Protein AF-0000000076786532 (afdb_homodimer)

Foldseek 3Di:
DPPDPDPDDADLPPGADWWDKWDDPVVPDIKGAFHEAEEADPVGAAAEDEFPAEDFRETGARPAPPDDPPPDPDAWIETIEFTEYEHRYAAYEQDAPYEYAREWYEIYQRAHAWHAFYHYEYEHDDQDAFPPGDQRYDHNYYYARFTYHYHDNYYTHHGYDYAYDWAAWQFAARRGHGQDFQWGAQDTGHDNPRGHGADPVQQAQQKGFDDGPRGHNDSDTDIDGNDPQADPDNRDHPLQVVQVVQPHVVSSVVVVLVVLLVVLVVLLVVLVVVVVVPVPDDVPPPPPCPCPPPPPPPPPPVPCCVVVLVVQLLFWQDKFKWDDQCDLVTWTAGDLDAWPLCPLFFDSVVSNVVRVVLRVLRHDDPVLNVVLVVCCVVPNVVSVVSSQVVLVVSQVSSQCCLQPVDQPNGGPDPQCSVVSPQWGKDADPSSRMIIIIGGDRPPRPPSCSSPQLQVVPFDWFFWDADQALVGFTAGDDDPSNLVNVCVQPPSSLVVVLRVVLRLLRNQAHQQPNLVSCVVSQVCCVVPNAVVVVVSQKHKFKKWWDQDPVRDIIITIIIGGNVPVPVVPDDPPPPPPDDDPCPDDDDDDDDDPDDPPDDPPDPPPPPPQPPDRTRIRMGTDDNVCSVVRDGDHDPPVVVVVVRGDDDDPDPLSVLLSVLSSLLSVLQVLLVVLLVLQVSVDVVLSCQLCVVPHNLSVVLNVLSSCLSSDDDPCSLVSLVVSLVSLVSNLVSLVSNVVVVVVSLVVVVVVVVVVCVPPPDSNSPPPPVCSNVSSVVSNVSSVVSSVSSVVSSVCSVDVDPQCPDPDPVSNPVD/DPDDDDPDDADLPPGDDWWDKWDDPVPRDIWGTFHEAEEADPVGAAAEDEFPAEDFRETGARPAPDDDPPPDDDAWIATIEFTEYEHRYAAYEQDAPYEYAREWYEIYQRAHAWHAFYHYEYEHDDQDAFPPGDQRYDHNYYYARFTYHYHDNYYTHHGYDYAYDWAAWQFAARRGHGQDFQWGAQDTGHDNPRGHGADPVLQAQQKDFDDGPRGHNDSHTDIDGNDPQADPDNRDHPLQVVQVVLPHVVSSVVVVLVVLLVVLVVLLVVLVVVVVVPVPDDVVPPVVCPCPPVVVVPPPVVVCCVVVLVVFLLFWFDKFKWDDQCDLVTWTAGDLDAWPLCPLFFDSVVSNVVRVVLRVLRHDDPVLNVVLVVCCVVPVVVSVVSSQVVLVVSQVSSQCCLQPVDQPNGTPDPQCSVVSPQWGKDADPSSRMIIIIGGDRPPRPPSCSSPQLQVVPFDWFFWDADQALVGFTAGDDDPSNLVSVCVQPPSVLVVVLRVVLRLLRRQAHQQPNLVSCVVSQVCCVVPNAVVVVVSQKHKFKKWWDQDPVRDIIITIIIGGNVPVPVVPDDPPPPDDDDDPCPDDDDDDDDDDDDPPPDPPPPPPPPPQPPDRTRIRMGTDDNVCSVVRDGDHDPPVVVVVVRGDDDDPDPLSVLLSVLSSLLSVLQVLLVVLLVLQVSVDVVLNCQLCVVPHNLSVVLNVLSSCLSSDDDPCSLVSLVVSLVSLVSNLSSLVSNVVVVVVSLVVVVVVVVVVCVPPPDRNSRPPPVCSNVSSVVSNVSSVVSSVSSVVSSVCSVDVDPQCPDPDPVSNPVD

InterPro domains:
  IPR058316 Domain of unknown function DUF8003 [PF26010] (162-236)

pLDDT: mean 77.91, std 20.63, range [17.95, 96.88]

Organism: Aegilops tauschii subsp. strangulata (NCBI:txid200361)

Structure (mmCIF, N/CA/C/O backbone):
data_AF-0000000076786532-model_v1
#
loop_
_entity.id
_entity.type
_entity.pdbx_description
1 polymer 'Tyrosine-protein kinase ephrin type A/B receptor-like domain-containing protein'
#
loop_
_atom_site.group_PDB
_atom_site.id
_atom_site.type_symbol
_atom_site.label_atom_id
_atom_site.label_alt_id
_atom_site.label_comp_id
_atom_site.label_asym_id
_atom_site.label_entity_id
_atom_site.label_seq_id
_atom_site.pdbx_PDB_ins_code
_atom_site.Cartn_x
_atom_site.Cartn_y
_atom_site.Cartn_z
_atom_site.occupancy
_atom_site.B_iso_or_equiv
_atom_site.auth_seq_id
_atom_site.auth_comp_id
_atom_site.auth_asym_id
_atom_site.auth_atom_id
_atom_site.pdbx_PDB_model_num
ATOM 1 N N . MET A 1 1 ? 32.344 -83.562 -43.406 1 18.67 1 MET A N 1
ATOM 2 C CA . MET A 1 1 ? 30.906 -83.312 -43.25 1 18.67 1 MET A CA 1
ATOM 3 C C . MET A 1 1 ? 30.578 -82.938 -41.844 1 18.67 1 MET A C 1
ATOM 5 O O . MET A 1 1 ? 30.984 -83.562 -40.875 1 18.67 1 MET A O 1
ATOM 9 N N . THR A 1 2 ? 30.688 -81.625 -41.5 1 19.92 2 THR A N 1
ATOM 10 C CA . THR A 1 2 ? 30.375 -81.062 -40.219 1 19.92 2 THR A CA 1
ATOM 11 C C . THR A 1 2 ? 28.875 -81 -39.969 1 19.92 2 THR A C 1
ATOM 13 O O . THR A 1 2 ? 28.094 -80.625 -40.844 1 19.92 2 THR A O 1
ATOM 16 N N . SER A 1 3 ? 28.438 -82.188 -39.562 1 22.25 3 SER A N 1
ATOM 17 C CA . SER A 1 3 ? 27.016 -82.25 -39.25 1 22.25 3 SER A CA 1
ATOM 18 C C . SER A 1 3 ? 26.688 -81.25 -38.125 1 22.25 3 SER A C 1
ATOM 20 O O . SER A 1 3 ? 27.438 -81.125 -37.156 1 22.25 3 SER A O 1
ATOM 22 N N . GLU A 1 4 ? 26.219 -80.062 -38.531 1 28.5 4 GLU A N 1
ATOM 23 C CA . GLU A 1 4 ? 25.797 -79.125 -37.562 1 28.5 4 GLU A CA 1
ATOM 24 C C . GLU A 1 4 ? 24.859 -79.75 -36.531 1 28.5 4 GLU A C 1
ATOM 26 O O . GLU A 1 4 ? 24.188 -80.75 -36.812 1 28.5 4 GLU A O 1
ATOM 31 N N . GLY A 1 5 ? 25.281 -79.75 -35.281 1 31.31 5 GLY A N 1
ATOM 32 C CA . GLY A 1 5 ? 24.531 -80.312 -34.156 1 31.31 5 GLY A CA 1
ATOM 33 C C . GLY A 1 5 ? 23.047 -80 -34.25 1 31.31 5 GLY A C 1
ATOM 34 O O . GLY A 1 5 ? 22.609 -79.188 -35.062 1 31.31 5 GLY A O 1
ATOM 35 N N . GLY A 1 6 ? 22.25 -81 -33.969 1 33.59 6 GLY A N 1
ATOM 36 C CA . GLY A 1 6 ? 20.797 -80.938 -33.969 1 33.59 6 GLY A CA 1
ATOM 37 C C . GLY A 1 6 ? 20.266 -79.688 -33.25 1 33.59 6 GLY A C 1
ATOM 38 O O . GLY A 1 6 ? 21 -79.062 -32.469 1 33.59 6 GLY A O 1
ATOM 39 N N . GLN A 1 7 ? 19.359 -79 -33.75 1 36.72 7 GLN A N 1
ATOM 40 C CA . GLN A 1 7 ? 18.719 -77.812 -33.188 1 36.72 7 GLN A CA 1
ATOM 41 C C . GLN A 1 7 ? 18.203 -78.062 -31.766 1 36.72 7 GLN A C 1
ATOM 43 O O . GLN A 1 7 ? 18 -79.25 -31.391 1 36.72 7 GLN A O 1
ATOM 48 N N . ARG A 1 8 ? 18.391 -77.188 -30.875 1 47.19 8 ARG A N 1
ATOM 49 C CA . ARG A 1 8 ? 17.781 -77.125 -29.547 1 47.19 8 ARG A CA 1
ATOM 50 C C . ARG A 1 8 ? 16.391 -77.75 -29.594 1 47.19 8 ARG A C 1
ATOM 52 O O . ARG A 1 8 ? 15.594 -77.438 -30.484 1 47.19 8 ARG A O 1
ATOM 59 N N . TYR A 1 9 ? 16.266 -79.125 -29.078 1 52.53 9 TYR A N 1
ATOM 60 C CA . TYR A 1 9 ? 14.93 -79.688 -29.062 1 52.53 9 TYR A CA 1
ATOM 61 C C . TYR A 1 9 ? 14.312 -79.625 -27.672 1 52.53 9 TYR A C 1
ATOM 63 O O . TYR A 1 9 ? 15.016 -79.312 -26.688 1 52.53 9 TYR A O 1
ATOM 71 N N . GLY A 1 10 ? 13.141 -79.625 -27.438 1 55.53 10 GLY A N 1
ATOM 72 C CA . GLY A 1 10 ? 12.328 -79.625 -26.234 1 55.53 10 GLY A CA 1
ATOM 73 C C . GLY A 1 10 ? 11.719 -78.25 -25.906 1 55.53 10 GLY A C 1
ATOM 74 O O . GLY A 1 10 ? 12.211 -77.25 -26.359 1 55.53 10 GLY A O 1
ATOM 75 N N . SER A 1 11 ? 10.492 -78.312 -25.484 1 65.62 11 SER A N 1
ATOM 76 C CA . SER A 1 11 ? 9.766 -77.062 -25.078 1 65.62 11 SER A CA 1
ATOM 77 C C . SER A 1 11 ? 10.18 -76.625 -23.688 1 65.62 11 SER A C 1
ATOM 79 O O . SER A 1 11 ? 10.391 -77.438 -22.797 1 65.62 11 SER A O 1
ATOM 81 N N . ALA A 1 12 ? 10.523 -75.375 -23.531 1 70 12 ALA A N 1
ATOM 82 C CA . ALA A 1 12 ? 10.844 -74.875 -22.219 1 70 12 ALA A CA 1
ATOM 83 C C . ALA A 1 12 ? 9.648 -74.938 -21.266 1 70 12 ALA A C 1
ATOM 85 O O . ALA A 1 12 ? 9.812 -74.938 -20.047 1 70 12 ALA A O 1
ATOM 86 N N . TYR A 1 13 ? 8.5 -74.938 -21.953 1 74.31 13 TYR A N 1
ATOM 87 C CA . TYR A 1 13 ? 7.285 -75.062 -21.156 1 74.31 13 TYR A CA 1
ATOM 88 C C . TYR A 1 13 ? 6.836 -76.562 -21.094 1 74.31 13 TYR A C 1
ATOM 90 O O . TYR A 1 13 ? 6.617 -77.188 -22.125 1 74.31 13 TYR A O 1
ATOM 98 N N . LEU A 1 14 ? 6.742 -77.062 -19.922 1 79.62 14 LEU A N 1
ATOM 99 C CA . LEU A 1 14 ? 6.41 -78.438 -19.609 1 79.62 14 LEU A CA 1
ATOM 100 C C . LEU A 1 14 ? 7.336 -79.438 -20.359 1 79.62 14 LEU A C 1
ATOM 102 O O . LEU A 1 14 ? 6.883 -80.188 -21.172 1 79.62 14 LEU A O 1
ATOM 106 N N . PRO A 1 15 ? 8.625 -79.188 -20.047 1 78.81 15 PRO A N 1
ATOM 107 C CA . PRO A 1 15 ? 9.609 -80.062 -20.719 1 78.81 15 PRO A CA 1
ATOM 108 C C . PRO A 1 15 ? 9.523 -81.5 -20.266 1 78.81 15 PRO A C 1
ATOM 110 O O . PRO A 1 15 ? 9.312 -81.812 -19.094 1 78.81 15 PRO A O 1
ATOM 113 N N . CYS A 1 16 ? 9.484 -82.438 -21.281 1 76 16 CYS A N 1
ATOM 114 C CA . CYS A 1 16 ? 9.406 -83.875 -20.953 1 76 16 CYS A CA 1
ATOM 115 C C . CYS A 1 16 ? 10.352 -84.688 -21.828 1 76 16 CYS A C 1
ATOM 117 O O . CYS A 1 16 ? 10.07 -85.812 -22.141 1 76 16 CYS A O 1
ATOM 119 N N . GLU A 1 17 ? 11.445 -84.125 -22.109 1 78.06 17 GLU A N 1
ATOM 120 C CA . GLU A 1 17 ? 12.359 -84.812 -23 1 78.06 17 GLU A CA 1
ATOM 121 C C . GLU A 1 17 ? 13.602 -85.312 -22.266 1 78.06 17 GLU A C 1
ATOM 123 O O . GLU A 1 17 ? 14.016 -84.688 -21.281 1 78.06 17 GLU A O 1
ATOM 128 N N . LEU A 1 18 ? 14.172 -86.438 -22.672 1 77.31 18 LEU A N 1
ATOM 129 C CA . LEU A 1 18 ? 15.422 -86.938 -22.156 1 77.31 18 LEU A CA 1
ATOM 130 C C . LEU A 1 18 ? 16.625 -86.25 -22.734 1 77.31 18 LEU A C 1
ATOM 132 O O . LEU A 1 18 ? 16.516 -85.562 -23.781 1 77.31 18 LEU A O 1
ATOM 136 N N . GLY A 1 19 ? 17.656 -86.125 -21.938 1 79.12 19 GLY A N 1
ATOM 137 C CA . GLY A 1 19 ? 18.891 -85.625 -22.484 1 79.12 19 GLY A CA 1
ATOM 138 C C . GLY A 1 19 ? 19.484 -86.5 -23.578 1 79.12 19 GLY A C 1
ATOM 139 O O . GLY A 1 19 ? 19.297 -87.75 -23.562 1 79.12 19 GLY A O 1
ATOM 140 N N . SER A 1 20 ? 20.094 -85.938 -24.5 1 76.38 20 SER A N 1
ATOM 141 C CA . SER A 1 20 ? 20.719 -86.688 -25.609 1 76.38 20 SER A CA 1
ATOM 142 C C . SER A 1 20 ? 22.062 -87.25 -25.188 1 76.38 20 SER A C 1
ATOM 144 O O . SER A 1 20 ? 22.844 -86.562 -24.5 1 76.38 20 SER A O 1
ATOM 146 N N . GLY A 1 21 ? 22.141 -88.562 -25.359 1 71.88 21 GLY A N 1
ATOM 147 C CA . GLY A 1 21 ? 23.422 -89.188 -25.172 1 71.88 21 GLY A CA 1
ATOM 148 C C . GLY A 1 21 ? 24.312 -89.125 -26.391 1 71.88 21 GLY A C 1
ATOM 149 O O . GLY A 1 21 ? 23.859 -88.75 -27.469 1 71.88 21 GLY A O 1
ATOM 150 N N . THR A 1 22 ? 25.688 -89.25 -26.062 1 67.69 22 THR A N 1
ATOM 151 C CA . THR A 1 22 ? 26.641 -89.312 -27.172 1 67.69 22 THR A CA 1
ATOM 152 C C . THR A 1 22 ? 27.391 -90.625 -27.172 1 67.69 22 THR A C 1
ATOM 154 O O . THR A 1 22 ? 27.516 -91.312 -26.141 1 67.69 22 THR A O 1
ATOM 157 N N . GLY A 1 23 ? 27.438 -91.375 -28.297 1 62.19 23 GLY A N 1
ATOM 158 C CA . GLY A 1 23 ? 28.203 -92.562 -28.406 1 62.19 23 GLY A CA 1
ATOM 159 C C . GLY A 1 23 ? 28.875 -92.75 -29.766 1 62.19 23 GLY A C 1
ATOM 160 O O . GLY A 1 23 ? 28.5 -92.062 -30.734 1 62.19 23 GLY A O 1
ATOM 161 N N . SER A 1 24 ? 30.078 -93.375 -29.766 1 56.91 24 SER A N 1
ATOM 162 C CA . SER A 1 24 ? 30.75 -93.75 -30.984 1 56.91 24 SER A CA 1
ATOM 163 C C . SER A 1 24 ? 30.688 -95.312 -31.156 1 56.91 24 SER A C 1
ATOM 165 O O . SER A 1 24 ? 31.016 -96.062 -30.219 1 56.91 24 SER A O 1
ATOM 167 N N . PRO A 1 25 ? 30.016 -95.812 -32.219 1 53.16 25 PRO A N 1
ATOM 168 C CA . PRO A 1 25 ? 30.016 -97.25 -32.406 1 53.16 25 PRO A CA 1
ATOM 169 C C . PRO A 1 25 ? 31.422 -97.875 -32.406 1 53.16 25 PRO A C 1
ATOM 171 O O . PRO A 1 25 ? 31.609 -99 -32.062 1 53.16 25 PRO A O 1
ATOM 174 N N . GLU A 1 26 ? 32.438 -97.25 -32.938 1 54.81 26 GLU A N 1
ATOM 175 C CA . GLU A 1 26 ? 33.812 -97.75 -33.094 1 54.81 26 GLU A CA 1
ATOM 176 C C . GLU A 1 26 ? 34.5 -97.875 -31.734 1 54.81 26 GLU A C 1
ATOM 178 O O . GLU A 1 26 ? 35.312 -98.812 -31.547 1 54.81 26 GLU A O 1
ATOM 183 N N . SER A 1 27 ? 34.25 -97.062 -30.734 1 56 27 SER A N 1
ATOM 184 C CA . SER A 1 27 ? 35.031 -97.062 -29.5 1 56 27 SER A CA 1
ATOM 185 C C . SER A 1 27 ? 34.219 -97.688 -28.344 1 56 27 SER A C 1
ATOM 187 O O . SER A 1 27 ? 34.781 -98 -27.297 1 56 27 SER A O 1
ATOM 189 N N . GLY A 1 28 ? 33.031 -98.125 -28.594 1 56.97 28 GLY A N 1
ATOM 190 C CA . GLY A 1 28 ? 32.156 -98.75 -27.578 1 56.97 28 GLY A CA 1
ATOM 191 C C . GLY A 1 28 ? 31.859 -97.812 -26.422 1 56.97 28 GLY A C 1
ATOM 192 O O . GLY A 1 28 ? 31.234 -98.25 -25.438 1 56.97 28 GLY A O 1
ATOM 193 N N . ASP A 1 29 ? 32.469 -96.625 -26.391 1 61.44 29 ASP A N 1
ATOM 194 C CA . ASP A 1 29 ? 32.219 -95.75 -25.266 1 61.44 29 ASP A CA 1
ATOM 195 C C . ASP A 1 29 ? 30.984 -94.875 -25.5 1 61.44 29 ASP A C 1
ATOM 197 O O . ASP A 1 29 ? 30.75 -94.438 -26.625 1 61.44 29 ASP A O 1
ATOM 201 N N . ASP A 1 30 ? 30.016 -94.938 -24.656 1 67.81 30 ASP A N 1
ATOM 202 C CA . ASP A 1 30 ? 28.797 -94.125 -24.734 1 67.81 30 ASP A CA 1
ATOM 203 C C . ASP A 1 30 ? 28.625 -93.25 -23.484 1 67.81 30 ASP A C 1
ATOM 205 O O . ASP A 1 30 ? 29.109 -93.625 -22.406 1 67.81 30 ASP A O 1
ATOM 209 N N . SER A 1 31 ? 28.375 -92 -23.656 1 75.69 31 SER A N 1
ATOM 210 C CA . SER A 1 31 ? 27.938 -91.125 -22.562 1 75.69 31 SER A CA 1
ATOM 211 C C . SER A 1 31 ? 26.422 -90.938 -22.578 1 75.69 31 SER A C 1
ATOM 213 O O . SER A 1 31 ? 25.859 -90.562 -23.609 1 75.69 31 SER A O 1
ATOM 215 N N . ALA A 1 32 ? 25.766 -91.25 -21.453 1 75.19 32 ALA A N 1
ATOM 216 C CA . ALA A 1 32 ? 24.312 -91.188 -21.375 1 75.19 32 ALA A CA 1
ATOM 217 C C . ALA A 1 32 ? 23.812 -89.812 -21.094 1 75.19 32 ALA A C 1
ATOM 219 O O . ALA A 1 32 ? 24.484 -89 -20.406 1 75.19 32 ALA A O 1
ATOM 220 N N . GLY A 1 33 ? 22.766 -89.375 -21.797 1 79.69 33 GLY A N 1
ATOM 221 C CA . GLY A 1 33 ? 22.094 -88.125 -21.453 1 79.69 33 GLY A CA 1
ATOM 222 C C . GLY A 1 33 ? 21.344 -88.188 -20.141 1 79.69 33 GLY A C 1
ATOM 223 O O . GLY A 1 33 ? 21.094 -89.312 -19.609 1 79.69 33 GLY A O 1
ATOM 224 N N . GLY A 1 34 ? 21.109 -87 -19.562 1 79.5 34 GLY A N 1
ATOM 225 C CA . GLY A 1 34 ? 20.359 -87 -18.312 1 79.5 34 GLY A CA 1
ATOM 226 C C . GLY A 1 34 ? 18.953 -87.5 -18.453 1 79.5 34 GLY A C 1
ATOM 227 O O . GLY A 1 34 ? 18.359 -87.438 -19.531 1 79.5 34 GLY A O 1
ATOM 228 N N . GLY A 1 35 ? 18.406 -88.062 -17.406 1 76.12 35 GLY A N 1
ATOM 229 C CA . GLY A 1 35 ? 17.047 -88.625 -17.406 1 76.12 35 GLY A CA 1
ATOM 230 C C . GLY A 1 35 ? 15.984 -87.562 -17.141 1 76.12 35 GLY A C 1
ATOM 231 O O . GLY A 1 35 ? 16.234 -86.375 -17.234 1 76.12 35 GLY A O 1
ATOM 232 N N . LEU A 1 36 ? 14.758 -88.062 -17.141 1 80.38 36 LEU A N 1
ATOM 233 C CA . LEU A 1 36 ? 13.594 -87.25 -16.859 1 80.38 36 LEU A CA 1
ATOM 234 C C . LEU A 1 36 ? 13.078 -87.438 -15.453 1 80.38 36 LEU A C 1
ATOM 236 O O . LEU A 1 36 ? 12.852 -88.625 -15.047 1 80.38 36 LEU A O 1
ATOM 240 N N . ILE A 1 37 ? 13.172 -86.375 -14.617 1 84.56 37 ILE A N 1
ATOM 241 C CA . ILE A 1 37 ? 12.586 -86.438 -13.281 1 84.56 37 ILE A CA 1
ATOM 242 C C . ILE A 1 37 ? 11.312 -85.625 -13.242 1 84.56 37 ILE A C 1
ATOM 244 O O . ILE A 1 37 ? 11.336 -84.375 -13.516 1 84.56 37 ILE A O 1
ATOM 248 N N . VAL A 1 38 ? 10.109 -86.25 -13.133 1 84.38 38 VAL A N 1
ATOM 249 C CA . VAL A 1 38 ? 8.836 -85.562 -12.984 1 84.38 38 VAL A CA 1
ATOM 250 C C . VAL A 1 38 ? 8.266 -85.812 -11.594 1 84.38 38 VAL A C 1
ATOM 252 O O . VAL A 1 38 ? 8.086 -86.938 -11.195 1 84.38 38 VAL A O 1
ATOM 255 N N . ILE A 1 39 ? 8.188 -84.812 -10.836 1 81.94 39 ILE A N 1
ATOM 256 C CA . ILE A 1 39 ? 7.59 -84.938 -9.516 1 81.94 39 ILE A CA 1
ATOM 257 C C . ILE A 1 39 ? 6.258 -84.188 -9.469 1 81.94 39 ILE A C 1
ATOM 259 O O . ILE A 1 39 ? 6.191 -83 -9.828 1 81.94 39 ILE A O 1
ATOM 263 N N . GLY A 1 40 ? 5.172 -84.875 -9.125 1 81.12 40 GLY A N 1
ATOM 264 C CA . GLY A 1 40 ? 3.852 -84.25 -9.047 1 81.12 40 GLY A CA 1
ATOM 265 C C . GLY A 1 40 ? 3.09 -84.312 -10.352 1 81.12 40 GLY A C 1
ATOM 266 O O . GLY A 1 40 ? 3.553 -84.875 -11.328 1 81.12 40 GLY A O 1
ATOM 267 N N . SER A 1 41 ? 1.854 -83.812 -10.383 1 78.81 41 SER A N 1
ATOM 268 C CA . SER A 1 41 ? 1.035 -83.75 -11.586 1 78.81 41 SER A CA 1
ATOM 269 C C . SER A 1 41 ? 0.232 -82.438 -11.625 1 78.81 41 SER A C 1
ATOM 271 O O . SER A 1 41 ? 0.125 -81.75 -10.625 1 78.81 41 SER A O 1
ATOM 273 N N . MET A 1 42 ? -0.231 -82.125 -12.844 1 81.62 42 MET A N 1
ATOM 274 C CA . MET A 1 42 ? -1.005 -80.875 -13.055 1 81.62 42 MET A CA 1
ATOM 275 C C . MET A 1 42 ? -2.277 -80.875 -12.219 1 81.62 42 MET A C 1
ATOM 277 O O . MET A 1 42 ? -2.674 -79.875 -11.672 1 81.62 42 MET A O 1
ATOM 281 N N . LYS A 1 43 ? -2.9 -82.062 -12.062 1 78.56 43 LYS A N 1
ATOM 282 C CA . LYS A 1 43 ? -4.145 -82.188 -11.312 1 78.56 43 LYS A CA 1
ATOM 283 C C . LYS A 1 43 ? -3.875 -82.25 -9.812 1 78.56 43 LYS A C 1
ATOM 285 O O . LYS A 1 43 ? -4.652 -81.688 -9.016 1 78.56 43 LYS A O 1
ATOM 290 N N . TRP A 1 44 ? -2.789 -82.938 -9.484 1 82.31 44 TRP A N 1
ATOM 291 C CA . TRP A 1 44 ? -2.439 -83.062 -8.078 1 82.31 44 TRP A CA 1
ATOM 292 C C . TRP A 1 44 ? -1.013 -82.625 -7.816 1 82.31 44 TRP A C 1
ATOM 294 O O . TRP A 1 44 ? -0.098 -83.438 -7.68 1 82.31 44 TRP A O 1
ATOM 304 N N . PRO A 1 45 ? -0.878 -81.312 -7.793 1 86.62 45 PRO A N 1
ATOM 305 C CA . PRO A 1 45 ? 0.465 -80.75 -7.523 1 86.62 45 PRO A CA 1
ATOM 306 C C . PRO A 1 45 ? 0.938 -81.062 -6.102 1 86.62 45 PRO A C 1
ATOM 308 O O . PRO A 1 45 ? 0.124 -81.125 -5.176 1 86.62 45 PRO A O 1
ATOM 311 N N . LEU A 1 46 ? 2.266 -81.312 -5.918 1 86.06 46 LEU A N 1
ATOM 312 C CA . LEU A 1 46 ? 2.846 -81.562 -4.602 1 86.06 46 LEU A CA 1
ATOM 313 C C . LEU A 1 46 ? 2.775 -80.312 -3.738 1 86.06 46 LEU A C 1
ATOM 315 O O . LEU A 1 46 ? 3.031 -79.188 -4.223 1 86.06 46 LEU A O 1
ATOM 319 N N . ALA A 1 47 ? 2.316 -80.5 -2.506 1 84.94 47 ALA A N 1
ATOM 320 C CA . ALA A 1 47 ? 2.154 -79.312 -1.604 1 84.94 47 ALA A CA 1
ATOM 321 C C . ALA A 1 47 ? 3.498 -78.688 -1.304 1 84.94 47 ALA A C 1
ATOM 323 O O . ALA A 1 47 ? 3.611 -77.438 -1.316 1 84.94 47 ALA A O 1
ATOM 324 N N . ARG A 1 48 ? 4.48 -79.375 -0.988 1 87.5 48 ARG A N 1
ATOM 325 C CA . ARG A 1 48 ? 5.809 -78.875 -0.695 1 87.5 48 ARG A CA 1
ATOM 326 C C . ARG A 1 48 ? 6.887 -79.938 -0.958 1 87.5 48 ARG A C 1
ATOM 328 O O . ARG A 1 48 ? 6.719 -81.062 -0.624 1 87.5 48 ARG A O 1
ATOM 335 N N . LEU A 1 49 ? 7.949 -79.438 -1.746 1 88.31 49 LEU A N 1
ATOM 336 C CA . LEU A 1 49 ? 9.117 -80.312 -1.977 1 88.31 49 LEU A CA 1
ATOM 337 C C . LEU A 1 49 ? 10.32 -79.812 -1.195 1 88.31 49 LEU A C 1
ATOM 339 O O . LEU A 1 49 ? 10.727 -78.625 -1.352 1 88.31 49 LEU A O 1
ATOM 343 N N . LEU A 1 50 ? 10.812 -80.625 -0.195 1 88.06 50 LEU A N 1
ATOM 344 C CA . LEU A 1 50 ? 12.008 -80.312 0.57 1 88.06 50 LEU A CA 1
ATOM 345 C C . LEU A 1 50 ? 13.211 -81.062 0.065 1 88.06 50 LEU A C 1
ATOM 347 O O . LEU A 1 50 ? 13.211 -82.312 0.082 1 88.06 50 LEU A O 1
ATOM 351 N N . ILE A 1 51 ? 14.219 -80.375 -0.398 1 86.44 51 ILE A N 1
ATOM 352 C CA . ILE A 1 51 ? 15.406 -81 -0.928 1 86.44 51 ILE A CA 1
ATOM 353 C C . ILE A 1 51 ? 16.562 -80.875 0.071 1 86.44 51 ILE A C 1
ATOM 355 O O . ILE A 1 51 ? 17.078 -79.75 0.286 1 86.44 51 ILE A O 1
ATOM 359 N N . TYR A 1 52 ? 16.969 -82 0.896 1 82.56 52 TYR A N 1
ATOM 360 C CA . TYR A 1 52 ? 18.109 -82.062 1.811 1 82.56 52 TYR A CA 1
ATOM 361 C C . TYR A 1 52 ? 19.266 -82.812 1.187 1 82.56 52 TYR A C 1
ATOM 363 O O . TYR A 1 52 ? 20.172 -83.25 1.891 1 82.56 52 TYR A O 1
ATOM 371 N N . GLY A 1 53 ? 19.312 -82.812 0.037 1 82.44 53 GLY A N 1
ATOM 372 C CA . GLY A 1 53 ? 20.344 -83.5 -0.736 1 82.44 53 GLY A CA 1
ATOM 373 C C . GLY A 1 53 ? 20.406 -83.062 -2.176 1 82.44 53 GLY A C 1
ATOM 374 O O . GLY A 1 53 ? 20.359 -81.875 -2.443 1 82.44 53 GLY A O 1
ATOM 375 N N . SER A 1 54 ? 20.672 -84.125 -3.01 1 84.56 54 SER A N 1
ATOM 376 C CA . SER A 1 54 ? 20.859 -83.688 -4.402 1 84.56 54 SER A CA 1
ATOM 377 C C . SER A 1 54 ? 19.797 -84.312 -5.301 1 84.56 54 SER A C 1
ATOM 379 O O . SER A 1 54 ? 19.422 -85.5 -5.117 1 84.56 54 SER A O 1
ATOM 381 N N . VAL A 1 55 ? 19.047 -83.5 -6.051 1 85.62 55 VAL A N 1
ATOM 382 C CA . VAL A 1 55 ? 18.234 -83.938 -7.176 1 85.62 55 VAL A CA 1
ATOM 383 C C . VAL A 1 55 ? 18.938 -83.625 -8.492 1 85.62 55 VAL A C 1
ATOM 385 O O . VAL A 1 55 ? 19.125 -82.438 -8.812 1 85.62 55 VAL A O 1
ATOM 388 N N . SER A 1 56 ? 19.391 -84.688 -9.211 1 88.06 56 SER A N 1
ATOM 389 C CA . SER A 1 56 ? 20.203 -84.375 -10.383 1 88.06 56 SER A CA 1
ATOM 390 C C . SER A 1 56 ? 19.766 -85.188 -11.586 1 88.06 56 SER A C 1
ATOM 392 O O . SER A 1 56 ? 19.438 -86.375 -11.453 1 88.06 56 SER A O 1
ATOM 394 N N . SER A 1 57 ? 19.531 -84.562 -12.625 1 86.81 57 SER A N 1
ATOM 395 C CA . SER A 1 57 ? 19.359 -85.188 -13.945 1 86.81 57 SER A CA 1
ATOM 396 C C . SER A 1 57 ? 20.469 -84.75 -14.898 1 86.81 57 SER A C 1
ATOM 398 O O . SER A 1 57 ? 20.188 -84.25 -16.016 1 86.81 57 SER A O 1
ATOM 400 N N . ASP A 1 58 ? 21.672 -84.875 -14.531 1 87.31 58 ASP A N 1
ATOM 401 C CA . ASP A 1 58 ? 22.828 -84.375 -15.281 1 87.31 58 ASP A CA 1
ATOM 402 C C . ASP A 1 58 ? 23.219 -85.375 -16.375 1 87.31 58 ASP A C 1
ATOM 404 O O . ASP A 1 58 ? 22.938 -86.562 -16.25 1 87.31 58 ASP A O 1
ATOM 408 N N . GLY A 1 59 ? 23.75 -84.812 -17.312 1 85.25 59 GLY A N 1
ATOM 409 C CA . GLY A 1 59 ? 24.344 -85.688 -18.312 1 85.25 59 GLY A CA 1
ATOM 410 C C . GLY A 1 59 ? 25.656 -86.312 -17.859 1 85.25 59 GLY A C 1
ATOM 411 O O . GLY A 1 59 ? 26.391 -85.75 -17.062 1 85.25 59 GLY A O 1
ATOM 412 N N . GLU A 1 60 ? 25.938 -87.562 -18.453 1 79.75 60 GLU A N 1
ATOM 413 C CA . GLU A 1 60 ? 27.141 -88.25 -18.078 1 79.75 60 GLU A CA 1
ATOM 414 C C . GLU A 1 60 ? 28.391 -87.625 -18.672 1 79.75 60 GLU A C 1
ATOM 416 O O . GLU A 1 60 ? 28.375 -87.188 -19.828 1 79.75 60 GLU A O 1
ATOM 421 N N . SER A 1 61 ? 29.359 -87.5 -17.797 1 81.38 61 SER A N 1
ATOM 422 C CA . SER A 1 61 ? 30.656 -87 -18.266 1 81.38 61 SER A CA 1
ATOM 423 C C . SER A 1 61 ? 31.484 -88.125 -18.875 1 81.38 61 SER A C 1
ATOM 425 O O . SER A 1 61 ? 31.391 -89.25 -18.438 1 81.38 61 SER A O 1
ATOM 427 N N . ASN A 1 62 ? 32.094 -87.812 -19.859 1 75.25 62 ASN A N 1
ATOM 428 C CA . ASN A 1 62 ? 32.938 -88.875 -20.453 1 75.25 62 ASN A CA 1
ATOM 429 C C . ASN A 1 62 ? 34.219 -89 -19.641 1 75.25 62 ASN A C 1
ATOM 431 O O . ASN A 1 62 ? 34.906 -88.062 -19.328 1 75.25 62 ASN A O 1
ATOM 435 N N . ARG A 1 63 ? 34.281 -90.312 -18.828 1 62.38 63 ARG A N 1
ATOM 436 C CA . ARG A 1 63 ? 35.469 -90.688 -18.062 1 62.38 63 ARG A CA 1
ATOM 437 C C . ARG A 1 63 ? 36.656 -90.938 -18.969 1 62.38 63 ARG A C 1
ATOM 439 O O . ARG A 1 63 ? 36.469 -91.438 -20.109 1 62.38 63 ARG A O 1
ATOM 446 N N . ASP A 1 64 ? 37.656 -90.5 -18.562 1 54.5 64 ASP A N 1
ATOM 447 C CA . ASP A 1 64 ? 38.969 -90.625 -19.234 1 54.5 64 ASP A CA 1
ATOM 448 C C . ASP A 1 64 ? 39.188 -92.125 -19.625 1 54.5 64 ASP A C 1
ATOM 450 O O . ASP A 1 64 ? 39.375 -92.938 -18.75 1 54.5 64 ASP A O 1
ATOM 454 N N . THR A 1 65 ? 38.344 -92.75 -20.234 1 47.81 65 THR A N 1
ATOM 455 C CA . THR A 1 65 ? 38.969 -94.062 -20.5 1 47.81 65 THR A CA 1
ATOM 456 C C . THR A 1 65 ? 40.406 -93.875 -21.016 1 47.81 65 THR A C 1
ATOM 458 O O . THR A 1 65 ? 40.656 -93 -21.875 1 47.81 65 THR A O 1
ATOM 461 N N . ILE A 1 66 ? 41.344 -94.25 -20.125 1 44.84 66 ILE A N 1
ATOM 462 C CA . ILE A 1 66 ? 42.75 -94.438 -20.438 1 44.84 66 ILE A CA 1
ATOM 463 C C . ILE A 1 66 ? 42.906 -95 -21.844 1 44.84 66 ILE A C 1
ATOM 465 O O . ILE A 1 66 ? 42.062 -95.688 -22.344 1 44.84 66 ILE A O 1
ATOM 469 N N . GLY A 1 67 ? 44.031 -94.688 -22.531 1 42.25 67 GLY A N 1
ATOM 470 C CA . GLY A 1 67 ? 44.594 -95.062 -23.812 1 42.25 67 GLY A CA 1
ATOM 471 C C . GLY A 1 67 ? 44.375 -96.562 -24.125 1 42.25 67 GLY A C 1
ATOM 472 O O . GLY A 1 67 ? 44.594 -97.375 -23.266 1 42.25 67 GLY A O 1
ATOM 473 N N . ASN A 1 68 ? 43.406 -96.938 -24.75 1 41.47 68 ASN A N 1
ATOM 474 C CA . ASN A 1 68 ? 43.781 -98.312 -25.203 1 41.47 68 ASN A CA 1
ATOM 475 C C . ASN A 1 68 ? 45.188 -98.375 -25.734 1 41.47 68 ASN A C 1
ATOM 477 O O . ASN A 1 68 ? 45.75 -97.312 -26.109 1 41.47 68 ASN A O 1
ATOM 481 N N . SER A 1 69 ? 45.906 -99.5 -25.5 1 40.06 69 SER A N 1
ATOM 482 C CA . SER A 1 69 ? 47.281 -99.75 -25.906 1 40.06 69 SER A CA 1
ATOM 483 C C . SER A 1 69 ? 47.594 -99.188 -27.281 1 40.06 69 SER A C 1
ATOM 485 O O . SER A 1 69 ? 48.75 -99 -27.641 1 40.06 69 SER A O 1
ATOM 487 N N . SER A 1 70 ? 46.75 -99.5 -28.328 1 42.28 70 SER A N 1
ATOM 488 C CA . SER A 1 70 ? 47.25 -99.375 -29.688 1 42.28 70 SER A CA 1
ATOM 489 C C . SER A 1 70 ? 47.188 -97.938 -30.203 1 42.28 70 SER A C 1
ATOM 491 O O . SER A 1 70 ? 47.469 -97.688 -31.375 1 42.28 70 SER A O 1
ATOM 493 N N . GLY A 1 71 ? 47.594 -96.812 -29.5 1 41.75 71 GLY A N 1
ATOM 494 C CA . GLY A 1 71 ? 47.969 -95.438 -29.859 1 41.75 71 GLY A CA 1
ATOM 495 C C . GLY A 1 71 ? 46.844 -94.688 -30.594 1 41.75 71 GLY A C 1
ATOM 496 O O . GLY A 1 71 ? 47.062 -93.625 -31.109 1 41.75 71 GLY A O 1
ATOM 497 N N . SER A 1 72 ? 46.094 -95.312 -31.422 1 41.66 72 SER A N 1
ATOM 498 C CA . SER A 1 72 ? 45.25 -94.5 -32.281 1 41.66 72 SER A CA 1
ATOM 499 C C . SER A 1 72 ? 44.281 -93.625 -31.438 1 41.66 72 SER A C 1
ATOM 501 O O . SER A 1 72 ? 43.688 -94.125 -30.484 1 41.66 72 SER A O 1
ATOM 503 N N . PHE A 1 73 ? 44.5 -92.375 -31.484 1 42.41 73 PHE A N 1
ATOM 504 C CA . PHE A 1 73 ? 43.781 -91.312 -30.812 1 42.41 73 PHE A CA 1
ATOM 505 C C . PHE A 1 73 ? 42.281 -91.375 -31.125 1 42.41 73 PHE A C 1
ATOM 507 O O . PHE A 1 73 ? 41.906 -91.375 -32.281 1 42.41 73 PHE A O 1
ATOM 514 N N . LYS A 1 74 ? 41.531 -92.188 -30.578 1 46.84 74 LYS A N 1
ATOM 515 C CA . LYS A 1 74 ? 40.062 -92.188 -30.703 1 46.84 74 LYS A CA 1
ATOM 516 C C . LYS A 1 74 ? 39.438 -90.875 -30.312 1 46.84 74 LYS A C 1
ATOM 518 O O . LYS A 1 74 ? 39.875 -90.25 -29.359 1 46.84 74 LYS A O 1
ATOM 523 N N . GLY A 1 75 ? 38.906 -90.062 -31.281 1 51.84 75 GLY A N 1
ATOM 524 C CA . GLY A 1 75 ? 38.188 -88.812 -31.109 1 51.84 75 GLY A CA 1
ATOM 525 C C . GLY A 1 75 ? 37.312 -88.75 -29.859 1 51.84 75 GLY A C 1
ATOM 526 O O . GLY A 1 75 ? 36.844 -89.812 -29.422 1 51.84 75 GLY A O 1
ATOM 527 N N . GLY A 1 76 ? 37.5 -87.812 -29 1 60.06 76 GLY A N 1
ATOM 528 C CA . GLY A 1 76 ? 36.875 -87.75 -27.703 1 60.06 76 GLY A CA 1
ATOM 529 C C . GLY A 1 76 ? 35.344 -87.625 -27.797 1 60.06 76 GLY A C 1
ATOM 530 O O . GLY A 1 76 ? 34.844 -87 -28.719 1 60.06 76 GLY A O 1
ATOM 531 N N . ILE A 1 77 ? 34.5 -88.562 -27.297 1 64.81 77 ILE A N 1
ATOM 532 C CA . ILE A 1 77 ? 33.031 -88.562 -27.234 1 64.81 77 ILE A CA 1
ATOM 533 C C . ILE A 1 77 ? 32.531 -87.375 -26.406 1 64.81 77 ILE A C 1
ATOM 535 O O . ILE A 1 77 ? 33.188 -86.938 -25.453 1 64.81 77 ILE A O 1
ATOM 539 N N . GLY A 1 78 ? 31.516 -86.625 -26.938 1 74.94 78 GLY A N 1
ATOM 540 C CA . GLY A 1 78 ? 30.922 -85.5 -26.219 1 74.94 78 GLY A CA 1
ATOM 541 C C . GLY A 1 78 ? 30.234 -85.938 -24.922 1 74.94 78 GLY A C 1
ATOM 542 O O . GLY A 1 78 ? 29.906 -87.062 -24.75 1 74.94 78 GLY A O 1
ATOM 543 N N . GLY A 1 79 ? 30.141 -85 -23.984 1 79.75 79 GLY A N 1
ATOM 544 C CA . GLY A 1 79 ? 29.391 -85.25 -22.766 1 79.75 79 GLY A CA 1
ATOM 545 C C . GLY A 1 79 ? 27.891 -85.375 -23 1 79.75 79 GLY A C 1
ATOM 546 O O . GLY A 1 79 ? 27.375 -84.875 -24.016 1 79.75 79 GLY A O 1
ATOM 547 N N . GLY A 1 80 ? 27.188 -86.125 -22.266 1 80.06 80 GLY A N 1
ATOM 548 C CA . GLY A 1 80 ? 25.734 -86.25 -22.344 1 80.06 80 GLY A CA 1
ATOM 549 C C . GLY A 1 80 ? 25.047 -84.938 -21.953 1 80.06 80 GLY A C 1
ATOM 550 O O . GLY A 1 80 ? 25.547 -84.188 -21.125 1 80.06 80 GLY A O 1
ATOM 551 N N . SER A 1 81 ? 24 -84.562 -22.688 1 82.88 81 SER A N 1
ATOM 552 C CA . SER A 1 81 ? 23.219 -83.375 -22.359 1 82.88 81 SER A CA 1
ATOM 553 C C . SER A 1 81 ? 22.422 -83.625 -21.078 1 82.88 81 SER A C 1
ATOM 555 O O . SER A 1 81 ? 22.062 -84.75 -20.734 1 82.88 81 SER A O 1
ATOM 557 N N . GLY A 1 82 ? 22.266 -82.562 -20.312 1 86 82 GLY A N 1
ATOM 558 C CA . GLY A 1 82 ? 21.406 -82.688 -19.156 1 86 82 GLY A CA 1
ATOM 559 C C . GLY A 1 82 ? 19.969 -83 -19.5 1 86 82 GLY A C 1
ATOM 560 O O . GLY A 1 82 ? 19.5 -82.688 -20.594 1 86 82 GLY A O 1
ATOM 561 N N . GLY A 1 83 ? 19.328 -83.688 -18.641 1 82.81 83 GLY A N 1
ATOM 562 C CA . GLY A 1 83 ? 17.938 -84.062 -18.844 1 82.81 83 GLY A CA 1
ATOM 563 C C . GLY A 1 83 ? 16.953 -83 -18.391 1 82.81 83 GLY A C 1
ATOM 564 O O . GLY A 1 83 ? 17.219 -81.812 -18.531 1 82.81 83 GLY A O 1
ATOM 565 N N . THR A 1 84 ? 15.719 -83.5 -18.062 1 86.44 84 THR A N 1
ATOM 566 C CA . THR A 1 84 ? 14.648 -82.562 -17.688 1 86.44 84 THR A CA 1
ATOM 567 C C . THR A 1 84 ? 14.172 -82.875 -16.266 1 86.44 84 THR A C 1
ATOM 569 O O . THR A 1 84 ? 14.031 -84 -15.875 1 86.44 84 THR A O 1
ATOM 572 N N . ILE A 1 85 ? 14.141 -81.75 -15.492 1 88.12 85 ILE A N 1
ATOM 573 C CA . ILE A 1 85 ? 13.477 -81.812 -14.195 1 88.12 85 ILE A CA 1
ATOM 574 C C . ILE A 1 85 ? 12.188 -81 -14.242 1 88.12 85 ILE A C 1
ATOM 576 O O . ILE A 1 85 ? 12.219 -79.812 -14.5 1 88.12 85 ILE A O 1
ATOM 580 N N . LEU A 1 86 ? 11.039 -81.625 -14.203 1 89.5 86 LEU A N 1
ATOM 581 C CA . LEU A 1 86 ? 9.734 -81 -14.211 1 89.5 86 LEU A CA 1
ATOM 582 C C . LEU A 1 86 ? 9.016 -81.188 -12.875 1 89.5 86 LEU A C 1
ATOM 584 O O . LEU A 1 86 ? 8.742 -82.312 -12.484 1 89.5 86 LEU A O 1
ATOM 588 N N . PHE A 1 87 ? 8.805 -80.062 -12.18 1 90.25 87 PHE A N 1
ATOM 589 C CA . PHE A 1 87 ? 8.148 -80.125 -10.875 1 90.25 87 PHE A CA 1
ATOM 590 C C . PHE A 1 87 ? 6.746 -79.562 -10.953 1 90.25 87 PHE A C 1
ATOM 592 O O . PHE A 1 87 ? 6.555 -78.438 -11.523 1 90.25 87 PHE A O 1
ATOM 599 N N . PHE A 1 88 ? 5.719 -80.25 -10.516 1 90.31 88 PHE A N 1
ATOM 600 C CA . PHE A 1 88 ? 4.402 -79.75 -10.203 1 90.31 88 PHE A CA 1
ATOM 601 C C . PHE A 1 88 ? 4.234 -79.562 -8.703 1 90.31 88 PHE A C 1
ATOM 603 O O . PHE A 1 88 ? 3.996 -80.5 -7.977 1 90.31 88 PHE A O 1
ATOM 610 N N . LEU A 1 89 ? 4.504 -78.312 -8.289 1 90.88 89 LEU A N 1
ATOM 611 C CA . LEU A 1 89 ? 4.57 -78.125 -6.84 1 90.88 89 LEU A CA 1
ATOM 612 C C . LEU A 1 89 ? 3.922 -76.812 -6.422 1 90.88 89 LEU A C 1
ATOM 614 O O . LEU A 1 89 ? 3.703 -75.938 -7.258 1 90.88 89 LEU A O 1
ATOM 618 N N . GLN A 1 90 ? 3.637 -76.688 -5.113 1 89.25 90 GLN A N 1
ATOM 619 C CA . GLN A 1 90 ? 3.119 -75.5 -4.492 1 89.25 90 GLN A CA 1
ATOM 620 C C . GLN A 1 90 ? 4.191 -74.812 -3.65 1 89.25 90 GLN A C 1
ATOM 622 O O . GLN A 1 90 ? 4.102 -73.625 -3.381 1 89.25 90 GLN A O 1
ATOM 627 N N . GLY A 1 91 ? 5.172 -75.438 -3.25 1 90.81 91 GLY A N 1
ATOM 628 C CA . GLY A 1 91 ? 6.262 -74.938 -2.451 1 90.81 91 GLY A CA 1
ATOM 629 C C . GLY A 1 91 ? 7.562 -75.688 -2.631 1 90.81 91 GLY A C 1
ATOM 630 O O . GLY A 1 91 ? 7.547 -76.938 -2.869 1 90.81 91 GLY A O 1
ATOM 631 N N . LEU A 1 92 ? 8.68 -74.938 -2.551 1 92.38 92 LEU A N 1
ATOM 632 C CA . LEU A 1 92 ? 9.984 -75.562 -2.74 1 92.38 92 LEU A CA 1
ATOM 633 C C . LEU A 1 92 ? 10.992 -75 -1.72 1 92.38 92 LEU A C 1
ATOM 635 O O . LEU A 1 92 ? 11.023 -73.812 -1.436 1 92.38 92 LEU A O 1
ATOM 639 N N . LEU A 1 93 ? 11.609 -75.875 -1.088 1 91.12 93 LEU A N 1
ATOM 640 C CA . LEU A 1 93 ? 12.734 -75.562 -0.23 1 91.12 93 LEU A CA 1
ATOM 641 C C . LEU A 1 93 ? 13.992 -76.312 -0.631 1 91.12 93 LEU A C 1
ATOM 643 O O . LEU A 1 93 ? 13.984 -77.562 -0.665 1 91.12 93 LEU A O 1
ATOM 647 N N . VAL A 1 94 ? 14.961 -75.5 -1.091 1 91.12 94 VAL A N 1
ATOM 648 C CA . VAL A 1 94 ? 16.281 -76.062 -1.326 1 91.12 94 VAL A CA 1
ATOM 649 C C . VAL A 1 94 ? 17.219 -75.688 -0.191 1 91.12 94 VAL A C 1
ATOM 651 O O . VAL A 1 94 ? 17.625 -74.5 -0.075 1 91.12 94 VAL A O 1
ATOM 654 N N . GLU A 1 95 ? 17.422 -76.625 0.662 1 84.81 95 GLU A N 1
ATOM 655 C CA . GLU A 1 95 ? 18.203 -76.375 1.861 1 84.81 95 GLU A CA 1
ATOM 656 C C . GLU A 1 95 ? 19.656 -76.062 1.512 1 84.81 95 GLU A C 1
ATOM 658 O O . GLU A 1 95 ? 20.094 -76.25 0.379 1 84.81 95 GLU A O 1
ATOM 663 N N . LYS A 1 96 ? 20.312 -75.625 2.52 1 87.5 96 LYS A N 1
ATOM 664 C CA . LYS A 1 96 ? 21.734 -75.25 2.354 1 87.5 96 LYS A CA 1
ATOM 665 C C . LYS A 1 96 ? 22.547 -76.5 1.968 1 87.5 96 LYS A C 1
ATOM 667 O O . LYS A 1 96 ? 22.297 -77.625 2.486 1 87.5 96 LYS A O 1
ATOM 672 N N . ASN A 1 97 ? 23.438 -76.5 1.131 1 80.81 97 ASN A N 1
ATOM 673 C CA . ASN A 1 97 ? 24.328 -77.562 0.656 1 80.81 97 ASN A CA 1
ATOM 674 C C . ASN A 1 97 ? 23.594 -78.562 -0.216 1 80.81 97 ASN A C 1
ATOM 676 O O . ASN A 1 97 ? 24.016 -79.688 -0.346 1 80.81 97 ASN A O 1
ATOM 680 N N . SER A 1 98 ? 22.344 -78.188 -0.468 1 83.81 98 SER A N 1
ATOM 681 C CA . SER A 1 98 ? 21.578 -79.062 -1.395 1 83.81 98 SER A CA 1
ATOM 682 C C . SER A 1 98 ? 21.688 -78.5 -2.82 1 83.81 98 SER A C 1
ATOM 684 O O . SER A 1 98 ? 22.062 -77.375 -3.037 1 83.81 98 SER A O 1
ATOM 686 N N . SER A 1 99 ? 21.562 -79.5 -3.803 1 89.06 99 SER A N 1
ATOM 687 C CA . SER A 1 99 ? 21.734 -79.062 -5.188 1 89.06 99 SER A CA 1
ATOM 688 C C . SER A 1 99 ? 20.656 -79.625 -6.09 1 89.06 99 SER A C 1
ATOM 690 O O . SER A 1 99 ? 20.203 -80.75 -5.875 1 89.06 99 SER A O 1
ATOM 692 N N . LEU A 1 100 ? 20.094 -78.875 -6.828 1 89.44 100 LEU A N 1
ATOM 693 C CA . LEU A 1 100 ? 19.234 -79.188 -7.949 1 89.44 100 LEU A CA 1
ATOM 694 C C . LEU A 1 100 ? 19.922 -78.938 -9.273 1 89.44 100 LEU A C 1
ATOM 696 O O . LEU A 1 100 ? 20.234 -77.75 -9.586 1 89.44 100 LEU A O 1
ATOM 700 N N . SER A 1 101 ? 20.281 -80.062 -10.055 1 90 101 SER A N 1
ATOM 701 C CA . SER A 1 101 ? 21.109 -79.812 -11.227 1 90 101 SER A CA 1
ATOM 702 C C . SER A 1 101 ? 20.656 -80.625 -12.414 1 90 101 SER A C 1
ATOM 704 O O . SER A 1 101 ? 20.266 -81.812 -12.266 1 90 101 SER A O 1
ATOM 706 N N . ALA A 1 102 ? 20.484 -80 -13.484 1 89.81 102 ALA A N 1
ATOM 707 C CA . ALA A 1 102 ? 20.297 -80.625 -14.797 1 89.81 102 ALA A CA 1
ATOM 708 C C . ALA A 1 102 ? 21.375 -80.188 -15.773 1 89.81 102 ALA A C 1
ATOM 710 O O . ALA A 1 102 ? 21.078 -79.75 -16.906 1 89.81 102 ALA A O 1
ATOM 711 N N . SER A 1 103 ? 22.594 -80.312 -15.43 1 89.5 103 SER A N 1
ATOM 712 C CA . SER A 1 103 ? 23.719 -79.812 -16.203 1 89.5 103 SER A CA 1
ATOM 713 C C . SER A 1 103 ? 24.203 -80.875 -17.219 1 89.5 103 SER A C 1
ATOM 715 O O . SER A 1 103 ? 23.922 -82.062 -17.078 1 89.5 103 SER A O 1
ATOM 717 N N . GLY A 1 104 ? 24.875 -80.312 -18.141 1 86.5 104 GLY A N 1
ATOM 718 C CA . GLY A 1 104 ? 25.484 -81.188 -19.125 1 86.5 104 GLY A CA 1
ATOM 719 C C . GLY A 1 104 ? 26.797 -81.812 -18.656 1 86.5 104 GLY A C 1
ATOM 720 O O . GLY A 1 104 ? 27.484 -81.25 -17.812 1 86.5 104 GLY A O 1
ATOM 721 N N . GLY A 1 105 ? 27.125 -82.938 -19.219 1 83 105 GLY A N 1
ATOM 722 C CA . GLY A 1 105 ? 28.359 -83.625 -18.875 1 83 105 GLY A CA 1
ATOM 723 C C . GLY A 1 105 ? 29.562 -83.062 -19.594 1 83 105 GLY A C 1
ATOM 724 O O . GLY A 1 105 ? 29.438 -82.375 -20.609 1 83 105 GLY A O 1
ATOM 725 N N . LYS A 1 106 ? 30.75 -83.375 -19.031 1 83.94 106 LYS A N 1
ATOM 726 C CA . LYS A 1 106 ? 32 -82.938 -19.609 1 83.94 106 LYS A CA 1
ATOM 727 C C . LYS A 1 106 ? 32.406 -83.812 -20.797 1 83.94 106 LYS A C 1
ATOM 729 O O . LYS A 1 106 ? 32.188 -85.062 -20.781 1 83.94 106 LYS A O 1
ATOM 734 N N . GLY A 1 107 ? 32.938 -83.062 -21.656 1 80.44 107 GLY A N 1
ATOM 735 C CA . GLY A 1 107 ? 33.406 -83.812 -22.828 1 80.44 107 GLY A CA 1
ATOM 736 C C . GLY A 1 107 ? 34.688 -84.562 -22.594 1 80.44 107 GLY A C 1
ATOM 737 O O . GLY A 1 107 ? 35.406 -84.312 -21.625 1 80.44 107 GLY A O 1
ATOM 738 N N . GLY A 1 108 ? 35 -85.5 -23.422 1 75.25 108 GLY A N 1
ATOM 739 C CA . GLY A 1 108 ? 36.188 -86.312 -23.328 1 75.25 108 GLY A CA 1
ATOM 740 C C . GLY A 1 108 ? 37.469 -85.562 -23.594 1 75.25 108 GLY A C 1
ATOM 741 O O . GLY A 1 108 ? 37.438 -84.438 -24.109 1 75.25 108 GLY A O 1
ATOM 742 N N . ILE A 1 109 ? 38.625 -86.125 -23.156 1 69.25 109 ILE A N 1
ATOM 743 C CA . ILE A 1 109 ? 39.938 -85.5 -23.109 1 69.25 109 ILE A CA 1
ATOM 744 C C . ILE A 1 109 ? 40.375 -85.125 -24.531 1 69.25 109 ILE A C 1
ATOM 746 O O . ILE A 1 109 ? 41.094 -84.125 -24.75 1 69.25 109 ILE A O 1
ATOM 750 N N . HIS A 1 110 ? 40.062 -85.875 -25.469 1 69.56 110 HIS A N 1
ATOM 751 C CA . HIS A 1 110 ? 40.594 -85.625 -26.812 1 69.56 110 HIS A CA 1
ATOM 752 C C . HIS A 1 110 ? 39.562 -84.938 -27.703 1 69.56 110 HIS A C 1
ATOM 754 O O . HIS A 1 110 ? 39.125 -85.5 -28.703 1 69.56 110 HIS A O 1
ATOM 760 N N . GLY A 1 111 ? 39.062 -83.688 -27.344 1 66.88 111 GLY A N 1
ATOM 761 C CA . GLY A 1 111 ? 38.312 -82.812 -28.203 1 66.88 111 GLY A CA 1
ATOM 762 C C . GLY A 1 111 ? 36.812 -83 -28.062 1 66.88 111 GLY A C 1
ATOM 763 O O . GLY A 1 111 ? 36.031 -82.625 -28.938 1 66.88 111 GLY A O 1
ATOM 764 N N . GLY A 1 112 ? 36.344 -83.875 -27.172 1 69.19 112 GLY A N 1
ATOM 765 C CA . GLY A 1 112 ? 34.906 -84 -27.047 1 69.19 112 GLY A CA 1
ATOM 766 C C . GLY A 1 112 ? 34.219 -82.75 -26.516 1 69.19 112 GLY A C 1
ATOM 767 O O . GLY A 1 112 ? 34.781 -82.062 -25.625 1 69.19 112 GLY A O 1
ATOM 768 N N . GLY A 1 113 ? 33.062 -82.188 -27.109 1 76.19 113 GLY A N 1
ATOM 769 C CA . GLY A 1 113 ? 32.312 -81.062 -26.656 1 76.19 113 GLY A CA 1
ATOM 770 C C . GLY A 1 113 ? 31.516 -81.312 -25.375 1 76.19 113 GLY A C 1
ATOM 771 O O . GLY A 1 113 ? 31.172 -82.438 -25.078 1 76.19 113 GLY A O 1
ATOM 772 N N . GLY A 1 114 ? 31.312 -80.375 -24.547 1 80.06 114 GLY A N 1
ATOM 773 C CA . GLY A 1 114 ? 30.438 -80.5 -23.391 1 80.06 114 GLY A CA 1
ATOM 774 C C . GLY A 1 114 ? 28.984 -80.688 -23.75 1 80.06 114 GLY A C 1
ATOM 775 O O . GLY A 1 114 ? 28.516 -80.25 -24.797 1 80.06 114 GLY A O 1
ATOM 776 N N . GLY A 1 115 ? 28.266 -81.562 -23.047 1 79.5 115 GLY A N 1
ATOM 777 C CA . GLY A 1 115 ? 26.828 -81.688 -23.25 1 79.5 115 GLY A CA 1
ATOM 778 C C . GLY A 1 115 ? 26.047 -80.438 -22.922 1 79.5 115 GLY A C 1
ATOM 779 O O . GLY A 1 115 ? 26.453 -79.625 -22.078 1 79.5 115 GLY A O 1
ATOM 780 N N . GLY A 1 116 ? 25.016 -80.188 -23.641 1 82.06 116 GLY A N 1
ATOM 781 C CA . GLY A 1 116 ? 24.141 -79 -23.359 1 82.06 116 GLY A CA 1
ATOM 782 C C . GLY A 1 116 ? 23.438 -79.125 -22.016 1 82.06 116 GLY A C 1
ATOM 783 O O . GLY A 1 116 ? 23.156 -80.25 -21.562 1 82.06 116 GLY A O 1
ATOM 784 N N . GLY A 1 117 ? 23.25 -78.062 -21.422 1 85.62 117 GLY A N 1
ATOM 785 C CA . GLY A 1 117 ? 22.453 -78.062 -20.203 1 85.62 117 GLY A CA 1
ATOM 786 C C . GLY A 1 117 ? 21.016 -78.5 -20.422 1 85.62 117 GLY A C 1
ATOM 787 O O . GLY A 1 117 ? 20.469 -78.312 -21.516 1 85.62 117 GLY A O 1
ATOM 788 N N . GLY A 1 118 ? 20.453 -79.125 -19.438 1 84.12 118 GLY A N 1
ATOM 789 C CA . GLY A 1 118 ? 19.062 -79.562 -19.5 1 84.12 118 GLY A CA 1
ATOM 790 C C . GLY A 1 118 ? 18.094 -78.438 -19.094 1 84.12 118 GLY A C 1
ATOM 791 O O . GLY A 1 118 ? 18.422 -77.25 -19.141 1 84.12 118 GLY A O 1
ATOM 792 N N . ARG A 1 119 ? 16.828 -78.875 -18.859 1 87.81 119 ARG A N 1
ATOM 793 C CA . ARG A 1 119 ? 15.781 -77.938 -18.531 1 87.81 119 ARG A CA 1
ATOM 794 C C . ARG A 1 119 ? 15.172 -78.188 -17.172 1 87.81 119 ARG A C 1
ATOM 796 O O . ARG A 1 119 ? 14.914 -79.375 -16.844 1 87.81 119 ARG A O 1
ATOM 803 N N . ILE A 1 120 ? 15.141 -77.188 -16.391 1 89.06 120 ILE A N 1
ATOM 804 C CA . ILE A 1 120 ? 14.438 -77.312 -15.117 1 89.06 120 ILE A CA 1
ATOM 805 C C . ILE A 1 120 ? 13.203 -76.375 -15.164 1 89.06 120 ILE A C 1
ATOM 807 O O . ILE A 1 120 ? 13.297 -75.188 -15.508 1 89.06 120 ILE A O 1
ATOM 811 N N . HIS A 1 121 ? 12.016 -76.938 -15.023 1 89.81 121 HIS A N 1
ATOM 812 C CA . HIS A 1 121 ? 10.781 -76.188 -15.047 1 89.81 121 HIS A CA 1
ATOM 813 C C . HIS A 1 121 ? 9.977 -76.375 -13.773 1 89.81 121 HIS A C 1
ATOM 815 O O . HIS A 1 121 ? 9.734 -77.5 -13.352 1 89.81 121 HIS A O 1
ATOM 821 N N . PHE A 1 122 ? 9.656 -75.25 -13.164 1 91.5 122 PHE A N 1
ATOM 822 C CA . PHE A 1 122 ? 8.797 -75.25 -11.984 1 91.5 122 PHE A CA 1
ATOM 823 C C . PHE A 1 122 ? 7.371 -74.875 -12.359 1 91.5 122 PHE A C 1
ATOM 825 O O . PHE A 1 122 ? 7.09 -73.75 -12.641 1 91.5 122 PHE A O 1
ATOM 832 N N . HIS A 1 123 ? 6.473 -75.812 -12.406 1 90.25 123 HIS A N 1
ATOM 833 C CA . HIS A 1 123 ? 5.066 -75.5 -12.656 1 90.25 123 HIS A CA 1
ATOM 834 C C . HIS A 1 123 ? 4.309 -75.25 -11.359 1 90.25 123 HIS A C 1
ATOM 836 O O . HIS A 1 123 ? 3.727 -76.188 -10.789 1 90.25 123 HIS A O 1
ATOM 842 N N . TRP A 1 124 ? 4.309 -74 -11.031 1 92.06 124 TRP A N 1
ATOM 843 C CA . TRP A 1 124 ? 3.746 -73.625 -9.758 1 92.06 124 TRP A CA 1
ATOM 844 C C . TRP A 1 124 ? 2.223 -73.688 -9.781 1 92.06 124 TRP A C 1
ATOM 846 O O . TRP A 1 124 ? 1.595 -73.375 -10.797 1 92.06 124 TRP A O 1
ATOM 856 N N . SER A 1 125 ? 1.646 -74.188 -8.719 1 87.06 125 SER A N 1
ATOM 857 C CA . SER A 1 125 ? 0.196 -74.25 -8.555 1 87.06 125 SER A CA 1
ATOM 858 C C . SER A 1 125 ? -0.229 -73.5 -7.281 1 87.06 125 SER A C 1
ATOM 860 O O . SER A 1 125 ? 0.512 -73.5 -6.297 1 87.06 125 SER A O 1
ATOM 862 N N . ASN A 1 126 ? -1.36 -72.812 -7.242 1 85.75 126 ASN A N 1
ATOM 863 C CA . ASN A 1 126 ? -1.986 -72.188 -6.105 1 85.75 126 ASN A CA 1
ATOM 864 C C . ASN A 1 126 ? -1.073 -71.125 -5.512 1 85.75 126 ASN A C 1
ATOM 866 O O . ASN A 1 126 ? -0.785 -71.125 -4.312 1 85.75 126 ASN A O 1
ATOM 870 N N . ILE A 1 127 ? -0.559 -70.25 -6.375 1 88.5 127 ILE A N 1
ATOM 871 C CA . ILE A 1 127 ? 0.251 -69.125 -5.895 1 88.5 127 ILE A CA 1
ATOM 872 C C . ILE A 1 127 ? -0.648 -68.062 -5.238 1 88.5 127 ILE A C 1
ATOM 874 O O . ILE A 1 127 ? -1.537 -67.562 -5.887 1 88.5 127 ILE A O 1
ATOM 878 N N . ALA A 1 128 ? -0.427 -67.938 -3.967 1 86.19 128 ALA A N 1
ATOM 879 C CA . ALA A 1 128 ? -1.208 -66.875 -3.254 1 86.19 128 ALA A CA 1
ATOM 880 C C . ALA A 1 128 ? -0.802 -65.5 -3.678 1 86.19 128 ALA A C 1
ATOM 882 O O . ALA A 1 128 ? 0.381 -65.25 -3.893 1 86.19 128 ALA A O 1
ATOM 883 N N . THR A 1 129 ? -1.775 -64.625 -3.996 1 86.81 129 THR A N 1
ATOM 884 C CA . THR A 1 129 ? -1.522 -63.25 -4.402 1 86.81 129 THR A CA 1
ATOM 885 C C . THR A 1 129 ? -2.062 -62.281 -3.363 1 86.81 129 THR A C 1
ATOM 887 O O . THR A 1 129 ? -2.832 -62.688 -2.482 1 86.81 129 THR A O 1
ATOM 890 N N . GLY A 1 130 ? -1.541 -61 -3.436 1 84.38 130 GLY A N 1
ATOM 891 C CA . GLY A 1 130 ? -2.023 -59.969 -2.537 1 84.38 130 GLY A CA 1
ATOM 892 C C . GLY A 1 130 ? -1.487 -60.125 -1.125 1 84.38 130 GLY A C 1
ATOM 893 O O . GLY A 1 130 ? -0.32 -60.469 -0.93 1 84.38 130 GLY A O 1
ATOM 894 N N . ASP A 1 131 ? -2.465 -59.969 -0.075 1 84.81 131 ASP A N 1
ATOM 895 C CA . ASP A 1 131 ? -2.104 -59.969 1.34 1 84.81 131 ASP A CA 1
ATOM 896 C C . ASP A 1 131 ? -1.771 -61.375 1.828 1 84.81 131 ASP A C 1
ATOM 898 O O . ASP A 1 131 ? -1.099 -61.562 2.848 1 84.81 131 ASP A O 1
ATOM 902 N N . GLU A 1 132 ? -2.111 -62.406 1.047 1 86.94 132 GLU A N 1
ATOM 903 C CA . GLU A 1 132 ? -1.879 -63.781 1.452 1 86.94 132 GLU A CA 1
ATOM 904 C C . GLU A 1 132 ? -0.596 -64.312 0.834 1 86.94 132 GLU A C 1
ATOM 906 O O . GLU A 1 132 ? -0.281 -65.5 0.99 1 86.94 132 GLU A O 1
ATOM 911 N N . PHE A 1 133 ? 0.085 -63.438 0.21 1 90.56 133 PHE A N 1
ATOM 912 C CA . PHE A 1 133 ? 1.299 -63.875 -0.467 1 90.56 133 PHE A CA 1
ATOM 913 C C . PHE A 1 133 ? 2.285 -64.5 0.527 1 90.56 133 PHE A C 1
ATOM 915 O O . PHE A 1 133 ? 2.512 -63.938 1.602 1 90.56 133 PHE A O 1
ATOM 922 N N . VAL A 1 134 ? 2.721 -65.625 0.262 1 86.62 134 VAL A N 1
ATOM 923 C CA . VAL A 1 134 ? 3.816 -66.312 0.97 1 86.62 134 VAL A CA 1
ATOM 924 C C . VAL A 1 134 ? 4.879 -66.75 -0.029 1 86.62 134 VAL A C 1
ATOM 926 O O . VAL A 1 134 ? 4.559 -67.188 -1.13 1 86.62 134 VAL A O 1
ATOM 929 N N . GLN A 1 135 ? 6.066 -66.5 0.341 1 88.88 135 GLN A N 1
ATOM 930 C CA . GLN A 1 135 ? 7.152 -66.938 -0.537 1 88.88 135 GLN A CA 1
ATOM 931 C C . GLN A 1 135 ? 7.062 -68.438 -0.841 1 88.88 135 GLN A C 1
ATOM 933 O O . GLN A 1 135 ? 7.008 -69.25 0.075 1 88.88 135 GLN A O 1
ATOM 938 N N . ILE A 1 136 ? 6.973 -68.75 -2.086 1 90.25 136 ILE A N 1
ATOM 939 C CA . ILE A 1 136 ? 6.707 -70.125 -2.494 1 90.25 136 ILE A CA 1
ATOM 940 C C . ILE A 1 136 ? 8.016 -70.875 -2.604 1 90.25 136 ILE A C 1
ATOM 942 O O . ILE A 1 136 ? 8.031 -72.125 -2.521 1 90.25 136 ILE A O 1
ATOM 946 N N . ALA A 1 137 ? 9.117 -70.188 -2.854 1 90.62 137 ALA A N 1
ATOM 947 C CA . ALA A 1 137 ? 10.383 -70.938 -3.014 1 90.62 137 ALA A CA 1
ATOM 948 C C . ALA A 1 137 ? 11.492 -70.25 -2.188 1 90.62 137 ALA A C 1
ATOM 950 O O . ALA A 1 137 ? 11.602 -69 -2.148 1 90.62 137 ALA A O 1
ATOM 951 N N . SER A 1 138 ? 12.141 -71 -1.385 1 89.12 138 SER A N 1
ATOM 952 C CA . SER A 1 138 ? 13.344 -70.625 -0.675 1 89.12 138 SER A CA 1
ATOM 953 C C . SER A 1 138 ? 14.562 -71.375 -1.16 1 89.12 138 SER A C 1
ATOM 955 O O . SER A 1 138 ? 14.695 -72.562 -0.889 1 89.12 138 SER A O 1
ATOM 957 N N . ILE A 1 139 ? 15.406 -70.625 -1.963 1 89.25 139 ILE A N 1
ATOM 958 C CA . ILE A 1 139 ? 16.562 -71.25 -2.582 1 89.25 139 ILE A CA 1
ATOM 959 C C . ILE A 1 139 ? 17.828 -70.938 -1.818 1 89.25 139 ILE A C 1
ATOM 961 O O . ILE A 1 139 ? 18.438 -69.875 -2.082 1 89.25 139 ILE A O 1
ATOM 965 N N . ASN A 1 140 ? 18.219 -71.75 -0.913 1 88.25 140 ASN A N 1
ATOM 966 C CA . ASN A 1 140 ? 19.469 -71.562 -0.175 1 88.25 140 ASN A CA 1
ATOM 967 C C . ASN A 1 140 ? 20.594 -72.375 -0.75 1 88.25 140 ASN A C 1
ATOM 969 O O . ASN A 1 140 ? 21.75 -72.188 -0.387 1 88.25 140 ASN A O 1
ATOM 973 N N . GLY A 1 141 ? 20.25 -73.312 -1.643 1 84.19 141 GLY A N 1
ATOM 974 C CA . GLY A 1 141 ? 21.234 -74.188 -2.312 1 84.19 141 GLY A CA 1
ATOM 975 C C . GLY A 1 141 ? 21.5 -73.75 -3.742 1 84.19 141 GLY A C 1
ATOM 976 O O . GLY A 1 141 ? 21.359 -72.562 -4.09 1 84.19 141 GLY A O 1
ATOM 977 N N . THR A 1 142 ? 22.062 -74.75 -4.562 1 89.31 142 THR A N 1
ATOM 978 C CA . THR A 1 142 ? 22.453 -74.438 -5.93 1 89.31 142 THR A CA 1
ATOM 979 C C . THR A 1 142 ? 21.469 -75 -6.926 1 89.31 142 THR A C 1
ATOM 981 O O . THR A 1 142 ? 21.047 -76.188 -6.777 1 89.31 142 THR A O 1
ATOM 984 N N . VAL A 1 143 ? 20.906 -74.188 -7.715 1 89.12 143 VAL A N 1
ATOM 985 C CA . VAL A 1 143 ? 20.109 -74.625 -8.859 1 89.12 143 VAL A CA 1
ATOM 986 C C . VAL A 1 143 ? 20.859 -74.312 -10.156 1 89.12 143 VAL A C 1
ATOM 988 O O . VAL A 1 143 ? 21.125 -73.188 -10.469 1 89.12 143 VAL A O 1
ATOM 991 N N . ALA A 1 144 ? 21.219 -75.375 -10.945 1 89.31 144 ALA A N 1
ATOM 992 C CA . ALA A 1 144 ? 22.078 -75.125 -12.102 1 89.31 144 ALA A CA 1
ATOM 993 C C . ALA A 1 144 ? 21.609 -75.938 -13.305 1 89.31 144 ALA A C 1
ATOM 995 O O . ALA A 1 144 ? 21.125 -77.062 -13.148 1 89.31 144 ALA A O 1
ATOM 996 N N . SER A 1 145 ? 21.562 -75.375 -14.375 1 88.19 145 SER A N 1
ATOM 997 C CA . SER A 1 145 ? 21.344 -76.062 -15.664 1 88.19 145 SER A CA 1
ATOM 998 C C . SER A 1 145 ? 22.422 -75.688 -16.672 1 88.19 145 SER A C 1
ATOM 1000 O O . SER A 1 145 ? 22.141 -75.438 -17.844 1 88.19 145 SER A O 1
ATOM 1002 N N . SER A 1 146 ? 23.641 -75.75 -16.312 1 89 146 SER A N 1
ATOM 1003 C CA . SER A 1 146 ? 24.766 -75.25 -17.125 1 89 146 SER A CA 1
ATOM 1004 C C . SER A 1 146 ? 25.203 -76.312 -18.125 1 89 146 SER A C 1
ATOM 1006 O O . SER A 1 146 ? 24.969 -77.5 -17.922 1 89 146 SER A O 1
ATOM 1008 N N . GLY A 1 147 ? 25.75 -75.812 -19.094 1 85.12 147 GLY A N 1
ATOM 1009 C CA . GLY A 1 147 ? 26.359 -76.688 -20.047 1 85.12 147 GLY A CA 1
ATOM 1010 C C . GLY A 1 147 ? 27.672 -77.312 -19.562 1 85.12 147 GLY A C 1
ATOM 1011 O O . GLY A 1 147 ? 28.344 -76.688 -18.719 1 85.12 147 GLY A O 1
ATOM 1012 N N . GLY A 1 148 ? 28.031 -78.438 -20.078 1 82.12 148 GLY A N 1
ATOM 1013 C CA . GLY A 1 148 ? 29.281 -79.125 -19.719 1 82.12 148 GLY A CA 1
ATOM 1014 C C . GLY A 1 148 ? 30.5 -78.5 -20.359 1 82.12 148 GLY A C 1
ATOM 1015 O O . GLY A 1 148 ? 30.406 -77.812 -21.391 1 82.12 148 GLY A O 1
ATOM 1016 N N . SER A 1 149 ? 31.625 -78.625 -19.672 1 82.38 149 SER A N 1
ATOM 1017 C CA . SER A 1 149 ? 32.875 -78.125 -20.203 1 82.38 149 SER A CA 1
ATOM 1018 C C . SER A 1 149 ? 33.469 -79 -21.25 1 82.38 149 SER A C 1
ATOM 1020 O O . SER A 1 149 ? 33.312 -80.25 -21.188 1 82.38 149 SER A O 1
ATOM 1022 N N . GLY A 1 150 ? 33.844 -78.375 -22.281 1 77 150 GLY A N 1
ATOM 1023 C CA . GLY A 1 150 ? 34.562 -79.125 -23.266 1 77 150 GLY A CA 1
ATOM 1024 C C . GLY A 1 150 ? 36.062 -79.25 -22.938 1 77 150 GLY A C 1
ATOM 1025 O O . GLY A 1 150 ? 36.594 -78.438 -22.156 1 77 150 GLY A O 1
ATOM 1026 N N . ASN A 1 151 ? 36.688 -80.438 -23.297 1 68.38 151 ASN A N 1
ATOM 1027 C CA . ASN A 1 151 ? 38.125 -80.562 -23.094 1 68.38 151 ASN A CA 1
ATOM 1028 C C . ASN A 1 151 ? 38.875 -80.25 -24.375 1 68.38 151 ASN A C 1
ATOM 1030 O O . ASN A 1 151 ? 38.438 -80.562 -25.484 1 68.38 151 ASN A O 1
ATOM 1034 N N . ASP A 1 152 ? 40.062 -79.625 -24.172 1 70.38 152 ASP A N 1
ATOM 1035 C CA . ASP A 1 152 ? 41 -79.188 -25.203 1 70.38 152 ASP A CA 1
ATOM 1036 C C . ASP A 1 152 ? 40.312 -78.25 -26.203 1 70.38 152 ASP A C 1
ATOM 1038 O O . ASP A 1 152 ? 39.875 -77.125 -25.844 1 70.38 152 ASP A O 1
ATOM 1042 N N . ASP A 1 153 ? 40.031 -78.75 -27.438 1 68.44 153 ASP A N 1
ATOM 1043 C CA . ASP A 1 153 ? 39.438 -77.938 -28.484 1 68.44 153 ASP A CA 1
ATOM 1044 C C . ASP A 1 153 ? 37.938 -78.062 -28.516 1 68.44 153 ASP A C 1
ATOM 1046 O O . ASP A 1 153 ? 37.281 -77.625 -29.438 1 68.44 153 ASP A O 1
ATOM 1050 N N . GLY A 1 154 ? 37.438 -78.812 -27.484 1 67.81 154 GLY A N 1
ATOM 1051 C CA . GLY A 1 154 ? 36 -79 -27.484 1 67.81 154 GLY A CA 1
ATOM 1052 C C . GLY A 1 154 ? 35.25 -77.812 -26.969 1 67.81 154 GLY A C 1
ATOM 1053 O O . GLY A 1 154 ? 35.719 -77.125 -26.062 1 67.81 154 GLY A O 1
ATOM 1054 N N . HIS A 1 155 ? 34.125 -77.375 -27.578 1 76.44 155 HIS A N 1
ATOM 1055 C CA . HIS A 1 155 ? 33.312 -76.25 -27.234 1 76.44 155 HIS A CA 1
ATOM 1056 C C . HIS A 1 155 ? 32.438 -76.5 -26 1 76.44 155 HIS A C 1
ATOM 1058 O O . HIS A 1 155 ? 32.094 -77.625 -25.75 1 76.44 155 HIS A O 1
ATOM 1064 N N . PHE A 1 156 ? 32.188 -75.625 -25.172 1 79.69 156 PHE A N 1
ATOM 1065 C CA . PHE A 1 156 ? 31.281 -75.688 -24.031 1 79.69 156 PHE A CA 1
ATOM 1066 C C . PHE A 1 156 ? 29.844 -75.875 -24.484 1 79.69 156 PHE A C 1
ATOM 1068 O O . PHE A 1 156 ? 29.438 -75.375 -25.531 1 79.69 156 PHE A O 1
ATOM 1075 N N . GLY A 1 157 ? 29.188 -76.875 -23.828 1 78.75 157 GLY A N 1
ATOM 1076 C CA . GLY A 1 157 ? 27.766 -77 -24.109 1 78.75 157 GLY A CA 1
ATOM 1077 C C . GLY A 1 157 ? 26.984 -75.75 -23.766 1 78.75 157 GLY A C 1
ATOM 1078 O O . GLY A 1 157 ? 27.359 -75 -22.875 1 78.75 157 GLY A O 1
ATOM 1079 N N . GLU A 1 158 ? 25.984 -75.438 -24.453 1 79.88 158 GLU A N 1
ATOM 1080 C CA . GLU A 1 158 ? 25.141 -74.312 -24.172 1 79.88 158 GLU A CA 1
ATOM 1081 C C . GLU A 1 158 ? 24.328 -74.5 -22.891 1 79.88 158 GLU A C 1
ATOM 1083 O O . GLU A 1 158 ? 23.953 -75.625 -22.562 1 79.88 158 GLU A O 1
ATOM 1088 N N . ASP A 1 159 ? 24.109 -73.438 -22.156 1 85.19 159 ASP A N 1
ATOM 1089 C CA . ASP A 1 159 ? 23.328 -73.562 -20.906 1 85.19 159 ASP A CA 1
ATOM 1090 C C . ASP A 1 159 ? 21.875 -73.875 -21.203 1 85.19 159 ASP A C 1
ATOM 1092 O O . ASP A 1 159 ? 21.344 -73.562 -22.266 1 85.19 159 ASP A O 1
ATOM 1096 N N . GLY A 1 160 ? 21.344 -74.688 -20.312 1 82.25 160 GLY A N 1
ATOM 1097 C CA . GLY A 1 160 ? 19.906 -74.938 -20.375 1 82.25 160 GLY A CA 1
ATOM 1098 C C . GLY A 1 160 ? 19.062 -73.812 -19.859 1 82.25 160 GLY A C 1
ATOM 1099 O O . GLY A 1 160 ? 19.484 -72.625 -19.875 1 82.25 160 GLY A O 1
ATOM 1100 N N . THR A 1 161 ? 17.75 -74.125 -19.562 1 85 161 THR A N 1
ATOM 1101 C CA . THR A 1 161 ? 16.844 -73.062 -19.109 1 85 161 THR A CA 1
ATOM 1102 C C . THR A 1 161 ? 16.219 -73.5 -17.766 1 85 161 THR A C 1
ATOM 1104 O O . THR A 1 161 ? 15.961 -74.625 -17.5 1 85 161 THR A O 1
ATOM 1107 N N . ILE A 1 162 ? 16.188 -72.562 -16.938 1 87.56 162 ILE A N 1
ATOM 1108 C CA . ILE A 1 162 ? 15.414 -72.625 -15.711 1 87.56 162 ILE A CA 1
ATOM 1109 C C . ILE A 1 162 ? 14.172 -71.75 -15.828 1 87.56 162 ILE A C 1
ATOM 1111 O O . ILE A 1 162 ? 14.281 -70.562 -15.891 1 87.56 162 ILE A O 1
ATOM 1115 N N . THR A 1 163 ? 12.961 -72.312 -16.016 1 87.38 163 THR A N 1
ATOM 1116 C CA . THR A 1 163 ? 11.742 -71.562 -16.234 1 87.38 163 THR A CA 1
ATOM 1117 C C . THR A 1 163 ? 10.672 -71.938 -15.227 1 87.38 163 THR A C 1
ATOM 1119 O O . THR A 1 163 ? 10.75 -73 -14.578 1 87.38 163 THR A O 1
ATOM 1122 N N . GLY A 1 164 ? 9.805 -71.125 -14.977 1 86.88 164 GLY A N 1
ATOM 1123 C CA . GLY A 1 164 ? 8.625 -71.312 -14.148 1 86.88 164 GLY A CA 1
ATOM 1124 C C . GLY A 1 164 ? 7.34 -70.938 -14.844 1 86.88 164 GLY A C 1
ATOM 1125 O O . GLY A 1 164 ? 7.363 -70.25 -15.891 1 86.88 164 GLY A O 1
ATOM 1126 N N . LYS A 1 165 ? 6.234 -71.5 -14.25 1 86.25 165 LYS A N 1
ATOM 1127 C CA . LYS A 1 165 ? 4.938 -71.062 -14.75 1 86.25 165 LYS A CA 1
ATOM 1128 C C . LYS A 1 165 ? 4.801 -69.5 -14.641 1 86.25 165 LYS A C 1
ATOM 1130 O O . LYS A 1 165 ? 5.473 -68.875 -13.82 1 86.25 165 LYS A O 1
ATOM 1135 N N . GLU A 1 166 ? 3.926 -68.938 -15.516 1 88.75 166 GLU A N 1
ATOM 1136 C CA . GLU A 1 166 ? 3.684 -67.5 -15.477 1 88.75 166 GLU A CA 1
ATOM 1137 C C . GLU A 1 166 ? 3.178 -67.062 -14.102 1 88.75 166 GLU A C 1
ATOM 1139 O O . GLU A 1 166 ? 2.234 -67.625 -13.57 1 88.75 166 GLU A O 1
ATOM 1144 N N . CYS A 1 167 ? 3.93 -66.125 -13.633 1 91.81 167 CYS A N 1
ATOM 1145 C CA . CYS A 1 167 ? 3.578 -65.625 -12.305 1 91.81 167 CYS A CA 1
ATOM 1146 C C . CYS A 1 167 ? 2.344 -64.75 -12.375 1 91.81 167 CYS A C 1
ATOM 1148 O O . CYS A 1 167 ? 2.127 -64 -13.367 1 91.81 167 CYS A O 1
ATOM 1150 N N . PRO A 1 168 ? 1.441 -64.812 -11.336 1 91.5 168 PRO A N 1
ATOM 1151 C CA . PRO A 1 168 ? 0.304 -63.906 -11.266 1 91.5 168 PRO A CA 1
ATOM 1152 C C . PRO A 1 168 ? 0.731 -62.438 -11.117 1 91.5 168 PRO A C 1
ATOM 1154 O O . PRO A 1 168 ? 1.926 -62.125 -11.156 1 91.5 168 PRO A O 1
ATOM 1157 N N . VAL A 1 169 ? -0.347 -61.5 -10.984 1 92.38 169 VAL A N 1
ATOM 1158 C CA . VAL A 1 169 ? -0.133 -60.062 -10.891 1 92.38 169 VAL A CA 1
ATOM 1159 C C . VAL A 1 169 ? 0.624 -59.719 -9.602 1 92.38 169 VAL A C 1
ATOM 1161 O O . VAL A 1 169 ? 0.392 -60.344 -8.562 1 92.38 169 VAL A O 1
ATOM 1164 N N . GLY A 1 170 ? 1.643 -58.875 -9.711 1 93 170 GLY A N 1
ATOM 1165 C CA . GLY A 1 170 ? 2.396 -58.406 -8.562 1 93 170 GLY A CA 1
ATOM 1166 C C . GLY A 1 170 ? 3.668 -59.219 -8.32 1 93 170 GLY A C 1
ATOM 1167 O O . GLY A 1 170 ? 4.531 -58.781 -7.547 1 93 170 GLY A O 1
ATOM 1168 N N . LEU A 1 171 ? 3.77 -60.406 -8.969 1 93.12 171 LEU A N 1
ATOM 1169 C CA . LEU A 1 171 ? 4.906 -61.281 -8.758 1 93.12 171 LEU A CA 1
ATOM 1170 C C . LEU A 1 171 ? 5.672 -61.5 -10.055 1 93.12 171 LEU A C 1
ATOM 1172 O O . LEU A 1 171 ? 5.117 -61.344 -11.148 1 93.12 171 LEU A O 1
ATOM 1176 N N . TYR A 1 172 ? 6.961 -61.719 -9.875 1 92.31 172 TYR A N 1
ATOM 1177 C CA . TYR A 1 172 ? 7.773 -61.938 -11.07 1 92.31 172 TYR A CA 1
ATOM 1178 C C . TYR A 1 172 ? 8.898 -62.938 -10.797 1 92.31 172 TYR A C 1
ATOM 1180 O O . TYR A 1 172 ? 9.102 -63.344 -9.648 1 92.31 172 TYR A O 1
ATOM 1188 N N . GLY A 1 173 ? 9.508 -63.375 -11.914 1 89.25 173 GLY A N 1
ATOM 1189 C CA . GLY A 1 173 ? 10.641 -64.25 -11.805 1 89.25 173 GLY A CA 1
ATOM 1190 C C . GLY A 1 173 ? 10.25 -65.75 -11.898 1 89.25 173 GLY A C 1
ATOM 1191 O O . GLY A 1 173 ? 9.062 -66.062 -11.969 1 89.25 173 GLY A O 1
ATOM 1192 N N . THR A 1 174 ? 11.281 -66.625 -11.859 1 89.38 174 THR A N 1
ATOM 1193 C CA . THR A 1 174 ? 11.078 -68.062 -11.922 1 89.38 174 THR A CA 1
ATOM 1194 C C . THR A 1 174 ? 10.398 -68.562 -10.648 1 89.38 174 THR A C 1
ATOM 1196 O O . THR A 1 174 ? 9.609 -69.5 -10.695 1 89.38 174 THR A O 1
ATOM 1199 N N . PHE A 1 175 ? 10.75 -67.812 -9.562 1 91.19 175 PHE A N 1
ATOM 1200 C CA . PHE A 1 175 ? 10.234 -68.25 -8.266 1 91.19 175 PHE A CA 1
ATOM 1201 C C . PHE A 1 175 ? 9.125 -67.312 -7.781 1 91.19 175 PHE A C 1
ATOM 1203 O O . PHE A 1 175 ? 8.75 -67.375 -6.605 1 91.19 175 PHE A O 1
ATOM 1210 N N . CYS A 1 176 ? 8.578 -66.5 -8.703 1 91.94 176 CYS A N 1
ATOM 1211 C CA . CYS A 1 176 ? 7.445 -65.625 -8.445 1 91.94 176 CYS A CA 1
ATOM 1212 C C . CYS A 1 176 ? 7.641 -64.812 -7.141 1 91.94 176 CYS A C 1
ATOM 1214 O O . CYS A 1 176 ? 6.82 -64.938 -6.227 1 91.94 176 CYS A O 1
ATOM 1216 N N . THR A 1 177 ? 8.711 -64.062 -7.113 1 91.38 177 THR A N 1
ATOM 1217 C CA . THR A 1 177 ? 8.961 -63.156 -5.988 1 91.38 177 THR A CA 1
ATOM 1218 C C . THR A 1 177 ? 8.234 -61.844 -6.184 1 91.38 177 THR A C 1
ATOM 1220 O O . THR A 1 177 ? 7.734 -61.531 -7.27 1 91.38 177 THR A O 1
ATOM 1223 N N . GLU A 1 178 ? 8.172 -61.125 -5.07 1 92 178 GLU A N 1
ATOM 1224 C CA . GLU A 1 178 ? 7.477 -59.844 -5.113 1 92 178 GLU A CA 1
ATOM 1225 C C . GLU A 1 178 ? 8.242 -58.844 -5.957 1 92 178 GLU A C 1
ATOM 1227 O O . GLU A 1 178 ? 9.477 -58.781 -5.914 1 92 178 GLU A O 1
ATOM 1232 N N . CYS A 1 179 ? 7.484 -58 -6.781 1 92.69 179 CYS A N 1
ATOM 1233 C CA . CYS A 1 179 ? 8.094 -56.875 -7.504 1 92.69 179 CYS A CA 1
ATOM 1234 C C . CYS A 1 179 ? 8.711 -55.875 -6.539 1 92.69 179 CYS A C 1
ATOM 1236 O O . CYS A 1 179 ? 8.195 -55.688 -5.434 1 92.69 179 CYS A O 1
ATOM 1238 N N . PRO A 1 180 ? 9.891 -55.344 -6.945 1 90 180 PRO A N 1
ATOM 1239 C CA . PRO A 1 180 ? 10.531 -54.344 -6.062 1 90 180 PRO A CA 1
ATOM 1240 C C . PRO A 1 180 ? 9.617 -53.188 -5.699 1 90 180 PRO A C 1
ATOM 1242 O O . PRO A 1 180 ? 8.641 -52.906 -6.406 1 90 180 PRO A O 1
ATOM 1245 N N . VAL A 1 181 ? 10.039 -52.562 -4.547 1 90.38 181 VAL A N 1
ATOM 1246 C CA . VAL A 1 181 ? 9.273 -51.406 -4.051 1 90.38 181 VAL A CA 1
ATOM 1247 C C . VAL A 1 181 ? 9.289 -50.281 -5.082 1 90.38 181 VAL A C 1
ATOM 1249 O O . VAL A 1 181 ? 10.336 -49.969 -5.652 1 90.38 181 VAL A O 1
ATOM 1252 N N . GLY A 1 182 ? 8.109 -49.625 -5.383 1 89.56 182 GLY A N 1
ATOM 1253 C CA . GLY A 1 182 ? 8 -48.531 -6.348 1 89.56 182 GLY A CA 1
ATOM 1254 C C . GLY A 1 182 ? 7.613 -49 -7.734 1 89.56 182 GLY A C 1
ATOM 1255 O O . GLY A 1 182 ? 7.59 -48.219 -8.688 1 89.56 182 GLY A O 1
ATOM 1256 N N . THR A 1 183 ? 7.387 -50.281 -7.914 1 91.19 183 THR A N 1
ATOM 1257 C CA . THR A 1 183 ? 6.973 -50.844 -9.195 1 91.19 183 THR A CA 1
ATOM 1258 C C . THR A 1 183 ? 5.625 -51.562 -9.062 1 91.19 183 THR A C 1
ATOM 1260 O O . THR A 1 183 ? 5.18 -51.844 -7.949 1 91.19 183 THR A O 1
ATOM 1263 N N . TYR A 1 184 ? 4.934 -51.594 -10.164 1 91.31 184 TYR A N 1
ATOM 1264 C CA . TYR A 1 184 ? 3.67 -52.344 -10.195 1 91.31 184 TYR A CA 1
ATOM 1265 C C . TYR A 1 184 ? 3.625 -53.281 -11.383 1 91.31 184 TYR A C 1
ATOM 1267 O O . TYR A 1 184 ? 4.352 -53.125 -12.359 1 91.31 184 TYR A O 1
ATOM 1275 N N . LYS A 1 185 ? 2.891 -54.406 -11.219 1 92.94 185 LYS A N 1
ATOM 1276 C CA . LYS A 1 185 ? 2.678 -55.375 -12.266 1 92.94 185 LYS A CA 1
ATOM 1277 C C . LYS A 1 185 ? 1.212 -55.812 -12.328 1 92.94 185 LYS A C 1
ATOM 1279 O O . LYS A 1 185 ? 0.696 -56.438 -11.398 1 92.94 185 LYS A O 1
ATOM 1284 N N . ASN A 1 186 ? 0.516 -55.5 -13.5 1 89.75 186 ASN A N 1
ATOM 1285 C CA . ASN A 1 186 ? -0.907 -55.781 -13.648 1 89.75 186 ASN A CA 1
ATOM 1286 C C . ASN A 1 186 ? -1.154 -56.906 -14.641 1 89.75 186 ASN A C 1
ATOM 1288 O O . ASN A 1 186 ? -2.301 -57.188 -14.992 1 89.75 186 ASN A O 1
ATOM 1292 N N . VAL A 1 187 ? -0.088 -57.5 -15.203 1 85.06 187 VAL A N 1
ATOM 1293 C CA . VAL A 1 187 ? -0.235 -58.594 -16.172 1 85.06 187 VAL A CA 1
ATOM 1294 C C . VAL A 1 187 ? 0.425 -59.844 -15.633 1 85.06 187 VAL A C 1
ATOM 1296 O O . VAL A 1 187 ? 1.3 -59.781 -14.766 1 85.06 187 VAL A O 1
ATOM 1299 N N . ALA A 1 188 ? -0.125 -61 -16.094 1 86.25 188 ALA A N 1
ATOM 1300 C CA . ALA A 1 188 ? 0.488 -62.25 -15.727 1 86.25 188 ALA A CA 1
ATOM 1301 C C . ALA A 1 188 ? 1.751 -62.531 -16.547 1 86.25 188 ALA A C 1
ATOM 1303 O O . ALA A 1 188 ? 1.818 -62.156 -17.719 1 86.25 188 ALA A O 1
ATOM 1304 N N . GLY A 1 189 ? 2.785 -62.812 -15.984 1 85.56 189 GLY A N 1
ATOM 1305 C CA . GLY A 1 189 ? 4.055 -63.094 -16.641 1 85.56 189 GLY A CA 1
ATOM 1306 C C . GLY A 1 189 ? 5.219 -63.188 -15.672 1 85.56 189 GLY A C 1
ATOM 1307 O O . GLY A 1 189 ? 5.125 -62.719 -14.539 1 85.56 189 GLY A O 1
ATOM 1308 N N . SER A 1 190 ? 6.27 -63.812 -16.125 1 86.5 190 SER A N 1
ATOM 1309 C CA . SER A 1 190 ? 7.398 -64 -15.219 1 86.5 190 SER A CA 1
ATOM 1310 C C . SER A 1 190 ? 8.562 -63.094 -15.57 1 86.5 190 SER A C 1
ATOM 1312 O O . SER A 1 190 ? 9.516 -62.969 -14.797 1 86.5 190 SER A O 1
ATOM 1314 N N . ASN A 1 191 ? 8.438 -62.375 -16.594 1 83.5 191 ASN A N 1
ATOM 1315 C CA . ASN A 1 191 ? 9.516 -61.5 -17.016 1 83.5 191 ASN A CA 1
ATOM 1316 C C . ASN A 1 191 ? 9.672 -60.312 -16.078 1 83.5 191 ASN A C 1
ATOM 1318 O O . ASN A 1 191 ? 8.68 -59.719 -15.625 1 83.5 191 ASN A O 1
ATOM 1322 N N . SER A 1 192 ? 10.953 -60 -15.742 1 86.38 192 SER A N 1
ATOM 1323 C CA . SER A 1 192 ? 11.25 -58.906 -14.82 1 86.38 192 SER A CA 1
ATOM 1324 C C . SER A 1 192 ? 10.867 -57.562 -15.414 1 86.38 192 SER A C 1
ATOM 1326 O O . SER A 1 192 ? 10.609 -56.625 -14.68 1 86.38 192 SER A O 1
ATOM 1328 N N . SER A 1 193 ? 10.961 -57.469 -16.703 1 87.19 193 SER A N 1
ATOM 1329 C CA . SER A 1 193 ? 10.641 -56.219 -17.375 1 87.19 193 SER A CA 1
ATOM 1330 C C . SER A 1 193 ? 9.164 -55.875 -17.234 1 87.19 193 SER A C 1
ATOM 1332 O O . SER A 1 193 ? 8.758 -54.719 -17.5 1 87.19 193 SER A O 1
ATOM 1334 N N . LEU A 1 194 ? 8.391 -56.812 -16.734 1 87.25 194 LEU A N 1
ATOM 1335 C CA . LEU A 1 194 ? 6.961 -56.594 -16.578 1 87.25 194 LEU A CA 1
ATOM 1336 C C . LEU A 1 194 ? 6.68 -55.781 -15.32 1 87.25 194 LEU A C 1
ATOM 1338 O O . LEU A 1 194 ? 5.586 -55.219 -15.164 1 87.25 194 LEU A O 1
ATOM 1342 N N . CYS A 1 195 ? 7.668 -55.75 -14.383 1 91.62 195 CYS A N 1
ATOM 1343 C CA . CYS A 1 195 ? 7.559 -54.812 -13.25 1 91.62 195 CYS A CA 1
ATOM 1344 C C . CYS A 1 195 ? 7.844 -53.406 -13.664 1 91.62 195 CYS A C 1
ATOM 1346 O O . CYS A 1 195 ? 9 -52.969 -13.648 1 91.62 195 CYS A O 1
ATOM 1348 N N . THR A 1 196 ? 6.855 -52.688 -13.953 1 89.56 196 THR A N 1
ATOM 1349 C CA . THR A 1 196 ? 6.969 -51.344 -14.469 1 89.56 196 THR A CA 1
ATOM 1350 C C . THR A 1 196 ? 7 -50.312 -13.328 1 89.56 196 THR A C 1
ATOM 1352 O O . THR A 1 196 ? 6.25 -50.469 -12.359 1 89.56 196 THR A O 1
ATOM 1355 N N . PRO A 1 197 ? 7.969 -49.406 -13.406 1 88.38 197 PRO A N 1
ATOM 1356 C CA . PRO A 1 197 ? 8.039 -48.375 -12.359 1 88.38 197 PRO A CA 1
ATOM 1357 C C . PRO A 1 197 ? 6.789 -47.5 -12.297 1 88.38 197 PRO A C 1
ATOM 1359 O O . PRO A 1 197 ? 6.215 -47.188 -13.336 1 88.38 197 PRO A O 1
ATOM 1362 N N . CYS A 1 198 ? 6.359 -47.344 -11.07 1 87.19 198 CYS A N 1
ATOM 1363 C CA . CYS A 1 198 ? 5.207 -46.469 -10.844 1 87.19 198 CYS A CA 1
ATOM 1364 C C . CYS A 1 198 ? 5.523 -45.031 -11.25 1 87.19 198 CYS A C 1
ATOM 1366 O O . CYS A 1 198 ? 6.691 -44.656 -11.297 1 87.19 198 CYS A O 1
ATOM 1368 N N . SER A 1 199 ? 4.516 -44.281 -11.656 1 82 199 SER A N 1
ATOM 1369 C CA . SER A 1 199 ? 4.699 -42.875 -12.078 1 82 199 SER A CA 1
ATOM 1370 C C . SER A 1 199 ? 5.176 -42.031 -10.922 1 82 199 SER A C 1
ATOM 1372 O O . SER A 1 199 ? 4.582 -42.031 -9.844 1 82 199 SER A O 1
ATOM 1374 N N . LEU A 1 200 ? 6.273 -41.375 -11.148 1 78 200 LEU A N 1
ATOM 1375 C CA . LEU A 1 200 ? 6.84 -40.469 -10.164 1 78 200 LEU A CA 1
ATOM 1376 C C . LEU A 1 200 ? 6.031 -39.156 -10.086 1 78 200 LEU A C 1
ATOM 1378 O O . LEU A 1 200 ? 6.125 -38.406 -9.109 1 78 200 LEU A O 1
ATOM 1382 N N . ASN A 1 201 ? 5.223 -38.875 -11.109 1 73.88 201 ASN A N 1
ATOM 1383 C CA . ASN A 1 201 ? 4.461 -37.625 -11.133 1 73.88 201 ASN A CA 1
ATOM 1384 C C . ASN A 1 201 ? 3.367 -37.625 -10.062 1 73.88 201 ASN A C 1
ATOM 1386 O O . ASN A 1 201 ? 2.992 -36.562 -9.562 1 73.88 201 ASN A O 1
ATOM 1390 N N . ALA A 1 202 ? 2.949 -38.906 -9.711 1 75 202 ALA A N 1
ATOM 1391 C CA . ALA A 1 202 ? 1.887 -39 -8.711 1 75 202 ALA A CA 1
ATOM 1392 C C . ALA A 1 202 ? 2.463 -39 -7.301 1 75 202 ALA A C 1
ATOM 1394 O O . ALA A 1 202 ? 1.729 -38.875 -6.32 1 75 202 ALA A O 1
ATOM 1395 N N . LEU A 1 203 ? 3.754 -39.188 -7.137 1 82.56 203 LEU A N 1
ATOM 1396 C CA . LEU A 1 203 ? 4.391 -39.25 -5.828 1 82.56 203 LEU A CA 1
ATOM 1397 C C . LEU A 1 203 ? 4.73 -37.844 -5.328 1 82.56 203 LEU A C 1
ATOM 1399 O O . LEU A 1 203 ? 5.492 -37.125 -5.973 1 82.56 203 LEU A O 1
ATOM 1403 N N . PRO A 1 204 ? 4.141 -37.469 -4.172 1 83.25 204 PRO A N 1
ATOM 1404 C CA . PRO A 1 204 ? 4.488 -36.156 -3.609 1 83.25 204 PRO A CA 1
ATOM 1405 C C . PRO A 1 204 ? 5.961 -36.062 -3.225 1 83.25 204 PRO A C 1
ATOM 1407 O O . PRO A 1 204 ? 6.633 -37.094 -3.051 1 83.25 204 PRO A O 1
ATOM 1410 N N . ASN A 1 205 ? 6.574 -34.875 -3.145 1 76.94 205 ASN A N 1
ATOM 1411 C CA . ASN A 1 205 ? 7.992 -34.625 -2.912 1 76.94 205 ASN A CA 1
ATOM 1412 C C . ASN A 1 205 ? 8.453 -35.219 -1.578 1 76.94 205 ASN A C 1
ATOM 1414 O O . ASN A 1 205 ? 9.602 -35.656 -1.451 1 76.94 205 ASN A O 1
ATOM 1418 N N . ARG A 1 206 ? 7.648 -35.281 -0.564 1 81 206 ARG A N 1
ATOM 1419 C CA . ARG A 1 206 ? 8.047 -35.781 0.754 1 81 206 ARG A CA 1
ATOM 1420 C C . ARG A 1 206 ? 7.375 -37.094 1.084 1 81 206 ARG A C 1
ATOM 1422 O O . ARG A 1 206 ? 6.895 -37.312 2.201 1 81 206 ARG A O 1
ATOM 1429 N N . ALA A 1 207 ? 7.375 -37.906 0.031 1 86.62 207 ALA A N 1
ATOM 1430 C CA . ALA A 1 207 ? 6.758 -39.219 0.208 1 86.62 207 ALA A CA 1
ATOM 1431 C C . ALA A 1 207 ? 7.633 -40.312 -0.383 1 86.62 207 ALA A C 1
ATOM 1433 O O . ALA A 1 207 ? 8.461 -40.062 -1.257 1 86.62 207 ALA A O 1
ATOM 1434 N N . ASP A 1 208 ? 7.613 -41.438 0.268 1 86.25 208 ASP A N 1
ATOM 1435 C CA . ASP A 1 208 ? 8.305 -42.625 -0.236 1 86.25 208 ASP A CA 1
ATOM 1436 C C . ASP A 1 208 ? 7.336 -43.781 -0.443 1 86.25 208 ASP A C 1
ATOM 1438 O O . ASP A 1 208 ? 6.344 -43.906 0.28 1 86.25 208 ASP A O 1
ATOM 1442 N N . PHE A 1 209 ? 7.641 -44.5 -1.558 1 89.62 209 PHE A N 1
ATOM 1443 C CA . PHE A 1 209 ? 6.816 -45.656 -1.798 1 89.62 209 PHE A CA 1
ATOM 1444 C C . PHE A 1 209 ? 6.949 -46.656 -0.652 1 89.62 209 PHE A C 1
ATOM 1446 O O . PHE A 1 209 ? 8.016 -46.781 -0.041 1 89.62 209 PHE A O 1
ATOM 1453 N N . ILE A 1 210 ? 5.848 -47.344 -0.267 1 88.81 210 ILE A N 1
ATOM 1454 C CA . ILE A 1 210 ? 5.852 -48.281 0.852 1 88.81 210 ILE A CA 1
ATOM 1455 C C . ILE A 1 210 ? 5.812 -49.719 0.325 1 88.81 210 ILE A C 1
ATOM 1457 O O . ILE A 1 210 ? 5.383 -49.969 -0.806 1 88.81 210 ILE A O 1
ATOM 1461 N N . TYR A 1 211 ? 6.375 -50.625 1.13 1 90.19 211 TYR A N 1
ATOM 1462 C CA . TYR A 1 211 ? 6.363 -52.031 0.824 1 90.19 211 TYR A CA 1
ATOM 1463 C C . TYR A 1 211 ? 4.965 -52.625 0.979 1 90.19 211 TYR A C 1
ATOM 1465 O O . TYR A 1 211 ? 4.281 -52.344 1.97 1 90.19 211 TYR A O 1
ATOM 1473 N N . VAL A 1 212 ? 4.473 -53.219 -0.052 1 90.31 212 VAL A N 1
ATOM 1474 C CA . VAL A 1 212 ? 3.197 -53.938 -0.018 1 90.31 212 VAL A CA 1
ATOM 1475 C C . VAL A 1 212 ? 3.426 -55.438 -0.218 1 90.31 212 VAL A C 1
ATOM 1477 O O . VAL A 1 212 ? 4.098 -55.844 -1.167 1 90.31 212 VAL A O 1
ATOM 1480 N N . ARG A 1 213 ? 2.785 -56.156 0.714 1 90.38 213 ARG A N 1
ATOM 1481 C CA . ARG A 1 213 ? 2.906 -57.625 0.615 1 90.38 213 ARG A CA 1
ATOM 1482 C C . ARG A 1 213 ? 2.23 -58.125 -0.648 1 90.38 213 ARG A C 1
ATOM 1484 O O . ARG A 1 213 ? 1.09 -57.781 -0.943 1 90.38 213 ARG A O 1
ATOM 1491 N N . GLY A 1 214 ? 2.844 -58.969 -1.507 1 90.5 214 GLY A N 1
ATOM 1492 C CA . GLY A 1 214 ? 2.318 -59.562 -2.73 1 90.5 214 GLY A CA 1
ATOM 1493 C C . GLY A 1 214 ? 2.564 -58.688 -3.955 1 90.5 214 GLY A C 1
ATOM 1494 O O . GLY A 1 214 ? 2.162 -59.062 -5.062 1 90.5 214 GLY A O 1
ATOM 1495 N N . GLY A 1 215 ? 3.258 -57.625 -3.727 1 90.25 215 GLY A N 1
ATOM 1496 C CA . GLY A 1 215 ? 3.523 -56.719 -4.832 1 90.25 215 GLY A CA 1
ATOM 1497 C C . GLY A 1 215 ? 2.334 -55.844 -5.18 1 90.25 215 GLY A C 1
ATOM 1498 O O . GLY A 1 215 ? 1.197 -56.156 -4.824 1 90.25 215 GLY A O 1
ATOM 1499 N N . VAL A 1 216 ? 2.578 -54.688 -5.82 1 91.38 216 VAL A N 1
ATOM 1500 C CA . VAL A 1 216 ? 1.542 -53.75 -6.207 1 91.38 216 VAL A CA 1
ATOM 1501 C C . VAL A 1 216 ? 0.948 -54.125 -7.555 1 91.38 216 VAL A C 1
ATOM 1503 O O . VAL A 1 216 ? 1.682 -54.438 -8.492 1 91.38 216 VAL A O 1
ATOM 1506 N N . THR A 1 217 ? -0.455 -54.156 -7.656 1 90.56 217 THR A N 1
ATOM 1507 C CA . THR A 1 217 ? -1.127 -54.625 -8.859 1 90.56 217 THR A CA 1
ATOM 1508 C C . THR A 1 217 ? -1.714 -53.438 -9.648 1 90.56 217 THR A C 1
ATOM 1510 O O . THR A 1 217 ? -2.1 -53.594 -10.805 1 90.56 217 THR A O 1
ATOM 1513 N N . GLN A 1 218 ? -1.852 -52.406 -8.969 1 88.06 218 GLN A N 1
ATOM 1514 C CA . GLN A 1 218 ? -2.414 -51.219 -9.617 1 88.06 218 GLN A CA 1
ATOM 1515 C C . GLN A 1 218 ? -1.32 -50.219 -10 1 88.06 218 GLN A C 1
ATOM 1517 O O . GLN A 1 218 ? -0.243 -50.219 -9.406 1 88.06 218 GLN A O 1
ATOM 1522 N N . PRO A 1 219 ? -1.551 -49.5 -11.086 1 86.69 219 PRO A N 1
ATOM 1523 C CA . PRO A 1 219 ? -0.544 -48.531 -11.531 1 86.69 219 PRO A CA 1
ATOM 1524 C C . PRO A 1 219 ? -0.267 -47.469 -10.492 1 86.69 219 PRO A C 1
ATOM 1526 O O . PRO A 1 219 ? 0.772 -46.781 -10.547 1 86.69 219 PRO A O 1
ATOM 1529 N N . SER A 1 220 ? -1.077 -47.219 -9.516 1 87.44 220 SER A N 1
ATOM 1530 C CA . SER A 1 220 ? -0.833 -46.25 -8.461 1 87.44 220 SER A CA 1
ATOM 1531 C C . SER A 1 220 ? -0.249 -46.906 -7.219 1 87.44 220 SER A C 1
ATOM 1533 O O . SER A 1 220 ? -0.97 -47.562 -6.461 1 87.44 220 SER A O 1
ATOM 1535 N N . CYS A 1 221 ? 1.092 -46.812 -7.07 1 88.88 221 CYS A N 1
ATOM 1536 C CA . CYS A 1 221 ? 1.783 -47.375 -5.926 1 88.88 221 CYS A CA 1
ATOM 1537 C C . CYS A 1 221 ? 1.452 -46.625 -4.645 1 88.88 221 CYS A C 1
ATOM 1539 O O . CYS A 1 221 ? 1.381 -45.375 -4.648 1 88.88 221 CYS A O 1
ATOM 1541 N N . PRO A 1 222 ? 1.121 -47.312 -3.545 1 90.19 222 PRO A N 1
ATOM 1542 C CA . PRO A 1 222 ? 0.875 -46.625 -2.268 1 90.19 222 PRO A CA 1
ATOM 1543 C C . PRO A 1 222 ? 2.129 -45.969 -1.695 1 90.19 222 PRO A C 1
ATOM 1545 O O . PRO A 1 222 ? 3.244 -46.438 -1.948 1 90.19 222 PRO A O 1
ATOM 1548 N N . TYR A 1 223 ? 2.047 -44.844 -1.062 1 89.38 223 TYR A N 1
ATOM 1549 C CA . TYR A 1 223 ? 3.166 -44.062 -0.51 1 89.38 223 TYR A CA 1
ATOM 1550 C C . TYR A 1 223 ? 2.848 -43.594 0.895 1 89.38 223 TYR A C 1
ATOM 1552 O O . TYR A 1 223 ? 1.695 -43.625 1.331 1 89.38 223 TYR A O 1
ATOM 1560 N N . LYS A 1 224 ? 3.885 -43.344 1.761 1 88.81 224 LYS A N 1
ATOM 1561 C CA . LYS A 1 224 ? 3.799 -42.75 3.08 1 88.81 224 LYS A CA 1
ATOM 1562 C C . LYS A 1 224 ? 4.762 -41.562 3.197 1 88.81 224 LYS A C 1
ATOM 1564 O O . LYS A 1 224 ? 5.773 -41.5 2.494 1 88.81 224 LYS A O 1
ATOM 1569 N N . CYS A 1 225 ? 4.375 -40.625 4 1 87.81 225 CYS A N 1
ATOM 1570 C CA . CYS A 1 225 ? 5.23 -39.438 4.188 1 87.81 225 CYS A CA 1
ATOM 1571 C C . CYS A 1 225 ? 6.516 -39.812 4.918 1 87.81 225 CYS A C 1
ATOM 1573 O O . CYS A 1 225 ? 6.531 -40.781 5.703 1 87.81 225 CYS A O 1
ATOM 1575 N N . ILE A 1 226 ? 7.57 -39.156 4.637 1 82.56 226 ILE A N 1
ATOM 1576 C CA . ILE A 1 226 ? 8.891 -39.438 5.184 1 82.56 226 ILE A CA 1
ATOM 1577 C C . ILE A 1 226 ? 8.875 -39.25 6.699 1 82.56 226 ILE A C 1
ATOM 1579 O O . ILE A 1 226 ? 9.523 -40 7.43 1 82.56 226 ILE A O 1
ATOM 1583 N N . SER A 1 227 ? 8.195 -38.281 7.156 1 82.44 227 SER A N 1
ATOM 1584 C CA . SER A 1 227 ? 8.117 -38.031 8.594 1 82.44 227 SER A CA 1
ATOM 1585 C C . SER A 1 227 ? 6.672 -37.812 9.039 1 82.44 227 SER A C 1
ATOM 1587 O O . SER A 1 227 ? 5.801 -37.5 8.219 1 82.44 227 SER A O 1
ATOM 1589 N N . ALA A 1 228 ? 6.449 -38.062 10.281 1 82.06 228 ALA A N 1
ATOM 1590 C CA . ALA A 1 228 ? 5.109 -37.938 10.844 1 82.06 228 ALA A CA 1
ATOM 1591 C C . ALA A 1 228 ? 4.695 -36.469 10.938 1 82.06 228 ALA A C 1
ATOM 1593 O O . ALA A 1 228 ? 3.525 -36.156 11.18 1 82.06 228 ALA A O 1
ATOM 1594 N N . LYS A 1 229 ? 5.629 -35.594 10.672 1 79.81 229 LYS A N 1
ATOM 1595 C CA . LYS A 1 229 ? 5.34 -34.188 10.758 1 79.81 229 LYS A CA 1
ATOM 1596 C C . LYS A 1 229 ? 4.496 -33.719 9.57 1 79.81 229 LYS A C 1
ATOM 1598 O O . LYS A 1 229 ? 3.82 -32.688 9.648 1 79.81 229 LYS A O 1
ATOM 1603 N N . TYR A 1 230 ? 4.562 -34.5 8.484 1 84.75 230 TYR A N 1
ATOM 1604 C CA . TYR A 1 230 ? 3.836 -34.156 7.27 1 84.75 230 TYR A CA 1
ATOM 1605 C C . TYR A 1 230 ? 2.488 -34.844 7.211 1 84.75 230 TYR A C 1
ATOM 1607 O O . TYR A 1 230 ? 2.334 -35.969 7.75 1 84.75 230 TYR A O 1
ATOM 1615 N N . LYS A 1 231 ? 1.534 -34.219 6.695 1 85.5 231 LYS A N 1
ATOM 1616 C CA . LYS A 1 231 ? 0.185 -34.781 6.637 1 85.5 231 LYS A CA 1
ATOM 1617 C C . LYS A 1 231 ? -0.123 -35.312 5.25 1 85.5 231 LYS A C 1
ATOM 1619 O O . LYS A 1 231 ? 0.232 -34.719 4.238 1 85.5 231 LYS A O 1
ATOM 1624 N N . MET A 1 232 ? -0.8 -36.531 5.219 1 87.38 232 MET A N 1
ATOM 1625 C CA . MET A 1 232 ? -1.265 -37.156 3.98 1 87.38 232 MET A CA 1
ATOM 1626 C C . MET A 1 232 ? -2.488 -36.438 3.434 1 87.38 232 MET A C 1
ATOM 1628 O O . MET A 1 232 ? -3.248 -35.812 4.191 1 87.38 232 MET A O 1
ATOM 1632 N N . PRO A 1 233 ? -2.611 -36.312 1.997 1 85.06 233 PRO A N 1
ATOM 1633 C CA . PRO A 1 233 ? -1.967 -37.094 0.935 1 85.06 233 PRO A CA 1
ATOM 1634 C C . PRO A 1 233 ? -0.809 -36.344 0.278 1 85.06 233 PRO A C 1
ATOM 1636 O O . PRO A 1 233 ? 0.001 -36.938 -0.429 1 85.06 233 PRO A O 1
ATOM 1639 N N . ASN A 1 234 ? -0.682 -35.062 0.513 1 87.69 234 ASN A N 1
ATOM 1640 C CA . ASN A 1 234 ? 0.333 -34.281 -0.205 1 87.69 234 ASN A CA 1
ATOM 1641 C C . ASN A 1 234 ? 1.607 -34.125 0.621 1 87.69 234 ASN A C 1
ATOM 1643 O O . ASN A 1 234 ? 2.621 -33.656 0.119 1 87.69 234 ASN A O 1
ATOM 1647 N N . CYS A 1 235 ? 1.555 -34.781 1.82 1 88.19 235 CYS A N 1
ATOM 1648 C CA . CYS A 1 235 ? 2.697 -34.719 2.725 1 88.19 235 CYS A CA 1
ATOM 1649 C C . CYS A 1 235 ? 3.164 -33.281 2.9 1 88.19 235 CYS A C 1
ATOM 1651 O O . CYS A 1 235 ? 4.355 -32.969 2.791 1 88.19 235 CYS A O 1
ATOM 1653 N N . TYR A 1 236 ? 2.188 -32.344 3.072 1 86 236 TYR A N 1
ATOM 1654 C CA . TYR A 1 236 ? 2.463 -30.938 3.316 1 86 236 TYR A CA 1
ATOM 1655 C C . TYR A 1 236 ? 2.686 -30.672 4.801 1 86 236 TYR A C 1
ATOM 1657 O O . TYR A 1 236 ? 2.254 -31.453 5.648 1 86 236 TYR A O 1
ATOM 1665 N N . THR A 1 237 ? 3.449 -29.609 5.09 1 86.12 237 THR A N 1
ATOM 1666 C CA . THR A 1 237 ? 3.463 -29.078 6.449 1 86.12 237 THR A CA 1
ATOM 1667 C C . THR A 1 237 ? 2.135 -28.406 6.785 1 86.12 237 THR A C 1
ATOM 1669 O O . THR A 1 237 ? 1.37 -28.047 5.887 1 86.12 237 THR A O 1
ATOM 1672 N N . PRO A 1 238 ? 1.806 -28.391 8.031 1 86.5 238 PRO A N 1
ATOM 1673 C CA . PRO A 1 238 ? 0.547 -27.719 8.375 1 86.5 238 PRO A CA 1
ATOM 1674 C C . PRO A 1 238 ? 0.455 -26.312 7.809 1 86.5 238 PRO A C 1
ATOM 1676 O O . PRO A 1 238 ? -0.631 -25.859 7.434 1 86.5 238 PRO A O 1
ATOM 1679 N N . LEU A 1 239 ? 1.49 -25.562 7.711 1 86.38 239 LEU A N 1
ATOM 1680 C CA . LEU A 1 239 ? 1.475 -24.219 7.113 1 86.38 239 LEU A CA 1
ATOM 1681 C C . LEU A 1 239 ? 1.195 -24.297 5.617 1 86.38 239 LEU A C 1
ATOM 1683 O O . LEU A 1 239 ? 0.417 -23.516 5.086 1 86.38 239 LEU A O 1
ATOM 1687 N N . GLU A 1 240 ? 1.774 -25.281 5.008 1 87.31 240 GLU A N 1
ATOM 1688 C CA . GLU A 1 240 ? 1.532 -25.484 3.582 1 87.31 240 GLU A CA 1
ATOM 1689 C C . GLU A 1 240 ? 0.093 -25.906 3.318 1 87.31 240 GLU A C 1
ATOM 1691 O O . GLU A 1 240 ? -0.509 -25.5 2.322 1 87.31 240 GLU A O 1
ATOM 1696 N N . GLU A 1 241 ? -0.38 -26.703 4.219 1 88.56 241 GLU A N 1
ATOM 1697 C CA . GLU A 1 241 ? -1.77 -27.125 4.074 1 88.56 241 GLU A CA 1
ATOM 1698 C C . GLU A 1 241 ? -2.721 -25.938 4.137 1 88.56 241 GLU A C 1
ATOM 1700 O O . GLU A 1 241 ? -3.68 -25.859 3.367 1 88.56 241 GLU A O 1
ATOM 1705 N N . VAL A 1 242 ? -2.451 -25.062 5.031 1 88.75 242 VAL A N 1
ATOM 1706 C CA . VAL A 1 242 ? -3.285 -23.875 5.152 1 88.75 242 VAL A CA 1
ATOM 1707 C C . VAL A 1 242 ? -3.127 -23 3.906 1 88.75 242 VAL A C 1
ATOM 1709 O O . VAL A 1 242 ? -4.109 -22.469 3.387 1 88.75 242 VAL A O 1
ATOM 1712 N N . ILE A 1 243 ? -1.937 -22.875 3.326 1 88.25 243 ILE A N 1
ATOM 1713 C CA . ILE A 1 243 ? -1.657 -22.047 2.158 1 88.25 243 ILE A CA 1
ATOM 1714 C C . ILE A 1 243 ? -2.381 -22.625 0.939 1 88.25 243 ILE A C 1
ATOM 1716 O O . ILE A 1 243 ? -3.027 -21.875 0.193 1 88.25 243 ILE A O 1
ATOM 1720 N N . TYR A 1 244 ? -2.377 -23.891 0.848 1 88.25 244 TYR A N 1
ATOM 1721 C CA . TYR A 1 244 ? -2.955 -24.5 -0.352 1 88.25 244 TYR A CA 1
ATOM 1722 C C . TYR A 1 244 ? -4.457 -24.703 -0.19 1 88.25 244 TYR A C 1
ATOM 1724 O O . TYR A 1 244 ? -5.176 -24.859 -1.178 1 88.25 244 TYR A O 1
ATOM 1732 N N . THR A 1 245 ? -4.934 -24.734 1.052 1 87.19 245 THR A N 1
ATOM 1733 C CA . THR A 1 245 ? -6.379 -24.75 1.252 1 87.19 245 THR A CA 1
ATOM 1734 C C . THR A 1 245 ? -7.004 -23.453 0.721 1 87.19 245 THR A C 1
ATOM 1736 O O . THR A 1 245 ? -8.148 -23.469 0.252 1 87.19 245 THR A O 1
ATOM 1739 N N . PHE A 1 246 ? -6.176 -22.375 0.7 1 87.12 246 PHE A N 1
ATOM 1740 C CA . PHE A 1 246 ? -6.672 -21.094 0.193 1 87.12 246 PHE A CA 1
ATOM 1741 C C . PHE A 1 246 ? -6.352 -20.938 -1.289 1 87.12 246 PHE A C 1
ATOM 1743 O O . PHE A 1 246 ? -6.562 -19.875 -1.867 1 87.12 246 PHE A O 1
ATOM 1750 N N . GLY A 1 247 ? -5.953 -21.906 -1.951 1 81.81 247 GLY A N 1
ATOM 1751 C CA . GLY A 1 247 ? -5.777 -21.875 -3.395 1 81.81 247 GLY A CA 1
ATOM 1752 C C . GLY A 1 247 ? -4.332 -21.688 -3.812 1 81.81 247 GLY A C 1
ATOM 1753 O O . GLY A 1 247 ? -4.051 -21.422 -4.984 1 81.81 247 GLY A O 1
ATOM 1754 N N . GLY A 1 248 ? -3.389 -21.641 -2.963 1 83.75 248 GLY A N 1
ATOM 1755 C CA . GLY A 1 248 ? -1.991 -21.469 -3.328 1 83.75 248 GLY A CA 1
ATOM 1756 C C . GLY A 1 248 ? -1.319 -20.328 -2.594 1 83.75 248 GLY A C 1
ATOM 1757 O O . GLY A 1 248 ? -1.968 -19.609 -1.836 1 83.75 248 GLY A O 1
ATOM 1758 N N . PRO A 1 249 ? -0.032 -20.156 -2.752 1 83.38 249 PRO A N 1
ATOM 1759 C CA . PRO A 1 249 ? 0.717 -19.141 -2.023 1 83.38 249 PRO A CA 1
ATOM 1760 C C . PRO A 1 249 ? 0.322 -17.719 -2.428 1 83.38 249 PRO A C 1
ATOM 1762 O O . PRO A 1 249 ? 0.264 -16.828 -1.58 1 83.38 249 PRO A O 1
ATOM 1765 N N . TRP A 1 250 ? -0.101 -17.484 -3.637 1 80.94 250 TRP A N 1
ATOM 1766 C CA . TRP A 1 250 ? -0.438 -16.141 -4.105 1 80.94 250 TRP A CA 1
ATOM 1767 C C . TRP A 1 250 ? -1.822 -15.727 -3.621 1 80.94 250 TRP A C 1
ATOM 1769 O O . TRP A 1 250 ? -2.012 -14.602 -3.162 1 80.94 250 TRP A O 1
ATOM 1779 N N . SER A 1 251 ? -2.779 -16.703 -3.744 1 82.94 251 SER A N 1
ATOM 1780 C CA . SER A 1 251 ? -4.109 -16.391 -3.232 1 82.94 251 SER A CA 1
ATOM 1781 C C . SER A 1 251 ? -4.086 -16.172 -1.724 1 82.94 251 SER A C 1
ATOM 1783 O O . SER A 1 251 ? -4.793 -15.305 -1.206 1 82.94 251 SER A O 1
ATOM 1785 N N . PHE A 1 252 ? -3.27 -16.906 -1.067 1 90.75 252 PHE A N 1
ATOM 1786 C CA . PHE A 1 252 ? -3.125 -16.75 0.376 1 90.75 252 PHE A CA 1
ATOM 1787 C C . PHE A 1 252 ? -2.539 -15.391 0.727 1 90.75 252 PHE A C 1
ATOM 1789 O O . PHE A 1 252 ? -2.977 -14.75 1.682 1 90.75 252 PHE A O 1
ATOM 1796 N N . ALA A 1 253 ? -1.561 -14.953 -0.065 1 87.38 253 ALA A N 1
ATOM 1797 C CA . ALA A 1 253 ? -0.92 -13.664 0.169 1 87.38 253 ALA A CA 1
ATOM 1798 C C . ALA A 1 253 ? -1.906 -12.516 -0.036 1 87.38 253 ALA A C 1
ATOM 1800 O O . ALA A 1 253 ? -1.904 -11.547 0.724 1 87.38 253 ALA A O 1
ATOM 1801 N N . VAL A 1 254 ? -2.779 -12.562 -1.004 1 83.12 254 VAL A N 1
ATOM 1802 C CA . VAL A 1 254 ? -3.766 -11.523 -1.277 1 83.12 254 VAL A CA 1
ATOM 1803 C C . VAL A 1 254 ? -4.797 -11.484 -0.153 1 83.12 254 VAL A C 1
ATOM 1805 O O . VAL A 1 254 ? -5.164 -10.406 0.322 1 83.12 254 VAL A O 1
ATOM 1808 N N . PHE A 1 255 ? -5.176 -12.672 0.277 1 88.5 255 PHE A N 1
ATOM 1809 C CA . PHE A 1 255 ? -6.121 -12.734 1.387 1 88.5 255 PHE A CA 1
ATOM 1810 C C . PHE A 1 255 ? -5.508 -12.148 2.654 1 88.5 255 PHE A C 1
ATOM 1812 O O . PHE A 1 255 ? -6.172 -11.406 3.381 1 88.5 255 PHE A O 1
ATOM 1819 N N . LEU A 1 256 ? -4.297 -12.523 2.84 1 90.81 256 LEU A N 1
ATOM 1820 C CA . LEU A 1 256 ? -3.611 -12.023 4.023 1 90.81 256 LEU A CA 1
ATOM 1821 C C . LEU A 1 256 ? -3.453 -10.508 3.959 1 90.81 256 LEU A C 1
ATOM 1823 O O . LEU A 1 256 ? -3.596 -9.82 4.973 1 90.81 256 LEU A O 1
ATOM 1827 N N . PHE A 1 257 ? -3.264 -9.906 2.777 1 90.81 257 PHE A N 1
ATOM 1828 C CA . PHE A 1 257 ? -3.104 -8.469 2.596 1 90.81 257 PHE A CA 1
ATOM 1829 C C . PHE A 1 257 ? -4.395 -7.73 2.93 1 90.81 257 PHE A C 1
ATOM 1831 O O . PHE A 1 257 ? -4.375 -6.723 3.639 1 90.81 257 PHE A O 1
ATOM 1838 N N . PHE A 1 258 ? -5.484 -8.273 2.541 1 86.56 258 PHE A N 1
ATOM 1839 C CA . PHE A 1 258 ? -6.773 -7.656 2.828 1 86.56 258 PHE A CA 1
ATOM 1840 C C . PHE A 1 258 ? -7.094 -7.738 4.316 1 86.56 258 PHE A C 1
ATOM 1842 O O . PHE A 1 258 ? -7.648 -6.797 4.891 1 86.56 258 PHE A O 1
ATOM 1849 N N . ALA A 1 259 ? -6.707 -8.875 4.891 1 91.94 259 ALA A N 1
ATOM 1850 C CA . ALA A 1 259 ? -6.93 -9.031 6.324 1 91.94 259 ALA A CA 1
ATOM 1851 C C . ALA A 1 259 ? -6.086 -8.039 7.121 1 91.94 259 ALA A C 1
ATOM 1853 O O . ALA A 1 259 ? -6.555 -7.473 8.109 1 91.94 259 ALA A O 1
ATOM 1854 N N . ILE A 1 260 ? -4.898 -7.781 6.645 1 93.56 260 ILE A N 1
ATOM 1855 C CA . ILE A 1 260 ? -3.998 -6.84 7.305 1 93.56 260 ILE A CA 1
ATOM 1856 C C . ILE A 1 260 ? -4.559 -5.426 7.191 1 93.56 260 ILE A C 1
ATOM 1858 O O . ILE A 1 260 ? -4.586 -4.68 8.172 1 93.56 260 ILE A O 1
ATOM 1862 N N . ILE A 1 261 ? -5.074 -5 6.023 1 89.56 261 ILE A N 1
ATOM 1863 C CA . ILE A 1 261 ? -5.621 -3.666 5.812 1 89.56 261 ILE A CA 1
ATOM 1864 C C . ILE A 1 261 ? -6.871 -3.479 6.676 1 89.56 261 ILE A C 1
ATOM 1866 O O . ILE A 1 261 ? -7.043 -2.432 7.305 1 89.56 261 ILE A O 1
ATOM 1870 N N . LEU A 1 262 ? -7.688 -4.527 6.812 1 90.5 262 LEU A N 1
ATOM 1871 C CA . LEU A 1 262 ? -8.906 -4.445 7.609 1 90.5 262 LEU A CA 1
ATOM 1872 C C . LEU A 1 262 ? -8.578 -4.289 9.094 1 90.5 262 LEU A C 1
ATOM 1874 O O . LEU A 1 262 ? -9.164 -3.447 9.773 1 90.5 262 LEU A O 1
ATOM 1878 N N . LEU A 1 263 ? -7.621 -5.051 9.516 1 92.81 263 LEU A N 1
ATOM 1879 C CA . LEU A 1 263 ? -7.215 -4.961 10.914 1 92.81 263 LEU A CA 1
ATOM 1880 C C . LEU A 1 263 ? -6.57 -3.611 11.211 1 92.81 263 LEU A C 1
ATOM 1882 O O . LEU A 1 263 ? -6.789 -3.035 12.281 1 92.81 263 LEU A O 1
ATOM 1886 N N . ALA A 1 264 ? -5.793 -3.119 10.25 1 93.06 264 ALA A N 1
ATOM 1887 C CA . ALA A 1 264 ? -5.16 -1.812 10.414 1 93.06 264 ALA A CA 1
ATOM 1888 C C . ALA A 1 264 ? -6.203 -0.699 10.445 1 93.06 264 ALA A C 1
ATOM 1890 O O . ALA A 1 264 ? -6.07 0.264 11.211 1 93.06 264 ALA A O 1
ATOM 1891 N N . LEU A 1 265 ? -7.266 -0.793 9.672 1 90.12 265 LEU A N 1
ATOM 1892 C CA . LEU A 1 265 ? -8.336 0.2 9.656 1 90.12 265 LEU A CA 1
ATOM 1893 C C . LEU A 1 265 ? -9.086 0.204 10.984 1 90.12 265 LEU A C 1
ATOM 1895 O O . LEU A 1 265 ? -9.422 1.268 11.516 1 90.12 265 LEU A O 1
ATOM 1899 N N . ILE A 1 266 ? -9.25 -0.952 11.602 1 91.56 266 ILE A N 1
ATOM 1900 C CA . ILE A 1 266 ? -9.93 -1.062 12.891 1 91.56 266 ILE A CA 1
ATOM 1901 C C . ILE A 1 266 ? -9.047 -0.463 13.984 1 91.56 266 ILE A C 1
ATOM 1903 O O . ILE A 1 266 ? -9.523 0.311 14.82 1 91.56 266 ILE A O 1
ATOM 1907 N N . LEU A 1 267 ? -7.809 -0.764 13.891 1 91.38 267 LEU A N 1
ATOM 1908 C CA . LEU A 1 267 ? -6.883 -0.241 14.891 1 91.38 267 LEU A CA 1
ATOM 1909 C C . LEU A 1 267 ? -6.773 1.276 14.789 1 91.38 267 LEU A C 1
ATOM 1911 O O . LEU A 1 267 ? -6.711 1.969 15.805 1 91.38 267 LEU A O 1
ATOM 1915 N N . SER A 1 268 ? -6.766 1.783 13.562 1 89.5 268 SER A N 1
ATOM 1916 C CA . SER A 1 268 ? -6.699 3.229 13.375 1 89.5 268 SER A CA 1
ATOM 1917 C C . SER A 1 268 ? -7.98 3.908 13.844 1 89.5 268 SER A C 1
ATOM 1919 O O . SER A 1 268 ? -7.938 5 14.414 1 89.5 268 SER A O 1
ATOM 1921 N N . ALA A 1 269 ? -9.07 3.268 13.656 1 86.19 269 ALA A N 1
ATOM 1922 C CA . ALA A 1 269 ? -10.344 3.826 14.102 1 86.19 269 ALA A CA 1
ATOM 1923 C C . ALA A 1 269 ? -10.414 3.881 15.625 1 86.19 269 ALA A C 1
ATOM 1925 O O . ALA A 1 269 ? -10.891 4.863 16.203 1 86.19 269 ALA A O 1
ATOM 1926 N N . VAL A 1 270 ? -9.875 2.91 16.281 1 88.44 270 VAL A N 1
ATOM 1927 C CA . VAL A 1 270 ? -9.836 2.875 17.734 1 88.44 270 VAL A CA 1
ATOM 1928 C C . VAL A 1 270 ? -8.891 3.955 18.266 1 88.44 270 VAL A C 1
ATOM 1930 O O . VAL A 1 270 ? -9.195 4.625 19.25 1 88.44 270 VAL A O 1
ATOM 1933 N N . ARG A 1 271 ? -7.867 4.207 17.609 1 87.44 271 ARG A N 1
ATOM 1934 C CA . ARG A 1 271 ? -6.898 5.219 18 1 87.44 271 ARG A CA 1
ATOM 1935 C C . ARG A 1 271 ? -7.5 6.617 17.906 1 87.44 271 ARG A C 1
ATOM 1937 O O . ARG A 1 271 ? -7.332 7.438 18.812 1 87.44 271 ARG A O 1
ATOM 1944 N N . VAL A 1 272 ? -8.141 6.887 16.75 1 80.38 272 VAL A N 1
ATOM 1945 C CA . VAL A 1 272 ? -8.742 8.203 16.547 1 80.38 272 VAL A CA 1
ATOM 1946 C C . VAL A 1 272 ? -9.867 8.422 17.562 1 80.38 272 VAL A C 1
ATOM 1948 O O . VAL A 1 272 ? -10.016 9.523 18.094 1 80.38 272 VAL A O 1
ATOM 1951 N N . LYS A 1 273 ? -10.578 7.422 17.906 1 77.56 273 LYS A N 1
ATOM 1952 C CA . LYS A 1 273 ? -11.688 7.547 18.859 1 77.56 273 LYS A CA 1
ATOM 1953 C C . LYS A 1 273 ? -11.18 7.785 20.266 1 77.56 273 LYS A C 1
ATOM 1955 O O . LYS A 1 273 ? -11.75 8.586 21.016 1 77.56 273 LYS A O 1
ATOM 1960 N N . ILE A 1 274 ? -10.102 7.145 20.562 1 76.38 274 ILE A N 1
ATOM 1961 C CA . ILE A 1 274 ? -9.516 7.316 21.891 1 76.38 274 ILE A CA 1
ATOM 1962 C C . ILE A 1 274 ? -8.844 8.68 21.984 1 76.38 274 ILE A C 1
ATOM 1964 O O . ILE A 1 274 ? -8.891 9.336 23.031 1 76.38 274 ILE A O 1
ATOM 1968 N N . GLY A 1 275 ? -8.258 9.141 20.906 1 65.88 275 GLY A N 1
ATOM 1969 C CA . GLY A 1 275 ? -7.578 10.43 20.891 1 65.88 275 GLY A CA 1
ATOM 1970 C C . GLY A 1 275 ? -8.531 11.602 20.953 1 65.88 275 GLY A C 1
ATOM 1971 O O . GLY A 1 275 ? -8.203 12.641 21.531 1 65.88 275 GLY A O 1
ATOM 1972 N N . GLU A 1 276 ? -9.633 11.609 20.203 1 60.94 276 GLU A N 1
ATOM 1973 C CA . GLU A 1 276 ? -10.633 12.68 20.219 1 60.94 276 GLU A CA 1
ATOM 1974 C C . GLU A 1 276 ? -11.172 12.891 21.641 1 60.94 276 GLU A C 1
ATOM 1976 O O . GLU A 1 276 ? -11.508 14.023 22.016 1 60.94 276 GLU A O 1
ATOM 1981 N N . SER A 1 277 ? -11.164 11.938 22.422 1 52.09 277 SER A N 1
ATOM 1982 C CA . SER A 1 277 ? -11.75 12.102 23.75 1 52.09 277 SER A CA 1
ATOM 1983 C C . SER A 1 277 ? -10.844 12.914 24.656 1 52.09 277 SER A C 1
ATOM 1985 O O . SER A 1 277 ? -11.32 13.656 25.531 1 52.09 277 SER A O 1
ATOM 1987 N N . GLU A 1 278 ? -9.578 12.812 24.516 1 48.81 278 GLU A N 1
ATOM 1988 C CA . GLU A 1 278 ? -8.711 13.383 25.531 1 48.81 278 GLU A CA 1
ATOM 1989 C C . GLU A 1 278 ? -8.164 14.734 25.094 1 48.81 278 GLU A C 1
ATOM 1991 O O . GLU A 1 278 ? -7.426 15.383 25.844 1 48.81 278 GLU A O 1
ATOM 1996 N N . VAL A 1 279 ? -8.266 15.078 23.969 1 44.59 279 VAL A N 1
ATOM 1997 C CA . VAL A 1 279 ? -7.719 16.391 23.656 1 44.59 279 VAL A CA 1
ATOM 1998 C C . VAL A 1 279 ? -8.352 17.453 24.547 1 44.59 279 VAL A C 1
ATOM 2000 O O . VAL A 1 279 ? -8.195 18.641 24.328 1 44.59 279 VAL A O 1
ATOM 2003 N N . THR A 1 280 ? -9.172 17.141 25.531 1 36.5 280 THR A N 1
ATOM 2004 C CA . THR A 1 280 ? -9.727 18.188 26.391 1 36.5 280 THR A CA 1
ATOM 2005 C C . THR A 1 280 ? -8.656 19.203 26.781 1 36.5 280 THR A C 1
ATOM 2007 O O . THR A 1 280 ? -8.883 20.406 26.703 1 36.5 280 THR A O 1
ATOM 2010 N N . TYR A 1 281 ? -7.863 18.859 27.938 1 31.2 281 TYR A N 1
ATOM 2011 C CA . TYR A 1 281 ? -7.555 19.797 29.016 1 31.2 281 TYR A CA 1
ATOM 2012 C C . TYR A 1 281 ? -6.523 20.812 28.562 1 31.2 281 TYR A C 1
ATOM 2014 O O . TYR A 1 281 ? -6.469 21.938 29.094 1 31.2 281 TYR A O 1
ATOM 2022 N N . ARG A 1 282 ? -5.5 20.359 27.891 1 36.41 282 ARG A N 1
ATOM 2023 C CA . ARG A 1 282 ? -4.426 21.344 27.953 1 36.41 282 ARG A CA 1
ATOM 2024 C C . ARG A 1 282 ? -4.684 22.516 27 1 36.41 282 ARG A C 1
ATOM 2026 O O . ARG A 1 282 ? -3.844 23.406 26.859 1 36.41 282 ARG A O 1
ATOM 2033 N N . ALA A 1 283 ? -5.617 22.344 26.078 1 34.72 283 ALA A N 1
ATOM 2034 C CA . ALA A 1 283 ? -5.727 23.531 25.219 1 34.72 283 ALA A CA 1
ATOM 2035 C C . ALA A 1 283 ? -6.332 24.703 25.984 1 34.72 283 ALA A C 1
ATOM 2037 O O . ALA A 1 283 ? -6.574 25.766 25.406 1 34.72 283 ALA A O 1
ATOM 2038 N N . THR A 1 284 ? -7.051 24.391 27.047 1 28.98 284 THR A N 1
ATOM 2039 C CA . THR A 1 284 ? -7.789 25.547 27.516 1 28.98 284 THR A CA 1
ATOM 2040 C C . THR A 1 284 ? -6.902 26.797 27.531 1 28.98 284 THR A C 1
ATOM 2042 O O . THR A 1 284 ? -7.359 27.891 27.219 1 28.98 284 THR A O 1
ATOM 2045 N N . SER A 1 285 ? -5.805 26.672 28.406 1 27.08 285 SER A N 1
ATOM 2046 C CA . SER A 1 285 ? -5.406 28 28.875 1 27.08 285 SER A CA 1
ATOM 2047 C C . SER A 1 285 ? -4.848 28.844 27.734 1 27.08 285 SER A C 1
ATOM 2049 O O . SER A 1 285 ? -4.586 30.031 27.906 1 27.08 285 SER A O 1
ATOM 2051 N N . ALA A 1 286 ? -4.234 28.203 26.703 1 29.31 286 ALA A N 1
ATOM 2052 C CA . ALA A 1 286 ? -3.582 29.078 25.734 1 29.31 286 ALA A CA 1
ATOM 2053 C C . ALA A 1 286 ? -4.594 29.641 24.734 1 29.31 286 ALA A C 1
ATOM 2055 O O . ALA A 1 286 ? -4.703 29.156 23.609 1 29.31 286 ALA A O 1
ATOM 2056 N N . ILE A 1 287 ? -5.926 29.625 25.062 1 28.34 287 ILE A N 1
ATOM 2057 C CA . ILE A 1 287 ? -6.766 30.5 24.25 1 28.34 287 ILE A CA 1
ATOM 2058 C C . ILE A 1 287 ? -6.086 31.844 24.078 1 28.34 287 ILE A C 1
ATOM 2060 O O . ILE A 1 287 ? -6.199 32.719 24.938 1 28.34 287 ILE A O 1
ATOM 2064 N N . HIS A 1 288 ? -4.82 31.922 24.203 1 25.78 288 HIS A N 1
ATOM 2065 C CA . HIS A 1 288 ? -4.449 33.25 23.719 1 25.78 288 HIS A CA 1
ATOM 2066 C C . HIS A 1 288 ? -5.266 33.625 22.5 1 25.78 288 HIS A C 1
ATOM 2068 O O . HIS A 1 288 ? -5.645 32.781 21.703 1 25.78 288 HIS A O 1
ATOM 2074 N N . ASN A 1 289 ? -6.098 34.719 22.703 1 24.12 289 ASN A N 1
ATOM 2075 C CA . ASN A 1 289 ? -6.719 35.562 21.672 1 24.12 289 ASN A CA 1
ATOM 2076 C C . ASN A 1 289 ? -5.953 35.469 20.359 1 24.12 289 ASN A C 1
ATOM 2078 O O . ASN A 1 289 ? -5.055 36.281 20.109 1 24.12 289 ASN A O 1
ATOM 2082 N N . ASP A 1 290 ? -5.312 34.406 20.219 1 25.38 290 ASP A N 1
ATOM 2083 C CA . ASP A 1 290 ? -4.77 34.438 18.859 1 25.38 290 ASP A CA 1
ATOM 2084 C C . ASP A 1 290 ? -5.867 34.688 17.828 1 25.38 290 ASP A C 1
ATOM 2086 O O . ASP A 1 290 ? -6.707 33.812 17.594 1 25.38 290 ASP A O 1
ATOM 2090 N N . ALA A 1 291 ? -6.512 35.781 18.031 1 25.39 291 ALA A N 1
ATOM 2091 C CA . ALA A 1 291 ? -7.191 36.469 16.922 1 25.39 291 ALA A CA 1
ATOM 2092 C C . ALA A 1 291 ? -6.539 36.125 15.594 1 25.39 291 ALA A C 1
ATOM 2094 O O . ALA A 1 291 ? -5.422 36.562 15.312 1 25.39 291 ALA A O 1
ATOM 2095 N N . TYR A 1 292 ? -6.359 34.969 15.336 1 26.05 292 TYR A N 1
ATOM 2096 C CA . TYR A 1 292 ? -6.273 34.75 13.898 1 26.05 292 TYR A CA 1
ATOM 2097 C C . TYR A 1 292 ? -7.031 35.812 13.125 1 26.05 292 TYR A C 1
ATOM 2099 O O . TYR A 1 292 ? -8.258 35.75 12.992 1 26.05 292 TYR A O 1
ATOM 2107 N N . ALA A 1 293 ? -6.77 37 13.609 1 26.34 293 ALA A N 1
ATOM 2108 C CA . ALA A 1 293 ? -7.09 38.188 12.805 1 26.34 293 ALA A CA 1
ATOM 2109 C C . ALA A 1 293 ? -6.957 37.875 11.32 1 26.34 293 ALA A C 1
ATOM 2111 O O . ALA A 1 293 ? -5.992 37.25 10.891 1 26.34 293 ALA A O 1
ATOM 2112 N N . SER A 1 294 ? -7.965 37.562 10.633 1 25.14 294 SER A N 1
ATOM 2113 C CA . SER A 1 294 ? -8.047 38.188 9.32 1 25.14 294 SER A CA 1
ATOM 2114 C C . SER A 1 294 ? -7.066 39.344 9.219 1 25.14 294 SER A C 1
ATOM 2116 O O . SER A 1 294 ? -7.188 40.344 9.945 1 25.14 294 SER A O 1
ATOM 2118 N N . SER A 1 295 ? -5.797 38.969 9.367 1 24.34 295 SER A N 1
ATOM 2119 C CA . SER A 1 295 ? -4.871 40.062 9.141 1 24.34 295 SER A CA 1
ATOM 2120 C C . SER A 1 295 ? -5.52 41.156 8.312 1 24.34 295 SER A C 1
ATOM 2122 O O . SER A 1 295 ? -6.043 40.906 7.227 1 24.34 295 SER A O 1
ATOM 2124 N N . PRO A 1 296 ? -6.133 42.031 9 1 24.11 296 PRO A N 1
ATOM 2125 C CA . PRO A 1 296 ? -6.328 43.219 8.172 1 24.11 296 PRO A CA 1
ATOM 2126 C C . PRO A 1 296 ? -5.121 43.531 7.289 1 24.11 296 PRO A C 1
ATOM 2128 O O . PRO A 1 296 ? -4 43.656 7.793 1 24.11 296 PRO A O 1
ATOM 2131 N N . PHE A 1 297 ? -4.816 42.719 6.266 1 24.31 297 PHE A N 1
ATOM 2132 C CA . PHE A 1 297 ? -3.986 43.375 5.277 1 24.31 297 PHE A CA 1
ATOM 2133 C C . PHE A 1 297 ? -3.951 44.875 5.535 1 24.31 297 PHE A C 1
ATOM 2135 O O . PHE A 1 297 ? -5 45.531 5.605 1 24.31 297 PHE A O 1
ATOM 2142 N N . LEU A 1 298 ? -3.113 45.219 6.551 1 22.41 298 LEU A N 1
ATOM 2143 C CA . LEU A 1 298 ? -2.824 46.625 6.531 1 22.41 298 LEU A CA 1
ATOM 2144 C C . LEU A 1 298 ? -2.848 47.188 5.105 1 22.41 298 LEU A C 1
ATOM 2146 O O . LEU A 1 298 ? -2.033 46.781 4.273 1 22.41 298 LEU A O 1
ATOM 2150 N N . LEU A 1 299 ? -3.959 47.188 4.484 1 23.89 299 LEU A N 1
ATOM 2151 C CA . LEU A 1 299 ? -4.141 48.188 3.443 1 23.89 299 LEU A CA 1
ATOM 2152 C C . LEU A 1 299 ? -3.119 49.312 3.588 1 23.89 299 LEU A C 1
ATOM 2154 O O . LEU A 1 299 ? -2.855 49.781 4.695 1 23.89 299 LEU A O 1
ATOM 2158 N N . SER A 1 300 ? -1.804 49.031 2.971 1 25.05 300 SER A N 1
ATOM 2159 C CA . SER A 1 300 ? -1.145 50.312 2.787 1 25.05 300 SER A CA 1
ATOM 2160 C C . SER A 1 300 ? -2.096 51.469 3.086 1 25.05 300 SER A C 1
ATOM 2162 O O . SER A 1 300 ? -3.309 51.344 2.904 1 25.05 300 SER A O 1
ATOM 2164 N N . LEU A 1 301 ? -1.882 52.25 4.215 1 24.39 301 LEU A N 1
ATOM 2165 C CA . LEU A 1 301 ? -2.537 53.562 4.391 1 24.39 301 LEU A CA 1
ATOM 2166 C C . LEU A 1 301 ? -3.037 54.094 3.057 1 24.39 301 LEU A C 1
ATOM 2168 O O . LEU A 1 301 ? -3.846 55.031 3.023 1 24.39 301 LEU A O 1
ATOM 2172 N N . ALA A 1 302 ? -2.145 53.781 2.076 1 26.75 302 ALA A N 1
ATOM 2173 C CA . ALA A 1 302 ? -2.59 54.406 0.84 1 26.75 302 ALA A CA 1
ATOM 2174 C C . ALA A 1 302 ? -3.893 53.781 0.342 1 26.75 302 ALA A C 1
ATOM 2176 O O . ALA A 1 302 ? -4.777 54.5 -0.148 1 26.75 302 ALA A O 1
ATOM 2177 N N . GLU A 1 303 ? -3.916 52.375 -0.107 1 28.48 303 GLU A N 1
ATOM 2178 C CA . GLU A 1 303 ? -5.266 52.156 -0.625 1 28.48 303 GLU A CA 1
ATOM 2179 C C . GLU A 1 303 ? -6.215 51.719 0.482 1 28.48 303 GLU A C 1
ATOM 2181 O O . GLU A 1 303 ? -6.32 50.531 0.775 1 28.48 303 GLU A O 1
ATOM 2186 N N . VAL A 1 304 ? -6.211 51.875 1.842 1 29.69 304 VAL A N 1
ATOM 2187 C CA . VAL A 1 304 ? -7.273 52.094 2.812 1 29.69 304 VAL A CA 1
ATOM 2188 C C . VAL A 1 304 ? -8.578 52.406 2.086 1 29.69 304 VAL A C 1
ATOM 2190 O O . VAL A 1 304 ? -8.836 53.562 1.733 1 29.69 304 VAL A O 1
ATOM 2193 N N . PRO A 1 305 ? -8.922 51.562 1.178 1 34.38 305 PRO A N 1
ATOM 2194 C CA . PRO A 1 305 ? -10.312 51.875 0.823 1 34.38 305 PRO A CA 1
ATOM 2195 C C . PRO A 1 305 ? -11.258 51.812 2.021 1 34.38 305 PRO A C 1
ATOM 2197 O O . PRO A 1 305 ? -12.453 51.562 1.854 1 34.38 305 PRO A O 1
ATOM 2200 N N . GLY A 1 306 ? -10.914 51.531 3.182 1 35.66 306 GLY A N 1
ATOM 2201 C CA . GLY A 1 306 ? -11.641 51.531 4.445 1 35.66 306 GLY A CA 1
ATOM 2202 C C . GLY A 1 306 ? -12.719 52.594 4.527 1 35.66 306 GLY A C 1
ATOM 2203 O O . GLY A 1 306 ? -13.82 52.312 5.027 1 35.66 306 GLY A O 1
ATOM 2204 N N . ALA A 1 307 ? -12.234 53.656 4.324 1 40.88 307 ALA A N 1
ATOM 2205 C CA . ALA A 1 307 ? -13.164 54.781 4.359 1 40.88 307 ALA A CA 1
ATOM 2206 C C . ALA A 1 307 ? -14.32 54.562 3.387 1 40.88 307 ALA A C 1
ATOM 2208 O O . ALA A 1 307 ? -15.469 54.875 3.705 1 40.88 307 ALA A O 1
ATOM 2209 N N . SER A 1 308 ? -13.844 53.938 2.324 1 45.78 308 SER A N 1
ATOM 2210 C CA . SER A 1 308 ? -14.859 53.781 1.291 1 45.78 308 SER A CA 1
ATOM 2211 C C . SER A 1 308 ? -15.75 52.562 1.581 1 45.78 308 SER A C 1
ATOM 2213 O O . SER A 1 308 ? -16.953 52.625 1.339 1 45.78 308 SER A O 1
ATOM 2215 N N . ARG A 1 309 ? -15.086 51.5 2.174 1 57.66 309 ARG A N 1
ATOM 2216 C CA . ARG A 1 309 ? -15.906 50.312 2.482 1 57.66 309 ARG A CA 1
ATOM 2217 C C . ARG A 1 309 ? -16.781 50.594 3.709 1 57.66 309 ARG A C 1
ATOM 2219 O O . ARG A 1 309 ? -17.922 50.125 3.762 1 57.66 309 ARG A O 1
ATOM 2226 N N . ALA A 1 310 ? -16.125 51.219 4.668 1 57.84 310 ALA A N 1
ATOM 2227 C CA . ALA A 1 310 ? -16.969 51.656 5.777 1 57.84 310 ALA A CA 1
ATOM 2228 C C . ALA A 1 310 ? -18.047 52.594 5.297 1 57.84 310 ALA A C 1
ATOM 2230 O O . ALA A 1 310 ? -19.188 52.531 5.77 1 57.84 310 ALA A O 1
ATOM 2231 N N . GLU A 1 311 ? -17.625 53.344 4.297 1 64.5 311 GLU A N 1
ATOM 2232 C CA . GLU A 1 311 ? -18.625 54.25 3.719 1 64.5 311 GLU A CA 1
ATOM 2233 C C . GLU A 1 311 ? -19.688 53.469 2.947 1 64.5 311 GLU A C 1
ATOM 2235 O O . GLU A 1 311 ? -20.875 53.812 3.002 1 64.5 311 GLU A O 1
ATOM 2240 N N . GLU A 1 312 ? -19.156 52.375 2.35 1 75.44 312 GLU A N 1
ATOM 2241 C CA . GLU A 1 312 ? -20.141 51.562 1.612 1 75.44 312 GLU A CA 1
ATOM 2242 C C . GLU A 1 312 ? -21.109 50.875 2.561 1 75.44 312 GLU A C 1
ATOM 2244 O O . GLU A 1 312 ? -22.281 50.719 2.25 1 75.44 312 GLU A O 1
ATOM 2249 N N . THR A 1 313 ? -20.5 50.5 3.674 1 78.5 313 THR A N 1
ATOM 2250 C CA . THR A 1 313 ? -21.359 49.812 4.633 1 78.5 313 THR A CA 1
ATOM 2251 C C . THR A 1 313 ? -22.406 50.781 5.211 1 78.5 313 THR A C 1
ATOM 2253 O O . THR A 1 313 ? -23.531 50.375 5.512 1 78.5 313 THR A O 1
ATOM 2256 N N . GLN A 1 314 ? -21.969 52 5.293 1 76.38 314 GLN A N 1
ATOM 2257 C CA . GLN A 1 314 ? -22.891 52.969 5.883 1 76.38 314 GLN A CA 1
ATOM 2258 C C . GLN A 1 314 ? -23.953 53.406 4.875 1 76.38 314 GLN A C 1
ATOM 2260 O O . GLN A 1 314 ? -25.062 53.75 5.258 1 76.38 314 GLN A O 1
ATOM 2265 N N . SER A 1 315 ? -23.609 53.281 3.615 1 80.75 315 SER A N 1
ATOM 2266 C CA . SER A 1 315 ? -24.547 53.719 2.594 1 80.75 315 SER A CA 1
ATOM 2267 C C . SER A 1 315 ? -25.391 52.562 2.078 1 80.75 315 SER A C 1
ATOM 2269 O O . SER A 1 315 ? -26.297 52.75 1.274 1 80.75 315 SER A O 1
ATOM 2271 N N . HIS A 1 316 ? -25.172 51.438 2.523 1 87.94 316 HIS A N 1
ATOM 2272 C CA . HIS A 1 316 ? -25.906 50.25 2.033 1 87.94 316 HIS A CA 1
ATOM 2273 C C . HIS A 1 316 ? -27.328 50.219 2.582 1 87.94 316 HIS A C 1
ATOM 2275 O O . HIS A 1 316 ? -27.531 50.469 3.773 1 87.94 316 HIS A O 1
ATOM 2281 N N . VAL A 1 317 ? -28.234 49.969 1.708 1 84.31 317 VAL A N 1
ATOM 2282 C CA . VAL A 1 317 ? -29.641 49.969 2.119 1 84.31 317 VAL A CA 1
ATOM 2283 C C . VAL A 1 317 ? -30.188 48.531 2.146 1 84.31 317 VAL A C 1
ATOM 2285 O O . VAL A 1 317 ? -30.703 48.094 3.168 1 84.31 317 VAL A O 1
ATOM 2288 N N . HIS A 1 318 ? -30.047 47.875 0.99 1 86.88 318 HIS A N 1
ATOM 2289 C CA . HIS A 1 318 ? -30.672 46.562 0.882 1 86.88 318 HIS A CA 1
ATOM 2290 C C . HIS A 1 318 ? -30 45.719 -0.203 1 86.88 318 HIS A C 1
ATOM 2292 O O . HIS A 1 318 ? -29.547 46.25 -1.212 1 86.88 318 HIS A O 1
ATOM 2298 N N . ARG A 1 319 ? -30 44.406 0.023 1 89.75 319 ARG A N 1
ATOM 2299 C CA . ARG A 1 319 ? -29.547 43.406 -0.951 1 89.75 319 ARG A CA 1
ATOM 2300 C C . ARG A 1 319 ? -30.719 42.594 -1.515 1 89.75 319 ARG A C 1
ATOM 2302 O O . ARG A 1 319 ? -31.453 41.969 -0.766 1 89.75 319 ARG A O 1
ATOM 2309 N N . MET A 1 320 ? -30.875 42.719 -2.777 1 90.44 320 MET A N 1
ATOM 2310 C CA . MET A 1 320 ? -31.906 41.938 -3.459 1 90.44 320 MET A CA 1
ATOM 2311 C C . MET A 1 320 ? -31.297 40.75 -4.188 1 90.44 320 MET A C 1
ATOM 2313 O O . MET A 1 320 ? -30.391 40.906 -4.996 1 90.44 320 MET A O 1
ATOM 2317 N N . TYR A 1 321 ? -31.828 39.562 -3.912 1 91.56 321 TYR A N 1
ATOM 2318 C CA . TYR A 1 321 ? -31.297 38.312 -4.508 1 91.56 321 TYR A CA 1
ATOM 2319 C C . TYR A 1 321 ? -32.094 37.938 -5.75 1 91.56 321 TYR A C 1
ATOM 2321 O O . TYR A 1 321 ? -33.312 38.125 -5.805 1 91.56 321 TYR A O 1
ATOM 2329 N N . PHE A 1 322 ? -31.359 37.438 -6.723 1 92.31 322 PHE A N 1
ATOM 2330 C CA . PHE A 1 322 ? -32 36.875 -7.898 1 92.31 322 PHE A CA 1
ATOM 2331 C C . PHE A 1 322 ? -32.656 35.531 -7.574 1 92.31 322 PHE A C 1
ATOM 2333 O O . PHE A 1 322 ? -32.156 34.781 -6.738 1 92.31 322 PHE A O 1
ATOM 2340 N N . MET A 1 323 ? -33.656 35.219 -8.203 1 89.56 323 MET A N 1
ATOM 2341 C CA . MET A 1 323 ? -34.312 33.938 -8.062 1 89.56 323 MET A CA 1
ATOM 2342 C C . MET A 1 323 ? -33.906 32.969 -9.172 1 89.56 323 MET A C 1
ATOM 2344 O O . MET A 1 323 ? -33.375 33.406 -10.203 1 89.56 323 MET A O 1
ATOM 2348 N N . GLY A 1 324 ? -33.906 31.719 -8.844 1 87.94 324 GLY A N 1
ATOM 2349 C CA . GLY A 1 324 ? -33.594 30.703 -9.844 1 87.94 324 GLY A CA 1
ATOM 2350 C C . GLY A 1 324 ? -32.188 30.125 -9.68 1 87.94 324 GLY A C 1
ATOM 2351 O O . GLY A 1 324 ? -31.297 30.781 -9.148 1 87.94 324 GLY A O 1
ATOM 2352 N N . PRO A 1 325 ? -31.969 28.906 -10.195 1 86.38 325 PRO A N 1
ATOM 2353 C CA . PRO A 1 325 ? -30.672 28.219 -10.055 1 86.38 325 PRO A CA 1
ATOM 2354 C C . PRO A 1 325 ? -29.688 28.578 -11.164 1 86.38 325 PRO A C 1
ATOM 2356 O O . PRO A 1 325 ? -28.594 28.016 -11.234 1 86.38 325 PRO A O 1
ATOM 2359 N N . ASN A 1 326 ? -29.891 29.594 -11.992 1 89.75 326 ASN A N 1
ATOM 2360 C CA . ASN A 1 326 ? -29.016 30.016 -13.07 1 89.75 326 ASN A CA 1
ATOM 2361 C C . ASN A 1 326 ? -28.688 28.859 -14.023 1 89.75 326 ASN A C 1
ATOM 2363 O O . ASN A 1 326 ? -27.531 28.594 -14.312 1 89.75 326 ASN A O 1
ATOM 2367 N N . THR A 1 327 ? -29.641 28.047 -14.344 1 89.69 327 THR A N 1
ATOM 2368 C CA . THR A 1 327 ? -29.516 27.016 -15.359 1 89.69 327 THR A CA 1
ATOM 2369 C C . THR A 1 327 ? -30.094 27.469 -16.688 1 89.69 327 THR A C 1
ATOM 2371 O O . THR A 1 327 ? -30.719 28.531 -16.766 1 89.69 327 THR A O 1
ATOM 2374 N N . PHE A 1 328 ? -29.844 26.688 -17.734 1 91.94 328 PHE A N 1
ATOM 2375 C CA . PHE A 1 328 ? -30.297 27.078 -19.078 1 91.94 328 PHE A CA 1
ATOM 2376 C C . PHE A 1 328 ? -31.812 26.984 -19.188 1 91.94 328 PHE A C 1
ATOM 2378 O O . PHE A 1 328 ? -32.438 27.719 -19.953 1 91.94 328 PHE A O 1
ATOM 2385 N N . ARG A 1 329 ? -32.375 26.156 -18.297 1 86.62 329 ARG A N 1
ATOM 2386 C CA . ARG A 1 329 ? -33.812 26.031 -18.266 1 86.62 329 ARG A CA 1
ATOM 2387 C C . ARG A 1 329 ? -34.438 27.125 -17.422 1 86.62 329 ARG A C 1
ATOM 2389 O O . ARG A 1 329 ? -35.5 27.641 -17.781 1 86.62 329 ARG A O 1
ATOM 2396 N N . GLU A 1 330 ? -33.781 27.484 -16.359 1 90.31 330 GLU A N 1
ATOM 2397 C CA . GLU A 1 330 ? -34.281 28.5 -15.438 1 90.31 330 GLU A CA 1
ATOM 2398 C C . GLU A 1 330 ? -33.188 29.516 -15.086 1 90.31 330 GLU A C 1
ATOM 2400 O O . GLU A 1 330 ? -32.562 29.406 -14.039 1 90.31 330 GLU A O 1
ATOM 2405 N N . PRO A 1 331 ? -33.094 30.547 -15.891 1 92 331 PRO A N 1
ATOM 2406 C CA . PRO A 1 331 ? -32.062 31.578 -15.602 1 92 331 PRO A CA 1
ATOM 2407 C C . PRO A 1 331 ? -32.438 32.469 -14.414 1 92 331 PRO A C 1
ATOM 2409 O O . PRO A 1 331 ? -33.531 32.312 -13.844 1 92 331 PRO A O 1
ATOM 2412 N N . TRP A 1 332 ? -31.531 33.312 -14.078 1 93.38 332 TRP A N 1
ATOM 2413 C CA . TRP A 1 332 ? -31.766 34.281 -13.016 1 93.38 332 TRP A CA 1
ATOM 2414 C C . TRP A 1 332 ? -32.906 35.25 -13.398 1 93.38 332 TRP A C 1
ATOM 2416 O O . TRP A 1 332 ? -33 35.656 -14.562 1 93.38 332 TRP A O 1
ATOM 2426 N N . HIS A 1 333 ? -33.75 35.594 -12.406 1 92.12 333 HIS A N 1
ATOM 2427 C CA . HIS A 1 333 ? -34.781 36.594 -12.633 1 92.12 333 HIS A CA 1
ATOM 2428 C C . HIS A 1 333 ? -35.156 37.312 -11.336 1 92.12 333 HIS A C 1
ATOM 2430 O O . HIS A 1 333 ? -35.062 36.719 -10.25 1 92.12 333 HIS A O 1
ATOM 2436 N N . LEU A 1 334 ? -35.375 38.562 -11.453 1 91.81 334 LEU A N 1
ATOM 2437 C CA . LEU A 1 334 ? -35.812 39.375 -10.32 1 91.81 334 LEU A CA 1
ATOM 2438 C C . LEU A 1 334 ? -37.312 39.562 -10.32 1 91.81 334 LEU A C 1
ATOM 2440 O O . LEU A 1 334 ? -37.938 39.656 -11.383 1 91.81 334 LEU A O 1
ATOM 2444 N N . PRO A 1 335 ? -37.844 39.5 -9.141 1 86.38 335 PRO A N 1
ATOM 2445 C CA . PRO A 1 335 ? -39.281 39.781 -9.07 1 86.38 335 PRO A CA 1
ATOM 2446 C C . PRO A 1 335 ? -39.625 41.219 -9.344 1 86.38 335 PRO A C 1
ATOM 2448 O O . PRO A 1 335 ? -38.781 42.125 -9.117 1 86.38 335 PRO A O 1
ATOM 2451 N N . TYR A 1 336 ? -40.875 41.562 -9.75 1 85.31 336 TYR A N 1
ATOM 2452 C CA . TYR A 1 336 ? -41.312 42.906 -10.133 1 85.31 336 TYR A CA 1
ATOM 2453 C C . TYR A 1 336 ? -41.688 43.75 -8.906 1 85.31 336 TYR A C 1
ATOM 2455 O O . TYR A 1 336 ? -41.531 44.969 -8.922 1 85.31 336 TYR A O 1
ATOM 2463 N N . SER A 1 337 ? -42 43.094 -7.836 1 80.62 337 SER A N 1
ATOM 2464 C CA . SER A 1 337 ? -42.406 43.875 -6.668 1 80.62 337 SER A CA 1
ATOM 2465 C C . SER A 1 337 ? -41.219 44.281 -5.828 1 80.62 337 SER A C 1
ATOM 2467 O O . SER A 1 337 ? -40.469 43.406 -5.336 1 80.62 337 SER A O 1
ATOM 2469 N N . PRO A 1 338 ? -40.938 45.688 -5.809 1 83.69 338 PRO A N 1
ATOM 2470 C CA . PRO A 1 338 ? -39.812 46.094 -4.969 1 83.69 338 PRO A CA 1
ATOM 2471 C C . PRO A 1 338 ? -40.031 45.781 -3.492 1 83.69 338 PRO A C 1
ATOM 2473 O O . PRO A 1 338 ? -41.156 45.844 -3 1 83.69 338 PRO A O 1
ATOM 2476 N N . PRO A 1 339 ? -39.031 45.406 -2.887 1 82.75 339 PRO A N 1
ATOM 2477 C CA . PRO A 1 339 ? -39.156 45.156 -1.443 1 82.75 339 PRO A CA 1
ATOM 2478 C C . PRO A 1 339 ? -39.469 46.438 -0.669 1 82.75 339 PRO A C 1
ATOM 2480 O O . PRO A 1 339 ? -39.25 47.562 -1.184 1 82.75 339 PRO A O 1
ATOM 2483 N N . GLU A 1 340 ? -39.969 46.344 0.523 1 78.5 340 GLU A N 1
ATOM 2484 C CA . GLU A 1 340 ? -40.406 47.469 1.343 1 78.5 340 GLU A CA 1
ATOM 2485 C C . GLU A 1 340 ? -39.25 48.375 1.717 1 78.5 340 GLU A C 1
ATOM 2487 O O . GLU A 1 340 ? -39.406 49.594 1.858 1 78.5 340 GLU A O 1
ATOM 2492 N N . SER A 1 341 ? -38.125 47.844 1.673 1 79.56 341 SER A N 1
ATOM 2493 C CA . SER A 1 341 ? -36.969 48.594 2.121 1 79.56 341 SER A CA 1
ATOM 2494 C C . SER A 1 341 ? -36.5 49.562 1.044 1 79.56 341 SER A C 1
ATOM 2496 O O . SER A 1 341 ? -35.844 50.562 1.347 1 79.56 341 SER A O 1
ATOM 2498 N N . ILE A 1 342 ? -36.875 49.281 -0.189 1 84.38 342 ILE A N 1
ATOM 2499 C CA . ILE A 1 342 ? -36.312 50.125 -1.253 1 84.38 342 ILE A CA 1
ATOM 2500 C C . ILE A 1 342 ? -37.438 50.938 -1.901 1 84.38 342 ILE A C 1
ATOM 2502 O O . ILE A 1 342 ? -37.188 51.75 -2.785 1 84.38 342 ILE A O 1
ATOM 2506 N N . ILE A 1 343 ? -38.594 50.781 -1.464 1 82.19 343 ILE A N 1
ATOM 2507 C CA . ILE A 1 343 ? -39.719 51.469 -2.09 1 82.19 343 ILE A CA 1
ATOM 2508 C C . ILE A 1 343 ? -39.531 53 -1.968 1 82.19 343 ILE A C 1
ATOM 2510 O O . ILE A 1 343 ? -39.969 53.75 -2.852 1 82.19 343 ILE A O 1
ATOM 2514 N N . GLY A 1 344 ? -38.875 53.469 -0.909 1 80.62 344 GLY A N 1
ATOM 2515 C CA . GLY A 1 344 ? -38.688 54.906 -0.681 1 80.62 344 GLY A CA 1
ATOM 2516 C C . GLY A 1 344 ? -37.562 55.5 -1.521 1 80.62 344 GLY A C 1
ATOM 2517 O O . GLY A 1 344 ? -37.5 56.719 -1.701 1 80.62 344 GLY A O 1
ATOM 2518 N N . ILE A 1 345 ? -36.781 54.625 -2.143 1 86.12 345 ILE A N 1
ATOM 2519 C CA . ILE A 1 345 ? -35.625 55.125 -2.838 1 86.12 345 ILE A CA 1
ATOM 2520 C C . ILE A 1 345 ? -35.75 54.906 -4.34 1 86.12 345 ILE A C 1
ATOM 2522 O O . ILE A 1 345 ? -34.938 55.375 -5.129 1 86.12 345 ILE A O 1
ATOM 2526 N N . VAL A 1 346 ? -36.844 54.25 -4.773 1 89.5 346 VAL A N 1
ATOM 2527 C CA . VAL A 1 346 ? -36.938 53.938 -6.191 1 89.5 346 VAL A CA 1
ATOM 2528 C C . VAL A 1 346 ? -38.281 54.438 -6.734 1 89.5 346 VAL A C 1
ATOM 2530 O O . VAL A 1 346 ? -39.25 54.594 -5.977 1 89.5 346 VAL A O 1
ATOM 2533 N N . TYR A 1 347 ? -38.25 54.75 -8.102 1 90.44 347 TYR A N 1
ATOM 2534 C CA . TYR A 1 347 ? -39.469 54.969 -8.844 1 90.44 347 TYR A CA 1
ATOM 2535 C C . TYR A 1 347 ? -40.062 53.656 -9.305 1 90.44 347 TYR A C 1
ATOM 2537 O O . TYR A 1 347 ? -39.406 52.875 -10.008 1 90.44 347 TYR A O 1
ATOM 2545 N N . GLU A 1 348 ? -41.312 53.312 -8.969 1 90.06 348 GLU A N 1
ATOM 2546 C CA . GLU A 1 348 ? -41.938 52 -9.219 1 90.06 348 GLU A CA 1
ATOM 2547 C C . GLU A 1 348 ? -41.969 51.688 -10.719 1 90.06 348 GLU A C 1
ATOM 2549 O O . GLU A 1 348 ? -41.625 50.562 -11.125 1 90.06 348 GLU A O 1
ATOM 2554 N N . ASP A 1 349 ? -42.312 52.594 -11.531 1 89.62 349 ASP A N 1
ATOM 2555 C CA . ASP A 1 349 ? -42.438 52.344 -12.961 1 89.62 349 ASP A CA 1
ATOM 2556 C C . ASP A 1 349 ? -41.062 52.125 -13.586 1 89.62 349 ASP A C 1
ATOM 2558 O O . ASP A 1 349 ? -40.875 51.188 -14.383 1 89.62 349 ASP A O 1
ATOM 2562 N N . ALA A 1 350 ? -40.125 52.969 -13.234 1 92.38 350 ALA A N 1
ATOM 2563 C CA . ALA A 1 350 ? -38.781 52.844 -13.766 1 92.38 350 ALA A CA 1
ATOM 2564 C C . ALA A 1 350 ? -38.125 51.562 -13.234 1 92.38 350 ALA A C 1
ATOM 2566 O O . ALA A 1 350 ? -37.312 50.938 -13.93 1 92.38 350 ALA A O 1
ATOM 2567 N N . PHE A 1 351 ? -38.531 51.25 -12.055 1 93.19 351 PHE A N 1
ATOM 2568 C CA . PHE A 1 351 ? -38.031 50 -11.461 1 93.19 351 PHE A CA 1
ATOM 2569 C C . PHE A 1 351 ? -38.5 48.781 -12.242 1 93.19 351 PHE A C 1
ATOM 2571 O O . PHE A 1 351 ? -37.719 47.875 -12.508 1 93.19 351 PHE A O 1
ATOM 2578 N N . ASN A 1 352 ? -39.719 48.688 -12.633 1 93.25 352 ASN A N 1
ATOM 2579 C CA . ASN A 1 352 ? -40.25 47.594 -13.414 1 93.25 352 ASN A CA 1
ATOM 2580 C C . ASN A 1 352 ? -39.594 47.5 -14.789 1 93.25 352 ASN A C 1
ATOM 2582 O O . ASN A 1 352 ? -39.375 46.406 -15.312 1 93.25 352 ASN A O 1
ATOM 2586 N N . ARG A 1 353 ? -39.344 48.562 -15.375 1 93.06 353 ARG A N 1
ATOM 2587 C CA . ARG A 1 353 ? -38.625 48.562 -16.641 1 93.06 353 ARG A CA 1
ATOM 2588 C C . ARG A 1 353 ? -37.188 48.062 -16.484 1 93.06 353 ARG A C 1
ATOM 2590 O O . ARG A 1 353 ? -36.688 47.344 -17.344 1 93.06 353 ARG A O 1
ATOM 2597 N N . PHE A 1 354 ? -36.625 48.531 -15.383 1 93.88 354 PHE A N 1
ATOM 2598 C CA . PHE A 1 354 ? -35.312 48.062 -15.07 1 93.88 354 PHE A CA 1
ATOM 2599 C C . PHE A 1 354 ? -35.312 46.531 -14.898 1 93.88 354 PHE A C 1
ATOM 2601 O O . PHE A 1 354 ? -34.406 45.844 -15.414 1 93.88 354 PHE A O 1
ATOM 2608 N N . ILE A 1 355 ? -36.281 45.938 -14.258 1 94.44 355 ILE A N 1
ATOM 2609 C CA . ILE A 1 355 ? -36.375 44.5 -14.016 1 94.44 355 ILE A CA 1
ATOM 2610 C C . ILE A 1 355 ? -36.594 43.75 -15.336 1 94.44 355 ILE A C 1
ATOM 2612 O O . ILE A 1 355 ? -36.031 42.688 -15.547 1 94.44 355 ILE A O 1
ATOM 2616 N N . ASP A 1 356 ? -37.344 44.312 -16.203 1 93.94 356 ASP A N 1
ATOM 2617 C CA . ASP A 1 356 ? -37.562 43.719 -17.5 1 93.94 356 ASP A CA 1
ATOM 2618 C C . ASP A 1 356 ? -36.25 43.625 -18.297 1 93.94 356 ASP A C 1
ATOM 2620 O O . ASP A 1 356 ? -35.938 42.625 -18.906 1 93.94 356 ASP A O 1
ATOM 2624 N N . GLU A 1 357 ? -35.531 44.656 -18.25 1 94.75 357 GLU A N 1
ATOM 2625 C CA . GLU A 1 357 ? -34.281 44.719 -19 1 94.75 357 GLU A CA 1
ATOM 2626 C C . GLU A 1 357 ? -33.219 43.781 -18.391 1 94.75 357 GLU A C 1
ATOM 2628 O O . GLU A 1 357 ? -32.531 43.062 -19.109 1 94.75 357 GLU A O 1
ATOM 2633 N N . ILE A 1 358 ? -33.094 43.844 -17.125 1 94.5 358 ILE A N 1
ATOM 2634 C CA . ILE A 1 358 ? -32.094 43 -16.453 1 94.5 358 ILE A CA 1
ATOM 2635 C C . ILE A 1 358 ? -32.438 41.531 -16.625 1 94.5 358 ILE A C 1
ATOM 2637 O O . ILE A 1 358 ? -31.562 40.688 -16.75 1 94.5 358 ILE A O 1
ATOM 2641 N N . ASN A 1 359 ? -33.719 41.156 -16.531 1 94.75 359 ASN A N 1
ATOM 2642 C CA . ASN A 1 359 ? -34.125 39.781 -16.75 1 94.75 359 ASN A CA 1
ATOM 2643 C C . ASN A 1 359 ? -33.844 39.312 -18.172 1 94.75 359 ASN A C 1
ATOM 2645 O O . ASN A 1 359 ? -33.562 38.156 -18.422 1 94.75 359 ASN A O 1
ATOM 2649 N N . LEU A 1 360 ? -33.938 40.25 -19.109 1 93.94 360 LEU A N 1
ATOM 2650 C CA . LEU A 1 360 ? -33.625 39.906 -20.5 1 93.94 360 LEU A CA 1
ATOM 2651 C C . LEU A 1 360 ? -32.125 39.688 -20.656 1 93.94 360 LEU A C 1
ATOM 2653 O O . LEU A 1 360 ? -31.688 38.844 -21.422 1 93.94 360 LEU A O 1
ATOM 2657 N N . VAL A 1 361 ? -31.328 40.469 -19.969 1 94.56 361 VAL A N 1
ATOM 2658 C CA . VAL A 1 361 ? -29.875 40.312 -20.016 1 94.56 361 VAL A CA 1
ATOM 2659 C C . VAL A 1 361 ? -29.469 39 -19.328 1 94.56 361 VAL A C 1
ATOM 2661 O O . VAL A 1 361 ? -28.5 38.344 -19.734 1 94.56 361 VAL A O 1
ATOM 2664 N N . ALA A 1 362 ? -30.188 38.594 -18.297 1 95.12 362 ALA A N 1
ATOM 2665 C CA . ALA A 1 362 ? -29.859 37.375 -17.531 1 95.12 362 ALA A CA 1
ATOM 2666 C C . ALA A 1 362 ? -30.328 36.125 -18.25 1 95.12 362 ALA A C 1
ATOM 2668 O O . ALA A 1 362 ? -29.891 35.031 -17.922 1 95.12 362 ALA A O 1
ATOM 2669 N N . ALA A 1 363 ? -31.109 36.219 -19.234 1 94.19 363 ALA A N 1
ATOM 2670 C CA . ALA A 1 363 ? -31.625 35.031 -19.953 1 94.19 363 ALA A CA 1
ATOM 2671 C C . ALA A 1 363 ? -30.562 34.438 -20.875 1 94.19 363 ALA A C 1
ATOM 2673 O O . ALA A 1 363 ? -29.641 35.156 -21.297 1 94.19 363 ALA A O 1
ATOM 2674 N N . PHE A 1 364 ? -30.672 33.125 -21.109 1 94.94 364 PHE A N 1
ATOM 2675 C CA . PHE A 1 364 ? -29.734 32.406 -21.984 1 94.94 364 PHE A CA 1
ATOM 2676 C C . PHE A 1 364 ? -30.328 32.219 -23.375 1 94.94 364 PHE A C 1
ATOM 2678 O O . PHE A 1 364 ? -31.547 32.281 -23.547 1 94.94 364 PHE A O 1
ATOM 2685 N N . GLU A 1 365 ? -29.406 31.953 -24.328 1 93.75 365 GLU A N 1
ATOM 2686 C CA . GLU A 1 365 ? -29.828 31.625 -25.688 1 93.75 365 GLU A CA 1
ATOM 2687 C C . GLU A 1 365 ? -30.078 30.125 -25.828 1 93.75 365 GLU A C 1
ATOM 2689 O O . GLU A 1 365 ? -29.562 29.328 -25.047 1 93.75 365 GLU A O 1
ATOM 2694 N N . TRP A 1 366 ? -30.828 29.75 -26.781 1 92.19 366 TRP A N 1
ATOM 2695 C CA . TRP A 1 366 ? -31.234 28.359 -26.953 1 92.19 366 TRP A CA 1
ATOM 2696 C C . TRP A 1 366 ? -30.047 27.484 -27.328 1 92.19 366 TRP A C 1
ATOM 2698 O O . TRP A 1 366 ? -29.953 26.328 -26.906 1 92.19 366 TRP A O 1
ATOM 2708 N N . TRP A 1 367 ? -29.078 27.984 -28.062 1 93.75 367 TRP A N 1
ATOM 2709 C CA . TRP A 1 367 ? -27.953 27.172 -28.5 1 93.75 367 TRP A CA 1
ATOM 2710 C C . TRP A 1 367 ? -27.016 26.859 -27.344 1 93.75 367 TRP A C 1
ATOM 2712 O O . TRP A 1 367 ? -26.328 25.828 -27.344 1 93.75 367 TRP A O 1
ATOM 2722 N N . GLU A 1 368 ? -26.953 27.672 -26.375 1 96.06 368 GLU A N 1
ATOM 2723 C CA . GLU A 1 368 ? -26.141 27.406 -25.203 1 96.06 368 GLU A CA 1
ATOM 2724 C C . GLU A 1 368 ? -26.656 26.188 -24.422 1 96.06 368 GLU A C 1
ATOM 2726 O O . GLU A 1 368 ? -25.875 25.359 -23.953 1 96.06 368 GLU A O 1
ATOM 2731 N N . GLY A 1 369 ? -27.891 26.062 -24.344 1 95.31 369 GLY A N 1
ATOM 2732 C CA . GLY A 1 369 ? -28.5 24.922 -23.656 1 95.31 369 GLY A CA 1
ATOM 2733 C C . GLY A 1 369 ? -28.391 23.625 -24.453 1 95.31 369 GLY A C 1
ATOM 2734 O O . GLY A 1 369 ? -28.188 22.562 -23.859 1 95.31 369 GLY A O 1
ATOM 2735 N N . SER A 1 370 ? -28.453 23.734 -25.75 1 95.38 370 SER A N 1
ATOM 2736 C CA . SER A 1 370 ? -28.312 22.531 -26.578 1 95.38 370 SER A CA 1
ATOM 2737 C C . SER A 1 370 ? -26.891 21.984 -26.516 1 95.38 370 SER A C 1
ATOM 2739 O O . SER A 1 370 ? -26.703 20.766 -26.453 1 95.38 370 SER A O 1
ATOM 2741 N N . VAL A 1 371 ? -25.953 22.812 -26.594 1 95.88 371 VAL A N 1
ATOM 2742 C CA . VAL A 1 371 ? -24.562 22.375 -26.484 1 95.88 371 VAL A CA 1
ATOM 2743 C C . VAL A 1 371 ? -24.344 21.688 -25.141 1 95.88 371 VAL A C 1
ATOM 2745 O O . VAL A 1 371 ? -23.672 20.656 -25.047 1 95.88 371 VAL A O 1
ATOM 2748 N N . HIS A 1 372 ? -24.891 22.203 -24.125 1 95.44 372 HIS A N 1
ATOM 2749 C CA . HIS A 1 372 ? -24.766 21.609 -22.797 1 95.44 372 HIS A CA 1
ATOM 2750 C C . HIS A 1 372 ? -25.391 20.219 -22.75 1 95.44 372 HIS A C 1
ATOM 2752 O O . HIS A 1 372 ? -24.828 19.297 -22.172 1 95.44 372 HIS A O 1
ATOM 2758 N N . SER A 1 373 ? -26.531 20.047 -23.391 1 94.75 373 SER A N 1
ATOM 2759 C CA . SER A 1 373 ? -27.203 18.75 -23.375 1 94.75 373 SER A CA 1
ATOM 2760 C C . SER A 1 373 ? -26.406 17.703 -24.141 1 94.75 373 SER A C 1
ATOM 2762 O O . SER A 1 373 ? -26.328 16.547 -23.734 1 94.75 373 SER A O 1
ATOM 2764 N N . ILE A 1 374 ? -25.812 18.156 -25.188 1 94.06 374 ILE A N 1
ATOM 2765 C CA . ILE A 1 374 ? -25 17.234 -25.969 1 94.06 374 ILE A CA 1
ATOM 2766 C C . ILE A 1 374 ? -23.75 16.844 -25.172 1 94.06 374 ILE A C 1
ATOM 2768 O O . ILE A 1 374 ? -23.406 15.664 -25.094 1 94.06 374 ILE A O 1
ATOM 2772 N N . LEU A 1 375 ? -23.172 17.766 -24.547 1 93.5 375 LEU A N 1
ATOM 2773 C CA . LEU A 1 375 ? -21.969 17.516 -23.781 1 93.5 375 LEU A CA 1
ATOM 2774 C C . LEU A 1 375 ? -22.281 16.703 -22.531 1 93.5 375 LEU A C 1
ATOM 2776 O O . LEU A 1 375 ? -21.438 15.93 -22.062 1 93.5 375 LEU A O 1
ATOM 2780 N N . ALA A 1 376 ? -23.422 16.828 -22.031 1 91.88 376 ALA A N 1
ATOM 2781 C CA . ALA A 1 376 ? -23.812 16.109 -20.812 1 91.88 376 ALA A CA 1
ATOM 2782 C C . ALA A 1 376 ? -23.891 14.609 -21.062 1 91.88 376 ALA A C 1
ATOM 2784 O O . ALA A 1 376 ? -23.625 13.805 -20.172 1 91.88 376 ALA A O 1
ATOM 2785 N N . VAL A 1 377 ? -24.188 14.289 -22.328 1 88.56 377 VAL A N 1
ATOM 2786 C CA . VAL A 1 377 ? -24.312 12.875 -22.672 1 88.56 377 VAL A CA 1
ATOM 2787 C C . VAL A 1 377 ? -22.953 12.328 -23.094 1 88.56 377 VAL A C 1
ATOM 2789 O O . VAL A 1 377 ? -22.594 11.203 -22.766 1 88.56 377 VAL A O 1
ATOM 2792 N N . LEU A 1 378 ? -22.156 13.188 -23.734 1 89.19 378 LEU A N 1
ATOM 2793 C CA . LEU A 1 378 ? -20.859 12.742 -24.266 1 89.19 378 LEU A CA 1
ATOM 2794 C C . LEU A 1 378 ? -19.781 12.797 -23.188 1 89.19 378 LEU A C 1
ATOM 2796 O O . LEU A 1 378 ? -19 11.859 -23.031 1 89.19 378 LEU A O 1
ATOM 2800 N N . ALA A 1 379 ? -19.688 13.875 -22.547 1 91.31 379 ALA A N 1
ATOM 2801 C CA . ALA A 1 379 ? -18.672 14.117 -21.531 1 91.31 379 ALA A CA 1
ATOM 2802 C C . ALA A 1 379 ? -19.188 15.062 -20.453 1 91.31 379 ALA A C 1
ATOM 2804 O O . ALA A 1 379 ? -19.047 16.281 -20.578 1 91.31 379 ALA A O 1
ATOM 2805 N N . TYR A 1 380 ? -19.531 14.508 -19.406 1 89.81 380 TYR A N 1
ATOM 2806 C CA . TYR A 1 380 ? -20.188 15.289 -18.375 1 89.81 380 TYR A CA 1
ATOM 2807 C C . TYR A 1 380 ? -19.25 16.328 -17.781 1 89.81 380 TYR A C 1
ATOM 2809 O O . TYR A 1 380 ? -19.656 17.469 -17.547 1 89.81 380 TYR A O 1
ATOM 2817 N N . PRO A 1 381 ? -17.938 16.047 -17.578 1 92.81 381 PRO A N 1
ATOM 2818 C CA . PRO A 1 381 ? -17.062 17.078 -17.016 1 92.81 381 PRO A CA 1
ATOM 2819 C C . PRO A 1 381 ? -16.906 18.281 -17.953 1 92.81 381 PRO A C 1
ATOM 2821 O O . PRO A 1 381 ? -16.766 19.422 -17.484 1 92.81 381 PRO A O 1
ATOM 2824 N N . CYS A 1 382 ? -16.984 18.047 -19.234 1 93.75 382 CYS A N 1
ATOM 2825 C CA . CYS A 1 382 ? -16.922 19.156 -20.172 1 93.75 382 CYS A CA 1
ATOM 2826 C C . CYS A 1 382 ? -18.234 19.969 -20.156 1 93.75 382 CYS A C 1
ATOM 2828 O O . CYS A 1 382 ? -18.219 21.172 -20.391 1 93.75 382 CYS A O 1
ATOM 2830 N N . ALA A 1 383 ? -19.328 19.297 -19.938 1 94.12 383 ALA A N 1
ATOM 2831 C CA . ALA A 1 383 ? -20.609 19.984 -19.812 1 94.12 383 ALA A CA 1
ATOM 2832 C C . ALA A 1 383 ? -20.609 20.922 -18.609 1 94.12 383 ALA A C 1
ATOM 2834 O O . ALA A 1 383 ? -21.125 22.031 -18.672 1 94.12 383 ALA A O 1
ATOM 2835 N N . TRP A 1 384 ? -20 20.453 -17.516 1 92.5 384 TRP A N 1
ATOM 2836 C CA . TRP A 1 384 ? -19.922 21.297 -16.312 1 92.5 384 TRP A CA 1
ATOM 2837 C C . TRP A 1 384 ? -19.047 22.5 -16.547 1 92.5 384 TRP A C 1
ATOM 2839 O O . TRP A 1 384 ? -19.375 23.625 -16.156 1 92.5 384 TRP A O 1
ATOM 2849 N N . SER A 1 385 ? -17.922 22.281 -17.25 1 93.25 385 SER A N 1
ATOM 2850 C CA . SER A 1 385 ? -17.031 23.391 -17.531 1 93.25 385 SER A CA 1
ATOM 2851 C C . SER A 1 385 ? -17.672 24.391 -18.5 1 93.25 385 SER A C 1
ATOM 2853 O O . SER A 1 385 ? -17.5 25.594 -18.359 1 93.25 385 SER A O 1
ATOM 2855 N N . TRP A 1 386 ? -18.484 23.875 -19.406 1 95.12 386 TRP A N 1
ATOM 2856 C CA . TRP A 1 386 ? -19.219 24.719 -20.344 1 95.12 386 TRP A CA 1
ATOM 2857 C C . TRP A 1 386 ? -20.281 25.547 -19.609 1 95.12 386 TRP A C 1
ATOM 2859 O O . TRP A 1 386 ? -20.391 26.75 -19.844 1 95.12 386 TRP A O 1
ATOM 2869 N N . LYS A 1 387 ? -20.938 24.938 -18.75 1 93.75 387 LYS A N 1
ATOM 2870 C CA . LYS A 1 387 ? -21.969 25.641 -17.969 1 93.75 387 LYS A CA 1
ATOM 2871 C C . LYS A 1 387 ? -21.344 26.75 -17.109 1 93.75 387 LYS A C 1
ATOM 2873 O O . LYS A 1 387 ? -21.859 27.859 -17.062 1 93.75 387 LYS A O 1
ATOM 2878 N N . GLN A 1 388 ? -20.203 26.453 -16.469 1 93.5 388 GLN A N 1
ATOM 2879 C CA . GLN A 1 388 ? -19.531 27.438 -15.609 1 93.5 388 GLN A CA 1
ATOM 2880 C C . GLN A 1 388 ? -18.969 28.594 -16.438 1 93.5 388 GLN A C 1
ATOM 2882 O O . GLN A 1 388 ? -19 29.734 -16 1 93.5 388 GLN A O 1
ATOM 2887 N N . TRP A 1 389 ? -18.547 28.281 -17.594 1 94.69 389 TRP A N 1
ATOM 2888 C CA . TRP A 1 389 ? -18.016 29.312 -18.484 1 94.69 389 TRP A CA 1
ATOM 2889 C C . TRP A 1 389 ? -19.109 30.266 -18.938 1 94.69 389 TRP A C 1
ATOM 2891 O O . TRP A 1 389 ? -18.922 31.484 -18.938 1 94.69 389 TRP A O 1
ATOM 2901 N N . ARG A 1 390 ? -20.188 29.734 -19.25 1 95.19 390 ARG A N 1
ATOM 2902 C CA . ARG A 1 390 ? -21.297 30.562 -19.703 1 95.19 390 ARG A CA 1
ATOM 2903 C C . ARG A 1 390 ? -21.875 31.375 -18.547 1 95.19 390 ARG A C 1
ATOM 2905 O O . ARG A 1 390 ? -22.297 32.531 -18.734 1 95.19 390 ARG A O 1
ATOM 2912 N N . ARG A 1 391 ? -21.906 30.828 -17.344 1 95 391 ARG A N 1
ATOM 2913 C CA . ARG A 1 391 ? -22.359 31.562 -16.172 1 95 391 ARG A CA 1
ATOM 2914 C C . ARG A 1 391 ? -21.438 32.75 -15.867 1 95 391 ARG A C 1
ATOM 2916 O O . ARG A 1 391 ? -21.922 33.812 -15.508 1 95 391 ARG A O 1
ATOM 2923 N N . ARG A 1 392 ? -20.203 32.469 -16.062 1 94.62 392 ARG A N 1
ATOM 2924 C CA . ARG A 1 392 ? -19.234 33.562 -15.82 1 94.62 392 ARG A CA 1
ATOM 2925 C C . ARG A 1 392 ? -19.422 34.688 -16.828 1 94.62 392 ARG A C 1
ATOM 2927 O O . ARG A 1 392 ? -19.344 35.844 -16.469 1 94.62 392 ARG A O 1
ATOM 2934 N N . LYS A 1 393 ? -19.672 34.281 -18 1 94.31 393 LYS A N 1
ATOM 2935 C CA . LYS A 1 393 ? -19.922 35.312 -19.031 1 94.31 393 LYS A CA 1
ATOM 2936 C C . LYS A 1 393 ? -21.203 36.094 -18.734 1 94.31 393 LYS A C 1
ATOM 2938 O O . LYS A 1 393 ? -21.266 37.312 -18.969 1 94.31 393 LYS A O 1
ATOM 2943 N N . LYS A 1 394 ? -22.094 35.438 -18.203 1 93.88 394 LYS A N 1
ATOM 2944 C CA . LYS A 1 394 ? -23.375 36.062 -17.906 1 93.88 394 LYS A CA 1
ATOM 2945 C C . LYS A 1 394 ? -23.25 37.062 -16.766 1 93.88 394 LYS A C 1
ATOM 2947 O O . LYS A 1 394 ? -23.828 38.156 -16.812 1 93.88 394 LYS A O 1
ATOM 2952 N N . ILE A 1 395 ? -22.516 36.719 -15.688 1 94.88 395 ILE A N 1
ATOM 2953 C CA . ILE A 1 395 ? -22.359 37.625 -14.562 1 94.88 395 ILE A CA 1
ATOM 2954 C C . ILE A 1 395 ? -21.547 38.844 -15 1 94.88 395 ILE A C 1
ATOM 2956 O O . ILE A 1 395 ? -21.828 39.969 -14.562 1 94.88 395 ILE A O 1
ATOM 2960 N N . HIS A 1 396 ? -20.625 38.625 -15.836 1 94.88 396 HIS A N 1
ATOM 2961 C CA . HIS A 1 396 ? -19.875 39.75 -16.344 1 94.88 396 HIS A CA 1
ATOM 2962 C C . HIS A 1 396 ? -20.75 40.656 -17.188 1 94.88 396 HIS A C 1
ATOM 2964 O O . HIS A 1 396 ? -20.625 41.906 -17.109 1 94.88 396 HIS A O 1
ATOM 2970 N N . ARG A 1 397 ? -21.594 40.156 -17.969 1 94.88 397 ARG A N 1
ATOM 2971 C CA . ARG A 1 397 ? -22.516 40.938 -18.766 1 94.88 397 ARG A CA 1
ATOM 2972 C C . ARG A 1 397 ? -23.484 41.719 -17.891 1 94.88 397 ARG A C 1
ATOM 2974 O O . ARG A 1 397 ? -23.812 42.875 -18.188 1 94.88 397 ARG A O 1
ATOM 2981 N N . LEU A 1 398 ? -23.922 41.156 -16.828 1 95.25 398 LEU A N 1
ATOM 2982 C CA . LEU A 1 398 ? -24.844 41.812 -15.898 1 95.25 398 LEU A CA 1
ATOM 2983 C C . LEU A 1 398 ? -24.141 42.969 -15.195 1 95.25 398 LEU A C 1
ATOM 2985 O O . LEU A 1 398 ? -24.734 44.031 -15.031 1 95.25 398 LEU A O 1
ATOM 2989 N N . GLN A 1 399 ? -22.938 42.719 -14.758 1 95.12 399 GLN A N 1
ATOM 2990 C CA . GLN A 1 399 ? -22.172 43.75 -14.094 1 95.12 399 GLN A CA 1
ATOM 2991 C C . GLN A 1 399 ? -21.891 44.906 -15.047 1 95.12 399 GLN A C 1
ATOM 2993 O O . GLN A 1 399 ? -22 46.062 -14.664 1 95.12 399 GLN A O 1
ATOM 2998 N N . GLU A 1 400 ? -21.562 44.594 -16.281 1 93.56 400 GLU A N 1
ATOM 2999 C CA . GLU A 1 400 ? -21.297 45.625 -17.281 1 93.56 400 GLU A CA 1
ATOM 3000 C C . GLU A 1 400 ? -22.562 46.406 -17.609 1 93.56 400 GLU A C 1
ATOM 3002 O O . GLU A 1 400 ? -22.516 47.625 -17.781 1 93.56 400 GLU A O 1
ATOM 3007 N N . TYR A 1 401 ? -23.656 45.781 -17.656 1 94.25 401 TYR A N 1
ATOM 3008 C CA . TYR A 1 401 ? -24.922 46.438 -17.953 1 94.25 401 TYR A CA 1
ATOM 3009 C C . TYR A 1 401 ? -25.281 47.438 -16.859 1 94.25 401 TYR A C 1
ATOM 3011 O O . TYR A 1 401 ? -25.656 48.594 -17.172 1 94.25 401 TYR A O 1
ATOM 3019 N N . VAL A 1 402 ? -25.109 47.094 -15.57 1 93.62 402 VAL A N 1
ATOM 3020 C CA . VAL A 1 402 ? -25.5 47.969 -14.461 1 93.62 402 VAL A CA 1
ATOM 3021 C C . VAL A 1 402 ? -24.453 49.062 -14.281 1 93.62 402 VAL A C 1
ATOM 3023 O O . VAL A 1 402 ? -24.797 50.188 -13.922 1 93.62 402 VAL A O 1
ATOM 3026 N N . LYS A 1 403 ? -23.234 48.719 -14.586 1 90 403 LYS A N 1
ATOM 3027 C CA . LYS A 1 403 ? -22.156 49.688 -14.352 1 90 403 LYS A CA 1
ATOM 3028 C C . LYS A 1 403 ? -22.109 50.75 -15.461 1 90 403 LYS A C 1
ATOM 3030 O O . LYS A 1 403 ? -21.875 51.906 -15.188 1 90 403 LYS A O 1
ATOM 3035 N N . SER A 1 404 ? -22.344 50.312 -16.719 1 87.88 404 SER A N 1
ATOM 3036 C CA . SER A 1 404 ? -22.047 51.25 -17.781 1 87.88 404 SER A CA 1
ATOM 3037 C C . SER A 1 404 ? -23.234 51.438 -18.703 1 87.88 404 SER A C 1
ATOM 3039 O O . SER A 1 404 ? -23.391 52.5 -19.312 1 87.88 404 SER A O 1
ATOM 3041 N N . GLU A 1 405 ? -24.125 50.531 -18.875 1 90 405 GLU A N 1
ATOM 3042 C CA . GLU A 1 405 ? -25.188 50.656 -19.875 1 90 405 GLU A CA 1
ATOM 3043 C C . GLU A 1 405 ? -26.469 51.219 -19.266 1 90 405 GLU A C 1
ATOM 3045 O O . GLU A 1 405 ? -27.156 52 -19.906 1 90 405 GLU A O 1
ATOM 3050 N N . TYR A 1 406 ? -26.719 50.906 -18.016 1 91.19 406 TYR A N 1
ATOM 3051 C CA . TYR A 1 406 ? -27.953 51.344 -17.375 1 91.19 406 TYR A CA 1
ATOM 3052 C C . TYR A 1 406 ? -27.766 52.719 -16.75 1 91.19 406 TYR A C 1
ATOM 3054 O O . TYR A 1 406 ? -26.781 52.969 -16.062 1 91.19 406 TYR A O 1
ATOM 3062 N N . ASP A 1 407 ? -28.703 53.656 -16.938 1 87.38 407 ASP A N 1
ATOM 3063 C CA . ASP A 1 407 ? -28.625 55.031 -16.469 1 87.38 407 ASP A CA 1
ATOM 3064 C C . ASP A 1 407 ? -29.125 55.156 -15.039 1 87.38 407 ASP A C 1
ATOM 3066 O O . ASP A 1 407 ? -29.234 56.25 -14.5 1 87.38 407 ASP A O 1
ATOM 3070 N N . HIS A 1 408 ? -29.453 54.156 -14.328 1 90.44 408 HIS A N 1
ATOM 3071 C CA . HIS A 1 408 ? -29.922 54.188 -12.953 1 90.44 408 HIS A CA 1
ATOM 3072 C C . HIS A 1 408 ? -31.141 55.094 -12.789 1 90.44 408 HIS A C 1
ATOM 3074 O O . HIS A 1 408 ? -31.25 55.781 -11.789 1 90.44 408 HIS A O 1
ATOM 3080 N N . SER A 1 409 ? -31.953 55.156 -13.758 1 88 409 SER A N 1
ATOM 3081 C CA . SER A 1 409 ? -33.125 56.031 -13.742 1 88 409 SER A CA 1
ATOM 3082 C C . SER A 1 409 ? -34.156 55.594 -12.703 1 88 409 SER A C 1
ATOM 3084 O O . SER A 1 409 ? -35.031 56.344 -12.312 1 88 409 SER A O 1
ATOM 3086 N N . CYS A 1 410 ? -33.938 54.406 -12.164 1 91.06 410 CYS A N 1
ATOM 3087 C CA . CYS A 1 410 ? -34.906 53.906 -11.188 1 91.06 410 CYS A CA 1
ATOM 3088 C C . CYS A 1 410 ? -34.656 54.531 -9.82 1 91.06 410 CYS A C 1
ATOM 3090 O O . CYS A 1 410 ? -35.562 54.531 -8.969 1 91.06 410 CYS A O 1
ATOM 3092 N N . LEU A 1 411 ? -33.594 55.094 -9.562 1 90.12 411 LEU A N 1
ATOM 3093 C CA . LEU A 1 411 ? -33.281 55.688 -8.273 1 90.12 411 LEU A CA 1
ATOM 3094 C C . LEU A 1 411 ? -33.781 57.125 -8.188 1 90.12 411 LEU A C 1
ATOM 3096 O O . LEU A 1 411 ? -33.688 57.875 -9.164 1 90.12 411 LEU A O 1
ATOM 3100 N N . ARG A 1 412 ? -34.25 57.438 -7.066 1 86.31 412 ARG A N 1
ATOM 3101 C CA . ARG A 1 412 ? -34.812 58.781 -6.855 1 86.31 412 ARG A CA 1
ATOM 3102 C C . ARG A 1 412 ? -33.719 59.812 -6.652 1 86.31 412 ARG A C 1
ATOM 3104 O O . ARG A 1 412 ? -33.875 60.969 -7 1 86.31 412 ARG A O 1
ATOM 3111 N N . SER A 1 413 ? -32.688 59.406 -6.109 1 86.12 413 SER A N 1
ATOM 3112 C CA . SER A 1 413 ? -31.578 60.344 -5.832 1 86.12 413 SER A CA 1
ATOM 3113 C C . SER A 1 413 ? -30.859 60.719 -7.117 1 86.12 413 SER A C 1
ATOM 3115 O O . SER A 1 413 ? -30.422 59.875 -7.891 1 86.12 413 SER A O 1
ATOM 3117 N N . CYS A 1 414 ? -30.719 62.031 -7.328 1 84.5 414 CYS A N 1
ATOM 3118 C CA . CYS A 1 414 ? -30.047 62.562 -8.516 1 84.5 414 CYS A CA 1
ATOM 3119 C C . CYS A 1 414 ? -28.547 62.312 -8.43 1 84.5 414 CYS A C 1
ATOM 3121 O O . CYS A 1 414 ? -27.891 62.062 -9.438 1 84.5 414 CYS A O 1
ATOM 3123 N N . ARG A 1 415 ? -28.094 62.375 -7.258 1 84.06 415 ARG A N 1
ATOM 3124 C CA . ARG A 1 415 ? -26.656 62.156 -7.055 1 84.06 415 ARG A CA 1
ATOM 3125 C C . ARG A 1 415 ? -26.266 60.719 -7.344 1 84.06 415 ARG A C 1
ATOM 3127 O O . ARG A 1 415 ? -25.234 60.469 -7.965 1 84.06 415 ARG A O 1
ATOM 3134 N N . SER A 1 416 ? -27.109 59.844 -6.945 1 83.44 416 SER A N 1
ATOM 3135 C CA . SER A 1 416 ? -26.828 58.438 -7.191 1 83.44 416 SER A CA 1
ATOM 3136 C C . SER A 1 416 ? -26.875 58.094 -8.68 1 83.44 416 SER A C 1
ATOM 3138 O O . SER A 1 416 ? -26.125 57.25 -9.164 1 83.44 416 SER A O 1
ATOM 3140 N N . ARG A 1 417 ? -27.703 58.719 -9.406 1 85.94 417 ARG A N 1
ATOM 3141 C CA . ARG A 1 417 ? -27.812 58.531 -10.844 1 85.94 417 ARG A CA 1
ATOM 3142 C C . ARG A 1 417 ? -26.594 59.062 -11.57 1 85.94 417 ARG A C 1
ATOM 3144 O O . ARG A 1 417 ? -26.078 58.438 -12.508 1 85.94 417 ARG A O 1
ATOM 3151 N N . ALA A 1 418 ? -26.125 60.156 -11.008 1 83.56 418 ALA A N 1
ATOM 3152 C CA . ALA A 1 418 ? -25.016 60.844 -11.672 1 83.56 418 ALA A CA 1
ATOM 3153 C C . ALA A 1 418 ? -23.703 60.125 -11.438 1 83.56 418 ALA A C 1
ATOM 3155 O O . ALA A 1 418 ? -22.844 60.062 -12.32 1 83.56 418 ALA A O 1
ATOM 3156 N N . LEU A 1 419 ? -23.562 59.562 -10.273 1 81.5 419 LEU A N 1
ATOM 3157 C CA . LEU A 1 419 ? -22.297 58.938 -9.914 1 81.5 419 LEU A CA 1
ATOM 3158 C C . LEU A 1 419 ? -22.297 57.438 -10.312 1 81.5 419 LEU A C 1
ATOM 3160 O O . LEU A 1 419 ? -21.25 56.781 -10.273 1 81.5 419 LEU A O 1
ATOM 3164 N N . TYR A 1 420 ? -23.344 56.875 -10.766 1 81.44 420 TYR A N 1
ATOM 3165 C CA . TYR A 1 420 ? -23.469 55.5 -11.148 1 81.44 420 TYR A CA 1
ATOM 3166 C C . TYR A 1 420 ? -23 54.562 -10.023 1 81.44 420 TYR A C 1
ATOM 3168 O O . TYR A 1 420 ? -22.297 53.594 -10.273 1 81.44 420 TYR A O 1
ATOM 3176 N N . LYS A 1 421 ? -23.188 54.938 -8.789 1 80.44 421 LYS A N 1
ATOM 3177 C CA . LYS A 1 421 ? -22.734 54.156 -7.645 1 80.44 421 LYS A CA 1
ATOM 3178 C C . LYS A 1 421 ? -23.922 53.688 -6.797 1 80.44 421 LYS A C 1
ATOM 3180 O O . LYS A 1 421 ? -23.719 53.125 -5.715 1 80.44 421 LYS A O 1
ATOM 3185 N N . GLY A 1 422 ? -25.062 53.781 -7.293 1 86.44 422 GLY A N 1
ATOM 3186 C CA . GLY A 1 422 ? -26.219 53.438 -6.48 1 86.44 422 GLY A CA 1
ATOM 3187 C C . GLY A 1 422 ? -26.562 51.969 -6.531 1 86.44 422 GLY A C 1
ATOM 3188 O O . GLY A 1 422 ? -27.203 51.438 -5.629 1 86.44 422 GLY A O 1
ATOM 3189 N N . LEU A 1 423 ? -26.141 51.312 -7.672 1 91.62 423 LEU A N 1
ATOM 3190 C CA . LEU A 1 423 ? -26.438 49.906 -7.832 1 91.62 423 LEU A CA 1
ATOM 3191 C C . LEU A 1 423 ? -25.156 49.125 -8.133 1 91.62 423 LEU A C 1
ATOM 3193 O O . LEU A 1 423 ? -24.344 49.531 -8.938 1 91.62 423 LEU A O 1
ATOM 3197 N N . LYS A 1 424 ? -24.969 48 -7.445 1 91.56 424 LYS A N 1
ATOM 3198 C CA . LYS A 1 424 ? -23.859 47.094 -7.699 1 91.56 424 LYS A CA 1
ATOM 3199 C C . LYS A 1 424 ? -24.328 45.656 -7.742 1 91.56 424 LYS A C 1
ATOM 3201 O O . LYS A 1 424 ? -25.125 45.219 -6.895 1 91.56 424 LYS A O 1
ATOM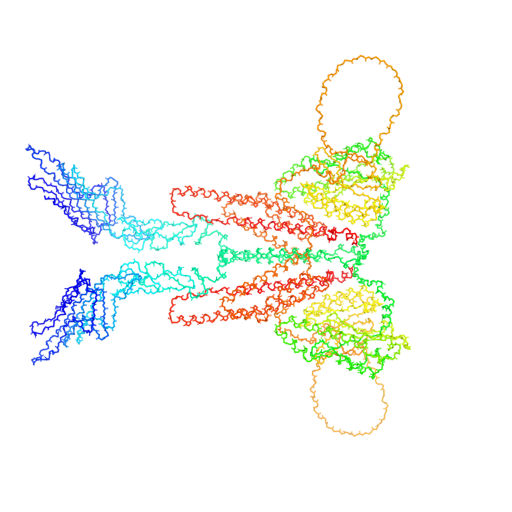 3206 N N . VAL A 1 425 ? -23.859 45 -8.711 1 94.38 425 VAL A N 1
ATOM 3207 C CA . VAL A 1 425 ? -24.219 43.594 -8.875 1 94.38 425 VAL A CA 1
ATOM 3208 C C . VAL A 1 425 ? -23.078 42.719 -8.383 1 94.38 425 VAL A C 1
ATOM 3210 O O . VAL A 1 425 ? -21.906 43 -8.664 1 94.38 425 VAL A O 1
ATOM 3213 N N . GLY A 1 426 ? -23.344 41.688 -7.539 1 92.19 426 GLY A N 1
ATOM 3214 C CA . GLY A 1 426 ? -22.406 40.688 -7.051 1 92.19 426 GLY A CA 1
ATOM 3215 C C . GLY A 1 426 ? -22.922 39.281 -7.164 1 92.19 426 GLY A C 1
ATOM 3216 O O . GLY A 1 426 ? -24.078 39.062 -7.531 1 92.19 426 GLY A O 1
ATOM 3217 N N . SER A 1 427 ? -22 38.344 -7.07 1 92.94 427 SER A N 1
ATOM 3218 C CA . SER A 1 427 ? -22.375 36.938 -7.105 1 92.94 427 SER A CA 1
ATOM 3219 C C . SER A 1 427 ? -21.516 36.125 -6.148 1 92.94 427 SER A C 1
ATOM 3221 O O . SER A 1 427 ? -20.484 36.594 -5.656 1 92.94 427 SER A O 1
ATOM 3223 N N . THR A 1 428 ? -22.078 34.906 -5.793 1 91.06 428 THR A N 1
ATOM 3224 C CA . THR A 1 428 ? -21.281 33.938 -5.051 1 91.06 428 THR A CA 1
ATOM 3225 C C . THR A 1 428 ? -20.219 33.312 -5.949 1 91.06 428 THR A C 1
ATOM 3227 O O . THR A 1 428 ? -20.359 33.312 -7.176 1 91.06 428 THR A O 1
ATOM 3230 N N . PRO A 1 429 ? -19.125 32.844 -5.34 1 86.81 429 PRO A N 1
ATOM 3231 C CA . PRO A 1 429 ? -18.031 32.25 -6.141 1 86.81 429 PRO A CA 1
ATOM 3232 C C . PRO A 1 429 ? -18.484 31.062 -6.984 1 86.81 429 PRO A C 1
ATOM 3234 O O . PRO A 1 429 ? -17.922 30.797 -8.039 1 86.81 429 PRO A O 1
ATOM 3237 N N . ASP A 1 430 ? -19.516 30.422 -6.66 1 88.88 430 ASP A N 1
ATOM 3238 C CA . ASP A 1 430 ? -20.016 29.281 -7.426 1 88.88 430 ASP A CA 1
ATOM 3239 C C . ASP A 1 430 ? -20.953 29.75 -8.539 1 88.88 430 ASP A C 1
ATOM 3241 O O . ASP A 1 430 ? -21.391 28.938 -9.367 1 88.88 430 ASP A O 1
ATOM 3245 N N . LEU A 1 431 ? -21.359 30.969 -8.586 1 91.56 431 LEU A N 1
ATOM 3246 C CA . LEU A 1 431 ? -22.141 31.609 -9.633 1 91.56 431 LEU A CA 1
ATOM 3247 C C . LEU A 1 431 ? -23.562 31.062 -9.656 1 91.56 431 LEU A C 1
ATOM 3249 O O . LEU A 1 431 ? -24.203 31.016 -10.711 1 91.56 431 LEU A O 1
ATOM 3253 N N . MET A 1 432 ? -24 30.594 -8.492 1 91.69 432 MET A N 1
ATOM 3254 C CA . MET A 1 432 ? -25.359 30.062 -8.422 1 91.69 432 MET A CA 1
ATOM 3255 C C . MET A 1 432 ? -26.344 31.141 -7.938 1 91.69 432 MET A C 1
ATOM 3257 O O . MET A 1 432 ? -27.516 31.109 -8.273 1 91.69 432 MET A O 1
ATOM 3261 N N . VAL A 1 433 ? -25.781 32 -7.137 1 92.81 433 VAL A N 1
ATOM 3262 C CA . VAL A 1 433 ? -26.625 33.062 -6.59 1 92.81 433 VAL A CA 1
ATOM 3263 C C . VAL A 1 433 ? -26.031 34.438 -6.93 1 92.81 433 VAL A C 1
ATOM 3265 O O . VAL A 1 433 ? -24.812 34.625 -6.801 1 92.81 433 VAL A O 1
ATOM 3268 N N . ALA A 1 434 ? -26.875 35.25 -7.504 1 94.06 434 ALA A N 1
ATOM 3269 C CA . ALA A 1 434 ? -26.516 36.625 -7.773 1 94.06 434 ALA A CA 1
ATOM 3270 C C . ALA A 1 434 ? -27.375 37.594 -6.965 1 94.06 434 ALA A C 1
ATOM 3272 O O . ALA A 1 434 ? -28.453 37.219 -6.488 1 94.06 434 ALA A O 1
ATOM 3273 N N . TYR A 1 435 ? -26.875 38.781 -6.688 1 93.25 435 TYR A N 1
ATOM 3274 C CA . TYR A 1 435 ? -27.594 39.781 -5.926 1 93.25 435 TYR A CA 1
ATOM 3275 C C . TYR A 1 435 ? -27.266 41.188 -6.418 1 93.25 435 TYR A C 1
ATOM 3277 O O . TYR A 1 435 ? -26.25 41.406 -7.09 1 93.25 435 TYR A O 1
ATOM 3285 N N . ILE A 1 436 ? -28.188 42.094 -6.117 1 93.31 436 ILE A N 1
ATOM 3286 C CA . ILE A 1 436 ? -28 43.531 -6.387 1 93.31 436 ILE A CA 1
ATOM 3287 C C . ILE A 1 436 ? -28.062 44.312 -5.082 1 93.31 436 ILE A C 1
ATOM 3289 O O . ILE A 1 436 ? -28.984 44.125 -4.277 1 93.31 436 ILE A O 1
ATOM 3293 N N . ASP A 1 437 ? -27.062 45.062 -4.906 1 91.5 437 ASP A N 1
ATOM 3294 C CA . ASP A 1 437 ? -27.016 45.906 -3.725 1 91.5 437 ASP A CA 1
ATOM 3295 C C . ASP A 1 437 ? -27.422 47.344 -4.062 1 91.5 437 ASP A C 1
ATOM 3297 O O . ASP A 1 437 ? -27.047 47.875 -5.113 1 91.5 437 ASP A O 1
ATOM 3301 N N . PHE A 1 438 ? -28.203 47.906 -3.154 1 89.94 438 PHE A N 1
ATOM 3302 C CA . PHE A 1 438 ? -28.656 49.281 -3.289 1 89.94 438 PHE A CA 1
ATOM 3303 C C . PHE A 1 438 ? -27.938 50.219 -2.303 1 89.94 438 PHE A C 1
ATOM 3305 O O . PHE A 1 438 ? -27.859 49.906 -1.111 1 89.94 438 PHE A O 1
ATOM 3312 N N . PHE A 1 439 ? -27.391 51.25 -2.795 1 86.44 439 PHE A N 1
ATOM 3313 C CA . PHE A 1 439 ? -26.656 52.188 -1.972 1 86.44 439 PHE A CA 1
ATOM 3314 C C . PHE A 1 439 ? -27.297 53.562 -2.027 1 86.44 439 PHE A C 1
ATOM 3316 O O . PHE A 1 439 ? -27.906 53.938 -3.041 1 86.44 439 PHE A O 1
ATOM 3323 N N . LEU A 1 440 ? -27.109 54.281 -0.896 1 84.94 440 LEU A N 1
ATOM 3324 C CA . LEU A 1 440 ? -27.609 55.656 -0.837 1 84.94 440 LEU A CA 1
ATOM 3325 C C . LEU A 1 440 ? -26.594 56.625 -1.4 1 84.94 440 LEU A C 1
ATOM 3327 O O . LEU A 1 440 ? -25.375 56.406 -1.266 1 84.94 440 LEU A O 1
ATOM 3331 N N . GLY A 1 441 ? -27.188 57.594 -2.121 1 76.75 441 GLY A N 1
ATOM 3332 C CA . GLY A 1 441 ? -26.328 58.594 -2.697 1 76.75 441 GLY A CA 1
ATOM 3333 C C . GLY A 1 441 ? -26.031 59.75 -1.75 1 76.75 441 GLY A C 1
ATOM 3334 O O . GLY A 1 441 ? -25.109 60.531 -1.976 1 76.75 441 GLY A O 1
ATOM 3335 N N . GLY A 1 442 ? -26.578 59.938 -0.599 1 71.5 442 GLY A N 1
ATOM 3336 C CA . GLY A 1 442 ? -26.312 61 0.361 1 71.5 442 GLY A CA 1
ATOM 3337 C C . GLY A 1 442 ? -27.359 62.094 0.33 1 71.5 442 GLY A C 1
ATOM 3338 O O . GLY A 1 442 ? -27.453 62.906 1.261 1 71.5 442 GLY A O 1
ATOM 3339 N N . ASP A 1 443 ? -28.062 62.375 -0.831 1 68.88 443 ASP A N 1
ATOM 3340 C CA . ASP A 1 443 ? -28.984 63.5 -0.951 1 68.88 443 ASP A CA 1
ATOM 3341 C C . ASP A 1 443 ? -30.406 63.094 -0.547 1 68.88 443 ASP A C 1
ATOM 3343 O O . ASP A 1 443 ? -31.328 63.906 -0.612 1 68.88 443 ASP A O 1
ATOM 3347 N N . GLU A 1 444 ? -30.609 61.906 -0.111 1 67.25 444 GLU A N 1
ATOM 3348 C CA . GLU A 1 444 ? -31.953 61.469 0.208 1 67.25 444 GLU A CA 1
ATOM 3349 C C . GLU A 1 444 ? -32.406 62.031 1.55 1 67.25 444 GLU A C 1
ATOM 3351 O O . GLU A 1 444 ? -31.609 62.219 2.457 1 67.25 444 GLU A O 1
ATOM 3356 N N . LYS A 1 445 ? -33.594 62.719 1.546 1 57.34 445 LYS A N 1
ATOM 3357 C CA . LYS A 1 445 ? -34.156 63.312 2.756 1 57.34 445 LYS A CA 1
ATOM 3358 C C . LYS A 1 445 ? -34.219 62.312 3.891 1 57.34 445 LYS A C 1
ATOM 3360 O O . LYS A 1 445 ? -34.062 62.656 5.059 1 57.34 445 LYS A O 1
ATOM 3365 N N . ARG A 1 446 ? -34.812 61.094 3.686 1 54.56 446 ARG A N 1
ATOM 3366 C CA . ARG A 1 446 ? -35.031 60.094 4.734 1 54.56 446 ARG A CA 1
ATOM 3367 C C . ARG A 1 446 ? -33.812 59.219 4.914 1 54.56 446 ARG A C 1
ATOM 3369 O O . ARG A 1 446 ? -33.656 58.219 4.223 1 54.56 446 ARG A O 1
ATOM 3376 N N . LEU A 1 447 ? -32.844 59.812 5.441 1 53.47 447 LEU A N 1
ATOM 3377 C CA . LEU A 1 447 ? -31.578 59.188 5.789 1 53.47 447 LEU A CA 1
ATOM 3378 C C . LEU A 1 447 ? -31.781 58.062 6.77 1 53.47 447 LEU A C 1
ATOM 3380 O O . LEU A 1 447 ? -30.844 57.312 7.059 1 53.47 447 LEU A O 1
ATOM 3384 N N . ASP A 1 448 ? -32.906 58.062 7.383 1 53.03 448 ASP A N 1
ATOM 3385 C CA . ASP A 1 448 ? -33.125 57.062 8.422 1 53.03 448 ASP A CA 1
ATOM 3386 C C . ASP A 1 448 ? -33.094 55.656 7.859 1 53.03 448 ASP A C 1
ATOM 3388 O O . ASP A 1 448 ? -33.156 54.656 8.609 1 53.03 448 ASP A O 1
ATOM 3392 N N . VAL A 1 449 ? -33.25 55.562 6.629 1 49.41 449 VAL A N 1
ATOM 3393 C CA . VAL A 1 449 ? -33.375 54.281 5.949 1 49.41 449 VAL A CA 1
ATOM 3394 C C . VAL A 1 449 ? -32.094 53.5 6.062 1 49.41 449 VAL A C 1
ATOM 3396 O O . VAL A 1 449 ? -32.094 52.25 6.156 1 49.41 449 VAL A O 1
ATOM 3399 N N . ALA A 1 450 ? -31.031 54.25 5.727 1 53.69 450 ALA A N 1
ATOM 3400 C CA . ALA A 1 450 ? -29.734 53.594 5.902 1 53.69 450 ALA A CA 1
ATOM 3401 C C . ALA A 1 450 ? -29.469 53.312 7.375 1 53.69 450 ALA A C 1
ATOM 3403 O O . ALA A 1 450 ? -28.531 53.875 7.961 1 53.69 450 ALA A O 1
ATOM 3404 N N . ALA A 1 451 ? -30.625 53.375 8.219 1 53.19 451 ALA A N 1
ATOM 3405 C CA . ALA A 1 451 ? -30.641 53.25 9.672 1 53.19 451 ALA A CA 1
ATOM 3406 C C . ALA A 1 451 ? -29.844 52.031 10.109 1 53.19 451 ALA A C 1
ATOM 3408 O O . ALA A 1 451 ? -29.531 51.156 9.297 1 53.19 451 ALA A O 1
ATOM 3409 N N . THR A 1 452 ? -29.734 51.906 11.516 1 60.22 452 THR A N 1
ATOM 3410 C CA . THR A 1 452 ? -29.125 51 12.461 1 60.22 452 THR A CA 1
ATOM 3411 C C . THR A 1 452 ? -29.5 49.531 12.133 1 60.22 452 THR A C 1
ATOM 3413 O O . THR A 1 452 ? -30.625 49.281 11.711 1 60.22 452 THR A O 1
ATOM 3416 N N . ILE A 1 453 ? -28.547 48.688 11.703 1 67.88 453 ILE A N 1
ATOM 3417 C CA . ILE A 1 453 ? -28.672 47.281 11.445 1 67.88 453 ILE A CA 1
ATOM 3418 C C . ILE A 1 453 ? -29.859 46.719 12.234 1 67.88 453 ILE A C 1
ATOM 3420 O O . ILE A 1 453 ? -30.484 45.75 11.812 1 67.88 453 ILE A O 1
ATOM 3424 N N . GLN A 1 454 ? -30.328 47.5 13.195 1 70.69 454 GLN A N 1
ATOM 3425 C CA . GLN A 1 454 ? -31.391 46.969 14.039 1 70.69 454 GLN A CA 1
ATOM 3426 C C . GLN A 1 454 ? -32.75 47 13.32 1 70.69 454 GLN A C 1
ATOM 3428 O O . GLN A 1 454 ? -33.594 46.156 13.531 1 70.69 454 GLN A O 1
ATOM 3433 N N . LYS A 1 455 ? -32.875 47.969 12.438 1 70.31 455 LYS A N 1
ATOM 3434 C CA . LYS A 1 455 ? -34.156 48.125 11.758 1 70.31 455 LYS A CA 1
ATOM 3435 C C . LYS A 1 455 ? -34.25 47.219 10.523 1 70.31 455 LYS A C 1
ATOM 3437 O O . LYS A 1 455 ? -35.312 47.062 9.945 1 70.31 455 LYS A O 1
ATOM 3442 N N . ARG A 1 456 ? -33.219 46.625 10.273 1 78.38 456 ARG A N 1
ATOM 3443 C CA . ARG A 1 456 ? -33.188 45.781 9.078 1 78.38 456 ARG A CA 1
ATOM 3444 C C . ARG A 1 456 ? -33.5 44.344 9.414 1 78.38 456 ARG A C 1
ATOM 3446 O O . ARG A 1 456 ? -33.688 43.531 8.516 1 78.38 456 ARG A O 1
ATOM 3453 N N . PHE A 1 457 ? -33.656 44.094 10.664 1 79.94 457 PHE A N 1
ATOM 3454 C CA . PHE A 1 457 ? -34 42.75 11.062 1 79.94 457 PHE A CA 1
ATOM 3455 C C . PHE A 1 457 ? -35.5 42.531 10.977 1 79.94 457 PHE A C 1
ATOM 3457 O O . PHE A 1 457 ? -36.281 43.438 11.258 1 79.94 457 PHE A O 1
ATOM 3464 N N . PRO A 1 458 ? -35.812 41.375 10.383 1 84.44 458 PRO A N 1
ATOM 3465 C CA . PRO A 1 458 ? -35.094 40.125 10.07 1 84.44 458 PRO A CA 1
ATOM 3466 C C . PRO A 1 458 ? -34.406 40.188 8.703 1 84.44 458 PRO A C 1
ATOM 3468 O O . PRO A 1 458 ? -34.969 40.719 7.742 1 84.44 458 PRO A O 1
ATOM 3471 N N . MET A 1 459 ? -33.219 39.75 8.664 1 84.25 459 MET A N 1
ATOM 3472 C CA . MET A 1 459 ? -32.406 39.719 7.434 1 84.25 459 MET A CA 1
ATOM 3473 C C . MET A 1 459 ? -32.281 38.312 6.914 1 84.25 459 MET A C 1
ATOM 3475 O O . MET A 1 459 ? -32.094 37.375 7.695 1 84.25 459 MET A O 1
ATOM 3479 N N . CYS A 1 460 ? -32.531 38.094 5.598 1 88.06 460 CYS A N 1
ATOM 3480 C CA . CYS A 1 460 ? -32.406 36.812 4.957 1 88.06 460 CYS A CA 1
ATOM 3481 C C . CYS A 1 460 ? -31.125 36.719 4.16 1 88.06 460 CYS A C 1
ATOM 3483 O O . CYS A 1 460 ? -30.859 37.562 3.301 1 88.06 460 CYS A O 1
ATOM 3485 N N . LEU A 1 461 ? -30.328 35.781 4.535 1 91 461 LEU A N 1
ATOM 3486 C CA . LEU A 1 461 ? -29.094 35.5 3.811 1 91 461 LEU A CA 1
ATOM 3487 C C . LEU A 1 461 ? -29.188 34.156 3.074 1 91 461 LEU A C 1
ATOM 3489 O O . LEU A 1 461 ? -29.391 33.125 3.695 1 91 461 LEU A O 1
ATOM 3493 N N . ILE A 1 462 ? -28.984 34.219 1.838 1 92.5 462 ILE A N 1
ATOM 3494 C CA . ILE A 1 462 ? -29.172 33.031 1 1 92.5 462 ILE A CA 1
ATOM 3495 C C . ILE A 1 462 ? -27.844 32.312 0.826 1 92.5 462 ILE A C 1
ATOM 3497 O O . ILE A 1 462 ? -26.797 32.969 0.663 1 92.5 462 ILE A O 1
ATOM 3501 N N . PHE A 1 463 ? -27.969 30.969 0.917 1 93.88 463 PHE A N 1
ATOM 3502 C CA . PHE A 1 463 ? -26.797 30.141 0.69 1 93.88 463 PHE A CA 1
ATOM 3503 C C . PHE A 1 463 ? -26.438 30.094 -0.792 1 93.88 463 PHE A C 1
ATOM 3505 O O . PHE A 1 463 ? -27.328 30.156 -1.646 1 93.88 463 PHE A O 1
ATOM 3512 N N . GLY A 1 464 ? -25.172 30.047 -0.984 1 90.31 464 GLY A N 1
ATOM 3513 C CA . GLY A 1 464 ? -24.734 29.688 -2.32 1 90.31 464 GLY A CA 1
ATOM 3514 C C . GLY A 1 464 ? -24.688 28.188 -2.537 1 90.31 464 GLY A C 1
ATOM 3515 O O . GLY A 1 464 ? -24.75 27.406 -1.581 1 90.31 464 GLY A O 1
ATOM 3516 N N . GLY A 1 465 ? -24.766 27.75 -3.756 1 89.38 465 GLY A N 1
ATOM 3517 C CA . GLY A 1 465 ? -24.641 26.344 -4.094 1 89.38 465 GLY A CA 1
ATOM 3518 C C . GLY A 1 465 ? -25.969 25.641 -4.207 1 89.38 465 GLY A C 1
ATOM 3519 O O . GLY A 1 465 ? -27.016 26.219 -3.895 1 89.38 465 GLY A O 1
ATOM 3520 N N . GLU A 1 466 ? -25.906 24.391 -4.715 1 86.31 466 GLU A N 1
ATOM 3521 C CA . GLU A 1 466 ? -27.094 23.578 -4.891 1 86.31 466 GLU A CA 1
ATOM 3522 C C . GLU A 1 466 ? -26.984 22.25 -4.133 1 86.31 466 GLU A C 1
ATOM 3524 O O . GLU A 1 466 ? -27.812 21.359 -4.301 1 86.31 466 GLU A O 1
ATOM 3529 N N . GLY A 1 467 ? -25.969 22.109 -3.301 1 87.94 467 GLY A N 1
ATOM 3530 C CA . GLY A 1 467 ? -25.781 20.875 -2.545 1 87.94 467 GLY A CA 1
ATOM 3531 C C . GLY A 1 467 ? -25.25 19.734 -3.387 1 87.94 467 GLY A C 1
ATOM 3532 O O . GLY A 1 467 ? -25.422 18.562 -3.033 1 87.94 467 GLY A O 1
ATOM 3533 N N . SER A 1 468 ? -24.828 20 -4.551 1 87.75 468 SER A N 1
ATOM 3534 C CA . SER A 1 468 ? -24.188 19 -5.395 1 87.75 468 SER A CA 1
ATOM 3535 C C . SER A 1 468 ? -22.719 18.812 -5.031 1 87.75 468 SER A C 1
ATOM 3537 O O . SER A 1 468 ? -22.203 19.5 -4.156 1 87.75 468 SER A O 1
ATOM 3539 N N . TYR A 1 469 ? -22.031 17.828 -5.617 1 90.06 469 TYR A N 1
ATOM 3540 C CA . TYR A 1 469 ? -20.625 17.547 -5.332 1 90.06 469 TYR A CA 1
ATOM 3541 C C . TYR A 1 469 ? -19.734 18.703 -5.738 1 90.06 469 TYR A C 1
ATOM 3543 O O . TYR A 1 469 ? -18.797 19.062 -5.016 1 90.06 469 TYR A O 1
ATOM 3551 N N . MET A 1 470 ? -20.109 19.375 -6.859 1 90.31 470 MET A N 1
ATOM 3552 C CA . MET A 1 470 ? -19.25 20.422 -7.398 1 90.31 470 MET A CA 1
ATOM 3553 C C . MET A 1 470 ? -19.516 21.766 -6.703 1 90.31 470 MET A C 1
ATOM 3555 O O . MET A 1 470 ? -18.625 22.609 -6.609 1 90.31 470 MET A O 1
ATOM 3559 N N . SER A 1 471 ? -20.688 21.906 -6.199 1 91.44 471 SER A N 1
ATOM 3560 C CA . SER A 1 471 ? -21.062 23.156 -5.547 1 91.44 471 SER A CA 1
ATOM 3561 C C . SER A 1 471 ? -21.844 22.891 -4.262 1 91.44 471 SER A C 1
ATOM 3563 O O . SER A 1 471 ? -23.062 22.984 -4.242 1 91.44 471 SER A O 1
ATOM 3565 N N . PRO A 1 472 ? -21.109 22.625 -3.217 1 91.75 472 PRO A N 1
ATOM 3566 C CA . PRO A 1 472 ? -21.797 22.438 -1.933 1 91.75 472 PRO A CA 1
ATOM 3567 C C . PRO A 1 472 ? -22.406 23.719 -1.393 1 91.75 472 PRO A C 1
ATOM 3569 O O . PRO A 1 472 ? -22.031 24.812 -1.828 1 91.75 472 PRO A O 1
ATOM 3572 N N . TYR A 1 473 ? -23.328 23.547 -0.454 1 93.88 473 TYR A N 1
ATOM 3573 C CA . TYR A 1 473 ? -23.953 24.719 0.172 1 93.88 473 TYR A CA 1
ATOM 3574 C C . TYR A 1 473 ? -22.938 25.484 1.023 1 93.88 473 TYR A C 1
ATOM 3576 O O . TYR A 1 473 ? -22.109 24.875 1.697 1 93.88 473 TYR A O 1
ATOM 3584 N N . HIS A 1 474 ? -22.984 26.797 0.858 1 92.75 474 HIS A N 1
ATOM 3585 C CA . HIS A 1 474 ? -22.094 27.625 1.675 1 92.75 474 HIS A CA 1
ATOM 3586 C C . HIS A 1 474 ? -22.656 29.031 1.841 1 92.75 474 HIS A C 1
ATOM 3588 O O . HIS A 1 474 ? -23.359 29.531 0.961 1 92.75 474 HIS A O 1
ATOM 3594 N N . LEU A 1 475 ? -22.391 29.562 2.998 1 93 475 LEU A N 1
ATOM 3595 C CA . LEU A 1 475 ? -22.719 30.953 3.252 1 93 475 LEU A CA 1
ATOM 3596 C C . LEU A 1 475 ? -21.547 31.859 2.914 1 93 475 LEU A C 1
ATOM 3598 O O . LEU A 1 475 ? -20.469 31.766 3.525 1 93 475 LEU A O 1
ATOM 3602 N N . HIS A 1 476 ? -21.75 32.562 1.838 1 86 476 HIS A N 1
ATOM 3603 C CA . HIS A 1 476 ? -20.688 33.469 1.415 1 86 476 HIS A CA 1
ATOM 3604 C C . HIS A 1 476 ? -20.641 34.719 2.289 1 86 476 HIS A C 1
ATOM 3606 O O . HIS A 1 476 ? -21.656 35.438 2.424 1 86 476 HIS A O 1
ATOM 3612 N N . SER A 1 477 ? -19.562 34.812 3.002 1 79.81 477 SER A N 1
ATOM 3613 C CA . SER A 1 477 ? -19.438 36 3.82 1 79.81 477 SER A CA 1
ATOM 3614 C C . SER A 1 477 ? -18.578 37.062 3.127 1 79.81 477 SER A C 1
ATOM 3616 O O . SER A 1 477 ? -17.344 37 3.189 1 79.81 477 SER A O 1
ATOM 3618 N N . ASP A 1 478 ? -19.312 37.875 2.424 1 79.38 478 ASP A N 1
ATOM 3619 C CA . ASP A 1 478 ? -18.625 39 1.806 1 79.38 478 ASP A CA 1
ATOM 3620 C C . ASP A 1 478 ? -18.234 40.031 2.85 1 79.38 478 ASP A C 1
ATOM 3622 O O . ASP A 1 478 ? -18.688 39.969 3.994 1 79.38 478 ASP A O 1
ATOM 3626 N N . THR A 1 479 ? -17.406 40.844 2.504 1 78.38 479 THR A N 1
ATOM 3627 C CA . THR A 1 479 ? -16.906 41.875 3.42 1 78.38 479 THR A CA 1
ATOM 3628 C C . THR A 1 479 ? -18.031 42.812 3.848 1 78.38 479 THR A C 1
ATOM 3630 O O . THR A 1 479 ? -18.109 43.219 5.008 1 78.38 479 THR A O 1
ATOM 3633 N N . LEU A 1 480 ? -19.016 43.094 2.965 1 83.19 480 LEU A N 1
ATOM 3634 C CA . LEU A 1 480 ? -20.125 43.969 3.27 1 83.19 480 LEU A CA 1
ATOM 3635 C C . LEU A 1 480 ? -21.031 43.375 4.336 1 83.19 480 LEU A C 1
ATOM 3637 O O . LEU A 1 480 ? -21.359 44.031 5.324 1 83.19 480 LEU A O 1
ATOM 3641 N N . LEU A 1 481 ? -21.375 42.156 4.145 1 83.12 481 LEU A N 1
ATOM 3642 C CA . LEU A 1 481 ? -22.266 41.5 5.082 1 83.12 481 LEU A CA 1
ATOM 3643 C C . LEU A 1 481 ? -21.578 41.25 6.422 1 83.12 481 LEU A C 1
ATOM 3645 O O . LEU A 1 481 ? -22.203 41.375 7.477 1 83.12 481 LEU A O 1
ATOM 3649 N N . SER A 1 482 ? -20.328 40.906 6.363 1 82.56 482 SER A N 1
ATOM 3650 C CA . SER A 1 482 ? -19.594 40.656 7.602 1 82.56 482 SER A CA 1
ATOM 3651 C C . SER A 1 482 ? -19.453 41.938 8.414 1 82.56 482 SER A C 1
ATOM 3653 O O . SER A 1 482 ? -19.562 41.906 9.648 1 82.56 482 SER A O 1
ATOM 3655 N N . ASN A 1 483 ? -19.297 43.062 7.723 1 80.38 483 ASN A N 1
ATOM 3656 C CA . ASN A 1 483 ? -19.188 44.344 8.414 1 80.38 483 ASN A CA 1
ATOM 3657 C C . ASN A 1 483 ? -20.547 44.812 8.945 1 80.38 483 ASN A C 1
ATOM 3659 O O . ASN A 1 483 ? -20.625 45.406 10.023 1 80.38 483 ASN A O 1
ATOM 3663 N N . LEU A 1 484 ? -21.547 44.594 8.203 1 83.38 484 LEU A N 1
ATOM 3664 C CA . LEU A 1 484 ? -22.875 45 8.641 1 83.38 484 LEU A CA 1
ATOM 3665 C C . LEU A 1 484 ? -23.281 44.219 9.891 1 83.38 484 LEU A C 1
ATOM 3667 O O . LEU A 1 484 ? -23.75 44.812 10.859 1 83.38 484 LEU A O 1
ATOM 3671 N N . LEU A 1 485 ? -23.031 42.969 9.867 1 83.5 485 LEU A N 1
ATOM 3672 C CA . LEU A 1 485 ? -23.422 42.125 11.008 1 83.5 485 LEU A CA 1
ATOM 3673 C C . LEU A 1 485 ? -22.422 42.281 12.148 1 83.5 485 LEU A C 1
ATOM 3675 O O . LEU A 1 485 ? -22.766 42.094 13.312 1 83.5 485 LEU A O 1
ATOM 3679 N N . GLY A 1 486 ? -21.188 42.656 11.773 1 77.25 486 GLY A N 1
ATOM 3680 C CA . GLY A 1 486 ? -20.156 42.875 12.758 1 77.25 486 GLY A CA 1
ATOM 3681 C C . GLY A 1 486 ? -20.469 44.031 13.688 1 77.25 486 GLY A C 1
ATOM 3682 O O . GLY A 1 486 ? -19.938 44.125 14.797 1 77.25 486 GLY A O 1
ATOM 3683 N N . GLN A 1 487 ? -21.359 44.938 13.234 1 76.5 487 GLN A N 1
ATOM 3684 C CA . GLN A 1 487 ? -21.781 46.062 14.078 1 76.5 487 GLN A CA 1
ATOM 3685 C C . GLN A 1 487 ? -22.641 45.594 15.242 1 76.5 487 GLN A C 1
ATOM 3687 O O . GLN A 1 487 ? -22.672 46.219 16.297 1 76.5 487 GLN A O 1
ATOM 3692 N N . TYR A 1 488 ? -23.25 44.5 15.062 1 77.38 488 TYR A N 1
ATOM 3693 C CA . TYR A 1 488 ? -24.125 43.969 16.109 1 77.38 488 TYR A CA 1
ATOM 3694 C C . TYR A 1 488 ? -23.469 42.812 16.828 1 77.38 488 TYR A C 1
ATOM 3696 O O . TYR A 1 488 ? -23.531 42.719 18.062 1 77.38 488 TYR A O 1
ATOM 3704 N N . VAL A 1 489 ? -22.859 41.906 16.078 1 84.06 489 VAL A N 1
ATOM 3705 C CA . VAL A 1 489 ? -22.141 40.781 16.594 1 84.06 489 VAL A CA 1
ATOM 3706 C C . VAL A 1 489 ? -20.656 40.906 16.25 1 84.06 489 VAL A C 1
ATOM 3708 O O . VAL A 1 489 ? -20.297 41.406 15.195 1 84.06 489 VAL A O 1
ATOM 3711 N N . SER A 1 490 ? -19.797 40.781 17.219 1 82.81 490 SER A N 1
ATOM 3712 C CA . SER A 1 490 ? -18.375 40.875 16.922 1 82.81 490 SER A CA 1
ATOM 3713 C C . SER A 1 490 ? -18.031 40.125 15.641 1 82.81 490 SER A C 1
ATOM 3715 O O . SER A 1 490 ? -18.594 39.062 15.367 1 82.81 490 SER A O 1
ATOM 3717 N N . THR A 1 491 ? -17.219 40.719 14.758 1 82.44 491 THR A N 1
ATOM 3718 C CA . THR A 1 491 ? -16.844 40.156 13.469 1 82.44 491 THR A CA 1
ATOM 3719 C C . THR A 1 491 ? -16.188 38.781 13.656 1 82.44 491 THR A C 1
ATOM 3721 O O . THR A 1 491 ? -16.344 37.875 12.82 1 82.44 491 THR A O 1
ATOM 3724 N N . ALA A 1 492 ? -15.422 38.594 14.766 1 81.88 492 ALA A N 1
ATOM 3725 C CA . ALA A 1 492 ? -14.742 37.312 15.016 1 81.88 492 ALA A CA 1
ATOM 3726 C C . ALA A 1 492 ? -15.75 36.188 15.289 1 81.88 492 ALA A C 1
ATOM 3728 O O . ALA A 1 492 ? -15.594 35.094 14.797 1 81.88 492 ALA A O 1
ATOM 3729 N N . ILE A 1 493 ? -16.75 36.531 16 1 86.38 493 ILE A N 1
ATOM 3730 C CA . ILE A 1 493 ? -17.766 35.531 16.344 1 86.38 493 ILE A CA 1
ATOM 3731 C C . ILE A 1 493 ? -18.562 35.188 15.086 1 86.38 493 ILE A C 1
ATOM 3733 O O . ILE A 1 493 ? -18.859 34 14.852 1 86.38 493 ILE A O 1
ATOM 3737 N N . TRP A 1 494 ? -18.859 36.188 14.328 1 87.88 494 TRP A N 1
ATOM 3738 C CA . TRP A 1 494 ? -19.641 35.938 13.117 1 87.88 494 TRP A CA 1
ATOM 3739 C C . TRP A 1 494 ? -18.844 35.094 12.133 1 87.88 494 TRP A C 1
ATOM 3741 O O . TRP A 1 494 ? -19.375 34.125 11.562 1 87.88 494 TRP A O 1
ATOM 3751 N N . ASN A 1 495 ? -17.609 35.406 11.969 1 86.88 495 ASN A N 1
ATOM 3752 C CA . ASN A 1 495 ? -16.781 34.656 11.039 1 86.88 495 ASN A CA 1
ATOM 3753 C C . ASN A 1 495 ? -16.625 33.188 11.492 1 86.88 495 ASN A C 1
ATOM 3755 O O . ASN A 1 495 ? -16.609 32.281 10.664 1 86.88 495 ASN A O 1
ATOM 3759 N N . ARG A 1 496 ? -16.484 32.938 12.781 1 88.81 496 ARG A N 1
ATOM 3760 C CA . ARG A 1 496 ? -16.375 31.578 13.281 1 88.81 496 ARG A CA 1
ATOM 3761 C C . ARG A 1 496 ? -17.688 30.828 13.102 1 88.81 496 ARG A C 1
ATOM 3763 O O . ARG A 1 496 ? -17.672 29.625 12.797 1 88.81 496 ARG A O 1
ATOM 3770 N N . LEU A 1 497 ? -18.734 31.547 13.336 1 90.81 497 LEU A N 1
ATOM 3771 C CA . LEU A 1 497 ? -20.031 30.938 13.102 1 90.81 497 LEU A CA 1
ATOM 3772 C C . LEU A 1 497 ? -20.188 30.531 11.641 1 90.81 497 LEU A C 1
ATOM 3774 O O . LEU A 1 497 ? -20.656 29.422 11.344 1 90.81 497 LEU A O 1
ATOM 3778 N N . VAL A 1 498 ? -19.828 31.453 10.781 1 91.62 498 VAL A N 1
ATOM 3779 C CA . VAL A 1 498 ? -19.969 31.188 9.352 1 91.62 498 VAL A CA 1
ATOM 3780 C C . VAL A 1 498 ? -19.062 30.016 8.953 1 91.62 498 VAL A C 1
ATOM 3782 O O . VAL A 1 498 ? -19.469 29.156 8.172 1 91.62 498 VAL A O 1
ATOM 3785 N N . ALA A 1 499 ? -17.891 29.984 9.461 1 90.25 499 ALA A N 1
ATOM 3786 C CA . ALA A 1 499 ? -16.984 28.875 9.156 1 90.25 499 ALA A CA 1
ATOM 3787 C C . ALA A 1 499 ? -17.547 27.547 9.648 1 90.25 499 ALA A C 1
ATOM 3789 O O . ALA A 1 499 ? -17.484 26.547 8.945 1 90.25 499 ALA A O 1
ATOM 3790 N N . GLY A 1 500 ? -18.031 27.547 10.852 1 91.12 500 GLY A N 1
ATOM 3791 C CA . GLY A 1 500 ? -18.641 26.328 11.383 1 91.12 500 GLY A CA 1
ATOM 3792 C C . GLY A 1 500 ? -19.875 25.906 10.609 1 91.12 500 GLY A C 1
ATOM 3793 O O . GLY A 1 500 ? -20.062 24.703 10.359 1 91.12 500 GLY A O 1
ATOM 3794 N N . LEU A 1 501 ? -20.672 26.812 10.273 1 93.25 501 LEU A N 1
ATOM 3795 C CA . LEU A 1 501 ? -21.875 26.516 9.508 1 93.25 501 LEU A CA 1
ATOM 3796 C C . LEU A 1 501 ? -21.516 25.953 8.133 1 93.25 501 LEU A C 1
ATOM 3798 O O . LEU A 1 501 ? -22.125 24.984 7.668 1 93.25 501 LEU A O 1
ATOM 3802 N N . ASN A 1 502 ? -20.562 26.562 7.477 1 92.5 502 ASN A N 1
ATOM 3803 C CA . ASN A 1 502 ? -20.141 26.094 6.16 1 92.5 502 ASN A CA 1
ATOM 3804 C C . ASN A 1 502 ? -19.578 24.688 6.215 1 92.5 502 ASN A C 1
ATOM 3806 O O . ASN A 1 502 ? -19.75 23.906 5.27 1 92.5 502 ASN A O 1
ATOM 3810 N N . THR A 1 503 ? -18.906 24.359 7.262 1 92 503 THR A N 1
ATOM 3811 C CA . THR A 1 503 ? -18.375 23 7.414 1 92 503 THR A CA 1
ATOM 3812 C C . THR A 1 503 ? -19.5 21.984 7.512 1 92 503 THR A C 1
ATOM 3814 O O . THR A 1 503 ? -19.391 20.875 6.98 1 92 503 THR A O 1
ATOM 3817 N N . GLN A 1 504 ? -20.578 22.344 8.125 1 92.5 504 GLN A N 1
ATOM 3818 C CA . GLN A 1 504 ? -21.719 21.453 8.227 1 92.5 504 GLN A CA 1
ATOM 3819 C C . GLN A 1 504 ? -22.516 21.406 6.922 1 92.5 504 GLN A C 1
ATOM 3821 O O . GLN A 1 504 ? -23.016 20.359 6.52 1 92.5 504 GLN A O 1
ATOM 3826 N N . LEU A 1 505 ? -22.594 22.516 6.293 1 93.81 505 LEU A N 1
ATOM 3827 C CA . LEU A 1 505 ? -23.375 22.625 5.066 1 93.81 505 LEU A CA 1
ATOM 3828 C C . LEU A 1 505 ? -22.703 21.859 3.924 1 93.81 505 LEU A C 1
ATOM 3830 O O . LEU A 1 505 ? -23.375 21.438 2.977 1 93.81 505 LEU A O 1
ATOM 3834 N N . ARG A 1 506 ? -21.484 21.703 3.961 1 91.94 506 ARG A N 1
ATOM 3835 C CA . ARG A 1 506 ? -20.719 21.031 2.906 1 91.94 506 ARG A CA 1
ATOM 3836 C C . ARG A 1 506 ? -21.203 19.594 2.723 1 91.94 506 ARG A C 1
ATOM 3838 O O . ARG A 1 506 ? -21.156 19.047 1.616 1 91.94 506 ARG A O 1
ATOM 3845 N N . SER A 1 507 ? -21.672 18.953 3.756 1 90.12 507 SER A N 1
ATOM 3846 C CA . SER A 1 507 ? -22.062 17.547 3.699 1 90.12 507 SER A CA 1
ATOM 3847 C C . SER A 1 507 ? -23.547 17.406 3.34 1 90.12 507 SER A C 1
ATOM 3849 O O . SER A 1 507 ? -24.047 16.297 3.188 1 90.12 507 SER A O 1
ATOM 3851 N N . VAL A 1 508 ? -24.234 18.469 3.215 1 92.25 508 VAL A N 1
ATOM 3852 C CA . VAL A 1 508 ? -25.656 18.422 2.887 1 92.25 508 VAL A CA 1
ATOM 3853 C C . VAL A 1 508 ? -25.844 18.156 1.395 1 92.25 508 VAL A C 1
ATOM 3855 O O . VAL A 1 508 ? -25.219 18.812 0.56 1 92.25 508 VAL A O 1
ATOM 3858 N N . LYS A 1 509 ? -26.656 17.172 1.087 1 88.88 509 LYS A N 1
ATOM 3859 C CA . LYS A 1 509 ? -26.938 16.797 -0.294 1 88.88 509 LYS A CA 1
ATOM 3860 C C . LYS A 1 509 ? -28.375 17.094 -0.667 1 88.88 509 LYS A C 1
ATOM 3862 O O . LYS A 1 509 ? -29.297 16.891 0.138 1 88.88 509 LYS A O 1
ATOM 3867 N N . GLN A 1 510 ? -28.547 17.547 -1.848 1 84.81 510 GLN A N 1
ATOM 3868 C CA . GLN A 1 510 ? -29.875 17.891 -2.32 1 84.81 510 GLN A CA 1
ATOM 3869 C C . GLN A 1 510 ? -30.75 16.656 -2.457 1 84.81 510 GLN A C 1
ATOM 3871 O O . GLN A 1 510 ? -31.969 16.719 -2.207 1 84.81 510 GLN A O 1
ATOM 3876 N N . GLY A 1 511 ? -30.141 15.508 -2.85 1 81.19 511 GLY A N 1
ATOM 3877 C CA . GLY A 1 511 ? -30.922 14.289 -3.02 1 81.19 511 GLY A CA 1
ATOM 3878 C C . GLY A 1 511 ? -31.422 13.703 -1.709 1 81.19 511 GLY A C 1
ATOM 3879 O O . GLY A 1 511 ? -32.406 12.961 -1.686 1 81.19 511 GLY A O 1
ATOM 3880 N N . SER A 1 512 ? -30.75 14.016 -0.634 1 85.62 512 SER A N 1
ATOM 3881 C CA . SER A 1 512 ? -31.141 13.586 0.705 1 85.62 512 SER A CA 1
ATOM 3882 C C . SER A 1 512 ? -31.156 14.758 1.68 1 85.62 512 SER A C 1
ATOM 3884 O O . SER A 1 512 ? -30.547 14.688 2.752 1 85.62 512 SER A O 1
ATOM 3886 N N . ILE A 1 513 ? -31.922 15.781 1.343 1 88.38 513 ILE A N 1
ATOM 3887 C CA . ILE A 1 513 ? -31.875 17.031 2.102 1 88.38 513 ILE A CA 1
ATOM 3888 C C . ILE A 1 513 ? -32.562 16.828 3.449 1 88.38 513 ILE A C 1
ATOM 3890 O O . ILE A 1 513 ? -32.188 17.422 4.453 1 88.38 513 ILE A O 1
ATOM 3894 N N . ARG A 1 514 ? -33.594 15.914 3.541 1 88.12 514 ARG A N 1
ATOM 3895 C CA . ARG A 1 514 ? -34.344 15.727 4.777 1 88.12 514 ARG A CA 1
ATOM 3896 C C . ARG A 1 514 ? -33.469 15.086 5.855 1 88.12 514 ARG A C 1
ATOM 3898 O O . ARG A 1 514 ? -33.531 15.477 7.023 1 88.12 514 ARG A O 1
ATOM 3905 N N . SER A 1 515 ? -32.625 14.219 5.367 1 87.94 515 SER A N 1
ATOM 3906 C CA . SER A 1 515 ? -31.812 13.516 6.348 1 87.94 515 SER A CA 1
ATOM 3907 C C . SER A 1 515 ? -30.5 14.258 6.602 1 87.94 515 SER A C 1
ATOM 3909 O O . SER A 1 515 ? -29.938 14.18 7.699 1 87.94 515 SER A O 1
ATOM 3911 N N . THR A 1 516 ? -30.062 15.062 5.68 1 90.5 516 THR A N 1
ATOM 3912 C CA . THR A 1 516 ? -28.734 15.672 5.816 1 90.5 516 THR A CA 1
ATOM 3913 C C . THR A 1 516 ? -28.844 17.062 6.422 1 90.5 516 THR A C 1
ATOM 3915 O O . THR A 1 516 ? -27.859 17.609 6.918 1 90.5 516 THR A O 1
ATOM 3918 N N . LEU A 1 517 ? -29.953 17.688 6.43 1 92.75 517 LEU A N 1
ATOM 3919 C CA . LEU A 1 517 ? -30.125 19.016 7.012 1 92.75 517 LEU A CA 1
ATOM 3920 C C . LEU A 1 517 ? -30.406 18.906 8.508 1 92.75 517 LEU A C 1
ATOM 3922 O O . LEU A 1 517 ? -30.266 19.891 9.234 1 92.75 517 LEU A O 1
ATOM 3926 N N . GLY A 1 518 ? -30.797 17.734 8.93 1 90.81 518 GLY A N 1
ATOM 3927 C CA . GLY A 1 518 ? -31.094 17.516 10.344 1 90.81 518 GLY A CA 1
ATOM 3928 C C . GLY A 1 518 ? -29.922 17.859 11.25 1 90.81 518 GLY A C 1
ATOM 3929 O O . GLY A 1 518 ? -30.062 18.672 12.164 1 90.81 518 GLY A O 1
ATOM 3930 N N . PRO A 1 519 ? -28.781 17.328 10.914 1 91.56 519 PRO A N 1
ATOM 3931 C CA . PRO A 1 519 ? -27.609 17.625 11.75 1 91.56 519 PRO A CA 1
ATOM 3932 C C . PRO A 1 519 ? -27.234 19.094 11.742 1 91.56 519 PRO A C 1
ATOM 3934 O O . PRO A 1 519 ? -26.688 19.609 12.719 1 91.56 519 PRO A O 1
ATOM 3937 N N . VAL A 1 520 ? -27.531 19.828 10.695 1 94.12 520 VAL A N 1
ATOM 3938 C CA . VAL A 1 520 ? -27.219 21.25 10.625 1 94.12 520 VAL A CA 1
ATOM 3939 C C . VAL A 1 520 ? -28.125 22.031 11.57 1 94.12 520 VAL A C 1
ATOM 3941 O O . VAL A 1 520 ? -27.672 22.938 12.273 1 94.12 520 VAL A O 1
ATOM 3944 N N . VAL A 1 521 ? -29.375 21.641 11.617 1 93.62 521 VAL A N 1
ATOM 3945 C CA . VAL A 1 521 ? -30.328 22.297 12.5 1 93.62 521 VAL A CA 1
ATOM 3946 C C . VAL A 1 521 ? -29.938 22.047 13.961 1 93.62 521 VAL A C 1
ATOM 3948 O O . VAL A 1 521 ? -29.984 22.969 14.781 1 93.62 521 VAL A O 1
ATOM 3951 N N . SER A 1 522 ? -29.594 20.859 14.188 1 92 522 SER A N 1
ATOM 3952 C CA . SER A 1 522 ? -29.172 20.516 15.539 1 92 522 SER A CA 1
ATOM 3953 C C . SER A 1 522 ? -27.906 21.266 15.922 1 92 522 SER A C 1
ATOM 3955 O O . SER A 1 522 ? -27.75 21.672 17.078 1 92 522 SER A O 1
ATOM 3957 N N . TRP A 1 523 ? -27.031 21.484 15.008 1 93.5 523 TRP A N 1
ATOM 3958 C CA . TRP A 1 523 ? -25.781 22.203 15.266 1 93.5 523 TRP A CA 1
ATOM 3959 C C . TRP A 1 523 ? -26.062 23.672 15.547 1 93.5 523 TRP A C 1
ATOM 3961 O O . TRP A 1 523 ? -25.422 24.281 16.422 1 93.5 523 TRP A O 1
ATOM 3971 N N . ILE A 1 524 ? -26.969 24.281 14.82 1 94.06 524 ILE A N 1
ATOM 3972 C CA . ILE A 1 524 ? -27.312 25.672 15.039 1 94.06 524 ILE A CA 1
ATOM 3973 C C . ILE A 1 524 ? -27.922 25.859 16.422 1 94.06 524 ILE A C 1
ATOM 3975 O O . ILE A 1 524 ? -27.625 26.828 17.125 1 94.06 524 ILE A O 1
ATOM 3979 N N . LYS A 1 525 ? -28.656 24.906 16.844 1 91.75 525 LYS A N 1
ATOM 3980 C CA . LYS A 1 525 ? -29.328 24.984 18.141 1 91.75 525 LYS A CA 1
ATOM 3981 C C . LYS A 1 525 ? -28.328 24.766 19.281 1 91.75 525 LYS A C 1
ATOM 3983 O O . LYS A 1 525 ? -28.438 25.406 20.328 1 91.75 525 LYS A O 1
ATOM 3988 N N . SER A 1 526 ? -27.422 23.953 19.016 1 92 526 SER A N 1
ATOM 3989 C CA . SER A 1 526 ? -26.516 23.594 20.094 1 92 526 SER A CA 1
ATOM 3990 C C . SER A 1 526 ? -25.281 24.5 20.109 1 92 526 SER A C 1
ATOM 3992 O O . SER A 1 526 ? -24.828 24.938 21.172 1 92 526 SER A O 1
ATOM 3994 N N . HIS A 1 527 ? -24.672 24.906 18.922 1 91.44 527 HIS A N 1
ATOM 3995 C CA . HIS A 1 527 ? -23.422 25.625 18.844 1 91.44 527 HIS A CA 1
ATOM 3996 C C . HIS A 1 527 ? -23.641 27.094 18.453 1 91.44 527 HIS A C 1
ATOM 3998 O O . HIS A 1 527 ? -22.938 27.984 18.922 1 91.44 527 HIS A O 1
ATOM 4004 N N . GLY A 1 528 ? -24.547 27.312 17.656 1 91.69 528 GLY A N 1
ATOM 4005 C CA . GLY A 1 528 ? -24.688 28.641 17.078 1 91.69 528 GLY A CA 1
ATOM 4006 C C . GLY A 1 528 ? -25.5 29.594 17.938 1 91.69 528 GLY A C 1
ATOM 4007 O O . GLY A 1 528 ? -24.984 30.578 18.453 1 91.69 528 GLY A O 1
ATOM 4008 N N . ASN A 1 529 ? -26.703 29.25 18.297 1 92.19 529 ASN A N 1
ATOM 4009 C CA . ASN A 1 529 ? -27.688 30.172 18.875 1 92.19 529 ASN A CA 1
ATOM 4010 C C . ASN A 1 529 ? -27.344 30.516 20.312 1 92.19 529 ASN A C 1
ATOM 4012 O O . ASN A 1 529 ? -27.516 31.672 20.734 1 92.19 529 ASN A O 1
ATOM 4016 N N . PRO A 1 530 ? -26.766 29.609 21.094 1 91.38 530 PRO A N 1
ATOM 4017 C CA . PRO A 1 530 ? -26.469 30 22.469 1 91.38 530 PRO A CA 1
ATOM 4018 C C . PRO A 1 530 ? -25.453 31.141 22.547 1 91.38 530 PRO A C 1
ATOM 4020 O O . PRO A 1 530 ? -25.547 32 23.422 1 91.38 530 PRO A O 1
ATOM 4023 N N . GLN A 1 531 ? -24.5 31.219 21.703 1 89 531 GLN A N 1
ATOM 4024 C CA . GLN A 1 531 ? -23.516 32.281 21.672 1 89 531 GLN A CA 1
ATOM 4025 C C . GLN A 1 531 ? -24.094 33.562 21.078 1 89 531 GLN A C 1
ATOM 4027 O O . GLN A 1 531 ? -23.781 34.656 21.516 1 89 531 GLN A O 1
ATOM 4032 N N . LEU A 1 532 ? -24.969 33.469 20.125 1 90.19 532 LEU A N 1
ATOM 4033 C CA . LEU A 1 532 ? -25.562 34.625 19.453 1 90.19 532 LEU A CA 1
ATOM 4034 C C . LEU A 1 532 ? -26.641 35.25 20.328 1 90.19 532 LEU A C 1
ATOM 4036 O O . LEU A 1 532 ? -26.828 36.469 20.297 1 90.19 532 LEU A O 1
ATOM 4040 N N . GLU A 1 533 ? -27.328 34.438 21.078 1 89.31 533 GLU A N 1
ATOM 4041 C CA . GLU A 1 533 ? -28.391 34.938 21.953 1 89.31 533 GLU A CA 1
ATOM 4042 C C . GLU A 1 533 ? -27.812 35.844 23.062 1 89.31 533 GLU A C 1
ATOM 4044 O O . GLU A 1 533 ? -28.484 36.75 23.562 1 89.31 533 GLU A O 1
ATOM 4049 N N . ARG A 1 534 ? -26.562 35.562 23.359 1 85.5 534 ARG A N 1
ATOM 4050 C CA . ARG A 1 534 ? -25.906 36.438 24.328 1 85.5 534 ARG A CA 1
ATOM 4051 C C . ARG A 1 534 ? -25.75 37.844 23.781 1 85.5 534 ARG A C 1
ATOM 4053 O O . ARG A 1 534 ? -25.703 38.812 24.547 1 85.5 534 ARG A O 1
ATOM 4060 N N . HIS A 1 535 ? -25.781 37.969 22.5 1 84.88 535 HIS A N 1
ATOM 4061 C CA . HIS A 1 535 ? -25.672 39.281 21.875 1 84.88 535 HIS A CA 1
ATOM 4062 C C . HIS A 1 535 ? -27.031 39.781 21.359 1 84.88 535 HIS A C 1
ATOM 4064 O O . HIS A 1 535 ? -27.094 40.781 20.641 1 84.88 535 HIS A O 1
ATOM 4070 N N . GLY A 1 536 ? -28.109 39 21.609 1 82.06 536 GLY A N 1
ATOM 4071 C CA . GLY A 1 536 ? -29.469 39.406 21.281 1 82.06 536 GLY A CA 1
ATOM 4072 C C . GLY A 1 536 ? -29.875 39.031 19.859 1 82.06 536 GLY A C 1
ATOM 4073 O O . GLY A 1 536 ? -30.844 39.594 19.328 1 82.06 536 GLY A O 1
ATOM 4074 N N . VAL A 1 537 ? -29.156 38.219 19.203 1 87.69 537 VAL A N 1
ATOM 4075 C CA . VAL A 1 537 ? -29.453 37.844 17.828 1 87.69 537 VAL A CA 1
ATOM 4076 C C . VAL A 1 537 ? -29.703 36.344 17.766 1 87.69 537 VAL A C 1
ATOM 4078 O O . VAL A 1 537 ? -29.125 35.562 18.547 1 87.69 537 VAL A O 1
ATOM 4081 N N . ARG A 1 538 ? -30.578 35.938 16.891 1 89.38 538 ARG A N 1
ATOM 4082 C CA . ARG A 1 538 ? -30.875 34.531 16.656 1 89.38 538 ARG A CA 1
ATOM 4083 C C . ARG A 1 538 ? -30.828 34.219 15.164 1 89.38 538 ARG A C 1
ATOM 4085 O O . ARG A 1 538 ? -31.203 35.031 14.336 1 89.38 538 ARG A O 1
ATOM 4092 N N . VAL A 1 539 ? -30.344 33 14.938 1 91.88 539 VAL A N 1
ATOM 4093 C CA . VAL A 1 539 ? -30.234 32.562 13.547 1 91.88 539 VAL A CA 1
ATOM 4094 C C . VAL A 1 539 ? -31.047 31.266 13.359 1 91.88 539 VAL A C 1
ATOM 4096 O O . VAL A 1 539 ? -31 30.359 14.188 1 91.88 539 VAL A O 1
ATOM 4099 N N . GLU A 1 540 ? -31.859 31.188 12.344 1 91.31 540 GLU A N 1
ATOM 4100 C CA . GLU A 1 540 ? -32.625 30 11.969 1 91.31 540 GLU A CA 1
ATOM 4101 C C . GLU A 1 540 ? -32.5 29.688 10.484 1 91.31 540 GLU A C 1
ATOM 4103 O O . GLU A 1 540 ? -32.281 30.594 9.672 1 91.31 540 GLU A O 1
ATOM 4108 N N . LEU A 1 541 ? -32.562 28.391 10.195 1 93.19 541 LEU A N 1
ATOM 4109 C CA . LEU A 1 541 ? -32.531 27.969 8.805 1 93.19 541 LEU A CA 1
ATOM 4110 C C . LEU A 1 541 ? -33.875 28.203 8.125 1 93.19 541 LEU A C 1
ATOM 4112 O O . LEU A 1 541 ? -34.938 28.078 8.766 1 93.19 541 LEU A O 1
ATOM 4116 N N . GLY A 1 542 ? -33.812 28.641 6.809 1 91.06 542 GLY A N 1
ATOM 4117 C CA . GLY A 1 542 ? -35.031 28.891 6.082 1 91.06 542 GLY A CA 1
ATOM 4118 C C . GLY A 1 542 ? -34.938 28.594 4.598 1 91.06 542 GLY A C 1
ATOM 4119 O O . GLY A 1 542 ? -33.844 28.469 4.066 1 91.06 542 GLY A O 1
ATOM 4120 N N . TRP A 1 543 ? -36.031 28.25 3.973 1 90.5 543 TRP A N 1
ATOM 4121 C CA . TRP A 1 543 ? -36.125 28.156 2.52 1 90.5 543 TRP A CA 1
ATOM 4122 C C . TRP A 1 543 ? -36.812 29.391 1.947 1 90.5 543 TRP A C 1
ATOM 4124 O O . TRP A 1 543 ? -37.719 29.953 2.57 1 90.5 543 TRP A O 1
ATOM 4134 N N . PHE A 1 544 ? -36.219 29.922 0.767 1 87.94 544 PHE A N 1
ATOM 4135 C CA . PHE A 1 544 ? -36.656 31.188 0.223 1 87.94 544 PHE A CA 1
ATOM 4136 C C . PHE A 1 544 ? -36.969 31.062 -1.266 1 87.94 544 PHE A C 1
ATOM 4138 O O . PHE A 1 544 ? -36.406 30.203 -1.95 1 87.94 544 PHE A O 1
ATOM 4145 N N . GLN A 1 545 ? -37.844 31.906 -1.763 1 79.75 545 GLN A N 1
ATOM 4146 C CA . GLN A 1 545 ? -38.094 32.188 -3.174 1 79.75 545 GLN A CA 1
ATOM 4147 C C . GLN A 1 545 ? -38.344 30.906 -3.961 1 79.75 545 GLN A C 1
ATOM 4149 O O . GLN A 1 545 ? -37.594 30.609 -4.906 1 79.75 545 GLN A O 1
ATOM 4154 N N . ALA A 1 546 ? -39.312 30.234 -3.66 1 77.75 546 ALA A N 1
ATOM 4155 C CA . ALA A 1 546 ? -39.656 29.031 -4.414 1 77.75 546 ALA A CA 1
ATOM 4156 C C . ALA A 1 546 ? -40.219 29.391 -5.789 1 77.75 546 ALA A C 1
ATOM 4158 O O . ALA A 1 546 ? -41 30.344 -5.926 1 77.75 546 ALA A O 1
ATOM 4159 N N . THR A 1 547 ? -39.625 28.906 -6.809 1 79.44 547 THR A N 1
ATOM 4160 C CA . THR A 1 547 ? -40.062 29.125 -8.172 1 79.44 547 THR A CA 1
ATOM 4161 C C . THR A 1 547 ? -41.188 28.141 -8.547 1 79.44 547 THR A C 1
ATOM 4163 O O . THR A 1 547 ? -41.469 27.219 -7.77 1 79.44 547 THR A O 1
ATOM 4166 N N . ALA A 1 548 ? -41.719 28.359 -9.688 1 75.81 548 ALA A N 1
ATOM 4167 C CA . ALA A 1 548 ? -42.812 27.5 -10.18 1 75.81 548 ALA A CA 1
ATOM 4168 C C . ALA A 1 548 ? -42.312 26.094 -10.477 1 75.81 548 ALA A C 1
ATOM 4170 O O . ALA A 1 548 ? -43.094 25.141 -10.43 1 75.81 548 ALA A O 1
ATOM 4171 N N . SER A 1 549 ? -41.062 25.953 -10.75 1 77.06 549 SER A N 1
ATOM 4172 C CA . SER A 1 549 ? -40.5 24.641 -11.062 1 77.06 549 SER A CA 1
ATOM 4173 C C . SER A 1 549 ? -40.188 23.844 -9.797 1 77.06 549 SER A C 1
ATOM 4175 O O . SER A 1 549 ? -39.875 22.656 -9.867 1 77.06 549 SER A O 1
ATOM 4177 N N . GLY A 1 550 ? -40.469 24.469 -8.609 1 76.44 550 GLY A N 1
ATOM 4178 C CA . GLY A 1 550 ? -40.25 23.766 -7.355 1 76.44 550 GLY A CA 1
ATOM 4179 C C . GLY A 1 550 ? -38.875 24 -6.77 1 76.44 550 GLY A C 1
ATOM 4180 O O . GLY A 1 550 ? -38.531 23.453 -5.719 1 76.44 550 GLY A O 1
ATOM 4181 N N . TYR A 1 551 ? -38.031 24.859 -7.469 1 84.56 551 TYR A N 1
ATOM 4182 C CA . TYR A 1 551 ? -36.719 25.172 -6.934 1 84.56 551 TYR A CA 1
ATOM 4183 C C . TYR A 1 551 ? -36.812 26.203 -5.812 1 84.56 551 TYR A C 1
ATOM 4185 O O . TYR A 1 551 ? -37.594 27.156 -5.902 1 84.56 551 TYR A O 1
ATOM 4193 N N . TYR A 1 552 ? -36.188 25.859 -4.691 1 88 552 TYR A N 1
ATOM 4194 C CA . TYR A 1 552 ? -36.125 26.812 -3.586 1 88 552 TYR A CA 1
ATOM 4195 C C . TYR A 1 552 ? -34.688 27.031 -3.137 1 88 552 TYR A C 1
ATOM 4197 O O . TYR A 1 552 ? -33.812 26.172 -3.318 1 88 552 TYR A O 1
ATOM 4205 N N . GLN A 1 553 ? -34.438 28.234 -2.746 1 90.75 553 GLN A N 1
ATOM 4206 C CA . GLN A 1 553 ? -33.125 28.594 -2.221 1 90.75 553 GLN A CA 1
ATOM 4207 C C . GLN A 1 553 ? -33.094 28.469 -0.701 1 90.75 553 GLN A C 1
ATOM 4209 O O . GLN A 1 553 ? -34.094 28.766 -0.023 1 90.75 553 GLN A O 1
ATOM 4214 N N . LEU A 1 554 ? -31.984 27.891 -0.234 1 91.88 554 LEU A N 1
ATOM 4215 C CA . LEU A 1 554 ? -31.812 27.75 1.207 1 91.88 554 LEU A CA 1
ATOM 4216 C C . LEU A 1 554 ? -30.984 28.906 1.769 1 91.88 554 LEU A C 1
ATOM 4218 O O . LEU A 1 554 ? -30.203 29.531 1.048 1 91.88 554 LEU A O 1
ATOM 4222 N N . GLY A 1 555 ? -31.234 29.266 2.963 1 93.19 555 GLY A N 1
ATOM 4223 C CA . GLY A 1 555 ? -30.516 30.344 3.633 1 93.19 555 GLY A CA 1
ATOM 4224 C C . GLY A 1 555 ? -30.766 30.391 5.125 1 93.19 555 GLY A C 1
ATOM 4225 O O . GLY A 1 555 ? -31.234 29.422 5.715 1 93.19 555 GLY A O 1
ATOM 4226 N N . ILE A 1 556 ? -30.266 31.469 5.703 1 92.75 556 ILE A N 1
ATOM 4227 C CA . ILE A 1 556 ? -30.5 31.688 7.129 1 92.75 556 ILE A CA 1
ATOM 4228 C C . ILE A 1 556 ? -31.266 33 7.336 1 92.75 556 ILE A C 1
ATOM 4230 O O . ILE A 1 556 ? -31.188 33.906 6.516 1 92.75 556 ILE A O 1
ATOM 4234 N N . VAL A 1 557 ? -32.094 33 8.445 1 90.69 557 VAL A N 1
ATOM 4235 C CA . VAL A 1 557 ? -32.781 34.188 8.883 1 90.69 557 VAL A CA 1
ATOM 4236 C C . VAL A 1 557 ? -32.188 34.688 10.195 1 90.69 557 VAL A C 1
ATOM 4238 O O . VAL A 1 557 ? -32.094 33.938 11.172 1 90.69 557 VAL A O 1
ATOM 4241 N N . VAL A 1 558 ? -31.672 35.875 10.094 1 89.44 558 VAL A N 1
ATOM 4242 C CA . VAL A 1 558 ? -31.109 36.5 11.281 1 89.44 558 VAL A CA 1
ATOM 4243 C C . VAL A 1 558 ? -32.125 37.5 11.875 1 89.44 558 VAL A C 1
ATOM 4245 O O . VAL A 1 558 ? -32.625 38.375 11.172 1 89.44 558 VAL A O 1
ATOM 4248 N N . ALA A 1 559 ? -32.531 37.281 13.102 1 86.19 559 ALA A N 1
ATOM 4249 C CA . ALA A 1 559 ? -33.5 38.156 13.742 1 86.19 559 ALA A CA 1
ATOM 4250 C C . ALA A 1 559 ? -33.125 38.438 15.188 1 86.19 559 ALA A C 1
ATOM 4252 O O . ALA A 1 559 ? -32.25 37.75 15.758 1 86.19 559 ALA A O 1
ATOM 4253 N N . VAL A 1 560 ? -33.625 39.594 15.625 1 81.69 560 VAL A N 1
ATOM 4254 C CA . VAL A 1 560 ? -33.438 39.938 17.031 1 81.69 560 VAL A CA 1
ATOM 4255 C C . VAL A 1 560 ? -34.344 39.062 17.906 1 81.69 560 VAL A C 1
ATOM 4257 O O . VAL A 1 560 ? -35.438 38.719 17.5 1 81.69 560 VAL A O 1
ATOM 4260 N N . ASN A 1 561 ? -33.75 38.438 19.016 1 68.25 561 ASN A N 1
ATOM 4261 C CA . ASN A 1 561 ? -34.406 37.5 19.922 1 68.25 561 ASN A CA 1
ATOM 4262 C C . ASN A 1 561 ? -35.844 37.906 20.219 1 68.25 561 ASN A C 1
ATOM 4264 O O . ASN A 1 561 ? -36.75 37.062 20.297 1 68.25 561 ASN A O 1
ATOM 4268 N N . GLU A 1 562 ? -36.219 39.188 20.453 1 58.5 562 GLU A N 1
ATOM 4269 C CA . GLU A 1 562 ? -37.562 39.625 20.859 1 58.5 562 GLU A CA 1
ATOM 4270 C C . GLU A 1 562 ? -38.562 39.438 19.734 1 58.5 562 GLU A C 1
ATOM 4272 O O . GLU A 1 562 ? -39.719 39.156 19.984 1 58.5 562 GLU A O 1
ATOM 4277 N N . ASN A 1 563 ? -38.188 39.406 18.547 1 53.59 563 ASN A N 1
ATOM 4278 C CA . ASN A 1 563 ? -39.125 39.406 17.406 1 53.59 563 ASN A CA 1
ATOM 4279 C C . ASN A 1 563 ? -39.406 37.969 16.969 1 53.59 563 ASN A C 1
ATOM 4281 O O . ASN A 1 563 ? -40.375 37.719 16.219 1 53.59 563 ASN A O 1
ATOM 4285 N N . PHE A 1 564 ? -38.531 36.969 17.188 1 54.44 564 PHE A N 1
ATOM 4286 C CA . PHE A 1 564 ? -38.844 35.594 16.75 1 54.44 564 PHE A CA 1
ATOM 4287 C C . PHE A 1 564 ? -40 35 17.531 1 54.44 564 PHE A C 1
ATOM 4289 O O . PHE A 1 564 ? -40.781 34.219 17 1 54.44 564 PHE A O 1
ATOM 4296 N N . TYR A 1 565 ? -40.156 35.406 18.906 1 46.78 565 TYR A N 1
ATOM 4297 C CA . TYR A 1 565 ? -41.188 34.844 19.781 1 46.78 565 TYR A CA 1
ATOM 4298 C C . TYR A 1 565 ? -42.5 35.594 19.594 1 46.78 565 TYR A C 1
ATOM 4300 O O . TYR A 1 565 ? -43.562 35.094 19.922 1 46.78 565 TYR A O 1
ATOM 4308 N N . LYS A 1 566 ? -42.562 36.812 19.219 1 42.81 566 LYS A N 1
ATOM 4309 C CA . LYS A 1 566 ? -43.875 37.5 19.125 1 42.81 566 LYS A CA 1
ATOM 4310 C C . LYS A 1 566 ? -44.75 36.844 18.078 1 42.81 566 LYS A C 1
ATOM 4312 O O . LYS A 1 566 ? -46 36.938 18.156 1 42.81 566 LYS A O 1
ATOM 4317 N N . SER A 1 567 ? -44.125 36.281 17.109 1 40.22 567 SER A N 1
ATOM 4318 C CA . SER A 1 567 ? -45.031 35.844 16.047 1 40.22 567 SER A CA 1
ATOM 4319 C C . SER A 1 567 ? -45.844 34.625 16.469 1 40.22 567 SER A C 1
ATOM 4321 O O . SER A 1 567 ? -46.719 34.188 15.727 1 40.22 567 SER A O 1
ATOM 4323 N N . HIS A 1 568 ? -45.438 33.969 17.531 1 36.81 568 HIS A N 1
ATOM 4324 C CA . HIS A 1 568 ? -46.344 32.844 17.875 1 36.81 568 HIS A CA 1
ATOM 4325 C C . HIS A 1 568 ? -47.531 33.344 18.688 1 36.81 568 HIS A C 1
ATOM 4327 O O . HIS A 1 568 ? -48.406 32.531 19.062 1 36.81 568 HIS A O 1
ATOM 4333 N N . HIS A 1 569 ? -47.281 34.438 19.484 1 31.33 569 HIS A N 1
ATOM 4334 C CA . HIS A 1 569 ? -48.406 34.594 20.406 1 31.33 569 HIS A CA 1
ATOM 4335 C C . HIS A 1 569 ? -49.719 34.844 19.656 1 31.33 569 HIS A C 1
ATOM 4337 O O . HIS A 1 569 ? -50.656 34.031 19.734 1 31.33 569 HIS A O 1
ATOM 4343 N N . HIS A 1 570 ? -50.375 36 20.203 1 31.3 570 HIS A N 1
ATOM 4344 C CA . HIS A 1 570 ? -51.719 36.281 20.672 1 31.3 570 HIS A CA 1
ATOM 4345 C C . HIS A 1 570 ? -52.594 36.844 19.562 1 31.3 570 HIS A C 1
ATOM 4347 O O . HIS A 1 570 ? -52.562 38.062 19.312 1 31.3 570 HIS A O 1
ATOM 4353 N N . HIS A 1 571 ? -52.688 36.469 18.344 1 30.05 571 HIS A N 1
ATOM 4354 C CA . HIS A 1 571 ? -53.906 37.062 17.828 1 30.05 571 HIS A CA 1
ATOM 4355 C C . HIS A 1 571 ? -55.062 36.906 18.828 1 30.05 571 HIS A C 1
ATOM 4357 O O . HIS A 1 571 ? -55.656 35.812 18.922 1 30.05 571 HIS A O 1
ATOM 4363 N N . GLU A 1 572 ? -54.906 37.406 20.016 1 27.27 572 GLU A N 1
ATOM 4364 C CA . GLU A 1 572 ? -56.188 37.562 20.734 1 27.27 572 GLU A CA 1
ATOM 4365 C C . GLU A 1 572 ? -57.188 38.312 19.906 1 27.27 572 GLU A C 1
ATOM 4367 O O . GLU A 1 572 ? -56.875 39.375 19.312 1 27.27 572 GLU A O 1
ATOM 4372 N N . HIS A 1 573 ? -58.25 37.656 19.5 1 27.41 573 HIS A N 1
ATOM 4373 C CA . HIS A 1 573 ? -59.531 38.156 19 1 27.41 573 HIS A CA 1
ATOM 4374 C C . HIS A 1 573 ? -60.031 39.312 19.828 1 27.41 573 HIS A C 1
ATOM 4376 O O . HIS A 1 573 ? -60.25 39.188 21.031 1 27.41 573 HIS A O 1
ATOM 4382 N N . ALA A 1 574 ? -59.5 40.531 19.641 1 26.23 574 ALA A N 1
ATOM 4383 C CA . ALA A 1 574 ? -60.219 41.656 20.219 1 26.23 574 ALA A CA 1
ATOM 4384 C C . ALA A 1 574 ? -61.719 41.531 19.969 1 26.23 574 ALA A C 1
ATOM 4386 O O . ALA A 1 574 ? -62.156 41.188 18.859 1 26.23 574 ALA A O 1
ATOM 4387 N N . PRO A 1 575 ? -62.562 41.344 21.031 1 24.69 575 PRO A N 1
ATOM 4388 C CA . PRO A 1 575 ? -64 41.312 20.984 1 24.69 575 PRO A CA 1
ATOM 4389 C C . PRO A 1 575 ? -64.625 42.438 20.172 1 24.69 575 PRO A C 1
ATOM 4391 O O . PRO A 1 575 ? -64.125 43.594 20.266 1 24.69 575 PRO A O 1
ATOM 4394 N N . ASP A 1 576 ? -65 42.188 18.938 1 22.2 576 ASP A N 1
ATOM 4395 C CA . ASP A 1 576 ? -65.875 43.062 18.234 1 22.2 576 ASP A CA 1
ATOM 4396 C C . ASP A 1 576 ? -67 43.562 19.156 1 22.2 576 ASP A C 1
ATOM 4398 O O . ASP A 1 576 ? -67.625 42.781 19.875 1 22.2 576 ASP A O 1
ATOM 4402 N N . PHE A 1 577 ? -66.875 44.75 19.656 1 21.05 577 PHE A N 1
ATOM 4403 C CA . PHE A 1 577 ? -67.875 45.562 20.312 1 21.05 577 PHE A CA 1
ATOM 4404 C C . PHE A 1 577 ? -69.25 45.344 19.656 1 21.05 577 PHE A C 1
ATOM 4406 O O . PHE A 1 577 ? -69.312 44.875 18.516 1 21.05 577 PHE A O 1
ATOM 4413 N N . GLY A 1 578 ? -70.25 46.188 20.141 1 19.48 578 GLY A N 1
ATOM 4414 C CA . GLY A 1 578 ? -71.688 46.281 20.375 1 19.48 578 GLY A CA 1
ATOM 4415 C C . GLY A 1 578 ? -72.5 46.312 19.109 1 19.48 578 GLY A C 1
ATOM 4416 O O . GLY A 1 578 ? -72 46.594 18.016 1 19.48 578 GLY A O 1
ATOM 4417 N N . ASP A 1 579 ? -73.75 45.906 19.297 1 21.14 579 ASP A N 1
ATOM 4418 C CA . ASP A 1 579 ? -75.062 45.5 18.719 1 21.14 579 ASP A CA 1
ATOM 4419 C C . ASP A 1 579 ? -75.688 46.656 18 1 21.14 579 ASP A C 1
ATOM 4421 O O . ASP A 1 579 ? -76.625 47.312 18.547 1 21.14 579 ASP A O 1
ATOM 4425 N N . ARG A 1 580 ? -75.062 47.625 17.469 1 20.78 580 ARG A N 1
ATOM 4426 C CA . ARG A 1 580 ? -76.125 48.531 17.109 1 20.78 580 ARG A CA 1
ATOM 4427 C C . ARG A 1 580 ? -77.25 47.812 16.312 1 20.78 580 ARG A C 1
ATOM 4429 O O . ARG A 1 580 ? -76.938 47 15.453 1 20.78 580 ARG A O 1
ATOM 4436 N N . SER A 1 581 ? -78.5 47.938 16.766 1 19.48 581 SER A N 1
ATOM 4437 C CA . SER A 1 581 ? -79.812 47.438 16.625 1 19.48 581 SER A CA 1
ATOM 4438 C C . SER A 1 581 ? -80.375 47.594 15.195 1 19.48 581 SER A C 1
ATOM 4440 O O . SER A 1 581 ? -81.562 47.438 14.945 1 19.48 581 SER A O 1
ATOM 4442 N N . ARG A 1 582 ? -79.5 47.969 14.242 1 20.77 582 ARG A N 1
ATOM 4443 C CA . ARG A 1 582 ? -80.5 48.406 13.281 1 20.77 582 ARG A CA 1
ATOM 4444 C C . ARG A 1 582 ? -81.438 47.219 12.891 1 20.77 582 ARG A C 1
ATOM 4446 O O . ARG A 1 582 ? -80.938 46.156 12.539 1 20.77 582 ARG A O 1
ATOM 4453 N N . LYS A 1 583 ? -82.688 47.312 13.062 1 19.52 583 LYS A N 1
ATOM 4454 C CA . LYS A 1 583 ? -83.938 46.5 13.047 1 19.52 583 LYS A CA 1
ATOM 4455 C C . LYS A 1 583 ? -84.125 45.906 11.664 1 19.52 583 LYS A C 1
ATOM 4457 O O . LYS A 1 583 ? -85.062 45.062 11.484 1 19.52 583 LYS A O 1
ATOM 4462 N N . ASN A 1 584 ? -83.625 46.469 10.578 1 17.95 584 ASN A N 1
ATOM 4463 C CA . ASN A 1 584 ? -84.688 46.25 9.633 1 17.95 584 ASN A CA 1
ATOM 4464 C C . ASN A 1 584 ? -85 44.781 9.445 1 17.95 584 ASN A C 1
ATOM 4466 O O . ASN A 1 584 ? -84.25 43.906 9.82 1 17.95 584 ASN A O 1
ATOM 4470 N N . PHE A 1 585 ? -85.5 44.469 8.18 1 18.27 585 PHE A N 1
ATOM 4471 C CA . PHE A 1 585 ? -86.625 43.875 7.5 1 18.27 585 PHE A CA 1
ATOM 4472 C C . PHE A 1 585 ? -86.438 42.406 7.246 1 18.27 585 PHE A C 1
ATOM 4474 O O . PHE A 1 585 ? -85.25 41.906 7.254 1 18.27 585 PHE A O 1
ATOM 4481 N N . ALA A 1 586 ? -87.375 41.812 6.473 1 18.5 586 ALA A N 1
ATOM 4482 C CA . ALA A 1 586 ? -88.25 40.625 6.375 1 18.5 586 ALA A CA 1
ATOM 4483 C C . ALA A 1 586 ? -87.562 39.469 5.668 1 18.5 586 ALA A C 1
ATOM 4485 O O . ALA A 1 586 ? -87.75 38.312 6.027 1 18.5 586 ALA A O 1
ATOM 4486 N N . VAL A 1 587 ? -86.812 39.688 4.527 1 20.08 587 VAL A N 1
ATOM 4487 C CA . VAL A 1 587 ? -87.438 38.844 3.516 1 20.08 587 VAL A CA 1
ATOM 4488 C C . VAL A 1 587 ? -87.062 37.375 3.756 1 20.08 587 VAL A C 1
ATOM 4490 O O . VAL A 1 587 ? -86.062 37.094 4.352 1 20.08 587 VAL A O 1
ATOM 4493 N N . PRO A 1 588 ? -87.812 36.5 3.031 1 19.47 588 PRO A N 1
ATOM 4494 C CA . PRO A 1 588 ? -88.375 35.156 3.176 1 19.47 588 PRO A CA 1
ATOM 4495 C C . PRO A 1 588 ? -87.375 34.062 2.955 1 19.47 588 PRO A C 1
ATOM 4497 O O . PRO A 1 588 ? -87.5 32.969 3.523 1 19.47 588 PRO A O 1
ATOM 4500 N N . LEU A 1 589 ? -86.5 34.312 1.945 1 19.36 589 LEU A N 1
ATOM 4501 C CA . LEU A 1 589 ? -86.5 33.188 1.032 1 19.36 589 LEU A CA 1
ATOM 4502 C C . LEU A 1 589 ? -85.875 31.938 1.706 1 19.36 589 LEU A C 1
ATOM 4504 O O . LEU A 1 589 ? -85.125 32.031 2.668 1 19.36 589 LEU A O 1
ATOM 4508 N N . LEU A 1 590 ? -85.938 30.75 0.923 1 19.91 590 LEU A N 1
ATOM 4509 C CA . LEU A 1 590 ? -86.25 29.344 0.804 1 19.91 590 LEU A CA 1
ATOM 4510 C C . LEU A 1 590 ? -85.062 28.469 1.23 1 19.91 590 LEU A C 1
ATOM 4512 O O . LEU A 1 590 ? -85.188 27.578 2.068 1 19.91 590 LEU A O 1
ATOM 4516 N N . GLY A 1 591 ? -84.25 28.016 0.185 1 19.89 591 GLY A N 1
ATOM 4517 C CA . GLY A 1 591 ? -83.938 26.625 -0.104 1 19.89 591 GLY A CA 1
ATOM 4518 C C . GLY A 1 591 ? -82.75 26.109 0.651 1 19.89 591 GLY A C 1
ATOM 4519 O O . GLY A 1 591 ? -81.688 26.781 0.698 1 19.89 591 GLY A O 1
ATOM 4520 N N . SER A 1 592 ? -82.875 25.281 1.565 1 20.97 592 SER A N 1
ATOM 4521 C CA . SER A 1 592 ? -82 24.719 2.598 1 20.97 592 SER A CA 1
ATOM 4522 C C . SER A 1 592 ? -81 23.797 1.993 1 20.97 592 SER A C 1
ATOM 4524 O O . SER A 1 592 ? -80.375 22.953 2.691 1 20.97 592 SER A O 1
ATOM 4526 N N . LYS A 1 593 ? -80.875 23.625 0.67 1 22.5 593 LYS A N 1
ATOM 4527 C CA . LYS A 1 593 ? -80.375 22.312 0.31 1 22.5 593 LYS A CA 1
ATOM 4528 C C . LYS A 1 593 ? -79.062 22.047 1.023 1 22.5 593 LYS A C 1
ATOM 4530 O O . LYS A 1 593 ? -78.375 22.969 1.507 1 22.5 593 LYS A O 1
ATOM 4535 N N . GLN A 1 594 ? -78.312 20.828 0.589 1 22.42 594 GLN A N 1
ATOM 4536 C CA . GLN A 1 594 ? -77.5 19.688 0.965 1 22.42 594 GLN A CA 1
ATOM 4537 C C . GLN A 1 594 ? -76 20.062 0.984 1 22.42 594 GLN A C 1
ATOM 4539 O O . GLN A 1 594 ? -75.375 20.031 -0.051 1 22.42 594 GLN A O 1
ATOM 4544 N N . ALA A 1 595 ? -75.562 21.078 1.458 1 21.02 595 ALA A N 1
ATOM 4545 C CA . ALA A 1 595 ? -74.188 21.5 1.214 1 21.02 595 ALA A CA 1
ATOM 4546 C C . ALA A 1 595 ? -73.188 20.547 1.881 1 21.02 595 ALA A C 1
ATOM 4548 O O . ALA A 1 595 ? -72.812 20.734 3.039 1 21.02 595 ALA A O 1
ATOM 4549 N N . ILE A 1 596 ? -73.5 19.219 1.828 1 23.09 596 ILE A N 1
ATOM 4550 C CA . ILE A 1 596 ? -72.5 18.391 2.537 1 23.09 596 ILE A CA 1
ATOM 4551 C C . ILE A 1 596 ? -71.125 18.594 1.947 1 23.09 596 ILE A 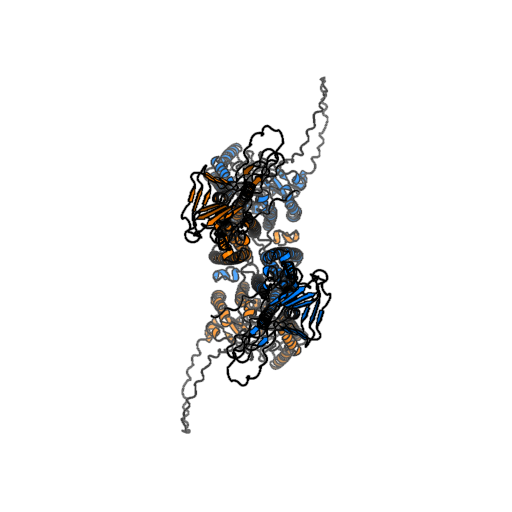C 1
ATOM 4553 O O . ILE A 1 596 ? -70.25 17.781 2.164 1 23.09 596 ILE A O 1
ATOM 4557 N N . GLN A 1 597 ? -70.875 19.484 1.127 1 21.19 597 GLN A N 1
ATOM 4558 C CA . GLN A 1 597 ? -69.688 19.281 0.296 1 21.19 597 GLN A CA 1
ATOM 4559 C C . GLN A 1 597 ? -68.438 18.969 1.149 1 21.19 597 GLN A C 1
ATOM 4561 O O . GLN A 1 597 ? -68.312 19.453 2.281 1 21.19 597 GLN A O 1
ATOM 4566 N N . ASP A 1 598 ? -67.562 18.016 0.559 1 23.17 598 ASP A N 1
ATOM 4567 C CA . ASP A 1 598 ? -66.25 17.328 0.812 1 23.17 598 ASP A CA 1
ATOM 4568 C C . ASP A 1 598 ? -65.188 18.312 1.318 1 23.17 598 ASP A C 1
ATOM 4570 O O . ASP A 1 598 ? -64.938 19.344 0.69 1 23.17 598 ASP A O 1
ATOM 4574 N N . GLN A 1 599 ? -65.062 18.406 2.559 1 22.94 599 GLN A N 1
ATOM 4575 C CA . GLN A 1 599 ? -64 19.219 3.209 1 22.94 599 GLN A CA 1
ATOM 4576 C C . GLN A 1 599 ? -62.625 18.875 2.678 1 22.94 599 GLN A C 1
ATOM 4578 O O . GLN A 1 599 ? -62.156 17.75 2.818 1 22.94 599 GLN A O 1
ATOM 4583 N N . PRO A 1 600 ? -62.312 19.359 1.422 1 25.28 600 PRO A N 1
ATOM 4584 C CA . PRO A 1 600 ? -60.969 19 0.906 1 25.28 600 PRO A CA 1
ATOM 4585 C C . PRO A 1 600 ? -59.906 19 1.991 1 25.28 600 PRO A C 1
ATOM 4587 O O . PRO A 1 600 ? -60.031 19.688 3.008 1 25.28 600 PRO A O 1
ATOM 4590 N N . CYS A 1 601 ? -59.219 17.859 2.148 1 25.28 601 CYS A N 1
ATOM 4591 C CA . CYS A 1 601 ? -58 17.609 2.889 1 25.28 601 CYS A CA 1
ATOM 4592 C C . CYS A 1 601 ? -57.094 18.844 2.871 1 25.28 601 CYS A C 1
ATOM 4594 O O . CYS A 1 601 ? -56.75 19.344 1.802 1 25.28 601 CYS A O 1
ATOM 4596 N N . THR A 1 602 ? -57.281 19.641 3.838 1 24.38 602 THR A N 1
ATOM 4597 C CA . THR A 1 602 ? -56.344 20.75 4.098 1 24.38 602 THR A CA 1
ATOM 4598 C C . THR A 1 602 ? -54.906 20.297 3.955 1 24.38 602 THR A C 1
ATOM 4600 O O . THR A 1 602 ? -54.438 19.453 4.73 1 24.38 602 THR A O 1
ATOM 4603 N N . SER A 1 603 ? -54.562 19.906 2.758 1 27.61 603 SER A N 1
ATOM 4604 C CA . SER A 1 603 ? -53.125 19.734 2.506 1 27.61 603 SER A CA 1
ATOM 4605 C C . SER A 1 603 ? -52.281 20.625 3.406 1 27.61 603 SER A C 1
ATOM 4607 O O . SER A 1 603 ? -52.594 21.812 3.586 1 27.61 603 SER A O 1
ATOM 4609 N N . TYR A 1 604 ? -51.844 20.125 4.539 1 27.23 604 TYR A N 1
ATOM 4610 C CA . TYR A 1 604 ? -50.781 20.719 5.344 1 27.23 604 TYR A CA 1
ATOM 4611 C C . TYR A 1 604 ? -49.844 21.547 4.477 1 27.23 604 TYR A C 1
ATOM 4613 O O . TYR A 1 604 ? -48.938 21 3.838 1 27.23 604 TYR A O 1
ATOM 4621 N N . GLY A 1 605 ? -50.406 22.344 3.631 1 29.73 605 GLY A N 1
ATOM 4622 C CA . GLY A 1 605 ? -49.594 23.312 2.91 1 29.73 605 GLY A CA 1
ATOM 4623 C C . GLY A 1 605 ? -48.531 23.969 3.771 1 29.73 605 GLY A C 1
ATOM 4624 O O . GLY A 1 605 ? -48.75 24.203 4.961 1 29.73 605 GLY A O 1
ATOM 4625 N N . VAL A 1 606 ? -47.312 23.609 3.596 1 37.59 606 VAL A N 1
ATOM 4626 C CA . VAL A 1 606 ? -46.156 24.406 4.051 1 37.59 606 VAL A CA 1
ATOM 4627 C C . VAL A 1 606 ? -46.562 25.859 4.238 1 37.59 606 VAL A C 1
ATOM 4629 O O . VAL A 1 606 ? -47.062 26.5 3.305 1 37.59 606 VAL A O 1
ATOM 4632 N N . SER A 1 607 ? -47.125 26.25 5.277 1 35.53 607 SER A N 1
ATOM 4633 C CA . SER A 1 607 ? -47.406 27.641 5.602 1 35.53 607 SER A CA 1
ATOM 4634 C C . SER A 1 607 ? -46.375 28.578 5.02 1 35.53 607 SER A C 1
ATOM 4636 O O . SER A 1 607 ? -45.219 28.562 5.438 1 35.53 607 SER A O 1
ATOM 4638 N N . ARG A 1 608 ? -46.375 28.859 3.742 1 42.59 608 ARG A N 1
ATOM 4639 C CA . ARG A 1 608 ? -45.719 30 3.127 1 42.59 608 ARG A CA 1
ATOM 4640 C C . ARG A 1 608 ? -45.969 31.281 3.924 1 42.59 608 ARG A C 1
ATOM 4642 O O . ARG A 1 608 ? -47.031 31.906 3.793 1 42.59 608 ARG A O 1
ATOM 4649 N N . LYS A 1 609 ? -45.531 31.344 5.207 1 46.38 609 LYS A N 1
ATOM 4650 C CA . LYS A 1 609 ? -45.656 32.625 5.902 1 46.38 609 LYS A CA 1
ATOM 4651 C C . LYS A 1 609 ? -44.719 33.656 5.305 1 46.38 609 LYS A C 1
ATOM 4653 O O . LYS A 1 609 ? -43.562 33.344 4.953 1 46.38 609 LYS A O 1
ATOM 4658 N N . ARG A 1 610 ? -45.281 34.656 4.68 1 47.59 610 ARG A N 1
ATOM 4659 C CA . ARG A 1 610 ? -44.562 35.844 4.234 1 47.59 610 ARG A CA 1
ATOM 4660 C C . ARG A 1 610 ? -43.625 36.375 5.328 1 47.59 610 ARG A C 1
ATOM 4662 O O . ARG A 1 610 ? -44.094 36.75 6.41 1 47.59 610 ARG A O 1
ATOM 4669 N N . LEU A 1 611 ? -42.438 35.781 5.453 1 46.44 611 LEU A N 1
ATOM 4670 C CA . LEU A 1 611 ? -41.5 36.469 6.332 1 46.44 611 LEU A CA 1
ATOM 4671 C C . LEU A 1 611 ? -41.5 37.969 6.094 1 46.44 611 LEU A C 1
ATOM 4673 O O . LEU A 1 611 ? -41.875 38.438 5.012 1 46.44 611 LEU A O 1
ATOM 4677 N N . THR A 1 612 ? -41.375 38.781 7.016 1 43.25 612 THR A N 1
ATOM 4678 C CA . THR A 1 612 ? -41.375 40.219 6.965 1 43.25 612 THR A CA 1
ATOM 4679 C C . THR A 1 612 ? -40.281 40.719 6 1 43.25 612 THR A C 1
ATOM 4681 O O . THR A 1 612 ? -39.188 40.156 5.945 1 43.25 612 THR A O 1
ATOM 4684 N N . GLY A 1 613 ? -40.656 41.406 4.711 1 48.91 613 GLY A N 1
ATOM 4685 C CA . GLY A 1 613 ? -39.875 42.219 3.771 1 48.91 613 GLY A CA 1
ATOM 4686 C C . GLY A 1 613 ? -39.969 41.719 2.346 1 48.91 613 GLY A C 1
ATOM 4687 O O . GLY A 1 613 ? -39.062 41.938 1.538 1 48.91 613 GLY A O 1
ATOM 4688 N N . GLY A 1 614 ? -41.062 40.969 2.002 1 52.81 614 GLY A N 1
ATOM 4689 C CA . GLY A 1 614 ? -41.375 40.594 0.628 1 52.81 614 GLY A CA 1
ATOM 4690 C C . GLY A 1 614 ? -40.812 39.25 0.22 1 52.81 614 GLY A C 1
ATOM 4691 O O . GLY A 1 614 ? -41 38.812 -0.916 1 52.81 614 GLY A O 1
ATOM 4692 N N . VAL A 1 615 ? -40 38.625 0.874 1 59.12 615 VAL A N 1
ATOM 4693 C CA . VAL A 1 615 ? -39.438 37.344 0.449 1 59.12 615 VAL A CA 1
ATOM 4694 C C . VAL A 1 615 ? -40.344 36.219 0.898 1 59.12 615 VAL A C 1
ATOM 4696 O O . VAL A 1 615 ? -40.75 36.156 2.064 1 59.12 615 VAL A O 1
ATOM 4699 N N . THR A 1 616 ? -40.906 35.5 -0.014 1 70.94 616 THR A N 1
ATOM 4700 C CA . THR A 1 616 ? -41.75 34.312 0.279 1 70.94 616 THR A CA 1
ATOM 4701 C C . THR A 1 616 ? -40.875 33.156 0.727 1 70.94 616 THR A C 1
ATOM 4703 O O . THR A 1 616 ? -39.812 32.875 0.133 1 70.94 616 THR A O 1
ATOM 4706 N N . GLY A 1 617 ? -40.875 32.844 1.946 1 80.31 617 GLY A N 1
ATOM 4707 C CA . GLY A 1 617 ? -40.156 31.688 2.441 1 80.31 617 GLY A CA 1
ATOM 4708 C C . GLY A 1 617 ? -40.656 31.188 3.779 1 80.31 617 GLY A C 1
ATOM 4709 O O . GLY A 1 617 ? -41.719 31.594 4.242 1 80.31 617 GLY A O 1
ATOM 4710 N N . GLY A 1 618 ? -40.062 30.094 4.27 1 82.56 618 GLY A N 1
ATOM 4711 C CA . GLY A 1 618 ? -40.375 29.516 5.559 1 82.56 618 GLY A CA 1
ATOM 4712 C C . GLY A 1 618 ? -39.156 29.078 6.352 1 82.56 618 GLY A C 1
ATOM 4713 O O . GLY A 1 618 ? -38.094 28.938 5.797 1 82.56 618 GLY A O 1
ATOM 4714 N N . VAL A 1 619 ? -39.344 29.094 7.641 1 87.06 619 VAL A N 1
ATOM 4715 C CA . VAL A 1 619 ? -38.281 28.672 8.539 1 87.06 619 VAL A CA 1
ATOM 4716 C C . VAL A 1 619 ? -38.25 27.141 8.617 1 87.06 619 VAL A C 1
ATOM 4718 O O . VAL A 1 619 ? -39.312 26.484 8.578 1 87.06 619 VAL A O 1
ATOM 4721 N N . ILE A 1 620 ? -37.125 26.625 8.586 1 89.19 620 ILE A N 1
ATOM 4722 C CA . ILE A 1 620 ? -36.938 25.172 8.641 1 89.19 620 ILE A CA 1
ATOM 4723 C C . ILE A 1 620 ? -36.594 24.75 10.07 1 89.19 620 ILE A C 1
ATOM 4725 O O . ILE A 1 620 ? -35.594 25.188 10.641 1 89.19 620 ILE A O 1
ATOM 4729 N N . ASN A 1 621 ? -37.469 24.078 10.664 1 84.38 621 ASN A N 1
ATOM 4730 C CA . ASN A 1 621 ? -37.312 23.469 11.977 1 84.38 621 ASN A CA 1
ATOM 4731 C C . ASN A 1 621 ? -37.375 21.953 11.906 1 84.38 621 ASN A C 1
ATOM 4733 O O . ASN A 1 621 ? -37.531 21.391 10.82 1 84.38 621 ASN A O 1
ATOM 4737 N N . GLU A 1 622 ? -37.188 21.234 12.953 1 84.19 622 GLU A N 1
ATOM 4738 C CA . GLU A 1 622 ? -37.219 19.766 12.992 1 84.19 622 GLU A CA 1
ATOM 4739 C C . GLU A 1 622 ? -38.562 19.219 12.508 1 84.19 622 GLU A C 1
ATOM 4741 O O . GLU A 1 622 ? -38.594 18.172 11.852 1 84.19 622 GLU A O 1
ATOM 4746 N N . GLU A 1 623 ? -39.594 19.953 12.68 1 81.19 623 GLU A N 1
ATOM 4747 C CA . GLU A 1 623 ? -40.938 19.5 12.273 1 81.19 623 GLU A CA 1
ATOM 4748 C C . GLU A 1 623 ? -41.188 19.797 10.797 1 81.19 623 GLU A C 1
ATOM 4750 O O . GLU A 1 623 ? -41.781 18.984 10.094 1 81.19 623 GLU A O 1
ATOM 4755 N N . THR A 1 624 ? -40.656 20.891 10.32 1 85.94 624 THR A N 1
ATOM 4756 C CA . THR A 1 624 ? -40.938 21.297 8.945 1 85.94 624 THR A CA 1
ATOM 4757 C C . THR A 1 624 ? -39.938 20.625 7.988 1 85.94 624 THR A C 1
ATOM 4759 O O . THR A 1 624 ? -40.156 20.641 6.77 1 85.94 624 THR A O 1
ATOM 4762 N N . LEU A 1 625 ? -38.969 20.062 8.508 1 87.69 625 LEU A N 1
ATOM 4763 C CA . LEU A 1 625 ? -37.938 19.391 7.699 1 87.69 625 LEU A CA 1
ATOM 4764 C C . LEU A 1 625 ? -38.531 18.234 6.918 1 87.69 625 LEU A C 1
ATOM 4766 O O . LEU A 1 625 ? -38.156 17.984 5.773 1 87.69 625 LEU A O 1
ATOM 4770 N N . LYS A 1 626 ? -39.469 17.547 7.449 1 84 626 LYS A N 1
ATOM 4771 C CA . LYS A 1 626 ? -40.094 16.375 6.816 1 84 626 LYS A CA 1
ATOM 4772 C C . LYS A 1 626 ? -41 16.781 5.656 1 84 626 LYS A C 1
ATOM 4774 O O . LYS A 1 626 ? -41.25 15.984 4.758 1 84 626 LYS A O 1
ATOM 4779 N N . SER A 1 627 ? -41.312 18.078 5.617 1 81.62 627 SER A N 1
ATOM 4780 C CA . SER A 1 627 ? -42.25 18.531 4.586 1 81.62 627 SER A CA 1
ATOM 4781 C C . SER A 1 627 ? -41.531 19.156 3.408 1 81.62 627 SER A C 1
ATOM 4783 O O . SER A 1 627 ? -42.156 19.562 2.422 1 81.62 627 SER A O 1
ATOM 4785 N N . LEU A 1 628 ? -40.25 19.156 3.461 1 84.12 628 LEU A N 1
ATOM 4786 C CA . LEU A 1 628 ? -39.5 19.766 2.371 1 84.12 628 LEU A CA 1
ATOM 4787 C C . LEU A 1 628 ? -39.5 18.844 1.146 1 84.12 628 LEU A C 1
ATOM 4789 O O . LEU A 1 628 ? -39.281 17.641 1.269 1 84.12 628 LEU A O 1
ATOM 4793 N N . ASP A 1 629 ? -39.781 19.375 0.019 1 80 629 ASP A N 1
ATOM 4794 C CA . ASP A 1 629 ? -39.75 18.609 -1.229 1 80 629 ASP A CA 1
ATOM 4795 C C . ASP A 1 629 ? -38.344 18.438 -1.746 1 80 629 ASP A C 1
ATOM 4797 O O . ASP A 1 629 ? -37.5 19.312 -1.564 1 80 629 ASP A O 1
ATOM 4801 N N . TYR A 1 630 ? -38 17.234 -2.129 1 76.69 630 TYR A N 1
ATOM 4802 C CA . TYR A 1 630 ? -36.656 17.047 -2.727 1 76.69 630 TYR A CA 1
ATOM 4803 C C . TYR A 1 630 ? -36.75 16.125 -3.932 1 76.69 630 TYR A C 1
ATOM 4805 O O . TYR A 1 630 ? -37.688 15.352 -4.078 1 76.69 630 TYR A O 1
ATOM 4813 N N . LYS A 1 631 ? -35.844 16.406 -4.895 1 73.81 631 LYS A N 1
ATOM 4814 C CA . LYS A 1 631 ? -35.719 15.539 -6.066 1 73.81 631 LYS A CA 1
ATOM 4815 C C . LYS A 1 631 ? -34.719 14.414 -5.812 1 73.81 631 LYS A C 1
ATOM 4817 O O . LYS A 1 631 ? -33.562 14.664 -5.441 1 73.81 631 LYS A O 1
ATOM 4822 N N . ARG A 1 632 ? -35.188 13.172 -5.973 1 73.06 632 ARG A N 1
ATOM 4823 C CA . ARG A 1 632 ? -34.344 12.008 -5.738 1 73.06 632 ARG A CA 1
ATOM 4824 C C . ARG A 1 632 ? -33.281 11.875 -6.824 1 73.06 632 ARG A C 1
ATOM 4826 O O . ARG A 1 632 ? -33.562 12.141 -7.996 1 73.06 632 ARG A O 1
ATOM 4833 N N . ASP A 1 633 ? -32.062 11.594 -6.438 1 68 633 ASP A N 1
ATOM 4834 C CA . ASP A 1 633 ? -30.953 11.367 -7.355 1 68 633 ASP A CA 1
ATOM 4835 C C . ASP A 1 633 ? -30.984 9.945 -7.914 1 68 633 ASP A C 1
ATOM 4837 O O . ASP A 1 633 ? -30.812 8.977 -7.172 1 68 633 ASP A O 1
ATOM 4841 N N . TYR A 1 634 ? -31.328 9.75 -9.18 1 63.97 634 TYR A N 1
ATOM 4842 C CA . TYR A 1 634 ? -31.422 8.438 -9.812 1 63.97 634 TYR A CA 1
ATOM 4843 C C . TYR A 1 634 ? -30.031 7.863 -10.086 1 63.97 634 TYR A C 1
ATOM 4845 O O . TYR A 1 634 ? -29.875 6.652 -10.242 1 63.97 634 TYR A O 1
ATOM 4853 N N . LEU A 1 635 ? -28.938 8.648 -10.328 1 70 635 LEU A N 1
ATOM 4854 C CA . LEU A 1 635 ? -27.578 8.133 -10.547 1 70 635 LEU A CA 1
ATOM 4855 C C . LEU A 1 635 ? -26.859 7.926 -9.227 1 70 635 LEU A C 1
ATOM 4857 O O . LEU A 1 635 ? -25.719 8.344 -9.062 1 70 635 LEU A O 1
ATOM 4861 N N . PHE A 1 636 ? -27.547 7.137 -8.414 1 65.31 636 PHE A N 1
ATOM 4862 C CA . PHE A 1 636 ? -27.156 6.992 -7.012 1 65.31 636 PHE A CA 1
ATOM 4863 C C . PHE A 1 636 ? -25.828 6.254 -6.887 1 65.31 636 PHE A C 1
ATOM 4865 O O . PHE A 1 636 ? -24.953 6.664 -6.121 1 65.31 636 PHE A O 1
ATOM 4872 N N . PRO A 1 637 ? -25.578 5.207 -7.773 1 71.81 637 PRO A N 1
ATOM 4873 C CA . PRO A 1 637 ? -24.328 4.52 -7.488 1 71.81 637 PRO A CA 1
ATOM 4874 C C . PRO A 1 637 ? -23.094 5.371 -7.828 1 71.81 637 PRO A C 1
ATOM 4876 O O . PRO A 1 637 ? -22.078 5.273 -7.152 1 71.81 637 PRO A O 1
ATOM 4879 N N . LEU A 1 638 ? -23.266 6.238 -8.789 1 81.56 638 LEU A N 1
ATOM 4880 C CA . LEU A 1 638 ? -22.141 7.105 -9.141 1 81.56 638 LEU A CA 1
ATOM 4881 C C . LEU A 1 638 ? -21.984 8.227 -8.117 1 81.56 638 LEU A C 1
ATOM 4883 O O . LEU A 1 638 ? -20.891 8.781 -7.965 1 81.56 638 LEU A O 1
ATOM 4887 N N . SER A 1 639 ? -23.125 8.414 -7.406 1 81.75 639 SER A N 1
ATOM 4888 C CA . SER A 1 639 ? -23.078 9.469 -6.398 1 81.75 639 SER A CA 1
ATOM 4889 C C . SER A 1 639 ? -22.328 9.008 -5.152 1 81.75 639 SER A C 1
ATOM 4891 O O . SER A 1 639 ? -21.891 9.828 -4.348 1 81.75 639 SER A O 1
ATOM 4893 N N . LEU A 1 640 ? -22.156 7.676 -5.117 1 81.25 640 LEU A N 1
ATOM 4894 C CA . LEU A 1 640 ? -21.406 7.16 -3.977 1 81.25 640 LEU A CA 1
ATOM 4895 C C . LEU A 1 640 ? -19.922 7.449 -4.133 1 81.25 640 LEU A C 1
ATOM 4897 O O . LEU A 1 640 ? -19.188 7.52 -3.141 1 81.25 640 LEU A O 1
ATOM 4901 N N . LEU A 1 641 ? -19.531 7.68 -5.395 1 88.44 641 LEU A N 1
ATOM 4902 C CA . LEU A 1 641 ? -18.125 7.977 -5.656 1 88.44 641 LEU A CA 1
ATOM 4903 C C . LEU A 1 641 ? -17.859 9.469 -5.5 1 88.44 641 LEU A C 1
ATOM 4905 O O . LEU A 1 641 ? -16.719 9.875 -5.27 1 88.44 641 LEU A O 1
ATOM 4909 N N . LEU A 1 642 ? -18.969 10.203 -5.613 1 90.12 642 LEU A N 1
ATOM 4910 C CA . LEU A 1 642 ? -18.844 11.656 -5.48 1 90.12 642 LEU A CA 1
ATOM 4911 C C . LEU A 1 642 ? -19.453 12.133 -4.164 1 90.12 642 LEU A C 1
ATOM 4913 O O . LEU A 1 642 ? -20.625 12.469 -4.102 1 90.12 642 LEU A O 1
ATOM 4917 N N . ARG A 1 643 ? -18.672 12.055 -3.023 1 86.94 643 ARG A N 1
ATOM 4918 C CA . ARG A 1 643 ? -19.156 12.445 -1.705 1 86.94 643 ARG A CA 1
ATOM 4919 C C . ARG A 1 643 ? -18.234 13.477 -1.062 1 86.94 643 ARG A C 1
ATOM 4921 O O . ARG A 1 643 ? -17.016 13.344 -1.115 1 86.94 643 ARG A O 1
ATOM 4928 N N . ASN A 1 644 ? -18.844 14.555 -0.587 1 89.5 644 ASN A N 1
ATOM 4929 C CA . ASN A 1 644 ? -18.109 15.508 0.244 1 89.5 644 ASN A CA 1
ATOM 4930 C C . ASN A 1 644 ? -18.016 15.031 1.691 1 89.5 644 ASN A C 1
ATOM 4932 O O . ASN A 1 644 ? -19 15.109 2.438 1 89.5 644 ASN A O 1
ATOM 4936 N N . CYS A 1 645 ? -16.906 14.531 2.01 1 86.12 645 CYS A N 1
ATOM 4937 C CA . CYS A 1 645 ? -16.734 13.914 3.318 1 86.12 645 CYS A CA 1
ATOM 4938 C C . CYS A 1 645 ? -16.031 14.859 4.285 1 86.12 645 CYS A C 1
ATOM 4940 O O . CYS A 1 645 ? -15.617 15.953 3.896 1 86.12 645 CYS A O 1
ATOM 4942 N N . ARG A 1 646 ? -16.078 14.438 5.527 1 85.44 646 ARG A N 1
ATOM 4943 C CA . ARG A 1 646 ? -15.352 15.133 6.582 1 85.44 646 ARG A CA 1
ATOM 4944 C C . ARG A 1 646 ? -13.852 14.906 6.449 1 85.44 646 ARG A C 1
ATOM 4946 O O . ARG A 1 646 ? -13.414 13.82 6.051 1 85.44 646 ARG A O 1
ATOM 4953 N N . PRO A 1 647 ? -13.047 15.961 6.703 1 85.19 647 PRO A N 1
ATOM 4954 C CA . PRO A 1 647 ? -11.594 15.789 6.613 1 85.19 647 PRO A CA 1
ATOM 4955 C C . PRO A 1 647 ? -11.039 14.883 7.707 1 85.19 647 PRO A C 1
ATOM 4957 O O . PRO A 1 647 ? -11.516 14.914 8.844 1 85.19 647 PRO A O 1
ATOM 4960 N N . ILE A 1 648 ? -10.219 13.984 7.477 1 76.5 648 ILE A N 1
ATOM 4961 C CA . ILE A 1 648 ? -9.578 13.086 8.438 1 76.5 648 ILE A CA 1
ATOM 4962 C C . ILE A 1 648 ? -8.266 13.695 8.906 1 76.5 648 ILE A C 1
ATOM 4964 O O . ILE A 1 648 ? -7.809 13.414 10.023 1 76.5 648 ILE A O 1
ATOM 4968 N N . GLY A 1 649 ? -7.66 14.578 8.266 1 79.75 649 GLY A N 1
ATOM 4969 C CA . GLY A 1 649 ? -6.379 15.172 8.625 1 79.75 649 GLY A CA 1
ATOM 4970 C C . GLY A 1 649 ? -5.207 14.531 7.902 1 79.75 649 GLY A C 1
ATOM 4971 O O . GLY A 1 649 ? -5.242 13.344 7.582 1 79.75 649 GLY A O 1
ATOM 4972 N N . TYR A 1 650 ? -4.18 15.242 7.609 1 82.25 650 TYR A N 1
ATOM 4973 C CA . TYR A 1 650 ? -2.992 14.75 6.926 1 82.25 650 TYR A CA 1
ATOM 4974 C C . TYR A 1 650 ? -2.191 13.82 7.828 1 82.25 650 TYR A C 1
ATOM 4976 O O . TYR A 1 650 ? -1.647 12.812 7.367 1 82.25 650 TYR A O 1
ATOM 4984 N N . ALA A 1 651 ? -2.111 14.086 9.156 1 82.94 651 ALA A N 1
ATOM 4985 C CA . ALA A 1 651 ? -1.312 13.305 10.094 1 82.94 651 ALA A CA 1
ATOM 4986 C C . ALA A 1 651 ? -1.895 11.906 10.289 1 82.94 651 ALA A C 1
ATOM 4988 O O . ALA A 1 651 ? -1.153 10.938 10.453 1 82.94 651 ALA A O 1
ATOM 4989 N N . GLU A 1 652 ? -3.195 11.805 10.094 1 84.25 652 GLU A N 1
ATOM 4990 C CA . GLU A 1 652 ? -3.846 10.516 10.297 1 84.25 652 GLU A CA 1
ATOM 4991 C C . GLU A 1 652 ? -3.57 9.57 9.133 1 84.25 652 GLU A C 1
ATOM 4993 O O . GLU A 1 652 ? -3.564 8.344 9.305 1 84.25 652 GLU A O 1
ATOM 4998 N N . THR A 1 653 ? -3.275 10.117 8.031 1 85.31 653 THR A N 1
ATOM 4999 C CA . THR A 1 653 ? -2.969 9.258 6.891 1 85.31 653 THR A CA 1
ATOM 5000 C C . THR A 1 653 ? -1.605 8.594 7.07 1 85.31 653 THR A C 1
ATOM 5002 O O . THR A 1 653 ? -1.449 7.398 6.793 1 85.31 653 THR A O 1
ATOM 5005 N N . LEU A 1 654 ? -0.671 9.344 7.477 1 87.5 654 LEU A N 1
ATOM 5006 C CA . LEU A 1 654 ? 0.646 8.766 7.723 1 87.5 654 LEU A CA 1
ATOM 5007 C C . LEU A 1 654 ? 0.59 7.738 8.852 1 87.5 654 LEU A C 1
ATOM 5009 O O . LEU A 1 654 ? 1.232 6.688 8.766 1 87.5 654 LEU A O 1
ATOM 5013 N N . GLN A 1 655 ? -0.219 8.008 9.82 1 89.5 655 GLN A N 1
ATOM 5014 C CA . GLN A 1 655 ? -0.324 7.082 10.938 1 89.5 655 GLN A CA 1
ATOM 5015 C C . GLN A 1 655 ? -1.066 5.812 10.531 1 89.5 655 GLN A C 1
ATOM 5017 O O . GLN A 1 655 ? -0.79 4.73 11.055 1 89.5 655 GLN A O 1
ATOM 5022 N N . LEU A 1 656 ? -1.986 5.961 9.633 1 89.81 656 LEU A N 1
ATOM 5023 C CA . LEU A 1 656 ? -2.641 4.777 9.094 1 89.81 656 LEU A CA 1
ATOM 5024 C C . LEU A 1 656 ? -1.648 3.906 8.328 1 89.81 656 LEU A C 1
ATOM 5026 O O . LEU A 1 656 ? -1.671 2.68 8.453 1 89.81 656 LEU A O 1
ATOM 5030 N N . LEU A 1 657 ? -0.79 4.551 7.555 1 89.31 657 LEU A N 1
ATOM 5031 C CA . LEU A 1 657 ? 0.227 3.803 6.824 1 89.31 657 LEU A CA 1
ATOM 5032 C C . LEU A 1 657 ? 1.164 3.078 7.785 1 89.31 657 LEU A C 1
ATOM 5034 O O . LEU A 1 657 ? 1.531 1.924 7.551 1 89.31 657 LEU A O 1
ATOM 5038 N N . ILE A 1 658 ? 1.54 3.719 8.883 1 92.75 658 ILE A N 1
ATOM 5039 C CA . ILE A 1 658 ? 2.406 3.094 9.875 1 92.75 658 ILE A CA 1
ATOM 5040 C C . ILE A 1 658 ? 1.673 1.93 10.539 1 92.75 658 ILE A C 1
ATOM 5042 O O . ILE A 1 658 ? 2.271 0.89 10.82 1 92.75 658 ILE A O 1
ATOM 5046 N N . CYS A 1 659 ? 0.349 2.068 10.688 1 93.81 659 CYS A N 1
ATOM 5047 C CA . CYS A 1 659 ? -0.441 0.998 11.289 1 93.81 659 CYS A CA 1
ATOM 5048 C C . CYS A 1 659 ? -0.506 -0.214 10.367 1 93.81 659 CYS A C 1
ATOM 5050 O O . CYS A 1 659 ? -0.419 -1.354 10.828 1 93.81 659 CYS A O 1
ATOM 5052 N N . ILE A 1 660 ? -0.597 0.064 9.117 1 93.31 660 ILE A N 1
ATOM 5053 C CA . ILE A 1 660 ? -0.656 -1.029 8.148 1 93.31 660 ILE A CA 1
ATOM 5054 C C . ILE A 1 660 ? 0.667 -1.792 8.148 1 93.31 660 ILE A C 1
ATOM 5056 O O . ILE A 1 660 ? 0.68 -3.023 8.188 1 93.31 660 ILE A O 1
ATOM 5060 N N . VAL A 1 661 ? 1.761 -1.119 8.172 1 94.56 661 VAL A N 1
ATOM 5061 C CA . VAL A 1 661 ? 3.066 -1.771 8.125 1 94.56 661 VAL A CA 1
ATOM 5062 C C . VAL A 1 661 ? 3.338 -2.471 9.453 1 94.56 661 VAL A C 1
ATOM 5064 O O . VAL A 1 661 ? 3.953 -3.541 9.484 1 94.56 661 VAL A O 1
ATOM 5067 N N . LEU A 1 662 ? 2.838 -1.907 10.539 1 95.88 662 LEU A N 1
ATOM 5068 C CA . LEU A 1 662 ? 3.039 -2.512 11.852 1 95.88 662 LEU A CA 1
ATOM 5069 C C . LEU A 1 662 ? 2.299 -3.84 11.961 1 95.88 662 LEU A C 1
ATOM 5071 O O . LEU A 1 662 ? 2.867 -4.84 12.406 1 95.88 662 LEU A O 1
ATOM 5075 N N . VAL A 1 663 ? 1.043 -3.893 11.539 1 95.81 663 VAL A N 1
ATOM 5076 C CA . VAL A 1 663 ? 0.266 -5.125 11.578 1 95.81 663 VAL A CA 1
ATOM 5077 C C . VAL A 1 663 ? 0.852 -6.141 10.602 1 95.81 663 VAL A C 1
ATOM 5079 O O . VAL A 1 663 ? 0.895 -7.336 10.891 1 95.81 663 VAL A O 1
ATOM 5082 N N . GLY A 1 664 ? 1.284 -5.633 9.422 1 95.31 664 GLY A N 1
ATOM 5083 C CA . GLY A 1 664 ? 1.957 -6.516 8.477 1 95.31 664 GLY A CA 1
ATOM 5084 C C . GLY A 1 664 ? 3.229 -7.125 9.039 1 95.31 664 GLY A C 1
ATOM 5085 O O . GLY A 1 664 ? 3.49 -8.312 8.844 1 95.31 664 GLY A O 1
ATOM 5086 N N . ASP A 1 665 ? 4.039 -6.316 9.703 1 96.44 665 ASP A N 1
ATOM 5087 C CA . ASP A 1 665 ? 5.258 -6.797 10.352 1 96.44 665 ASP A CA 1
ATOM 5088 C C . ASP A 1 665 ? 4.945 -7.91 11.352 1 96.44 665 ASP A C 1
ATOM 5090 O O . ASP A 1 665 ? 5.594 -8.961 11.344 1 96.44 665 ASP A O 1
ATOM 5094 N N . PHE A 1 666 ? 3.924 -7.762 12.141 1 96.75 666 PHE A N 1
ATOM 5095 C CA . PHE A 1 666 ? 3.568 -8.734 13.172 1 96.75 666 PHE A CA 1
ATOM 5096 C C . PHE A 1 666 ? 3.076 -10.031 12.539 1 96.75 666 PHE A C 1
ATOM 5098 O O . PHE A 1 666 ? 3.461 -11.125 12.969 1 96.75 666 PHE A O 1
ATOM 5105 N N . THR A 1 667 ? 2.277 -9.945 11.492 1 95.81 667 THR A N 1
ATOM 5106 C CA . THR A 1 667 ? 1.727 -11.133 10.844 1 95.81 667 THR A CA 1
ATOM 5107 C C . THR A 1 667 ? 2.828 -11.938 10.164 1 95.81 667 THR A C 1
ATOM 5109 O O . THR A 1 667 ? 2.871 -13.164 10.273 1 95.81 667 THR A O 1
ATOM 5112 N N . ILE A 1 668 ? 3.768 -11.25 9.5 1 95.19 668 ILE A N 1
ATOM 5113 C CA . ILE A 1 668 ? 4.855 -11.945 8.812 1 95.19 668 ILE A CA 1
ATOM 5114 C C . ILE A 1 668 ? 5.809 -12.547 9.836 1 95.19 668 ILE A C 1
ATOM 5116 O O . ILE A 1 668 ? 6.355 -13.633 9.625 1 95.19 668 ILE A O 1
ATOM 5120 N N . THR A 1 669 ? 6 -11.844 10.953 1 96.81 669 THR A N 1
ATOM 5121 C CA . THR A 1 669 ? 6.824 -12.391 12.023 1 96.81 669 THR A CA 1
ATOM 5122 C C . THR A 1 669 ? 6.227 -13.688 12.562 1 96.81 669 THR A C 1
ATOM 5124 O O . THR A 1 669 ? 6.941 -14.672 12.773 1 96.81 669 THR A O 1
ATOM 5127 N N . LEU A 1 670 ? 4.93 -13.75 12.742 1 95.25 670 LEU A N 1
ATOM 5128 C CA . LEU A 1 670 ? 4.27 -14.953 13.234 1 95.25 670 LEU A CA 1
ATOM 5129 C C . LEU A 1 670 ? 4.367 -16.078 12.219 1 95.25 670 LEU A C 1
ATOM 5131 O O . LEU A 1 670 ? 4.609 -17.234 12.586 1 95.25 670 LEU A O 1
ATOM 5135 N N . LEU A 1 671 ? 4.242 -15.727 10.938 1 94 671 LEU A N 1
ATOM 5136 C CA . LEU A 1 671 ? 4.352 -16.734 9.883 1 94 671 LEU A CA 1
ATOM 5137 C C . LEU A 1 671 ? 5.77 -17.297 9.812 1 94 671 LEU A C 1
ATOM 5139 O O . LEU A 1 671 ? 5.961 -18.5 9.625 1 94 671 LEU A O 1
ATOM 5143 N N . MET A 1 672 ? 6.746 -16.422 9.914 1 94.81 672 MET A N 1
ATOM 5144 C CA . MET A 1 672 ? 8.141 -16.859 9.898 1 94.81 672 MET A CA 1
ATOM 5145 C C . MET A 1 672 ? 8.438 -17.766 11.086 1 94.81 672 MET A C 1
ATOM 5147 O O . MET A 1 672 ? 9.125 -18.781 10.938 1 94.81 672 MET A O 1
ATOM 5151 N N . LEU A 1 673 ? 7.91 -17.422 12.242 1 94.5 673 LEU A N 1
ATOM 5152 C CA . LEU A 1 673 ? 8.141 -18.25 13.43 1 94.5 673 LEU A CA 1
ATOM 5153 C C . LEU A 1 673 ? 7.504 -19.625 13.266 1 94.5 673 LEU A C 1
ATOM 5155 O O . LEU A 1 673 ? 8.102 -20.625 13.648 1 94.5 673 LEU A O 1
ATOM 5159 N N . VAL A 1 674 ? 6.332 -19.734 12.672 1 92.44 674 VAL A N 1
ATOM 5160 C CA . VAL A 1 674 ? 5.676 -21.016 12.43 1 92.44 674 VAL A CA 1
ATOM 5161 C C . VAL A 1 674 ? 6.48 -21.828 11.422 1 92.44 674 VAL A C 1
ATOM 5163 O O . VAL A 1 674 ? 6.648 -23.047 11.586 1 92.44 674 VAL A O 1
ATOM 5166 N N . GLN A 1 675 ? 6.965 -21.172 10.398 1 90.62 675 GLN A N 1
ATOM 5167 C CA . GLN A 1 675 ? 7.77 -21.859 9.398 1 90.62 675 GLN A CA 1
ATOM 5168 C C . GLN A 1 675 ? 9.023 -22.469 10.023 1 90.62 675 GLN A C 1
ATOM 5170 O O . GLN A 1 675 ? 9.352 -23.625 9.758 1 90.62 675 GLN A O 1
ATOM 5175 N N . TYR A 1 676 ? 9.688 -21.734 10.891 1 91.75 676 TYR A N 1
ATOM 5176 C CA . TYR A 1 676 ? 10.938 -22.219 11.477 1 91.75 676 TYR A CA 1
ATOM 5177 C C . TYR A 1 676 ? 10.656 -23.234 12.586 1 91.75 676 TYR A C 1
ATOM 5179 O O . TYR A 1 676 ? 11.516 -24.062 12.906 1 91.75 676 TYR A O 1
ATOM 5187 N N . TYR A 1 677 ? 9.469 -23.109 13.195 1 90.94 677 TYR A N 1
ATOM 5188 C CA . TYR A 1 677 ? 9.07 -24.141 14.156 1 90.94 677 TYR A CA 1
ATOM 5189 C C . TYR A 1 677 ? 8.953 -25.5 13.484 1 90.94 677 TYR A C 1
ATOM 5191 O O . TYR A 1 677 ? 9.336 -26.516 14.055 1 90.94 677 TYR A O 1
ATOM 5199 N N . TRP A 1 678 ? 8.57 -25.547 12.234 1 84.56 678 TRP A N 1
ATOM 5200 C CA . TRP A 1 678 ? 8.359 -26.812 11.531 1 84.56 678 TRP A CA 1
ATOM 5201 C C . TRP A 1 678 ? 9.664 -27.312 10.922 1 84.56 678 TRP A C 1
ATOM 5203 O O . TRP A 1 678 ? 9.805 -28.5 10.625 1 84.56 678 TRP A O 1
ATOM 5213 N N . ILE A 1 679 ? 10.57 -26.469 10.711 1 80.56 679 ILE A N 1
ATOM 5214 C CA . ILE A 1 679 ? 11.883 -26.906 10.258 1 80.56 679 ILE A CA 1
ATOM 5215 C C . ILE A 1 679 ? 12.625 -27.594 11.414 1 80.56 679 ILE A C 1
ATOM 5217 O O . ILE A 1 679 ? 13.039 -28.75 11.297 1 80.56 679 ILE A O 1
ATOM 5221 N N . SER A 1 680 ? 12.828 -26.875 12.531 1 85.19 680 SER A N 1
ATOM 5222 C CA . SER A 1 680 ? 13.438 -27.406 13.734 1 85.19 680 SER A CA 1
ATOM 5223 C C . SER A 1 680 ? 13.102 -26.547 14.953 1 85.19 680 SER A C 1
ATOM 5225 O O . SER A 1 680 ? 13.047 -25.328 14.859 1 85.19 680 SER A O 1
ATOM 5227 N N . VAL A 1 681 ? 12.867 -27.141 16.031 1 90 681 VAL A N 1
ATOM 5228 C CA . VAL A 1 681 ? 12.586 -26.438 17.266 1 90 681 VAL A CA 1
ATOM 5229 C C . VAL A 1 681 ? 13.805 -25.609 17.688 1 90 681 VAL A C 1
ATOM 5231 O O . VAL A 1 681 ? 13.656 -24.516 18.234 1 90 681 VAL A O 1
ATOM 5234 N N . GLY A 1 682 ? 14.992 -26.188 17.344 1 89.31 682 GLY A N 1
ATOM 5235 C CA . GLY A 1 682 ? 16.203 -25.422 17.625 1 89.31 682 GLY A CA 1
ATOM 5236 C C . GLY A 1 682 ? 16.281 -24.141 16.844 1 89.31 682 GLY A C 1
ATOM 5237 O O . GLY A 1 682 ? 16.703 -23.109 17.375 1 89.31 682 GLY A O 1
ATOM 5238 N N . ALA A 1 683 ? 15.883 -24.25 15.609 1 90.81 683 ALA A N 1
ATOM 5239 C CA . ALA A 1 683 ? 15.875 -23.062 14.773 1 90.81 683 ALA A CA 1
ATOM 5240 C C . ALA A 1 683 ? 14.867 -22.031 15.289 1 90.81 683 ALA A C 1
ATOM 5242 O O . ALA A 1 683 ? 15.164 -20.844 15.344 1 90.81 683 ALA A O 1
ATOM 5243 N N . PHE A 1 684 ? 13.719 -22.5 15.773 1 94.19 684 PHE A N 1
ATOM 5244 C CA . PHE A 1 684 ? 12.672 -21.641 16.328 1 94.19 684 PHE A CA 1
ATOM 5245 C C . PHE A 1 684 ? 13.172 -20.922 17.562 1 94.19 684 PHE A C 1
ATOM 5247 O O . PHE A 1 684 ? 13.008 -19.703 17.688 1 94.19 684 PHE A O 1
ATOM 5254 N N . LEU A 1 685 ? 13.82 -21.578 18.438 1 94.5 685 LEU A N 1
ATOM 5255 C CA . LEU A 1 685 ? 14.305 -21 19.688 1 94.5 685 LEU A CA 1
ATOM 5256 C C . LEU A 1 685 ? 15.469 -20.047 19.422 1 94.5 685 LEU A C 1
ATOM 5258 O O . LEU A 1 685 ? 15.586 -19.016 20.094 1 94.5 685 LEU A O 1
ATOM 5262 N N . ALA A 1 686 ? 16.266 -20.344 18.453 1 93.94 686 ALA A N 1
ATOM 5263 C CA . ALA A 1 686 ? 17.375 -19.469 18.125 1 93.94 686 ALA A CA 1
ATOM 5264 C C . ALA A 1 686 ? 16.875 -18.141 17.562 1 93.94 686 ALA A C 1
ATOM 5266 O O . ALA A 1 686 ? 17.359 -17.078 17.953 1 93.94 686 ALA A O 1
ATOM 5267 N N . VAL A 1 687 ? 15.891 -18.203 16.734 1 94.62 687 VAL A N 1
ATOM 5268 C CA . VAL A 1 687 ? 15.352 -16.984 16.125 1 94.62 687 VAL A CA 1
ATOM 5269 C C . VAL A 1 687 ? 14.609 -16.156 17.172 1 94.62 687 VAL A C 1
ATOM 5271 O O . VAL A 1 687 ? 14.672 -14.93 17.156 1 94.62 687 VAL A O 1
ATOM 5274 N N . LEU A 1 688 ? 13.977 -16.781 18.141 1 94.44 688 LEU A N 1
ATOM 5275 C CA . LEU A 1 688 ? 13.18 -16.078 19.156 1 94.44 688 LEU A CA 1
ATOM 5276 C C . LEU A 1 688 ? 14.062 -15.523 20.266 1 94.44 688 LEU A C 1
ATOM 5278 O O . LEU A 1 688 ? 13.797 -14.445 20.797 1 94.44 688 LEU A O 1
ATOM 5282 N N . LEU A 1 689 ? 15.203 -16.156 20.516 1 94.19 689 LEU A N 1
ATOM 5283 C CA . LEU A 1 689 ? 15.922 -15.828 21.75 1 94.19 689 LEU A CA 1
ATOM 5284 C C . LEU A 1 689 ? 17.219 -15.094 21.438 1 94.19 689 LEU A C 1
ATOM 5286 O O . LEU A 1 689 ? 17.891 -14.586 22.344 1 94.19 689 LEU A O 1
ATOM 5290 N N . ILE A 1 690 ? 17.703 -14.945 20.234 1 92.12 690 ILE A N 1
ATOM 5291 C CA . ILE A 1 690 ? 18.922 -14.211 19.875 1 92.12 690 ILE A CA 1
ATOM 5292 C C . ILE A 1 690 ? 18.562 -13.016 19 1 92.12 690 ILE A C 1
ATOM 5294 O O . ILE A 1 690 ? 18.5 -13.125 17.781 1 92.12 690 ILE A O 1
ATOM 5298 N N . PRO A 1 691 ? 18.562 -11.789 19.672 1 91.56 691 PRO A N 1
ATOM 5299 C CA . PRO A 1 691 ? 18.297 -11.375 21.047 1 91.56 691 PRO A CA 1
ATOM 5300 C C . PRO A 1 691 ? 16.922 -11.812 21.547 1 91.56 691 PRO A C 1
ATOM 5302 O O . PRO A 1 691 ? 16.016 -12.07 20.734 1 91.56 691 PRO A O 1
ATOM 5305 N N . PRO A 1 692 ? 16.781 -11.812 22.906 1 92.75 692 PRO A N 1
ATOM 5306 C CA . PRO A 1 692 ? 15.547 -12.406 23.438 1 92.75 692 PRO A CA 1
ATOM 5307 C C . PRO A 1 692 ? 14.312 -11.547 23.172 1 92.75 692 PRO A C 1
ATOM 5309 O O . PRO A 1 692 ? 14.266 -10.391 23.609 1 92.75 692 PRO A O 1
ATOM 5312 N N . LEU A 1 693 ? 13.312 -12.07 22.531 1 92.38 693 LEU A N 1
ATOM 5313 C CA . LEU A 1 693 ? 11.969 -11.539 22.312 1 92.38 693 LEU A CA 1
ATOM 5314 C C . LEU A 1 693 ? 12.031 -10.211 21.578 1 92.38 693 LEU A C 1
ATOM 5316 O O . LEU A 1 693 ? 11.109 -9.398 21.688 1 92.38 693 LEU A O 1
ATOM 5320 N N . ALA A 1 694 ? 13.141 -9.969 20.875 1 93.31 694 ALA A N 1
ATOM 5321 C CA . ALA A 1 694 ? 13.289 -8.719 20.125 1 93.31 694 ALA A CA 1
ATOM 5322 C C . ALA A 1 694 ? 12.43 -8.734 18.859 1 93.31 694 ALA A C 1
ATOM 5324 O O . ALA A 1 694 ? 12.016 -7.688 18.375 1 93.31 694 ALA A O 1
ATOM 5325 N N . LEU A 1 695 ? 12.133 -9.898 18.484 1 94.25 695 LEU A N 1
ATOM 5326 C CA . LEU A 1 695 ? 11.359 -10.047 17.266 1 94.25 695 LEU A CA 1
ATOM 5327 C C . LEU A 1 695 ? 9.898 -9.648 17.484 1 94.25 695 LEU A C 1
ATOM 5329 O O . LEU A 1 695 ? 9.242 -9.156 16.578 1 94.25 695 LEU A O 1
ATOM 5333 N N . LEU A 1 696 ? 9.367 -9.766 18.734 1 95 696 LEU A N 1
ATOM 5334 C CA . LEU A 1 696 ? 7.969 -9.492 19.047 1 95 696 LEU A CA 1
ATOM 5335 C C . LEU A 1 696 ? 7.809 -8.109 19.672 1 95 696 LEU A C 1
ATOM 5337 O O . LEU A 1 696 ? 6.703 -7.562 19.703 1 95 696 LEU A O 1
ATOM 5341 N N . SER A 1 697 ? 8.805 -7.477 20 1 95 697 SER A N 1
ATOM 5342 C CA . SER A 1 697 ? 8.75 -6.25 20.781 1 95 697 SER A CA 1
ATOM 5343 C C . SER A 1 697 ? 8.383 -5.051 19.922 1 95 697 SER A C 1
ATOM 5345 O O . SER A 1 697 ? 7.738 -4.113 20.391 1 95 697 SER A O 1
ATOM 5347 N N . PRO A 1 698 ? 8.797 -5.051 18.625 1 95.44 698 PRO A N 1
ATOM 5348 C CA . PRO A 1 698 ? 8.43 -3.885 17.828 1 95.44 698 PRO A CA 1
ATOM 5349 C C . PRO A 1 698 ? 6.922 -3.678 17.734 1 95.44 698 PRO A C 1
ATOM 5351 O O . PRO A 1 698 ? 6.453 -2.537 17.672 1 95.44 698 PRO A O 1
ATOM 5354 N N . PHE A 1 699 ? 6.094 -4.742 17.891 1 96.62 699 PHE A N 1
ATOM 5355 C CA . PHE A 1 699 ? 4.645 -4.598 17.812 1 96.62 699 PHE A CA 1
ATOM 5356 C C . PHE A 1 699 ? 4.094 -3.914 19.062 1 96.62 699 PHE A C 1
ATOM 5358 O O . PHE A 1 699 ? 3.285 -2.99 18.953 1 96.62 699 PHE A O 1
ATOM 5365 N N . LEU A 1 700 ? 4.598 -4.215 20.156 1 94.88 700 LEU A N 1
ATOM 5366 C CA . LEU A 1 700 ? 4.152 -3.604 21.391 1 94.88 700 LEU A CA 1
ATOM 5367 C C . LEU A 1 700 ? 4.645 -2.164 21.5 1 94.88 700 LEU A C 1
ATOM 5369 O O . LEU A 1 700 ? 3.889 -1.274 21.906 1 94.88 700 LEU A O 1
ATOM 5373 N N . ALA A 1 701 ? 5.852 -1.972 21.109 1 95.5 701 ALA A N 1
ATOM 5374 C CA . ALA A 1 701 ? 6.41 -0.623 21.141 1 95.5 701 ALA A CA 1
ATOM 5375 C C . ALA A 1 701 ? 5.727 0.27 20.109 1 95.5 701 ALA A C 1
ATOM 5377 O O . ALA A 1 701 ? 5.52 1.462 20.344 1 95.5 701 ALA A O 1
ATOM 5378 N N . GLY A 1 702 ? 5.422 -0.318 18.984 1 95 702 GLY A N 1
ATOM 5379 C CA . GLY A 1 702 ? 4.715 0.439 17.969 1 95 702 GLY A CA 1
ATOM 5380 C C . GLY A 1 702 ? 3.314 0.843 18.391 1 95 702 GLY A C 1
ATOM 5381 O O . GLY A 1 702 ? 2.883 1.967 18.125 1 95 702 GLY A O 1
ATOM 5382 N N . LEU A 1 703 ? 2.609 -0.024 19.094 1 93.75 703 LEU A N 1
ATOM 5383 C CA . LEU A 1 703 ? 1.281 0.301 19.609 1 93.75 703 LEU A CA 1
ATOM 5384 C C . LEU A 1 703 ? 1.354 1.411 20.656 1 93.75 703 LEU A C 1
ATOM 5386 O O . LEU A 1 703 ? 0.532 2.33 20.641 1 93.75 703 LEU A O 1
ATOM 5390 N N . ASN A 1 704 ? 2.381 1.373 21.375 1 92.69 704 ASN A N 1
ATOM 5391 C CA . ASN A 1 704 ? 2.576 2.418 22.375 1 92.69 704 ASN A CA 1
ATOM 5392 C C . ASN A 1 704 ? 2.877 3.766 21.734 1 92.69 704 ASN A C 1
ATOM 5394 O O . ASN A 1 704 ? 2.383 4.801 22.188 1 92.69 704 ASN A O 1
ATOM 5398 N N . ALA A 1 705 ? 3.656 3.732 20.688 1 93.31 705 ALA A N 1
ATOM 5399 C CA . ALA A 1 705 ? 4.008 4.969 19.984 1 93.31 705 ALA A CA 1
ATOM 5400 C C . ALA A 1 705 ? 2.795 5.559 19.266 1 93.31 705 ALA A C 1
ATOM 5402 O O . ALA A 1 705 ? 2.609 6.777 19.25 1 93.31 705 ALA A O 1
ATOM 5403 N N . LEU A 1 706 ? 1.934 4.727 18.75 1 90.88 706 LEU A N 1
ATOM 5404 C CA . LEU A 1 706 ? 0.767 5.188 18 1 90.88 706 LEU A CA 1
ATOM 5405 C C . LEU A 1 706 ? -0.299 5.734 18.938 1 90.88 706 LEU A C 1
ATOM 5407 O O . LEU A 1 706 ? -1.006 6.688 18.609 1 90.88 706 LEU A O 1
ATOM 5411 N N . PHE A 1 707 ? -0.283 5.211 20.203 1 89.31 707 PHE A N 1
ATOM 5412 C CA . PHE A 1 707 ? -1.326 5.629 21.141 1 89.31 707 PHE A CA 1
ATOM 5413 C C . PHE A 1 707 ? -0.808 6.699 22.094 1 89.31 707 PHE A C 1
ATOM 5415 O O . PHE A 1 707 ? -1.577 7.277 22.859 1 89.31 707 PHE A O 1
ATOM 5422 N N . SER A 1 708 ? 0.532 7.031 21.875 1 87.06 708 SER A N 1
ATOM 5423 C CA . SER A 1 708 ? 1.099 8.047 22.75 1 87.06 708 SER A CA 1
ATOM 5424 C C . SER A 1 708 ? 0.731 9.453 22.281 1 87.06 708 SER A C 1
ATOM 5426 O O . SER A 1 708 ? 0.635 9.703 21.078 1 87.06 708 SER A O 1
ATOM 5428 N N . ARG A 1 709 ? 0.388 10.188 23.281 1 74.44 709 ARG A N 1
ATOM 5429 C CA . ARG A 1 709 ? 0.029 11.578 22.984 1 74.44 709 ARG A CA 1
ATOM 5430 C C . ARG A 1 709 ? 0.836 12.547 23.828 1 74.44 709 ARG A C 1
ATOM 5432 O O . ARG A 1 709 ? 1.434 12.148 24.844 1 74.44 709 ARG A O 1
ATOM 5439 N N . GLY A 1 710 ? 1.14 13.727 23.328 1 72.06 710 GLY A N 1
ATOM 5440 C CA . GLY A 1 710 ? 1.853 14.727 24.094 1 72.06 710 GLY A CA 1
ATOM 5441 C C . GLY A 1 710 ? 3.271 14.953 23.609 1 72.06 710 GLY A C 1
ATOM 5442 O O . GLY A 1 710 ? 3.615 14.594 22.484 1 72.06 710 GLY A O 1
ATOM 5443 N N . PRO A 1 711 ? 4.043 15.641 24.375 1 69.62 711 PRO A N 1
ATOM 5444 C CA . PRO A 1 711 ? 5.395 16.031 23.969 1 69.62 711 PRO A CA 1
ATOM 5445 C C . PRO A 1 711 ? 6.383 14.867 24 1 69.62 711 PRO A C 1
ATOM 5447 O O . PRO A 1 711 ? 7.445 14.945 23.375 1 69.62 711 PRO A O 1
ATOM 5450 N N . LYS A 1 712 ? 5.977 13.734 24.625 1 79.81 712 LYS A N 1
ATOM 5451 C CA . LYS A 1 712 ? 6.887 12.594 24.656 1 79.81 712 LYS A CA 1
ATOM 5452 C C . LYS A 1 712 ? 6.66 11.664 23.469 1 79.81 712 LYS A C 1
ATOM 5454 O O . LYS A 1 712 ? 7.211 10.562 23.438 1 79.81 712 LYS A O 1
ATOM 5459 N N . ARG A 1 713 ? 5.906 12.086 22.578 1 85.12 713 ARG A N 1
ATOM 5460 C CA . ARG A 1 713 ? 5.559 11.242 21.438 1 85.12 713 ARG A CA 1
ATOM 5461 C C . ARG A 1 713 ? 6.781 10.945 20.578 1 85.12 713 ARG A C 1
ATOM 5463 O O . ARG A 1 713 ? 6.957 9.82 20.109 1 85.12 713 ARG A O 1
ATOM 5470 N N . SER A 1 714 ? 7.598 11.969 20.484 1 88.19 714 SER A N 1
ATOM 5471 C CA . SER A 1 714 ? 8.766 11.773 19.641 1 88.19 714 SER A CA 1
ATOM 5472 C C . SER A 1 714 ? 9.758 10.805 20.266 1 88.19 714 SER A C 1
ATOM 5474 O O . SER A 1 714 ? 10.352 9.977 19.578 1 88.19 714 SER A O 1
ATOM 5476 N N . SER A 1 715 ? 9.891 10.844 21.578 1 89.5 715 SER A N 1
ATOM 5477 C CA . SER A 1 715 ? 10.844 9.969 22.266 1 89.5 715 SER A CA 1
ATOM 5478 C C . SER A 1 715 ? 10.359 8.516 22.25 1 89.5 715 SER A C 1
ATOM 5480 O O . SER A 1 715 ? 11.148 7.594 22.047 1 89.5 715 SER A O 1
ATOM 5482 N N . VAL A 1 716 ? 9.07 8.336 22.453 1 92.38 716 VAL A N 1
ATOM 5483 C CA . VAL A 1 716 ? 8.516 6.984 22.469 1 92.38 716 VAL A CA 1
ATOM 5484 C C . VAL A 1 716 ? 8.602 6.383 21.062 1 92.38 716 VAL A C 1
ATOM 5486 O O . VAL A 1 716 ? 8.844 5.184 20.906 1 92.38 716 VAL A O 1
ATOM 5489 N N . THR A 1 717 ? 8.398 7.207 20.047 1 94.25 717 THR A N 1
ATOM 5490 C CA . THR A 1 717 ? 8.484 6.715 18.672 1 94.25 717 THR A CA 1
ATOM 5491 C C . THR A 1 717 ? 9.922 6.344 18.312 1 94.25 717 THR A C 1
ATOM 5493 O O . THR A 1 717 ? 10.148 5.402 17.562 1 94.25 717 THR A O 1
ATOM 5496 N N . ARG A 1 718 ? 10.883 7.043 18.906 1 93.62 718 ARG A N 1
ATOM 5497 C CA . ARG A 1 718 ? 12.281 6.68 18.672 1 93.62 718 ARG A CA 1
ATOM 5498 C C . ARG A 1 718 ? 12.594 5.324 19.297 1 93.62 718 ARG A C 1
ATOM 5500 O O . ARG A 1 718 ? 13.359 4.539 18.734 1 93.62 718 ARG A O 1
ATOM 5507 N N . ILE A 1 719 ? 12.008 5.047 20.438 1 92.94 719 ILE A N 1
ATOM 5508 C CA . ILE A 1 719 ? 12.219 3.752 21.078 1 92.94 719 ILE A CA 1
ATOM 5509 C C . ILE A 1 719 ? 11.625 2.645 20.219 1 92.94 719 ILE A C 1
ATOM 5511 O O . ILE A 1 719 ? 12.172 1.546 20.125 1 92.94 719 ILE A O 1
ATOM 5515 N N . PHE A 1 720 ? 10.484 2.9 19.547 1 95.12 720 PHE A N 1
ATOM 5516 C CA . PHE A 1 720 ? 9.883 1.962 18.609 1 95.12 720 PHE A CA 1
ATOM 5517 C C . PHE A 1 720 ? 10.852 1.627 17.484 1 95.12 720 PHE A C 1
ATOM 5519 O O . PHE A 1 720 ? 11.023 0.458 17.141 1 95.12 720 PHE A O 1
ATOM 5526 N N . THR A 1 721 ? 11.5 2.68 16.969 1 94.75 721 THR A N 1
ATOM 5527 C CA . THR A 1 721 ? 12.43 2.439 15.867 1 94.75 721 THR A CA 1
ATOM 5528 C C . THR A 1 721 ? 13.648 1.661 16.359 1 94.75 721 THR A C 1
ATOM 5530 O O . THR A 1 721 ? 14.211 0.848 15.617 1 94.75 721 THR A O 1
ATOM 5533 N N . LEU A 1 722 ? 14.039 1.875 17.547 1 93.38 722 LEU A N 1
ATOM 5534 C CA . LEU A 1 722 ? 15.156 1.131 18.109 1 93.38 722 LEU A CA 1
ATOM 5535 C C . LEU A 1 722 ? 14.82 -0.352 18.234 1 93.38 722 LEU A C 1
ATOM 5537 O O . LEU A 1 722 ? 15.656 -1.208 17.922 1 93.38 722 LEU A O 1
ATOM 5541 N N . TRP A 1 723 ? 13.672 -0.625 18.672 1 94.5 723 TRP A N 1
ATOM 5542 C CA . TRP A 1 723 ? 13.25 -2.018 18.766 1 94.5 723 TRP A CA 1
ATOM 5543 C C . TRP A 1 723 ? 13.141 -2.654 17.391 1 94.5 723 TRP A C 1
ATOM 5545 O O . TRP A 1 723 ? 13.484 -3.824 17.203 1 94.5 723 TRP A O 1
ATOM 5555 N N . ASN A 1 724 ? 12.656 -1.891 16.438 1 94.88 724 ASN A N 1
ATOM 5556 C CA . ASN A 1 724 ? 12.57 -2.387 15.062 1 94.88 724 ASN A CA 1
ATOM 5557 C C . ASN A 1 724 ? 13.945 -2.732 14.508 1 94.88 724 ASN A C 1
ATOM 5559 O O . ASN A 1 724 ? 14.125 -3.779 13.875 1 94.88 724 ASN A O 1
ATOM 5563 N N . THR A 1 725 ? 14.922 -1.944 14.789 1 92.94 725 THR A N 1
ATOM 5564 C CA . THR A 1 725 ? 16.266 -2.176 14.281 1 92.94 725 THR A CA 1
ATOM 5565 C C . THR A 1 725 ? 16.922 -3.346 15.016 1 92.94 725 THR A C 1
ATOM 5567 O O . THR A 1 725 ? 17.656 -4.133 14.406 1 92.94 725 THR A O 1
ATOM 5570 N N . THR A 1 726 ? 16.641 -3.479 16.266 1 92.56 726 THR A N 1
ATOM 5571 C CA . THR A 1 726 ? 17.188 -4.602 17.016 1 92.56 726 THR A CA 1
ATOM 5572 C C . THR A 1 726 ? 16.609 -5.922 16.531 1 92.56 726 THR A C 1
ATOM 5574 O O . THR A 1 726 ? 17.297 -6.941 16.5 1 92.56 726 THR A O 1
ATOM 5577 N N . SER A 1 727 ? 15.383 -5.883 16.094 1 94.25 727 SER A N 1
ATOM 5578 C CA . SER A 1 727 ? 14.727 -7.094 15.609 1 94.25 727 SER A CA 1
ATOM 5579 C C . SER A 1 727 ? 15.32 -7.559 14.281 1 94.25 727 SER A C 1
ATOM 5581 O O . SER A 1 727 ? 15.117 -8.703 13.875 1 94.25 727 SER A O 1
ATOM 5583 N N . VAL A 1 728 ? 16.047 -6.738 13.586 1 93.75 728 VAL A N 1
ATOM 5584 C CA . VAL A 1 728 ? 16.688 -7.113 12.328 1 93.75 728 VAL A CA 1
ATOM 5585 C C . VAL A 1 728 ? 17.781 -8.148 12.586 1 93.75 728 VAL A C 1
ATOM 5587 O O . VAL A 1 728 ? 18.062 -8.984 11.734 1 93.75 728 VAL A O 1
ATOM 5590 N N . ILE A 1 729 ? 18.297 -8.164 13.812 1 92.12 729 ILE A N 1
ATOM 5591 C CA . ILE A 1 729 ? 19.312 -9.164 14.156 1 92.12 729 ILE A CA 1
ATOM 5592 C C . ILE A 1 729 ? 18.672 -10.547 14.188 1 92.12 729 ILE A C 1
ATOM 5594 O O . ILE A 1 729 ? 19.281 -11.531 13.766 1 92.12 729 ILE A O 1
ATOM 5598 N N . ASN A 1 730 ? 17.438 -10.633 14.648 1 95 730 ASN A N 1
ATOM 5599 C CA . ASN A 1 730 ? 16.734 -11.906 14.641 1 95 730 ASN A CA 1
ATOM 5600 C C . ASN A 1 730 ? 16.531 -12.422 13.219 1 95 730 ASN A C 1
ATOM 5602 O O . ASN A 1 730 ? 16.562 -13.633 12.977 1 95 730 ASN A O 1
ATOM 5606 N N . ILE A 1 731 ? 16.328 -11.508 12.328 1 94.5 731 ILE A N 1
ATOM 5607 C CA . ILE A 1 731 ? 16.125 -11.898 10.93 1 94.5 731 ILE A CA 1
ATOM 5608 C C . ILE A 1 731 ? 17.438 -12.414 10.352 1 94.5 731 ILE A C 1
ATOM 5610 O O . ILE A 1 731 ? 17.453 -13.391 9.602 1 94.5 731 ILE A O 1
ATOM 5614 N N . ILE A 1 732 ? 18.562 -11.812 10.727 1 92.5 732 ILE A N 1
ATOM 5615 C CA . ILE A 1 732 ? 19.859 -12.266 10.258 1 92.5 732 ILE A CA 1
ATOM 5616 C C . ILE A 1 732 ? 20.141 -13.664 10.797 1 92.5 732 ILE A C 1
ATOM 5618 O O . ILE A 1 732 ? 20.672 -14.523 10.07 1 92.5 732 ILE A O 1
ATOM 5622 N N . VAL A 1 733 ? 19.75 -13.914 11.984 1 93.62 733 VAL A N 1
ATOM 5623 C CA . VAL A 1 733 ? 19.922 -15.234 12.578 1 93.62 733 VAL A CA 1
ATOM 5624 C C . VAL A 1 733 ? 19.062 -16.25 11.82 1 93.62 733 VAL A C 1
ATOM 5626 O O . VAL A 1 733 ? 19.5 -17.375 11.555 1 93.62 733 VAL A O 1
ATOM 5629 N N . ALA A 1 734 ? 17.906 -15.852 11.445 1 94.38 734 ALA A N 1
ATOM 5630 C CA . ALA A 1 734 ? 17.031 -16.734 10.688 1 94.38 734 ALA A CA 1
ATOM 5631 C C . ALA A 1 734 ? 17.625 -17.078 9.32 1 94.38 734 ALA A C 1
ATOM 5633 O O . ALA A 1 734 ? 17.594 -18.219 8.891 1 94.38 734 ALA A O 1
ATOM 5634 N N . ILE A 1 735 ? 18.234 -16.094 8.695 1 92.75 735 ILE A N 1
ATOM 5635 C CA . ILE A 1 735 ? 18.828 -16.297 7.375 1 92.75 735 ILE A CA 1
ATOM 5636 C C . ILE A 1 735 ? 20.062 -17.172 7.496 1 92.75 735 ILE A C 1
ATOM 5638 O O . ILE A 1 735 ? 20.266 -18.078 6.676 1 92.75 735 ILE A O 1
ATOM 5642 N N . VAL A 1 736 ? 20.828 -16.969 8.531 1 91.75 736 VAL A N 1
ATOM 5643 C CA . VAL A 1 736 ? 22.031 -17.766 8.719 1 91.75 736 VAL A CA 1
ATOM 5644 C C . VAL A 1 736 ? 21.656 -19.219 9.023 1 91.75 736 VAL A C 1
ATOM 5646 O O . VAL A 1 736 ? 22.219 -20.156 8.453 1 91.75 736 VAL A O 1
ATOM 5649 N N . TYR A 1 737 ? 20.641 -19.406 9.836 1 90 737 TYR A N 1
ATOM 5650 C CA . TYR A 1 737 ? 20.188 -20.766 10.164 1 90 737 TYR A CA 1
ATOM 5651 C C . TYR A 1 737 ? 19.594 -21.453 8.938 1 90 737 TYR A C 1
ATOM 5653 O O . TYR A 1 737 ? 19.828 -22.625 8.703 1 90 737 TYR A O 1
ATOM 5661 N N . GLY A 1 738 ? 18.797 -20.719 8.25 1 86.75 738 GLY A N 1
ATOM 5662 C CA . GLY A 1 738 ? 18.219 -21.281 7.047 1 86.75 738 GLY A CA 1
ATOM 5663 C C . GLY A 1 738 ? 19.25 -21.688 6.016 1 86.75 738 GLY A C 1
ATOM 5664 O O . GLY A 1 738 ? 19.141 -22.75 5.391 1 86.75 738 GLY A O 1
ATOM 5665 N N . ALA A 1 739 ? 20.281 -20.891 5.867 1 86.69 739 ALA A N 1
ATOM 5666 C CA . ALA A 1 739 ? 21.359 -21.188 4.918 1 86.69 739 ALA A CA 1
ATOM 5667 C C . ALA A 1 739 ? 22.172 -22.391 5.371 1 86.69 739 ALA A C 1
ATOM 5669 O O . ALA A 1 739 ? 22.562 -23.234 4.555 1 86.69 739 ALA A O 1
ATOM 5670 N N . MET A 1 740 ? 22.359 -22.531 6.621 1 86.38 740 MET A N 1
ATOM 5671 C CA . MET A 1 740 ? 23.094 -23.656 7.168 1 86.38 740 MET A CA 1
ATOM 5672 C C . MET A 1 740 ? 22.281 -24.953 7.027 1 86.38 740 MET A C 1
ATOM 5674 O O . MET A 1 740 ? 22.828 -26 6.672 1 86.38 740 MET A O 1
ATOM 5678 N N . TYR A 1 741 ? 21.047 -24.844 7.246 1 81.56 741 TYR A N 1
ATOM 5679 C CA . TYR A 1 741 ? 20.172 -26.016 7.145 1 81.56 741 TYR A CA 1
ATOM 5680 C C . TYR A 1 741 ? 20.078 -26.5 5.703 1 81.56 741 TYR A C 1
ATOM 5682 O O . TYR A 1 741 ? 20.125 -27.703 5.441 1 81.56 741 TYR A O 1
ATOM 5690 N N . SER A 1 742 ? 19.938 -25.547 4.77 1 78.12 742 SER A N 1
ATOM 5691 C CA . SER A 1 742 ? 19.875 -25.938 3.361 1 78.12 742 SER A CA 1
ATOM 5692 C C . SER A 1 742 ? 21.219 -26.469 2.865 1 78.12 742 SER A C 1
ATOM 5694 O O . SER A 1 742 ? 21.266 -27.391 2.053 1 78.12 742 SER A O 1
ATOM 5696 N N . GLY A 1 743 ? 22.297 -25.875 3.281 1 74.62 743 GLY A N 1
ATOM 5697 C CA . GLY A 1 743 ? 23.625 -26.344 2.914 1 74.62 743 GLY A CA 1
ATOM 5698 C C . GLY A 1 743 ? 23.938 -27.719 3.488 1 74.62 743 GLY A C 1
ATOM 5699 O O . GLY A 1 743 ? 24.484 -28.578 2.791 1 74.62 743 GLY A O 1
ATOM 5700 N N . LEU A 1 744 ? 23.531 -27.953 4.637 1 71.56 744 LEU A N 1
ATOM 5701 C CA . LEU A 1 744 ? 23.781 -29.234 5.281 1 71.56 744 LEU A CA 1
ATOM 5702 C C . LEU A 1 744 ? 22.906 -30.328 4.668 1 71.56 744 LEU A C 1
ATOM 5704 O O . LEU A 1 744 ? 23.344 -31.469 4.5 1 71.56 744 LEU A O 1
ATOM 5708 N N . SER A 1 745 ? 21.703 -30 4.316 1 71.12 745 SER A N 1
ATOM 5709 C CA . SER A 1 745 ? 20.797 -30.969 3.695 1 71.12 745 SER A CA 1
ATOM 5710 C C . SER A 1 745 ? 21.297 -31.359 2.305 1 71.12 745 SER A C 1
ATOM 5712 O O . SER A 1 745 ? 21.188 -32.531 1.9 1 71.12 745 SER A O 1
ATOM 5714 N N . SER A 1 746 ? 21.812 -30.297 1.663 1 67.5 746 SER A N 1
ATOM 5715 C CA . SER A 1 746 ? 22.359 -30.594 0.346 1 67.5 746 SER A CA 1
ATOM 5716 C C . SER A 1 746 ? 23.609 -31.469 0.452 1 67.5 746 SER A C 1
ATOM 5718 O O . SER A 1 746 ? 23.812 -32.375 -0.373 1 67.5 746 SER A O 1
ATOM 5720 N N . LEU A 1 747 ? 24.344 -31.297 1.396 1 63.69 747 LEU A N 1
ATOM 5721 C CA . LEU A 1 747 ? 25.547 -32.094 1.605 1 63.69 747 LEU A CA 1
ATOM 5722 C C . LEU A 1 747 ? 25.188 -33.531 2.016 1 63.69 747 LEU A C 1
ATOM 5724 O O . LEU A 1 747 ? 25.812 -34.5 1.562 1 63.69 747 LEU A O 1
ATOM 5728 N N . THR A 1 748 ? 24.172 -33.625 2.793 1 61.72 748 THR A N 1
ATOM 5729 C CA . THR A 1 748 ? 23.766 -34.969 3.229 1 61.72 748 THR A CA 1
ATOM 5730 C C . THR A 1 748 ? 23.125 -35.719 2.078 1 61.72 748 THR A C 1
ATOM 5732 O O . THR A 1 748 ? 23.281 -36.938 1.972 1 61.72 748 THR A O 1
ATOM 5735 N N . VAL A 1 749 ? 22.391 -34.969 1.301 1 59.03 749 VAL A N 1
ATOM 5736 C CA . VAL A 1 749 ? 21.781 -35.625 0.143 1 59.03 749 VAL A CA 1
ATOM 5737 C C . VAL A 1 749 ? 22.859 -36.031 -0.853 1 59.03 749 VAL A C 1
ATOM 5739 O O . VAL A 1 749 ? 22.781 -37.125 -1.439 1 59.03 749 VAL A O 1
ATOM 5742 N N . SER A 1 750 ? 23.766 -35.156 -1.065 1 55.97 750 SER A N 1
ATOM 5743 C CA . SER A 1 750 ? 24.844 -35.531 -1.97 1 55.97 750 SER A CA 1
ATOM 5744 C C . SER A 1 750 ? 25.625 -36.75 -1.444 1 55.97 750 SER A C 1
ATOM 5746 O O . SER A 1 750 ? 26.062 -37.594 -2.223 1 55.97 750 SER A O 1
ATOM 5748 N N . SER A 1 751 ? 25.703 -36.844 -0.207 1 55.09 751 SER A N 1
ATOM 5749 C CA . SER A 1 751 ? 26.406 -38 0.329 1 55.09 751 SER A CA 1
ATOM 5750 C C . SER A 1 751 ? 25.516 -39.25 0.323 1 55.09 751 SER A C 1
ATOM 5752 O O . SER A 1 751 ? 26 -40.375 0.118 1 55.09 751 SER A O 1
ATOM 5754 N N . ALA A 1 752 ? 24.281 -39.062 0.566 1 53.41 752 ALA A N 1
ATOM 5755 C CA . ALA A 1 752 ? 23.359 -40.219 0.541 1 53.41 752 ALA A CA 1
ATOM 5756 C C . ALA A 1 752 ? 23.078 -40.656 -0.892 1 53.41 752 ALA A C 1
ATOM 5758 O O . ALA A 1 752 ? 22.828 -41.844 -1.147 1 53.41 752 ALA A O 1
ATOM 5759 N N . GLN A 1 753 ? 23 -39.688 -1.888 1 45.69 753 GLN A N 1
ATOM 5760 C CA . GLN A 1 753 ? 22.891 -40.094 -3.287 1 45.69 753 GLN A CA 1
ATOM 5761 C C . GLN A 1 753 ? 24.094 -40.938 -3.701 1 45.69 753 GLN A C 1
ATOM 5763 O O . GLN A 1 753 ? 24.109 -41.5 -4.789 1 45.69 753 GLN A O 1
ATOM 5768 N N . ALA A 1 754 ? 25.141 -40.812 -3.166 1 44.94 754 ALA A N 1
ATOM 5769 C CA . ALA A 1 754 ? 26.156 -41.781 -3.557 1 44.94 754 ALA A CA 1
ATOM 5770 C C . ALA A 1 754 ? 25.656 -43.219 -3.352 1 44.94 754 ALA A C 1
ATOM 5772 O O . ALA A 1 754 ? 26.203 -44.156 -3.914 1 44.94 754 ALA A O 1
ATOM 5773 N N . SER A 1 755 ? 25.078 -43.5 -2.205 1 40.72 755 SER A N 1
ATOM 5774 C CA . SER A 1 755 ? 24.547 -44.844 -2.205 1 40.72 755 SER A CA 1
ATOM 5775 C C . SER A 1 755 ? 23.344 -44.969 -3.123 1 40.72 755 SER A C 1
ATOM 5777 O O . SER A 1 755 ? 23.297 -45.844 -3.986 1 40.72 755 SER A O 1
ATOM 5779 N N . ASN A 1 756 ? 21.938 -45.281 -2.637 1 36.5 756 ASN A N 1
ATOM 5780 C CA . ASN A 1 756 ? 20.734 -45.594 -3.398 1 36.5 756 ASN A CA 1
ATOM 5781 C C . ASN A 1 756 ? 20.25 -44.375 -4.188 1 36.5 756 ASN A C 1
ATOM 5783 O O . ASN A 1 756 ? 20.172 -43.281 -3.654 1 36.5 756 ASN A O 1
ATOM 5787 N N . THR A 1 757 ? 20.359 -44.344 -5.586 1 38 757 THR A N 1
ATOM 5788 C CA . THR A 1 757 ? 20.172 -43.469 -6.746 1 38 757 THR A CA 1
ATOM 5789 C C . THR A 1 757 ? 19 -42.5 -6.531 1 38 757 THR A C 1
ATOM 5791 O O . THR A 1 757 ? 19.062 -41.344 -6.93 1 38 757 THR A O 1
ATOM 5794 N N . LYS A 1 758 ? 17.656 -43.094 -6.805 1 40.78 758 LYS A N 1
ATOM 5795 C CA . LYS A 1 758 ? 16.484 -42.562 -7.496 1 40.78 758 LYS A CA 1
ATOM 5796 C C . LYS A 1 758 ? 15.828 -41.438 -6.699 1 40.78 758 LYS A C 1
ATOM 5798 O O . LYS A 1 758 ? 15.219 -40.531 -7.277 1 40.78 758 LYS A O 1
ATOM 5803 N N . SER A 1 759 ? 15.391 -41.688 -5.508 1 39.16 759 SER A N 1
ATOM 5804 C CA . SER A 1 759 ? 14.172 -41.031 -5.055 1 39.16 759 SER A CA 1
ATOM 5805 C C . SER A 1 759 ? 14.43 -39.594 -4.668 1 39.16 759 SER A C 1
ATOM 5807 O O . SER A 1 759 ? 13.57 -38.938 -4.078 1 39.16 759 SER A O 1
ATOM 5809 N N . PHE A 1 760 ? 15.664 -39.156 -4.461 1 40.44 760 PHE A N 1
ATOM 5810 C CA . PHE A 1 760 ? 15.609 -37.969 -3.6 1 40.44 760 PHE A CA 1
ATOM 5811 C C . PHE A 1 760 ? 15.18 -36.75 -4.387 1 40.44 760 PHE A C 1
ATOM 5813 O O . PHE A 1 760 ? 15.977 -36.156 -5.117 1 40.44 760 PHE A O 1
ATOM 5820 N N . LYS A 1 761 ? 13.977 -36.75 -4.855 1 44.97 761 LYS A N 1
ATOM 5821 C CA . LYS A 1 761 ? 13.367 -35.469 -5.203 1 44.97 761 LYS A CA 1
ATOM 5822 C C . LYS A 1 761 ? 13.891 -34.344 -4.309 1 44.97 761 LYS A C 1
ATOM 5824 O O . LYS A 1 761 ? 13.953 -34.5 -3.088 1 44.97 761 LYS A O 1
ATOM 5829 N N . GLY A 1 762 ? 14.859 -33.688 -4.688 1 46.94 762 GLY A N 1
ATOM 5830 C CA . GLY A 1 762 ? 15.352 -32.438 -4.125 1 46.94 762 GLY A CA 1
ATOM 5831 C C . GLY A 1 762 ? 14.336 -31.75 -3.236 1 46.94 762 GLY A C 1
ATOM 5832 O O . GLY A 1 762 ? 13.148 -31.688 -3.57 1 46.94 762 GLY A O 1
ATOM 5833 N N . ARG A 1 763 ? 14.484 -31.922 -1.893 1 47.75 763 ARG A N 1
ATOM 5834 C CA . ARG A 1 763 ? 13.719 -31.281 -0.82 1 47.75 763 ARG A CA 1
ATOM 5835 C C . ARG A 1 763 ? 13.312 -29.875 -1.2 1 47.75 763 ARG A C 1
ATOM 5837 O O . ARG A 1 763 ? 14.164 -29 -1.378 1 47.75 763 ARG A O 1
ATOM 5844 N N . ASP A 1 764 ? 12.391 -29.609 -2.021 1 49.66 764 ASP A N 1
ATOM 5845 C CA . ASP A 1 764 ? 11.695 -28.422 -2.49 1 49.66 764 ASP A CA 1
ATOM 5846 C C . ASP A 1 764 ? 11.633 -27.359 -1.394 1 49.66 764 ASP A C 1
ATOM 5848 O O . ASP A 1 764 ? 10.836 -26.422 -1.477 1 49.66 764 ASP A O 1
ATOM 5852 N N . ASP A 1 765 ? 12.188 -27.625 -0.206 1 58.41 765 ASP A N 1
ATOM 5853 C CA . ASP A 1 765 ? 11.914 -26.531 0.708 1 58.41 765 ASP A CA 1
ATOM 5854 C C . ASP A 1 765 ? 12.578 -25.234 0.232 1 58.41 765 ASP A C 1
ATOM 5856 O O . ASP A 1 765 ? 13.109 -24.469 1.04 1 58.41 765 ASP A O 1
ATOM 5860 N N . ASP A 1 766 ? 12.641 -25.094 -1.08 1 65.19 766 ASP A N 1
ATOM 5861 C CA . ASP A 1 766 ? 13.383 -23.969 -1.665 1 65.19 766 ASP A CA 1
ATOM 5862 C C . ASP A 1 766 ? 12.734 -22.641 -1.308 1 65.19 766 ASP A C 1
ATOM 5864 O O . ASP A 1 766 ? 13.328 -21.578 -1.518 1 65.19 766 ASP A O 1
ATOM 5868 N N . GLY A 1 767 ? 11.797 -22.609 -0.51 1 77.75 767 GLY A N 1
ATOM 5869 C CA . GLY A 1 767 ? 11.211 -21.297 -0.286 1 77.75 767 GLY A CA 1
ATOM 5870 C C . GLY A 1 767 ? 11.359 -20.812 1.144 1 77.75 767 GLY A C 1
ATOM 5871 O O . GLY A 1 767 ? 10.531 -20.047 1.631 1 77.75 767 GLY A O 1
ATOM 5872 N N . TRP A 1 768 ? 12.461 -21.281 1.83 1 82.5 768 TRP A N 1
ATOM 5873 C CA . TRP A 1 768 ? 12.602 -20.922 3.238 1 82.5 768 TRP A CA 1
ATOM 5874 C C . TRP A 1 768 ? 13.031 -19.469 3.391 1 82.5 768 TRP A C 1
ATOM 5876 O O . TRP A 1 768 ? 12.758 -18.844 4.418 1 82.5 768 TRP A O 1
ATOM 5886 N N . TRP A 1 769 ? 13.688 -18.891 2.33 1 87.06 769 TRP A N 1
ATOM 5887 C CA . TRP A 1 769 ? 14.289 -17.562 2.424 1 87.06 769 TRP A CA 1
ATOM 5888 C C . TRP A 1 769 ? 13.266 -16.469 2.111 1 87.06 769 TRP A C 1
ATOM 5890 O O . TRP A 1 769 ? 13.5 -15.297 2.393 1 87.06 769 TRP A O 1
ATOM 5900 N N . ILE A 1 770 ? 12.133 -16.781 1.685 1 88.12 770 ILE A N 1
ATOM 5901 C CA . ILE A 1 770 ? 11.172 -15.797 1.207 1 88.12 770 ILE A CA 1
ATOM 5902 C C . ILE A 1 770 ? 10.625 -15 2.389 1 88.12 770 ILE A C 1
ATOM 5904 O O . ILE A 1 770 ? 10.578 -13.766 2.35 1 88.12 770 ILE A O 1
ATOM 5908 N N . LEU A 1 771 ? 10.281 -15.656 3.484 1 91.81 771 LEU A N 1
ATOM 5909 C CA . LEU A 1 771 ? 9.633 -14.977 4.598 1 91.81 771 LEU A CA 1
ATOM 5910 C C . LEU A 1 771 ? 10.625 -14.078 5.332 1 91.81 771 LEU A C 1
ATOM 5912 O O . LEU A 1 771 ? 10.312 -12.922 5.633 1 91.81 771 LEU A O 1
ATOM 5916 N N . PRO A 1 772 ? 11.852 -14.5 5.574 1 94 772 PRO A N 1
ATOM 5917 C CA . PRO A 1 772 ? 12.812 -13.602 6.215 1 94 772 PRO A CA 1
ATOM 5918 C C . PRO A 1 772 ? 13.188 -12.414 5.328 1 94 772 PRO A C 1
ATOM 5920 O O . PRO A 1 772 ? 13.375 -11.297 5.828 1 94 772 PRO A O 1
ATOM 5923 N N . VAL A 1 773 ? 13.258 -12.586 4.07 1 92.56 773 VAL A N 1
ATOM 5924 C CA . VAL A 1 773 ? 13.609 -11.492 3.17 1 92.56 773 VAL A CA 1
ATOM 5925 C C . VAL A 1 773 ? 12.453 -10.5 3.092 1 92.56 773 VAL A C 1
ATOM 5927 O O . VAL A 1 773 ? 12.672 -9.281 3.127 1 92.56 773 VAL A O 1
ATOM 5930 N N . VAL A 1 774 ? 11.219 -11 3.035 1 92.19 774 VAL A N 1
ATOM 5931 C CA . VAL A 1 774 ? 10.055 -10.117 3.012 1 92.19 774 VAL A CA 1
ATOM 5932 C C . VAL A 1 774 ? 9.969 -9.344 4.328 1 92.19 774 VAL A C 1
ATOM 5934 O O . VAL A 1 774 ? 9.648 -8.156 4.336 1 92.19 774 VAL A O 1
ATOM 5937 N N . LEU A 1 775 ? 10.289 -10.023 5.391 1 95.56 775 LEU A N 1
ATOM 5938 C CA . LEU A 1 775 ? 10.25 -9.367 6.691 1 95.56 775 LEU A CA 1
ATOM 5939 C C . LEU A 1 775 ? 11.312 -8.281 6.789 1 95.56 775 LEU A C 1
ATOM 5941 O O . LEU A 1 775 ? 11.07 -7.211 7.352 1 95.56 775 LEU A O 1
ATOM 5945 N N . PHE A 1 776 ? 12.469 -8.523 6.242 1 94.69 776 PHE A N 1
ATOM 5946 C CA . PHE A 1 776 ? 13.531 -7.527 6.242 1 94.69 776 PHE A CA 1
ATOM 5947 C C . PHE A 1 776 ? 13.117 -6.293 5.449 1 94.69 776 PHE A C 1
ATOM 5949 O O . PHE A 1 776 ? 13.375 -5.164 5.871 1 94.69 776 PHE A O 1
ATOM 5956 N N . VAL A 1 777 ? 12.438 -6.465 4.375 1 92.12 777 VAL A N 1
ATOM 5957 C CA . VAL A 1 777 ? 11.992 -5.355 3.541 1 92.12 777 VAL A CA 1
ATOM 5958 C C . VAL A 1 777 ? 10.914 -4.562 4.273 1 92.12 777 VAL A C 1
ATOM 5960 O O . VAL A 1 777 ? 10.93 -3.328 4.27 1 92.12 777 VAL A O 1
ATOM 5963 N N . VAL A 1 778 ? 10.016 -5.25 4.941 1 93.62 778 VAL A N 1
ATOM 5964 C CA . VAL A 1 778 ? 8.938 -4.578 5.66 1 93.62 778 VAL A CA 1
ATOM 5965 C C . VAL A 1 778 ? 9.508 -3.787 6.832 1 93.62 778 VAL A C 1
ATOM 5967 O O . VAL A 1 778 ? 9.078 -2.66 7.098 1 93.62 778 VAL A O 1
ATOM 5970 N N . LYS A 1 779 ? 10.508 -4.344 7.488 1 95.62 779 LYS A N 1
ATOM 5971 C CA . LYS A 1 779 ? 11.117 -3.643 8.617 1 95.62 779 LYS A CA 1
ATOM 5972 C C . LYS A 1 779 ? 11.922 -2.434 8.141 1 95.62 779 LYS A C 1
ATOM 5974 O O . LYS A 1 779 ? 11.961 -1.404 8.82 1 95.62 779 LYS A O 1
ATOM 5979 N N . SER A 1 780 ? 12.484 -2.514 7 1 92.75 780 SER A N 1
ATOM 5980 C CA . SER A 1 780 ? 13.203 -1.374 6.438 1 92.75 780 SER A CA 1
ATOM 5981 C C . SER A 1 780 ? 12.242 -0.268 6.016 1 92.75 780 SER A C 1
ATOM 5983 O O . SER A 1 780 ? 12.516 0.915 6.234 1 92.75 780 SER A O 1
ATOM 5985 N N . LEU A 1 781 ? 11.094 -0.616 5.48 1 90.44 781 LEU A N 1
ATOM 5986 C CA . LEU A 1 781 ? 10.07 0.36 5.121 1 90.44 781 LEU A CA 1
ATOM 5987 C C . LEU A 1 781 ? 9.492 1.017 6.367 1 90.44 781 LEU A C 1
ATOM 5989 O O . LEU A 1 781 ? 9.242 2.225 6.379 1 90.44 781 LEU A O 1
ATOM 5993 N N . GLN A 1 782 ? 9.328 0.167 7.324 1 94.38 782 GLN A N 1
ATOM 5994 C CA . GLN A 1 782 ? 8.812 0.682 8.586 1 94.38 782 GLN A CA 1
ATOM 5995 C C . GLN A 1 782 ? 9.781 1.689 9.203 1 94.38 782 GLN A C 1
ATOM 5997 O O . GLN A 1 782 ? 9.359 2.746 9.68 1 94.38 782 GLN A O 1
ATOM 6002 N N . ALA A 1 783 ? 11.016 1.388 9.18 1 94.06 783 ALA A N 1
ATOM 6003 C CA . ALA A 1 783 ? 12.016 2.303 9.727 1 94.06 783 ALA A CA 1
ATOM 6004 C C . ALA A 1 783 ? 12.023 3.623 8.969 1 94.06 783 ALA A C 1
ATOM 6006 O O . ALA A 1 783 ? 12.102 4.695 9.57 1 94.06 783 ALA A O 1
ATOM 6007 N N . GLY A 1 784 ? 11.906 3.586 7.703 1 90.62 784 GLY A N 1
ATOM 6008 C CA . GLY A 1 784 ? 11.859 4.797 6.902 1 90.62 784 GLY A CA 1
ATOM 6009 C C . GLY A 1 784 ? 10.641 5.652 7.18 1 90.62 784 GLY A C 1
ATOM 6010 O O . GLY A 1 784 ? 10.75 6.867 7.355 1 90.62 784 GLY A O 1
ATOM 6011 N N . LEU A 1 785 ? 9.477 5.059 7.316 1 90.62 785 LEU A N 1
ATOM 6012 C CA . LEU A 1 785 ? 8.234 5.773 7.566 1 90.62 785 LEU A CA 1
ATOM 6013 C C . LEU A 1 785 ? 8.234 6.395 8.961 1 90.62 785 LEU A C 1
ATOM 6015 O O . LEU A 1 785 ? 7.773 7.523 9.141 1 90.62 785 LEU A O 1
ATOM 6019 N N . VAL A 1 786 ? 8.75 5.621 9.883 1 93.5 786 VAL A N 1
ATOM 6020 C CA . VAL A 1 786 ? 8.742 6.113 11.258 1 93.5 786 VAL A CA 1
ATOM 6021 C C . VAL A 1 786 ? 9.75 7.254 11.398 1 93.5 786 VAL A C 1
ATOM 6023 O O . VAL A 1 786 ? 9.5 8.227 12.109 1 93.5 786 VAL A O 1
ATOM 6026 N N . ASN A 1 787 ? 10.867 7.152 10.734 1 92.69 787 ASN A N 1
ATOM 6027 C CA . ASN A 1 787 ? 11.828 8.25 10.75 1 92.69 787 ASN A CA 1
ATOM 6028 C C . ASN A 1 787 ? 11.234 9.523 10.148 1 92.69 787 ASN A C 1
ATOM 6030 O O . ASN A 1 787 ? 11.469 10.625 10.656 1 92.69 787 ASN A O 1
ATOM 6034 N N . TRP A 1 788 ? 10.5 9.367 9.156 1 89 788 TRP A N 1
ATOM 6035 C CA . TRP A 1 788 ? 9.805 10.5 8.562 1 89 788 TRP A CA 1
ATOM 6036 C C . TRP A 1 788 ? 8.766 11.062 9.523 1 89 788 TRP A C 1
ATOM 6038 O O . TRP A 1 788 ? 8.602 12.281 9.625 1 89 788 TRP A O 1
ATOM 6048 N N . HIS A 1 789 ? 8.094 10.188 10.211 1 90.56 789 HIS A N 1
ATOM 6049 C CA . HIS A 1 789 ? 7.094 10.602 11.188 1 90.56 789 HIS A CA 1
ATOM 6050 C C . HIS A 1 789 ? 7.734 11.375 12.336 1 90.56 789 HIS A C 1
ATOM 6052 O O . HIS A 1 789 ? 7.195 12.391 12.781 1 90.56 789 HIS A O 1
ATOM 6058 N N . ILE A 1 790 ? 8.898 10.914 12.734 1 92.06 790 ILE A N 1
ATOM 6059 C CA . ILE A 1 790 ? 9.609 11.594 13.812 1 92.06 790 ILE A CA 1
ATOM 6060 C C . ILE A 1 790 ? 10.055 12.984 13.352 1 92.06 790 ILE A C 1
ATOM 6062 O O . ILE A 1 790 ? 9.938 13.961 14.094 1 92.06 790 ILE A O 1
ATOM 6066 N N . ALA A 1 791 ? 10.5 13.102 12.141 1 90.12 791 ALA A N 1
ATOM 6067 C CA . ALA A 1 791 ? 10.914 14.391 11.594 1 90.12 791 ALA A CA 1
ATOM 6068 C C . ALA A 1 791 ? 9.742 15.367 11.531 1 90.12 791 ALA A C 1
ATOM 6070 O O . ALA A 1 791 ? 9.891 16.547 11.852 1 90.12 791 ALA A O 1
ATOM 6071 N N . ASN A 1 792 ? 8.594 14.852 11.273 1 87.06 792 ASN A N 1
ATOM 6072 C CA . ASN A 1 792 ? 7.402 15.695 11.203 1 87.06 792 ASN A CA 1
ATOM 6073 C C . ASN A 1 792 ? 6.938 16.125 12.586 1 87.06 792 ASN A C 1
ATOM 6075 O O . ASN A 1 792 ? 6.391 17.219 12.75 1 87.06 792 ASN A O 1
ATOM 6079 N N . LEU A 1 793 ? 7.152 15.297 13.547 1 85.75 793 LEU A N 1
ATOM 6080 C CA . LEU A 1 793 ? 6.738 15.617 14.906 1 85.75 793 LEU A CA 1
ATOM 6081 C C . LEU A 1 793 ? 7.668 16.656 15.523 1 85.75 793 LEU A C 1
ATOM 6083 O O . LEU A 1 793 ? 7.219 17.547 16.25 1 85.75 793 LEU A O 1
ATOM 6087 N N . GLU A 1 794 ? 8.914 16.578 15.133 1 87.19 794 GLU A N 1
ATOM 6088 C CA . GLU A 1 794 ? 9.898 17.453 15.766 1 87.19 794 GLU A CA 1
ATOM 6089 C C . GLU A 1 794 ? 9.977 18.812 15.055 1 87.19 794 GLU A C 1
ATOM 6091 O O . GLU A 1 794 ? 10.25 19.828 15.688 1 87.19 794 GLU A O 1
ATOM 6096 N N . ILE A 1 795 ? 9.773 18.75 13.703 1 85.44 795 ILE A N 1
ATOM 6097 C CA . ILE A 1 795 ? 9.82 20 12.953 1 85.44 795 ILE A CA 1
ATOM 6098 C C . ILE A 1 795 ? 8.453 20.281 12.336 1 85.44 795 ILE A C 1
ATOM 6100 O O . ILE A 1 795 ? 8.078 19.672 11.328 1 85.44 795 ILE A O 1
ATOM 6104 N N . GLN A 1 796 ? 7.762 21.203 12.938 1 74.62 796 GLN A N 1
ATOM 6105 C CA . GLN A 1 796 ? 6.414 21.5 12.469 1 74.62 796 GLN A CA 1
ATOM 6106 C C . GLN A 1 796 ? 6.43 22.641 11.453 1 74.62 796 GLN A C 1
ATOM 6108 O O . GLN A 1 796 ? 5.562 22.719 10.578 1 74.62 796 GLN A O 1
ATOM 6113 N N . ASP A 1 797 ? 7.535 23.516 11.602 1 75.25 797 ASP A N 1
ATOM 6114 C CA . ASP A 1 797 ? 7.633 24.641 10.68 1 75.25 797 ASP A CA 1
ATOM 6115 C C . ASP A 1 797 ? 8.57 24.328 9.516 1 75.25 797 ASP A C 1
ATOM 6117 O O . ASP A 1 797 ? 9.789 24.297 9.688 1 75.25 797 ASP A O 1
ATOM 6121 N N . HIS A 1 798 ? 8.07 24.141 8.438 1 75.94 798 HIS A N 1
ATOM 6122 C CA . HIS A 1 798 ? 8.859 23.75 7.27 1 75.94 798 HIS A CA 1
ATOM 6123 C C . HIS A 1 798 ? 9.562 24.969 6.672 1 75.94 798 HIS A C 1
ATOM 6125 O O . HIS A 1 798 ? 10.477 24.812 5.855 1 75.94 798 HIS A O 1
ATOM 6131 N N . SER A 1 799 ? 9.164 26.141 7.09 1 76.56 799 SER A N 1
ATOM 6132 C CA . SER A 1 799 ? 9.797 27.344 6.574 1 76.56 799 SER A CA 1
ATOM 6133 C C . SER A 1 799 ? 11.242 27.453 7.047 1 76.56 799 SER A C 1
ATOM 6135 O O . SER A 1 799 ? 12.031 28.219 6.484 1 76.56 799 SER A O 1
ATOM 6137 N N . LEU A 1 800 ? 11.602 26.625 7.977 1 83.19 800 LEU A N 1
ATOM 6138 C CA . LEU A 1 800 ? 12.945 26.688 8.539 1 83.19 800 LEU A CA 1
ATOM 6139 C C . LEU A 1 800 ? 13.969 26.125 7.562 1 83.19 800 LEU A C 1
ATOM 6141 O O . LEU A 1 800 ? 15.172 26.359 7.711 1 83.19 800 LEU A O 1
ATOM 6145 N N . PHE A 1 801 ? 13.484 25.422 6.551 1 82.06 801 PHE A N 1
ATOM 6146 C CA . PHE A 1 801 ? 14.398 24.828 5.586 1 82.06 801 PHE A CA 1
ATOM 6147 C C . PHE A 1 801 ? 14.484 25.672 4.328 1 82.06 801 PHE A C 1
ATOM 6149 O O . PHE A 1 801 ? 15.039 25.234 3.314 1 82.06 801 PHE A O 1
ATOM 6156 N N . SER A 1 802 ? 14.07 26.859 4.359 1 81.44 802 SER A N 1
ATOM 6157 C CA . SER A 1 802 ? 14.125 27.719 3.186 1 81.44 802 SER A CA 1
ATOM 6158 C C . SER A 1 802 ? 15.57 28.031 2.795 1 81.44 802 SER A C 1
ATOM 6160 O O . SER A 1 802 ? 16.391 28.391 3.646 1 81.44 802 SER A O 1
ATOM 6162 N N . PRO A 1 803 ? 15.922 27.781 1.522 1 83 803 PRO A N 1
ATOM 6163 C CA . PRO A 1 803 ? 17.297 28.047 1.085 1 83 803 PRO A CA 1
ATOM 6164 C C . PRO A 1 803 ? 17.594 29.547 0.943 1 83 803 PRO A C 1
ATOM 6166 O O . PRO A 1 803 ? 18.75 29.953 0.936 1 83 803 PRO A O 1
ATOM 6169 N N . ASP A 1 804 ? 16.562 30.422 0.843 1 82.94 804 ASP A N 1
ATOM 6170 C CA . ASP A 1 804 ? 16.75 31.859 0.725 1 82.94 804 ASP A CA 1
ATOM 6171 C C . ASP A 1 804 ? 16.703 32.531 2.096 1 82.94 804 ASP A C 1
ATOM 6173 O O . ASP A 1 804 ? 15.711 32.438 2.812 1 82.94 804 ASP A O 1
ATOM 6177 N N . PRO A 1 805 ? 17.828 33.156 2.461 1 87.31 805 PRO A N 1
ATOM 6178 C CA . PRO A 1 805 ? 17.906 33.812 3.775 1 87.31 805 PRO A CA 1
ATOM 6179 C C . PRO A 1 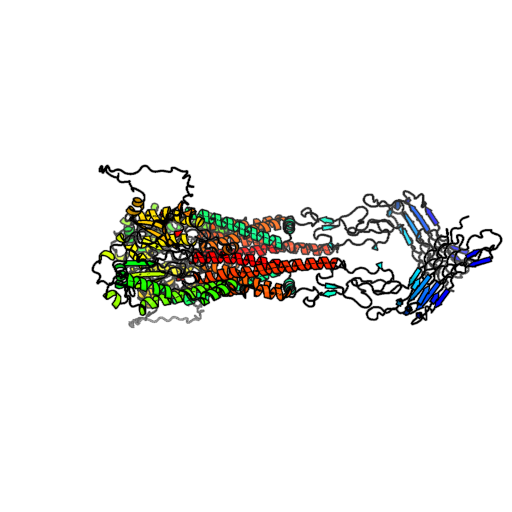805 ? 16.828 34.844 3.992 1 87.31 805 PRO A C 1
ATOM 6181 O O . PRO A 1 805 ? 16.297 34.969 5.102 1 87.31 805 PRO A O 1
ATOM 6184 N N . ASP A 1 806 ? 16.406 35.531 2.982 1 81.06 806 ASP A N 1
ATOM 6185 C CA . ASP A 1 806 ? 15.375 36.562 3.141 1 81.06 806 ASP A CA 1
ATOM 6186 C C . ASP A 1 806 ? 14.023 35.906 3.439 1 81.06 806 ASP A C 1
ATOM 6188 O O . ASP A 1 806 ? 13.25 36.438 4.25 1 81.06 806 ASP A O 1
ATOM 6192 N N . ARG A 1 807 ? 13.891 34.781 2.893 1 78.81 807 ARG A N 1
ATOM 6193 C CA . ARG A 1 807 ? 12.648 34.062 3.143 1 78.81 807 ARG A CA 1
ATOM 6194 C C . ARG A 1 807 ? 12.633 33.469 4.539 1 78.81 807 ARG A C 1
ATOM 6196 O O . ARG A 1 807 ? 11.586 33.406 5.191 1 78.81 807 ARG A O 1
ATOM 6203 N N . PHE A 1 808 ? 13.719 33.094 4.93 1 85.62 808 PHE A N 1
ATOM 6204 C CA . PHE A 1 808 ? 13.852 32.5 6.254 1 85.62 808 PHE A CA 1
ATOM 6205 C C . PHE A 1 808 ? 13.477 33.5 7.34 1 85.62 808 PHE A C 1
ATOM 6207 O O . PHE A 1 808 ? 12.797 33.156 8.312 1 85.62 808 PHE A O 1
ATOM 6214 N N . TRP A 1 809 ? 13.805 34.75 7.172 1 85.31 809 TRP A N 1
ATOM 6215 C CA . TRP A 1 809 ? 13.625 35.75 8.234 1 85.31 809 TRP A CA 1
ATOM 6216 C C . TRP A 1 809 ? 12.297 36.469 8.07 1 85.31 809 TRP A C 1
ATOM 6218 O O . TRP A 1 809 ? 11.828 37.156 9 1 85.31 809 TRP A O 1
ATOM 6228 N N . THR A 1 810 ? 11.68 36.469 6.898 1 66.81 810 THR A N 1
ATOM 6229 C CA . THR A 1 810 ? 10.422 37.156 6.688 1 66.81 810 THR A CA 1
ATOM 6230 C C . THR A 1 810 ? 9.25 36.375 7.258 1 66.81 810 THR A C 1
ATOM 6232 O O . THR A 1 810 ? 8.172 36.906 7.484 1 66.81 810 THR A O 1
ATOM 6235 N N . MET A 1 811 ? 9.469 35.188 7.527 1 58.66 811 MET A N 1
ATOM 6236 C CA . MET A 1 811 ? 8.312 34.406 7.953 1 58.66 811 MET A CA 1
ATOM 6237 C C . MET A 1 811 ? 8.219 34.344 9.477 1 58.66 811 MET A C 1
ATOM 6239 O O . MET A 1 811 ? 9.242 34.344 10.164 1 58.66 811 MET A O 1
ATOM 6243 N N . MET B 1 1 ? -26.438 -88.25 -38.469 1 18.59 1 MET B N 1
ATOM 6244 C CA . MET B 1 1 ? -25.016 -87.938 -38.406 1 18.59 1 MET B CA 1
ATOM 6245 C C . MET B 1 1 ? -24.734 -86.5 -38.844 1 18.59 1 MET B C 1
ATOM 6247 O O . MET B 1 1 ? -25.141 -86.062 -39.938 1 18.59 1 MET B O 1
ATOM 6251 N N . THR B 1 2 ? -24.906 -85.562 -38 1 20.61 2 THR B N 1
ATOM 6252 C CA . THR B 1 2 ? -24.609 -84.125 -38.25 1 20.61 2 THR B CA 1
ATOM 6253 C C . THR B 1 2 ? -23.109 -83.875 -38.281 1 20.61 2 THR B C 1
ATOM 6255 O O . THR B 1 2 ? -22.359 -84.375 -37.438 1 20.61 2 THR B O 1
ATOM 6258 N N . SER B 1 3 ? -22.641 -84.188 -39.469 1 22.98 3 SER B N 1
ATOM 6259 C CA . SER B 1 3 ? -21.219 -83.875 -39.594 1 22.98 3 SER B CA 1
ATOM 6260 C C . SER B 1 3 ? -20.969 -82.375 -39.469 1 22.98 3 SER B C 1
ATOM 6262 O O . SER B 1 3 ? -21.719 -81.562 -40 1 22.98 3 SER B O 1
ATOM 6264 N N . GLU B 1 4 ? -20.5 -82 -38.312 1 29.42 4 GLU B N 1
ATOM 6265 C CA . GLU B 1 4 ? -20.109 -80.562 -38.125 1 29.42 4 GLU B CA 1
ATOM 6266 C C . GLU B 1 4 ? -19.156 -80.125 -39.219 1 29.42 4 GLU B C 1
ATOM 6268 O O . GLU B 1 4 ? -18.438 -80.938 -39.812 1 29.42 4 GLU B O 1
ATOM 6273 N N . GLY B 1 5 ? -19.578 -79.188 -40 1 33.09 5 GLY B N 1
ATOM 6274 C CA . GLY B 1 5 ? -18.766 -78.562 -41.031 1 33.09 5 GLY B CA 1
ATOM 6275 C C . GLY B 1 5 ? -17.297 -78.438 -40.688 1 33.09 5 GLY B C 1
ATOM 6276 O O . GLY B 1 5 ? -16.922 -78.625 -39.5 1 33.09 5 GLY B O 1
ATOM 6277 N N . GLY B 1 6 ? -16.453 -78.812 -41.625 1 36.41 6 GLY B N 1
ATOM 6278 C CA . GLY B 1 6 ? -15.008 -78.75 -41.469 1 36.41 6 GLY B CA 1
ATOM 6279 C C . GLY B 1 6 ? -14.523 -77.438 -40.938 1 36.41 6 GLY B C 1
ATOM 6280 O O . 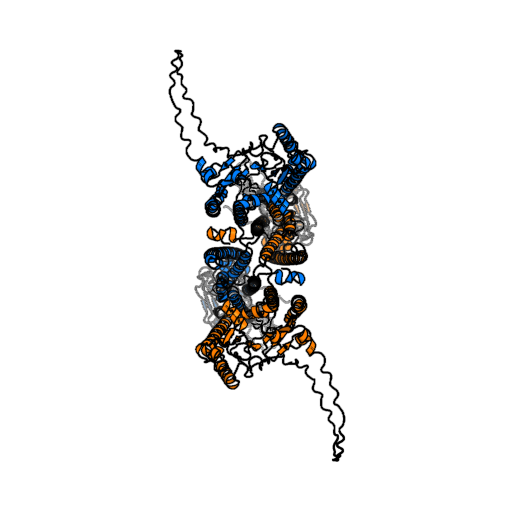GLY B 1 6 ? -15.266 -76.438 -40.969 1 36.41 6 GLY B O 1
ATOM 6281 N N . GLN B 1 7 ? -13.609 -77.438 -40.094 1 39.59 7 GLN B N 1
ATOM 6282 C CA . GLN B 1 7 ? -13.008 -76.25 -39.438 1 39.59 7 GLN B CA 1
ATOM 6283 C C . GLN B 1 7 ? -12.406 -75.312 -40.469 1 39.59 7 GLN B C 1
ATOM 6285 O O . GLN B 1 7 ? -12.086 -75.75 -41.594 1 39.59 7 GLN B O 1
ATOM 6290 N N . ARG B 1 8 ? -12.695 -74.062 -40.312 1 51.69 8 ARG B N 1
ATOM 6291 C CA . ARG B 1 8 ? -12.023 -73 -41.062 1 51.69 8 ARG B CA 1
ATOM 6292 C C . ARG B 1 8 ? -10.57 -73.375 -41.344 1 51.69 8 ARG B C 1
ATOM 6294 O O . ARG B 1 8 ? -9.875 -73.875 -40.438 1 51.69 8 ARG B O 1
ATOM 6301 N N . TYR B 1 9 ? -10.258 -73.75 -42.688 1 53.81 9 TYR B N 1
ATOM 6302 C CA . TYR B 1 9 ? -8.859 -74.062 -43 1 53.81 9 TYR B CA 1
ATOM 6303 C C . TYR B 1 9 ? -8.227 -72.938 -43.812 1 53.81 9 TYR B C 1
ATOM 6305 O O . TYR B 1 9 ? -8.938 -72.062 -44.344 1 53.81 9 TYR B O 1
ATOM 6313 N N . GLY B 1 10 ? -7.023 -72.75 -43.844 1 55.59 10 GLY B N 1
ATOM 6314 C CA . GLY B 1 10 ? -6.219 -71.812 -44.625 1 55.59 10 GLY B CA 1
ATOM 6315 C C . GLY B 1 10 ? -5.695 -70.625 -43.781 1 55.59 10 GLY B C 1
ATOM 6316 O O . GLY B 1 10 ? -6.277 -70.312 -42.75 1 55.59 10 GLY B O 1
ATOM 6317 N N . SER B 1 11 ? -4.473 -70.312 -44.062 1 66.62 11 SER B N 1
ATOM 6318 C CA . SER B 1 11 ? -3.83 -69.188 -43.375 1 66.62 11 SER B CA 1
ATOM 6319 C C . SER B 1 11 ? -4.297 -67.812 -43.969 1 66.62 11 SER B C 1
ATOM 6321 O O . SER B 1 11 ? -4.457 -67.688 -45.188 1 66.62 11 SER B O 1
ATOM 6323 N N . ALA B 1 12 ? -4.715 -66.938 -43.125 1 70.31 12 ALA B N 1
ATOM 6324 C CA . ALA B 1 12 ? -5.105 -65.625 -43.594 1 70.31 12 ALA B CA 1
ATOM 6325 C C . ALA B 1 12 ? -3.926 -64.875 -44.219 1 70.31 12 ALA B C 1
ATOM 6327 O O . ALA B 1 12 ? -4.113 -63.969 -45.031 1 70.31 12 ALA B O 1
ATOM 6328 N N . TYR B 1 13 ? -2.756 -65.375 -43.75 1 74.31 13 TYR B N 1
ATOM 6329 C CA . TYR B 1 13 ? -1.55 -64.75 -44.312 1 74.31 13 TYR B CA 1
ATOM 6330 C C . TYR B 1 13 ? -1.016 -65.625 -45.469 1 74.31 13 TYR B C 1
ATOM 6332 O O . TYR B 1 13 ? -0.727 -66.812 -45.281 1 74.31 13 TYR B O 1
ATOM 6340 N N . LEU B 1 14 ? -0.946 -65.062 -46.594 1 79.69 14 LEU B N 1
ATOM 6341 C CA . LEU B 1 14 ? -0.53 -65.688 -47.844 1 79.69 14 LEU B CA 1
ATOM 6342 C C . LEU B 1 14 ? -1.379 -66.938 -48.125 1 79.69 14 LEU B C 1
ATOM 6344 O O . LEU B 1 14 ? -0.857 -68.062 -48.188 1 79.69 14 LEU B O 1
ATOM 6348 N N . PRO B 1 15 ? -2.67 -66.688 -48.219 1 79.06 15 PRO B N 1
ATOM 6349 C CA . PRO B 1 15 ? -3.58 -67.812 -48.469 1 79.06 15 PRO B CA 1
ATOM 6350 C C . PRO B 1 15 ? -3.398 -68.375 -49.844 1 79.06 15 PRO B C 1
ATOM 6352 O O . PRO B 1 15 ? -3.182 -67.688 -50.812 1 79.06 15 PRO B O 1
ATOM 6355 N N . CYS B 1 16 ? -3.281 -69.75 -49.875 1 76 16 CYS B N 1
ATOM 6356 C CA . CYS B 1 16 ? -3.107 -70.438 -51.156 1 76 16 CYS B CA 1
ATOM 6357 C C . CYS B 1 16 ? -3.971 -71.688 -51.25 1 76 16 CYS B C 1
ATOM 6359 O O . CYS B 1 16 ? -3.59 -72.688 -51.875 1 76 16 CYS B O 1
ATOM 6361 N N . GLU B 1 17 ? -5.117 -71.562 -50.719 1 78.31 17 GLU B N 1
ATOM 6362 C CA . GLU B 1 17 ? -5.965 -72.75 -50.719 1 78.31 17 GLU B CA 1
ATOM 6363 C C . GLU B 1 17 ? -7.172 -72.625 -51.625 1 78.31 17 GLU B C 1
ATOM 6365 O O . GLU B 1 17 ? -7.652 -71.5 -51.844 1 78.31 17 GLU B O 1
ATOM 6370 N N . LEU B 1 18 ? -7.633 -73.688 -52.219 1 77.38 18 LEU B N 1
ATOM 6371 C CA . LEU B 1 18 ? -8.844 -73.688 -53.031 1 77.38 18 LEU B CA 1
ATOM 6372 C C . LEU B 1 18 ? -10.086 -73.75 -52.156 1 77.38 18 LEU B C 1
ATOM 6374 O O . LEU B 1 18 ? -10.023 -74.125 -51 1 77.38 18 LEU B O 1
ATOM 6378 N N . GLY B 1 19 ? -11.125 -73.188 -52.656 1 79.06 19 GLY B N 1
ATOM 6379 C CA . GLY B 1 19 ? -12.398 -73.312 -51.969 1 79.06 19 GLY B CA 1
ATOM 6380 C C . GLY B 1 19 ? -12.891 -74.75 -51.969 1 79.06 19 GLY B C 1
ATOM 6381 O O . GLY B 1 19 ? -12.617 -75.562 -52.875 1 79.06 19 GLY B O 1
ATOM 6382 N N . SER B 1 20 ? -13.531 -75.125 -50.938 1 76.62 20 SER B N 1
ATOM 6383 C CA . SER B 1 20 ? -14.07 -76.5 -50.844 1 76.62 20 SER B CA 1
ATOM 6384 C C . SER B 1 20 ? -15.375 -76.625 -51.625 1 76.62 20 SER B C 1
ATOM 6386 O O . SER B 1 20 ? -16.203 -75.75 -51.625 1 76.62 20 SER B O 1
ATOM 6388 N N . GLY B 1 21 ? -15.344 -77.625 -52.5 1 71.12 21 GLY B N 1
ATOM 6389 C CA . GLY B 1 21 ? -16.578 -77.938 -53.156 1 71.12 21 GLY B CA 1
ATOM 6390 C C . GLY B 1 21 ? -17.453 -78.875 -52.375 1 71.12 21 GLY B C 1
ATOM 6391 O O . GLY B 1 21 ? -17.031 -79.438 -51.344 1 71.12 21 GLY B O 1
ATOM 6392 N N . THR B 1 22 ? -18.812 -78.812 -52.781 1 67.81 22 THR B N 1
ATOM 6393 C CA . THR B 1 22 ? -19.75 -79.75 -52.156 1 67.81 22 THR B CA 1
ATOM 6394 C C . THR B 1 22 ? -20.375 -80.688 -53.188 1 67.81 22 THR B C 1
ATOM 6396 O O . THR B 1 22 ? -20.469 -80.312 -54.375 1 67.81 22 THR B O 1
ATOM 6399 N N . GLY B 1 23 ? -20.359 -82 -52.969 1 62.06 23 GLY B N 1
ATOM 6400 C CA . GLY B 1 23 ? -21.016 -82.938 -53.875 1 62.06 23 GLY B CA 1
ATOM 6401 C C . GLY B 1 23 ? -21.641 -84.125 -53.188 1 62.06 23 GLY B C 1
ATOM 6402 O O . GLY B 1 23 ? -21.328 -84.375 -52.031 1 62.06 23 GLY B O 1
ATOM 6403 N N . SER B 1 24 ? -22.812 -84.562 -53.688 1 56.75 24 SER B N 1
ATOM 6404 C CA . SER B 1 24 ? -23.422 -85.812 -53.25 1 56.75 24 SER B CA 1
ATOM 6405 C C . SER B 1 24 ? -23.25 -86.938 -54.312 1 56.75 24 SER B C 1
ATOM 6407 O O . SER B 1 24 ? -23.531 -86.688 -55.469 1 56.75 24 SER B O 1
ATOM 6409 N N . PRO B 1 25 ? -22.5 -88.062 -53.969 1 52.66 25 PRO B N 1
ATOM 6410 C CA . PRO B 1 25 ? -22.406 -89.125 -54.969 1 52.66 25 PRO B CA 1
ATOM 6411 C C . PRO B 1 25 ? -23.766 -89.562 -55.469 1 52.66 25 PRO B C 1
ATOM 6413 O O . PRO B 1 25 ? -23.875 -90.062 -56.594 1 52.66 25 PRO B O 1
ATOM 6416 N N . GLU B 1 26 ? -24.812 -89.625 -54.719 1 54.22 26 GLU B N 1
ATOM 6417 C CA . GLU B 1 26 ? -26.125 -90.188 -55.094 1 54.22 26 GLU B CA 1
ATOM 6418 C C . GLU B 1 26 ? -26.828 -89.25 -56.094 1 54.22 26 GLU B C 1
ATOM 6420 O O . GLU B 1 26 ? -27.578 -89.75 -56.938 1 54.22 26 GLU B O 1
ATOM 6425 N N . SER B 1 27 ? -26.656 -88 -56.094 1 55.78 27 SER B N 1
ATOM 6426 C CA . SER B 1 27 ? -27.453 -87.125 -56.938 1 55.78 27 SER B CA 1
ATOM 6427 C C . SER B 1 27 ? -26.625 -86.562 -58.094 1 55.78 27 SER B C 1
ATOM 6429 O O . SER B 1 27 ? -27.172 -86 -59.031 1 55.78 27 SER B O 1
ATOM 6431 N N . GLY B 1 28 ? -25.391 -86.938 -58.219 1 56.81 28 GLY B N 1
ATOM 6432 C CA . GLY B 1 28 ? -24.516 -86.5 -59.312 1 56.81 28 GLY B CA 1
ATOM 6433 C C . GLY B 1 28 ? -24.297 -85 -59.344 1 56.81 28 GLY B C 1
ATOM 6434 O O . GLY B 1 28 ? -23.641 -84.5 -60.25 1 56.81 28 GLY B O 1
ATOM 6435 N N . ASP B 1 29 ? -24.984 -84.25 -58.5 1 61.38 29 ASP B N 1
ATOM 6436 C CA . ASP B 1 29 ? -24.828 -82.812 -58.531 1 61.38 29 ASP B CA 1
ATOM 6437 C C . ASP B 1 29 ? -23.641 -82.375 -57.656 1 61.38 29 ASP B C 1
ATOM 6439 O O . ASP B 1 29 ? -23.422 -82.938 -56.594 1 61.38 29 ASP B O 1
ATOM 6443 N N . ASP B 1 30 ? -22.703 -81.688 -58.219 1 67.75 30 ASP B N 1
ATOM 6444 C CA . ASP B 1 30 ? -21.547 -81.125 -57.5 1 67.75 30 ASP B CA 1
ATOM 6445 C C . ASP B 1 30 ? -21.453 -79.625 -57.625 1 67.75 30 ASP B C 1
ATOM 6447 O O . ASP B 1 30 ? -21.938 -79.062 -58.625 1 67.75 30 ASP B O 1
ATOM 6451 N N . SER B 1 31 ? -21.312 -78.938 -56.531 1 75.75 31 SER B N 1
ATOM 6452 C CA . SER B 1 31 ? -20.938 -77.562 -56.594 1 75.75 31 SER B CA 1
ATOM 6453 C C . SER B 1 31 ? -19.453 -77.312 -56.344 1 75.75 31 SER B C 1
ATOM 6455 O O . SER B 1 31 ? -18.906 -77.875 -55.375 1 75.75 31 SER B O 1
ATOM 6457 N N . ALA B 1 32 ? -18.797 -76.625 -57.25 1 75.06 32 ALA B N 1
ATOM 6458 C CA . ALA B 1 32 ? -17.344 -76.438 -57.188 1 75.06 32 ALA B CA 1
ATOM 6459 C C . ALA B 1 32 ? -16.969 -75.312 -56.281 1 75.06 32 ALA B C 1
ATOM 6461 O O . ALA B 1 32 ? -17.703 -74.312 -56.188 1 75.06 32 ALA B O 1
ATOM 6462 N N . GLY B 1 33 ? -15.945 -75.438 -55.406 1 79.69 33 GLY B N 1
ATOM 6463 C CA . GLY B 1 33 ? -15.375 -74.375 -54.688 1 79.69 33 GLY B CA 1
ATOM 6464 C C . GLY B 1 33 ? -14.648 -73.375 -55.562 1 79.69 33 GLY B C 1
ATOM 6465 O O . GLY B 1 33 ? -14.328 -73.625 -56.719 1 79.69 33 GLY B O 1
ATOM 6466 N N . GLY B 1 34 ? -14.523 -72.125 -55.031 1 79.75 34 GLY B N 1
ATOM 6467 C CA . GLY B 1 34 ? -13.805 -71.125 -55.781 1 79.75 34 GLY B CA 1
ATOM 6468 C C . GLY B 1 34 ? -12.352 -71.5 -56.031 1 79.75 34 GLY B C 1
ATOM 6469 O O . GLY B 1 34 ? -11.758 -72.25 -55.281 1 79.75 34 GLY B O 1
ATOM 6470 N N . GLY B 1 35 ? -11.797 -71 -57.094 1 75.88 35 GLY B N 1
ATOM 6471 C CA . GLY B 1 35 ? -10.414 -71.25 -57.438 1 75.88 35 GLY B CA 1
ATOM 6472 C C . GLY B 1 35 ? -9.43 -70.312 -56.781 1 75.88 35 GLY B C 1
ATOM 6473 O O . GLY B 1 35 ? -9.773 -69.625 -55.812 1 75.88 35 GLY B O 1
ATOM 6474 N N . LEU B 1 36 ? -8.164 -70.562 -57.094 1 80.62 36 LEU B N 1
ATOM 6475 C CA . LEU B 1 36 ? -7.066 -69.75 -56.594 1 80.62 36 LEU B CA 1
ATOM 6476 C C . LEU B 1 36 ? -6.562 -68.812 -57.656 1 80.62 36 LEU B C 1
ATOM 6478 O O . LEU B 1 36 ? -6.254 -69.25 -58.781 1 80.62 36 LEU B O 1
ATOM 6482 N N . ILE B 1 37 ? -6.773 -67.5 -57.375 1 84.5 37 ILE B N 1
ATOM 6483 C CA . ILE B 1 37 ? -6.207 -66.5 -58.25 1 84.5 37 ILE B CA 1
ATOM 6484 C C . ILE B 1 37 ? -4.996 -65.812 -57.594 1 84.5 37 ILE B C 1
ATOM 6486 O O . ILE B 1 37 ? -5.105 -65.25 -56.5 1 84.5 37 ILE B O 1
ATOM 6490 N N . VAL B 1 38 ? -3.748 -66.062 -58.094 1 84.5 38 VAL B N 1
ATOM 6491 C CA . VAL B 1 38 ? -2.537 -65.438 -57.594 1 84.5 38 VAL B CA 1
ATOM 6492 C C . VAL B 1 38 ? -1.967 -64.5 -58.688 1 84.5 38 VAL B C 1
ATOM 6494 O O . VAL B 1 38 ? -1.717 -64.938 -59.812 1 84.5 38 VAL B O 1
ATOM 6497 N N . ILE B 1 39 ? -1.99 -63.281 -58.406 1 81.69 39 ILE B N 1
ATOM 6498 C CA . ILE B 1 39 ? -1.403 -62.312 -59.344 1 81.69 39 ILE B CA 1
ATOM 6499 C C . ILE B 1 39 ? -0.138 -61.719 -58.75 1 81.69 39 ILE B C 1
ATOM 6501 O O . ILE B 1 39 ? -0.157 -61.219 -57.625 1 81.69 39 ILE B O 1
ATOM 6505 N N . GLY B 1 40 ? 0.998 -61.812 -59.438 1 81 40 GLY B N 1
ATOM 6506 C CA . GLY B 1 40 ? 2.266 -61.25 -58.969 1 81 40 GLY B CA 1
ATOM 6507 C C . GLY B 1 40 ? 3.053 -62.25 -58.125 1 81 40 GLY B C 1
ATOM 6508 O O . GLY B 1 40 ? 2.656 -63.406 -57.969 1 81 40 GLY B O 1
ATOM 6509 N N . SER B 1 41 ? 4.242 -61.844 -57.688 1 78.62 41 SER B N 1
ATOM 6510 C CA . SER B 1 41 ? 5.074 -62.688 -56.781 1 78.62 41 SER B CA 1
ATOM 6511 C C . SER B 1 41 ? 5.777 -61.812 -55.75 1 78.62 41 SER B C 1
ATOM 6513 O O . SER B 1 41 ? 5.809 -60.594 -55.844 1 78.62 41 SER B O 1
ATOM 6515 N N . MET B 1 42 ? 6.242 -62.5 -54.688 1 81.5 42 MET B N 1
ATOM 6516 C CA . MET B 1 42 ? 6.93 -61.812 -53.594 1 81.5 42 MET B CA 1
ATOM 6517 C C . MET B 1 42 ? 8.18 -61.125 -54.094 1 81.5 42 MET B C 1
ATOM 6519 O O . MET B 1 42 ? 8.492 -60 -53.656 1 81.5 42 MET B O 1
ATOM 6523 N N . LYS B 1 43 ? 8.883 -61.719 -55.062 1 78.44 43 LYS B N 1
ATOM 6524 C CA . LYS B 1 43 ? 10.117 -61.125 -55.594 1 78.44 43 LYS B CA 1
ATOM 6525 C C . LYS B 1 43 ? 9.82 -60.062 -56.625 1 78.44 43 LYS B C 1
ATOM 6527 O O . LYS B 1 43 ? 10.531 -59.062 -56.719 1 78.44 43 LYS B O 1
ATOM 6532 N N . TRP B 1 44 ? 8.773 -60.312 -57.406 1 82.12 44 TRP B N 1
ATOM 6533 C CA . TRP B 1 44 ? 8.406 -59.375 -58.469 1 82.12 44 TRP B CA 1
ATOM 6534 C C . TRP B 1 44 ? 6.945 -58.969 -58.344 1 82.12 44 TRP B C 1
ATOM 6536 O O . TRP B 1 44 ? 6.09 -59.438 -59.094 1 82.12 44 TRP B O 1
ATOM 6546 N N . PRO B 1 45 ? 6.707 -58.094 -57.344 1 87 45 PRO B N 1
ATOM 6547 C CA . PRO B 1 45 ? 5.324 -57.625 -57.188 1 87 45 PRO B CA 1
ATOM 6548 C C . PRO B 1 45 ? 4.844 -56.781 -58.344 1 87 45 PRO B C 1
ATOM 6550 O O . PRO B 1 45 ? 5.637 -56.062 -58.969 1 87 45 PRO B O 1
ATOM 6553 N N . LEU B 1 46 ? 3.537 -56.875 -58.688 1 86.06 46 LEU B N 1
ATOM 6554 C CA . LEU B 1 46 ? 2.941 -56.062 -59.75 1 86.06 46 LEU B CA 1
ATOM 6555 C C . LEU B 1 46 ? 2.908 -54.594 -59.375 1 86.06 46 LEU B C 1
ATOM 6557 O O . LEU B 1 46 ? 2.588 -54.25 -58.219 1 86.06 46 LEU B O 1
ATOM 6561 N N . ALA B 1 47 ? 3.355 -53.75 -60.281 1 85.19 47 ALA B N 1
ATOM 6562 C CA . ALA B 1 47 ? 3.414 -52.312 -60 1 85.19 47 ALA B CA 1
ATOM 6563 C C . ALA B 1 47 ? 2.02 -51.75 -59.75 1 85.19 47 ALA B C 1
ATOM 6565 O O . ALA B 1 47 ? 1.819 -50.969 -58.812 1 85.19 47 ALA B O 1
ATOM 6566 N N . ARG B 1 48 ? 1.094 -52.062 -60.531 1 87.5 48 ARG B N 1
ATOM 6567 C CA . ARG B 1 48 ? -0.274 -51.562 -60.375 1 87.5 48 ARG B CA 1
ATOM 6568 C C . ARG B 1 48 ? -1.269 -52.5 -61.062 1 87.5 48 ARG B C 1
ATOM 6570 O O . ARG B 1 48 ? -1.014 -53 -62.156 1 87.5 48 ARG B O 1
ATOM 6577 N N . LEU B 1 49 ? -2.348 -52.875 -60.25 1 88.62 49 LEU B N 1
ATOM 6578 C CA . LEU B 1 49 ? -3.443 -53.656 -60.812 1 88.62 49 LEU B CA 1
ATOM 6579 C C . LEU B 1 49 ? -4.695 -52.812 -60.969 1 88.62 49 LEU B C 1
ATOM 6581 O O . LEU B 1 49 ? -5.191 -52.219 -60 1 88.62 49 LEU B O 1
ATOM 6585 N N . LEU B 1 50 ? -5.133 -52.625 -62.281 1 88.19 50 LEU B N 1
ATOM 6586 C CA . LEU B 1 50 ? -6.359 -51.906 -62.594 1 88.19 50 LEU B CA 1
ATOM 6587 C C . LEU B 1 50 ? -7.5 -52.844 -62.906 1 88.19 50 LEU B C 1
ATOM 6589 O O . LEU B 1 50 ? -7.414 -53.625 -63.875 1 88.19 50 LEU B O 1
ATOM 6593 N N . ILE B 1 51 ? -8.531 -52.812 -62.094 1 86.5 51 ILE B N 1
ATOM 6594 C CA . ILE B 1 51 ? -9.664 -53.719 -62.281 1 86.5 51 ILE B CA 1
ATOM 6595 C C . ILE B 1 51 ? -10.836 -52.938 -62.906 1 86.5 51 ILE B C 1
ATOM 6597 O O . ILE B 1 51 ? -11.438 -52.094 -62.219 1 86.5 51 ILE B O 1
ATOM 6601 N N . TYR B 1 52 ? -11.164 -53.094 -64.312 1 82.31 52 TYR B N 1
ATOM 6602 C CA . TYR B 1 52 ? -12.312 -52.5 -65 1 82.31 52 TYR B CA 1
ATOM 6603 C C . TYR B 1 52 ? -13.375 -53.562 -65.25 1 82.31 52 TYR B C 1
ATOM 6605 O O . TYR B 1 52 ? -14.195 -53.438 -66.188 1 82.31 52 TYR B O 1
ATOM 6613 N N . GLY B 1 53 ? -13.461 -54.406 -64.438 1 82.19 53 GLY B N 1
ATOM 6614 C CA . GLY B 1 53 ? -14.398 -55.531 -64.562 1 82.19 53 GLY B CA 1
ATOM 6615 C C . GLY B 1 53 ? -14.484 -56.312 -63.25 1 82.19 53 GLY B C 1
ATOM 6616 O O . GLY B 1 53 ? -14.523 -55.719 -62.156 1 82.19 53 GLY B O 1
ATOM 6617 N N . SER B 1 54 ? -14.625 -57.625 -63.5 1 84.44 54 SER B N 1
ATOM 6618 C CA . SER B 1 54 ? -14.82 -58.469 -62.312 1 84.44 54 SER B CA 1
ATOM 6619 C C . SER B 1 54 ? -13.695 -59.469 -62.156 1 84.44 54 SER B C 1
ATOM 6621 O O . SER B 1 54 ? -13.242 -60.062 -63.156 1 84.44 54 SER B O 1
ATOM 6623 N N . VAL B 1 55 ? -12.984 -59.469 -61.031 1 85.5 55 VAL B N 1
ATOM 6624 C CA . VAL B 1 55 ? -12.117 -60.562 -60.594 1 85.5 55 VAL B CA 1
ATOM 6625 C C . VAL B 1 55 ? -12.812 -61.375 -59.5 1 85.5 55 VAL B C 1
ATOM 6627 O O . VAL B 1 55 ? -13.086 -60.875 -58.438 1 85.5 55 VAL B O 1
ATOM 6630 N N . SER B 1 56 ? -13.18 -62.656 -59.875 1 88.5 56 SER B N 1
ATOM 6631 C CA . SER B 1 56 ? -14 -63.406 -58.938 1 88.5 56 SER B CA 1
ATOM 6632 C C . SER B 1 56 ? -13.477 -64.812 -58.75 1 88.5 56 SER B C 1
ATOM 6634 O O . SER B 1 56 ? -13.047 -65.438 -59.719 1 88.5 56 SER B O 1
ATOM 6636 N N . SER B 1 57 ? -13.258 -65.188 -57.562 1 87.12 57 SER B N 1
ATOM 6637 C CA . SER B 1 57 ? -13.031 -66.562 -57.156 1 87.12 57 SER B CA 1
ATOM 6638 C C . SER B 1 57 ? -14.156 -67.062 -56.25 1 87.12 57 SER B C 1
ATOM 6640 O O . SER B 1 57 ? -13.906 -67.625 -55.188 1 87.12 57 SER B O 1
ATOM 6642 N N . ASP B 1 58 ? -15.336 -66.938 -56.656 1 88 58 ASP B N 1
ATOM 6643 C CA . ASP B 1 58 ? -16.516 -67.312 -55.875 1 88 58 ASP B CA 1
ATOM 6644 C C . ASP B 1 58 ? -16.812 -68.75 -55.938 1 88 58 ASP B C 1
ATOM 6646 O O . ASP B 1 58 ? -16.453 -69.438 -56.906 1 88 58 ASP B O 1
ATOM 6650 N N . GLY B 1 59 ? -17.359 -69.188 -54.938 1 85.69 59 GLY B N 1
ATOM 6651 C CA . GLY B 1 59 ? -17.875 -70.5 -54.969 1 85.69 59 GLY B CA 1
ATOM 6652 C C . GLY B 1 59 ? -19.141 -70.688 -55.812 1 85.69 59 GLY B C 1
ATOM 6653 O O . GLY B 1 59 ? -19.922 -69.75 -55.906 1 85.69 59 GLY B O 1
ATOM 6654 N N . GLU B 1 60 ? -19.312 -71.938 -56.375 1 80 60 GLU B N 1
ATOM 6655 C CA . GLU B 1 60 ? -20.469 -72.188 -57.219 1 80 60 GLU B CA 1
ATOM 6656 C C . GLU B 1 60 ? -21.75 -72.312 -56.406 1 80 60 GLU B C 1
ATOM 6658 O O . GLU B 1 60 ? -21.75 -72.938 -55.344 1 80 60 GLU B O 1
ATOM 6663 N N . SER B 1 61 ? -22.734 -71.625 -56.906 1 81.75 61 SER B N 1
ATOM 6664 C CA . SER B 1 61 ? -24.062 -71.75 -56.312 1 81.75 61 SER B CA 1
ATOM 6665 C C . SER B 1 61 ? -24.781 -73 -56.812 1 81.75 61 SER B C 1
ATOM 6667 O O . SER B 1 61 ? -24.594 -73.375 -57.938 1 81.75 61 SER B O 1
ATOM 6669 N N . ASN B 1 62 ? -25.375 -73.562 -55.969 1 75.5 62 ASN B N 1
ATOM 6670 C CA . ASN B 1 62 ? -26.141 -74.75 -56.406 1 75.5 62 ASN B CA 1
ATOM 6671 C C . ASN B 1 62 ? -27.422 -74.312 -57.125 1 75.5 62 ASN B C 1
ATOM 6673 O O . ASN B 1 62 ? -28.172 -73.5 -56.625 1 75.5 62 ASN B O 1
ATOM 6677 N N . ARG B 1 63 ? -27.359 -74.562 -58.625 1 62.03 63 ARG B N 1
ATOM 6678 C CA . ARG B 1 63 ? -28.531 -74.25 -59.438 1 62.03 63 ARG B CA 1
ATOM 6679 C C . ARG B 1 63 ? -29.672 -75.25 -59.156 1 62.03 63 ARG B C 1
ATOM 6681 O O . ARG B 1 63 ? -29.438 -76.375 -58.75 1 62.03 63 ARG B O 1
ATOM 6688 N N . ASP B 1 64 ? -30.688 -74.688 -59.125 1 54 64 ASP B N 1
ATOM 6689 C CA . ASP B 1 64 ? -31.953 -75.375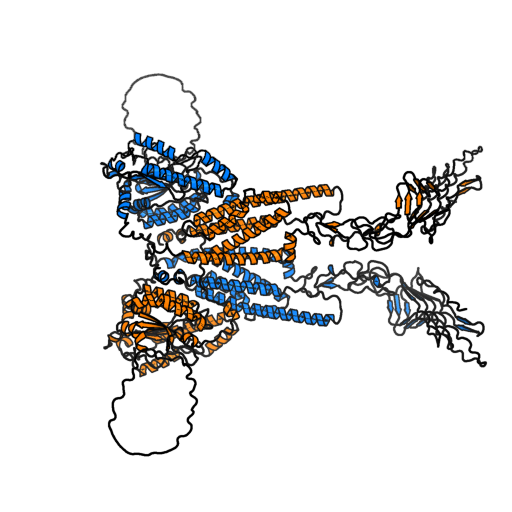 -58.906 1 54 64 ASP B CA 1
ATOM 6690 C C . ASP B 1 64 ? -32.062 -76.625 -59.75 1 54 64 ASP B C 1
ATOM 6692 O O . ASP B 1 64 ? -32.188 -76.562 -60.969 1 54 64 ASP B O 1
ATOM 6696 N N . THR B 1 65 ? -31.141 -77.438 -59.781 1 47.12 65 THR B N 1
ATOM 6697 C CA . THR B 1 65 ? -31.672 -78.562 -60.625 1 47.12 65 THR B CA 1
ATOM 6698 C C . THR B 1 65 ? -33.125 -78.875 -60.25 1 47.12 65 THR B C 1
ATOM 6700 O O . THR B 1 65 ? -33.438 -79 -59.062 1 47.12 65 THR B O 1
ATOM 6703 N N . ILE B 1 66 ? -34 -78.562 -61.188 1 44.66 66 ILE B N 1
ATOM 6704 C CA . ILE B 1 66 ? -35.406 -78.938 -61.188 1 44.66 66 ILE B CA 1
ATOM 6705 C C . ILE B 1 66 ? -35.5 -80.375 -60.719 1 44.66 66 ILE B C 1
ATOM 6707 O O . ILE B 1 66 ? -34.594 -81.188 -60.875 1 44.66 66 ILE B O 1
ATOM 6711 N N . GLY B 1 67 ? -36.656 -80.812 -60.188 1 41.94 67 GLY B N 1
ATOM 6712 C CA . GLY B 1 67 ? -37.188 -82.062 -59.688 1 41.94 67 GLY B CA 1
ATOM 6713 C C . GLY B 1 67 ? -36.812 -83.25 -60.531 1 41.94 67 GLY B C 1
ATOM 6714 O O . GLY B 1 67 ? -36.906 -83.188 -61.781 1 41.94 67 GLY B O 1
ATOM 6715 N N . ASN B 1 68 ? -35.844 -83.938 -60.375 1 41.22 68 ASN B N 1
ATOM 6716 C CA . ASN B 1 68 ? -36.062 -85.188 -61.094 1 41.22 68 ASN B CA 1
ATOM 6717 C C . ASN B 1 68 ? -37.469 -85.688 -60.938 1 41.22 68 ASN B C 1
ATOM 6719 O O . ASN B 1 68 ? -38.156 -85.375 -59.969 1 41.22 68 ASN B O 1
ATOM 6723 N N . SER B 1 69 ? -38.031 -86.312 -61.969 1 39.66 69 SER B N 1
ATOM 6724 C CA . SER B 1 69 ? -39.375 -86.875 -62.031 1 39.66 69 SER B CA 1
ATOM 6725 C C . SER B 1 69 ? -39.75 -87.562 -60.719 1 39.66 69 SER B C 1
ATOM 6727 O O . SER B 1 69 ? -40.938 -87.812 -60.438 1 39.66 69 SER B O 1
ATOM 6729 N N . SER B 1 70 ? -38.875 -88.5 -60.188 1 42.34 70 SER B N 1
ATOM 6730 C CA . SER B 1 70 ? -39.406 -89.5 -59.25 1 42.34 70 SER B CA 1
ATOM 6731 C C . SER B 1 70 ? -39.469 -89 -57.844 1 42.34 70 SER B C 1
ATOM 6733 O O . SER B 1 70 ? -39.75 -89.688 -56.906 1 42.34 70 SER B O 1
ATOM 6735 N N . GLY B 1 71 ? -39.938 -87.688 -57.438 1 41.84 71 GLY B N 1
ATOM 6736 C CA . GLY B 1 71 ? -40.406 -87.125 -56.219 1 41.84 71 GLY B CA 1
ATOM 6737 C C . GLY B 1 71 ? -39.375 -87.125 -55.094 1 41.84 71 GLY B C 1
ATOM 6738 O O . GLY B 1 71 ? -39.719 -86.812 -53.969 1 41.84 71 GLY B O 1
ATOM 6739 N N . SER B 1 72 ? -38.531 -88.125 -54.938 1 41.72 72 SER B N 1
ATOM 6740 C CA . SER B 1 72 ? -37.781 -88.125 -53.719 1 41.72 72 SER B CA 1
ATOM 6741 C C . SER B 1 72 ? -36.906 -86.938 -53.562 1 41.72 72 SER B C 1
ATOM 6743 O O . SER B 1 72 ? -36.281 -86.438 -54.531 1 41.72 72 SER B O 1
ATOM 6745 N N . PHE B 1 73 ? -37.219 -86.125 -52.562 1 42.28 73 PHE B N 1
ATOM 6746 C CA . PHE B 1 73 ? -36.562 -84.875 -52.156 1 42.28 73 PHE B CA 1
ATOM 6747 C C . PHE B 1 73 ? -35.094 -85.062 -51.938 1 42.28 73 PHE B C 1
ATOM 6749 O O . PHE B 1 73 ? -34.688 -85.938 -51.125 1 42.28 73 PHE B O 1
ATOM 6756 N N . LYS B 1 74 ? -34.25 -85.125 -52.812 1 46.59 74 LYS B N 1
ATOM 6757 C CA . LYS B 1 74 ? -32.812 -85.125 -52.656 1 46.59 74 LYS B CA 1
ATOM 6758 C C . LYS B 1 74 ? -32.312 -83.938 -51.875 1 46.59 74 LYS B C 1
ATOM 6760 O O . LYS B 1 74 ? -32.812 -82.812 -52.062 1 46.59 74 LYS B O 1
ATOM 6765 N N . GLY B 1 75 ? -31.812 -84.062 -50.625 1 51.56 75 GLY B N 1
ATOM 6766 C CA . GLY B 1 75 ? -31.203 -83.125 -49.75 1 51.56 75 GLY B CA 1
ATOM 6767 C C . GLY B 1 75 ? -30.359 -82.062 -50.469 1 51.56 75 GLY B C 1
ATOM 6768 O O . GLY B 1 75 ? -29.797 -82.375 -51.531 1 51.56 75 GLY B O 1
ATOM 6769 N N . GLY B 1 76 ? -30.656 -80.812 -50.375 1 59.94 76 GLY B N 1
ATOM 6770 C CA . GLY B 1 76 ? -30.031 -79.75 -51.094 1 59.94 76 GLY B CA 1
ATOM 6771 C C . GLY B 1 76 ? -28.531 -79.688 -50.875 1 59.94 76 GLY B C 1
ATOM 6772 O O . GLY B 1 76 ? -28.047 -79.938 -49.75 1 59.94 76 GLY B O 1
ATOM 6773 N N . ILE B 1 77 ? -27.609 -79.812 -51.844 1 64.62 77 ILE B N 1
ATOM 6774 C CA . ILE B 1 77 ? -26.156 -79.75 -51.812 1 64.62 77 ILE B CA 1
ATOM 6775 C C . ILE B 1 77 ? -25.766 -78.312 -51.406 1 64.62 77 ILE B C 1
ATOM 6777 O O . ILE B 1 77 ? -26.469 -77.312 -51.719 1 64.62 77 ILE B O 1
ATOM 6781 N N . GLY B 1 78 ? -24.797 -78.125 -50.438 1 75 78 GLY B N 1
ATOM 6782 C CA . GLY B 1 78 ? -24.297 -76.875 -50.031 1 75 78 GLY B CA 1
ATOM 6783 C C . GLY B 1 78 ? -23.609 -76.062 -51.125 1 75 78 GLY B C 1
ATOM 6784 O O . GLY B 1 78 ? -23.188 -76.688 -52.125 1 75 78 GLY B O 1
ATOM 6785 N N . GLY B 1 79 ? -23.609 -74.812 -51.062 1 79.75 79 GLY B N 1
ATOM 6786 C CA . GLY B 1 79 ? -22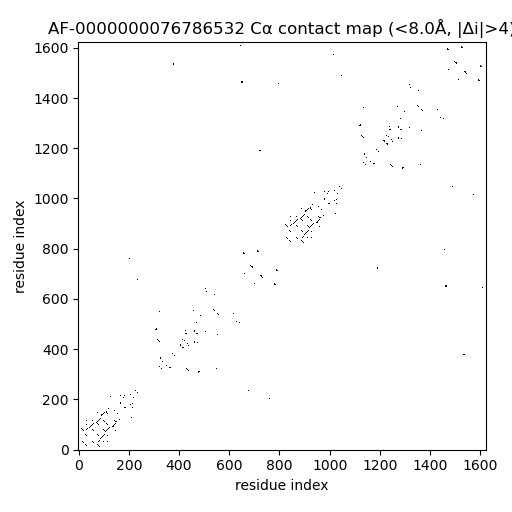.844 -73.938 -52 1 79.75 79 GLY B CA 1
ATOM 6787 C C . GLY B 1 79 ? -21.344 -74.125 -51.844 1 79.75 79 GLY B C 1
ATOM 6788 O O . GLY B 1 79 ? -20.859 -74.562 -50.812 1 79.75 79 GLY B O 1
ATOM 6789 N N . GLY B 1 80 ? -20.609 -74 -52.875 1 80.06 80 GLY B N 1
ATOM 6790 C CA . GLY B 1 80 ? -19.156 -74 -52.844 1 80.06 80 GLY B CA 1
ATOM 6791 C C . GLY B 1 80 ? -18.578 -72.875 -52.062 1 80.06 80 GLY B C 1
ATOM 6792 O O . GLY B 1 80 ? -19.141 -71.75 -52.062 1 80.06 80 GLY B O 1
ATOM 6793 N N . SER B 1 81 ? -17.531 -73.125 -51.281 1 83.06 81 SER B N 1
ATOM 6794 C CA . SER B 1 81 ? -16.844 -72.062 -50.562 1 83.06 81 SER B CA 1
ATOM 6795 C C . SER B 1 81 ? -16.062 -71.125 -51.5 1 83.06 81 SER B C 1
ATOM 6797 O O . SER B 1 81 ? -15.625 -71.625 -52.562 1 83.06 81 SER B O 1
ATOM 6799 N N . GLY B 1 82 ? -16.016 -69.938 -51.219 1 86.06 82 GLY B N 1
ATOM 6800 C CA . GLY B 1 82 ? -15.172 -69.062 -52 1 86.06 82 GLY B CA 1
ATOM 6801 C C . GLY B 1 82 ? -13.711 -69.438 -51.969 1 86.06 82 GLY B C 1
ATOM 6802 O O . GLY B 1 82 ? -13.234 -70.062 -51 1 86.06 82 GLY B O 1
ATOM 6803 N N . GLY B 1 83 ? -13.031 -69.188 -53 1 83.25 83 GLY B N 1
ATOM 6804 C CA . GLY B 1 83 ? -11.617 -69.5 -53.094 1 83.25 83 GLY B CA 1
ATOM 6805 C C . GLY B 1 83 ? -10.719 -68.375 -52.531 1 83.25 83 GLY B C 1
ATOM 6806 O O . GLY B 1 83 ? -11.07 -67.75 -51.531 1 83.25 83 GLY B O 1
ATOM 6807 N N . THR B 1 84 ? -9.461 -68.375 -53.062 1 86.75 84 THR B N 1
ATOM 6808 C CA . THR B 1 84 ? -8.469 -67.438 -52.562 1 86.75 84 THR B CA 1
ATOM 6809 C C . THR B 1 84 ? -8.008 -66.5 -53.688 1 86.75 84 THR B C 1
ATOM 6811 O O . THR B 1 84 ? -7.789 -66.938 -54.812 1 86.75 84 THR B O 1
ATOM 6814 N N . ILE B 1 85 ? -8.078 -65.25 -53.375 1 88.31 85 ILE B N 1
ATOM 6815 C CA . ILE B 1 85 ? -7.438 -64.25 -54.219 1 88.31 85 ILE B CA 1
ATOM 6816 C C . ILE B 1 85 ? -6.215 -63.656 -53.5 1 88.31 85 ILE B C 1
ATOM 6818 O O . ILE B 1 85 ? -6.336 -63.094 -52.406 1 88.31 85 ILE B O 1
ATOM 6822 N N . LEU B 1 86 ? -5.02 -63.938 -53.969 1 89.62 86 LEU B N 1
ATOM 6823 C CA . LEU B 1 86 ? -3.764 -63.438 -53.406 1 89.62 86 LEU B CA 1
ATOM 6824 C C . LEU B 1 86 ? -3.061 -62.531 -54.406 1 89.62 86 LEU B C 1
ATOM 6826 O O . LEU B 1 86 ? -2.709 -62.938 -55.5 1 89.62 86 LEU B O 1
ATOM 6830 N N . PHE B 1 87 ? -2.945 -61.281 -54 1 90.44 87 PHE B N 1
ATOM 6831 C CA . PHE B 1 87 ? -2.309 -60.281 -54.875 1 90.44 87 PHE B CA 1
ATOM 6832 C C . PHE B 1 87 ? -0.956 -59.844 -54.281 1 90.44 87 PHE B C 1
ATOM 6834 O O . PHE B 1 87 ? -0.833 -59.594 -53.094 1 90.44 87 PHE B O 1
ATOM 6841 N N . PHE B 1 88 ? 0.119 -59.906 -55.062 1 90.44 88 PHE B N 1
ATOM 6842 C CA . PHE B 1 88 ? 1.384 -59.219 -54.812 1 90.44 88 PHE B CA 1
ATOM 6843 C C . PHE B 1 88 ? 1.505 -57.969 -55.625 1 90.44 88 PHE B C 1
ATOM 6845 O O . PHE B 1 88 ? 1.807 -58.031 -56.812 1 90.44 88 PHE B O 1
ATOM 6852 N N . LEU B 1 89 ? 1.118 -56.875 -54.969 1 91.12 89 LEU B N 1
ATOM 6853 C CA . LEU B 1 89 ? 0.993 -55.656 -55.781 1 91.12 89 LEU B CA 1
ATOM 6854 C C . LEU B 1 89 ? 1.562 -54.469 -55.031 1 91.12 89 LEU B C 1
ATOM 6856 O O . LEU B 1 89 ? 1.754 -54.5 -53.812 1 91.12 89 LEU B O 1
ATOM 6860 N N . GLN B 1 90 ? 1.8 -53.375 -55.781 1 89.19 90 GLN B N 1
ATOM 6861 C CA . GLN B 1 90 ? 2.217 -52.062 -55.25 1 89.19 90 GLN B CA 1
ATOM 6862 C C . GLN B 1 90 ? 1.08 -51.062 -55.312 1 89.19 90 GLN B C 1
ATOM 6864 O O . GLN B 1 90 ? 1.074 -50.062 -54.562 1 89.19 90 GLN B O 1
ATOM 6869 N N . GLY B 1 91 ? 0.154 -51.25 -56.125 1 90.81 91 GLY B N 1
ATOM 6870 C CA . GLY B 1 91 ? -0.991 -50.344 -56.281 1 90.81 91 GLY B CA 1
ATOM 6871 C C . GLY B 1 91 ? -2.225 -51.062 -56.812 1 90.81 91 GLY B C 1
ATOM 6872 O O . GLY B 1 91 ? -2.115 -52.031 -57.594 1 90.81 91 GLY B O 1
ATOM 6873 N N . LEU B 1 92 ? -3.402 -50.562 -56.312 1 92.5 92 LEU B N 1
ATOM 6874 C CA . LEU B 1 92 ? -4.652 -51.188 -56.719 1 92.5 92 LEU B CA 1
ATOM 6875 C C . LEU B 1 92 ? -5.711 -50.156 -57.031 1 92.5 92 LEU B C 1
ATOM 6877 O O . LEU B 1 92 ? -5.836 -49.156 -56.312 1 92.5 92 LEU B O 1
ATOM 6881 N N . LEU B 1 93 ? -6.266 -50.281 -58.156 1 91 93 LEU B N 1
ATOM 6882 C CA . LEU B 1 93 ? -7.43 -49.469 -58.469 1 91 93 LEU B CA 1
ATOM 6883 C C . LEU B 1 93 ? -8.617 -50.344 -58.844 1 91 93 LEU B C 1
ATOM 6885 O O . LEU B 1 93 ? -8.523 -51.156 -59.781 1 91 93 LEU B O 1
ATOM 6889 N N . VAL B 1 94 ? -9.641 -50.25 -57.969 1 91.31 94 VAL B N 1
ATOM 6890 C CA . VAL B 1 94 ? -10.906 -50.875 -58.312 1 91.31 94 VAL B CA 1
ATOM 6891 C C . VAL B 1 94 ? -11.898 -49.812 -58.812 1 91.31 94 VAL B C 1
ATOM 6893 O O . VAL B 1 94 ? -12.383 -49 -58.031 1 91.31 94 VAL B O 1
ATOM 6896 N N . GLU B 1 95 ? -12.055 -49.781 -60.094 1 85.31 95 GLU B N 1
ATOM 6897 C CA . GLU B 1 95 ? -12.875 -48.75 -60.688 1 85.31 95 GLU B CA 1
ATOM 6898 C C . GLU B 1 95 ? -14.344 -48.906 -60.281 1 85.31 95 GLU B C 1
ATOM 6900 O O . GLU B 1 95 ? -14.734 -49.938 -59.75 1 85.31 95 GLU B O 1
ATOM 6905 N N . LYS B 1 96 ? -15.031 -47.906 -60.625 1 87.56 96 LYS B N 1
ATOM 6906 C CA . LYS B 1 96 ? -16.469 -47.906 -60.344 1 87.56 96 LYS B CA 1
ATOM 6907 C C . LYS B 1 96 ? -17.172 -49.062 -61.062 1 87.56 96 LYS B C 1
ATOM 6909 O O . LYS B 1 96 ? -16.859 -49.344 -62.219 1 87.56 96 LYS B O 1
ATOM 6914 N N . ASN B 1 97 ? -18.047 -49.75 -60.562 1 81.31 97 ASN B N 1
ATOM 6915 C CA . ASN B 1 97 ? -18.844 -50.844 -61.094 1 81.31 97 ASN B CA 1
ATOM 6916 C C . ASN B 1 97 ? -18.016 -52.094 -61.25 1 81.31 97 ASN B C 1
ATOM 6918 O O . ASN B 1 97 ? -18.375 -52.969 -62.062 1 81.31 97 ASN B O 1
ATOM 6922 N N . SER B 1 98 ? -16.812 -52 -60.781 1 83.94 98 SER B N 1
ATOM 6923 C CA . SER B 1 98 ? -15.961 -53.219 -60.781 1 83.94 98 SER B CA 1
ATOM 6924 C C . SER B 1 98 ? -16.078 -53.938 -59.438 1 83.94 98 SER B C 1
ATOM 6926 O O . SER B 1 98 ? -16.547 -53.406 -58.469 1 83.94 98 SER B O 1
ATOM 6928 N N . SER B 1 99 ? -15.875 -55.312 -59.562 1 89.12 99 SER B N 1
ATOM 6929 C CA . SER B 1 99 ? -16.047 -56.094 -58.344 1 89.12 99 SER B CA 1
ATOM 6930 C C . SER B 1 99 ? -14.906 -57.094 -58.125 1 89.12 99 SER B C 1
ATOM 6932 O O . SER B 1 99 ? -14.383 -57.625 -59.125 1 89.12 99 SER B O 1
ATOM 6934 N N . LEU B 1 100 ? -14.375 -57.125 -57.031 1 89.56 100 LEU B N 1
ATOM 6935 C CA . LEU B 1 100 ? -13.469 -58.125 -56.531 1 89.56 100 LEU B CA 1
ATOM 6936 C C . LEU B 1 100 ? -14.156 -59 -55.5 1 89.56 100 LEU B C 1
ATOM 6938 O O . LEU B 1 100 ? -14.539 -58.5 -54.438 1 89.56 100 LEU B O 1
ATOM 6942 N N . SER B 1 101 ? -14.398 -60.344 -55.875 1 90.56 101 SER B N 1
ATOM 6943 C CA . SER B 1 101 ? -15.227 -61.125 -54.969 1 90.56 101 SER B CA 1
ATOM 6944 C C . SER B 1 101 ? -14.688 -62.531 -54.812 1 90.56 101 SER B C 1
ATOM 6946 O O . SER B 1 101 ? -14.234 -63.156 -55.75 1 90.56 101 SER B O 1
ATOM 6948 N N . ALA B 1 102 ? -14.531 -62.969 -53.594 1 89.88 102 ALA B N 1
ATOM 6949 C CA . ALA B 1 102 ? -14.281 -64.312 -53.219 1 89.88 102 ALA B CA 1
ATOM 6950 C C . ALA B 1 102 ? -15.375 -64.875 -52.281 1 89.88 102 ALA B C 1
ATOM 6952 O O . ALA B 1 102 ? -15.086 -65.438 -51.219 1 89.88 102 ALA B O 1
ATOM 6953 N N . SER B 1 103 ? -16.578 -64.75 -52.688 1 89.69 103 SER B N 1
ATOM 6954 C CA . SER B 1 103 ? -17.734 -65.125 -51.844 1 89.69 103 SER B CA 1
ATOM 6955 C C . SER B 1 103 ? -18.125 -66.562 -52 1 89.69 103 SER B C 1
ATOM 6957 O O . SER B 1 103 ? -17.75 -67.188 -52.969 1 89.69 103 SER B O 1
ATOM 6959 N N . GLY B 1 104 ? -18.812 -66.938 -51.031 1 86.94 104 GLY B N 1
ATOM 6960 C CA . GLY B 1 104 ? -19.328 -68.312 -51.062 1 86.94 104 GLY B CA 1
ATOM 6961 C C . GLY B 1 104 ? -20.609 -68.438 -51.906 1 86.94 104 GLY B C 1
ATOM 6962 O O . GLY B 1 104 ? -21.344 -67.438 -52.031 1 86.94 104 GLY B O 1
ATOM 6963 N N . GLY B 1 105 ? -20.828 -69.625 -52.406 1 83.06 105 GLY B N 1
ATOM 6964 C CA . GLY B 1 105 ? -22.016 -69.875 -53.219 1 83.06 105 GLY B CA 1
ATOM 6965 C C . GLY B 1 105 ? -23.25 -70.125 -52.375 1 83.06 105 GLY B C 1
ATOM 6966 O O . GLY B 1 105 ? -23.156 -70.438 -51.188 1 83.06 105 GLY B O 1
ATOM 6967 N N . LYS B 1 106 ? -24.406 -70 -53.062 1 83.94 106 LYS B N 1
ATOM 6968 C CA . LYS B 1 106 ? -25.688 -70.25 -52.406 1 83.94 106 LYS B CA 1
ATOM 6969 C C . LYS B 1 106 ? -26 -71.688 -52.344 1 83.94 106 LYS B C 1
ATOM 6971 O O . LYS B 1 106 ? -25.672 -72.5 -53.25 1 83.94 106 LYS B O 1
ATOM 6976 N N . GLY B 1 107 ? -26.547 -71.938 -51.25 1 80.38 107 GLY B N 1
ATOM 6977 C CA . GLY B 1 107 ? -26.938 -73.312 -51.031 1 80.38 107 GLY B CA 1
ATOM 6978 C C . GLY B 1 107 ? -28.172 -73.688 -51.844 1 80.38 107 GLY B C 1
ATOM 6979 O O . GLY B 1 107 ? -28.922 -72.812 -52.312 1 80.38 107 GLY B O 1
ATOM 6980 N N . GLY B 1 108 ? -28.406 -74.938 -52.031 1 75.19 108 GLY B N 1
ATOM 6981 C CA . GLY B 1 108 ? -29.516 -75.5 -52.812 1 75.19 108 GLY B CA 1
ATOM 6982 C C . GLY B 1 108 ? -30.859 -75.25 -52.125 1 75.19 108 GLY B C 1
ATOM 6983 O O . GLY B 1 108 ? -30.906 -74.938 -50.938 1 75.19 108 GLY B O 1
ATOM 6984 N N . ILE B 1 109 ? -31.969 -75.375 -52.844 1 69.12 109 ILE B N 1
ATOM 6985 C CA . ILE B 1 109 ? -33.312 -75 -52.469 1 69.12 109 ILE B CA 1
ATOM 6986 C C . ILE B 1 109 ? -33.781 -75.875 -51.344 1 69.12 109 ILE B C 1
ATOM 6988 O O . ILE B 1 109 ? -34.562 -75.5 -50.469 1 69.12 109 ILE B O 1
ATOM 6992 N N . HIS B 1 110 ? -33.406 -77.062 -51.25 1 69 110 HIS B N 1
ATOM 6993 C CA . HIS B 1 110 ? -33.938 -77.938 -50.219 1 69 110 HIS B CA 1
ATOM 6994 C C . HIS B 1 110 ? -32.938 -78.125 -49.062 1 69 110 HIS B C 1
ATOM 6996 O O . HIS B 1 110 ? -32.438 -79.25 -48.844 1 69 110 HIS B O 1
ATOM 7002 N N . GLY B 1 111 ? -32.531 -77 -48.344 1 66.19 111 GLY B N 1
ATOM 7003 C CA . GLY B 1 111 ? -31.828 -77.062 -47.062 1 66.19 111 GLY B CA 1
ATOM 7004 C C . GLY B 1 111 ? -30.328 -77 -47.25 1 66.19 111 GLY B C 1
ATOM 7005 O O . GLY B 1 111 ? -29.578 -77.375 -46.312 1 66.19 111 GLY B O 1
ATOM 7006 N N . GLY B 1 112 ? -29.828 -76.812 -48.406 1 68.81 112 GLY B N 1
ATOM 7007 C CA . GLY B 1 112 ? -28.375 -76.688 -48.531 1 68.81 112 GLY B CA 1
ATOM 7008 C C . GLY B 1 112 ? -27.812 -75.438 -47.875 1 68.81 112 GLY B C 1
ATOM 7009 O O . GLY B 1 112 ? -28.422 -74.375 -47.938 1 68.81 112 GLY B O 1
ATOM 7010 N N . GLY B 1 113 ? -26.672 -75.5 -47.031 1 76.38 113 GLY B N 1
ATOM 7011 C CA . GLY B 1 113 ? -26 -74.375 -46.406 1 76.38 113 GLY B CA 1
ATOM 7012 C C . GLY B 1 113 ? -25.219 -73.5 -47.406 1 76.38 113 GLY B C 1
ATOM 7013 O O . GLY B 1 113 ? -24.797 -74 -48.469 1 76.38 113 GLY B O 1
ATOM 7014 N N . GLY B 1 114 ? -25.109 -72.312 -47.219 1 80.19 114 GLY B N 1
ATOM 7015 C CA . GLY B 1 114 ? -24.25 -71.438 -48.031 1 80.19 114 GLY B CA 1
ATOM 7016 C C . GLY B 1 114 ? -22.781 -71.75 -47.875 1 80.19 114 GLY B C 1
ATOM 7017 O O . GLY B 1 114 ? -22.344 -72.25 -46.812 1 80.19 114 GLY B O 1
ATOM 7018 N N . GLY B 1 115 ? -22.016 -71.688 -48.938 1 79.56 115 GLY B N 1
ATOM 7019 C CA . GLY B 1 115 ? -20.562 -71.875 -48.844 1 79.56 115 GLY B CA 1
ATOM 7020 C C . GLY B 1 115 ? -19.891 -70.75 -48.062 1 79.56 115 GLY B C 1
ATOM 7021 O O . GLY B 1 115 ? -20.375 -69.625 -48.031 1 79.56 115 GLY B O 1
ATOM 7022 N N . GLY B 1 116 ? -18.859 -71.062 -47.344 1 82.38 116 GLY B N 1
ATOM 7023 C CA . GLY B 1 116 ? -18.078 -70.062 -46.625 1 82.38 116 GLY B CA 1
ATOM 7024 C C . GLY B 1 116 ? -17.375 -69.062 -47.562 1 82.38 116 GLY B C 1
ATOM 7025 O O . GLY B 1 116 ? -17.016 -69.438 -48.688 1 82.38 116 GLY B O 1
ATOM 7026 N N . GLY B 1 117 ? -17.297 -67.938 -47.094 1 85.69 117 GLY B N 1
ATOM 7027 C CA . GLY B 1 117 ? -16.531 -66.938 -47.844 1 85.69 117 GLY B CA 1
ATOM 7028 C C . GLY B 1 117 ? -15.062 -67.25 -47.969 1 85.69 117 GLY B C 1
ATOM 7029 O O . GLY B 1 117 ? -14.516 -67.938 -47.094 1 85.69 117 GLY B O 1
ATOM 7030 N N . GLY B 1 118 ? -14.477 -66.875 -49.062 1 84 118 GLY B N 1
ATOM 7031 C CA . GLY B 1 118 ? -13.062 -67.125 -49.281 1 84 118 GLY B CA 1
ATOM 7032 C C . GLY B 1 118 ? -12.18 -66.062 -48.688 1 84 118 GLY B C 1
ATOM 7033 O O . GLY B 1 118 ? -12.594 -65.375 -47.75 1 84 118 GLY B O 1
ATOM 7034 N N . ARG B 1 119 ? -10.906 -66.062 -49.094 1 88.06 119 ARG B N 1
ATOM 7035 C CA . ARG B 1 119 ? -9.938 -65.125 -48.531 1 88.06 119 ARG B CA 1
ATOM 7036 C C . ARG B 1 119 ? -9.336 -64.25 -49.625 1 88.06 119 ARG B C 1
ATOM 7038 O O . ARG B 1 119 ? -9 -64.75 -50.719 1 88.06 119 ARG B O 1
ATOM 7045 N N . ILE B 1 120 ? -9.414 -63 -49.375 1 89.19 120 ILE B N 1
ATOM 7046 C CA . ILE B 1 120 ? -8.727 -62.031 -50.219 1 89.19 120 ILE B CA 1
ATOM 7047 C C . ILE B 1 120 ? -7.555 -61.438 -49.469 1 89.19 120 ILE B C 1
ATOM 7049 O O . ILE B 1 120 ? -7.727 -60.938 -48.344 1 89.19 120 ILE B O 1
ATOM 7053 N N . HIS B 1 121 ? -6.336 -61.594 -49.906 1 90.06 121 HIS B N 1
ATOM 7054 C CA . HIS B 1 121 ? -5.164 -61.031 -49.25 1 90.06 121 HIS B CA 1
ATOM 7055 C C . HIS B 1 121 ? -4.375 -60.156 -50.219 1 90.06 121 HIS B C 1
ATOM 7057 O O . HIS B 1 121 ? -4.062 -60.531 -51.344 1 90.06 121 HIS B O 1
ATOM 7063 N N . PHE B 1 122 ? -4.145 -58.969 -49.75 1 91.69 122 PHE B N 1
ATOM 7064 C CA . PHE B 1 122 ? -3.312 -58 -50.469 1 91.69 122 PHE B CA 1
ATOM 7065 C C . PHE B 1 122 ? -1.908 -57.969 -49.875 1 91.69 122 PHE B C 1
ATOM 7067 O O . PHE B 1 122 ? -1.706 -57.406 -48.781 1 91.69 122 PHE B O 1
ATOM 7074 N N . HIS B 1 123 ? -0.947 -58.5 -50.5 1 90.19 123 HIS B N 1
ATOM 7075 C CA . HIS B 1 123 ? 0.442 -58.438 -50.062 1 90.19 123 HIS B CA 1
ATOM 7076 C C . HIS B 1 123 ? 1.149 -57.25 -50.688 1 90.19 123 HIS B C 1
ATOM 7078 O O . HIS B 1 123 ? 1.799 -57.375 -51.75 1 90.19 123 HIS B O 1
ATOM 7084 N N . TRP B 1 124 ? 1.034 -56.188 -49.969 1 92.19 124 TRP B N 1
ATOM 7085 C CA . TRP B 1 124 ? 1.543 -54.906 -50.438 1 92.19 124 TRP B CA 1
ATOM 7086 C C . TRP B 1 124 ? 3.068 -54.875 -50.406 1 92.19 124 TRP B C 1
ATOM 7088 O O . TRP B 1 124 ? 3.688 -55.406 -49.5 1 92.19 124 TRP B O 1
ATOM 7098 N N . SER B 1 125 ? 3.654 -54.375 -51.469 1 87.12 125 SER B N 1
ATOM 7099 C CA . SER B 1 125 ? 5.098 -54.156 -51.531 1 87.12 125 SER B CA 1
ATOM 7100 C C . SER B 1 125 ? 5.445 -52.719 -51.781 1 87.12 125 SER B C 1
ATOM 7102 O O . SER B 1 125 ? 4.688 -52 -52.438 1 87.12 125 SER B O 1
ATOM 7104 N N . ASN B 1 126 ? 6.516 -52.188 -51.25 1 85.94 126 ASN B N 1
ATOM 7105 C CA . ASN B 1 126 ? 7.07 -50.844 -51.469 1 85.94 126 ASN B CA 1
ATOM 7106 C C . ASN B 1 126 ? 6.074 -49.75 -51.094 1 85.94 126 ASN B C 1
ATOM 7108 O O . ASN B 1 126 ? 5.773 -48.875 -51.875 1 85.94 126 ASN B O 1
ATOM 7112 N N . ILE B 1 127 ? 5.508 -49.875 -49.906 1 88.5 127 ILE B N 1
ATOM 7113 C CA . ILE B 1 127 ? 4.613 -48.844 -49.406 1 88.5 127 ILE B CA 1
ATOM 7114 C C . ILE B 1 127 ? 5.422 -47.625 -49 1 88.5 127 ILE B C 1
ATOM 7116 O O . ILE B 1 127 ? 6.281 -47.688 -48.125 1 88.5 127 ILE B O 1
ATOM 7120 N N . ALA B 1 128 ? 5.156 -46.531 -49.719 1 86.12 128 ALA B N 1
ATOM 7121 C CA . ALA B 1 128 ? 5.848 -45.312 -49.375 1 86.12 128 ALA B CA 1
ATOM 7122 C C . ALA B 1 128 ? 5.348 -44.719 -48.062 1 86.12 128 ALA B C 1
ATOM 7124 O O . ALA B 1 128 ? 4.148 -44.781 -47.75 1 86.12 128 ALA B O 1
ATOM 7125 N N . THR B 1 129 ? 6.262 -44.375 -47.156 1 86.81 129 THR B N 1
ATOM 7126 C CA . THR B 1 129 ? 5.91 -43.812 -45.844 1 86.81 129 THR B CA 1
ATOM 7127 C C . THR B 1 129 ? 6.359 -42.344 -45.75 1 86.81 129 THR B C 1
ATOM 7129 O O . THR B 1 129 ? 7.145 -41.875 -46.594 1 86.81 129 THR B O 1
ATOM 7132 N N . GLY B 1 130 ? 5.73 -41.594 -44.781 1 84.38 130 GLY B N 1
ATOM 7133 C CA . GLY B 1 130 ? 6.121 -40.219 -44.562 1 84.38 130 GLY B CA 1
ATOM 7134 C C . GLY B 1 130 ? 5.566 -39.25 -45.594 1 84.38 130 GLY B C 1
ATOM 7135 O O . GLY B 1 130 ? 4.422 -39.406 -46.031 1 84.38 130 GLY B O 1
ATOM 7136 N N . ASP B 1 131 ? 6.508 -38.312 -46.125 1 84.31 131 ASP B N 1
ATOM 7137 C CA . ASP B 1 131 ? 6.113 -37.25 -47.062 1 84.31 131 ASP B CA 1
ATOM 7138 C C . ASP B 1 131 ? 5.875 -37.812 -48.469 1 84.31 131 ASP B C 1
ATOM 7140 O O . ASP B 1 131 ? 5.195 -37.188 -49.281 1 84.31 131 ASP B O 1
ATOM 7144 N N . GLU B 1 132 ? 6.301 -39.031 -48.719 1 86.56 132 GLU B N 1
ATOM 7145 C CA . GLU B 1 132 ? 6.164 -39.625 -50.031 1 86.56 132 GLU B CA 1
ATOM 7146 C C . GLU B 1 132 ? 4.938 -40.531 -50.125 1 86.56 132 GLU B C 1
ATOM 7148 O O . GLU B 1 132 ? 4.711 -41.219 -51.125 1 86.56 132 GLU B O 1
ATOM 7153 N N . PHE B 1 133 ? 4.215 -40.5 -49.062 1 90.56 133 PHE B N 1
ATOM 7154 C CA . PHE B 1 133 ? 3.057 -41.375 -49 1 90.56 133 PHE B CA 1
ATOM 7155 C C . PHE B 1 133 ? 2.092 -41.062 -50.156 1 90.56 133 PHE B C 1
ATOM 7157 O O . PHE B 1 133 ? 1.797 -39.906 -50.438 1 90.56 133 PHE B O 1
ATOM 7164 N N . VAL B 1 134 ? 1.751 -42.062 -50.875 1 86.75 134 VAL B N 1
ATOM 7165 C CA . VAL B 1 134 ? 0.689 -42 -51.875 1 86.75 134 VAL B CA 1
ATOM 7166 C C . VAL B 1 134 ? -0.316 -43.125 -51.625 1 86.75 134 VAL B C 1
ATOM 7168 O O . VAL B 1 134 ? 0.065 -44.219 -51.219 1 86.75 134 VAL B O 1
ATOM 7171 N N . GLN B 1 135 ? -1.52 -42.75 -51.719 1 88.94 135 GLN B N 1
ATOM 7172 C CA . GLN B 1 135 ? -2.549 -43.781 -51.531 1 88.94 135 GLN B CA 1
ATOM 7173 C C . GLN B 1 135 ? -2.342 -44.969 -52.438 1 88.94 135 GLN B C 1
ATOM 7175 O O . GLN B 1 135 ? -2.248 -44.812 -53.656 1 88.94 135 GLN B O 1
ATOM 7180 N N . ILE B 1 136 ? -2.203 -46.125 -51.875 1 90.44 136 ILE B N 1
ATOM 7181 C CA . ILE B 1 136 ? -1.823 -47.312 -52.625 1 90.44 136 ILE B CA 1
ATOM 7182 C C . ILE B 1 136 ? -3.07 -47.969 -53.188 1 90.44 136 ILE B C 1
ATOM 7184 O O . ILE B 1 136 ? -2.99 -48.719 -54.188 1 90.44 136 ILE B O 1
ATOM 7188 N N . ALA B 1 137 ? -4.223 -47.781 -52.562 1 90.69 137 ALA B N 1
ATOM 7189 C CA . ALA B 1 137 ? -5.426 -48.438 -53.062 1 90.69 137 ALA B CA 1
ATOM 7190 C C . ALA B 1 137 ? -6.594 -47.469 -53.156 1 90.69 137 ALA B C 1
ATOM 7192 O O . ALA B 1 137 ? -6.797 -46.656 -52.25 1 90.69 137 ALA B O 1
ATOM 7193 N N . SER B 1 138 ? -7.18 -47.406 -54.281 1 89.25 138 SER B N 1
ATOM 7194 C CA . SER B 1 138 ? -8.43 -46.656 -54.469 1 89.25 138 SER B CA 1
ATOM 7195 C C . SER B 1 138 ? -9.578 -47.625 -54.781 1 89.25 138 SER B C 1
ATOM 7197 O O . SER B 1 138 ? -9.617 -48.188 -55.875 1 89.25 138 SER B O 1
ATOM 7199 N N . ILE B 1 139 ? -10.445 -47.812 -53.75 1 89.31 139 ILE B N 1
ATOM 7200 C CA . ILE B 1 139 ? -11.531 -48.75 -53.875 1 89.31 139 ILE B CA 1
ATOM 7201 C C . ILE B 1 139 ? -12.844 -48.031 -54.156 1 89.31 139 ILE B C 1
ATOM 7203 O O . ILE B 1 139 ? -13.539 -47.594 -53.219 1 89.31 139 ILE B O 1
ATOM 7207 N N . ASN B 1 140 ? -13.18 -47.875 -55.375 1 88.31 140 ASN B N 1
ATOM 7208 C CA . ASN B 1 140 ? -14.445 -47.281 -55.781 1 88.31 140 ASN B CA 1
ATOM 7209 C C . ASN B 1 140 ? -15.508 -48.344 -56.094 1 88.31 140 ASN B C 1
ATOM 7211 O O . ASN B 1 140 ? -16.688 -48 -56.219 1 88.31 140 ASN B O 1
ATOM 7215 N N . GLY B 1 141 ? -15.078 -49.594 -56.219 1 84.25 141 GLY B N 1
ATOM 7216 C CA . GLY B 1 141 ? -15.969 -50.688 -56.469 1 84.25 141 GLY B CA 1
ATOM 7217 C C . GLY B 1 141 ? -16.25 -51.531 -55.219 1 84.25 141 GLY B C 1
ATOM 7218 O O . GLY B 1 141 ? -16.188 -51.031 -54.094 1 84.25 141 GLY B O 1
ATOM 7219 N N . THR B 1 142 ? -16.703 -52.844 -55.469 1 89.44 142 THR B N 1
ATOM 7220 C CA . THR B 1 142 ? -17.094 -53.688 -54.344 1 89.44 142 THR B CA 1
ATOM 7221 C C . THR B 1 142 ? -16.047 -54.75 -54.125 1 89.44 142 THR B C 1
ATOM 7223 O O . THR B 1 142 ? -15.539 -55.375 -55.062 1 89.44 142 THR B O 1
ATOM 7226 N N . VAL B 1 143 ? -15.539 -54.812 -52.969 1 89.06 143 VAL B N 1
ATOM 7227 C CA . VAL B 1 143 ? -14.688 -55.938 -52.531 1 89.06 143 VAL B CA 1
ATOM 7228 C C . VAL B 1 143 ? -15.422 -56.75 -51.469 1 89.06 143 VAL B C 1
ATOM 7230 O O . VAL B 1 143 ? -15.781 -56.281 -50.406 1 89.06 143 VAL B O 1
ATOM 7233 N N . ALA B 1 144 ? -15.688 -58.062 -51.781 1 89.5 144 ALA B N 1
ATOM 7234 C CA . ALA B 1 144 ? -16.531 -58.844 -50.875 1 89.5 144 ALA B CA 1
ATOM 7235 C C . ALA B 1 144 ? -15.992 -60.25 -50.688 1 89.5 144 ALA B C 1
ATOM 7237 O O . ALA B 1 144 ? -15.422 -60.812 -51.625 1 89.5 144 ALA B O 1
ATOM 7238 N N . SER B 1 145 ? -15.961 -60.719 -49.562 1 88.31 145 SER B N 1
ATOM 7239 C CA . SER B 1 145 ? -15.664 -62.094 -49.188 1 88.31 145 SER B CA 1
ATOM 7240 C C . SER B 1 145 ? -16.766 -62.688 -48.312 1 88.31 145 SER B C 1
ATOM 7242 O O . SER B 1 145 ? -16.469 -63.406 -47.375 1 88.31 145 SER B O 1
ATOM 7244 N N . SER B 1 146 ? -17.969 -62.531 -48.656 1 89.06 146 SER B N 1
ATOM 7245 C CA . SER B 1 146 ? -19.109 -62.906 -47.844 1 89.06 146 SER B CA 1
ATOM 7246 C C . SER B 1 146 ? -19.438 -64.375 -48.031 1 89.06 146 SER B C 1
ATOM 7248 O O . SER B 1 146 ? -19.109 -65 -49.031 1 89.06 146 SER B O 1
ATOM 7250 N N . GLY B 1 147 ? -20 -64.812 -47.031 1 85.12 147 GLY B N 1
ATOM 7251 C CA . GLY B 1 147 ? -20.516 -66.188 -47.125 1 85.12 147 GLY B CA 1
ATOM 7252 C C . GLY B 1 147 ? -21.781 -66.25 -47.938 1 85.12 147 GLY B C 1
ATOM 7253 O O . GLY B 1 147 ? -22.531 -65.312 -48.062 1 85.12 147 GLY B O 1
ATOM 7254 N N . GLY B 1 148 ? -22.062 -67.438 -48.5 1 82.25 148 GLY B N 1
ATOM 7255 C CA . GLY B 1 148 ? -23.25 -67.688 -49.281 1 82.25 148 GLY B CA 1
ATOM 7256 C C . GLY B 1 148 ? -24.516 -67.812 -48.469 1 82.25 148 GLY B C 1
ATOM 7257 O O . GLY B 1 148 ? -24.438 -68.188 -47.281 1 82.25 148 GLY B O 1
ATOM 7258 N N . SER B 1 149 ? -25.625 -67.438 -49.062 1 82.56 149 SER B N 1
ATOM 7259 C CA . SER B 1 149 ? -26.906 -67.562 -48.375 1 82.56 149 SER B CA 1
ATOM 7260 C C . SER B 1 149 ? -27.422 -69 -48.438 1 82.56 149 SER B C 1
ATOM 7262 O O . SER B 1 149 ? -27.172 -69.75 -49.406 1 82.56 149 SER B O 1
ATOM 7264 N N . GLY B 1 150 ? -27.797 -69.375 -47.281 1 77.06 150 GLY B N 1
ATOM 7265 C CA . GLY B 1 150 ? -28.469 -70.688 -47.281 1 77.06 150 GLY B CA 1
ATOM 7266 C C . GLY B 1 150 ? -29.922 -70.625 -47.656 1 77.06 150 GLY B C 1
ATOM 7267 O O . GLY B 1 150 ? -30.531 -69.5 -47.594 1 77.06 150 GLY B O 1
ATOM 7268 N N . ASN B 1 151 ? -30.469 -71.688 -48.344 1 68.25 151 ASN B N 1
ATOM 7269 C CA . ASN B 1 151 ? -31.891 -71.688 -48.656 1 68.25 151 ASN B CA 1
ATOM 7270 C C . ASN B 1 151 ? -32.688 -72.5 -47.625 1 68.25 151 ASN B C 1
ATOM 7272 O O . ASN B 1 151 ? -32.188 -73.5 -47.125 1 68.25 151 ASN B O 1
ATOM 7276 N N . ASP B 1 152 ? -33.906 -72 -47.375 1 69.81 152 ASP B N 1
ATOM 7277 C CA . ASP B 1 152 ? -34.844 -72.562 -46.406 1 69.81 152 ASP B CA 1
ATOM 7278 C C . ASP B 1 152 ? -34.25 -72.688 -45.031 1 69.81 152 ASP B C 1
ATOM 7280 O O . ASP B 1 152 ? -33.906 -71.688 -44.406 1 69.81 152 ASP B O 1
ATOM 7284 N N . ASP B 1 153 ? -33.906 -73.938 -44.625 1 68.12 153 ASP B N 1
ATOM 7285 C CA . ASP B 1 153 ? -33.375 -74.188 -43.281 1 68.12 153 ASP B CA 1
ATOM 7286 C C . ASP B 1 153 ? -31.844 -74.188 -43.281 1 68.12 153 ASP B C 1
ATOM 7288 O O . ASP B 1 153 ? -31.219 -74.562 -42.312 1 68.12 153 ASP B O 1
ATOM 7292 N N . GLY B 1 154 ? -31.312 -73.875 -44.469 1 67.5 154 GLY B N 1
ATOM 7293 C CA . GLY B 1 154 ? -29.875 -73.875 -44.531 1 67.5 154 GLY B CA 1
ATOM 7294 C C . GLY B 1 154 ? -29.203 -72.688 -43.906 1 67.5 154 GLY B C 1
ATOM 7295 O O . GLY B 1 154 ? -29.734 -71.562 -44 1 67.5 154 GLY B O 1
ATOM 7296 N N . HIS B 1 155 ? -28.125 -72.812 -43.125 1 76.44 155 HIS B N 1
ATOM 7297 C CA . HIS B 1 155 ? -27.391 -71.75 -42.438 1 76.44 155 HIS B CA 1
ATOM 7298 C C . HIS B 1 155 ? -26.531 -70.938 -43.406 1 76.44 155 HIS B C 1
ATOM 7300 O O . HIS B 1 155 ? -26.078 -71.5 -44.406 1 76.44 155 HIS B O 1
ATOM 7306 N N . PHE B 1 156 ? -26.344 -69.75 -43.25 1 80.06 156 PHE B N 1
ATOM 7307 C CA . PHE B 1 156 ? -25.438 -68.875 -44 1 80.06 156 PHE B CA 1
ATOM 7308 C C . PHE B 1 156 ? -23.984 -69.25 -43.812 1 80.06 156 PHE B C 1
ATOM 7310 O O . PHE B 1 156 ? -23.609 -69.688 -42.719 1 80.06 156 PHE B O 1
ATOM 7317 N N . GLY B 1 157 ? -23.266 -69.375 -44.938 1 78.81 157 GLY B N 1
ATOM 7318 C CA . GLY B 1 157 ? -21.828 -69.562 -44.781 1 78.81 157 GLY B CA 1
ATOM 7319 C C . GLY B 1 157 ? -21.156 -68.438 -44 1 78.81 157 GLY B C 1
ATOM 7320 O O . GLY B 1 157 ? -21.594 -67.312 -44.031 1 78.81 157 GLY B O 1
ATOM 7321 N N . GLU B 1 158 ? -20.172 -68.688 -43.281 1 79.75 158 GLU B N 1
ATOM 7322 C CA . GLU B 1 158 ? -19.406 -67.688 -42.531 1 79.75 158 GLU B CA 1
ATOM 7323 C C . GLU B 1 158 ? -18.625 -66.812 -43.5 1 79.75 158 GLU B C 1
ATOM 7325 O O . GLU B 1 158 ? -18.156 -67.25 -44.531 1 79.75 158 GLU B O 1
ATOM 7330 N N . ASP B 1 159 ? -18.484 -65.562 -43.156 1 85.25 159 ASP B N 1
ATOM 7331 C CA . ASP B 1 159 ? -17.734 -64.625 -44 1 85.25 159 ASP B CA 1
ATOM 7332 C C . ASP B 1 159 ? -16.25 -64.938 -44 1 85.25 159 ASP B C 1
ATOM 7334 O O . ASP B 1 159 ? -15.719 -65.5 -43.031 1 85.25 159 ASP B O 1
ATOM 7338 N N . GLY B 1 160 ? -15.688 -64.75 -45.156 1 82.56 160 GLY B N 1
ATOM 7339 C CA . GLY B 1 160 ? -14.242 -64.875 -45.25 1 82.56 160 GLY B CA 1
ATOM 7340 C C . GLY B 1 160 ? -13.484 -63.688 -44.688 1 82.56 160 GLY B C 1
ATOM 7341 O O . GLY B 1 160 ? -13.984 -63 -43.812 1 82.56 160 GLY B O 1
ATOM 7342 N N . THR B 1 161 ? -12.172 -63.594 -45.062 1 85.12 161 THR B N 1
ATOM 7343 C CA . THR B 1 161 ? -11.344 -62.5 -44.531 1 85.12 161 THR B CA 1
ATOM 7344 C C . THR B 1 161 ? -10.719 -61.719 -45.688 1 85.12 161 THR B C 1
ATOM 7346 O O . THR B 1 161 ? -10.391 -62.25 -46.719 1 85.12 161 THR B O 1
ATOM 7349 N N . ILE B 1 162 ? -10.797 -60.5 -45.531 1 87.75 162 ILE B N 1
ATOM 7350 C CA . ILE B 1 162 ? -10.031 -59.562 -46.344 1 87.75 162 ILE B CA 1
ATOM 7351 C C . ILE B 1 162 ? -8.859 -59 -45.562 1 87.75 162 ILE B C 1
ATOM 7353 O O . ILE B 1 162 ? -9.055 -58.25 -44.594 1 87.75 162 ILE B O 1
ATOM 7357 N N . THR B 1 163 ? -7.594 -59.438 -45.812 1 87.5 163 THR B N 1
ATOM 7358 C CA . THR B 1 163 ? -6.434 -59.031 -45.031 1 87.5 163 THR B CA 1
ATOM 7359 C C . THR B 1 163 ? -5.352 -58.438 -45.938 1 87.5 163 THR B C 1
ATOM 7361 O O . THR B 1 163 ? -5.367 -58.625 -47.156 1 87.5 163 THR B O 1
ATOM 7364 N N . GLY B 1 164 ? -4.578 -57.656 -45.438 1 87.06 164 GLY B N 1
ATOM 7365 C CA . GLY B 1 164 ? -3.4 -57.062 -46.062 1 87.06 164 GLY B CA 1
ATOM 7366 C C . GLY B 1 164 ? -2.131 -57.281 -45.25 1 87.06 164 GLY B C 1
ATOM 7367 O O . GLY B 1 164 ? -2.186 -57.656 -44.094 1 87.06 164 GLY B O 1
ATOM 7368 N N . LYS B 1 165 ? -1.01 -57.094 -46.031 1 86.19 165 LYS B N 1
ATOM 7369 C CA . LYS B 1 165 ? 0.261 -57.094 -45.312 1 86.19 165 LYS B CA 1
ATOM 7370 C C . LYS B 1 165 ? 0.284 -56.031 -44.219 1 86.19 165 LYS B C 1
ATOM 7372 O O . LYS B 1 165 ? -0.45 -55.062 -44.312 1 86.19 165 LYS B O 1
ATOM 7377 N N . GLU B 1 166 ? 1.123 -56.25 -43.188 1 88.75 166 GLU B N 1
ATOM 7378 C CA . GLU B 1 166 ? 1.261 -55.281 -42.094 1 88.75 166 GLU B CA 1
ATOM 7379 C C . GLU B 1 166 ? 1.698 -53.906 -42.625 1 88.75 166 GLU B C 1
ATOM 7381 O O . GLU B 1 166 ? 2.668 -53.844 -43.375 1 88.75 166 GLU B O 1
ATOM 7386 N N . CYS B 1 167 ? 0.87 -53 -42.25 1 92 167 CYS B N 1
ATOM 7387 C CA . CYS B 1 167 ? 1.156 -51.656 -42.719 1 92 167 CYS B CA 1
ATOM 7388 C C . CYS B 1 167 ? 2.322 -51.062 -41.938 1 92 167 CYS B C 1
ATOM 7390 O O . CYS B 1 167 ? 2.508 -51.344 -40.75 1 92 167 CYS B O 1
ATOM 7392 N N . PRO B 1 168 ? 3.197 -50.25 -42.656 1 91.62 168 PRO B N 1
ATOM 7393 C CA . PRO B 1 168 ? 4.262 -49.531 -41.938 1 91.62 168 PRO B CA 1
ATOM 7394 C C . PRO B 1 168 ? 3.727 -48.5 -40.969 1 91.62 168 PRO B C 1
ATOM 7396 O O . PRO B 1 168 ? 2.514 -48.438 -40.75 1 91.62 168 PRO B O 1
ATOM 7399 N N . VAL B 1 169 ? 4.715 -47.75 -40.281 1 92.44 169 VAL B N 1
ATOM 7400 C CA . VAL B 1 169 ? 4.395 -46.75 -39.25 1 92.44 169 VAL B CA 1
ATOM 7401 C C . VAL B 1 169 ? 3.592 -45.625 -39.875 1 92.44 169 VAL B C 1
ATOM 7403 O O . VAL B 1 169 ? 3.842 -45.219 -41.031 1 92.44 169 VAL B O 1
ATOM 7406 N N . GLY B 1 170 ? 2.521 -45.219 -39.188 1 93 170 GLY B N 1
ATOM 7407 C CA . GLY B 1 170 ? 1.718 -44.094 -39.625 1 93 170 GLY B CA 1
ATOM 7408 C C . GLY B 1 170 ? 0.501 -44.5 -40.438 1 93 170 GLY B C 1
ATOM 7409 O O . GLY B 1 170 ? -0.406 -43.688 -40.656 1 93 170 GLY B O 1
ATOM 7410 N N . LEU B 1 171 ? 0.5 -45.75 -40.938 1 93.19 171 LEU B N 1
ATOM 7411 C CA . LEU B 1 171 ? -0.573 -46.25 -41.812 1 93.19 171 LEU B CA 1
ATOM 7412 C C . LEU B 1 171 ? -1.3 -47.406 -41.156 1 93.19 171 LEU B C 1
ATOM 7414 O O . LEU B 1 171 ? -0.737 -48.125 -40.312 1 93.19 171 LEU B O 1
ATOM 7418 N N . TYR B 1 172 ? -2.572 -47.5 -41.5 1 92.44 172 TYR B N 1
ATOM 7419 C CA . TYR B 1 172 ? -3.344 -48.594 -40.906 1 92.44 172 TYR B CA 1
ATOM 7420 C C . TYR B 1 172 ? -4.398 -49.094 -41.875 1 92.44 172 TYR B C 1
ATOM 7422 O O . TYR B 1 172 ? -4.586 -48.5 -42.969 1 92.44 172 TYR B O 1
ATOM 7430 N N . GLY B 1 173 ? -4.949 -50.281 -41.5 1 89.31 173 GLY B N 1
ATOM 7431 C CA . GLY B 1 173 ? -6.016 -50.844 -42.312 1 89.31 173 GLY B CA 1
ATOM 7432 C C . GLY B 1 173 ? -5.516 -51.844 -43.344 1 89.31 173 GLY B C 1
ATOM 7433 O O . GLY B 1 173 ? -4.305 -52.031 -43.5 1 89.31 173 GLY B O 1
ATOM 7434 N N . THR B 1 174 ? -6.465 -52.438 -44.062 1 89.31 174 THR B N 1
ATOM 7435 C CA . THR B 1 174 ? -6.16 -53.406 -45.094 1 89.31 174 THR B CA 1
ATOM 7436 C C . THR B 1 174 ? -5.469 -52.719 -46.281 1 89.31 174 THR B C 1
ATOM 7438 O O . THR B 1 174 ? -4.609 -53.312 -46.938 1 89.31 174 THR B O 1
ATOM 7441 N N . PHE B 1 175 ? -5.898 -51.438 -46.469 1 91.25 175 PHE B N 1
ATOM 7442 C CA . PHE B 1 175 ? -5.383 -50.719 -47.625 1 91.25 175 PHE B CA 1
ATOM 7443 C C . PHE B 1 175 ? -4.344 -49.688 -47.188 1 91.25 175 PHE B C 1
ATOM 7445 O O . PHE B 1 175 ? -3.994 -48.781 -47.969 1 91.25 175 PHE B O 1
ATOM 7452 N N . CYS B 1 176 ? -3.852 -49.781 -45.906 1 91.94 176 CYS B N 1
ATOM 7453 C CA . CYS B 1 176 ? -2.793 -48.938 -45.375 1 91.94 176 CYS B CA 1
ATOM 7454 C C . CYS B 1 176 ? -3.07 -47.469 -45.656 1 91.94 176 CYS B C 1
ATOM 7456 O O . CYS B 1 176 ? -2.264 -46.812 -46.281 1 91.94 176 CYS B O 1
ATOM 7458 N N . THR B 1 177 ? -4.191 -47.031 -45.156 1 91.44 177 THR B N 1
ATOM 7459 C CA . THR B 1 177 ? -4.523 -45.594 -45.219 1 91.44 177 THR B CA 1
ATOM 7460 C C . THR B 1 177 ? -3.896 -44.844 -44.062 1 91.44 177 THR B C 1
ATOM 7462 O O . THR B 1 177 ? -3.389 -45.438 -43.094 1 91.44 177 THR B O 1
ATOM 7465 N N . GLU B 1 178 ? -3.918 -43.531 -44.25 1 92 178 GLU B N 1
ATOM 7466 C CA . GLU B 1 178 ? -3.314 -42.688 -43.219 1 92 178 GLU B CA 1
ATOM 7467 C C . GLU B 1 178 ? -4.133 -42.719 -41.906 1 92 178 GLU B C 1
ATOM 7469 O O . GLU B 1 178 ? -5.367 -42.75 -41.969 1 92 178 GLU B O 1
ATOM 7474 N N . CYS B 1 179 ? -3.432 -42.75 -40.688 1 92.69 179 CYS B N 1
ATOM 7475 C CA . CYS B 1 179 ? -4.113 -42.625 -39.406 1 92.69 179 CYS B CA 1
ATOM 7476 C C . CYS B 1 179 ? -4.812 -41.281 -39.312 1 92.69 179 CYS B C 1
ATOM 7478 O O . CYS B 1 179 ? -4.34 -40.281 -39.844 1 92.69 179 CYS B O 1
ATOM 7480 N N . PRO B 1 180 ? -6.043 -41.281 -38.688 1 90.06 180 PRO B N 1
ATOM 7481 C CA . PRO B 1 180 ? -6.773 -40.031 -38.531 1 90.06 180 PRO B CA 1
ATOM 7482 C C . PRO B 1 180 ? -5.953 -38.938 -37.844 1 90.06 180 PRO B C 1
ATOM 7484 O O . PRO B 1 180 ? -4.984 -39.25 -37.156 1 90.06 180 PRO B O 1
ATOM 7487 N N . VAL B 1 181 ? -6.449 -37.688 -38.125 1 90.44 181 VAL B N 1
ATOM 7488 C CA . VAL B 1 181 ? -5.77 -36.531 -37.562 1 90.44 181 VAL B CA 1
ATOM 7489 C C . VAL B 1 181 ? -5.852 -36.594 -36.031 1 90.44 181 VAL B C 1
ATOM 7491 O O . VAL B 1 181 ? -6.91 -36.875 -35.469 1 90.44 181 VAL B O 1
ATOM 7494 N N . GLY B 1 182 ? -4.715 -36.312 -35.25 1 89.62 182 GLY B N 1
ATOM 7495 C CA . GLY B 1 182 ? -4.664 -36.344 -33.812 1 89.62 182 GLY B CA 1
ATOM 7496 C C . GLY B 1 182 ? -4.219 -37.656 -33.25 1 89.62 182 GLY B C 1
ATOM 7497 O O . GLY B 1 182 ? -4.234 -37.875 -32.031 1 89.62 182 GLY B O 1
ATOM 7498 N N . THR B 1 183 ? -3.896 -38.594 -34.094 1 91.19 183 THR B N 1
ATOM 7499 C CA . THR B 1 183 ? -3.422 -39.938 -33.688 1 91.19 183 THR B CA 1
ATOM 7500 C C . THR B 1 183 ? -2.027 -40.188 -34.25 1 91.19 183 THR B C 1
ATOM 7502 O O . THR B 1 183 ? -1.578 -39.5 -35.156 1 91.19 183 THR B O 1
ATOM 7505 N N . TYR B 1 184 ? -1.301 -41.031 -33.531 1 91.38 184 TYR B N 1
ATOM 7506 C CA . TYR B 1 184 ? 0.014 -41.438 -34.031 1 91.38 184 TYR B CA 1
ATOM 7507 C C . TYR B 1 184 ? 0.152 -42.969 -33.969 1 91.38 184 TYR B C 1
ATOM 7509 O O . TYR B 1 184 ? -0.568 -43.656 -33.219 1 91.38 184 TYR B O 1
ATOM 7517 N N . LYS B 1 185 ? 0.96 -43.5 -34.875 1 92.88 185 LYS B N 1
ATOM 7518 C CA . LYS B 1 185 ? 1.268 -44.938 -34.938 1 92.88 185 LYS B CA 1
ATOM 7519 C C . LYS B 1 185 ? 2.762 -45.156 -35.156 1 92.88 185 LYS B C 1
ATOM 7521 O O . LYS B 1 185 ? 3.305 -44.812 -36.188 1 92.88 185 LYS B O 1
ATOM 7526 N N . ASN B 1 186 ? 3.457 -45.812 -34.125 1 89.81 186 ASN B N 1
ATOM 7527 C CA . ASN B 1 186 ? 4.902 -46.031 -34.188 1 89.81 186 ASN B CA 1
ATOM 7528 C C . ASN B 1 186 ? 5.254 -47.5 -34.406 1 89.81 186 ASN B C 1
ATOM 7530 O O . ASN B 1 186 ? 6.426 -47.875 -34.344 1 89.81 186 ASN B O 1
ATOM 7534 N N . VAL B 1 187 ? 4.246 -48.375 -34.531 1 85 187 VAL B N 1
ATOM 7535 C CA . VAL B 1 187 ? 4.492 -49.812 -34.719 1 85 187 VAL B CA 1
ATOM 7536 C C . VAL B 1 187 ? 3.914 -50.25 -36.062 1 85 187 VAL B C 1
ATOM 7538 O O . VAL B 1 187 ? 3.025 -49.594 -36.625 1 85 187 VAL B O 1
ATOM 7541 N N . ALA B 1 188 ? 4.551 -51.281 -36.594 1 86.44 188 ALA B N 1
ATOM 7542 C CA . ALA B 1 188 ? 4.023 -51.875 -37.812 1 86.44 188 ALA B CA 1
ATOM 7543 C C . ALA B 1 188 ? 2.799 -52.75 -37.531 1 86.44 188 ALA B C 1
ATOM 7545 O O . ALA B 1 188 ? 2.729 -53.406 -36.5 1 86.44 188 ALA B O 1
ATOM 7546 N N . GLY B 1 189 ? 1.784 -52.562 -38.188 1 85.44 189 GLY B N 1
ATOM 7547 C CA . GLY B 1 189 ? 0.555 -53.344 -38.031 1 85.44 189 GLY B CA 1
ATOM 7548 C C . GLY B 1 189 ? -0.623 -52.719 -38.781 1 85.44 189 GLY B C 1
ATOM 7549 O O . GLY B 1 189 ? -0.58 -51.562 -39.156 1 85.44 189 GLY B O 1
ATOM 7550 N N . SER B 1 190 ? -1.616 -53.531 -39 1 86.5 190 SER B N 1
ATOM 7551 C CA . SER B 1 190 ? -2.748 -53.062 -39.812 1 86.5 190 SER B CA 1
ATOM 7552 C C . SER B 1 190 ? -3.965 -52.812 -38.906 1 86.5 190 SER B C 1
ATOM 7554 O O . SER B 1 190 ? -4.938 -52.188 -39.375 1 86.5 190 SER B O 1
ATOM 7556 N N . ASN B 1 191 ? -3.875 -53.094 -37.688 1 83.19 191 ASN B N 1
ATOM 7557 C CA . ASN B 1 191 ? -5.016 -52.906 -36.781 1 83.19 191 ASN B CA 1
ATOM 7558 C C . ASN B 1 191 ? -5.273 -51.438 -36.5 1 83.19 191 ASN B C 1
ATOM 7560 O O . ASN B 1 191 ? -4.332 -50.656 -36.344 1 83.19 191 ASN B O 1
ATOM 7564 N N . SER B 1 192 ? -6.578 -51.094 -36.562 1 86.19 192 SER B N 1
ATOM 7565 C CA . SER B 1 192 ? -6.977 -49.688 -36.344 1 86.19 192 SER B CA 1
ATOM 7566 C C . SER B 1 192 ? -6.676 -49.25 -34.906 1 86.19 192 SER B C 1
ATOM 7568 O O . SER B 1 192 ? -6.508 -48.062 -34.625 1 86.19 192 SER B O 1
ATOM 7570 N N . SER B 1 193 ? -6.758 -50.156 -34 1 86.94 193 SER B N 1
ATOM 7571 C CA . SER B 1 193 ? -6.516 -49.844 -32.594 1 86.94 193 SER B CA 1
ATOM 7572 C C . SER B 1 193 ? -5.07 -49.438 -32.375 1 86.94 193 SER B C 1
ATOM 7574 O O . SER B 1 193 ? -4.746 -48.875 -31.328 1 86.94 193 SER B O 1
ATOM 7576 N N . LEU B 1 194 ? -4.25 -49.625 -33.406 1 87.19 194 LEU B N 1
ATOM 7577 C CA . LEU B 1 194 ? -2.842 -49.25 -33.281 1 87.19 194 LEU B CA 1
ATOM 7578 C C . LEU B 1 194 ? -2.648 -47.75 -33.438 1 87.19 194 LEU B C 1
ATOM 7580 O O . LEU B 1 194 ? -1.602 -47.219 -33.062 1 87.19 194 LEU B O 1
ATOM 7584 N N . CYS B 1 195 ? -3.662 -47.094 -34.062 1 91.62 195 CYS B N 1
ATOM 7585 C CA . CYS B 1 195 ? -3.639 -45.625 -34.094 1 91.62 195 CYS B CA 1
ATOM 7586 C C . CYS B 1 195 ? -4.02 -45.031 -32.75 1 91.62 195 CYS B C 1
ATOM 7588 O O . CYS B 1 195 ? -5.203 -44.812 -32.469 1 91.62 195 CYS B O 1
ATOM 7590 N N . THR B 1 196 ? -3.074 -44.719 -32 1 89.62 196 THR B N 1
ATOM 7591 C CA . THR B 1 196 ? -3.277 -44.25 -30.641 1 89.62 196 THR B CA 1
ATOM 7592 C C . THR B 1 196 ? -3.4 -42.719 -30.609 1 89.62 196 THR B C 1
ATOM 7594 O O . THR B 1 196 ? -2.664 -42.031 -31.312 1 89.62 196 THR B O 1
ATOM 7597 N N . PRO B 1 197 ? -4.438 -42.25 -29.906 1 88.31 197 PRO B N 1
ATOM 7598 C CA . PRO B 1 197 ? -4.598 -40.781 -29.812 1 88.31 197 PRO B CA 1
ATOM 7599 C C . PRO B 1 197 ? -3.416 -40.125 -29.125 1 88.31 197 PRO B C 1
ATOM 7601 O O . PRO B 1 197 ? -2.844 -40.656 -28.188 1 88.31 197 PRO B O 1
ATOM 7604 N N . CYS B 1 198 ? -3.027 -39.062 -29.781 1 87.19 198 CYS B N 1
ATOM 7605 C CA . CYS B 1 198 ? -1.945 -38.25 -29.219 1 87.19 198 CYS B CA 1
ATOM 7606 C C . CYS B 1 198 ? -2.354 -37.656 -27.875 1 87.19 198 CYS B C 1
ATOM 7608 O O . CYS B 1 198 ? -3.545 -37.5 -27.609 1 87.19 198 CYS B O 1
ATOM 7610 N N . SER B 1 199 ? -1.389 -37.438 -26.984 1 81.75 199 SER B N 1
ATOM 7611 C CA . SER B 1 199 ? -1.658 -36.844 -25.672 1 81.75 199 SER B CA 1
ATOM 7612 C C . SER B 1 199 ? -2.215 -35.438 -25.781 1 81.75 199 SER B C 1
ATOM 7614 O O . SER B 1 199 ? -1.64 -34.594 -26.469 1 81.75 199 SER B O 1
ATOM 7616 N N . LEU B 1 200 ? -3.355 -35.25 -25.172 1 77.88 200 LEU B N 1
ATOM 7617 C CA . LEU B 1 200 ? -4 -33.938 -25.141 1 77.88 200 LEU B CA 1
ATOM 7618 C C . LEU B 1 200 ? -3.281 -33 -24.172 1 77.88 200 LEU B C 1
ATOM 7620 O O . LEU B 1 200 ? -3.449 -31.797 -24.25 1 77.88 200 LEU B O 1
ATOM 7624 N N . ASN B 1 201 ? -2.48 -33.531 -23.266 1 73.75 201 ASN B N 1
ATOM 7625 C CA . ASN B 1 201 ? -1.803 -32.719 -22.281 1 73.75 201 ASN B CA 1
ATOM 7626 C C . ASN B 1 201 ? -0.738 -31.828 -22.922 1 73.75 201 ASN B C 1
ATOM 7628 O O . ASN B 1 201 ? -0.443 -30.75 -22.422 1 73.75 201 ASN B O 1
ATOM 7632 N N . ALA B 1 202 ? -0.238 -32.375 -24.125 1 74.94 202 ALA B N 1
ATOM 7633 C CA . ALA B 1 202 ? 0.807 -31.594 -24.781 1 74.94 202 ALA B CA 1
ATOM 7634 C C . ALA B 1 202 ? 0.205 -30.578 -25.734 1 74.94 202 ALA B C 1
ATOM 7636 O O . ALA B 1 202 ? 0.909 -29.688 -26.234 1 74.94 202 ALA B O 1
ATOM 7637 N N . LEU B 1 203 ? -1.076 -30.641 -26.031 1 82.44 203 LEU B N 1
ATOM 7638 C CA . LEU B 1 203 ? -1.734 -29.703 -26.938 1 82.44 203 LEU B CA 1
ATOM 7639 C C . LEU B 1 203 ? -2.176 -28.438 -26.219 1 82.44 203 LEU B C 1
ATOM 7641 O O . LEU B 1 203 ? -2.975 -28.516 -25.281 1 82.44 203 LEU B O 1
ATOM 7645 N N . PRO B 1 204 ? -1.649 -27.281 -26.672 1 83.19 204 PRO B N 1
ATOM 7646 C CA . PRO B 1 204 ? -2.092 -26.031 -26.047 1 83.19 204 PRO B CA 1
ATOM 7647 C C . PRO B 1 204 ? -3.576 -25.75 -26.281 1 83.19 204 PRO B C 1
ATOM 7649 O O . PRO B 1 204 ? -4.176 -26.312 -27.203 1 83.19 204 PRO B O 1
ATOM 7652 N N . ASN B 1 205 ? -4.273 -24.969 -25.453 1 76.62 205 ASN B N 1
ATOM 7653 C CA . ASN B 1 205 ? -5.707 -24.719 -25.469 1 76.62 205 ASN B CA 1
ATOM 7654 C C . ASN B 1 205 ? -6.156 -24.094 -26.797 1 76.62 205 ASN B C 1
ATOM 7656 O O . ASN B 1 205 ? -7.277 -24.328 -27.25 1 76.62 205 ASN B O 1
ATOM 7660 N N . ARG B 1 206 ? -5.363 -23.328 -27.484 1 81 206 ARG B N 1
ATOM 7661 C CA . ARG B 1 206 ? -5.754 -22.656 -28.703 1 81 206 ARG B CA 1
ATOM 7662 C C . ARG B 1 206 ? -5 -23.219 -29.906 1 81 206 ARG B C 1
ATOM 7664 O O . ARG B 1 206 ? -4.527 -22.469 -30.766 1 81 206 ARG B O 1
ATOM 7671 N N . ALA B 1 207 ? -4.934 -24.547 -29.844 1 86.44 207 ALA B N 1
ATOM 7672 C CA . ALA B 1 207 ? -4.23 -25.234 -30.938 1 86.44 207 ALA B CA 1
ATOM 7673 C C . ALA B 1 207 ? -5.02 -26.438 -31.422 1 86.44 207 ALA B C 1
ATOM 7675 O O . ALA B 1 207 ? -5.844 -26.984 -30.688 1 86.44 207 ALA B O 1
ATOM 7676 N N . ASP B 1 208 ? -4.934 -26.656 -32.688 1 86.12 208 ASP B N 1
ATOM 7677 C CA . ASP B 1 208 ? -5.531 -27.844 -33.312 1 86.12 208 ASP B CA 1
ATOM 7678 C C . ASP B 1 208 ? -4.477 -28.703 -34 1 86.12 208 ASP B C 1
ATOM 7680 O O . ASP B 1 208 ? -3.494 -28.172 -34.531 1 86.12 208 ASP B O 1
ATOM 7684 N N . PHE B 1 209 ? -4.703 -30.031 -33.844 1 89.44 209 PHE B N 1
ATOM 7685 C CA . PHE B 1 209 ? -3.793 -30.922 -34.531 1 89.44 209 PHE B CA 1
ATOM 7686 C C . PHE B 1 209 ? -3.877 -30.703 -36.062 1 89.44 209 PHE B C 1
ATOM 7688 O O . PHE B 1 209 ? -4.945 -30.375 -36.562 1 89.44 209 PHE B O 1
ATOM 7695 N N . ILE B 1 210 ? -2.725 -30.781 -36.781 1 88.81 210 ILE B N 1
ATOM 7696 C CA . ILE B 1 210 ? -2.686 -30.531 -38.219 1 88.81 210 ILE B CA 1
ATOM 7697 C C . ILE B 1 210 ? -2.533 -31.859 -38.969 1 88.81 210 ILE B C 1
ATOM 7699 O O . ILE B 1 210 ? -2.072 -32.844 -38.375 1 88.81 210 ILE B O 1
ATOM 7703 N N . TYR B 1 211 ? -3.035 -31.875 -40.188 1 90.25 211 TYR B N 1
ATOM 7704 C CA . TYR B 1 211 ? -2.918 -33.031 -41.062 1 90.25 211 TYR B CA 1
ATOM 7705 C C . TYR B 1 211 ? -1.481 -33.188 -41.531 1 90.25 211 TYR B C 1
ATOM 7707 O O . TYR B 1 211 ? -0.834 -32.219 -41.938 1 90.25 211 TYR B O 1
ATOM 7715 N N . VAL B 1 212 ? -0.936 -34.375 -41.312 1 90.25 212 VAL B N 1
ATOM 7716 C CA . VAL B 1 212 ? 0.389 -34.719 -41.812 1 90.25 212 VAL B CA 1
ATOM 7717 C C . VAL B 1 212 ? 0.273 -35.844 -42.844 1 90.25 212 VAL B C 1
ATOM 7719 O O . VAL B 1 212 ? -0.349 -36.875 -42.562 1 90.25 212 VAL B O 1
ATOM 7722 N N . ARG B 1 213 ? 0.953 -35.594 -43.969 1 90.25 213 ARG B N 1
ATOM 7723 C CA . ARG B 1 213 ? 0.938 -36.625 -45.031 1 90.25 213 ARG B CA 1
ATOM 7724 C C . ARG B 1 213 ? 1.678 -37.875 -44.562 1 90.25 213 ARG B C 1
ATOM 7726 O O . ARG B 1 213 ? 2.797 -37.781 -44.062 1 90.25 213 ARG B O 1
ATOM 7733 N N . GLY B 1 214 ? 1.146 -39.094 -44.656 1 90.5 214 GLY B N 1
ATOM 7734 C CA . GLY B 1 214 ? 1.74 -40.375 -44.281 1 90.5 214 GLY B CA 1
ATOM 7735 C C . GLY B 1 214 ? 1.456 -40.781 -42.844 1 90.5 214 GLY B C 1
ATOM 7736 O O . GLY B 1 214 ? 1.898 -41.812 -42.406 1 90.5 214 GLY B O 1
ATOM 7737 N N . GLY B 1 215 ? 0.679 -39.938 -42.219 1 90.19 215 GLY B N 1
ATOM 7738 C CA . GLY B 1 215 ? 0.372 -40.219 -40.812 1 90.19 215 GLY B CA 1
ATOM 7739 C C . GLY B 1 215 ? 1.502 -39.844 -39.875 1 90.19 215 GLY B C 1
ATOM 7740 O O . GLY B 1 215 ? 2.65 -39.688 -40.312 1 90.19 215 GLY B O 1
ATOM 7741 N N . VAL B 1 216 ? 1.187 -39.594 -38.594 1 91.31 216 VAL B N 1
ATOM 7742 C CA . VAL B 1 216 ? 2.158 -39.188 -37.594 1 91.31 216 VAL B CA 1
ATOM 7743 C C . VAL B 1 216 ? 2.807 -40.438 -37 1 91.31 216 VAL B C 1
ATOM 7745 O O . VAL B 1 216 ? 2.117 -41.406 -36.656 1 91.31 216 VAL B O 1
ATOM 7748 N N . THR B 1 217 ? 4.211 -40.438 -36.875 1 90.5 217 THR B N 1
ATOM 7749 C CA . THR B 1 217 ? 4.941 -41.625 -36.438 1 90.5 217 THR B CA 1
ATOM 7750 C C . THR B 1 217 ? 5.453 -41.406 -35 1 90.5 217 THR B C 1
ATOM 7752 O O . THR B 1 217 ? 5.859 -42.375 -34.344 1 90.5 217 THR B O 1
ATOM 7755 N N . GLN B 1 218 ? 5.508 -40.219 -34.656 1 88.06 218 GLN B N 1
ATOM 7756 C CA . GLN B 1 218 ? 5.996 -39.938 -33.312 1 88.06 218 GLN B CA 1
ATOM 7757 C C . GLN B 1 218 ? 4.836 -39.656 -32.344 1 88.06 218 GLN B C 1
ATOM 7759 O O . GLN B 1 218 ? 3.748 -39.281 -32.781 1 88.06 218 GLN B O 1
ATOM 7764 N N . PRO B 1 219 ? 5.031 -40 -31.094 1 86.88 219 PRO B N 1
ATOM 7765 C CA . PRO B 1 219 ? 3.965 -39.781 -30.109 1 86.88 219 PRO B CA 1
ATOM 7766 C C . PRO B 1 219 ? 3.582 -38.281 -29.969 1 86.88 219 PRO B C 1
ATOM 7768 O O . PRO B 1 219 ? 2.496 -37.969 -29.484 1 86.88 219 PRO B O 1
ATOM 7771 N N . SER B 1 220 ? 4.34 -37.344 -30.391 1 87.31 220 SER B N 1
ATOM 7772 C CA . SER B 1 220 ? 4 -35.938 -30.344 1 87.31 220 SER B CA 1
ATOM 7773 C C . SER B 1 220 ? 3.445 -35.469 -31.672 1 87.31 220 SER B C 1
ATOM 7775 O O . SER B 1 220 ? 4.195 -35.281 -32.625 1 87.31 220 SER B O 1
ATOM 7777 N N . CYS B 1 221 ? 2.094 -35.344 -31.75 1 88.81 221 CYS B N 1
ATOM 7778 C CA . CYS B 1 221 ? 1.427 -34.875 -32.969 1 88.81 221 CYS B CA 1
ATOM 7779 C C . CYS B 1 221 ? 1.68 -33.406 -33.188 1 88.81 221 CYS B C 1
ATOM 7781 O O . CYS B 1 221 ? 1.664 -32.594 -32.25 1 88.81 221 CYS B O 1
ATOM 7783 N N . PRO B 1 222 ? 2.027 -33 -34.438 1 90.19 222 PRO B N 1
ATOM 7784 C CA . PRO B 1 222 ? 2.199 -31.578 -34.719 1 90.19 222 PRO B CA 1
ATOM 7785 C C . PRO B 1 222 ? 0.893 -30.781 -34.656 1 90.19 222 PRO B C 1
ATOM 7787 O O . PRO B 1 222 ? -0.183 -31.344 -34.875 1 90.19 222 PRO B O 1
ATOM 7790 N N . TYR B 1 223 ? 0.896 -29.547 -34.188 1 89.5 223 TYR B N 1
ATOM 7791 C CA . TYR B 1 223 ? -0.283 -28.703 -34.031 1 89.5 223 TYR B CA 1
ATOM 7792 C C . TYR B 1 223 ? -0.029 -27.297 -34.531 1 89.5 223 TYR B C 1
ATOM 7794 O O . TYR B 1 223 ? 1.115 -26.938 -34.812 1 89.5 223 TYR B O 1
ATOM 7802 N N . LYS B 1 224 ? -1.106 -26.547 -34.969 1 88.88 224 LYS B N 1
ATOM 7803 C CA . LYS B 1 224 ? -1.092 -25.141 -35.344 1 88.88 224 LYS B CA 1
ATOM 7804 C C . LYS B 1 224 ? -2.137 -24.344 -34.562 1 88.88 224 LYS B C 1
ATOM 7806 O O . LYS B 1 224 ? -3.131 -24.906 -34.094 1 88.88 224 LYS B O 1
ATOM 7811 N N . CYS B 1 225 ? -1.845 -23.094 -34.375 1 87.75 225 CYS B N 1
ATOM 7812 C CA . CYS B 1 225 ? -2.781 -22.25 -33.625 1 87.75 225 CYS B CA 1
ATOM 7813 C C . CYS B 1 225 ? -4.051 -22.016 -34.438 1 87.75 225 CYS B C 1
ATOM 7815 O O . CYS B 1 225 ? -4.02 -22.031 -35.656 1 87.75 225 CYS B O 1
ATOM 7817 N N . ILE B 1 226 ? -5.145 -21.859 -33.781 1 82.38 226 ILE B N 1
ATOM 7818 C CA . ILE B 1 226 ? -6.453 -21.703 -34.406 1 82.38 226 ILE B CA 1
ATOM 7819 C C . ILE B 1 226 ? -6.48 -20.438 -35.25 1 82.38 226 ILE B C 1
ATOM 7821 O O . ILE B 1 226 ? -7.094 -20.406 -36.312 1 82.38 226 ILE B O 1
ATOM 7825 N N . SER B 1 227 ? -5.887 -19.391 -34.781 1 82.25 227 SER B N 1
ATOM 7826 C CA . SER B 1 227 ? -5.863 -18.125 -35.5 1 82.25 227 SER B CA 1
ATOM 7827 C C . SER B 1 227 ? -4.449 -17.562 -35.562 1 82.25 227 SER B C 1
ATOM 7829 O O . SER B 1 227 ? -3.578 -17.953 -34.781 1 82.25 227 SER B O 1
ATOM 7831 N N . ALA B 1 228 ? -4.238 -16.766 -36.562 1 81.75 228 ALA B N 1
ATOM 7832 C CA . ALA B 1 228 ? -2.922 -16.172 -36.781 1 81.75 228 ALA B CA 1
ATOM 7833 C C . ALA B 1 228 ? -2.609 -15.133 -35.719 1 81.75 228 ALA B C 1
ATOM 7835 O O . ALA B 1 228 ? -1.47 -14.68 -35.594 1 81.75 228 ALA B O 1
ATOM 7836 N N . LYS B 1 229 ? -3.596 -14.836 -34.906 1 79.75 229 LYS B N 1
ATOM 7837 C CA . LYS B 1 229 ? -3.402 -13.836 -33.875 1 79.75 229 LYS B CA 1
ATOM 7838 C C . LYS B 1 229 ? -2.564 -14.398 -32.719 1 79.75 229 LYS B C 1
ATOM 7840 O O . LYS B 1 229 ? -1.968 -13.641 -31.953 1 79.75 229 LYS B O 1
ATOM 7845 N N . TYR B 1 230 ? -2.543 -15.734 -32.625 1 84.75 230 TYR B N 1
ATOM 7846 C CA . TYR B 1 230 ? -1.813 -16.391 -31.547 1 84.75 230 TYR B CA 1
ATOM 7847 C C . TYR B 1 230 ? -0.423 -16.812 -32 1 84.75 230 TYR B C 1
ATOM 7849 O O . TYR B 1 230 ? -0.209 -17.078 -33.188 1 84.75 230 TYR B O 1
ATOM 7857 N N . LYS B 1 231 ? 0.5 -16.75 -31.156 1 85.44 231 LYS B N 1
ATOM 7858 C CA . LYS B 1 231 ? 1.883 -17.062 -31.484 1 85.44 231 LYS B CA 1
ATOM 7859 C C . LYS B 1 231 ? 2.26 -18.453 -31 1 85.44 231 LYS B C 1
ATOM 7861 O O . LYS B 1 231 ? 1.896 -18.859 -29.891 1 85.44 231 LYS B O 1
ATOM 7866 N N . MET B 1 232 ? 3.014 -19.234 -31.875 1 87.38 232 MET B N 1
ATOM 7867 C CA . MET B 1 232 ? 3.547 -20.547 -31.531 1 87.38 232 MET B CA 1
ATOM 7868 C C . MET B 1 232 ? 4.73 -20.406 -30.578 1 87.38 232 MET B C 1
ATOM 7870 O O . MET B 1 232 ? 5.434 -19.406 -30.594 1 87.38 232 MET B O 1
ATOM 7874 N N . PRO B 1 233 ? 4.871 -21.422 -29.562 1 85.06 233 PRO B N 1
ATOM 7875 C CA . PRO B 1 233 ? 4.312 -22.766 -29.484 1 85.06 233 PRO B CA 1
ATOM 7876 C C . PRO B 1 233 ? 3.121 -22.859 -28.531 1 85.06 233 PRO B C 1
ATOM 7878 O O . PRO B 1 233 ? 2.373 -23.844 -28.562 1 85.06 233 PRO B O 1
ATOM 7881 N N . ASN B 1 234 ? 2.902 -21.859 -27.719 1 87.5 234 ASN B N 1
ATOM 7882 C CA . ASN B 1 234 ? 1.856 -21.969 -26.703 1 87.5 234 ASN B CA 1
ATOM 7883 C C . ASN B 1 234 ? 0.557 -21.328 -27.172 1 87.5 234 ASN B C 1
ATOM 7885 O O . ASN B 1 234 ? -0.476 -21.453 -26.5 1 87.5 234 ASN B O 1
ATOM 7889 N N . CYS B 1 235 ? 0.628 -20.812 -28.422 1 88.19 235 CYS B N 1
ATOM 7890 C CA . CYS B 1 235 ? -0.538 -20.141 -29 1 88.19 235 CYS B CA 1
ATOM 7891 C C . CYS B 1 235 ? -1.101 -19.109 -28.031 1 88.19 235 CYS B C 1
ATOM 7893 O O . CYS B 1 235 ? -2.307 -19.078 -27.781 1 88.19 235 CYS B O 1
ATOM 7895 N N . TYR B 1 236 ? -0.206 -18.328 -27.406 1 86.12 236 TYR B N 1
ATOM 7896 C CA . TYR B 1 236 ? -0.578 -17.25 -26.5 1 86.12 236 TYR B CA 1
ATOM 7897 C C . TYR B 1 236 ? -0.846 -15.961 -27.266 1 86.12 236 TYR B C 1
ATOM 7899 O O . TYR B 1 236 ? -0.388 -15.797 -28.406 1 86.12 236 TYR B O 1
ATOM 7907 N N . THR B 1 237 ? -1.68 -15.094 -26.672 1 86.12 237 THR B N 1
ATOM 7908 C CA . THR B 1 237 ? -1.753 -13.719 -27.141 1 86.12 237 THR B CA 1
ATOM 7909 C C . THR B 1 237 ? -0.473 -12.961 -26.812 1 86.12 237 THR B C 1
ATOM 7911 O O . THR B 1 237 ? 0.287 -13.375 -25.922 1 86.12 237 THR B O 1
ATOM 7914 N N . PRO B 1 238 ? -0.174 -11.977 -27.594 1 86.62 238 PRO B N 1
ATOM 7915 C CA . PRO B 1 238 ? 1.035 -11.219 -27.266 1 86.62 238 PRO B CA 1
ATOM 7916 C C . PRO B 1 238 ? 1.055 -10.727 -25.828 1 86.62 238 PRO B C 1
ATOM 7918 O O . PRO B 1 238 ? 2.119 -10.664 -25.203 1 86.62 238 PRO B O 1
ATOM 7921 N N . LEU B 1 239 ? -0.019 -10.375 -25.219 1 86.38 239 LEU B N 1
ATOM 7922 C CA . LEU B 1 239 ? -0.071 -9.969 -23.812 1 86.38 239 LEU B CA 1
ATOM 7923 C C . LEU B 1 239 ? 0.238 -11.141 -22.891 1 86.38 239 LEU B C 1
ATOM 7925 O O . LEU B 1 239 ? 0.978 -10.992 -21.922 1 86.38 239 LEU B O 1
ATOM 7929 N N . GLU B 1 240 ? -0.269 -12.266 -23.266 1 87.38 240 GLU B N 1
ATOM 7930 C CA . GLU B 1 240 ? 0.008 -13.469 -22.484 1 87.38 240 GLU B CA 1
ATOM 7931 C C . GLU B 1 240 ? 1.476 -13.867 -22.594 1 87.38 240 GLU B C 1
ATOM 7933 O O . GLU B 1 240 ? 2.07 -14.344 -21.625 1 87.38 240 GLU B O 1
ATOM 7938 N N . GLU B 1 241 ? 1.971 -13.68 -23.781 1 88.62 241 GLU B N 1
ATOM 7939 C CA . GLU B 1 241 ? 3.385 -13.992 -23.953 1 88.62 241 GLU B CA 1
ATOM 7940 C C . GLU B 1 241 ? 4.262 -13.125 -23.062 1 88.62 241 GLU B C 1
ATOM 7942 O O . GLU B 1 241 ? 5.23 -13.617 -22.469 1 88.62 241 GLU B O 1
ATOM 7947 N N . VAL B 1 242 ? 3.918 -11.906 -22.984 1 88.81 242 VAL B N 1
ATOM 7948 C CA . VAL B 1 242 ? 4.68 -11 -22.125 1 88.81 242 VAL B CA 1
ATOM 7949 C C . VAL B 1 242 ? 4.492 -11.398 -20.656 1 88.81 242 VAL B C 1
ATOM 7951 O O . VAL B 1 242 ? 5.449 -11.406 -19.875 1 88.81 242 VAL B O 1
ATOM 7954 N N . ILE B 1 243 ? 3.318 -11.805 -20.234 1 88.31 243 ILE B N 1
ATOM 7955 C CA . ILE B 1 243 ? 3.012 -12.18 -18.844 1 88.31 243 ILE B CA 1
ATOM 7956 C C . ILE B 1 243 ? 3.793 -13.438 -18.469 1 88.31 243 ILE B C 1
ATOM 7958 O O . ILE B 1 243 ? 4.406 -13.492 -17.406 1 88.31 243 ILE B O 1
ATOM 7962 N N . TYR B 1 244 ? 3.859 -14.336 -19.375 1 88.25 244 TYR B N 1
ATOM 7963 C CA . TYR B 1 244 ? 4.496 -15.602 -19.031 1 88.25 244 TYR B CA 1
ATOM 7964 C C . TYR B 1 244 ? 6.004 -15.531 -19.25 1 88.25 244 TYR B C 1
ATOM 7966 O O . TYR B 1 244 ? 6.754 -16.344 -18.703 1 88.25 244 TYR B O 1
ATOM 7974 N N . THR B 1 245 ? 6.473 -14.586 -20.062 1 87.19 245 THR B N 1
ATOM 7975 C CA . THR B 1 245 ? 7.91 -14.352 -20.156 1 87.19 245 THR B CA 1
ATOM 7976 C C . THR B 1 245 ? 8.469 -13.891 -18.812 1 87.19 245 THR B C 1
ATOM 7978 O O . THR B 1 245 ? 9.617 -14.188 -18.469 1 87.19 245 THR B O 1
ATOM 7981 N N . PHE B 1 246 ? 7.562 -13.25 -18 1 87.06 246 PHE B N 1
ATOM 7982 C CA . PHE B 1 246 ? 7.988 -12.781 -16.688 1 87.06 246 PHE B CA 1
ATOM 7983 C C . PHE B 1 246 ? 7.691 -13.828 -15.625 1 87.06 246 PHE B C 1
ATOM 7985 O O . PHE B 1 246 ? 7.844 -13.562 -14.43 1 87.06 246 PHE B O 1
ATOM 7992 N N . GLY B 1 247 ? 7.371 -14.984 -15.961 1 81.75 247 GLY B N 1
ATOM 7993 C CA . GLY B 1 247 ? 7.227 -16.078 -15.008 1 81.75 247 GLY B CA 1
ATOM 7994 C C . GLY B 1 247 ? 5.781 -16.344 -14.625 1 81.75 247 GLY B C 1
ATOM 7995 O O . GLY B 1 247 ? 5.512 -17.078 -13.672 1 81.75 247 GLY B O 1
ATOM 7996 N N . GLY B 1 248 ? 4.824 -15.727 -15.18 1 83.25 248 GLY B N 1
ATOM 7997 C CA . GLY B 1 248 ? 3.426 -15.969 -14.852 1 83.25 248 GLY B CA 1
ATOM 7998 C C . GLY B 1 248 ? 2.67 -14.711 -14.477 1 83.25 248 GLY B C 1
ATOM 7999 O O . GLY B 1 248 ? 3.256 -13.633 -14.398 1 83.25 248 GLY B O 1
ATOM 8000 N N . PRO B 1 249 ? 1.363 -14.805 -14.289 1 83.38 249 PRO B N 1
ATOM 8001 C CA . PRO B 1 249 ? 0.54 -13.625 -14 1 83.38 249 PRO B CA 1
ATOM 8002 C C . PRO B 1 249 ? 0.857 -13 -12.641 1 83.38 249 PRO B C 1
ATOM 8004 O O . PRO B 1 249 ? 0.84 -11.773 -12.508 1 83.38 249 PRO B O 1
ATOM 8007 N N . TRP B 1 250 ? 1.298 -13.75 -11.68 1 80.94 250 TRP B N 1
ATOM 8008 C CA . TRP B 1 250 ? 1.565 -13.227 -10.344 1 80.94 250 TRP B CA 1
ATOM 8009 C C . TRP B 1 250 ? 2.91 -12.508 -10.305 1 80.94 250 TRP B C 1
ATOM 8011 O O . TRP B 1 250 ? 3.02 -11.414 -9.734 1 80.94 250 TRP B O 1
ATOM 8021 N N . SER B 1 251 ? 3.932 -13.164 -10.93 1 83 251 SER B N 1
ATOM 8022 C CA . SER B 1 251 ? 5.23 -12.5 -10.984 1 83 251 SER B CA 1
ATOM 8023 C C . SER B 1 251 ? 5.16 -11.211 -11.797 1 83 251 SER B C 1
ATOM 8025 O O . SER B 1 251 ? 5.797 -10.219 -11.453 1 83 251 SER B O 1
ATOM 8027 N N . PHE B 1 252 ? 4.383 -11.234 -12.805 1 90.81 252 PHE B N 1
ATOM 8028 C CA . PHE B 1 252 ? 4.199 -10.047 -13.633 1 90.81 252 PHE B CA 1
ATOM 8029 C C . PHE B 1 252 ? 3.523 -8.93 -12.836 1 90.81 252 PHE B C 1
ATOM 8031 O O . PHE B 1 252 ? 3.902 -7.766 -12.953 1 90.81 252 PHE B O 1
ATOM 8038 N N . ALA B 1 253 ? 2.527 -9.297 -12.023 1 87.31 253 ALA B N 1
ATOM 8039 C CA . ALA B 1 253 ? 1.803 -8.32 -11.219 1 87.31 253 ALA B CA 1
ATOM 8040 C C . ALA B 1 253 ? 2.721 -7.68 -10.18 1 87.31 253 ALA B C 1
ATOM 8042 O O . ALA B 1 253 ? 2.641 -6.477 -9.93 1 87.31 253 ALA B O 1
ATOM 8043 N N . VAL B 1 254 ? 3.619 -8.398 -9.555 1 83.12 254 VAL B N 1
ATOM 8044 C CA . VAL B 1 254 ? 4.547 -7.883 -8.555 1 83.12 254 VAL B CA 1
ATOM 8045 C C . VAL B 1 254 ? 5.547 -6.938 -9.219 1 83.12 254 VAL B C 1
ATOM 8047 O O . VAL B 1 254 ? 5.832 -5.859 -8.695 1 83.12 254 VAL B O 1
ATOM 8050 N N . PHE B 1 255 ? 5.988 -7.352 -10.391 1 88.56 255 PHE B N 1
ATOM 8051 C CA . PHE B 1 255 ? 6.906 -6.496 -11.133 1 88.56 255 PHE B CA 1
ATOM 8052 C C . PHE B 1 255 ? 6.23 -5.188 -11.523 1 88.56 255 PHE B C 1
ATOM 8054 O O . PHE B 1 255 ? 6.828 -4.113 -11.406 1 88.56 255 PHE B O 1
ATOM 8061 N N . LEU B 1 256 ? 5.043 -5.359 -11.961 1 90.81 256 LEU B N 1
ATOM 8062 C CA . LEU B 1 256 ? 4.297 -4.172 -12.367 1 90.81 256 LEU B CA 1
ATOM 8063 C C . LEU B 1 256 ? 4.051 -3.256 -11.172 1 90.81 256 LEU B C 1
ATOM 8065 O O . LEU B 1 256 ? 4.125 -2.031 -11.305 1 90.81 256 LEU B O 1
ATOM 8069 N N . PHE B 1 257 ? 3.854 -3.777 -9.945 1 90.75 257 PHE B N 1
ATOM 8070 C CA . PHE B 1 257 ? 3.609 -2.998 -8.734 1 90.75 257 PHE B CA 1
ATOM 8071 C C . PHE B 1 257 ? 4.844 -2.191 -8.359 1 90.75 257 PHE B C 1
ATOM 8073 O O . PHE B 1 257 ? 4.746 -1 -8.055 1 90.75 257 PHE B O 1
ATOM 8080 N N . PHE B 1 258 ? 5.969 -2.77 -8.492 1 86.75 258 PHE B N 1
ATOM 8081 C CA . PHE B 1 258 ? 7.211 -2.074 -8.164 1 86.75 258 PHE B CA 1
ATOM 8082 C C . PHE B 1 258 ? 7.504 -0.979 -9.18 1 86.75 258 PHE B C 1
ATOM 8084 O O . PHE B 1 258 ? 7.988 0.096 -8.82 1 86.75 258 PHE B O 1
ATOM 8091 N N . ALA B 1 259 ? 7.184 -1.289 -10.445 1 91.81 259 ALA B N 1
ATOM 8092 C CA . ALA B 1 259 ? 7.379 -0.285 -11.484 1 91.81 259 ALA B CA 1
ATOM 8093 C C . ALA B 1 259 ? 6.461 0.914 -11.273 1 91.81 259 ALA B C 1
ATOM 8095 O O . ALA B 1 259 ? 6.867 2.061 -11.469 1 91.81 259 ALA B O 1
ATOM 8096 N N . ILE B 1 260 ? 5.262 0.639 -10.805 1 93.5 260 ILE B N 1
ATOM 8097 C CA . ILE B 1 260 ? 4.293 1.699 -10.547 1 93.5 260 ILE B CA 1
ATOM 8098 C C . ILE B 1 260 ? 4.766 2.559 -9.375 1 93.5 260 ILE B C 1
ATOM 8100 O O . ILE B 1 260 ? 4.723 3.789 -9.445 1 93.5 260 ILE B O 1
ATOM 8104 N N . ILE B 1 261 ? 5.277 1.974 -8.281 1 89.56 261 ILE B N 1
ATOM 8105 C CA . ILE B 1 261 ? 5.746 2.705 -7.113 1 89.56 261 ILE B CA 1
ATOM 8106 C C . ILE B 1 261 ? 6.957 3.557 -7.488 1 89.56 261 ILE B C 1
ATOM 8108 O O . ILE B 1 261 ? 7.051 4.723 -7.094 1 89.56 261 ILE B O 1
ATOM 8112 N N . LEU B 1 262 ? 7.84 3.035 -8.344 1 90.5 262 LEU B N 1
ATOM 8113 C CA . LEU B 1 262 ? 9.031 3.77 -8.758 1 90.5 262 LEU B CA 1
ATOM 8114 C C . LEU B 1 262 ? 8.656 4.98 -9.609 1 90.5 262 LEU B C 1
ATOM 8116 O O . LEU B 1 262 ? 9.172 6.078 -9.391 1 90.5 262 LEU B O 1
ATOM 8120 N N . LEU B 1 263 ? 7.742 4.75 -10.5 1 92.75 263 LEU B N 1
ATOM 8121 C CA . LEU B 1 263 ? 7.301 5.852 -11.352 1 92.75 263 LEU B CA 1
ATOM 8122 C C . LEU B 1 263 ? 6.57 6.91 -10.531 1 92.75 263 LEU B C 1
ATOM 8124 O O . LEU B 1 263 ? 6.727 8.109 -10.773 1 92.75 263 LEU B O 1
ATOM 8128 N N . ALA B 1 264 ? 5.777 6.453 -9.555 1 93.31 264 ALA B N 1
ATOM 8129 C CA . ALA B 1 264 ? 5.062 7.387 -8.695 1 93.31 264 ALA B CA 1
ATOM 8130 C C . ALA B 1 264 ? 6.031 8.188 -7.828 1 93.31 264 ALA B C 1
ATOM 8132 O O . ALA B 1 264 ? 5.824 9.383 -7.594 1 93.31 264 ALA B O 1
ATOM 8133 N N . LEU B 1 265 ? 7.109 7.598 -7.367 1 90.06 265 LEU B N 1
ATOM 8134 C CA . LEU B 1 265 ? 8.109 8.289 -6.566 1 90.06 265 LEU B CA 1
ATOM 8135 C C . LEU B 1 265 ? 8.836 9.344 -7.395 1 90.06 265 LEU B C 1
ATOM 8137 O O . LEU B 1 265 ? 9.094 10.453 -6.918 1 90.06 265 LEU B O 1
ATOM 8141 N N . ILE B 1 266 ? 9.07 9.07 -8.68 1 91.62 266 ILE B N 1
ATOM 8142 C CA . ILE B 1 266 ? 9.719 10.016 -9.578 1 91.62 266 ILE B CA 1
ATOM 8143 C C . ILE B 1 266 ? 8.781 11.188 -9.859 1 91.62 266 ILE B C 1
ATOM 8145 O O . ILE B 1 266 ? 9.195 12.352 -9.789 1 91.62 266 ILE B O 1
ATOM 8149 N N . LEU B 1 267 ? 7.559 10.844 -10.062 1 91.5 267 LEU B N 1
ATOM 8150 C CA . LEU B 1 267 ? 6.586 11.898 -10.344 1 91.5 267 LEU B CA 1
ATOM 8151 C C . LEU B 1 267 ? 6.383 12.789 -9.125 1 91.5 267 LEU B C 1
ATOM 8153 O O . LEU B 1 267 ? 6.254 14.008 -9.258 1 91.5 267 LEU B O 1
ATOM 8157 N N . SER B 1 268 ? 6.375 12.188 -7.953 1 89.62 268 SER B N 1
ATOM 8158 C CA . SER B 1 268 ? 6.223 12.969 -6.73 1 89.62 268 SER B CA 1
ATOM 8159 C C . SER B 1 268 ? 7.449 13.844 -6.48 1 89.62 268 SER B C 1
ATOM 8161 O O . SER B 1 268 ? 7.324 14.984 -6.027 1 89.62 268 SER B O 1
ATOM 8163 N N . ALA B 1 269 ? 8.586 13.352 -6.812 1 86.38 269 ALA B N 1
ATOM 8164 C CA . ALA B 1 269 ? 9.812 14.125 -6.637 1 86.38 269 ALA B CA 1
ATOM 8165 C C . ALA B 1 269 ? 9.836 15.32 -7.586 1 86.38 269 ALA B C 1
ATOM 8167 O O . ALA B 1 269 ? 10.242 16.422 -7.195 1 86.38 269 ALA B O 1
ATOM 8168 N N . VAL B 1 270 ? 9.344 15.156 -8.766 1 88.56 270 VAL B N 1
ATOM 8169 C CA . VAL B 1 270 ? 9.273 16.25 -9.742 1 88.56 270 VAL B CA 1
ATOM 8170 C C . VAL B 1 270 ? 8.258 17.281 -9.289 1 88.56 270 VAL B C 1
ATOM 8172 O O . VAL B 1 270 ? 8.492 18.484 -9.422 1 88.56 270 VAL B O 1
ATOM 8175 N N . ARG B 1 271 ? 7.234 16.891 -8.703 1 87.44 271 ARG B N 1
ATOM 8176 C CA . ARG B 1 271 ? 6.195 17.797 -8.219 1 87.44 271 ARG B CA 1
ATOM 8177 C C . ARG B 1 271 ? 6.711 18.672 -7.078 1 87.44 271 ARG B C 1
ATOM 8179 O O . ARG B 1 271 ? 6.473 19.875 -7.055 1 87.44 271 ARG B O 1
ATOM 8186 N N . VAL B 1 272 ? 7.363 18.016 -6.109 1 80.94 272 VAL B N 1
ATOM 8187 C CA . VAL B 1 272 ? 7.887 18.734 -4.957 1 80.94 272 VAL B CA 1
ATOM 8188 C C . VAL B 1 272 ? 8.977 19.703 -5.414 1 80.94 272 VAL B C 1
ATOM 8190 O O . VAL B 1 272 ? 9.047 20.844 -4.93 1 80.94 272 VAL B O 1
ATOM 8193 N N . LYS B 1 273 ? 9.727 19.359 -6.391 1 77.81 273 LYS B N 1
ATOM 8194 C CA . LYS B 1 273 ? 10.805 20.219 -6.879 1 77.81 273 LYS B CA 1
ATOM 8195 C C . LYS B 1 273 ? 10.25 21.422 -7.637 1 77.81 273 LYS B C 1
ATOM 8197 O O . LYS B 1 273 ? 10.75 22.547 -7.492 1 77.81 273 LYS B O 1
ATOM 8202 N N . ILE B 1 274 ? 9.203 21.172 -8.344 1 76.44 274 ILE B N 1
ATOM 8203 C CA . ILE B 1 274 ? 8.578 22.25 -9.094 1 76.44 274 ILE B CA 1
ATOM 8204 C C . ILE B 1 274 ? 7.824 23.172 -8.141 1 76.44 274 ILE B C 1
ATOM 8206 O O . ILE B 1 274 ? 7.812 24.391 -8.328 1 76.44 274 ILE B O 1
ATOM 8210 N N . GLY B 1 275 ? 7.215 22.609 -7.129 1 66.5 275 GLY B N 1
ATOM 8211 C CA . GLY B 1 275 ? 6.469 23.391 -6.156 1 66.5 275 GLY B CA 1
ATOM 8212 C C . GLY B 1 275 ? 7.352 24.266 -5.281 1 66.5 275 GLY B C 1
ATOM 8213 O O . GLY B 1 275 ? 6.953 25.359 -4.883 1 66.5 275 GLY B O 1
ATOM 8214 N N . GLU B 1 276 ? 8.461 23.75 -4.77 1 61.31 276 GLU B N 1
ATOM 8215 C CA . GLU B 1 276 ? 9.398 24.516 -3.959 1 61.31 276 GLU B CA 1
ATOM 8216 C C . GLU B 1 276 ? 9.898 25.75 -4.715 1 61.31 276 GLU B C 1
ATOM 8218 O O . GLU B 1 276 ? 10.172 26.781 -4.109 1 61.31 276 GLU B O 1
ATOM 8223 N N . SER B 1 277 ? 9.914 25.703 -5.957 1 52.78 277 SER B N 1
ATOM 8224 C CA . SER B 1 277 ? 10.469 26.828 -6.699 1 52.78 277 SER B CA 1
ATOM 8225 C C . SER B 1 277 ? 9.492 28 -6.73 1 52.78 277 SER B C 1
ATOM 8227 O O . SER B 1 277 ? 9.906 29.156 -6.738 1 52.78 277 SER B O 1
ATOM 8229 N N . GLU B 1 278 ? 8.227 27.719 -6.781 1 49.66 278 GLU B N 1
ATOM 8230 C CA . GLU B 1 278 ? 7.301 28.828 -7.059 1 49.66 278 GLU B CA 1
ATOM 8231 C C . GLU B 1 278 ? 6.691 29.375 -5.77 1 49.66 278 GLU B C 1
ATOM 8233 O O . GLU B 1 278 ? 5.922 30.328 -5.801 1 49.66 278 GLU B O 1
ATOM 8238 N N . VAL B 1 279 ? 6.754 28.734 -4.77 1 45.09 279 VAL B N 1
ATOM 8239 C CA . VAL B 1 279 ? 6.164 29.359 -3.584 1 45.09 279 VAL B CA 1
ATOM 8240 C C . VAL B 1 279 ? 6.734 30.75 -3.385 1 45.09 279 VAL B C 1
ATOM 8242 O O . VAL B 1 279 ? 6.508 31.391 -2.348 1 45.09 279 VAL B O 1
ATOM 8245 N N . THR B 1 280 ? 7.547 31.312 -4.281 1 36.62 280 THR B N 1
ATOM 8246 C CA . THR B 1 280 ? 8.047 32.656 -4.039 1 36.62 280 THR B CA 1
ATOM 8247 C C . THR B 1 280 ? 6.918 33.562 -3.582 1 36.62 280 THR B C 1
ATOM 8249 O O . THR B 1 280 ? 7.074 34.344 -2.617 1 36.62 280 THR B O 1
ATOM 8252 N N . TYR B 1 281 ? 6.148 34.188 -4.66 1 31.12 281 TYR B N 1
ATOM 8253 C CA . TYR B 1 281 ? 5.797 35.594 -4.66 1 31.12 281 TYR B CA 1
ATOM 8254 C C . TYR B 1 281 ? 4.688 35.875 -3.658 1 31.12 281 TYR B C 1
ATOM 8256 O O . TYR B 1 281 ? 4.637 36.969 -3.072 1 31.12 281 TYR B O 1
ATOM 8264 N N . ARG B 1 282 ? 3.635 35.062 -3.707 1 36.09 282 ARG B N 1
ATOM 8265 C CA . ARG B 1 282 ? 2.48 35.719 -3.096 1 36.09 282 ARG B CA 1
ATOM 8266 C C . ARG B 1 282 ? 2.586 35.688 -1.573 1 36.09 282 ARG B C 1
ATOM 8268 O O . ARG B 1 282 ? 1.675 36.156 -0.878 1 36.09 282 ARG B O 1
ATOM 8275 N N . ALA B 1 283 ? 3.439 34.844 -1.04 1 34.81 283 ALA B N 1
ATOM 8276 C CA . ALA B 1 283 ? 3.418 34.969 0.417 1 34.81 283 ALA B CA 1
ATOM 8277 C C . ALA B 1 283 ? 3.979 36.312 0.876 1 34.81 283 ALA B C 1
ATOM 8279 O O . ALA B 1 283 ? 4.121 36.531 2.076 1 34.81 283 ALA B O 1
ATOM 8280 N N . THR B 1 284 ? 4.711 36.938 -0.03 1 29.08 284 THR B N 1
ATOM 8281 C CA . THR B 1 284 ? 5.324 38.125 0.582 1 29.08 284 THR B CA 1
ATOM 8282 C C . THR B 1 284 ? 4.305 38.875 1.418 1 29.08 284 THR B C 1
ATOM 8284 O O . THR B 1 284 ? 4.637 39.406 2.482 1 29.08 284 THR B O 1
ATOM 8287 N N . SER B 1 285 ? 3.217 39.375 0.635 1 26.64 285 SER B N 1
ATOM 8288 C CA . SER B 1 285 ? 2.6 40.531 1.276 1 26.64 285 SER B CA 1
ATOM 8289 C C . SER B 1 285 ? 1.91 40.125 2.578 1 26.64 285 SER B C 1
ATOM 8291 O O . SER B 1 285 ? 1.519 41 3.365 1 26.64 285 SER B O 1
ATOM 8293 N N . ALA B 1 286 ? 1.327 38.906 2.602 1 27.47 286 ALA B N 1
ATOM 8294 C CA . ALA B 1 286 ? 0.574 38.625 3.816 1 27.47 286 ALA B CA 1
ATOM 8295 C C . ALA B 1 286 ? 1.505 38.188 4.949 1 27.47 286 ALA B C 1
ATOM 8297 O O . ALA B 1 286 ? 1.562 37.031 5.309 1 27.47 286 ALA B O 1
ATOM 8298 N N . ILE B 1 287 ? 2.857 38.438 4.844 1 27.22 287 ILE B N 1
ATOM 8299 C CA . ILE B 1 287 ? 3.602 38.344 6.094 1 27.22 287 ILE B CA 1
ATOM 8300 C C . ILE B 1 287 ? 2.797 38.969 7.227 1 27.22 287 ILE B C 1
ATOM 8302 O O . ILE B 1 287 ? 2.826 40.188 7.402 1 27.22 287 ILE B O 1
ATOM 8306 N N . HIS B 1 288 ? 1.546 39.031 7.09 1 25.39 288 HIS B N 1
ATOM 8307 C CA . HIS B 1 288 ? 1.014 39.344 8.406 1 25.39 288 HIS B CA 1
ATOM 8308 C C . HIS B 1 288 ? 1.802 38.656 9.508 1 25.39 288 HIS B C 1
ATOM 8310 O O . HIS B 1 288 ? 2.285 37.531 9.312 1 25.39 288 HIS B O 1
ATOM 8316 N N . ASN B 1 289 ? 2.523 39.531 10.266 1 23.97 289 ASN B N 1
ATOM 8317 C CA . ASN B 1 289 ? 3.092 39.188 11.57 1 23.97 289 ASN B CA 1
ATOM 8318 C C . ASN B 1 289 ? 2.352 38.031 12.219 1 23.97 289 ASN B C 1
ATOM 8320 O O . ASN B 1 289 ? 1.425 38.25 13.008 1 23.97 289 ASN B O 1
ATOM 8324 N N . ASP B 1 290 ? 1.76 37.312 11.375 1 25.19 290 ASP B N 1
ATOM 8325 C CA . ASP B 1 290 ? 1.284 36.156 12.148 1 25.19 290 ASP B CA 1
ATOM 8326 C C . ASP B 1 290 ? 2.416 35.531 12.969 1 25.19 290 ASP B C 1
ATOM 8328 O O . ASP B 1 290 ? 3.311 34.906 12.414 1 25.19 290 ASP B O 1
ATOM 8332 N N . ALA B 1 291 ? 2.961 36.406 13.734 1 25.77 291 ALA B N 1
ATOM 8333 C CA . ALA B 1 291 ? 3.66 35.938 14.93 1 25.77 291 ALA B CA 1
ATOM 8334 C C . ALA B 1 291 ? 3.105 34.562 15.391 1 25.77 291 ALA B C 1
ATOM 8336 O O . ALA B 1 291 ? 2.021 34.5 15.969 1 25.77 291 ALA B O 1
ATOM 8337 N N . TYR B 1 292 ? 2.857 33.75 14.523 1 25.56 292 TYR B N 1
ATOM 8338 C CA . TYR B 1 292 ? 2.875 32.438 15.148 1 25.56 292 TYR B CA 1
ATOM 8339 C C . TYR B 1 292 ? 3.789 32.438 16.375 1 25.56 292 TYR B C 1
ATOM 8341 O O . TYR B 1 292 ? 5.012 32.531 16.234 1 25.56 292 TYR B O 1
ATOM 8349 N N . ALA B 1 293 ? 3.328 33.125 17.203 1 25.8 293 ALA B N 1
ATOM 8350 C CA . ALA B 1 293 ? 3.75 33 18.594 1 25.8 293 ALA B CA 1
ATOM 8351 C C . ALA B 1 293 ? 4.184 31.578 18.906 1 25.8 293 ALA B C 1
ATOM 8353 O O . ALA B 1 293 ? 3.383 30.641 18.812 1 25.8 293 ALA B O 1
ATOM 8354 N N . SER B 1 294 ? 5.184 30.953 18.297 1 25.06 294 SER B N 1
ATOM 8355 C CA . SER B 1 294 ? 5.812 30.234 19.406 1 25.06 294 SER B CA 1
ATOM 8356 C C . SER B 1 294 ? 5.324 30.75 20.75 1 25.06 294 SER B C 1
ATOM 8358 O O . SER B 1 294 ? 5.555 31.906 21.094 1 25.06 294 SER B O 1
ATOM 8360 N N . SER B 1 295 ? 4.055 30.453 20.828 1 23.3 295 SER B N 1
ATOM 8361 C CA . SER B 1 295 ? 3.561 30.812 22.156 1 23.3 295 SER B CA 1
ATOM 8362 C C . SER B 1 295 ? 4.699 30.891 23.172 1 23.3 295 SER B C 1
ATOM 8364 O O . SER B 1 295 ? 5.484 29.938 23.312 1 23.3 295 SER B O 1
ATOM 8366 N N . PRO B 1 296 ? 5.398 31.906 23.219 1 24.2 296 PRO B N 1
ATOM 8367 C CA . PRO B 1 296 ? 5.992 31.859 24.547 1 24.2 296 PRO B CA 1
ATOM 8368 C C . PRO B 1 296 ? 5.152 31.062 25.547 1 24.2 296 PRO B C 1
ATOM 8370 O O . PRO B 1 296 ? 3.922 31.141 25.516 1 24.2 296 PRO B O 1
ATOM 8373 N N . PHE B 1 297 ? 5.262 29.719 25.594 1 24.47 297 PHE B N 1
ATOM 8374 C CA . PHE B 1 297 ? 4.844 29.391 26.953 1 24.47 297 PHE B CA 1
ATOM 8375 C C . PHE B 1 297 ? 4.754 30.641 27.812 1 24.47 297 PHE B C 1
ATOM 8377 O O . PHE B 1 297 ? 5.773 31.234 28.172 1 24.47 297 PHE B O 1
ATOM 8384 N N . LEU B 1 298 ? 4.031 31.562 27.266 1 23.75 298 LEU B N 1
ATOM 8385 C CA . LEU B 1 298 ? 3.627 32.5 28.281 1 23.75 298 LEU B CA 1
ATOM 8386 C C . LEU B 1 298 ? 3.418 31.812 29.625 1 23.75 298 LEU B C 1
ATOM 8388 O O . LEU B 1 298 ? 2.549 30.953 29.75 1 23.75 298 LEU B O 1
ATOM 8392 N N . LEU B 1 299 ? 4.48 31.328 30.156 1 24.42 299 LEU B N 1
ATOM 8393 C CA . LEU B 1 299 ? 4.422 31.328 31.609 1 24.42 299 LEU B CA 1
ATOM 8394 C C . LEU B 1 299 ? 3.256 32.188 32.094 1 24.42 299 LEU B C 1
ATOM 8396 O O . LEU B 1 299 ? 2.963 33.219 31.531 1 24.42 299 LEU B O 1
ATOM 8400 N N . SER B 1 300 ? 2.008 31.5 32.281 1 25.11 300 SER B N 1
ATOM 8401 C CA . SER B 1 300 ? 1.1 32.188 33.188 1 25.11 300 SER B CA 1
ATOM 8402 C C . SER B 1 300 ? 1.771 33.406 33.812 1 25.11 300 SER B C 1
ATOM 8404 O O . SER B 1 300 ? 2.906 33.344 34.281 1 25.11 300 SER B O 1
ATOM 8406 N N . LEU B 1 301 ? 1.752 34.531 33.156 1 24.34 301 LEU B N 1
ATOM 8407 C CA . LEU B 1 301 ? 2.068 35.75 33.938 1 24.34 301 LEU B CA 1
ATOM 8408 C C . LEU B 1 301 ? 1.856 35.5 35.438 1 24.34 301 LEU B C 1
ATOM 8410 O O . LEU B 1 301 ? 2.227 36.344 36.25 1 24.34 301 LEU B O 1
ATOM 8414 N N . ALA B 1 302 ? 0.784 34.688 35.625 1 26.56 302 ALA B N 1
ATOM 8415 C CA . ALA B 1 302 ? 0.654 34.375 37.062 1 26.56 302 ALA B CA 1
ATOM 8416 C C . ALA B 1 302 ? 1.874 33.625 37.562 1 26.56 302 ALA B C 1
ATOM 8418 O O . ALA B 1 302 ? 2.293 33.812 38.719 1 26.56 302 ALA B O 1
ATOM 8419 N N . GLU B 1 303 ? 2.221 32.406 36.812 1 28.78 303 GLU B N 1
ATOM 8420 C CA . GLU B 1 303 ? 3.445 32.062 37.531 1 28.78 303 GLU B CA 1
ATOM 8421 C C . GLU B 1 303 ? 4.656 32.75 36.938 1 28.78 303 GLU B C 1
ATOM 8423 O O . GLU B 1 303 ? 5.492 32.125 36.281 1 28.78 303 GLU B O 1
ATOM 8428 N N . VAL B 1 304 ? 4.668 33.625 35.938 1 29.31 304 VAL B N 1
ATOM 8429 C CA . VAL B 1 304 ? 5.707 34.656 35.938 1 29.31 304 VAL B CA 1
ATOM 8430 C C . VAL B 1 304 ? 6.043 35.062 37.344 1 29.31 304 VAL B C 1
ATOM 8432 O O . VAL B 1 304 ? 5.301 35.812 37.969 1 29.31 304 VAL B O 1
ATOM 8435 N N . PRO B 1 305 ? 6.336 34.219 38 1 33.28 305 PRO B N 1
ATOM 8436 C CA . PRO B 1 305 ? 7.133 34.938 39 1 33.28 305 PRO B CA 1
ATOM 8437 C C . PRO B 1 305 ? 8.047 35.969 38.375 1 33.28 305 PRO B C 1
ATOM 8439 O O . PRO B 1 305 ? 9.156 35.656 37.938 1 33.28 305 PRO B O 1
ATOM 8442 N N . GLY B 1 306 ? 7.672 36.562 37.25 1 35.66 306 GLY B N 1
ATOM 8443 C CA . GLY B 1 306 ? 8.203 37.688 36.5 1 35.66 306 GLY B CA 1
ATOM 8444 C C . GLY B 1 306 ? 9.258 38.469 37.219 1 35.66 306 GLY B C 1
ATOM 8445 O O . GLY B 1 306 ? 10.305 38.812 36.656 1 35.66 306 GLY B O 1
ATOM 8446 N N . ALA B 1 307 ? 8.727 38.969 38.156 1 41 307 ALA B N 1
ATOM 8447 C CA . ALA B 1 307 ? 9.609 39.781 39 1 41 307 ALA B CA 1
ATOM 8448 C C . ALA B 1 307 ? 10.844 38.969 39.406 1 41 307 ALA B C 1
ATOM 8450 O O . ALA B 1 307 ? 11.953 39.5 39.438 1 41 307 ALA B O 1
ATOM 8451 N N . SER B 1 308 ? 10.523 37.688 39.5 1 45.25 308 SER B N 1
ATOM 8452 C CA . SER B 1 308 ? 11.602 36.875 40.031 1 45.25 308 SER B CA 1
ATOM 8453 C C . SER B 1 308 ? 12.547 36.375 38.938 1 45.25 308 SER B C 1
ATOM 8455 O O . SER B 1 308 ? 13.758 36.312 39.156 1 45.25 308 SER B O 1
ATOM 8457 N N . ARG B 1 309 ? 11.984 36.094 37.656 1 57.12 309 ARG B N 1
ATOM 8458 C CA . ARG B 1 309 ? 12.875 35.625 36.594 1 57.12 309 ARG B CA 1
ATOM 8459 C C . ARG B 1 309 ? 13.672 36.781 36 1 57.12 309 ARG B C 1
ATOM 8461 O O . ARG B 1 309 ? 14.844 36.594 35.656 1 57.12 309 ARG B O 1
ATOM 8468 N N . ALA B 1 310 ? 12.945 37.812 35.781 1 57.66 310 ALA B N 1
ATOM 8469 C CA . ALA B 1 310 ? 13.711 39 35.406 1 57.66 310 ALA B CA 1
ATOM 8470 C C . ALA B 1 310 ? 14.773 39.312 36.469 1 57.66 310 ALA B C 1
ATOM 8472 O O . ALA B 1 310 ? 15.891 39.719 36.125 1 57.66 310 ALA B O 1
ATOM 8473 N N . GLU B 1 311 ? 14.328 39 37.656 1 64.44 311 GLU B N 1
ATOM 8474 C CA . GLU B 1 311 ? 15.289 39.219 38.75 1 64.44 311 GLU B CA 1
ATOM 8475 C C . GLU B 1 311 ? 16.422 38.188 38.656 1 64.44 311 GLU B C 1
ATOM 8477 O O . GLU B 1 311 ? 17.578 38.531 38.906 1 64.44 311 GLU B O 1
ATOM 8482 N N . GLU B 1 312 ? 16 37 38.156 1 75.62 312 GLU B N 1
ATOM 8483 C CA . GLU B 1 312 ? 17.062 36 38.062 1 75.62 312 GLU B CA 1
ATOM 8484 C C . GLU B 1 312 ? 18.031 36.312 36.938 1 75.62 312 GLU B C 1
ATOM 8486 O O . GLU B 1 312 ? 19.219 36.062 37.031 1 75.62 312 GLU B O 1
ATOM 8491 N N . THR B 1 313 ? 17.422 36.875 35.906 1 78.5 313 THR B N 1
ATOM 8492 C CA . THR B 1 313 ? 18.281 37.219 34.781 1 78.5 313 THR B CA 1
ATOM 8493 C C . THR B 1 313 ? 19.234 38.344 35.156 1 78.5 313 THR B C 1
ATOM 8495 O O . THR B 1 313 ? 20.375 38.406 34.688 1 78.5 313 THR B O 1
ATOM 8498 N N . GLN B 1 314 ? 18.734 39.188 36.031 1 76.62 314 GLN B N 1
ATOM 8499 C CA . GLN B 1 314 ? 19.562 40.312 36.438 1 76.62 314 GLN B CA 1
ATOM 8500 C C . GLN B 1 314 ? 20.641 39.906 37.438 1 76.62 314 GLN B C 1
ATOM 8502 O O . GLN B 1 314 ? 21.719 40.469 37.469 1 76.62 314 GLN B O 1
ATOM 8507 N N . SER B 1 315 ? 20.359 38.844 38.156 1 80.88 315 SER B N 1
ATOM 8508 C CA . SER B 1 315 ? 21.312 38.406 39.156 1 80.88 315 SER B CA 1
ATOM 8509 C C . SER B 1 315 ? 22.234 37.312 38.625 1 80.88 315 SER B C 1
ATOM 8511 O O . SER B 1 315 ? 23.156 36.875 39.312 1 80.88 315 SER B O 1
ATOM 8513 N N . HIS B 1 316 ? 22.062 36.906 37.469 1 88.12 316 HIS B N 1
ATOM 8514 C CA . HIS B 1 316 ? 22.875 35.844 36.938 1 88.12 316 HIS B CA 1
ATOM 8515 C C . HIS B 1 316 ? 24.281 36.312 36.594 1 88.12 316 HIS B C 1
ATOM 8517 O O . HIS B 1 316 ? 24.453 37.406 36 1 88.12 316 HIS B O 1
ATOM 8523 N N . VAL B 1 317 ? 25.234 35.531 36.938 1 84.62 317 VAL B N 1
ATOM 8524 C CA . VAL B 1 317 ? 26.625 35.938 36.719 1 84.62 317 VAL B CA 1
ATOM 8525 C C . VAL B 1 317 ? 27.234 35.062 35.625 1 84.62 317 VAL B C 1
ATOM 8527 O O . VAL B 1 317 ? 27.75 35.594 34.625 1 84.62 317 VAL B O 1
ATOM 8530 N N . HIS B 1 318 ? 27.203 33.75 35.844 1 86.88 318 HIS B N 1
ATOM 8531 C CA . HIS B 1 318 ? 27.906 32.875 34.938 1 86.88 318 HIS B CA 1
ATOM 8532 C C . HIS B 1 318 ? 27.328 31.453 34.969 1 86.88 318 HIS B C 1
ATOM 8534 O O . HIS B 1 318 ? 26.875 31 36.031 1 86.88 318 HIS B O 1
ATOM 8540 N N . ARG B 1 319 ? 27.391 30.781 33.844 1 90 319 ARG B N 1
ATOM 8541 C CA . ARG B 1 319 ? 27.016 29.375 33.688 1 90 319 ARG B CA 1
ATOM 8542 C C . ARG B 1 319 ? 28.25 28.5 33.469 1 90 319 ARG B C 1
ATOM 8544 O O . ARG B 1 319 ? 29 28.703 32.5 1 90 319 ARG B O 1
ATOM 8551 N N . MET B 1 320 ? 28.438 27.625 34.375 1 90.5 320 MET B N 1
ATOM 8552 C CA . MET B 1 320 ? 29.547 26.672 34.25 1 90.5 320 MET B CA 1
ATOM 8553 C C . MET B 1 320 ? 29.031 25.312 33.781 1 90.5 320 MET B C 1
ATOM 8555 O O . MET B 1 320 ? 28.141 24.734 34.406 1 90.5 320 MET B O 1
ATOM 8559 N N . TYR B 1 321 ? 29.625 24.766 32.719 1 91.56 321 TYR B N 1
ATOM 8560 C CA . TYR B 1 321 ? 29.188 23.5 32.156 1 91.56 321 TYR B CA 1
ATOM 8561 C C . TYR B 1 321 ? 30.047 22.344 32.688 1 91.56 321 TYR B C 1
ATOM 8563 O O . TYR B 1 321 ? 31.25 22.516 32.875 1 91.56 321 TYR B O 1
ATOM 8571 N N . PHE B 1 322 ? 29.375 21.234 32.875 1 92.44 322 PHE B N 1
ATOM 8572 C CA . PHE B 1 322 ? 30.094 20.016 33.219 1 92.44 322 PHE B CA 1
ATOM 8573 C C . PHE B 1 322 ? 30.812 19.438 32.031 1 92.44 322 PHE B C 1
ATOM 8575 O O . PHE B 1 322 ? 30.328 19.562 30.891 1 92.44 322 PHE B O 1
ATOM 8582 N N . MET B 1 323 ? 31.859 18.828 32.219 1 89.5 323 MET B N 1
ATOM 8583 C CA . MET B 1 323 ? 32.594 18.141 31.172 1 89.5 323 MET B CA 1
ATOM 8584 C C . MET B 1 323 ? 32.25 16.656 31.156 1 89.5 323 MET B C 1
ATOM 8586 O O . MET B 1 323 ? 31.734 16.109 32.125 1 89.5 323 MET B O 1
ATOM 8590 N N . GLY B 1 324 ? 32.344 16.109 29.969 1 87.94 324 GLY B N 1
ATOM 8591 C CA . GLY B 1 324 ? 32.125 14.672 29.844 1 87.94 324 GLY B CA 1
ATOM 8592 C C . GLY B 1 324 ? 30.766 14.328 29.25 1 87.94 324 GLY B C 1
ATOM 8593 O O . GLY B 1 324 ? 29.812 15.109 29.359 1 87.94 324 GLY B O 1
ATOM 8594 N N . PRO B 1 325 ? 30.609 13.133 28.656 1 86.19 325 PRO B N 1
ATOM 8595 C CA . PRO B 1 325 ? 29.375 12.719 28 1 86.19 325 PRO B CA 1
ATOM 8596 C C . PRO B 1 325 ? 28.391 12.055 28.969 1 86.19 325 PRO B C 1
ATOM 8598 O O . PRO B 1 325 ? 27.344 11.57 28.547 1 86.19 325 PRO B O 1
ATOM 8601 N N . ASN B 1 326 ? 28.562 12.07 30.281 1 89.62 326 ASN B N 1
ATOM 8602 C CA . ASN B 1 326 ? 27.688 11.469 31.281 1 89.62 326 ASN B CA 1
ATOM 8603 C C . ASN B 1 326 ? 27.469 9.984 31 1 89.62 326 ASN B C 1
ATOM 8605 O O . ASN B 1 326 ? 26.328 9.516 30.953 1 89.62 326 ASN B O 1
ATOM 8609 N N . THR B 1 327 ? 28.469 9.266 30.625 1 89.81 327 THR B N 1
ATOM 8610 C CA . THR B 1 327 ? 28.438 7.816 30.484 1 89.81 327 THR B CA 1
ATOM 8611 C C . THR B 1 327 ? 29.031 7.141 31.719 1 89.81 327 THR B C 1
ATOM 8613 O O . THR B 1 327 ? 29.594 7.809 32.594 1 89.81 327 THR B O 1
ATOM 8616 N N . PHE B 1 328 ? 28.875 5.82 31.781 1 91.88 328 PHE B N 1
ATOM 8617 C CA . PHE B 1 328 ? 29.328 5.09 32.969 1 91.88 328 PHE B CA 1
ATOM 8618 C C . PHE B 1 328 ? 30.859 5.043 33 1 91.88 328 PHE B C 1
ATOM 8620 O O . PHE B 1 328 ? 31.453 4.977 34.094 1 91.88 328 PHE B O 1
ATOM 8627 N N . ARG B 1 329 ? 31.422 5.211 31.828 1 86.5 329 ARG B N 1
ATOM 8628 C CA . ARG B 1 329 ? 32.875 5.23 31.75 1 86.5 329 ARG B CA 1
ATOM 8629 C C . ARG B 1 329 ? 33.438 6.625 32.062 1 86.5 329 ARG B C 1
ATOM 8631 O O . ARG B 1 329 ? 34.469 6.762 32.719 1 86.5 329 ARG B O 1
ATOM 8638 N N . GLU B 1 330 ? 32.719 7.629 31.594 1 90.31 330 GLU B N 1
ATOM 8639 C CA . GLU B 1 330 ? 33.125 9.016 31.797 1 90.31 330 GLU B CA 1
ATOM 8640 C C . GLU B 1 330 ? 31.953 9.867 32.312 1 90.31 330 GLU B C 1
ATOM 8642 O O . GLU B 1 330 ? 31.281 10.539 31.531 1 90.31 330 GLU B O 1
ATOM 8647 N N . PRO B 1 331 ? 31.797 9.922 33.594 1 92.12 331 PRO B N 1
ATOM 8648 C CA . PRO B 1 331 ? 30.719 10.734 34.188 1 92.12 331 PRO B CA 1
ATOM 8649 C C . PRO B 1 331 ? 31 12.234 34.094 1 92.12 331 PRO B C 1
ATOM 8651 O O . PRO B 1 331 ? 32.062 12.641 33.625 1 92.12 331 PRO B O 1
ATOM 8654 N N . TRP B 1 332 ? 30.031 12.984 34.5 1 93.44 332 TRP B N 1
ATOM 8655 C CA . TRP B 1 332 ? 30.172 14.43 34.562 1 93.44 332 TRP B CA 1
ATOM 8656 C C . TRP B 1 332 ? 31.25 14.82 35.562 1 93.44 332 TRP B C 1
ATOM 8658 O O . TRP B 1 332 ? 31.359 14.211 36.656 1 93.44 332 TRP B O 1
ATOM 8668 N N . HIS B 1 333 ? 32.062 15.859 35.219 1 92.19 333 HIS B N 1
ATOM 8669 C CA . HIS B 1 333 ? 33.031 16.406 36.188 1 92.19 333 HIS B CA 1
ATOM 8670 C C . HIS B 1 333 ? 33.312 17.875 35.906 1 92.19 333 HIS B C 1
ATOM 8672 O O . HIS B 1 333 ? 33.25 18.312 34.75 1 92.19 333 HIS B O 1
ATOM 8678 N N . LEU B 1 334 ? 33.469 18.578 36.906 1 91.94 334 LEU B N 1
ATOM 8679 C CA . LEU B 1 334 ? 33.812 20 36.812 1 91.94 334 LEU B CA 1
ATOM 8680 C C . LEU B 1 334 ? 35.312 20.219 37 1 91.94 334 LEU B C 1
ATOM 8682 O O . LEU B 1 334 ? 35.938 19.516 37.781 1 91.94 334 LEU B O 1
ATOM 8686 N N . PRO B 1 335 ? 35.812 21.109 36.188 1 86.12 335 PRO B N 1
ATOM 8687 C CA . PRO B 1 335 ? 37.219 21.422 36.406 1 86.12 335 PRO B CA 1
ATOM 8688 C C . PRO B 1 335 ? 37.5 22.188 37.688 1 86.12 335 PRO B C 1
ATOM 8690 O O . PRO B 1 335 ? 36.594 22.875 38.188 1 86.12 335 PRO B O 1
ATOM 8693 N N . TYR B 1 336 ? 38.719 22.156 38.25 1 85.31 336 TYR B N 1
ATOM 8694 C CA . TYR B 1 336 ? 39.094 22.75 39.531 1 85.31 336 TYR B CA 1
ATOM 8695 C C . TYR B 1 336 ? 39.375 24.234 39.375 1 85.31 336 TYR B C 1
ATOM 8697 O O . TYR B 1 336 ? 39.188 25.016 40.344 1 85.31 336 TYR B O 1
ATOM 8705 N N . SER B 1 337 ? 39.688 24.688 38.219 1 80.56 337 SER B N 1
ATOM 8706 C CA . SER B 1 337 ? 40 26.094 38.062 1 80.56 337 SER B CA 1
ATOM 8707 C C . SER B 1 337 ? 38.75 26.922 37.781 1 80.56 337 SER B C 1
ATOM 8709 O O . SER B 1 337 ? 38.062 26.719 36.781 1 80.56 337 SER B O 1
ATOM 8711 N N . PRO B 1 338 ? 38.406 27.828 38.844 1 83.81 338 PRO B N 1
ATOM 8712 C CA . PRO B 1 338 ? 37.219 28.672 38.594 1 83.81 338 PRO B CA 1
ATOM 8713 C C . PRO B 1 338 ? 37.438 29.609 37.406 1 83.81 338 PRO B C 1
ATOM 8715 O O . PRO B 1 338 ? 38.531 30.094 37.188 1 83.81 338 PRO B O 1
ATOM 8718 N N . PRO B 1 339 ? 36.438 29.766 36.688 1 82.81 339 PRO B N 1
ATOM 8719 C CA . PRO B 1 339 ? 36.531 30.719 35.594 1 82.81 339 PRO B CA 1
ATOM 8720 C C . PRO B 1 339 ? 36.719 32.156 36.062 1 82.81 339 PRO B C 1
ATOM 8722 O O . PRO B 1 339 ? 36.469 32.469 37.25 1 82.81 339 PRO B O 1
ATOM 8725 N N . GLU B 1 340 ? 37.219 33.031 35.25 1 78.44 340 GLU B N 1
ATOM 8726 C CA . GLU B 1 340 ? 37.562 34.406 35.594 1 78.44 340 GLU B CA 1
ATOM 8727 C C . GLU B 1 340 ? 36.344 35.219 36 1 78.44 340 GLU B C 1
ATOM 8729 O O . GLU B 1 340 ? 36.438 36.094 36.844 1 78.44 340 GLU B O 1
ATOM 8734 N N . SER B 1 341 ? 35.25 34.75 35.594 1 79.69 341 SER B N 1
ATOM 8735 C CA . SER B 1 341 ? 34.031 35.5 35.844 1 79.69 341 SER B CA 1
ATOM 8736 C C . SER B 1 341 ? 33.531 35.281 37.281 1 79.69 341 SER B C 1
ATOM 8738 O O . SER B 1 341 ? 32.812 36.125 37.812 1 79.69 341 SER B O 1
ATOM 8740 N N . ILE B 1 342 ? 33.969 34.188 37.875 1 84.5 342 ILE B N 1
ATOM 8741 C CA . ILE B 1 342 ? 33.406 33.875 39.188 1 84.5 342 ILE B CA 1
ATOM 8742 C C . ILE B 1 342 ? 34.469 33.969 40.25 1 84.5 342 ILE B C 1
ATOM 8744 O O . ILE B 1 342 ? 34.219 33.812 41.438 1 84.5 342 ILE B O 1
ATOM 8748 N N . ILE B 1 343 ? 35.656 34.281 39.875 1 82.38 343 ILE B N 1
ATOM 8749 C CA . ILE B 1 343 ? 36.75 34.312 40.844 1 82.38 343 ILE B CA 1
ATOM 8750 C C . ILE B 1 343 ? 36.469 35.375 41.906 1 82.38 343 ILE B C 1
ATOM 8752 O O . ILE B 1 343 ? 36.875 35.188 43.062 1 82.38 343 ILE B O 1
ATOM 8756 N N . GLY B 1 344 ? 35.75 36.469 41.562 1 81.06 344 GLY B N 1
ATOM 8757 C CA . GLY B 1 344 ? 35.469 37.531 42.5 1 81.06 344 GLY B CA 1
ATOM 8758 C C . GLY B 1 344 ? 34.344 37.219 43.469 1 81.06 344 GLY B C 1
ATOM 8759 O O . GLY B 1 344 ? 34.219 37.844 44.5 1 81.06 344 GLY B O 1
ATOM 8760 N N . ILE B 1 345 ? 33.656 36.125 43.188 1 86.25 345 ILE B N 1
ATOM 8761 C CA . ILE B 1 345 ? 32.469 35.844 44 1 86.25 345 ILE B CA 1
ATOM 8762 C C . ILE B 1 345 ? 32.688 34.562 44.812 1 86.25 345 ILE B C 1
ATOM 8764 O O . ILE B 1 345 ? 31.859 34.219 45.656 1 86.25 345 ILE B O 1
ATOM 8768 N N . VAL B 1 346 ? 33.812 33.875 44.625 1 89.75 346 VAL B N 1
ATOM 8769 C CA . VAL B 1 346 ? 33.969 32.594 45.281 1 89.75 346 VAL B CA 1
ATOM 8770 C C . VAL B 1 346 ? 35.281 32.594 46.062 1 89.75 346 VAL B C 1
ATOM 8772 O O . VAL B 1 346 ? 36.219 33.312 45.719 1 89.75 346 VAL B O 1
ATOM 8775 N N . TYR B 1 347 ? 35.281 31.75 47.188 1 90.62 347 TYR B N 1
ATOM 8776 C CA . TYR B 1 347 ? 36.531 31.391 47.844 1 90.62 347 TYR B CA 1
ATOM 8777 C C . TYR B 1 347 ? 37.219 30.234 47.156 1 90.62 347 TYR B C 1
ATOM 8779 O O . TYR B 1 347 ? 36.625 29.156 47 1 90.62 347 TYR B O 1
ATOM 8787 N N . GLU B 1 348 ? 38.438 30.359 46.688 1 90.12 348 GLU B N 1
ATOM 8788 C CA . GLU B 1 348 ? 39.156 29.359 45.875 1 90.12 348 GLU B CA 1
ATOM 8789 C C . GLU B 1 348 ? 39.25 28.031 46.594 1 90.12 348 GLU B C 1
ATOM 8791 O O . GLU B 1 348 ? 39 26.969 46 1 90.12 348 GLU B O 1
ATOM 8796 N N . ASP B 1 349 ? 39.594 27.984 47.812 1 89.62 349 ASP B N 1
ATOM 8797 C CA . ASP B 1 349 ? 39.781 26.734 48.562 1 89.62 349 ASP B CA 1
ATOM 8798 C C . ASP B 1 349 ? 38.438 26.031 48.75 1 89.62 349 ASP B C 1
ATOM 8800 O O . ASP B 1 349 ? 38.312 24.828 48.562 1 89.62 349 ASP B O 1
ATOM 8804 N N . ALA B 1 350 ? 37.469 26.797 49.156 1 92.5 350 ALA B N 1
ATOM 8805 C CA . ALA B 1 350 ? 36.125 26.219 49.375 1 92.5 350 ALA B CA 1
ATOM 8806 C C . ALA B 1 350 ? 35.531 25.75 48.031 1 92.5 350 ALA B C 1
ATOM 8808 O O . ALA B 1 350 ? 34.781 24.781 48 1 92.5 350 ALA B O 1
ATOM 8809 N N . PHE B 1 351 ? 35.906 26.484 47.031 1 93.31 351 PHE B N 1
ATOM 8810 C CA . PHE B 1 351 ? 35.438 26.125 45.719 1 93.31 351 PHE B CA 1
ATOM 8811 C C . PHE B 1 351 ? 36.031 24.781 45.281 1 93.31 351 PHE B C 1
ATOM 8813 O O . PHE B 1 351 ? 35.312 23.922 44.75 1 93.31 351 PHE B O 1
ATOM 8820 N N . ASN B 1 352 ? 37.25 24.484 45.5 1 93.25 352 ASN B N 1
ATOM 8821 C CA . ASN B 1 352 ? 37.875 23.219 45.156 1 93.25 352 ASN B CA 1
ATOM 8822 C C . ASN B 1 352 ? 37.281 22.062 45.969 1 93.25 352 ASN B C 1
ATOM 8824 O O . ASN B 1 352 ? 37.125 20.953 45.469 1 93.25 352 ASN B O 1
ATOM 8828 N N . ARG B 1 353 ? 36.969 22.297 47.156 1 93.19 353 ARG B N 1
ATOM 8829 C CA . ARG B 1 353 ? 36.312 21.281 47.969 1 93.19 353 ARG B CA 1
ATOM 8830 C C . ARG B 1 353 ? 34.906 20.984 47.438 1 93.19 353 ARG B C 1
ATOM 8832 O O . ARG B 1 353 ? 34.469 19.828 47.406 1 93.19 353 ARG B O 1
ATOM 8839 N N . PHE B 1 354 ? 34.281 22.094 47.094 1 94.06 354 PHE B N 1
ATOM 8840 C CA . PHE B 1 354 ? 32.969 21.938 46.5 1 94.06 354 PHE B CA 1
ATOM 8841 C C . PHE B 1 354 ? 33.062 21.078 45.219 1 94.06 354 PHE B C 1
ATOM 8843 O O . PHE B 1 354 ? 32.219 20.188 45.031 1 94.06 354 PHE B O 1
ATOM 8850 N N . ILE B 1 355 ? 34.031 21.266 44.344 1 94.44 355 ILE B N 1
ATOM 8851 C CA . ILE B 1 355 ? 34.219 20.531 43.094 1 94.44 355 ILE B CA 1
ATOM 8852 C C . ILE B 1 355 ? 34.5 19.062 43.406 1 94.44 355 ILE B C 1
ATOM 8854 O O . ILE B 1 355 ? 34 18.172 42.688 1 94.44 355 ILE B O 1
ATOM 8858 N N . ASP B 1 356 ? 35.25 18.797 44.406 1 94.12 356 ASP B N 1
ATOM 8859 C CA . ASP B 1 356 ? 35.562 17.422 44.781 1 94.12 356 ASP B CA 1
ATOM 8860 C C . ASP B 1 356 ? 34.281 16.688 45.219 1 94.12 356 ASP B C 1
ATOM 8862 O O . ASP B 1 356 ? 34.031 15.547 44.812 1 94.12 356 ASP B O 1
ATOM 8866 N N . GLU B 1 357 ? 33.5 17.344 45.969 1 94.81 357 GLU B N 1
ATOM 8867 C CA . GLU B 1 357 ? 32.281 16.719 46.438 1 94.81 357 GLU B CA 1
ATOM 8868 C C . GLU B 1 357 ? 31.266 16.531 45.312 1 94.81 357 GLU B C 1
ATOM 8870 O O . GLU B 1 357 ? 30.625 15.477 45.219 1 94.81 357 GLU B O 1
ATOM 8875 N N . ILE B 1 358 ? 31.094 17.516 44.531 1 94.62 358 ILE B N 1
ATOM 8876 C CA . ILE B 1 358 ? 30.109 17.422 43.469 1 94.62 358 ILE B CA 1
ATOM 8877 C C . ILE B 1 358 ? 30.547 16.375 42.438 1 94.62 358 ILE B C 1
ATOM 8879 O O . ILE B 1 358 ? 29.719 15.68 41.875 1 94.62 358 ILE B O 1
ATOM 8883 N N . ASN B 1 359 ? 31.828 16.281 42.125 1 94.94 359 ASN B N 1
ATOM 8884 C CA . ASN B 1 359 ? 32.344 15.258 41.219 1 94.94 359 ASN B CA 1
ATOM 8885 C C . ASN B 1 359 ? 32.125 13.859 41.781 1 94.94 359 ASN B C 1
ATOM 8887 O O . ASN B 1 359 ? 31.906 12.898 41.062 1 94.94 359 ASN B O 1
ATOM 8891 N N . LEU B 1 360 ? 32.188 13.75 43.094 1 94.06 360 LEU B N 1
ATOM 8892 C CA . LEU B 1 360 ? 31.938 12.469 43.75 1 94.06 360 LEU B CA 1
ATOM 8893 C C . LEU B 1 360 ? 30.453 12.109 43.656 1 94.06 360 LEU B C 1
ATOM 8895 O O . LEU B 1 360 ? 30.109 10.945 43.469 1 94.06 360 LEU B O 1
ATOM 8899 N N . VAL B 1 361 ? 29.594 13.07 43.75 1 94.62 361 VAL B N 1
ATOM 8900 C CA . VAL B 1 361 ? 28.156 12.844 43.656 1 94.62 361 VAL B CA 1
ATOM 8901 C C . VAL B 1 361 ? 27.812 12.508 42.188 1 94.62 361 VAL B C 1
ATOM 8903 O O . VAL B 1 361 ? 26.891 11.727 41.938 1 94.62 361 VAL B O 1
ATOM 8906 N N . ALA B 1 362 ? 28.531 13.07 41.219 1 95.19 362 ALA B N 1
ATOM 8907 C CA . ALA B 1 362 ? 28.25 12.867 39.812 1 95.19 362 ALA B CA 1
ATOM 8908 C C . ALA B 1 362 ? 28.812 11.531 39.312 1 95.19 362 ALA B C 1
ATOM 8910 O O . ALA B 1 362 ? 28.422 11.047 38.25 1 95.19 362 ALA B O 1
ATOM 8911 N N . ALA B 1 363 ? 29.625 10.891 40.031 1 94.19 363 ALA B N 1
ATOM 8912 C CA . ALA B 1 363 ? 30.219 9.625 39.625 1 94.19 363 ALA B CA 1
ATOM 8913 C C . ALA B 1 363 ? 29.219 8.477 39.75 1 94.19 363 ALA B C 1
ATOM 8915 O O . ALA B 1 363 ? 28.266 8.547 40.531 1 94.19 363 ALA B O 1
ATOM 8916 N N . PHE B 1 364 ? 29.406 7.441 38.906 1 94.75 364 PHE B N 1
ATOM 8917 C CA . PHE B 1 364 ? 28.547 6.266 38.875 1 94.75 364 PHE B CA 1
ATOM 8918 C C . PHE B 1 364 ? 29.188 5.117 39.656 1 94.75 364 PHE B C 1
ATOM 8920 O O . PHE B 1 364 ? 30.406 5.094 39.844 1 94.75 364 PHE B O 1
ATOM 8927 N N . GLU B 1 365 ? 28.297 4.176 40.031 1 93.75 365 GLU B N 1
ATOM 8928 C CA . GLU B 1 365 ? 28.781 2.947 40.656 1 93.75 365 GLU B CA 1
ATOM 8929 C C . GLU B 1 365 ? 29.125 1.894 39.625 1 93.75 365 GLU B C 1
ATOM 8931 O O . GLU B 1 365 ? 28.625 1.936 38.5 1 93.75 365 GLU B O 1
ATOM 8936 N N . TRP B 1 366 ? 29.922 0.965 40 1 92.19 366 TRP B N 1
ATOM 8937 C CA . TRP B 1 366 ? 30.406 -0.039 39.062 1 92.19 366 TRP B CA 1
ATOM 8938 C C . TRP B 1 366 ? 29.281 -0.954 38.594 1 92.19 366 TRP B C 1
ATOM 8940 O O . TRP B 1 366 ? 29.25 -1.377 37.438 1 92.19 366 TRP B O 1
ATOM 8950 N N . TRP B 1 367 ? 28.312 -1.257 39.438 1 93.69 367 TRP B N 1
ATOM 8951 C CA . TRP B 1 367 ? 27.25 -2.188 39.062 1 93.69 367 TRP B CA 1
ATOM 8952 C C . TRP B 1 367 ? 26.297 -1.558 38.062 1 93.69 367 TRP B C 1
ATOM 8954 O O . TRP B 1 367 ? 25.672 -2.262 37.25 1 93.69 367 TRP B O 1
ATOM 8964 N N . GLU B 1 368 ? 26.172 -0.31 38.062 1 96 368 GLU B N 1
ATOM 8965 C CA . GLU B 1 368 ? 25.328 0.362 37.062 1 96 368 GLU B CA 1
ATOM 8966 C C . GLU B 1 368 ? 25.891 0.207 35.656 1 96 368 GLU B C 1
ATOM 8968 O O . GLU B 1 368 ? 25.141 -0.015 34.719 1 96 368 GLU B O 1
ATOM 8973 N N . GLY B 1 369 ? 27.141 0.273 35.531 1 95.25 369 GLY B N 1
ATOM 8974 C CA . GLY B 1 369 ? 27.781 0.101 34.219 1 95.25 369 GLY B CA 1
ATOM 8975 C C . GLY B 1 369 ? 27.766 -1.336 33.75 1 95.25 369 GLY B C 1
ATOM 8976 O O . GLY B 1 369 ? 27.625 -1.59 32.562 1 95.25 369 GLY B O 1
ATOM 8977 N N . SER B 1 370 ? 27.875 -2.262 34.656 1 95.44 370 SER B N 1
ATOM 8978 C CA . SER B 1 370 ? 27.828 -3.67 34.281 1 95.44 370 SER B CA 1
ATOM 8979 C C . SER B 1 370 ? 26.453 -4.07 33.781 1 95.44 370 SER B C 1
ATOM 8981 O O . SER B 1 370 ? 26.328 -4.812 32.812 1 95.44 370 SER B O 1
ATOM 8983 N N . VAL B 1 371 ? 25.469 -3.654 34.438 1 95.81 371 VAL B N 1
ATOM 8984 C CA . VAL B 1 371 ? 24.109 -3.938 34 1 95.81 371 VAL B CA 1
ATOM 8985 C C . VAL B 1 371 ? 23.875 -3.361 32.594 1 95.81 371 VAL B C 1
ATOM 8987 O O . VAL B 1 371 ? 23.266 -4.004 31.75 1 95.81 371 VAL B O 1
ATOM 8990 N N . HIS B 1 372 ? 24.359 -2.219 32.375 1 95.44 372 HIS B N 1
ATOM 8991 C CA . HIS B 1 372 ? 24.219 -1.602 31.062 1 95.44 372 HIS B CA 1
ATOM 8992 C C . HIS B 1 372 ? 24.938 -2.422 29.984 1 95.44 372 HIS B C 1
ATOM 8994 O O . HIS B 1 372 ? 24.391 -2.617 28.891 1 95.44 372 HIS B O 1
ATOM 9000 N N . SER B 1 373 ? 26.094 -2.943 30.281 1 94.69 373 SER B N 1
ATOM 9001 C CA . SER B 1 373 ? 26.844 -3.721 29.297 1 94.69 373 SER B CA 1
ATOM 9002 C C . SER B 1 373 ? 26.125 -5.031 28.984 1 94.69 373 SER B C 1
ATOM 9004 O O . SER B 1 373 ? 26.109 -5.465 27.828 1 94.69 373 SER B O 1
ATOM 9006 N N . ILE B 1 374 ? 25.547 -5.59 29.969 1 93.88 374 ILE B N 1
ATOM 9007 C CA . ILE B 1 374 ? 24.812 -6.832 29.75 1 93.88 374 ILE B CA 1
ATOM 9008 C C . ILE B 1 374 ? 23.562 -6.551 28.922 1 93.88 374 ILE B C 1
ATOM 9010 O O . ILE B 1 374 ? 23.281 -7.266 27.953 1 93.88 374 ILE B O 1
ATOM 9014 N N . LEU B 1 375 ? 22.906 -5.523 29.219 1 93.38 375 LEU B N 1
ATOM 9015 C CA . LEU B 1 375 ? 21.688 -5.172 28.5 1 93.38 375 LEU B CA 1
ATOM 9016 C C . LEU B 1 375 ? 22 -4.723 27.078 1 93.38 375 LEU B C 1
ATOM 9018 O O . LEU B 1 375 ? 21.188 -4.914 26.172 1 93.38 375 LEU B O 1
ATOM 9022 N N . ALA B 1 376 ? 23.125 -4.172 26.875 1 91.75 376 ALA B N 1
ATOM 9023 C CA . ALA B 1 376 ? 23.516 -3.682 25.547 1 91.75 376 ALA B CA 1
ATOM 9024 C C . ALA B 1 376 ? 23.688 -4.836 24.578 1 91.75 376 ALA B C 1
ATOM 9026 O O . ALA B 1 376 ? 23.422 -4.688 23.375 1 91.75 376 ALA B O 1
ATOM 9027 N N . VAL B 1 377 ? 24.047 -5.992 25.141 1 88.5 377 VAL B N 1
ATOM 9028 C CA . VAL B 1 377 ? 24.266 -7.156 24.297 1 88.5 377 VAL B CA 1
ATOM 9029 C C . VAL B 1 377 ? 22.953 -7.918 24.125 1 88.5 377 VAL B C 1
ATOM 9031 O O . VAL B 1 377 ? 22.641 -8.414 23.031 1 88.5 377 VAL B O 1
ATOM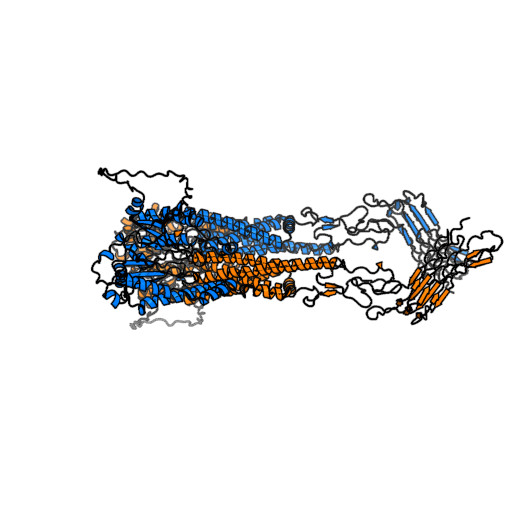 9034 N N . LEU B 1 378 ? 22.109 -7.902 25.156 1 88.81 378 LEU B N 1
ATOM 9035 C CA . LEU B 1 378 ? 20.875 -8.672 25.125 1 88.81 378 LEU B CA 1
ATOM 9036 C C . LEU B 1 378 ? 19.75 -7.879 24.469 1 88.81 378 LEU B C 1
ATOM 9038 O O . LEU B 1 378 ? 19.031 -8.414 23.625 1 88.81 378 LEU B O 1
ATOM 9042 N N . ALA B 1 379 ? 19.578 -6.707 24.875 1 91.38 379 ALA B N 1
ATOM 9043 C CA . ALA B 1 379 ? 18.516 -5.832 24.375 1 91.38 379 ALA B CA 1
ATOM 9044 C C . ALA B 1 379 ? 18.953 -4.371 24.422 1 91.38 379 ALA B C 1
ATOM 9046 O O . ALA B 1 379 ? 18.766 -3.689 25.438 1 91.38 379 ALA B O 1
ATOM 9047 N N . TYR B 1 380 ? 19.297 -3.9 23.312 1 89.75 380 TYR B N 1
ATOM 9048 C CA . TYR B 1 380 ? 19.875 -2.564 23.25 1 89.75 380 TYR B CA 1
ATOM 9049 C C . TYR B 1 380 ? 18.859 -1.506 23.656 1 89.75 380 TYR B C 1
ATOM 9051 O O . TYR B 1 380 ? 19.188 -0.56 24.375 1 89.75 380 TYR B O 1
ATOM 9059 N N . PRO B 1 381 ? 17.547 -1.627 23.281 1 92.81 381 PRO B N 1
ATOM 9060 C CA . PRO B 1 381 ? 16.609 -0.581 23.688 1 92.81 381 PRO B CA 1
ATOM 9061 C C . PRO B 1 381 ? 16.422 -0.523 25.203 1 92.81 381 PRO B C 1
ATOM 9063 O O . PRO B 1 381 ? 16.203 0.556 25.766 1 92.81 381 PRO B O 1
ATOM 9066 N N . CYS B 1 382 ? 16.547 -1.649 25.844 1 93.81 382 CYS B N 1
ATOM 9067 C CA . CYS B 1 382 ? 16.453 -1.656 27.297 1 93.81 382 CYS B CA 1
ATOM 9068 C C . CYS B 1 382 ? 17.703 -1.053 27.922 1 93.81 382 CYS B C 1
ATOM 9070 O O . CYS B 1 382 ? 17.641 -0.44 28.984 1 93.81 382 CYS B O 1
ATOM 9072 N N . ALA B 1 383 ? 18.828 -1.237 27.297 1 94.19 383 ALA B N 1
ATOM 9073 C CA . ALA B 1 383 ? 20.062 -0.62 27.781 1 94.19 383 ALA B CA 1
ATOM 9074 C C . ALA B 1 383 ? 19.984 0.901 27.703 1 94.19 383 ALA B C 1
ATOM 9076 O O . ALA B 1 383 ? 20.438 1.6 28.625 1 94.19 383 ALA B O 1
ATOM 9077 N N . TRP B 1 384 ? 19.359 1.399 26.625 1 92.56 384 TRP B N 1
ATOM 9078 C CA . TRP B 1 384 ? 19.203 2.844 26.5 1 92.56 384 TRP B CA 1
ATOM 9079 C C . TRP B 1 384 ? 18.25 3.389 27.562 1 92.56 384 TRP B C 1
ATOM 9081 O O . TRP B 1 384 ? 18.531 4.426 28.172 1 92.56 384 TRP B O 1
ATOM 9091 N N . SER B 1 385 ? 17.172 2.641 27.812 1 93.44 385 SER B N 1
ATOM 9092 C CA . SER B 1 385 ? 16.234 3.086 28.828 1 93.44 385 SER B CA 1
ATOM 9093 C C . SER B 1 385 ? 16.859 3.029 30.219 1 93.44 385 SER B C 1
ATOM 9095 O O . SER B 1 385 ? 16.609 3.898 31.062 1 93.44 385 SER B O 1
ATOM 9097 N N . TRP B 1 386 ? 17.719 2.061 30.422 1 95.12 386 TRP B N 1
ATOM 9098 C CA . TRP B 1 386 ? 18.438 1.939 31.688 1 95.12 386 TRP B CA 1
ATOM 9099 C C . TRP B 1 386 ? 19.422 3.098 31.875 1 95.12 386 TRP B C 1
ATOM 9101 O O . TRP B 1 386 ? 19.484 3.703 32.938 1 95.12 386 TRP B O 1
ATOM 9111 N N . LYS B 1 387 ? 20.078 3.402 30.875 1 93.88 387 LYS B N 1
ATOM 9112 C CA . LYS B 1 387 ? 21.047 4.504 30.938 1 93.88 387 LYS B CA 1
ATOM 9113 C C . LYS B 1 387 ? 20.344 5.828 31.203 1 93.88 387 LYS B C 1
ATOM 9115 O O . LYS B 1 387 ? 20.781 6.621 32.031 1 93.88 387 LYS B O 1
ATOM 9120 N N . GLN B 1 388 ? 19.188 6.066 30.531 1 93.44 388 GLN B N 1
ATOM 9121 C CA . GLN B 1 388 ? 18.438 7.305 30.719 1 93.44 388 GLN B CA 1
ATOM 9122 C C . GLN B 1 388 ? 17.844 7.383 32.125 1 93.44 388 GLN B C 1
ATOM 9124 O O . GLN B 1 388 ? 17.797 8.461 32.719 1 93.44 388 GLN B O 1
ATOM 9129 N N . TRP B 1 389 ? 17.484 6.27 32.625 1 94.81 389 TRP B N 1
ATOM 9130 C CA . TRP B 1 389 ? 16.922 6.23 33.969 1 94.81 389 TRP B CA 1
ATOM 9131 C C . TRP B 1 389 ? 17.984 6.562 35 1 94.81 389 TRP B C 1
ATOM 9133 O O . TRP B 1 389 ? 17.734 7.336 35.938 1 94.81 389 TRP B O 1
ATOM 9143 N N . ARG B 1 390 ? 19.094 6.043 34.844 1 95.25 390 ARG B N 1
ATOM 9144 C CA . ARG B 1 390 ? 20.172 6.305 35.781 1 95.25 390 ARG B CA 1
ATOM 9145 C C . ARG B 1 390 ? 20.656 7.746 35.688 1 95.25 390 ARG B C 1
ATOM 9147 O O . ARG B 1 390 ? 21.016 8.367 36.688 1 95.25 390 ARG B O 1
ATOM 9154 N N . ARG B 1 391 ? 20.672 8.312 34.5 1 95 391 ARG B N 1
ATOM 9155 C CA . ARG B 1 391 ? 21.047 9.711 34.312 1 95 391 ARG B CA 1
ATOM 9156 C C . ARG B 1 391 ? 20.062 10.641 34.969 1 95 391 ARG B C 1
ATOM 9158 O O . ARG B 1 391 ? 20.453 11.641 35.594 1 95 391 ARG B O 1
ATOM 9165 N N . ARG B 1 392 ? 18.828 10.242 34.875 1 94.69 392 ARG B N 1
ATOM 9166 C CA . ARG B 1 392 ? 17.812 11.055 35.5 1 94.69 392 ARG B CA 1
ATOM 9167 C C . ARG B 1 392 ? 17.953 11.031 37.031 1 94.69 392 ARG B C 1
ATOM 9169 O O . ARG B 1 392 ? 17.797 12.055 37.688 1 94.69 392 ARG B O 1
ATOM 9176 N N . LYS B 1 393 ? 18.266 9.906 37.531 1 94.38 393 LYS B N 1
ATOM 9177 C CA . LYS B 1 393 ? 18.5 9.789 38.969 1 94.38 393 LYS B CA 1
ATOM 9178 C C . LYS B 1 393 ? 19.703 10.602 39.406 1 94.38 393 LYS B C 1
ATOM 9180 O O . LYS B 1 393 ? 19.703 11.211 40.469 1 94.38 393 LYS B O 1
ATOM 9185 N N . LYS B 1 394 ? 20.625 10.617 38.594 1 93.94 394 LYS B N 1
ATOM 9186 C CA . LYS B 1 394 ? 21.859 11.336 38.906 1 93.94 394 LYS B CA 1
ATOM 9187 C C . LYS B 1 394 ? 21.625 12.844 38.938 1 93.94 394 LYS B C 1
ATOM 9189 O O . LYS B 1 394 ? 22.141 13.547 39.812 1 93.94 394 LYS B O 1
ATOM 9194 N N . ILE B 1 395 ? 20.891 13.383 37.938 1 94.94 395 ILE B N 1
ATOM 9195 C CA . ILE B 1 395 ? 20.641 14.82 37.906 1 94.94 395 ILE B CA 1
ATOM 9196 C C . ILE B 1 395 ? 19.781 15.227 39.094 1 94.94 395 ILE B C 1
ATOM 9198 O O . ILE B 1 395 ? 19.969 16.297 39.688 1 94.94 395 ILE B O 1
ATOM 9202 N N . HIS B 1 396 ? 18.906 14.391 39.438 1 94.94 396 HIS B N 1
ATOM 9203 C CA . HIS B 1 396 ? 18.094 14.688 40.625 1 94.94 396 HIS B CA 1
ATOM 9204 C C . HIS B 1 396 ? 18.953 14.695 41.875 1 94.94 396 HIS B C 1
ATOM 9206 O O . HIS B 1 396 ? 18.75 15.531 42.75 1 94.94 396 HIS B O 1
ATOM 9212 N N . ARG B 1 397 ? 19.844 13.82 42.031 1 94.88 397 ARG B N 1
ATOM 9213 C CA . ARG B 1 397 ? 20.75 13.766 43.156 1 94.88 397 ARG B CA 1
ATOM 9214 C C . ARG B 1 397 ? 21.656 15 43.219 1 94.88 397 ARG B C 1
ATOM 9216 O O . ARG B 1 397 ? 21.922 15.539 44.281 1 94.88 397 ARG B O 1
ATOM 9223 N N . LEU B 1 398 ? 22.078 15.461 42.094 1 95.38 398 LEU B N 1
ATOM 9224 C CA . LEU B 1 398 ? 22.922 16.641 42 1 95.38 398 LEU B CA 1
ATOM 9225 C C . LEU B 1 398 ? 22.141 17.891 42.438 1 95.38 398 LEU B C 1
ATOM 9227 O O . LEU B 1 398 ? 22.656 18.734 43.156 1 95.38 398 LEU B O 1
ATOM 9231 N N . GLN B 1 399 ? 20.953 17.984 41.938 1 95.31 399 GLN B N 1
ATOM 9232 C CA . GLN B 1 399 ? 20.109 19.109 42.281 1 95.31 399 GLN B CA 1
ATOM 9233 C C . GLN B 1 399 ? 19.781 19.109 43.781 1 95.31 399 GLN B C 1
ATOM 9235 O O . GLN B 1 399 ? 19.812 20.172 44.406 1 95.31 399 GLN B O 1
ATOM 9240 N N . GLU B 1 400 ? 19.516 17.953 44.312 1 93.69 400 GLU B N 1
ATOM 9241 C CA . GLU B 1 400 ? 19.219 17.844 45.75 1 93.69 400 GLU B CA 1
ATOM 9242 C C . GLU B 1 400 ? 20.453 18.172 46.594 1 93.69 400 GLU B C 1
ATOM 9244 O O . GLU B 1 400 ? 20.344 18.828 47.625 1 93.69 400 GLU B O 1
ATOM 9249 N N . TYR B 1 401 ? 21.594 17.781 46.156 1 94.38 401 TYR B N 1
ATOM 9250 C CA . TYR B 1 401 ? 22.828 18.062 46.875 1 94.38 401 TYR B CA 1
ATOM 9251 C C . TYR B 1 401 ? 23.078 19.578 46.969 1 94.38 401 TYR B C 1
ATOM 9253 O O . TYR B 1 401 ? 23.391 20.094 48.031 1 94.38 401 TYR B O 1
ATOM 9261 N N . VAL B 1 402 ? 22.891 20.312 45.844 1 93.81 402 VAL B N 1
ATOM 9262 C CA . VAL B 1 402 ? 23.188 21.75 45.812 1 93.81 402 VAL B CA 1
ATOM 9263 C C . VAL B 1 402 ? 22.078 22.516 46.5 1 93.81 402 VAL B C 1
ATOM 9265 O O . VAL B 1 402 ? 22.328 23.547 47.125 1 93.81 402 VAL B O 1
ATOM 9268 N N . LYS B 1 403 ? 20.875 22 46.406 1 90.12 403 LYS B N 1
ATOM 9269 C CA . LYS B 1 403 ? 19.734 22.734 46.969 1 90.12 403 LYS B CA 1
ATOM 9270 C C . LYS B 1 403 ? 19.672 22.562 48.469 1 90.12 403 LYS B C 1
ATOM 9272 O O . LYS B 1 403 ? 19.359 23.516 49.219 1 90.12 403 LYS B O 1
ATOM 9277 N N . SER B 1 404 ? 19.984 21.328 48.969 1 88.06 404 SER B N 1
ATOM 9278 C CA . SER B 1 404 ? 19.656 21.109 50.375 1 88.06 404 SER B CA 1
ATOM 9279 C C . SER B 1 404 ? 20.875 20.609 51.156 1 88.06 404 SER B C 1
ATOM 9281 O O . SER B 1 404 ? 20.984 20.844 52.375 1 88.06 404 SER B O 1
ATOM 9283 N N . GLU B 1 405 ? 21.812 19.938 50.594 1 90.19 405 GLU B N 1
ATOM 9284 C CA . GLU B 1 405 ? 22.891 19.312 51.344 1 90.19 405 GLU B CA 1
ATOM 9285 C C . GLU B 1 405 ? 24.109 20.234 51.438 1 90.19 405 GLU B C 1
ATOM 9287 O O . GLU B 1 405 ? 24.781 20.297 52.469 1 90.19 405 GLU B O 1
ATOM 9292 N N . TYR B 1 406 ? 24.344 20.969 50.375 1 91.44 406 TYR B N 1
ATOM 9293 C CA . TYR B 1 406 ? 25.531 21.828 50.344 1 91.44 406 TYR B CA 1
ATOM 9294 C C . TYR B 1 406 ? 25.25 23.172 50.969 1 91.44 406 TYR B C 1
ATOM 9296 O O . TYR B 1 406 ? 24.234 23.812 50.688 1 91.44 406 TYR B O 1
ATOM 9304 N N . ASP B 1 407 ? 26.125 23.688 51.844 1 87.56 407 ASP B N 1
ATOM 9305 C CA . ASP B 1 407 ? 25.953 24.938 52.562 1 87.56 407 ASP B CA 1
ATOM 9306 C C . ASP B 1 407 ? 26.406 26.141 51.75 1 87.56 407 ASP B C 1
ATOM 9308 O O . ASP B 1 407 ? 26.422 27.266 52.25 1 87.56 407 ASP B O 1
ATOM 9312 N N . HIS B 1 408 ? 26.75 26.062 50.531 1 90.62 408 HIS B N 1
ATOM 9313 C CA . HIS B 1 408 ? 27.172 27.156 49.656 1 90.62 408 HIS B CA 1
ATOM 9314 C C . HIS B 1 408 ? 28.328 27.938 50.281 1 90.62 408 HIS B C 1
ATOM 9316 O O . HIS B 1 408 ? 28.375 29.172 50.156 1 90.62 408 HIS B O 1
ATOM 9322 N N . SER B 1 409 ? 29.188 27.297 50.969 1 88.31 409 SER B N 1
ATOM 9323 C CA . SER B 1 409 ? 30.297 27.953 51.656 1 88.31 409 SER B CA 1
ATOM 9324 C C . SER B 1 409 ? 31.297 28.516 50.656 1 88.31 409 SER B C 1
ATOM 9326 O O . SER B 1 409 ? 32.125 29.359 51.031 1 88.31 409 SER B O 1
ATOM 9328 N N . CYS B 1 410 ? 31.172 28.156 49.438 1 91.25 410 CYS B N 1
ATOM 9329 C CA . CYS B 1 410 ? 32.125 28.641 48.438 1 91.25 410 CYS B CA 1
ATOM 9330 C C . CYS B 1 410 ? 31.812 30.062 48 1 91.25 410 CYS B C 1
ATOM 9332 O O . CYS B 1 410 ? 32.656 30.766 47.469 1 91.25 410 CYS B O 1
ATOM 9334 N N . LEU B 1 411 ? 30.672 30.562 48.281 1 90.25 411 LEU B N 1
ATOM 9335 C CA . LEU B 1 411 ? 30.281 31.906 47.875 1 90.25 411 LEU B CA 1
ATOM 9336 C C . LEU B 1 411 ? 30.703 32.938 48.938 1 90.25 411 LEU B C 1
ATOM 9338 O O . LEU B 1 411 ? 30.594 32.656 50.125 1 90.25 411 LEU B O 1
ATOM 9342 N N . ARG B 1 412 ? 31.125 34.031 48.438 1 86.62 412 ARG B N 1
ATOM 9343 C CA . ARG B 1 412 ? 31.594 35.062 49.344 1 86.62 412 ARG B CA 1
ATOM 9344 C C . ARG B 1 412 ? 30.422 35.812 49.969 1 86.62 412 ARG B C 1
ATOM 9346 O O . ARG B 1 412 ? 30.531 36.312 51.094 1 86.62 412 ARG B O 1
ATOM 9353 N N . SER B 1 413 ? 29.406 35.938 49.312 1 86.31 413 SER B N 1
ATOM 9354 C CA . SER B 1 413 ? 28.234 36.656 49.812 1 86.31 413 SER B CA 1
ATOM 9355 C C . SER B 1 413 ? 27.547 35.875 50.938 1 86.31 413 SER B C 1
ATOM 9357 O O . SER B 1 413 ? 27.188 34.719 50.75 1 86.31 413 SER B O 1
ATOM 9359 N N . CYS B 1 414 ? 27.344 36.531 52.062 1 84.69 414 CYS B N 1
ATOM 9360 C CA . CYS B 1 414 ? 26.688 35.938 53.188 1 84.69 414 CYS B CA 1
ATOM 9361 C C . CYS B 1 414 ? 25.203 35.75 52.938 1 84.69 414 CYS B C 1
ATOM 9363 O O . CYS B 1 414 ? 24.594 34.781 53.375 1 84.69 414 CYS B O 1
ATOM 9365 N N . ARG B 1 415 ? 24.703 36.656 52.219 1 84.25 415 ARG B N 1
ATOM 9366 C CA . ARG B 1 415 ? 23.281 36.594 51.906 1 84.25 415 ARG B CA 1
ATOM 9367 C C . ARG B 1 415 ? 22.984 35.406 50.969 1 84.25 415 ARG B C 1
ATOM 9369 O O . ARG B 1 415 ? 22 34.719 51.156 1 84.25 415 ARG B O 1
ATOM 9376 N N . SER B 1 416 ? 23.859 35.219 50.062 1 83.69 416 SER B N 1
ATOM 9377 C CA . SER B 1 416 ? 23.672 34.094 49.125 1 83.69 416 SER B CA 1
ATOM 9378 C C . SER B 1 416 ? 23.781 32.75 49.844 1 83.69 416 SER B C 1
ATOM 9380 O O . SER B 1 416 ? 23.078 31.797 49.5 1 83.69 416 SER B O 1
ATOM 9382 N N . ARG B 1 417 ? 24.594 32.625 50.781 1 86.38 417 ARG B N 1
ATOM 9383 C CA . ARG B 1 417 ? 24.766 31.406 51.562 1 86.38 417 ARG B CA 1
ATOM 9384 C C . ARG B 1 417 ? 23.531 31.125 52.438 1 86.38 417 ARG B C 1
ATOM 9386 O O . ARG B 1 417 ? 23.094 29.984 52.562 1 86.38 417 ARG B O 1
ATOM 9393 N N . ALA B 1 418 ? 23 32.25 52.906 1 83.81 418 ALA B N 1
ATOM 9394 C CA . ALA B 1 418 ? 21.875 32.094 53.844 1 83.81 418 ALA B CA 1
ATOM 9395 C C . ALA B 1 418 ? 20.594 31.734 53.094 1 83.81 418 ALA B C 1
ATOM 9397 O O . ALA B 1 418 ? 19.781 30.953 53.594 1 83.81 418 ALA B O 1
ATOM 9398 N N . LEU B 1 419 ? 20.438 32.25 51.906 1 81.75 419 LEU B N 1
ATOM 9399 C CA . LEU B 1 419 ? 19.203 32.031 51.188 1 81.75 419 LEU B CA 1
ATOM 9400 C C . LEU B 1 419 ? 19.297 30.781 50.312 1 81.75 419 LEU B C 1
ATOM 9402 O O . LEU B 1 419 ? 18.281 30.328 49.781 1 81.75 419 LEU B O 1
ATOM 9406 N N . TYR B 1 420 ? 20.391 30.172 50.188 1 81.69 420 TYR B N 1
ATOM 9407 C CA . TYR B 1 420 ? 20.609 28.984 49.375 1 81.69 420 TYR B CA 1
ATOM 9408 C C . TYR B 1 420 ? 20.156 29.219 47.938 1 81.69 420 TYR B C 1
ATOM 9410 O O . TYR B 1 420 ? 19.531 28.344 47.312 1 81.69 420 TYR B O 1
ATOM 9418 N N . LYS B 1 421 ? 20.281 30.406 47.406 1 80.69 421 LYS B N 1
ATOM 9419 C CA . LYS B 1 421 ? 19.828 30.75 46.062 1 80.69 421 LYS B CA 1
ATOM 9420 C C . LYS B 1 421 ? 21 31.172 45.188 1 80.69 421 LYS B C 1
ATOM 9422 O O . LYS B 1 421 ? 20.797 31.656 44.062 1 80.69 421 LYS B O 1
ATOM 9427 N N . GLY B 1 422 ? 22.156 30.938 45.625 1 86.56 422 GLY B N 1
ATOM 9428 C CA . GLY B 1 422 ? 23.297 31.406 44.844 1 86.56 422 GLY B CA 1
ATOM 9429 C C . GLY B 1 422 ? 23.734 30.438 43.75 1 86.56 422 GLY B C 1
ATOM 9430 O O . GLY B 1 422 ? 24.391 30.828 42.812 1 86.56 422 GLY B O 1
ATOM 9431 N N . LEU B 1 423 ? 23.391 29.125 44 1 91.81 423 LEU B N 1
ATOM 9432 C CA . LEU B 1 423 ? 23.766 28.109 43.031 1 91.81 423 LEU B CA 1
ATOM 9433 C C . LEU B 1 423 ? 22.562 27.297 42.594 1 91.81 423 LEU B C 1
ATOM 9435 O O . LEU B 1 423 ? 21.734 26.906 43.406 1 91.81 423 LEU B O 1
ATOM 9439 N N . LYS B 1 424 ? 22.406 27.094 41.281 1 91.62 424 LYS B N 1
ATOM 9440 C CA . LYS B 1 424 ? 21.359 26.25 40.719 1 91.62 424 LYS B CA 1
ATOM 9441 C C . LYS B 1 424 ? 21.922 25.312 39.656 1 91.62 424 LYS B C 1
ATOM 9443 O O . LYS B 1 424 ? 22.703 25.734 38.812 1 91.62 424 LYS B O 1
ATOM 9448 N N . VAL B 1 425 ? 21.531 24.125 39.781 1 94.5 425 VAL B N 1
ATOM 9449 C CA . VAL B 1 425 ? 21.969 23.109 38.812 1 94.5 425 VAL B CA 1
ATOM 9450 C C . VAL B 1 425 ? 20.875 22.844 37.812 1 94.5 425 VAL B C 1
ATOM 9452 O O . VAL B 1 425 ? 19.703 22.734 38.156 1 94.5 425 VAL B O 1
ATOM 9455 N N . GLY B 1 426 ? 21.172 22.859 36.469 1 92.31 426 GLY B N 1
ATOM 9456 C CA . GLY B 1 426 ? 20.266 22.531 35.375 1 92.31 426 GLY B CA 1
ATOM 9457 C C . GLY B 1 426 ? 20.875 21.562 34.375 1 92.31 426 GLY B C 1
ATOM 9458 O O . GLY B 1 426 ? 22.047 21.219 34.469 1 92.31 426 GLY B O 1
ATOM 9459 N N . SER B 1 427 ? 20.016 20.984 33.594 1 92.94 427 SER B N 1
ATOM 9460 C CA . SER B 1 427 ? 20.469 20.062 32.562 1 92.94 427 SER B CA 1
ATOM 9461 C C . SER B 1 427 ? 19.625 20.219 31.297 1 92.94 427 SER B C 1
ATOM 9463 O O . SER B 1 427 ? 18.547 20.828 31.312 1 92.94 427 SER B O 1
ATOM 9465 N N . THR B 1 428 ? 20.234 19.75 30.156 1 90.94 428 THR B N 1
ATOM 9466 C CA . THR B 1 428 ? 19.469 19.641 28.922 1 90.94 428 THR B CA 1
ATOM 9467 C C . THR B 1 428 ? 18.484 18.484 29 1 90.94 428 THR B C 1
ATOM 9469 O O . THR B 1 428 ? 18.656 17.562 29.797 1 90.94 428 THR B O 1
ATOM 9472 N N . PRO B 1 429 ? 17.406 18.578 28.203 1 86.62 429 PRO B N 1
ATOM 9473 C CA . PRO B 1 429 ? 16.375 17.531 28.266 1 86.62 429 PRO B CA 1
ATOM 9474 C C . PRO B 1 429 ? 16.938 16.141 27.906 1 86.62 429 PRO B C 1
ATOM 9476 O O . PRO B 1 429 ? 16.406 15.125 28.375 1 86.62 429 PRO B O 1
ATOM 9479 N N . ASP B 1 430 ? 17.969 16.047 27.234 1 88.88 430 ASP B N 1
ATOM 9480 C CA . ASP B 1 430 ? 18.562 14.758 26.875 1 88.88 430 ASP B CA 1
ATOM 9481 C C . ASP B 1 430 ? 19.5 14.266 27.969 1 88.88 430 ASP B C 1
ATOM 9483 O O . ASP B 1 430 ? 20 13.141 27.891 1 88.88 430 ASP B O 1
ATOM 9487 N N . LEU B 1 431 ? 19.844 15.055 28.938 1 91.69 431 LEU B N 1
ATOM 9488 C CA . LEU B 1 431 ? 20.625 14.711 30.109 1 91.69 431 LEU B CA 1
ATOM 9489 C C . LEU B 1 431 ? 22.078 14.422 29.734 1 91.69 431 LEU B C 1
ATOM 9491 O O . LEU B 1 431 ? 22.75 13.633 30.391 1 91.69 431 LEU B O 1
ATOM 9495 N N . MET B 1 432 ? 22.484 15.039 28.641 1 91.69 432 MET B N 1
ATOM 9496 C CA . MET B 1 432 ? 23.875 14.836 28.219 1 91.69 432 MET B CA 1
ATOM 9497 C C . MET B 1 432 ? 24.766 15.945 28.75 1 91.69 432 MET B C 1
ATOM 9499 O O . MET B 1 432 ? 25.953 15.734 29 1 91.69 432 MET B O 1
ATOM 9503 N N . VAL B 1 433 ? 24.141 17.094 28.891 1 92.88 433 VAL B N 1
ATOM 9504 C CA . VAL B 1 433 ? 24.906 18.234 29.359 1 92.88 433 VAL B CA 1
ATOM 9505 C C . VAL B 1 433 ? 24.234 18.812 30.609 1 92.88 433 VAL B C 1
ATOM 9507 O O . VAL B 1 433 ? 23.016 18.969 30.656 1 92.88 433 VAL B O 1
ATOM 9510 N N . ALA B 1 434 ? 25.062 18.953 31.625 1 94.12 434 ALA B N 1
ATOM 9511 C CA . ALA B 1 434 ? 24.625 19.625 32.844 1 94.12 434 ALA B CA 1
ATOM 9512 C C . ALA B 1 434 ? 25.406 20.906 33.094 1 94.12 434 ALA B C 1
ATOM 9514 O O . ALA B 1 434 ? 26.484 21.109 32.5 1 94.12 434 ALA B O 1
ATOM 9515 N N . TYR B 1 435 ? 24.828 21.844 33.812 1 93.31 435 TYR B N 1
ATOM 9516 C CA . TYR B 1 435 ? 25.469 23.125 34.094 1 93.31 435 TYR B CA 1
ATOM 9517 C C . TYR B 1 435 ? 25.062 23.625 35.469 1 93.31 435 TYR B C 1
ATOM 9519 O O . TYR B 1 435 ? 24.062 23.188 36.031 1 93.31 435 TYR B O 1
ATOM 9527 N N . ILE B 1 436 ? 25.938 24.5 36 1 93.31 436 ILE B N 1
ATOM 9528 C CA . ILE B 1 436 ? 25.672 25.188 37.25 1 93.31 436 ILE B CA 1
ATOM 9529 C C . ILE B 1 436 ? 25.641 26.703 37 1 93.31 436 ILE B C 1
ATOM 9531 O O . ILE B 1 436 ? 26.531 27.25 36.375 1 93.31 436 ILE B O 1
ATOM 9535 N N . ASP B 1 437 ? 24.594 27.25 37.438 1 91.5 437 ASP B N 1
ATOM 9536 C CA . ASP B 1 437 ? 24.453 28.703 37.344 1 91.5 437 ASP B CA 1
ATOM 9537 C C . ASP B 1 437 ? 24.781 29.391 38.656 1 91.5 437 ASP B C 1
ATOM 9539 O O . ASP B 1 437 ? 24.406 28.906 39.719 1 91.5 437 ASP B O 1
ATOM 9543 N N . PHE B 1 438 ? 25.5 30.5 38.531 1 90 438 PHE B N 1
ATOM 9544 C CA . PHE B 1 438 ? 25.875 31.312 39.656 1 90 438 PHE B CA 1
ATOM 9545 C C . PHE B 1 438 ? 25.078 32.594 39.719 1 90 438 PHE B C 1
ATOM 9547 O O . PHE B 1 438 ? 24.984 33.312 38.719 1 90 438 PHE B O 1
ATOM 9554 N N . PHE B 1 439 ? 24.484 32.875 40.812 1 86.5 439 PHE B N 1
ATOM 9555 C CA . PHE B 1 439 ? 23.672 34.062 40.969 1 86.5 439 PHE B CA 1
ATOM 9556 C C . PHE B 1 439 ? 24.234 34.938 42.094 1 86.5 439 PHE B C 1
ATOM 9558 O O . PHE B 1 439 ? 24.844 34.438 43.031 1 86.5 439 PHE B O 1
ATOM 9565 N N . LEU B 1 440 ? 23.969 36.25 41.906 1 85.06 440 LEU B N 1
ATOM 9566 C CA . LEU B 1 440 ? 24.391 37.188 42.906 1 85.06 440 LEU B CA 1
ATOM 9567 C C . LEU B 1 440 ? 23.328 37.344 44 1 85.06 440 LEU B C 1
ATOM 9569 O O . LEU B 1 440 ? 22.125 37.219 43.719 1 85.06 440 LEU B O 1
ATOM 9573 N N . GLY B 1 441 ? 23.891 37.438 45.219 1 77.12 441 GLY B N 1
ATOM 9574 C CA . GLY B 1 441 ? 22.984 37.594 46.344 1 77.12 441 GLY B CA 1
ATOM 9575 C C . GLY B 1 441 ? 22.594 39.031 46.625 1 77.12 441 GLY B C 1
ATOM 9576 O O . GLY B 1 441 ? 21.641 39.281 47.344 1 77.12 441 GLY B O 1
ATOM 9577 N N . GLY B 1 442 ? 23.078 40.062 46 1 71.81 442 GLY B N 1
ATOM 9578 C CA . GLY B 1 442 ? 22.719 41.438 46.188 1 71.81 442 GLY B CA 1
ATOM 9579 C C . GLY B 1 442 ? 23.688 42.219 47.094 1 71.81 442 GLY B C 1
ATOM 9580 O O . GLY B 1 442 ? 23.688 43.438 47.094 1 71.81 442 GLY B O 1
ATOM 9581 N N . ASP B 1 443 ? 24.438 41.531 48.062 1 69.06 443 ASP B N 1
ATOM 9582 C CA . ASP B 1 443 ? 25.281 42.219 49.031 1 69.06 443 ASP B CA 1
ATOM 9583 C C . ASP B 1 443 ? 26.703 42.375 48.469 1 69.06 443 ASP B C 1
ATOM 9585 O O . ASP B 1 443 ? 27.578 42.938 49.156 1 69.06 443 ASP B O 1
ATOM 9589 N N . GLU B 1 444 ? 26.969 41.969 47.312 1 67.62 444 GLU B N 1
ATOM 9590 C CA . GLU B 1 444 ? 28.344 42 46.812 1 67.62 444 GLU B CA 1
ATOM 9591 C C . GLU B 1 444 ? 28.719 43.438 46.375 1 67.62 444 GLU B C 1
ATOM 9593 O O . GLU B 1 444 ? 27.859 44.188 45.906 1 67.62 444 GLU B O 1
ATOM 9598 N N . LYS B 1 445 ? 29.859 43.938 46.938 1 57.47 445 LYS B N 1
ATOM 9599 C CA . LYS B 1 445 ? 30.328 45.281 46.625 1 57.47 445 LYS B CA 1
ATOM 9600 C C . LYS B 1 445 ? 30.422 45.5 45.125 1 57.47 445 LYS B C 1
ATOM 9602 O O . LYS B 1 445 ? 30.188 46.625 44.625 1 57.47 445 LYS B O 1
ATOM 9607 N N . ARG B 1 446 ? 31.094 44.625 44.344 1 54.53 446 ARG B N 1
ATOM 9608 C CA . ARG B 1 446 ? 31.328 44.812 42.906 1 54.53 446 ARG B CA 1
ATOM 9609 C C . ARG B 1 446 ? 30.156 44.281 42.094 1 54.53 446 ARG B C 1
ATOM 9611 O O . ARG B 1 446 ? 30.109 43.094 41.719 1 54.53 446 ARG B O 1
ATOM 9618 N N . LEU B 1 447 ? 29.172 45 42.188 1 53.69 447 LEU B N 1
ATOM 9619 C CA . LEU B 1 447 ? 27.938 44.781 41.438 1 53.69 447 LEU B CA 1
ATOM 9620 C C . LEU B 1 447 ? 28.172 44.812 39.938 1 53.69 447 LEU B C 1
ATOM 9622 O O . LEU B 1 447 ? 27.281 44.5 39.156 1 53.69 447 LEU B O 1
ATOM 9626 N N . ASP B 1 448 ? 29.25 45.344 39.594 1 53.25 448 ASP B N 1
ATOM 9627 C CA . ASP B 1 448 ? 29.531 45.5 38.156 1 53.25 448 ASP B CA 1
ATOM 9628 C C . ASP B 1 448 ? 29.609 44.156 37.469 1 53.25 448 ASP B C 1
ATOM 9630 O O . ASP B 1 448 ? 29.703 44.094 36.219 1 53.25 448 ASP B O 1
ATOM 9634 N N . VAL B 1 449 ? 29.781 43.188 38.188 1 49.81 449 VAL B N 1
ATOM 9635 C CA . VAL B 1 449 ? 30.016 41.844 37.656 1 49.81 449 VAL B CA 1
ATOM 9636 C C . VAL B 1 449 ? 28.766 41.344 36.938 1 49.81 449 VAL B C 1
ATOM 9638 O O . VAL B 1 449 ? 28.859 40.625 35.938 1 49.81 449 VAL B O 1
ATOM 9641 N N . ALA B 1 450 ? 27.672 41.5 37.719 1 53.88 450 ALA B N 1
ATOM 9642 C CA . ALA B 1 450 ? 26.422 41.156 37.062 1 53.88 450 ALA B CA 1
ATOM 9643 C C . ALA B 1 450 ? 26.141 42.062 35.875 1 53.88 450 ALA B C 1
ATOM 9645 O O . ALA B 1 450 ? 25.219 42.875 35.906 1 53.88 450 ALA B O 1
ATOM 9646 N N . ALA B 1 451 ? 27.297 42.75 35.375 1 53.59 451 ALA B N 1
ATOM 9647 C CA . ALA B 1 451 ? 27.344 43.75 34.312 1 53.59 451 ALA B CA 1
ATOM 9648 C C . ALA B 1 451 ? 26.547 43.312 33.094 1 53.59 451 ALA B C 1
ATOM 9650 O O . ALA B 1 451 ? 26.234 42.125 32.969 1 53.59 451 ALA B O 1
ATOM 9651 N N . THR B 1 452 ? 26.328 44.344 32.156 1 60.41 452 THR B N 1
ATOM 9652 C CA . THR B 1 452 ? 25.703 44.406 30.859 1 60.41 452 THR B CA 1
ATOM 9653 C C . THR B 1 452 ? 26.188 43.281 29.953 1 60.41 452 THR B C 1
ATOM 9655 O O . THR B 1 452 ? 27.328 42.844 30.047 1 60.41 452 THR B O 1
ATOM 9658 N N . ILE B 1 453 ? 25.312 42.344 29.547 1 68.31 453 ILE B N 1
ATOM 9659 C CA . ILE B 1 453 ? 25.531 41.25 28.625 1 68.31 453 ILE B CA 1
ATOM 9660 C C . ILE B 1 453 ? 26.719 41.562 27.719 1 68.31 453 ILE B C 1
ATOM 9662 O O . ILE B 1 453 ? 27.422 40.656 27.266 1 68.31 453 ILE B O 1
ATOM 9666 N N . GLN B 1 454 ? 27.125 42.812 27.719 1 70.88 454 GLN B N 1
ATOM 9667 C CA . GLN B 1 454 ? 28.188 43.188 26.797 1 70.88 454 GLN B CA 1
ATOM 9668 C C . GLN B 1 454 ? 29.547 42.75 27.328 1 70.88 454 GLN B C 1
ATOM 9670 O O . GLN B 1 454 ? 30.453 42.438 26.547 1 70.88 454 GLN B O 1
ATOM 9675 N N . LYS B 1 455 ? 29.672 42.719 28.641 1 70.31 455 LYS B N 1
ATOM 9676 C CA . LYS B 1 455 ? 30.969 42.375 29.219 1 70.31 455 LYS B CA 1
ATOM 9677 C C . LYS B 1 455 ? 31.125 40.844 29.328 1 70.31 455 LYS B C 1
ATOM 9679 O O . LYS B 1 455 ? 32.219 40.375 29.594 1 70.31 455 LYS B O 1
ATOM 9684 N N . ARG B 1 456 ? 30.156 40.219 29 1 78.5 456 ARG B N 1
ATOM 9685 C CA . ARG B 1 456 ? 30.203 38.75 29.141 1 78.5 456 ARG B CA 1
ATOM 9686 C C . ARG B 1 456 ? 30.594 38.094 27.812 1 78.5 456 ARG B C 1
ATOM 9688 O O . ARG B 1 456 ? 30.844 36.906 27.766 1 78.5 456 ARG B O 1
ATOM 9695 N N . PHE B 1 457 ? 30.734 38.938 26.828 1 80.12 457 PHE B N 1
ATOM 9696 C CA . PHE B 1 457 ? 31.141 38.375 25.547 1 80.12 457 PHE B CA 1
ATOM 9697 C C . PHE B 1 457 ? 32.656 38.25 25.453 1 80.12 457 PHE B C 1
ATOM 9699 O O . PHE B 1 457 ? 33.375 39.094 25.984 1 80.12 457 PHE B O 1
ATOM 9706 N N . PRO B 1 458 ? 33.062 37.094 24.953 1 84.44 458 PRO B N 1
ATOM 9707 C CA . PRO B 1 458 ? 32.406 36 24.219 1 84.44 458 PRO B CA 1
ATOM 9708 C C . PRO B 1 458 ? 31.766 34.969 25.125 1 84.44 458 PRO B C 1
ATOM 9710 O O . PRO B 1 458 ? 32.344 34.625 26.156 1 84.44 458 PRO B O 1
ATOM 9713 N N . MET B 1 459 ? 30.594 34.562 24.781 1 84.5 459 MET B N 1
ATOM 9714 C CA . MET B 1 459 ? 29.844 33.562 25.531 1 84.5 459 MET B CA 1
ATOM 9715 C C . MET B 1 459 ? 29.828 32.25 24.781 1 84.5 459 MET B C 1
ATOM 9717 O O . MET B 1 459 ? 29.641 32.219 23.562 1 84.5 459 MET B O 1
ATOM 9721 N N . CYS B 1 460 ? 30.141 31.141 25.484 1 88 460 CYS B N 1
ATOM 9722 C CA . CYS B 1 460 ? 30.109 29.797 24.906 1 88 460 CYS B CA 1
ATOM 9723 C C . CYS B 1 460 ? 28.844 29.062 25.312 1 88 460 CYS B C 1
ATOM 9725 O O . CYS B 1 460 ? 28.562 28.938 26.516 1 88 460 CYS B O 1
ATOM 9727 N N . LEU B 1 461 ? 28.094 28.703 24.344 1 91 461 LEU B N 1
ATOM 9728 C CA . LEU B 1 461 ? 26.891 27.891 24.562 1 91 461 LEU B CA 1
ATOM 9729 C C . LEU B 1 461 ? 27.094 26.484 24.031 1 91 461 LEU B C 1
ATOM 9731 O O . LEU B 1 461 ? 27.328 26.297 22.828 1 91 461 LEU B O 1
ATOM 9735 N N . ILE B 1 462 ? 26.938 25.562 24.859 1 92.5 462 ILE B N 1
ATOM 9736 C CA . ILE B 1 462 ? 27.203 24.172 24.516 1 92.5 462 ILE B CA 1
ATOM 9737 C C . ILE B 1 462 ? 25.922 23.5 24.047 1 92.5 462 ILE B C 1
ATOM 9739 O O . ILE B 1 462 ? 24.859 23.719 24.609 1 92.5 462 ILE B O 1
ATOM 9743 N N . PHE B 1 463 ? 26.141 22.688 22.953 1 93.81 463 PHE B N 1
ATOM 9744 C CA . PHE B 1 463 ? 25.016 21.922 22.438 1 93.81 463 PHE B CA 1
ATOM 9745 C C . PHE B 1 463 ? 24.719 20.734 23.359 1 93.81 463 PHE B C 1
ATOM 9747 O O . PHE B 1 463 ? 25.625 20.172 23.969 1 93.81 463 PHE B O 1
ATOM 9754 N N . GLY B 1 464 ? 23.453 20.484 23.406 1 90.25 464 GLY B N 1
ATOM 9755 C CA . GLY B 1 464 ? 23.078 19.203 23.984 1 90.25 464 GLY B CA 1
ATOM 9756 C C . GLY B 1 464 ? 23.141 18.062 22.969 1 90.25 464 GLY B C 1
ATOM 9757 O O . GLY B 1 464 ? 23.219 18.297 21.766 1 90.25 464 GLY B O 1
ATOM 9758 N N . GLY B 1 465 ? 23.281 16.859 23.453 1 89.44 465 GLY B N 1
ATOM 9759 C CA . GLY B 1 465 ? 23.25 15.695 22.578 1 89.44 465 GLY B CA 1
ATOM 9760 C C . GLY B 1 465 ? 24.625 15.227 22.156 1 89.44 465 GLY B C 1
ATOM 9761 O O . GLY B 1 465 ? 25.625 15.898 22.438 1 89.44 465 GLY B O 1
ATOM 9762 N N . GLU B 1 466 ? 24.656 14.055 21.531 1 86.62 466 GLU B N 1
ATOM 9763 C CA . GLU B 1 466 ? 25.906 13.461 21.047 1 86.62 466 GLU B CA 1
ATOM 9764 C C . GLU B 1 466 ? 25.844 13.172 19.547 1 86.62 466 GLU B C 1
ATOM 9766 O O . GLU B 1 466 ? 26.719 12.516 19 1 86.62 466 GLU B O 1
ATOM 9771 N N . GLY B 1 467 ? 24.797 13.664 18.875 1 88 467 GLY B N 1
ATOM 9772 C CA . GLY B 1 467 ? 24.656 13.438 17.438 1 88 467 GLY B CA 1
ATOM 9773 C C . GLY B 1 467 ? 24.234 12.023 17.109 1 88 467 GLY B C 1
ATOM 9774 O O . GLY B 1 467 ? 24.484 11.539 16 1 88 467 GLY B O 1
ATOM 9775 N N . SER B 1 468 ? 23.812 11.297 18.047 1 87.62 468 SER B N 1
ATOM 9776 C CA . SER B 1 468 ? 23.266 9.961 17.812 1 87.62 468 SER B CA 1
ATOM 9777 C C . SER B 1 468 ? 21.797 10.031 17.391 1 87.62 468 SER B C 1
ATOM 9779 O O . SER B 1 468 ? 21.219 11.109 17.344 1 87.62 468 SER B O 1
ATOM 9781 N N . TYR B 1 469 ? 21.188 8.906 17.016 1 90 469 TYR B N 1
ATOM 9782 C CA . TYR B 1 469 ? 19.797 8.844 16.578 1 90 469 TYR B CA 1
ATOM 9783 C C . TYR B 1 469 ? 18.859 9.227 17.703 1 90 469 TYR B C 1
ATOM 9785 O O . TYR B 1 469 ? 17.875 9.953 17.484 1 90 469 TYR B O 1
ATOM 9793 N N . MET B 1 470 ? 19.219 8.82 18.953 1 90.25 470 MET B N 1
ATOM 9794 C CA . MET B 1 470 ? 18.312 9.031 20.078 1 90.25 470 MET B CA 1
ATOM 9795 C C . MET B 1 470 ? 18.5 10.438 20.656 1 90.25 470 MET B C 1
ATOM 9797 O O . MET B 1 470 ? 17.562 11 21.219 1 90.25 470 MET B O 1
ATOM 9801 N N . SER B 1 471 ? 19.641 10.984 20.469 1 91.31 471 SER B N 1
ATOM 9802 C CA . SER B 1 471 ? 19.922 12.305 21.016 1 91.31 471 SER B CA 1
ATOM 9803 C C . SER B 1 471 ? 20.672 13.172 20 1 91.31 471 SER B C 1
ATOM 9805 O O . SER B 1 471 ? 21.891 13.32 20.078 1 91.31 471 SER B O 1
ATOM 9807 N N . PRO B 1 472 ? 19.906 13.75 19.109 1 91.75 472 PRO B N 1
ATOM 9808 C CA . PRO B 1 472 ? 20.562 14.648 18.141 1 91.75 472 PRO B CA 1
ATOM 9809 C C . PRO B 1 472 ? 21.078 15.93 18.797 1 91.75 472 PRO B C 1
ATOM 9811 O O . PRO B 1 472 ? 20.656 16.281 19.891 1 91.75 472 PRO B O 1
ATOM 9814 N N . TYR B 1 473 ? 21.984 16.594 18.078 1 93.88 473 TYR B N 1
ATOM 9815 C CA . TYR B 1 473 ? 22.516 17.859 18.562 1 93.88 473 TYR B CA 1
ATOM 9816 C C . TYR B 1 473 ? 21.453 18.938 18.578 1 93.88 473 TYR B C 1
ATOM 9818 O O . TYR B 1 473 ? 20.625 19 17.656 1 93.88 473 TYR B O 1
ATOM 9826 N N . HIS B 1 474 ? 21.406 19.656 19.688 1 92.75 474 HIS B N 1
ATOM 9827 C CA . HIS B 1 474 ? 20.453 20.75 19.766 1 92.75 474 HIS B CA 1
ATOM 9828 C C . HIS B 1 474 ? 20.922 21.828 20.75 1 92.75 474 HIS B C 1
ATOM 9830 O O . HIS B 1 474 ? 21.641 21.516 21.703 1 92.75 474 HIS B O 1
ATOM 9836 N N . LEU B 1 475 ? 20.594 23.031 20.391 1 92.81 475 LEU B N 1
ATOM 9837 C CA . LEU B 1 475 ? 20.828 24.141 21.297 1 92.81 475 LEU B CA 1
ATOM 9838 C C . LEU B 1 475 ? 19.609 24.406 22.188 1 92.81 475 LEU B C 1
ATOM 9840 O O . LEU B 1 475 ? 18.531 24.734 21.688 1 92.81 475 LEU B O 1
ATOM 9844 N N . HIS B 1 476 ? 19.812 24.031 23.422 1 85.88 476 HIS B N 1
ATOM 9845 C CA . HIS B 1 476 ? 18.719 24.234 24.359 1 85.88 476 HIS B CA 1
ATOM 9846 C C . HIS B 1 476 ? 18.578 25.703 24.734 1 85.88 476 HIS B C 1
ATOM 9848 O O . HIS B 1 476 ? 19.531 26.312 25.219 1 85.88 476 HIS B O 1
ATOM 9854 N N . SER B 1 477 ? 17.469 26.219 24.297 1 79.69 477 SER B N 1
ATOM 9855 C CA . SER B 1 477 ? 17.25 27.609 24.672 1 79.69 477 SER B CA 1
ATOM 9856 C C . SER B 1 477 ? 16.359 27.719 25.906 1 79.69 477 SER B C 1
ATOM 9858 O O . SER B 1 477 ? 15.125 27.641 25.797 1 79.69 477 SER B O 1
ATOM 9860 N N . ASP B 1 478 ? 17.062 27.734 27 1 79.12 478 ASP B N 1
ATOM 9861 C CA . ASP B 1 478 ? 16.328 27.953 28.25 1 79.12 478 ASP B CA 1
ATOM 9862 C C . ASP B 1 478 ? 15.844 29.391 28.359 1 79.12 478 ASP B C 1
ATOM 9864 O O . ASP B 1 478 ? 16.25 30.25 27.578 1 79.12 478 ASP B O 1
ATOM 9868 N N . THR B 1 479 ? 14.969 29.594 29.188 1 77.88 479 THR B N 1
ATOM 9869 C CA . THR B 1 479 ? 14.383 30.922 29.359 1 77.88 479 THR B CA 1
ATOM 9870 C C . THR B 1 479 ? 15.438 31.922 29.828 1 77.88 479 THR B C 1
ATOM 9872 O O . THR B 1 479 ? 15.445 33.062 29.391 1 77.88 479 THR B O 1
ATOM 9875 N N . LEU B 1 480 ? 16.422 31.5 30.656 1 83.06 480 LEU B N 1
ATOM 9876 C CA . LEU B 1 480 ? 17.453 32.375 31.172 1 83.06 480 LEU B CA 1
ATOM 9877 C C . LEU B 1 480 ? 18.375 32.875 30.047 1 83.06 480 LEU B C 1
ATOM 9879 O O . LEU B 1 480 ? 18.609 34.062 29.906 1 83.06 480 LEU B O 1
ATOM 9883 N N . LEU B 1 481 ? 18.797 31.938 29.25 1 82.94 481 LEU B N 1
ATOM 9884 C CA . LEU B 1 481 ? 19.703 32.281 28.172 1 82.94 481 LEU B CA 1
ATOM 9885 C C . LEU B 1 481 ? 18.984 33.125 27.094 1 82.94 481 LEU B C 1
ATOM 9887 O O . LEU B 1 481 ? 19.562 34.031 26.531 1 82.94 481 LEU B O 1
ATOM 9891 N N . SER B 1 482 ? 17.766 32.75 26.828 1 82.06 482 SER B N 1
ATOM 9892 C CA . SER B 1 482 ? 17 33.5 25.828 1 82.06 482 SER B CA 1
ATOM 9893 C C . SER B 1 482 ? 16.75 34.938 26.266 1 82.06 482 SER B C 1
ATOM 9895 O O . SER B 1 482 ? 16.828 35.844 25.453 1 82.06 482 SER B O 1
ATOM 9897 N N . ASN B 1 483 ? 16.562 35.125 27.562 1 79.56 483 ASN B N 1
ATOM 9898 C CA . ASN B 1 483 ? 16.344 36.469 28.094 1 79.56 483 ASN B CA 1
ATOM 9899 C C . ASN B 1 483 ? 17.641 37.25 28.141 1 79.56 483 ASN B C 1
ATOM 9901 O O . ASN B 1 483 ? 17.656 38.469 27.891 1 79.56 483 ASN B O 1
ATOM 9905 N N . LEU B 1 484 ? 18.672 36.625 28.5 1 83.31 484 LEU B N 1
ATOM 9906 C CA . LEU B 1 484 ? 19.969 37.281 28.562 1 83.31 484 LEU B CA 1
ATOM 9907 C C . LEU B 1 484 ? 20.391 37.781 27.172 1 83.31 484 LEU B C 1
ATOM 9909 O O . LEU B 1 484 ? 20.781 38.938 27.016 1 83.31 484 LEU B O 1
ATOM 9913 N N . LEU B 1 485 ? 20.219 36.938 26.203 1 83.38 485 LEU B N 1
ATOM 9914 C CA . LEU B 1 485 ? 20.609 37.281 24.859 1 83.38 485 LEU B CA 1
ATOM 9915 C C . LEU B 1 485 ? 19.578 38.188 24.203 1 83.38 485 LEU B C 1
ATOM 9917 O O . LEU B 1 485 ? 19.906 38.969 23.297 1 83.38 485 LEU B O 1
ATOM 9921 N N . GLY B 1 486 ? 18.344 38.062 24.688 1 76.69 486 GLY B N 1
ATOM 9922 C CA . GLY B 1 486 ? 17.266 38.875 24.203 1 76.69 486 GLY B CA 1
ATOM 9923 C C . GLY B 1 486 ? 17.469 40.375 24.484 1 76.69 486 GLY B C 1
ATOM 9924 O O . GLY B 1 486 ? 16.891 41.219 23.828 1 76.69 486 GLY B O 1
ATOM 9925 N N . GLN B 1 487 ? 18.328 40.656 25.5 1 76.25 487 GLN B N 1
ATOM 9926 C CA . GLN B 1 487 ? 18.641 42.062 25.812 1 76.25 487 GLN B CA 1
ATOM 9927 C C . GLN B 1 487 ? 19.5 42.688 24.719 1 76.25 487 GLN B C 1
ATOM 9929 O O . GLN B 1 487 ? 19.469 43.906 24.531 1 76.25 487 GLN B O 1
ATOM 9934 N N . TYR B 1 488 ? 20.188 41.906 24.031 1 77.25 488 TYR B N 1
ATOM 9935 C CA . TYR B 1 488 ? 21.062 42.406 22.984 1 77.25 488 TYR B CA 1
ATOM 9936 C C . TYR B 1 488 ? 20.438 42.188 21.609 1 77.25 488 TYR B C 1
ATOM 9938 O O . TYR B 1 488 ? 20.484 43.062 20.75 1 77.25 488 TYR B O 1
ATOM 9946 N N . VAL B 1 489 ? 19.906 41 21.391 1 83.62 489 VAL B N 1
ATOM 9947 C CA . VAL B 1 489 ? 19.234 40.594 20.156 1 83.62 489 VAL B CA 1
ATOM 9948 C C . VAL B 1 489 ? 17.75 40.344 20.438 1 83.62 489 VAL B C 1
ATOM 9950 O O . VAL B 1 489 ? 17.406 39.812 21.5 1 83.62 489 VAL B O 1
ATOM 9953 N N . SER B 1 490 ? 16.891 40.938 19.719 1 82.81 490 SER B N 1
ATOM 9954 C CA . SER B 1 490 ? 15.469 40.688 19.953 1 82.81 490 SER B CA 1
ATOM 9955 C C . SER B 1 490 ? 15.211 39.188 20.188 1 82.81 490 SER B C 1
ATOM 9957 O O . SER B 1 490 ? 15.852 38.344 19.562 1 82.81 490 SER B O 1
ATOM 9959 N N . THR B 1 491 ? 14.406 38.844 21.172 1 82.19 491 THR B N 1
ATOM 9960 C CA . THR B 1 491 ? 14.094 37.469 21.562 1 82.19 491 THR B CA 1
ATOM 9961 C C . THR B 1 491 ? 13.508 36.719 20.391 1 82.19 491 THR B C 1
ATOM 9963 O O . THR B 1 491 ? 13.75 35.5 20.234 1 82.19 491 THR B O 1
ATOM 9966 N N . ALA B 1 492 ? 12.742 37.375 19.5 1 81.62 492 ALA B N 1
ATOM 9967 C CA . ALA B 1 492 ? 12.133 36.719 18.344 1 81.62 492 ALA B CA 1
ATOM 9968 C C . ALA B 1 492 ? 13.195 36.25 17.344 1 81.62 492 ALA B C 1
ATOM 9970 O O . ALA B 1 492 ? 13.125 35.156 16.812 1 81.62 492 ALA B O 1
ATOM 9971 N N . ILE B 1 493 ? 14.156 37.094 17.172 1 86 493 ILE B N 1
ATOM 9972 C CA . ILE B 1 493 ? 15.219 36.781 16.219 1 86 493 ILE B CA 1
ATOM 9973 C C . ILE B 1 493 ? 16.078 35.625 16.766 1 86 493 ILE B C 1
ATOM 9975 O O . ILE B 1 493 ? 16.438 34.719 16.031 1 86 493 ILE B O 1
ATOM 9979 N N . TRP B 1 494 ? 16.344 35.719 18.047 1 87.69 494 TRP B N 1
ATOM 9980 C CA . TRP B 1 494 ? 17.156 34.688 18.656 1 87.69 494 TRP B CA 1
ATOM 9981 C C . TRP B 1 494 ? 16.438 33.312 18.609 1 87.69 494 TRP B C 1
ATOM 9983 O O . TRP B 1 494 ? 17.047 32.312 18.266 1 87.69 494 TRP B O 1
ATOM 9993 N N . ASN B 1 495 ? 15.203 33.344 18.938 1 86.69 495 ASN B N 1
ATOM 9994 C CA . ASN B 1 495 ? 14.453 32.094 18.922 1 86.69 495 ASN B CA 1
ATOM 9995 C C . ASN B 1 495 ? 14.367 31.5 17.516 1 86.69 495 ASN B C 1
ATOM 9997 O O . ASN B 1 495 ? 14.43 30.281 17.359 1 86.69 495 ASN B O 1
ATOM 10001 N N . ARG B 1 496 ? 14.203 32.312 16.5 1 88.62 496 ARG B N 1
ATOM 10002 C CA . ARG B 1 496 ? 14.156 31.797 15.125 1 88.62 496 ARG B CA 1
ATOM 10003 C C . ARG B 1 496 ? 15.516 31.25 14.695 1 88.62 496 ARG B C 1
ATOM 10005 O O . ARG B 1 496 ? 15.586 30.25 13.984 1 88.62 496 ARG B O 1
ATOM 10012 N N . LEU B 1 497 ? 16.516 31.969 15.141 1 90.69 497 LEU B N 1
ATOM 10013 C CA . LEU B 1 497 ? 17.844 31.469 14.844 1 90.69 497 LEU B CA 1
ATOM 10014 C C . LEU B 1 497 ? 18.078 30.109 15.484 1 90.69 497 LEU B C 1
ATOM 10016 O O . LEU B 1 497 ? 18.625 29.203 14.852 1 90.69 497 LEU B O 1
ATOM 10020 N N . VAL B 1 498 ? 17.688 30.031 16.734 1 91.5 498 VAL B N 1
ATOM 10021 C CA . VAL B 1 498 ? 17.891 28.766 17.453 1 91.5 498 VAL B CA 1
ATOM 10022 C C . VAL B 1 498 ? 17.062 27.656 16.812 1 91.5 498 VAL B C 1
ATOM 10024 O O . VAL B 1 498 ? 17.547 26.531 16.656 1 91.5 498 VAL B O 1
ATOM 10027 N N . ALA B 1 499 ? 15.898 27.953 16.422 1 90 499 ALA B N 1
ATOM 10028 C CA . ALA B 1 499 ? 15.055 26.969 15.75 1 90 499 ALA B CA 1
ATOM 10029 C C . ALA B 1 499 ? 15.68 26.516 14.43 1 90 499 ALA B C 1
ATOM 10031 O O . ALA B 1 499 ? 15.703 25.328 14.125 1 90 499 ALA B O 1
ATOM 10032 N N . GLY B 1 500 ? 16.109 27.453 13.648 1 91.06 500 GLY B N 1
ATOM 10033 C CA . GLY B 1 500 ? 16.781 27.125 12.406 1 91.06 500 GLY B CA 1
ATOM 10034 C C . GLY B 1 500 ? 18.062 26.328 12.602 1 91.06 500 GLY B C 1
ATOM 10035 O O . GLY B 1 500 ? 18.328 25.375 11.867 1 91.06 500 GLY B O 1
ATOM 10036 N N . LEU B 1 501 ? 18.812 26.703 13.539 1 93.19 501 LEU B N 1
ATOM 10037 C CA . LEU B 1 501 ? 20.047 26 13.844 1 93.19 501 LEU B CA 1
ATOM 10038 C C . LEU B 1 501 ? 19.766 24.578 14.305 1 93.19 501 LEU B C 1
ATOM 10040 O O . LEU B 1 501 ? 20.453 23.641 13.883 1 93.19 501 LEU B O 1
ATOM 10044 N N . ASN B 1 502 ? 18.812 24.406 15.164 1 92.44 502 ASN B N 1
ATOM 10045 C CA . ASN B 1 502 ? 18.453 23.078 15.656 1 92.44 502 ASN B CA 1
ATOM 10046 C C . ASN B 1 502 ? 17.984 22.172 14.523 1 92.44 502 ASN B C 1
ATOM 10048 O O . ASN B 1 502 ? 18.219 20.969 14.555 1 92.44 502 ASN B O 1
ATOM 10052 N N . THR B 1 503 ? 17.281 22.719 13.578 1 91.94 503 THR B N 1
ATOM 10053 C CA . THR B 1 503 ? 16.812 21.922 12.445 1 91.94 503 THR B CA 1
ATOM 10054 C C . THR B 1 503 ? 18 21.406 11.633 1 91.94 503 THR B C 1
ATOM 10056 O O . THR B 1 503 ? 17.984 20.281 11.133 1 91.94 503 THR B O 1
ATOM 10059 N N . GLN B 1 504 ? 19.047 22.188 11.539 1 92.5 504 GLN B N 1
ATOM 10060 C CA . GLN B 1 504 ? 20.234 21.75 10.812 1 92.5 504 GLN B CA 1
ATOM 10061 C C . GLN B 1 504 ? 21.062 20.781 11.648 1 92.5 504 GLN B C 1
ATOM 10063 O O . GLN B 1 504 ? 21.641 19.828 11.117 1 92.5 504 GLN B O 1
ATOM 10068 N N . LEU B 1 505 ? 21.094 21.016 12.898 1 93.81 505 LEU B N 1
ATOM 10069 C CA . LEU B 1 505 ? 21.922 20.203 13.789 1 93.81 505 LEU B CA 1
ATOM 10070 C C . LEU B 1 505 ? 21.328 18.812 13.938 1 93.81 505 LEU B C 1
ATOM 10072 O O . LEU B 1 505 ? 22.047 17.859 14.242 1 93.81 505 LEU B O 1
ATOM 10076 N N . ARG B 1 506 ? 20.109 18.656 13.75 1 91.94 506 ARG B N 1
ATOM 10077 C CA . ARG B 1 506 ? 19.438 17.375 13.906 1 91.94 506 ARG B CA 1
ATOM 10078 C C . ARG B 1 506 ? 20 16.328 12.945 1 91.94 506 ARG B C 1
ATOM 10080 O O . ARG B 1 506 ? 20.016 15.141 13.242 1 91.94 506 ARG B O 1
ATOM 10087 N N . SER B 1 507 ? 20.469 16.734 11.797 1 90.19 507 SER B N 1
ATOM 10088 C CA . SER B 1 507 ? 20.953 15.812 10.773 1 90.19 507 SER B CA 1
ATOM 10089 C C . SER B 1 507 ? 22.453 15.539 10.938 1 90.19 507 SER B C 1
ATOM 10091 O O . SER B 1 507 ? 23.016 14.742 10.195 1 90.19 507 SER B O 1
ATOM 10093 N N . VAL B 1 508 ? 23.078 16.172 11.844 1 92.25 508 VAL B N 1
ATOM 10094 C CA . VAL B 1 508 ? 24.5 15.977 12.055 1 92.25 508 VAL B CA 1
ATOM 10095 C C . VAL B 1 508 ? 24.734 14.672 12.82 1 92.25 508 VAL B C 1
ATOM 10097 O O . VAL B 1 508 ? 24.109 14.422 13.844 1 92.25 508 VAL B O 1
ATOM 10100 N N . LYS B 1 509 ? 25.625 13.852 12.289 1 88.88 509 LYS B N 1
ATOM 10101 C CA . LYS B 1 509 ? 25.969 12.57 12.898 1 88.88 509 LYS B CA 1
ATOM 10102 C C . LYS B 1 509 ? 27.406 12.57 13.406 1 88.88 509 LYS B C 1
ATOM 10104 O O . LYS B 1 509 ? 28.297 13.102 12.742 1 88.88 509 LYS B O 1
ATOM 10109 N N . GLN B 1 510 ? 27.562 11.969 14.516 1 85.25 510 GLN B N 1
ATOM 10110 C CA . GLN B 1 510 ? 28.891 11.922 15.117 1 85.25 510 GLN B CA 1
ATOM 10111 C C . GLN B 1 510 ? 29.844 11.062 14.281 1 85.25 510 GLN B C 1
ATOM 10113 O O . GLN B 1 510 ? 31.047 11.359 14.188 1 85.25 510 GLN B O 1
ATOM 10118 N N . GLY B 1 511 ? 29.312 9.992 13.641 1 81.25 511 GLY B N 1
ATOM 10119 C CA . GLY B 1 511 ? 30.156 9.117 12.844 1 81.25 511 GLY B CA 1
ATOM 10120 C C . GLY B 1 511 ? 30.641 9.766 11.562 1 81.25 511 GLY B C 1
ATOM 10121 O O . GLY B 1 511 ? 31.656 9.352 10.992 1 81.25 511 GLY B O 1
ATOM 10122 N N . SER B 1 512 ? 29.938 10.766 11.086 1 85.44 512 SER B N 1
ATOM 10123 C CA . SER B 1 512 ? 30.312 11.531 9.898 1 85.44 512 SER B CA 1
ATOM 10124 C C . SER B 1 512 ? 30.234 13.031 10.164 1 85.44 512 SER B C 1
ATOM 10126 O O . SER B 1 512 ? 29.609 13.766 9.398 1 85.44 512 SER B O 1
ATOM 10128 N N . ILE B 1 513 ? 30.938 13.484 11.18 1 88.44 513 ILE B N 1
ATOM 10129 C CA . ILE B 1 513 ? 30.797 14.859 11.641 1 88.44 513 ILE B CA 1
ATOM 10130 C C . ILE B 1 513 ? 31.453 15.805 10.641 1 88.44 513 ILE B C 1
ATOM 10132 O O . ILE B 1 513 ? 30.984 16.922 10.43 1 88.44 513 ILE B O 1
ATOM 10136 N N . ARG B 1 514 ? 32.531 15.352 9.898 1 88.19 514 ARG B N 1
ATOM 10137 C CA . ARG B 1 514 ? 33.25 16.219 8.977 1 88.19 514 ARG B CA 1
ATOM 10138 C C . ARG B 1 514 ? 32.406 16.578 7.77 1 88.19 514 ARG B C 1
ATOM 10140 O O . ARG B 1 514 ? 32.406 17.719 7.312 1 88.19 514 ARG B O 1
ATOM 10147 N N . SER B 1 515 ? 31.609 15.586 7.41 1 88.06 515 SER B N 1
ATOM 10148 C CA . SER B 1 515 ? 30.797 15.828 6.223 1 88.06 515 SER B CA 1
ATOM 10149 C C . SER B 1 515 ? 29.438 16.422 6.594 1 88.06 515 SER B C 1
ATOM 10151 O O . SER B 1 515 ? 28.859 17.172 5.812 1 88.06 515 SER B O 1
ATOM 10153 N N . THR B 1 516 ? 28.984 16.219 7.793 1 90.62 516 THR B N 1
ATOM 10154 C CA . THR B 1 516 ? 27.625 16.625 8.133 1 90.62 516 THR B CA 1
ATOM 10155 C C . THR B 1 516 ? 27.641 18 8.812 1 90.62 516 THR B C 1
ATOM 10157 O O . THR B 1 516 ? 26.609 18.672 8.891 1 90.62 516 THR B O 1
ATOM 10160 N N . LEU B 1 517 ? 28.719 18.469 9.312 1 92.81 517 LEU B N 1
ATOM 10161 C CA . LEU B 1 517 ? 28.797 19.781 9.945 1 92.81 517 LEU B CA 1
ATOM 10162 C C . LEU B 1 517 ? 29.031 20.875 8.914 1 92.81 517 LEU B C 1
ATOM 10164 O O . LEU B 1 517 ? 28.812 22.047 9.188 1 92.81 517 LEU B O 1
ATOM 10168 N N . GLY B 1 518 ? 29.469 20.453 7.746 1 91 518 GLY B N 1
ATOM 10169 C CA . GLY B 1 518 ? 29.734 21.406 6.684 1 91 518 GLY B CA 1
ATOM 10170 C C . GLY B 1 518 ? 28.531 22.25 6.32 1 91 518 GLY B C 1
ATOM 10171 O O . GLY B 1 518 ? 28.578 23.484 6.367 1 91 518 GLY B O 1
ATOM 10172 N N . PRO B 1 519 ? 27.438 21.578 6.105 1 91.75 519 PRO B N 1
ATOM 10173 C CA . PRO B 1 519 ? 26.234 22.328 5.762 1 91.75 519 PRO B CA 1
ATOM 10174 C C . PRO B 1 519 ? 25.766 23.25 6.891 1 91.75 519 PRO B C 1
ATOM 10176 O O . PRO B 1 519 ? 25.156 24.297 6.629 1 91.75 519 PRO B O 1
ATOM 10179 N N . VAL B 1 520 ? 26.047 22.953 8.117 1 94.19 520 VAL B N 1
ATOM 10180 C CA . VAL B 1 520 ? 25.656 23.781 9.242 1 94.19 520 VAL B CA 1
ATOM 10181 C C . VAL B 1 520 ? 26.484 25.062 9.25 1 94.19 520 VAL B C 1
ATOM 10183 O O . VAL B 1 520 ? 25.953 26.156 9.469 1 94.19 520 VAL B O 1
ATOM 10186 N N . VAL B 1 521 ? 27.75 24.938 8.961 1 93.69 521 VAL B N 1
ATOM 10187 C CA . VAL B 1 521 ? 28.641 26.078 8.914 1 93.69 521 VAL B CA 1
ATOM 10188 C C . VAL B 1 521 ? 28.234 27.016 7.773 1 93.69 521 VAL B C 1
ATOM 10190 O O . VAL B 1 521 ? 28.188 28.234 7.941 1 93.69 521 VAL B O 1
ATOM 10193 N N . SER B 1 522 ? 27.953 26.406 6.699 1 92.19 522 SER B N 1
ATOM 10194 C CA . SER B 1 522 ? 27.516 27.203 5.559 1 92.19 522 SER B CA 1
ATOM 10195 C C . SER B 1 522 ? 26.188 27.891 5.848 1 92.19 522 SER B C 1
ATOM 10197 O O . SER B 1 522 ? 25.969 29.031 5.414 1 92.19 522 SER B O 1
ATOM 10199 N N . TRP B 1 523 ? 25.328 27.266 6.578 1 93.5 523 TRP B N 1
ATOM 10200 C CA . TRP B 1 523 ? 24.031 27.859 6.926 1 93.5 523 TRP B CA 1
ATOM 10201 C C . TRP B 1 523 ? 24.203 29.031 7.875 1 93.5 523 TRP B C 1
ATOM 10203 O O . TRP B 1 523 ? 23.516 30.062 7.742 1 93.5 523 TRP B O 1
ATOM 10213 N N . ILE B 1 524 ? 25.094 28.922 8.828 1 94.19 524 ILE B N 1
ATOM 10214 C CA . ILE B 1 524 ? 25.344 30.016 9.773 1 94.19 524 ILE B CA 1
ATOM 10215 C C . ILE B 1 524 ? 25.906 31.219 9.023 1 94.19 524 ILE B C 1
ATOM 10217 O O . ILE B 1 524 ? 25.531 32.375 9.305 1 94.19 524 ILE B O 1
ATOM 10221 N N . LYS B 1 525 ? 26.703 30.984 8.055 1 91.81 525 LYS B N 1
ATOM 10222 C CA . LYS B 1 525 ? 27.312 32.062 7.293 1 91.81 525 LYS B CA 1
ATOM 10223 C C . LYS B 1 525 ? 26.312 32.719 6.367 1 91.81 525 LYS B C 1
ATOM 10225 O O . LYS B 1 525 ? 26.328 33.938 6.188 1 91.81 525 LYS B O 1
ATOM 10230 N N . SER B 1 526 ? 25.438 31.953 5.887 1 92 526 SER B N 1
ATOM 10231 C CA . SER B 1 526 ? 24.516 32.5 4.895 1 92 526 SER B CA 1
ATOM 10232 C C . SER B 1 526 ? 23.25 33.031 5.551 1 92 526 SER B C 1
ATOM 10234 O O . SER B 1 526 ? 22.734 34.062 5.18 1 92 526 SER B O 1
ATOM 10236 N N . HIS B 1 527 ? 22.656 32.312 6.605 1 91.5 527 HIS B N 1
ATOM 10237 C CA . HIS B 1 527 ? 21.359 32.656 7.184 1 91.5 527 HIS B CA 1
ATOM 10238 C C . HIS B 1 527 ? 21.516 33.312 8.555 1 91.5 527 HIS B C 1
ATOM 10240 O O . HIS B 1 527 ? 20.75 34.188 8.914 1 91.5 527 HIS B O 1
ATOM 10246 N N . GLY B 1 528 ? 22.422 32.906 9.266 1 91.75 528 GLY B N 1
ATOM 10247 C CA . GLY B 1 528 ? 22.516 33.312 10.656 1 91.75 528 GLY B CA 1
ATOM 10248 C C . GLY B 1 528 ? 23.234 34.625 10.852 1 91.75 528 GLY B C 1
ATOM 10249 O O . GLY B 1 528 ? 22.641 35.625 11.258 1 91.75 528 GLY B O 1
ATOM 10250 N N . ASN B 1 529 ? 24.453 34.75 10.398 1 92.25 529 ASN B N 1
ATOM 10251 C CA . ASN B 1 529 ? 25.359 35.844 10.758 1 92.25 529 ASN B CA 1
ATOM 10252 C C . ASN B 1 529 ? 24.953 37.156 10.078 1 92.25 529 ASN B C 1
ATOM 10254 O O . ASN B 1 529 ? 25.047 38.219 10.688 1 92.25 529 ASN B O 1
ATOM 10258 N N . PRO B 1 530 ? 24.406 37.125 8.859 1 91.44 530 PRO B N 1
ATOM 10259 C CA . PRO B 1 530 ? 24.031 38.406 8.258 1 91.44 530 PRO B CA 1
ATOM 10260 C C . PRO B 1 530 ? 22.953 39.125 9.047 1 91.44 530 PRO B C 1
ATOM 10262 O O . PRO B 1 530 ? 22.984 40.375 9.156 1 91.44 530 PRO B O 1
ATOM 10265 N N . GLN B 1 531 ? 22.031 38.5 9.633 1 89.06 531 GLN B N 1
ATOM 10266 C CA . GLN B 1 531 ? 20.984 39.094 10.438 1 89.06 531 GLN B CA 1
ATOM 10267 C C . GLN B 1 531 ? 21.5 39.5 11.812 1 89.06 531 GLN B C 1
ATOM 10269 O O . GLN B 1 531 ? 21.109 40.531 12.352 1 89.06 531 GLN B O 1
ATOM 10274 N N . LEU B 1 532 ? 22.422 38.75 12.375 1 90.25 532 LEU B N 1
ATOM 10275 C CA . LEU B 1 532 ? 22.953 39.031 13.703 1 90.25 532 LEU B CA 1
ATOM 10276 C C . LEU B 1 532 ? 23.969 40.188 13.656 1 90.25 532 LEU B C 1
ATOM 10278 O O . LEU B 1 532 ? 24.078 40.938 14.609 1 90.25 532 LEU B O 1
ATOM 10282 N N . GLU B 1 533 ? 24.672 40.25 12.578 1 89.25 533 GLU B N 1
ATOM 10283 C CA . GLU B 1 533 ? 25.672 41.312 12.438 1 89.25 533 GLU B CA 1
ATOM 10284 C C . GLU B 1 533 ? 25.016 42.688 12.375 1 89.25 533 GLU B C 1
ATOM 10286 O O . GLU B 1 533 ? 25.625 43.688 12.758 1 89.25 533 GLU B O 1
ATOM 10291 N N . ARG B 1 534 ? 23.781 42.688 11.945 1 85.62 534 ARG B N 1
ATOM 10292 C CA . ARG B 1 534 ? 23.031 43.938 11.961 1 85.62 534 ARG B CA 1
ATOM 10293 C C . ARG B 1 534 ? 22.812 44.438 13.391 1 85.62 534 ARG B C 1
ATOM 10295 O O . ARG B 1 534 ? 22.688 45.625 13.633 1 85.62 534 ARG B O 1
ATOM 10302 N N . HIS B 1 535 ? 22.906 43.531 14.32 1 84.56 535 HIS B N 1
ATOM 10303 C CA . HIS B 1 535 ? 22.734 43.906 15.727 1 84.56 535 HIS B CA 1
ATOM 10304 C C . HIS B 1 535 ? 24.062 43.875 16.469 1 84.56 535 HIS B C 1
ATOM 10306 O O . HIS B 1 535 ? 24.109 44 17.688 1 84.56 535 HIS B O 1
ATOM 10312 N N . GLY B 1 536 ? 25.172 43.656 15.727 1 82.19 536 GLY B N 1
ATOM 10313 C CA . GLY B 1 536 ? 26.516 43.75 16.281 1 82.19 536 GLY B CA 1
ATOM 10314 C C . GLY B 1 536 ? 26.984 42.469 16.922 1 82.19 536 GLY B C 1
ATOM 10315 O O . GLY B 1 536 ? 27.938 42.469 17.719 1 82.19 536 GLY B O 1
ATOM 10316 N N . VAL B 1 537 ? 26.328 41.375 16.719 1 87.62 537 VAL B N 1
ATOM 10317 C CA . VAL B 1 537 ? 26.703 40.125 17.312 1 87.62 537 VAL B CA 1
ATOM 10318 C C . VAL B 1 537 ? 27.031 39.094 16.219 1 87.62 537 VAL B C 1
ATOM 10320 O O . VAL B 1 537 ? 26.469 39.156 15.117 1 87.62 537 VAL B O 1
ATOM 10323 N N . ARG B 1 538 ? 27.953 38.25 16.484 1 89.38 538 ARG B N 1
ATOM 10324 C CA . ARG B 1 538 ? 28.344 37.156 15.57 1 89.38 538 ARG B CA 1
ATOM 10325 C C . ARG B 1 538 ? 28.359 35.812 16.297 1 89.38 538 ARG B C 1
ATOM 10327 O O . ARG B 1 538 ? 28.719 35.75 17.469 1 89.38 538 ARG B O 1
ATOM 10334 N N . VAL B 1 539 ? 27.938 34.844 15.508 1 91.94 539 VAL B N 1
ATOM 10335 C CA . VAL B 1 539 ? 27.906 33.469 16.062 1 91.94 539 VAL B CA 1
ATOM 10336 C C . VAL B 1 539 ? 28.797 32.562 15.227 1 91.94 539 VAL B C 1
ATOM 10338 O O . VAL B 1 539 ? 28.766 32.594 13.992 1 91.94 539 VAL B O 1
ATOM 10341 N N . GLU B 1 540 ? 29.656 31.781 15.828 1 91.38 540 GLU B N 1
ATOM 10342 C CA . GLU B 1 540 ? 30.5 30.781 15.18 1 91.38 540 GLU B CA 1
ATOM 10343 C C . GLU B 1 540 ? 30.422 29.438 15.906 1 91.38 540 GLU B C 1
ATOM 10345 O O . GLU B 1 540 ? 30.172 29.391 17.109 1 91.38 540 GLU B O 1
ATOM 10350 N N . LEU B 1 541 ? 30.594 28.391 15.102 1 93.31 541 LEU B N 1
ATOM 10351 C CA . LEU B 1 541 ? 30.609 27.047 15.68 1 93.31 541 LEU B CA 1
ATOM 10352 C C . LEU B 1 541 ? 31.969 26.766 16.328 1 93.31 541 LEU B C 1
ATOM 10354 O O . LEU B 1 541 ? 33 27.25 15.844 1 93.31 541 LEU B O 1
ATOM 10358 N N . GLY B 1 542 ? 31.906 26.047 17.5 1 91.19 542 GLY B N 1
ATOM 10359 C CA . GLY B 1 542 ? 33.156 25.719 18.188 1 91.19 542 GLY B CA 1
ATOM 10360 C C . GLY B 1 542 ? 33.094 24.391 18.922 1 91.19 542 GLY B C 1
ATOM 10361 O O . GLY B 1 542 ? 32.031 23.828 19.141 1 91.19 542 GLY B O 1
ATOM 10362 N N . TRP B 1 543 ? 34.219 23.75 19.094 1 90.75 543 TRP B N 1
ATOM 10363 C CA . TRP B 1 543 ? 34.375 22.594 19.984 1 90.75 543 TRP B CA 1
ATOM 10364 C C . TRP B 1 543 ? 35 23 21.312 1 90.75 543 TRP B C 1
ATOM 10366 O O . TRP B 1 543 ? 35.875 23.891 21.344 1 90.75 543 TRP B O 1
ATOM 10376 N N . PHE B 1 544 ? 34.406 22.406 22.453 1 88.12 544 PHE B N 1
ATOM 10377 C CA . PHE B 1 544 ? 34.812 22.844 23.781 1 88.12 544 PHE B CA 1
ATOM 10378 C C . PHE B 1 544 ? 35.156 21.641 24.656 1 88.12 544 PHE B C 1
ATOM 10380 O O . PHE B 1 544 ? 34.656 20.531 24.438 1 88.12 544 PHE B O 1
ATOM 10387 N N . GLN B 1 545 ? 36 21.859 25.656 1 80 545 GLN B N 1
ATOM 10388 C CA . GLN B 1 545 ? 36.281 20.984 26.781 1 80 545 GLN B CA 1
ATOM 10389 C C . GLN B 1 545 ? 36.625 19.562 26.312 1 80 545 GLN B C 1
ATOM 10391 O O . GLN B 1 545 ? 35.938 18.609 26.688 1 80 545 GLN B O 1
ATOM 10396 N N . ALA B 1 546 ? 37.594 19.438 25.625 1 78.19 546 ALA B N 1
ATOM 10397 C CA . ALA B 1 546 ? 38.062 18.109 25.203 1 78.19 546 ALA B CA 1
ATOM 10398 C C . ALA B 1 546 ? 38.656 17.328 26.375 1 78.19 546 ALA B C 1
ATOM 10400 O O . ALA B 1 546 ? 39.375 17.891 27.188 1 78.19 546 ALA B O 1
ATOM 10401 N N . THR B 1 547 ? 38.125 16.188 26.656 1 79.5 547 THR B N 1
ATOM 10402 C CA . THR B 1 547 ? 38.625 15.328 27.719 1 79.5 547 THR B CA 1
ATOM 10403 C C . THR B 1 547 ? 39.781 14.477 27.234 1 79.5 547 THR B C 1
ATOM 10405 O O . THR B 1 547 ? 40.125 14.5 26.047 1 79.5 547 THR B O 1
ATOM 10408 N N . ALA B 1 548 ? 40.375 13.797 28.156 1 75.94 548 ALA B N 1
ATOM 10409 C CA . ALA B 1 548 ? 41.531 12.953 27.844 1 75.94 548 ALA B CA 1
ATOM 10410 C C . ALA B 1 548 ? 41.125 11.781 26.953 1 75.94 548 ALA B C 1
ATOM 10412 O O . ALA B 1 548 ? 41.969 11.242 26.219 1 75.94 548 ALA B O 1
ATOM 10413 N N . SER B 1 549 ? 39.875 11.406 26.984 1 77.25 549 SER B N 1
ATOM 10414 C CA . SER B 1 549 ? 39.406 10.281 26.172 1 77.25 549 SER B CA 1
ATOM 10415 C C . SER B 1 549 ? 39.094 10.711 24.75 1 77.25 549 SER B C 1
ATOM 10417 O O . SER B 1 549 ? 38.844 9.867 23.875 1 77.25 549 SER B O 1
ATOM 10419 N N . GLY B 1 550 ? 39.281 12.023 24.453 1 76.62 550 GLY B N 1
ATOM 10420 C CA . GLY B 1 550 ? 39.062 12.508 23.109 1 76.62 550 GLY B CA 1
ATOM 10421 C C . GLY B 1 550 ? 37.656 13.016 22.875 1 76.62 550 GLY B C 1
ATOM 10422 O O . GLY B 1 550 ? 37.312 13.422 21.766 1 76.62 550 GLY B O 1
ATOM 10423 N N . TYR B 1 551 ? 36.812 13 23.969 1 85 551 TYR B N 1
ATOM 10424 C CA . TYR B 1 551 ? 35.469 13.523 23.828 1 85 551 TYR B CA 1
ATOM 10425 C C . TYR B 1 551 ? 35.469 15.047 23.891 1 85 551 TYR B C 1
ATOM 10427 O O . TYR B 1 551 ? 36.188 15.641 24.703 1 85 551 TYR B O 1
ATOM 10435 N N . TYR B 1 552 ? 34.812 15.641 22.891 1 88.25 552 TYR B N 1
ATOM 10436 C CA . TYR B 1 552 ? 34.656 17.094 22.891 1 88.25 552 TYR B CA 1
ATOM 10437 C C . TYR B 1 552 ? 33.188 17.484 22.75 1 88.25 552 TYR B C 1
ATOM 10439 O O . TYR B 1 552 ? 32.406 16.734 22.188 1 88.25 552 TYR B O 1
ATOM 10447 N N . GLN B 1 553 ? 32.875 18.547 23.391 1 90.94 553 GLN B N 1
ATOM 10448 C CA . GLN B 1 553 ? 31.516 19.094 23.297 1 90.94 553 GLN B CA 1
ATOM 10449 C C . GLN B 1 553 ? 31.438 20.156 22.219 1 90.94 553 GLN B C 1
ATOM 10451 O O . GLN B 1 553 ? 32.375 20.938 22.031 1 90.94 553 GLN B O 1
ATOM 10456 N N . LEU B 1 554 ? 30.359 20.078 21.438 1 92 554 LEU B N 1
ATOM 10457 C CA . LEU B 1 554 ? 30.141 21.078 20.406 1 92 554 LEU B CA 1
ATOM 10458 C C . LEU B 1 554 ? 29.25 22.203 20.906 1 92 554 LEU B C 1
ATOM 10460 O O . LEU B 1 554 ? 28.453 22 21.828 1 92 554 LEU B O 1
ATOM 10464 N N . GLY B 1 555 ? 29.438 23.359 20.406 1 93.31 555 GLY B N 1
ATOM 10465 C CA . GLY B 1 555 ? 28.625 24.516 20.781 1 93.31 555 GLY B CA 1
ATOM 10466 C C . GLY B 1 555 ? 28.844 25.703 19.859 1 93.31 555 GLY B C 1
ATOM 10467 O O . GLY B 1 555 ? 29.344 25.547 18.75 1 93.31 555 GLY B O 1
ATOM 10468 N N . ILE B 1 556 ? 28.234 26.812 20.297 1 92.88 556 ILE B N 1
ATOM 10469 C CA . ILE B 1 556 ? 28.406 28.047 19.547 1 92.88 556 ILE B CA 1
ATOM 10470 C C . ILE B 1 556 ? 29.094 29.094 20.422 1 92.88 556 ILE B C 1
ATOM 10472 O O . ILE B 1 556 ? 28.984 29.047 21.656 1 92.88 556 ILE B O 1
ATOM 10476 N N . VAL B 1 557 ? 29.875 29.984 19.734 1 90.81 557 VAL B N 1
ATOM 10477 C CA . VAL B 1 557 ? 30.5 31.141 20.375 1 90.81 557 VAL B CA 1
ATOM 10478 C C . VAL B 1 557 ? 29.828 32.438 19.906 1 90.81 557 VAL B C 1
ATOM 10480 O O . VAL B 1 557 ? 29.75 32.688 18.703 1 90.81 557 VAL B O 1
ATOM 10483 N N . VAL B 1 558 ? 29.25 33.062 20.859 1 89.44 558 VAL B N 1
ATOM 10484 C CA . VAL B 1 558 ? 28.609 34.344 20.547 1 89.44 558 VAL B CA 1
ATOM 10485 C C . VAL B 1 558 ? 29.547 35.5 20.953 1 89.44 558 VAL B C 1
ATOM 10487 O O . VAL B 1 558 ? 30.016 35.562 22.078 1 89.44 558 VAL B O 1
ATOM 10490 N N . ALA B 1 559 ? 29.922 36.312 20 1 86.38 559 ALA B N 1
ATOM 10491 C CA . ALA B 1 559 ? 30.828 37.438 20.281 1 86.38 559 ALA B CA 1
ATOM 10492 C C . ALA B 1 559 ? 30.375 38.719 19.562 1 86.38 559 ALA B C 1
ATOM 10494 O O . ALA B 1 559 ? 29.547 38.656 18.641 1 86.38 559 ALA B O 1
ATOM 10495 N N . VAL B 1 560 ? 30.797 39.812 20.188 1 81.62 560 VAL B N 1
ATOM 10496 C CA . VAL B 1 560 ? 30.531 41.094 19.547 1 81.62 560 VAL B CA 1
ATOM 10497 C C . VAL B 1 560 ? 31.453 41.281 18.344 1 81.62 560 VAL B C 1
ATOM 10499 O O . VAL B 1 560 ? 32.594 40.844 18.359 1 81.62 560 VAL B O 1
ATOM 10502 N N . ASN B 1 561 ? 30.922 41.656 17.094 1 68.25 561 ASN B N 1
ATOM 10503 C CA . ASN B 1 561 ? 31.609 41.781 15.812 1 68.25 561 ASN B CA 1
ATOM 10504 C C . ASN B 1 561 ? 33 42.406 15.977 1 68.2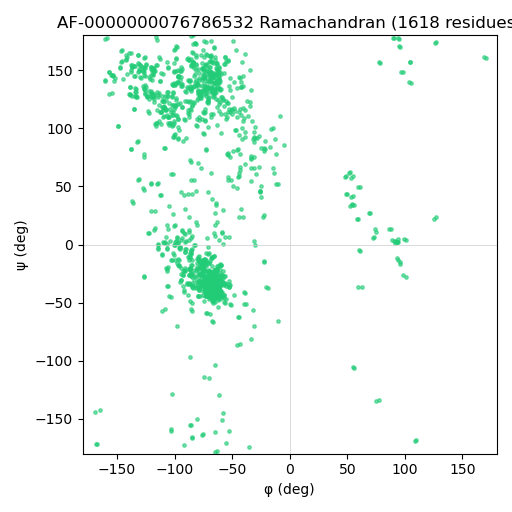5 561 ASN B C 1
ATOM 10506 O O . ASN B 1 561 ? 33.938 41.969 15.32 1 68.25 561 ASN B O 1
ATOM 10510 N N . GLU B 1 562 ? 33.281 43.438 16.797 1 57.97 562 GLU B N 1
ATOM 10511 C CA . GLU B 1 562 ? 34.562 44.094 16.906 1 57.97 562 GLU B CA 1
ATOM 10512 C C . GLU B 1 562 ? 35.625 43.188 17.516 1 57.97 562 GLU B C 1
ATOM 10514 O O . GLU B 1 562 ? 36.812 43.281 17.188 1 57.97 562 GLU B O 1
ATOM 10519 N N . ASN B 1 563 ? 35.312 42.25 18.266 1 53.69 563 ASN B N 1
ATOM 10520 C CA . ASN B 1 563 ? 36.25 41.438 19.016 1 53.69 563 ASN B CA 1
ATOM 10521 C C . ASN B 1 563 ? 36.656 40.188 18.25 1 53.69 563 ASN B C 1
ATOM 10523 O O . ASN B 1 563 ? 37.625 39.5 18.625 1 53.69 563 ASN B O 1
ATOM 10527 N N . PHE B 1 564 ? 35.875 39.688 17.281 1 53.91 564 PHE B N 1
ATOM 10528 C CA . PHE B 1 564 ? 36.25 38.469 16.562 1 53.91 564 PHE B CA 1
ATOM 10529 C C . PHE B 1 564 ? 37.469 38.719 15.672 1 53.91 564 PHE B C 1
ATOM 10531 O O . PHE B 1 564 ? 38.312 37.844 15.484 1 53.91 564 PHE B O 1
ATOM 10538 N N . TYR B 1 565 ? 37.625 40.031 15.031 1 46.03 565 TYR B N 1
ATOM 10539 C CA . TYR B 1 565 ? 38.688 40.344 14.094 1 46.03 565 TYR B CA 1
ATOM 10540 C C . TYR B 1 565 ? 39.938 40.781 14.82 1 46.03 565 TYR B C 1
ATOM 10542 O O . TYR B 1 565 ? 41.031 40.812 14.25 1 46.03 565 TYR B O 1
ATOM 10550 N N . LYS B 1 566 ? 39.969 41.344 15.992 1 42.62 566 LYS B N 1
ATOM 10551 C CA . LYS B 1 566 ? 41.219 41.812 16.578 1 42.62 566 LYS B CA 1
ATOM 10552 C C . LYS B 1 566 ? 42.188 40.656 16.781 1 42.62 566 LYS B C 1
ATOM 10554 O O . LYS B 1 566 ? 43.406 40.875 16.844 1 42.62 566 LYS B O 1
ATOM 10559 N N . SER B 1 567 ? 41.656 39.5 16.969 1 40.16 567 SER B N 1
ATOM 10560 C CA . SER B 1 567 ? 42.656 38.5 17.375 1 40.16 567 SER B CA 1
ATOM 10561 C C . SER B 1 567 ? 43.531 38.094 16.203 1 40.16 567 SER B C 1
ATOM 10563 O O . SER B 1 567 ? 44.469 37.312 16.375 1 40.16 567 SER B O 1
ATOM 10565 N N . HIS B 1 568 ? 43.188 38.438 14.953 1 37.09 568 HIS B N 1
ATOM 10566 C CA . HIS B 1 568 ? 44.125 38 13.93 1 37.09 568 HIS B CA 1
ATOM 10567 C C . HIS B 1 568 ? 45.25 38.969 13.773 1 37.09 568 HIS B C 1
ATOM 10569 O O . HIS B 1 568 ? 46.188 38.719 13.008 1 37.09 568 HIS B O 1
ATOM 10575 N N . HIS B 1 569 ? 44.969 40.312 13.969 1 32.19 569 HIS B N 1
ATOM 10576 C CA . HIS B 1 569 ? 46.031 41.156 13.445 1 32.19 569 HIS B CA 1
ATOM 10577 C C . HIS B 1 569 ? 47.344 40.938 14.234 1 32.19 569 HIS B C 1
ATOM 10579 O O . HIS B 1 569 ? 48.375 40.688 13.656 1 32.19 569 HIS B O 1
ATOM 10585 N N . HIS B 1 570 ? 47.562 42 15.117 1 31.94 570 HIS B N 1
ATOM 10586 C CA . HIS B 1 570 ? 48.781 42.812 15.18 1 31.94 570 HIS B CA 1
ATOM 10587 C C . HIS B 1 570 ? 49.781 42.25 16.156 1 31.94 570 HIS B C 1
ATOM 10589 O O . HIS B 1 570 ? 49.906 42.719 17.297 1 31.94 570 HIS B O 1
ATOM 10595 N N . HIS B 1 571 ? 49.969 41.031 16.484 1 30.73 571 HIS B N 1
ATOM 10596 C CA . HIS B 1 571 ? 51.188 41 17.25 1 30.73 571 HIS B CA 1
ATOM 10597 C C . HIS B 1 571 ? 52.344 41.656 16.484 1 30.73 571 HIS B C 1
ATOM 10599 O O . HIS B 1 571 ? 52.969 41 15.633 1 30.73 571 HIS B O 1
ATOM 10605 N N . GLU B 1 572 ? 52.219 42.875 16.047 1 28.14 572 GLU B N 1
ATOM 10606 C CA . GLU B 1 572 ? 53.438 43.562 15.656 1 28.14 572 GLU B CA 1
ATOM 10607 C C . GLU B 1 572 ? 54.469 43.469 16.766 1 28.14 572 GLU B C 1
ATOM 10609 O O . GLU B 1 572 ? 54.156 43.75 17.938 1 28.14 572 GLU B O 1
ATOM 10614 N N . HIS B 1 573 ? 55.594 42.812 16.531 1 27.86 573 HIS B N 1
ATOM 10615 C CA . HIS B 1 573 ? 56.844 42.812 17.25 1 27.86 573 HIS B CA 1
ATOM 10616 C C . HIS B 1 573 ? 57.344 44.219 17.547 1 27.86 573 HIS B C 1
ATOM 10618 O O . HIS B 1 573 ? 57.562 45 16.625 1 27.86 573 HIS B O 1
ATOM 10624 N N . ALA B 1 574 ? 56.844 44.906 18.578 1 26.72 574 ALA B N 1
ATOM 10625 C CA . ALA B 1 574 ? 57.531 46.125 19.016 1 26.72 574 ALA B CA 1
ATOM 10626 C C . ALA B 1 574 ? 59.031 45.906 19.047 1 26.72 574 ALA B C 1
ATOM 10628 O O . ALA B 1 574 ? 59.531 44.875 19.5 1 26.72 574 ALA B O 1
ATOM 10629 N N . PRO B 1 575 ? 59.844 46.656 18.203 1 24.69 575 PRO B N 1
ATOM 10630 C CA . PRO B 1 575 ? 61.312 46.625 18.156 1 24.69 575 PRO B CA 1
ATOM 10631 C C . PRO B 1 575 ? 61.938 46.781 19.531 1 24.69 575 PRO B C 1
ATOM 10633 O O . PRO B 1 575 ? 61.406 47.469 20.391 1 24.69 575 PRO B O 1
ATOM 10636 N N . ASP B 1 576 ? 62.656 45.781 20 1 22.52 576 ASP B N 1
ATOM 10637 C CA . ASP B 1 576 ? 63.625 45.812 21.094 1 22.52 576 ASP B CA 1
ATOM 10638 C C . ASP B 1 576 ? 64.562 47 20.906 1 22.52 576 ASP B C 1
ATOM 10640 O O . ASP B 1 576 ? 65.125 47.188 19.828 1 22.52 576 ASP B O 1
ATOM 10644 N N . PHE B 1 577 ? 64.375 48.125 21.562 1 21.92 577 PHE B N 1
ATOM 10645 C CA . PHE B 1 577 ? 65.312 49.188 21.812 1 21.92 577 PHE B CA 1
ATOM 10646 C C . PHE B 1 577 ? 66.688 48.625 22.109 1 21.92 577 PHE B C 1
ATOM 10648 O O . PHE B 1 577 ? 66.812 47.469 22.516 1 21.92 577 PHE B O 1
ATOM 10655 N N . GLY B 1 578 ? 67.75 49.531 22.016 1 19.78 578 GLY B N 1
ATOM 10656 C CA . GLY B 1 578 ? 69.188 49.719 21.969 1 19.78 578 GLY B CA 1
ATOM 10657 C C . GLY B 1 578 ? 69.875 49.094 23.156 1 19.78 578 GLY B C 1
ATOM 10658 O O . GLY B 1 578 ? 69.25 48.781 24.172 1 19.78 578 GLY B O 1
ATOM 10659 N N . ASP B 1 579 ? 71.188 48.844 22.859 1 21.41 579 ASP B N 1
ATOM 10660 C CA . ASP B 1 579 ? 72.438 48.219 23.328 1 21.41 579 ASP B CA 1
ATOM 10661 C C . ASP B 1 579 ? 73 48.969 24.531 1 21.41 579 ASP B C 1
ATOM 10663 O O . ASP B 1 579 ? 73.438 50.125 24.422 1 21.41 579 ASP B O 1
ATOM 10667 N N . ARG B 1 580 ? 72.438 49.125 25.672 1 21.05 580 ARG B N 1
ATOM 10668 C CA . ARG B 1 580 ? 73.438 49.562 26.625 1 21.05 580 ARG B CA 1
ATOM 10669 C C . ARG B 1 580 ? 74.688 48.594 26.609 1 21.05 580 ARG B C 1
ATOM 10671 O O . ARG B 1 580 ? 74.5 47.406 26.453 1 21.05 580 ARG B O 1
ATOM 10678 N N . SER B 1 581 ? 75.938 49.125 26.562 1 19.97 581 SER B N 1
ATOM 10679 C CA . SER B 1 581 ? 77.375 48.719 26.328 1 19.97 581 SER B CA 1
ATOM 10680 C C . SER B 1 581 ? 77.812 47.719 27.391 1 19.97 581 SER B C 1
ATOM 10682 O O . SER B 1 581 ? 79 47.406 27.453 1 19.97 581 SER B O 1
ATOM 10684 N N . ARG B 1 582 ? 77.125 47.188 28.328 1 22.36 582 ARG B N 1
ATOM 10685 C CA . ARG B 1 582 ? 78.188 46.75 29.219 1 22.36 582 ARG B CA 1
ATOM 10686 C C . ARG B 1 582 ? 79.062 45.75 28.5 1 22.36 582 ARG B C 1
ATOM 10688 O O . ARG B 1 582 ? 78.625 44.781 27.906 1 22.36 582 ARG B O 1
ATOM 10695 N N . LYS B 1 583 ? 80.438 45.969 28.312 1 20.25 583 LYS B N 1
ATOM 10696 C CA . LYS B 1 583 ? 81.562 45.5 27.578 1 20.25 583 LYS B CA 1
ATOM 10697 C C . LYS B 1 583 ? 82 44.094 28.031 1 20.25 583 LYS B C 1
ATOM 10699 O O . LYS B 1 583 ? 82.875 43.469 27.438 1 20.25 583 LYS B O 1
ATOM 10704 N N . ASN B 1 584 ? 81.562 43.562 29.172 1 18.98 584 ASN B N 1
ATOM 10705 C CA . ASN B 1 584 ? 82.688 42.75 29.625 1 18.98 584 ASN B CA 1
ATOM 10706 C C . ASN B 1 584 ? 82.938 41.625 28.656 1 18.98 584 ASN B C 1
ATOM 10708 O O . ASN B 1 584 ? 82.125 41.281 27.812 1 18.98 584 ASN B O 1
ATOM 10712 N N . PHE B 1 585 ? 83.688 40.531 29.125 1 18.52 585 PHE B N 1
ATOM 10713 C CA . PHE B 1 585 ? 84.875 39.719 28.906 1 18.52 585 PHE B CA 1
ATOM 10714 C C . PHE B 1 585 ? 84.562 38.438 28.156 1 18.52 585 PHE B C 1
ATOM 10716 O O . PHE B 1 585 ? 85.188 38.125 27.172 1 18.52 585 PHE B O 1
ATOM 10723 N N . ALA B 1 586 ? 83.812 37.406 28.812 1 19.23 586 ALA B N 1
ATOM 10724 C CA . ALA B 1 586 ? 84.562 36.125 28.875 1 19.23 586 ALA B CA 1
ATOM 10725 C C . ALA B 1 586 ? 84.438 35.406 27.531 1 19.23 586 ALA B C 1
ATOM 10727 O O . ALA B 1 586 ? 83.625 35.719 26.688 1 19.23 586 ALA B O 1
ATOM 10728 N N . VAL B 1 587 ? 84.5 33.969 27.641 1 21.41 587 VAL B N 1
ATOM 10729 C CA . VAL B 1 587 ? 85.375 32.875 27.156 1 21.41 587 VAL B CA 1
ATOM 10730 C C . VAL B 1 587 ? 84.75 32.25 25.906 1 21.41 587 VAL B C 1
ATOM 10732 O O . VAL B 1 587 ? 83.562 32.125 25.812 1 21.41 587 VAL B O 1
ATOM 10735 N N . PRO B 1 588 ? 85.562 31.906 24.906 1 20.53 588 PRO B N 1
ATOM 10736 C CA . PRO B 1 588 ? 85.562 31.516 23.5 1 20.53 588 PRO B CA 1
ATOM 10737 C C . PRO B 1 588 ? 85 30.109 23.297 1 20.53 588 PRO B C 1
ATOM 10739 O O . PRO B 1 588 ? 85 29.578 22.188 1 20.53 588 PRO B O 1
ATOM 10742 N N . LEU B 1 589 ? 84.625 29.391 24.391 1 19.42 589 LEU B N 1
ATOM 10743 C CA . LEU B 1 589 ? 85 28.031 24 1 19.42 589 LEU B CA 1
ATOM 10744 C C . LEU B 1 589 ? 84.312 27.625 22.719 1 19.42 589 LEU B C 1
ATOM 10746 O O . LEU B 1 589 ? 83.312 28.25 22.312 1 19.42 589 LEU B O 1
ATOM 10750 N N . LEU B 1 590 ? 83.938 26.281 22.609 1 20.28 590 LEU B N 1
ATOM 10751 C CA . LEU B 1 590 ? 84.25 25.062 21.875 1 20.28 590 LEU B CA 1
ATOM 10752 C C . LEU B 1 590 ? 83.25 24.781 20.797 1 20.28 590 LEU B C 1
ATOM 10754 O O . LEU B 1 590 ? 82.125 25.375 20.812 1 20.28 590 LEU B O 1
ATOM 10758 N N . GLY B 1 591 ? 82.688 23.516 20.781 1 20.45 591 GLY B N 1
ATOM 10759 C CA . GLY B 1 591 ? 82.5 22.5 19.75 1 20.45 591 GLY B CA 1
ATOM 10760 C C . GLY B 1 591 ? 81.25 22.625 18.969 1 20.45 591 GLY B C 1
ATOM 10761 O O . GLY B 1 591 ? 80.188 22.891 19.562 1 20.45 591 GLY B O 1
ATOM 10762 N N . SER B 1 592 ? 81.188 22.859 17.75 1 21.44 592 SER B N 1
ATOM 10763 C CA . SER B 1 592 ? 80.312 23.266 16.703 1 21.44 592 SER B CA 1
ATOM 10764 C C . SER B 1 592 ? 79.312 22.125 16.328 1 21.44 592 SER B C 1
ATOM 10766 O O . SER B 1 592 ? 78.688 22.188 15.305 1 21.44 592 SER B O 1
ATOM 10768 N N . LYS B 1 593 ? 79.438 20.922 16.859 1 23.78 593 LYS B N 1
ATOM 10769 C CA . LYS B 1 593 ? 79 19.922 15.883 1 23.78 593 LYS B CA 1
ATOM 10770 C C . LYS B 1 593 ? 77.625 20.234 15.367 1 23.78 593 LYS B C 1
ATOM 10772 O O . LYS B 1 593 ? 76.875 21.031 15.969 1 23.78 593 LYS B O 1
ATOM 10777 N N . GLN B 1 594 ? 76.875 19.109 14.742 1 23.11 594 GLN B N 1
ATOM 10778 C CA . GLN B 1 594 ? 76.062 18.641 13.633 1 23.11 594 GLN B CA 1
ATOM 10779 C C . GLN B 1 594 ? 74.562 18.766 13.961 1 23.11 594 GLN B C 1
ATOM 10781 O O . GLN B 1 594 ? 74 17.875 14.594 1 23.11 594 GLN B O 1
ATOM 10786 N N . ALA B 1 595 ? 74 19.734 14.477 1 21.05 595 ALA B N 1
ATOM 10787 C CA . ALA B 1 595 ? 72.688 19.703 15.031 1 21.05 595 ALA B CA 1
ATOM 10788 C C . ALA B 1 595 ? 71.625 19.578 13.922 1 21.05 595 ALA B C 1
ATOM 10790 O O . ALA B 1 595 ? 71.188 20.578 13.336 1 21.05 595 ALA B O 1
ATOM 10791 N N . ILE B 1 596 ? 71.812 18.672 12.922 1 24.09 596 ILE B N 1
ATOM 10792 C CA . ILE B 1 596 ? 70.812 18.594 11.875 1 24.09 596 ILE B CA 1
ATOM 10793 C C . ILE B 1 596 ? 69.438 18.281 12.5 1 24.09 596 ILE B C 1
ATOM 10795 O O . ILE B 1 596 ? 69.062 17.109 12.578 1 24.09 596 ILE B O 1
ATOM 10799 N N . GLN B 1 597 ? 69.125 18.625 13.617 1 21.12 597 GLN B N 1
ATOM 10800 C CA . GLN B 1 597 ? 68 18.047 14.258 1 21.12 597 GLN B CA 1
ATOM 10801 C C . GLN B 1 597 ? 66.75 18.203 13.398 1 21.12 597 GLN B C 1
ATOM 10803 O O . GLN B 1 597 ? 66.5 19.266 12.805 1 21.12 597 GLN B O 1
ATOM 10808 N N . ASP B 1 598 ? 66.062 17.016 13.062 1 23.98 598 ASP B N 1
ATOM 10809 C CA . ASP B 1 598 ? 64.812 16.641 12.422 1 23.98 598 ASP B CA 1
ATOM 10810 C C . ASP B 1 598 ? 63.688 17.594 12.836 1 23.98 598 ASP B C 1
ATOM 10812 O O . ASP B 1 598 ? 63.469 17.828 14.023 1 23.98 598 ASP B O 1
ATOM 10816 N N . GLN B 1 599 ? 63.406 18.578 12.047 1 23.98 599 GLN B N 1
ATOM 10817 C CA . GLN B 1 599 ? 62.312 19.516 12.219 1 23.98 599 GLN B CA 1
ATOM 10818 C C . GLN B 1 599 ? 60.969 18.781 12.391 1 23.98 599 GLN B C 1
ATOM 10820 O O . GLN B 1 599 ? 60.531 18.062 11.492 1 23.98 599 GLN B O 1
ATOM 10825 N N . PRO B 1 600 ? 60.719 18.219 13.594 1 25.66 600 PRO B N 1
ATOM 10826 C CA . PRO B 1 600 ? 59.469 17.5 13.75 1 25.66 600 PRO B CA 1
ATOM 10827 C C . PRO B 1 600 ? 58.281 18.219 13.055 1 25.66 600 PRO B C 1
ATOM 10829 O O . PRO B 1 600 ? 58.312 19.438 12.883 1 25.66 600 PRO B O 1
ATOM 10832 N N . CYS B 1 601 ? 57.688 17.562 12.07 1 26.09 601 CYS B N 1
ATOM 10833 C CA . CYS B 1 601 ? 56.406 17.875 11.453 1 26.09 601 CYS B CA 1
ATOM 10834 C C . CYS B 1 601 ? 55.469 18.516 12.461 1 26.09 601 CYS B C 1
ATOM 10836 O O . CYS B 1 601 ? 55.188 17.938 13.516 1 26.09 601 CYS B O 1
ATOM 10838 N N . THR B 1 602 ? 55.562 19.797 12.555 1 24.81 602 THR B N 1
ATOM 10839 C CA . THR B 1 602 ? 54.594 20.578 13.305 1 24.81 602 THR B CA 1
ATOM 10840 C C . THR B 1 602 ? 53.156 20.078 13.016 1 24.81 602 THR B C 1
ATOM 10842 O O . THR B 1 602 ? 52.688 20.156 11.883 1 24.81 602 THR B O 1
ATOM 10845 N N . SER B 1 603 ? 52.906 18.891 13.445 1 28.17 603 SER B N 1
ATOM 10846 C CA . SER B 1 603 ? 51.5 18.5 13.461 1 28.17 603 SER B CA 1
ATOM 10847 C C . SER B 1 603 ? 50.594 19.703 13.633 1 28.17 603 SER B C 1
ATOM 10849 O O . SER B 1 603 ? 50.844 20.578 14.469 1 28.17 603 SER B O 1
ATOM 10851 N N . TYR B 1 604 ? 50.156 20.297 12.523 1 27.81 604 TYR B N 1
ATOM 10852 C CA . TYR B 1 604 ? 49.031 21.234 12.523 1 27.81 604 TYR B CA 1
ATOM 10853 C C . TYR B 1 604 ? 48.094 20.953 13.68 1 27.81 604 TYR B C 1
ATOM 10855 O O . TYR B 1 604 ? 47.219 20.062 13.602 1 27.81 604 TYR B O 1
ATOM 10863 N N . GLY B 1 605 ? 48.656 20.766 14.836 1 30.23 605 GLY B N 1
ATOM 10864 C CA . GLY B 1 605 ? 47.844 20.719 16.031 1 30.23 605 GLY B CA 1
ATOM 10865 C C . GLY B 1 605 ? 46.719 21.75 16.031 1 30.23 605 GLY B C 1
ATOM 10866 O O . GLY B 1 605 ? 46.875 22.844 15.484 1 30.23 605 GLY B O 1
ATOM 10867 N N . VAL B 1 606 ? 45.5 21.344 15.898 1 38.09 606 VAL B N 1
ATOM 10868 C CA . VAL B 1 606 ? 44.312 22.125 16.25 1 38.09 606 VAL B CA 1
ATOM 10869 C C . VAL B 1 606 ? 44.688 23.188 17.266 1 38.09 606 VAL B C 1
ATOM 10871 O O . VAL B 1 606 ? 45.188 22.875 18.359 1 38.09 606 VAL B O 1
ATOM 10874 N N . SER B 1 607 ? 45.188 24.281 16.938 1 36.19 607 SER B N 1
ATOM 10875 C CA . SER B 1 607 ? 45.438 25.406 17.828 1 36.19 607 SER B CA 1
ATOM 10876 C C . SER B 1 607 ? 44.375 25.484 18.922 1 36.19 607 SER B C 1
ATOM 10878 O O . SER B 1 607 ? 43.188 25.719 18.625 1 36.19 607 SER B O 1
ATOM 10880 N N . ARG B 1 608 ? 44.406 24.641 19.938 1 42.91 608 ARG B N 1
ATOM 10881 C CA . ARG B 1 608 ? 43.719 24.844 21.203 1 42.91 608 ARG B CA 1
ATOM 10882 C C . ARG B 1 608 ? 43.906 26.281 21.703 1 42.91 608 ARG B C 1
ATOM 10884 O O . ARG B 1 608 ? 44.938 26.625 22.297 1 42.91 608 ARG B O 1
ATOM 10891 N N . LYS B 1 609 ? 43.469 27.281 20.906 1 46.62 609 LYS B N 1
ATOM 10892 C CA . LYS B 1 609 ? 43.5 28.641 21.453 1 46.62 609 LYS B CA 1
ATOM 10893 C C . LYS B 1 609 ? 42.5 28.797 22.609 1 46.62 609 LYS B C 1
ATOM 10895 O O . LYS B 1 609 ? 41.406 28.281 22.547 1 46.62 609 LYS B O 1
ATOM 10900 N N . ARG B 1 610 ? 43.031 28.984 23.812 1 47.91 610 ARG B N 1
ATOM 10901 C CA . ARG B 1 610 ? 42.25 29.375 24.984 1 47.91 610 ARG B CA 1
ATOM 10902 C C . ARG B 1 610 ? 41.281 30.5 24.656 1 47.91 610 ARG B C 1
ATOM 10904 O O . ARG B 1 610 ? 41.688 31.578 24.234 1 47.91 610 ARG B O 1
ATOM 10911 N N . LEU B 1 611 ? 40.125 30.156 24.094 1 46.59 611 LEU B N 1
ATOM 10912 C CA . LEU B 1 611 ? 39.094 31.203 24.016 1 46.59 611 LEU B CA 1
ATOM 10913 C C . LEU B 1 611 ? 39.031 32 25.312 1 46.59 611 LEU B C 1
ATOM 10915 O O . LEU B 1 611 ? 39.406 31.484 26.375 1 46.59 611 LEU B O 1
ATOM 10919 N N . THR B 1 612 ? 38.875 33.188 25.344 1 43.69 612 THR B N 1
ATOM 10920 C CA . THR B 1 612 ? 38.781 34.094 26.484 1 43.69 612 THR B CA 1
ATOM 10921 C C . THR B 1 612 ? 37.688 33.594 27.453 1 43.69 612 THR B C 1
ATOM 10923 O O . THR B 1 612 ? 36.625 33.156 27.031 1 43.69 612 THR B O 1
ATOM 10926 N N . GLY B 1 613 ? 38.031 33.094 28.844 1 49.09 613 GLY B N 1
ATOM 10927 C CA . GLY B 1 613 ? 37.219 32.812 30.016 1 49.09 613 GLY B CA 1
ATOM 10928 C C . GLY B 1 613 ? 37.406 31.406 30.547 1 49.09 613 GLY B C 1
ATOM 10929 O O . GLY B 1 613 ? 36.5 30.875 31.219 1 49.09 613 GLY B O 1
ATOM 10930 N N . GLY B 1 614 ? 38.531 30.75 30.234 1 52.72 614 GLY B N 1
ATOM 10931 C CA . GLY B 1 614 ? 38.906 29.484 30.844 1 52.72 614 GLY B CA 1
ATOM 10932 C C . GLY B 1 614 ? 38.469 28.281 30.062 1 52.72 614 GLY B C 1
ATOM 10933 O O . GLY B 1 614 ? 38.719 27.141 30.453 1 52.72 614 GLY B O 1
ATOM 10934 N N . VAL B 1 615 ? 37.656 28.328 29.141 1 58.88 615 VAL B N 1
ATOM 10935 C CA . VAL B 1 615 ? 37.188 27.156 28.422 1 58.88 615 VAL B CA 1
ATOM 10936 C C . VAL B 1 615 ? 38.156 26.828 27.281 1 58.88 615 VAL B C 1
ATOM 10938 O O . VAL B 1 615 ? 38.5 27.719 26.5 1 58.88 615 VAL B O 1
ATOM 10941 N N . THR B 1 616 ? 38.812 25.719 27.312 1 71.31 616 THR B N 1
ATOM 10942 C CA . THR B 1 616 ? 39.688 25.25 26.25 1 71.31 616 THR B CA 1
ATOM 10943 C C . THR B 1 616 ? 38.875 24.766 25.047 1 71.31 616 THR B C 1
ATOM 10945 O O . THR B 1 616 ? 37.875 24.078 25.203 1 71.31 616 THR B O 1
ATOM 10948 N N . GLY B 1 617 ? 38.875 25.484 24.031 1 80.69 617 GLY B N 1
ATOM 10949 C CA . GLY B 1 617 ? 38.188 25.078 22.812 1 80.69 617 GLY B CA 1
ATOM 10950 C C . GLY B 1 617 ? 38.656 25.797 21.578 1 80.69 617 GLY B C 1
ATOM 10951 O O . GLY B 1 617 ? 39.688 26.484 21.609 1 80.69 617 GLY B O 1
ATOM 10952 N N . GLY B 1 618 ? 38.125 25.438 20.422 1 82.75 618 GLY B N 1
ATOM 10953 C CA . GLY B 1 618 ? 38.438 26.062 19.156 1 82.75 618 GLY B CA 1
ATOM 10954 C C . GLY B 1 618 ? 37.25 26.312 18.281 1 82.75 618 GLY B C 1
ATOM 10955 O O . GLY B 1 618 ? 36.188 25.734 18.5 1 82.75 618 GLY B O 1
ATOM 10956 N N . VAL B 1 619 ? 37.375 27.312 17.453 1 87.12 619 VAL B N 1
ATOM 10957 C CA . VAL B 1 619 ? 36.312 27.656 16.516 1 87.12 619 VAL B CA 1
ATOM 10958 C C . VAL B 1 619 ? 36.375 26.719 15.305 1 87.12 619 VAL B C 1
ATOM 10960 O O . VAL B 1 619 ? 37.469 26.344 14.859 1 87.12 619 VAL B O 1
ATOM 10963 N N . ILE B 1 620 ? 35.281 26.297 14.898 1 89.44 620 ILE B N 1
ATOM 10964 C CA . ILE B 1 620 ? 35.156 25.406 13.758 1 89.44 620 ILE B CA 1
ATOM 10965 C C . ILE B 1 620 ? 34.812 26.203 12.5 1 89.44 620 ILE B C 1
ATOM 10967 O O . ILE B 1 620 ? 33.781 26.859 12.438 1 89.44 620 ILE B O 1
ATOM 10971 N N . ASN B 1 621 ? 35.719 26.266 11.625 1 84.62 621 ASN B N 1
ATOM 10972 C CA . ASN B 1 621 ? 35.531 26.875 10.312 1 84.62 621 ASN B CA 1
ATOM 10973 C C . ASN B 1 621 ? 35.688 25.844 9.195 1 84.62 621 ASN B C 1
ATOM 10975 O O . ASN B 1 621 ? 35.906 24.656 9.469 1 84.62 621 ASN B O 1
ATOM 10979 N N . GLU B 1 622 ? 35.531 26.156 7.953 1 84.5 622 GLU B N 1
ATOM 10980 C CA . GLU B 1 622 ? 35.625 25.25 6.816 1 84.5 622 GLU B CA 1
ATOM 10981 C C . GLU B 1 622 ? 37 24.609 6.746 1 84.5 622 GLU B C 1
ATOM 10983 O O . GLU B 1 622 ? 37.125 23.438 6.379 1 84.5 622 GLU B O 1
ATOM 10988 N N . GLU B 1 623 ? 38 25.266 7.219 1 81.31 623 GLU B N 1
ATOM 10989 C CA . GLU B 1 623 ? 39.375 24.75 7.172 1 81.31 623 GLU B CA 1
ATOM 10990 C C . GLU B 1 623 ? 39.656 23.828 8.359 1 81.31 623 GLU B C 1
ATOM 10992 O O . GLU B 1 623 ? 40.312 22.797 8.211 1 81.31 623 GLU B O 1
ATOM 10997 N N . THR B 1 624 ? 39.094 24.141 9.5 1 86.19 624 THR B N 1
ATOM 10998 C CA . THR B 1 624 ? 39.375 23.375 10.703 1 86.19 624 THR B CA 1
ATOM 10999 C C . THR B 1 624 ? 38.469 22.156 10.781 1 86.19 624 THR B C 1
ATOM 11001 O O . THR B 1 624 ? 38.688 21.25 11.586 1 86.19 624 THR B O 1
ATOM 11004 N N . LEU B 1 625 ? 37.5 22.125 10 1 87.88 625 LEU B N 1
ATOM 11005 C CA . LEU B 1 625 ? 36.531 21.016 9.992 1 87.88 625 LEU B CA 1
ATOM 11006 C C . LEU B 1 625 ? 37.219 19.719 9.617 1 87.88 625 LEU B C 1
ATOM 11008 O O . LEU B 1 625 ? 36.906 18.656 10.156 1 87.88 625 LEU B O 1
ATOM 11012 N N . LYS B 1 626 ? 38.188 19.734 8.766 1 84.38 626 LYS B N 1
ATOM 11013 C CA . LYS B 1 626 ? 38.875 18.547 8.289 1 84.38 626 LYS B CA 1
ATOM 11014 C C . LYS B 1 626 ? 39.781 17.969 9.375 1 84.38 626 LYS B C 1
ATOM 11016 O O . LYS B 1 626 ? 40.125 16.781 9.352 1 84.38 626 LYS B O 1
ATOM 11021 N N . SER B 1 627 ? 40.062 18.797 10.406 1 82 627 SER B N 1
ATOM 11022 C CA . SER B 1 627 ? 41 18.344 11.43 1 82 627 SER B CA 1
ATOM 11023 C C . SER B 1 627 ? 40.25 17.812 12.656 1 82 627 SER B C 1
ATOM 11025 O O . SER B 1 627 ? 40.906 17.344 13.602 1 82 627 SER B O 1
ATOM 11027 N N . LEU B 1 628 ? 39 17.781 12.594 1 84.38 628 LEU B N 1
ATOM 11028 C CA . LEU B 1 628 ? 38.25 17.297 13.75 1 84.38 628 LEU B CA 1
ATOM 11029 C C . LEU B 1 628 ? 38.344 15.773 13.844 1 84.38 628 LEU B C 1
ATOM 11031 O O . LEU B 1 628 ? 38.188 15.07 12.844 1 84.38 628 LEU B O 1
ATOM 11035 N N . ASP B 1 629 ? 38.625 15.258 14.969 1 80.44 629 ASP B N 1
ATOM 11036 C CA . ASP B 1 629 ? 38.688 13.82 15.203 1 80.44 629 ASP B CA 1
ATOM 11037 C C . ASP B 1 629 ? 37.312 13.227 15.391 1 80.44 629 ASP B C 1
ATOM 11039 O O . ASP B 1 629 ? 36.406 13.883 15.945 1 80.44 629 ASP B O 1
ATOM 11043 N N . TYR B 1 630 ? 37.031 12.141 14.695 1 77 630 TYR B N 1
ATOM 11044 C CA . TYR B 1 630 ? 35.75 11.492 14.93 1 77 630 TYR B CA 1
ATOM 11045 C C . TYR B 1 630 ? 35.906 9.977 14.977 1 77 630 TYR B C 1
ATOM 11047 O O . TYR B 1 630 ? 36.906 9.43 14.5 1 77 630 TYR B O 1
ATOM 11055 N N . LYS B 1 631 ? 35 9.359 15.789 1 73.56 631 LYS B N 1
ATOM 11056 C CA . LYS B 1 631 ? 34.969 7.906 15.867 1 73.56 631 LYS B CA 1
ATOM 11057 C C . LYS B 1 631 ? 34 7.328 14.828 1 73.56 631 LYS B C 1
ATOM 11059 O O . LYS B 1 631 ? 32.844 7.699 14.773 1 73.56 631 LYS B O 1
ATOM 11064 N N . ARG B 1 632 ? 34.531 6.453 13.977 1 72.88 632 ARG B N 1
ATOM 11065 C CA . ARG B 1 632 ? 33.75 5.844 12.914 1 72.88 632 ARG B CA 1
ATOM 11066 C C . ARG B 1 632 ? 32.75 4.84 13.484 1 72.88 632 ARG B C 1
ATOM 11068 O O . ARG B 1 632 ? 33.062 4.117 14.438 1 72.88 632 ARG B O 1
ATOM 11075 N N . ASP B 1 633 ? 31.5 4.891 13.031 1 67.06 633 ASP B N 1
ATOM 11076 C CA . ASP B 1 633 ? 30.453 3.951 13.422 1 67.06 633 ASP B CA 1
ATOM 11077 C C . ASP B 1 633 ? 30.594 2.631 12.672 1 67.06 633 ASP B C 1
ATOM 11079 O O . ASP B 1 633 ? 30.438 2.59 11.445 1 67.06 633 ASP B O 1
ATOM 11083 N N . TYR B 1 634 ? 31.031 1.532 13.32 1 63.16 634 TYR B N 1
ATOM 11084 C CA . TYR B 1 634 ? 31.234 0.233 12.688 1 63.16 634 TYR B CA 1
ATOM 11085 C C . TYR B 1 634 ? 29.891 -0.449 12.414 1 63.16 634 TYR B C 1
ATOM 11087 O O . TYR B 1 634 ? 29.797 -1.342 11.57 1 63.16 634 TYR B O 1
ATOM 11095 N N . LEU B 1 635 ? 28.766 -0.222 13.203 1 67.62 635 LEU B N 1
ATOM 11096 C CA . LEU B 1 635 ? 27.453 -0.827 12.93 1 67.62 635 LEU B CA 1
ATOM 11097 C C . LEU B 1 635 ? 26.688 -0.017 11.891 1 67.62 635 LEU B C 1
ATOM 11099 O O . LEU B 1 635 ? 25.5 0.265 12.07 1 67.62 635 LEU B O 1
ATOM 11103 N N . PHE B 1 636 ? 27.391 0.122 10.773 1 63.75 636 PHE B N 1
ATOM 11104 C CA . PHE B 1 636 ? 26.984 1.066 9.742 1 63.75 636 PHE B CA 1
ATOM 11105 C C . PHE B 1 636 ? 25.688 0.607 9.07 1 63.75 636 PHE B C 1
ATOM 11107 O O . PHE B 1 636 ? 24.781 1.407 8.859 1 63.75 636 PHE B O 1
ATOM 11114 N N . PRO B 1 637 ? 25.516 -0.75 8.852 1 69.5 637 PRO B N 1
ATOM 11115 C CA . PRO B 1 637 ? 24.297 -1.044 8.109 1 69.5 637 PRO B CA 1
ATOM 11116 C C . PRO B 1 637 ? 23.031 -0.818 8.945 1 69.5 637 PRO B C 1
ATOM 11118 O O . PRO B 1 637 ? 22 -0.414 8.406 1 69.5 637 PRO B O 1
ATOM 11121 N N . LEU B 1 638 ? 23.156 -0.981 10.25 1 80.56 638 LEU B N 1
ATOM 11122 C CA . LEU B 1 638 ? 22 -0.752 11.102 1 80.56 638 LEU B CA 1
ATOM 11123 C C . LEU B 1 638 ? 21.75 0.74 11.297 1 80.56 638 LEU B C 1
ATOM 11125 O O . LEU B 1 638 ? 20.641 1.154 11.602 1 80.56 638 LEU B O 1
ATOM 11129 N N . SER B 1 639 ? 22.875 1.473 11.008 1 81.06 639 SER B N 1
ATOM 11130 C CA . SER B 1 639 ? 22.75 2.918 11.164 1 81.06 639 SER B CA 1
ATOM 11131 C C . SER B 1 639 ? 22 3.535 9.992 1 81.06 639 SER B C 1
ATOM 11133 O O . SER B 1 639 ? 21.484 4.656 10.094 1 81.06 639 SER B O 1
ATOM 11135 N N . LEU B 1 640 ? 21.875 2.684 8.961 1 80.81 640 LEU B N 1
ATOM 11136 C CA . LEU B 1 640 ? 21.125 3.186 7.812 1 80.81 640 LEU B CA 1
ATOM 11137 C C . LEU B 1 640 ? 19.625 3.18 8.102 1 80.81 640 LEU B C 1
ATOM 11139 O O . LEU B 1 640 ? 18.875 3.943 7.496 1 80.81 640 LEU B O 1
ATOM 11143 N N . LEU B 1 641 ? 19.266 2.35 9.07 1 88.06 641 LEU B N 1
ATOM 11144 C CA . LEU B 1 641 ? 17.859 2.27 9.438 1 88.06 641 LEU B CA 1
ATOM 11145 C C . LEU B 1 641 ? 17.5 3.334 10.469 1 88.06 641 LEU B C 1
ATOM 11147 O O . LEU B 1 641 ? 16.328 3.703 10.602 1 88.06 641 LEU B O 1
ATOM 11151 N N . LEU B 1 642 ? 18.578 3.789 11.117 1 89.81 642 LEU B N 1
ATOM 11152 C CA . LEU B 1 642 ? 18.375 4.812 12.141 1 89.81 642 LEU B CA 1
ATOM 11153 C C . LEU B 1 642 ? 18.906 6.16 11.672 1 89.81 642 LEU B C 1
ATOM 11155 O O . LEU B 1 642 ? 20.062 6.492 11.914 1 89.81 642 LEU B O 1
ATOM 11159 N N . ARG B 1 643 ? 18.094 6.938 10.859 1 86.94 643 ARG B N 1
ATOM 11160 C CA . ARG B 1 643 ? 18.516 8.227 10.32 1 86.94 643 ARG B CA 1
ATOM 11161 C C . ARG B 1 643 ? 17.516 9.328 10.664 1 86.94 643 ARG B C 1
ATOM 11163 O O . ARG B 1 643 ? 16.312 9.117 10.57 1 86.94 643 ARG B O 1
ATOM 11170 N N . ASN B 1 644 ? 18.047 10.406 11.18 1 89.31 644 ASN B N 1
ATOM 11171 C CA . ASN B 1 644 ? 17.234 11.609 11.352 1 89.31 644 ASN B CA 1
ATOM 11172 C C . ASN B 1 644 ? 17.125 12.398 10.047 1 89.31 644 ASN B C 1
ATOM 11174 O O . ASN B 1 644 ? 18.078 13.062 9.641 1 89.31 644 ASN B O 1
ATOM 11178 N N . CYS B 1 645 ? 16.031 12.266 9.445 1 86.12 645 CYS B N 1
ATOM 11179 C CA . CYS B 1 645 ? 15.844 12.852 8.125 1 86.12 645 CYS B CA 1
ATOM 11180 C C . CYS B 1 645 ? 15.062 14.156 8.211 1 86.12 645 CYS B C 1
ATOM 11182 O O . CYS B 1 645 ? 14.602 14.539 9.289 1 86.12 645 CYS B O 1
ATOM 11184 N N . ARG B 1 646 ? 15.109 14.836 7.082 1 85.31 646 ARG B N 1
ATOM 11185 C CA . ARG B 1 646 ? 14.297 16.047 6.918 1 85.31 646 ARG B CA 1
ATOM 11186 C C . ARG B 1 646 ? 12.82 15.695 6.789 1 85.31 646 ARG B C 1
ATOM 11188 O O . ARG B 1 646 ? 12.469 14.664 6.203 1 85.31 646 ARG B O 1
ATOM 11195 N N . PRO B 1 647 ? 11.945 16.516 7.406 1 85.06 647 PRO B N 1
ATOM 11196 C CA . PRO B 1 647 ? 10.508 16.234 7.297 1 85.06 647 PRO B CA 1
ATOM 11197 C C . PRO B 1 647 ? 9.977 16.453 5.883 1 85.06 647 PRO B C 1
ATOM 11199 O O . PRO B 1 647 ? 10.438 17.359 5.176 1 85.06 647 PRO B O 1
ATOM 11202 N N . ILE B 1 648 ? 9.219 15.672 5.336 1 76.19 648 ILE B N 1
ATOM 11203 C CA . ILE B 1 648 ? 8.594 15.797 4.02 1 76.19 648 ILE B CA 1
ATOM 11204 C C . ILE B 1 648 ? 7.238 16.484 4.148 1 76.19 648 ILE B C 1
ATOM 11206 O O . ILE B 1 648 ? 6.773 17.141 3.213 1 76.19 648 ILE B O 1
ATOM 11210 N N . GLY B 1 649 ? 6.605 16.5 5.234 1 79.25 649 GLY B N 1
ATOM 11211 C CA . GLY B 1 649 ? 5.281 17.078 5.422 1 79.25 649 GLY B CA 1
ATOM 11212 C C . GLY B 1 649 ? 4.168 16.047 5.371 1 79.25 649 GLY B C 1
ATOM 11213 O O . GLY B 1 649 ? 4.285 15.031 4.676 1 79.25 649 GLY B O 1
ATOM 11214 N N . TYR B 1 650 ? 3.105 16.234 6.082 1 81.88 650 TYR B N 1
ATOM 11215 C CA . TYR B 1 650 ? 1.968 15.32 6.117 1 81.88 650 TYR B CA 1
ATOM 11216 C C . TYR B 1 650 ? 1.198 15.359 4.805 1 81.88 650 TYR B C 1
ATOM 11218 O O . TYR B 1 650 ? 0.728 14.32 4.324 1 81.88 650 TYR B O 1
ATOM 11226 N N . ALA B 1 651 ? 1.075 16.531 4.137 1 83.06 651 ALA B N 1
ATOM 11227 C CA . ALA B 1 651 ? 0.299 16.688 2.91 1 83.06 651 ALA B CA 1
ATOM 11228 C C . ALA B 1 651 ? 0.962 15.969 1.74 1 83.06 651 ALA B C 1
ATOM 11230 O O . ALA B 1 651 ? 0.279 15.43 0.866 1 83.06 651 ALA B O 1
ATOM 11231 N N . GLU B 1 652 ? 2.27 15.828 1.832 1 84.38 652 GLU B N 1
ATOM 11232 C CA . GLU B 1 652 ? 2.99 15.188 0.735 1 84.38 652 GLU B CA 1
ATOM 11233 C C . GLU B 1 652 ? 2.803 13.672 0.76 1 84.38 652 GLU B C 1
ATOM 11235 O O . GLU B 1 652 ? 2.871 13.016 -0.281 1 84.38 652 GLU B O 1
ATOM 11240 N N . THR B 1 653 ? 2.512 13.172 1.883 1 85.44 653 THR B N 1
ATOM 11241 C CA . THR B 1 653 ? 2.283 11.734 1.955 1 85.44 653 THR B CA 1
ATOM 11242 C C . THR B 1 653 ? 0.96 11.359 1.293 1 85.44 653 THR B C 1
ATOM 11244 O O . THR B 1 653 ? 0.883 10.375 0.56 1 85.44 653 THR B O 1
ATOM 11247 N N . LEU B 1 654 ? -0.02 12.109 1.567 1 87.44 654 LEU B N 1
ATOM 11248 C CA . LEU B 1 654 ? -1.305 11.844 0.929 1 87.44 654 LEU B CA 1
ATOM 11249 C C . LEU B 1 654 ? -1.214 12.047 -0.58 1 87.44 654 LEU B C 1
ATOM 11251 O O . LEU B 1 654 ? -1.789 11.273 -1.349 1 87.44 654 LEU B O 1
ATOM 11255 N N . GLN B 1 655 ? -0.458 13.008 -0.982 1 89.5 655 GLN B N 1
ATOM 11256 C CA . GLN B 1 655 ? -0.322 13.266 -2.412 1 89.5 655 GLN B CA 1
ATOM 11257 C C . GLN B 1 655 ? 0.506 12.18 -3.09 1 89.5 655 GLN B C 1
ATOM 11259 O O . GLN B 1 655 ? 0.285 11.859 -4.262 1 89.5 655 GLN B O 1
ATOM 11264 N N . LEU B 1 656 ? 1.438 11.641 -2.363 1 89.94 656 LEU B N 1
ATOM 11265 C CA . LEU B 1 656 ? 2.178 10.508 -2.896 1 89.94 656 LEU B CA 1
ATOM 11266 C C . LEU B 1 656 ? 1.258 9.305 -3.092 1 89.94 656 LEU B C 1
ATOM 11268 O O . LEU B 1 656 ? 1.352 8.602 -4.102 1 89.94 656 LEU B O 1
ATOM 11272 N N . LEU B 1 657 ? 0.38 9.086 -2.129 1 89.44 657 LEU B N 1
ATOM 11273 C CA . LEU B 1 657 ? -0.571 7.988 -2.256 1 89.44 657 LEU B CA 1
ATOM 11274 C C . LEU B 1 657 ? -1.486 8.195 -3.457 1 89.44 657 LEU B C 1
ATOM 11276 O O . LEU B 1 657 ? -1.776 7.25 -4.191 1 89.44 657 LEU B O 1
ATOM 11280 N N . ILE B 1 658 ? -1.923 9.414 -3.689 1 92.81 658 ILE B N 1
ATOM 11281 C CA . ILE B 1 658 ? -2.775 9.711 -4.836 1 92.81 658 ILE B CA 1
ATOM 11282 C C . ILE B 1 658 ? -1.989 9.516 -6.129 1 92.81 658 ILE B C 1
ATOM 11284 O O . ILE B 1 658 ? -2.531 9.023 -7.125 1 92.81 658 ILE B O 1
ATOM 11288 N N . CYS B 1 659 ? -0.678 9.797 -6.086 1 93.88 659 CYS B N 1
ATOM 11289 C CA . CYS B 1 659 ? 0.161 9.609 -7.266 1 93.88 659 CYS B CA 1
ATOM 11290 C C . CYS B 1 659 ? 0.324 8.125 -7.586 1 93.88 659 CYS B C 1
ATOM 11292 O O . CYS B 1 659 ? 0.3 7.734 -8.758 1 93.88 659 CYS B O 1
ATOM 11294 N N . ILE B 1 660 ? 0.424 7.363 -6.559 1 93.38 660 ILE B N 1
ATOM 11295 C CA . ILE B 1 660 ? 0.575 5.926 -6.766 1 93.38 660 ILE B CA 1
ATOM 11296 C C . ILE B 1 660 ? -0.698 5.355 -7.387 1 93.38 660 ILE B C 1
ATOM 11298 O O . ILE B 1 660 ? -0.637 4.586 -8.344 1 93.38 660 ILE B O 1
ATOM 11302 N N . VAL B 1 661 ? -1.831 5.727 -6.918 1 94.44 661 VAL B N 1
ATOM 11303 C CA . VAL B 1 661 ? -3.092 5.195 -7.422 1 94.44 661 VAL B CA 1
ATOM 11304 C C . VAL B 1 661 ? -3.354 5.738 -8.828 1 94.44 661 VAL B C 1
ATOM 11306 O O . VAL B 1 661 ? -3.904 5.035 -9.68 1 94.44 661 VAL B O 1
ATOM 11309 N N . LEU B 1 662 ? -2.908 6.961 -9.078 1 95.94 662 LEU B N 1
ATOM 11310 C CA . LEU B 1 662 ? -3.105 7.555 -10.398 1 95.94 662 LEU B CA 1
ATOM 11311 C C . LEU B 1 662 ? -2.289 6.82 -11.453 1 95.94 662 LEU B C 1
ATOM 11313 O O . LEU B 1 662 ? -2.809 6.48 -12.516 1 95.94 662 LEU B O 1
ATOM 11317 N N . VAL B 1 663 ? -1.028 6.539 -11.188 1 95.81 663 VAL B N 1
ATOM 11318 C CA . VAL B 1 663 ? -0.181 5.82 -12.133 1 95.81 663 VAL B CA 1
ATOM 11319 C C . VAL B 1 663 ? -0.679 4.383 -12.281 1 95.81 663 VAL B C 1
ATOM 11321 O O . VAL B 1 663 ? -0.658 3.824 -13.375 1 95.81 663 VAL B O 1
ATOM 11324 N N . GLY B 1 664 ? -1.111 3.789 -11.141 1 95.38 664 GLY B N 1
ATOM 11325 C CA . GLY B 1 664 ? -1.706 2.465 -11.219 1 95.38 664 GLY B CA 1
ATOM 11326 C C . GLY B 1 664 ? -2.951 2.422 -12.086 1 95.38 664 GLY B C 1
ATOM 11327 O O . GLY B 1 664 ? -3.133 1.493 -12.875 1 95.38 664 GLY B O 1
ATOM 11328 N N . ASP B 1 665 ? -3.822 3.4 -11.93 1 96.44 665 ASP B N 1
ATOM 11329 C CA . ASP B 1 665 ? -5.023 3.514 -12.75 1 96.44 665 ASP B CA 1
ATOM 11330 C C . ASP B 1 665 ? -4.672 3.576 -14.234 1 96.44 665 ASP B C 1
ATOM 11332 O O . ASP B 1 665 ? -5.266 2.865 -15.047 1 96.44 665 ASP B O 1
ATOM 11336 N N . PHE B 1 666 ? -3.682 4.332 -14.602 1 96.81 666 PHE B N 1
ATOM 11337 C CA . PHE B 1 666 ? -3.293 4.508 -16 1 96.81 666 PHE B CA 1
ATOM 11338 C C . PHE B 1 666 ? -2.711 3.219 -16.562 1 96.81 666 PHE B C 1
ATOM 11340 O O . PHE B 1 666 ? -3.037 2.826 -17.688 1 96.81 666 PHE B O 1
ATOM 11347 N N . THR B 1 667 ? -1.899 2.529 -15.797 1 95.88 667 THR B N 1
ATOM 11348 C CA . THR B 1 667 ? -1.264 1.301 -16.266 1 95.88 667 THR B CA 1
ATOM 11349 C C . THR B 1 667 ? -2.299 0.198 -16.469 1 95.88 667 THR B C 1
ATOM 11351 O O . THR B 1 667 ? -2.273 -0.509 -17.469 1 95.88 667 THR B O 1
ATOM 11354 N N . ILE B 1 668 ? -3.252 0.083 -15.547 1 95.25 668 ILE B N 1
ATOM 11355 C CA . ILE B 1 668 ? -4.277 -0.946 -15.664 1 95.25 668 ILE B CA 1
ATOM 11356 C C . ILE B 1 668 ? -5.219 -0.608 -16.812 1 95.25 668 ILE B C 1
ATOM 11358 O O . ILE B 1 668 ? -5.691 -1.503 -17.516 1 95.25 668 ILE B O 1
ATOM 11362 N N . THR B 1 669 ? -5.477 0.675 -17.016 1 96.88 669 THR B N 1
ATOM 11363 C CA . THR B 1 669 ? -6.293 1.094 -18.141 1 96.88 669 THR B CA 1
ATOM 11364 C C . THR B 1 669 ? -5.629 0.699 -19.469 1 96.88 669 THR B C 1
ATOM 11366 O O . THR B 1 669 ? -6.293 0.185 -20.375 1 96.88 669 THR B O 1
ATOM 11369 N N . LEU B 1 670 ? -4.34 0.876 -19.594 1 95.31 670 LEU B N 1
ATOM 11370 C CA . LEU B 1 670 ? -3.621 0.514 -20.812 1 95.31 670 LEU B CA 1
ATOM 11371 C C . LEU B 1 670 ? -3.627 -0.998 -21.016 1 95.31 670 LEU B C 1
ATOM 11373 O O . LEU B 1 670 ? -3.807 -1.476 -22.141 1 95.31 670 LEU B O 1
ATOM 11377 N N . LEU B 1 671 ? -3.496 -1.736 -19.906 1 94 671 LEU B N 1
ATOM 11378 C CA . LEU B 1 671 ? -3.521 -3.193 -20 1 94 671 LEU B CA 1
ATOM 11379 C C . LEU B 1 671 ? -4.902 -3.686 -20.422 1 94 671 LEU B C 1
ATOM 11381 O O . LEU B 1 671 ? -5.016 -4.613 -21.219 1 94 671 LEU B O 1
ATOM 11385 N N . MET B 1 672 ? -5.918 -3.105 -19.844 1 94.75 672 MET B N 1
ATOM 11386 C CA . MET B 1 672 ? -7.281 -3.486 -20.219 1 94.75 672 MET B CA 1
ATOM 11387 C C . MET B 1 672 ? -7.555 -3.186 -21.688 1 94.75 672 MET B C 1
ATOM 11389 O O . MET B 1 672 ? -8.172 -3.99 -22.375 1 94.75 672 MET B O 1
ATOM 11393 N N . LEU B 1 673 ? -7.074 -2.049 -22.156 1 94.56 673 LEU B N 1
ATOM 11394 C CA . LEU B 1 673 ? -7.281 -1.686 -23.547 1 94.56 673 LEU B CA 1
ATOM 11395 C C . LEU B 1 673 ? -6.562 -2.66 -24.469 1 94.56 673 LEU B C 1
ATOM 11397 O O . LEU B 1 673 ? -7.102 -3.055 -25.516 1 94.56 673 LEU B O 1
ATOM 11401 N N . VAL B 1 674 ? -5.379 -3.125 -24.141 1 92.5 674 VAL B N 1
ATOM 11402 C CA . VAL B 1 674 ? -4.637 -4.094 -24.953 1 92.5 674 VAL B CA 1
ATOM 11403 C C . VAL B 1 674 ? -5.363 -5.434 -24.938 1 92.5 674 VAL B C 1
ATOM 11405 O O . VAL B 1 674 ? -5.461 -6.102 -25.969 1 92.5 674 VAL B O 1
ATOM 11408 N N . GLN B 1 675 ? -5.863 -5.812 -23.797 1 90.69 675 GLN B N 1
ATOM 11409 C CA . GLN B 1 675 ? -6.602 -7.066 -23.703 1 90.69 675 GLN B CA 1
ATOM 11410 C C . GLN B 1 675 ? -7.828 -7.051 -24.609 1 90.69 675 GLN B C 1
ATOM 11412 O O . GLN B 1 675 ? -8.086 -8.016 -25.328 1 90.69 675 GLN B O 1
ATOM 11417 N N . TYR B 1 676 ? -8.555 -5.953 -24.609 1 91.69 676 TYR B N 1
ATOM 11418 C CA . TYR B 1 676 ? -9.781 -5.887 -25.391 1 91.69 676 TYR B CA 1
ATOM 11419 C C . TYR B 1 676 ? -9.477 -5.676 -26.875 1 91.69 676 TYR B C 1
ATOM 11421 O O . TYR B 1 676 ? -10.289 -6.004 -27.734 1 91.69 676 TYR B O 1
ATOM 11429 N N . TYR B 1 677 ? -8.305 -5.082 -27.156 1 90.94 677 TYR B N 1
ATOM 11430 C CA . TYR B 1 677 ? -7.871 -4.992 -28.547 1 90.94 677 TYR B CA 1
ATOM 11431 C C . TYR B 1 677 ? -7.66 -6.379 -29.141 1 90.94 677 TYR B C 1
ATOM 11433 O O . TYR B 1 677 ? -7.996 -6.617 -30.297 1 90.94 677 TYR B O 1
ATOM 11441 N N . TRP B 1 678 ? -7.246 -7.344 -28.359 1 84.5 678 TRP B N 1
ATOM 11442 C CA . TRP B 1 678 ? -6.953 -8.688 -28.875 1 84.5 678 TRP B CA 1
ATOM 11443 C C . TRP B 1 678 ? -8.211 -9.547 -28.891 1 84.5 678 TRP B C 1
ATOM 11445 O O . TRP B 1 678 ? -8.281 -10.539 -29.609 1 84.5 678 TRP B O 1
ATOM 11455 N N . ILE B 1 679 ? -9.164 -9.195 -28.125 1 80.5 679 ILE B N 1
ATOM 11456 C CA . ILE B 1 679 ? -10.445 -9.898 -28.203 1 80.5 679 ILE B CA 1
ATOM 11457 C C . ILE B 1 679 ? -11.156 -9.508 -29.5 1 80.5 679 ILE B C 1
ATOM 11459 O O . ILE B 1 679 ? -11.508 -10.367 -30.312 1 80.5 679 ILE B O 1
ATOM 11463 N N . SER B 1 680 ? -11.422 -8.195 -29.672 1 85.12 680 SER B N 1
ATOM 11464 C CA . SER B 1 680 ? -12.023 -7.656 -30.891 1 85.12 680 SER B CA 1
ATOM 11465 C C . SER B 1 680 ? -11.766 -6.16 -31.016 1 85.12 680 SER B C 1
ATOM 11467 O O . SER B 1 680 ? -11.797 -5.43 -30.031 1 85.12 680 SER B O 1
ATOM 11469 N N . VAL B 1 681 ? -11.523 -5.715 -32.156 1 89.94 681 VAL B N 1
ATOM 11470 C CA . VAL B 1 681 ? -11.312 -4.293 -32.438 1 89.94 681 VAL B CA 1
ATOM 11471 C C . VAL B 1 681 ? -12.586 -3.514 -32.094 1 89.94 681 VAL B C 1
ATOM 11473 O O . VAL B 1 681 ? -12.516 -2.377 -31.625 1 89.94 681 VAL B O 1
ATOM 11476 N N . GLY B 1 682 ? -13.727 -4.211 -32.375 1 89.25 682 GLY B N 1
ATOM 11477 C CA . GLY B 1 682 ? -14.984 -3.572 -32 1 89.25 682 GLY B CA 1
ATOM 11478 C C . GLY B 1 682 ? -15.125 -3.344 -30.516 1 89.25 682 GLY B C 1
ATOM 11479 O O . GLY B 1 682 ? -15.625 -2.301 -30.078 1 89.25 682 GLY B O 1
ATOM 11480 N N . ALA B 1 683 ? -14.688 -4.328 -29.797 1 90.81 683 ALA B N 1
ATOM 11481 C CA . ALA B 1 683 ? -14.734 -4.188 -28.344 1 90.81 683 ALA B CA 1
ATOM 11482 C C . ALA B 1 683 ? -13.805 -3.07 -27.875 1 90.81 683 ALA B C 1
ATOM 11484 O O . ALA B 1 683 ? -14.18 -2.271 -27.016 1 90.81 683 ALA B O 1
ATOM 11485 N N . PHE B 1 684 ? -12.641 -2.934 -28.5 1 94.12 684 PHE B N 1
ATOM 11486 C CA . PHE B 1 684 ? -11.672 -1.899 -28.172 1 94.12 684 PHE B CA 1
ATOM 11487 C C . PHE B 1 684 ? -12.242 -0.513 -28.438 1 94.12 684 PHE B C 1
ATOM 11489 O O . PHE B 1 684 ? -12.148 0.379 -27.594 1 94.12 684 PHE B O 1
ATOM 11496 N N . LEU B 1 685 ? -12.875 -0.302 -29.531 1 94.56 685 LEU B N 1
ATOM 11497 C CA . LEU B 1 685 ? -13.43 0.994 -29.906 1 94.56 685 LEU B CA 1
ATOM 11498 C C . LEU B 1 685 ? -14.641 1.339 -29.047 1 94.56 685 LEU B C 1
ATOM 11500 O O . LEU B 1 685 ? -14.836 2.502 -28.688 1 94.56 685 LEU B O 1
ATOM 11504 N N . ALA B 1 686 ? -15.383 0.35 -28.672 1 93.94 686 ALA B N 1
ATOM 11505 C CA . ALA B 1 686 ? -16.547 0.594 -27.812 1 93.94 686 ALA B CA 1
ATOM 11506 C C . ALA B 1 686 ? -16.109 1.059 -26.438 1 93.94 686 ALA B C 1
ATOM 11508 O O . ALA B 1 686 ? -16.656 2.012 -25.891 1 93.94 686 ALA B O 1
ATOM 11509 N N . VAL B 1 687 ? -15.109 0.448 -25.922 1 94.62 687 VAL B N 1
ATOM 11510 C CA . VAL B 1 687 ? -14.633 0.792 -24.578 1 94.62 687 VAL B CA 1
ATOM 11511 C C . VAL B 1 687 ? -13.969 2.168 -24.609 1 94.62 687 VAL B C 1
ATOM 11513 O O . VAL B 1 687 ? -14.109 2.949 -23.656 1 94.62 687 VAL B O 1
ATOM 11516 N N . LEU B 1 688 ? -13.312 2.553 -25.703 1 94.38 688 LEU B N 1
ATOM 11517 C CA . LEU B 1 688 ? -12.586 3.811 -25.797 1 94.38 688 LEU B CA 1
ATOM 11518 C C . LEU B 1 688 ? -13.523 4.965 -26.125 1 94.38 688 LEU B C 1
ATOM 11520 O O . LEU B 1 688 ? -13.336 6.082 -25.641 1 94.38 688 LEU B O 1
ATOM 11524 N N . LEU B 1 689 ? -14.625 4.688 -26.797 1 94.25 689 LEU B N 1
ATOM 11525 C CA . LEU B 1 689 ? -15.398 5.789 -27.359 1 94.25 689 LEU B CA 1
ATOM 11526 C C . LEU B 1 689 ? -16.734 5.949 -26.641 1 94.25 689 LEU B C 1
ATOM 11528 O O . LEU B 1 689 ? -17.453 6.926 -26.859 1 94.25 689 LEU B O 1
ATOM 11532 N N . ILE B 1 690 ? -17.172 5.109 -25.766 1 92.38 690 ILE B N 1
ATOM 11533 C CA . ILE B 1 690 ? -18.422 5.246 -25.016 1 92.38 690 ILE B CA 1
ATOM 11534 C C . ILE B 1 690 ? -18.125 5.375 -23.531 1 92.38 690 ILE B C 1
ATOM 11536 O O . ILE B 1 690 ? -18.016 4.371 -22.812 1 92.38 690 ILE B O 1
ATOM 11540 N N . PRO B 1 691 ? -18.234 6.648 -23 1 91.62 691 PRO B N 1
ATOM 11541 C CA . PRO B 1 691 ? -18.031 7.988 -23.578 1 91.62 691 PRO B CA 1
ATOM 11542 C C . PRO B 1 691 ? -16.656 8.164 -24.188 1 91.62 691 PRO B C 1
ATOM 11544 O O . PRO B 1 691 ? -15.719 7.441 -23.844 1 91.62 691 PRO B O 1
ATOM 11547 N N . PRO B 1 692 ? -16.547 9.211 -25.078 1 92.81 692 PRO B N 1
ATOM 11548 C CA . PRO B 1 692 ? -15.305 9.305 -25.844 1 92.81 692 PRO B CA 1
ATOM 11549 C C . PRO B 1 692 ? -14.117 9.734 -24.969 1 92.81 692 PRO B C 1
ATOM 11551 O O . PRO B 1 692 ? -14.148 10.812 -24.359 1 92.81 692 PRO B O 1
ATOM 11554 N N . LEU B 1 693 ? -13.055 8.969 -24.938 1 92.5 693 LEU B N 1
ATOM 11555 C CA . LEU B 1 693 ? -11.742 9.227 -24.344 1 92.5 693 LEU B CA 1
ATOM 11556 C C . LEU B 1 693 ? -11.867 9.516 -22.859 1 92.5 693 LEU B C 1
ATOM 11558 O O . LEU B 1 693 ? -11.008 10.18 -22.266 1 92.5 693 LEU B O 1
ATOM 11562 N N . ALA B 1 694 ? -12.969 9.062 -22.234 1 93.31 694 ALA B N 1
ATOM 11563 C CA . ALA B 1 694 ? -13.172 9.289 -20.812 1 93.31 694 ALA B CA 1
ATOM 11564 C C . ALA B 1 694 ? -12.289 8.359 -19.969 1 93.31 694 ALA B C 1
ATOM 11566 O O . ALA B 1 694 ? -11.922 8.688 -18.844 1 93.31 694 ALA B O 1
ATOM 11567 N N . LEU B 1 695 ? -11.922 7.344 -20.594 1 94.31 695 LEU B N 1
ATOM 11568 C CA . LEU B 1 695 ? -11.109 6.355 -19.906 1 94.31 695 LEU B CA 1
ATOM 11569 C C . LEU B 1 695 ? -9.688 6.867 -19.703 1 94.31 695 LEU B C 1
ATOM 11571 O O . LEU B 1 695 ? -9.031 6.531 -18.703 1 94.31 695 LEU B O 1
ATOM 11575 N N . LEU B 1 696 ? -9.18 7.777 -20.594 1 95 696 LEU B N 1
ATOM 11576 C CA . LEU B 1 696 ? -7.805 8.258 -20.531 1 95 696 LEU B CA 1
ATOM 11577 C C . LEU B 1 696 ? -7.738 9.641 -19.891 1 95 696 LEU B C 1
ATOM 11579 O O . LEU B 1 696 ? -6.668 10.078 -19.453 1 95 696 LEU B O 1
ATOM 11583 N N . SER B 1 697 ? -8.773 10.242 -19.641 1 94.88 697 SER B N 1
ATOM 11584 C CA . SER B 1 697 ? -8.805 11.641 -19.219 1 94.88 697 SER B CA 1
ATOM 11585 C C . SER B 1 697 ? -8.492 11.766 -17.734 1 94.88 697 SER B C 1
ATOM 11587 O O . SER B 1 697 ? -7.914 12.773 -17.297 1 94.88 697 SER B O 1
ATOM 11589 N N . PRO B 1 698 ? -8.875 10.766 -16.922 1 95.31 698 PRO B N 1
ATOM 11590 C CA . PRO B 1 698 ? -8.555 10.914 -15.492 1 95.31 698 PRO B CA 1
ATOM 11591 C C . PRO B 1 698 ? -7.059 11.07 -15.234 1 95.31 698 PRO B C 1
ATOM 11593 O O . PRO B 1 698 ? -6.66 11.781 -14.312 1 95.31 698 PRO B O 1
ATOM 11596 N N . PHE B 1 699 ? -6.16 10.555 -16.109 1 96.56 699 PHE B N 1
ATOM 11597 C CA . PHE B 1 699 ? -4.719 10.664 -15.906 1 96.56 699 PHE B CA 1
ATOM 11598 C C . PHE B 1 699 ? -4.246 12.086 -16.172 1 96.56 699 PHE B C 1
ATOM 11600 O O . PHE B 1 699 ? -3.488 12.648 -15.367 1 96.56 699 PHE B O 1
ATOM 11607 N N . LEU B 1 700 ? -4.766 12.719 -17.141 1 94.75 700 LEU B N 1
ATOM 11608 C CA . LEU B 1 700 ? -4.387 14.086 -17.469 1 94.75 700 LEU B CA 1
ATOM 11609 C C . LEU B 1 700 ? -4.969 15.07 -16.453 1 94.75 700 LEU B C 1
ATOM 11611 O O . LEU B 1 700 ? -4.281 15.992 -16.016 1 94.75 700 LEU B O 1
ATOM 11615 N N . ALA B 1 701 ? -6.184 14.812 -16.094 1 95.44 701 ALA B N 1
ATOM 11616 C CA . ALA B 1 701 ? -6.824 15.672 -15.094 1 95.44 701 ALA B CA 1
ATOM 11617 C C . ALA B 1 701 ? -6.168 15.492 -13.727 1 95.44 701 ALA B C 1
ATOM 11619 O O . ALA B 1 701 ? -6.039 16.453 -12.969 1 95.44 701 ALA B O 1
ATOM 11620 N N . GLY B 1 702 ? -5.801 14.281 -13.445 1 95.06 702 GLY B N 1
ATOM 11621 C CA . GLY B 1 702 ? -5.117 14.031 -12.188 1 95.06 702 GLY B CA 1
ATOM 11622 C C . GLY B 1 702 ? -3.752 14.688 -12.102 1 95.06 702 GLY B C 1
ATOM 11623 O O . GLY B 1 702 ? -3.383 15.234 -11.062 1 95.06 702 GLY B O 1
ATOM 11624 N N . LEU B 1 703 ? -3.014 14.719 -13.203 1 93.69 703 LEU B N 1
ATOM 11625 C CA . LEU B 1 703 ? -1.718 15.391 -13.242 1 93.69 703 LEU B CA 1
ATOM 11626 C C . LEU B 1 703 ? -1.879 16.891 -13.07 1 93.69 703 LEU B C 1
ATOM 11628 O O . LEU B 1 703 ? -1.112 17.531 -12.336 1 93.69 703 LEU B O 1
ATOM 11632 N N . ASN B 1 704 ? -2.918 17.391 -13.602 1 92.75 704 ASN B N 1
ATOM 11633 C CA . ASN B 1 704 ? -3.197 18.812 -13.461 1 92.75 704 ASN B CA 1
ATOM 11634 C C . ASN B 1 704 ? -3.559 19.156 -12.016 1 92.75 704 ASN B C 1
ATOM 11636 O O . ASN B 1 704 ? -3.139 20.203 -11.508 1 92.75 704 ASN B O 1
ATOM 11640 N N . ALA B 1 705 ? -4.312 18.281 -11.383 1 93.31 705 ALA B N 1
ATOM 11641 C CA . ALA B 1 705 ? -4.719 18.531 -10.008 1 93.31 705 ALA B CA 1
ATOM 11642 C C . ALA B 1 705 ? -3.527 18.438 -9.055 1 93.31 705 ALA B C 1
ATOM 11644 O O . ALA B 1 705 ? -3.414 19.219 -8.109 1 93.31 705 ALA B O 1
ATOM 11645 N N . LEU B 1 706 ? -2.605 17.547 -9.32 1 90.94 706 LEU B N 1
ATOM 11646 C CA . LEU B 1 706 ? -1.454 17.344 -8.445 1 90.94 706 LEU B CA 1
ATOM 11647 C C . LEU B 1 706 ? -0.442 18.469 -8.609 1 90.94 706 LEU B C 1
ATOM 11649 O O . LEU B 1 706 ? 0.22 18.859 -7.641 1 90.94 706 LEU B O 1
ATOM 11653 N N . PHE B 1 707 ? -0.453 19.109 -9.828 1 89.31 707 PHE B N 1
ATOM 11654 C CA . PHE B 1 707 ? 0.543 20.141 -10.078 1 89.31 707 PHE B CA 1
ATOM 11655 C C . PHE B 1 707 ? -0.058 21.531 -9.891 1 89.31 707 PHE B C 1
ATOM 11657 O O . PHE B 1 707 ? 0.658 22.531 -9.922 1 89.31 707 PHE B O 1
ATOM 11664 N N . SER B 1 708 ? -1.418 21.5 -9.539 1 87 708 SER B N 1
ATOM 11665 C CA . SER B 1 708 ? -2.064 22.797 -9.352 1 87 708 SER B CA 1
ATOM 11666 C C . SER B 1 708 ? -1.765 23.375 -7.969 1 87 708 SER B C 1
ATOM 11668 O O . SER B 1 708 ? -1.633 22.625 -6.996 1 87 708 SER B O 1
ATOM 11670 N N . ARG B 1 709 ? -1.511 24.625 -8.031 1 75.06 709 ARG B N 1
ATOM 11671 C CA . ARG B 1 709 ? -1.233 25.312 -6.777 1 75.06 709 ARG B CA 1
ATOM 11672 C C . ARG B 1 709 ? -2.127 26.547 -6.613 1 75.06 709 ARG B C 1
ATOM 11674 O O . ARG B 1 709 ? -2.75 27 -7.574 1 75.06 709 ARG B O 1
ATOM 11681 N N . GLY B 1 710 ? -2.457 26.891 -5.395 1 72.56 710 GLY B N 1
ATOM 11682 C CA . GLY B 1 710 ? -3.25 28.078 -5.152 1 72.56 710 GLY B CA 1
ATOM 11683 C C . GLY B 1 710 ? -4.668 27.781 -4.703 1 72.56 710 GLY B C 1
ATOM 11684 O O . GLY B 1 710 ? -4.957 26.672 -4.262 1 72.56 710 GLY B O 1
ATOM 11685 N N . PRO B 1 711 ? -5.496 28.766 -4.684 1 70.06 711 PRO B N 1
ATOM 11686 C CA . PRO B 1 711 ? -6.859 28.625 -4.16 1 70.06 711 PRO B CA 1
ATOM 11687 C C . PRO B 1 711 ? -7.773 27.828 -5.094 1 70.06 711 PRO B C 1
ATOM 11689 O O . PRO B 1 711 ? -8.82 27.344 -4.668 1 70.06 711 PRO B O 1
ATOM 11692 N N . LYS B 1 712 ? -7.309 27.609 -6.371 1 79.81 712 LYS B N 1
ATOM 11693 C CA . LYS B 1 712 ? -8.148 26.859 -7.297 1 79.81 712 LYS B CA 1
ATOM 11694 C C . LYS B 1 712 ? -7.844 25.359 -7.234 1 79.81 712 LYS B C 1
ATOM 11696 O O . LYS B 1 712 ? -8.336 24.594 -8.055 1 79.81 712 LYS B O 1
ATOM 11701 N N . ARG B 1 713 ? -7.086 25 -6.297 1 85.31 713 ARG B N 1
ATOM 11702 C CA . ARG B 1 713 ? -6.66 23.609 -6.203 1 85.31 713 ARG B CA 1
ATOM 11703 C C . ARG B 1 713 ? -7.844 22.688 -5.902 1 85.31 713 ARG B C 1
ATOM 11705 O O . ARG B 1 713 ? -7.945 21.594 -6.457 1 85.31 713 ARG B O 1
ATOM 11712 N N . SER B 1 714 ? -8.719 23.234 -5.09 1 88.19 714 SER B N 1
ATOM 11713 C CA . SER B 1 714 ? -9.852 22.391 -4.719 1 88.19 714 SER B CA 1
ATOM 11714 C C . SER B 1 714 ? -10.805 22.203 -5.891 1 88.19 714 SER B C 1
ATOM 11716 O O . SER B 1 714 ? -11.336 21.109 -6.098 1 88.19 714 SER B O 1
ATOM 11718 N N . SER B 1 715 ? -10.969 23.219 -6.715 1 89.44 715 SER B N 1
ATOM 11719 C CA . SER B 1 715 ? -11.883 23.125 -7.848 1 89.44 715 SER B CA 1
ATOM 11720 C C . SER B 1 715 ? -11.32 22.219 -8.938 1 89.44 715 SER B C 1
ATOM 11722 O O . SER B 1 715 ? -12.047 21.422 -9.531 1 89.44 715 SER B O 1
ATOM 11724 N N . VAL B 1 716 ? -10.016 22.312 -9.164 1 92.38 716 VAL B N 1
ATOM 11725 C CA . VAL B 1 716 ? -9.391 21.469 -10.188 1 92.38 716 VAL B CA 1
ATOM 11726 C C . VAL B 1 716 ? -9.406 20.016 -9.742 1 92.38 716 VAL B C 1
ATOM 11728 O O . VAL B 1 716 ? -9.578 19.109 -10.562 1 92.38 716 VAL B O 1
ATOM 11731 N N . THR B 1 717 ? -9.242 19.781 -8.453 1 94.25 717 THR B N 1
ATOM 11732 C CA . THR B 1 717 ? -9.258 18.406 -7.945 1 94.25 717 THR B CA 1
ATOM 11733 C C . THR B 1 717 ? -10.664 17.812 -8.039 1 94.25 717 THR B C 1
ATOM 11735 O O . THR B 1 717 ? -10.82 16.609 -8.273 1 94.25 717 THR B O 1
ATOM 11738 N N . ARG B 1 718 ? -11.688 18.656 -7.918 1 93.81 718 ARG B N 1
ATOM 11739 C CA . ARG B 1 718 ? -13.047 18.172 -8.086 1 93.81 718 ARG B CA 1
ATOM 11740 C C . ARG B 1 718 ? -13.305 17.75 -9.531 1 93.81 718 ARG B C 1
ATOM 11742 O O . ARG B 1 718 ? -14.008 16.766 -9.781 1 93.81 718 ARG B O 1
ATOM 11749 N N . ILE B 1 719 ? -12.711 18.5 -10.461 1 93.06 719 ILE B N 1
ATOM 11750 C CA . ILE B 1 719 ? -12.859 18.141 -11.867 1 93.06 719 ILE B CA 1
ATOM 11751 C C . ILE B 1 719 ? -12.18 16.797 -12.133 1 93.06 719 ILE B C 1
ATOM 11753 O O . ILE B 1 719 ? -12.672 15.992 -12.93 1 93.06 719 ILE B O 1
ATOM 11757 N N . PHE B 1 720 ? -11.094 16.531 -11.5 1 95.94 720 PHE B N 1
ATOM 11758 C CA . PHE B 1 720 ? -10.414 15.25 -11.594 1 95.94 720 PHE B CA 1
ATOM 11759 C C . PHE B 1 720 ? -11.328 14.117 -11.156 1 95.94 720 PHE B C 1
ATOM 11761 O O . PHE B 1 720 ? -11.445 13.094 -11.844 1 95.94 720 PHE B O 1
ATOM 11768 N N . THR B 1 721 ? -12.016 14.344 -10.016 1 95.25 721 THR B N 1
ATOM 11769 C CA . THR B 1 721 ? -12.906 13.297 -9.516 1 95.25 721 THR B CA 1
ATOM 11770 C C . THR B 1 721 ? -14.086 13.102 -10.461 1 95.25 721 THR B C 1
ATOM 11772 O O . THR B 1 721 ? -14.586 11.977 -10.609 1 95.25 721 THR B O 1
ATOM 11775 N N . LEU B 1 722 ? -14.508 14.125 -11.078 1 93.5 722 LEU B N 1
ATOM 11776 C CA . LEU B 1 722 ? -15.594 14.008 -12.047 1 93.5 722 LEU B CA 1
ATOM 11777 C C . LEU B 1 722 ? -15.172 13.156 -13.242 1 93.5 722 LEU B C 1
ATOM 11779 O O . LEU B 1 722 ? -15.945 12.32 -13.719 1 93.5 722 LEU B O 1
ATOM 11783 N N . TRP B 1 723 ? -14.008 13.375 -13.688 1 94.5 723 TRP B N 1
ATOM 11784 C CA . TRP B 1 723 ? -13.5 12.57 -14.797 1 94.5 723 TRP B CA 1
ATOM 11785 C C . TRP B 1 723 ? -13.328 11.117 -14.383 1 94.5 723 TRP B C 1
ATOM 11787 O O . TRP B 1 723 ? -13.602 10.203 -15.172 1 94.5 723 TRP B O 1
ATOM 11797 N N . ASN B 1 724 ? -12.875 10.914 -13.172 1 94.94 724 ASN B N 1
ATOM 11798 C CA . ASN B 1 724 ? -12.727 9.555 -12.664 1 94.94 724 ASN B CA 1
ATOM 11799 C C . ASN B 1 724 ? -14.062 8.828 -12.609 1 94.94 724 ASN B C 1
ATOM 11801 O O . ASN B 1 724 ? -14.156 7.66 -13 1 94.94 724 ASN B O 1
ATOM 11805 N N . THR B 1 725 ? -15.086 9.5 -12.227 1 93.06 725 THR B N 1
ATOM 11806 C CA . THR B 1 725 ? -16.406 8.891 -12.117 1 93.06 725 THR B CA 1
ATOM 11807 C C . THR B 1 725 ? -17.016 8.648 -13.5 1 93.06 725 THR B C 1
ATOM 11809 O O . THR B 1 725 ? -17.672 7.641 -13.727 1 93.06 725 THR B O 1
ATOM 11812 N N . THR B 1 726 ? -16.75 9.539 -14.414 1 92.62 726 THR B N 1
ATOM 11813 C CA . THR B 1 726 ? -17.25 9.359 -15.773 1 92.62 726 THR B CA 1
ATOM 11814 C C . THR B 1 726 ? -16.562 8.164 -16.438 1 92.62 726 THR B C 1
ATOM 11816 O O . THR B 1 726 ? -17.188 7.441 -17.219 1 92.62 726 THR B O 1
ATOM 11819 N N . SER B 1 727 ? -15.344 7.926 -16.094 1 94.38 727 SER B N 1
ATOM 11820 C CA . SER B 1 727 ? -14.602 6.82 -16.688 1 94.38 727 SER B CA 1
ATOM 11821 C C . SER B 1 727 ? -15.133 5.473 -16.203 1 94.38 727 SER B C 1
ATOM 11823 O O . SER B 1 727 ? -14.852 4.438 -16.812 1 94.38 727 SER B O 1
ATOM 11825 N N . VAL B 1 728 ? -15.906 5.434 -15.148 1 93.81 728 VAL B N 1
ATOM 11826 C CA . VAL B 1 728 ? -16.484 4.195 -14.648 1 93.81 728 VAL B CA 1
ATOM 11827 C C . VAL B 1 728 ? -17.516 3.666 -15.641 1 93.81 728 VAL B C 1
ATOM 11829 O O . VAL B 1 728 ? -17.734 2.455 -15.734 1 93.81 728 VAL B O 1
ATOM 11832 N N . ILE B 1 729 ? -18.062 4.566 -16.453 1 92.25 729 ILE B N 1
ATOM 11833 C CA . ILE B 1 729 ? -19.016 4.133 -17.484 1 92.25 729 ILE B CA 1
ATOM 11834 C C . ILE B 1 729 ? -18.297 3.287 -18.531 1 92.25 729 ILE B C 1
ATOM 11836 O O . ILE B 1 729 ? -18.844 2.303 -19.031 1 92.25 729 ILE B O 1
ATOM 11840 N N . ASN B 1 730 ? -17.062 3.643 -18.844 1 95.12 730 ASN B N 1
ATOM 11841 C CA . ASN B 1 730 ? -16.281 2.852 -19.781 1 95.12 730 ASN B CA 1
ATOM 11842 C C . ASN B 1 730 ? -16.016 1.446 -19.25 1 95.12 730 ASN B C 1
ATOM 11844 O O . ASN B 1 730 ? -15.977 0.482 -20.016 1 95.12 730 ASN B O 1
ATOM 11848 N N . ILE B 1 731 ? -15.852 1.357 -17.969 1 94.56 731 ILE B N 1
ATOM 11849 C CA . ILE B 1 731 ? -15.602 0.058 -17.359 1 94.56 731 ILE B CA 1
ATOM 11850 C C . ILE B 1 731 ? -16.875 -0.794 -17.422 1 94.56 731 ILE B C 1
ATOM 11852 O O . ILE B 1 731 ? -16.797 -1.998 -17.688 1 94.56 731 ILE B O 1
ATOM 11856 N N . ILE B 1 732 ? -18.031 -0.182 -17.25 1 92.75 732 ILE B N 1
ATOM 11857 C CA . ILE B 1 732 ? -19.297 -0.904 -17.328 1 92.75 732 ILE B CA 1
ATOM 11858 C C . ILE B 1 732 ? -19.516 -1.41 -18.75 1 92.75 732 ILE B C 1
ATOM 11860 O O . ILE B 1 732 ? -19.953 -2.543 -18.953 1 92.75 732 ILE B O 1
ATOM 11864 N N . VAL B 1 733 ? -19.109 -0.631 -19.703 1 93.69 733 VAL B N 1
ATOM 11865 C CA . VAL B 1 733 ? -19.203 -1.044 -21.094 1 93.69 733 VAL B CA 1
ATOM 11866 C C . VAL B 1 733 ? -18.281 -2.23 -21.344 1 93.69 733 VAL B C 1
ATOM 11868 O O . VAL B 1 733 ? -18.656 -3.176 -22.047 1 93.69 733 VAL B O 1
ATOM 11871 N N . ALA B 1 734 ? -17.141 -2.209 -20.766 1 94.44 734 ALA B N 1
ATOM 11872 C CA . ALA B 1 734 ? -16.203 -3.309 -20.922 1 94.44 734 ALA B CA 1
ATOM 11873 C C . ALA B 1 734 ? -16.734 -4.598 -20.312 1 94.44 734 ALA B C 1
ATOM 11875 O O . ALA B 1 734 ? -16.625 -5.672 -20.906 1 94.44 734 ALA B O 1
ATOM 11876 N N . ILE B 1 735 ? -17.391 -4.469 -19.172 1 92.81 735 ILE B N 1
ATOM 11877 C CA . ILE B 1 735 ? -17.938 -5.637 -18.5 1 92.81 735 ILE B CA 1
ATOM 11878 C C . ILE B 1 735 ? -19.125 -6.188 -19.297 1 92.81 735 ILE B C 1
ATOM 11880 O O . ILE B 1 735 ? -19.266 -7.398 -19.453 1 92.81 735 ILE B O 1
ATOM 11884 N N . VAL B 1 736 ? -19.922 -5.305 -19.828 1 91.75 736 VAL B N 1
ATOM 11885 C CA . VAL B 1 736 ? -21.094 -5.738 -20.594 1 91.75 736 VAL B CA 1
ATOM 11886 C C . VAL B 1 736 ? -20.625 -6.422 -21.891 1 91.75 736 VAL B C 1
ATOM 11888 O O . VAL B 1 736 ? -21.125 -7.488 -22.25 1 91.75 736 VAL B O 1
ATOM 11891 N N . TYR B 1 737 ? -19.625 -5.875 -22.531 1 90.06 737 TYR B N 1
ATOM 11892 C CA . TYR B 1 737 ? -19.109 -6.473 -23.75 1 90.06 737 TYR B CA 1
ATOM 11893 C C . TYR B 1 737 ? -18.438 -7.812 -23.469 1 90.06 737 TYR B C 1
ATOM 11895 O O . TYR B 1 737 ? -18.609 -8.773 -24.234 1 90.06 737 TYR B O 1
ATOM 11903 N N . GLY B 1 738 ? -17.672 -7.824 -22.453 1 86.75 738 GLY B N 1
ATOM 11904 C CA . GLY B 1 738 ? -17.016 -9.078 -22.078 1 86.75 738 GLY B CA 1
ATOM 11905 C C . GLY B 1 738 ? -18.016 -10.18 -21.75 1 86.75 738 GLY B C 1
ATOM 11906 O O . GLY B 1 738 ? -17.812 -11.328 -22.156 1 86.75 738 GLY B O 1
ATOM 11907 N N . ALA B 1 739 ? -19.094 -9.836 -21.078 1 86.75 739 ALA B N 1
ATOM 11908 C CA . ALA B 1 739 ? -20.109 -10.82 -20.734 1 86.75 739 ALA B CA 1
ATOM 11909 C C . ALA B 1 739 ? -20.859 -11.297 -21.969 1 86.75 739 ALA B C 1
ATOM 11911 O O . ALA B 1 739 ? -21.188 -12.477 -22.094 1 86.75 739 ALA B O 1
ATOM 11912 N N . MET B 1 740 ? -21.062 -10.43 -22.875 1 86.12 740 MET B N 1
ATOM 11913 C CA . MET B 1 740 ? -21.75 -10.789 -24.125 1 86.12 740 MET B CA 1
ATOM 11914 C C . MET B 1 740 ? -20.859 -11.68 -24.984 1 86.12 740 MET B C 1
ATOM 11916 O O . MET B 1 740 ? -21.328 -12.656 -25.578 1 86.12 740 MET B O 1
ATOM 11920 N N . TYR B 1 741 ? -19.625 -11.383 -25 1 81.5 741 TYR B N 1
ATOM 11921 C CA . TYR B 1 741 ? -18.672 -12.164 -25.797 1 81.5 741 TYR B CA 1
ATOM 11922 C C . TYR B 1 741 ? -18.516 -13.57 -25.234 1 81.5 741 TYR B C 1
ATOM 11924 O O . TYR B 1 741 ? -18.484 -14.547 -25.984 1 81.5 741 TYR B O 1
ATOM 11932 N N . SER B 1 742 ? -18.422 -13.672 -23.906 1 78.12 742 SER B N 1
ATOM 11933 C CA . SER B 1 742 ? -18.297 -14.984 -23.297 1 78.12 742 SER B CA 1
ATOM 11934 C C . SER B 1 742 ? -19.594 -15.781 -23.422 1 78.12 742 SER B C 1
ATOM 11936 O O . SER B 1 742 ? -19.562 -17 -23.594 1 78.12 742 SER B O 1
ATOM 11938 N N . GLY B 1 743 ? -20.719 -15.156 -23.266 1 74.31 743 GLY B N 1
ATOM 11939 C CA . GLY B 1 743 ? -22 -15.82 -23.438 1 74.31 743 GLY B CA 1
ATOM 11940 C C . GLY B 1 743 ? -22.25 -16.281 -24.859 1 74.31 743 GLY B C 1
ATOM 11941 O O . GLY B 1 743 ? -22.719 -17.391 -25.078 1 74.31 743 GLY B O 1
ATOM 11942 N N . LEU B 1 744 ? -21.859 -15.539 -25.766 1 70.94 744 LEU B N 1
ATOM 11943 C CA . LEU B 1 744 ? -22.047 -15.891 -27.172 1 70.94 744 LEU B CA 1
ATOM 11944 C C . LEU B 1 744 ? -21.094 -17.016 -27.578 1 70.94 744 LEU B C 1
ATOM 11946 O O . LEU B 1 744 ? -21.453 -17.891 -28.344 1 70.94 744 LEU B O 1
ATOM 11950 N N . SER B 1 745 ? -19.891 -16.984 -27.047 1 70.69 745 SER B N 1
ATOM 11951 C CA . SER B 1 745 ? -18.922 -18.047 -27.359 1 70.69 745 SER B CA 1
ATOM 11952 C C . SER B 1 745 ? -19.359 -19.375 -26.766 1 70.69 745 SER B C 1
ATOM 11954 O O . SER B 1 745 ? -19.156 -20.438 -27.375 1 70.69 745 SER B O 1
ATOM 11956 N N . SER B 1 746 ? -19.922 -19.234 -25.578 1 66.69 746 SER B N 1
ATOM 11957 C CA . SER B 1 746 ? -20.422 -20.469 -24.969 1 66.69 746 SER B CA 1
ATOM 11958 C C . SER B 1 746 ? -21.609 -21.016 -25.75 1 66.69 746 SER B C 1
ATOM 11960 O O . SER B 1 746 ? -21.75 -22.234 -25.891 1 66.69 746 SER B O 1
ATOM 11962 N N . LEU B 1 747 ? -22.391 -20.234 -26.234 1 62.84 747 LEU B N 1
ATOM 11963 C CA . LEU B 1 747 ? -23.531 -20.656 -27.031 1 62.84 747 LEU B CA 1
ATOM 11964 C C . LEU B 1 747 ? -23.094 -21.25 -28.359 1 62.84 747 LEU B C 1
ATOM 11966 O O . LEU B 1 747 ? -23.641 -22.25 -28.812 1 62.84 747 LEU B O 1
ATOM 11970 N N . THR B 1 748 ? -22.094 -20.656 -28.922 1 61.03 748 THR B N 1
ATOM 11971 C CA . THR B 1 748 ? -21.609 -21.156 -30.203 1 61.03 748 THR B CA 1
ATOM 11972 C C . THR B 1 748 ? -20.891 -22.5 -30.016 1 61.03 748 THR B C 1
ATOM 11974 O O . THR B 1 748 ? -20.984 -23.375 -30.875 1 61.03 748 THR B O 1
ATOM 11977 N N . VAL B 1 749 ? -20.219 -22.562 -28.906 1 58.53 749 VAL B N 1
ATOM 11978 C CA . VAL B 1 749 ? -19.531 -23.812 -28.625 1 58.53 749 VAL B CA 1
ATOM 11979 C C . VAL B 1 749 ? -20.578 -24.906 -28.344 1 58.53 749 VAL B C 1
ATOM 11981 O O . VAL B 1 749 ? -20.422 -26.047 -28.781 1 58.53 749 VAL B O 1
ATOM 11984 N N . SER B 1 750 ? -21.516 -24.578 -27.578 1 55.34 750 SER B N 1
ATOM 11985 C CA . SER B 1 750 ? -22.562 -25.562 -27.312 1 55.34 750 SER B CA 1
ATOM 11986 C C . SER B 1 750 ? -23.266 -25.984 -28.594 1 55.34 750 SER B C 1
ATOM 11988 O O . SER B 1 750 ? -23.641 -27.141 -28.766 1 55.34 750 SER B O 1
ATOM 11990 N N . SER B 1 751 ? -23.375 -25.062 -29.422 1 53.84 751 SER B N 1
ATOM 11991 C CA . SER B 1 751 ? -24.016 -25.438 -30.672 1 53.84 751 SER B CA 1
ATOM 11992 C C . SER B 1 751 ? -23.047 -26.203 -31.594 1 53.84 751 SER B C 1
ATOM 11994 O O . SER B 1 751 ? -23.453 -27.109 -32.312 1 53.84 751 SER B O 1
ATOM 11996 N N . ALA B 1 752 ? -21.812 -25.75 -31.5 1 52.78 752 ALA B N 1
ATOM 11997 C CA . ALA B 1 752 ? -20.828 -26.438 -32.312 1 52.78 752 ALA B CA 1
ATOM 11998 C C . ALA B 1 752 ? -20.484 -27.812 -31.734 1 52.78 752 ALA B C 1
ATOM 12000 O O . ALA B 1 752 ? -20.094 -28.719 -32.469 1 52.78 752 ALA B O 1
ATOM 12001 N N . GLN B 1 753 ? -20.453 -27.891 -30.375 1 48.91 753 GLN B N 1
ATOM 12002 C CA . GLN B 1 753 ? -20.297 -29.219 -29.797 1 48.91 753 GLN B CA 1
ATOM 12003 C C . GLN B 1 753 ? -21.406 -30.156 -30.266 1 48.91 753 GLN B C 1
ATOM 12005 O O . GLN B 1 753 ? -21.266 -31.375 -30.203 1 48.91 753 GLN B O 1
ATOM 12010 N N . ALA B 1 754 ? -22.656 -29.828 -30.531 1 47.16 754 ALA B N 1
ATOM 12011 C CA . ALA B 1 754 ? -23.562 -30.828 -31.094 1 47.16 754 ALA B CA 1
ATOM 12012 C C . ALA B 1 754 ? -22.922 -31.547 -32.281 1 47.16 754 ALA B C 1
ATOM 12014 O O . ALA B 1 754 ? -23.266 -32.688 -32.594 1 47.16 754 ALA B O 1
ATOM 12015 N N . SER B 1 755 ? -22.234 -30.891 -33.219 1 41.66 755 SER B N 1
ATOM 12016 C CA . SER B 1 755 ? -21.578 -31.719 -34.219 1 41.66 755 SER B CA 1
ATOM 12017 C C . SER B 1 755 ? -20.344 -32.406 -33.656 1 41.66 755 SER B C 1
ATOM 12019 O O . SER B 1 755 ? -20.188 -33.625 -33.781 1 41.66 755 SER B O 1
ATOM 12021 N N . ASN B 1 756 ? -18.969 -32.125 -34.094 1 37 756 ASN B N 1
ATOM 12022 C CA . ASN B 1 756 ? -17.734 -32.844 -33.812 1 37 756 ASN B CA 1
ATOM 12023 C C . ASN B 1 756 ? -17.312 -32.656 -32.344 1 37 756 ASN B C 1
ATOM 12025 O O . ASN B 1 756 ? -17.234 -31.531 -31.859 1 37 756 ASN B O 1
ATOM 12029 N N . THR B 1 757 ? -17.562 -33.656 -31.391 1 38.16 757 THR B N 1
ATOM 12030 C CA . THR B 1 757 ? -17.453 -33.938 -29.953 1 38.16 757 THR B CA 1
ATOM 12031 C C . THR B 1 757 ? -16.25 -33.188 -29.359 1 38.16 757 THR B C 1
ATOM 12033 O O . THR B 1 757 ? -16.25 -32.844 -28.188 1 38.16 757 THR B O 1
ATOM 12036 N N . LYS B 1 758 ? -14.906 -33.688 -29.781 1 39.94 758 LYS B N 1
ATOM 12037 C CA . LYS B 1 758 ? -13.688 -33.844 -28.984 1 39.94 758 LYS B CA 1
ATOM 12038 C C . LYS B 1 758 ? -13.148 -32.5 -28.547 1 39.94 758 LYS B C 1
ATOM 12040 O O . LYS B 1 758 ? -12.609 -32.375 -27.438 1 39.94 758 LYS B O 1
ATOM 12045 N N . SER B 1 759 ? -12.695 -31.719 -29.469 1 38.25 759 SER B N 1
ATOM 12046 C CA . SER B 1 759 ? -11.492 -30.938 -29.219 1 38.25 759 SER B CA 1
ATOM 12047 C C . SER B 1 759 ? -11.805 -29.719 -28.359 1 38.25 759 SER B C 1
ATOM 12049 O O . SER B 1 759 ? -10.953 -28.844 -28.172 1 38.25 759 SER B O 1
ATOM 12051 N N . PHE B 1 760 ? -13.055 -29.281 -28.219 1 40.34 760 PHE B N 1
ATOM 12052 C CA . PHE B 1 760 ? -13 -27.859 -27.906 1 40.34 760 PHE B CA 1
ATOM 12053 C C . PHE B 1 760 ? -12.68 -27.625 -26.438 1 40.34 760 PHE B C 1
ATOM 12055 O O . PHE B 1 760 ? -13.547 -27.812 -25.578 1 40.34 760 PHE B O 1
ATOM 12062 N N . LYS B 1 761 ? -11.5 -27.906 -26.031 1 44.84 761 LYS B N 1
ATOM 12063 C CA . LYS B 1 761 ? -11.008 -27.297 -24.797 1 44.84 761 LYS B CA 1
ATOM 12064 C C . LYS B 1 761 ? -11.633 -25.922 -24.578 1 44.84 761 LYS B C 1
ATOM 12066 O O . LYS B 1 761 ? -11.688 -25.094 -25.5 1 44.84 761 LYS B O 1
ATOM 12071 N N . GLY B 1 762 ? -12.656 -25.844 -23.922 1 47.12 762 GLY B N 1
ATOM 12072 C CA . GLY B 1 762 ? -13.242 -24.625 -23.375 1 47.12 762 GLY B CA 1
ATOM 12073 C C . GLY B 1 762 ? -12.289 -23.453 -23.391 1 47.12 762 GLY B C 1
ATOM 12074 O O . GLY B 1 762 ? -11.109 -23.594 -23.062 1 47.12 762 GLY B O 1
ATOM 12075 N N . ARG B 1 763 ? -12.445 -22.547 -24.406 1 47.88 763 ARG B N 1
ATOM 12076 C CA . ARG B 1 763 ? -11.734 -21.281 -24.594 1 47.88 763 ARG B CA 1
ATOM 12077 C C . ARG B 1 763 ? -11.422 -20.641 -23.25 1 47.88 763 ARG B C 1
ATOM 12079 O O . ARG B 1 763 ? -12.336 -20.234 -22.516 1 47.88 763 ARG B O 1
ATOM 12086 N N . ASP B 1 764 ? -10.531 -21.047 -22.453 1 49.66 764 ASP B N 1
ATOM 12087 C CA . ASP B 1 764 ? -9.922 -20.609 -21.188 1 49.66 764 ASP B CA 1
ATOM 12088 C C . ASP B 1 764 ? -9.906 -19.094 -21.078 1 49.66 764 ASP B C 1
ATOM 12090 O O . ASP B 1 764 ? -9.148 -18.531 -20.281 1 49.66 764 ASP B O 1
ATOM 12094 N N . ASP B 1 765 ? -10.469 -18.375 -22.062 1 58.44 765 ASP B N 1
ATOM 12095 C CA . ASP B 1 765 ? -10.234 -16.953 -21.766 1 58.44 765 ASP B CA 1
ATOM 12096 C C . ASP B 1 765 ? -10.945 -16.547 -20.484 1 58.44 765 ASP B C 1
ATOM 12098 O O . ASP B 1 765 ? -11.523 -15.453 -20.406 1 58.44 765 ASP B O 1
ATOM 12102 N N . ASP B 1 766 ? -10.992 -17.438 -19.516 1 65.38 766 ASP B N 1
ATOM 12103 C CA . ASP B 1 766 ? -11.766 -17.219 -18.312 1 65.38 766 ASP B CA 1
ATOM 12104 C C . ASP B 1 766 ? -11.211 -16.062 -17.5 1 65.38 766 ASP B C 1
ATOM 12106 O O . ASP B 1 766 ? -11.852 -15.586 -16.547 1 65.38 766 ASP B O 1
ATOM 12110 N N . GLY B 1 767 ? -10.328 -15.328 -17.984 1 77.62 767 GLY B N 1
ATOM 12111 C CA . GLY B 1 767 ? -9.82 -14.281 -17.109 1 77.62 767 GLY B CA 1
ATOM 12112 C C . GLY B 1 767 ? -10.031 -12.891 -17.672 1 77.62 767 GLY B C 1
ATOM 12113 O O . GLY B 1 767 ? -9.281 -11.969 -17.359 1 77.62 767 GLY B O 1
ATOM 12114 N N . TRP B 1 768 ? -11.133 -12.734 -18.5 1 82.62 768 TRP B N 1
ATOM 12115 C CA . TRP B 1 768 ? -11.336 -11.438 -19.141 1 82.62 768 TRP B CA 1
ATOM 12116 C C . TRP B 1 768 ? -11.859 -10.406 -18.156 1 82.62 768 TRP B C 1
ATOM 12118 O O . TRP B 1 768 ? -11.656 -9.203 -18.328 1 82.62 768 TRP B O 1
ATOM 12128 N N . TRP B 1 769 ? -12.523 -10.875 -17.047 1 87.06 769 TRP B N 1
ATOM 12129 C CA . TRP B 1 769 ? -13.219 -9.984 -16.109 1 87.06 769 TRP B CA 1
ATOM 12130 C C . TRP B 1 769 ? -12.258 -9.461 -15.055 1 87.06 769 TRP B C 1
ATOM 12132 O O . TRP B 1 769 ? -12.57 -8.5 -14.344 1 87.06 769 TRP B O 1
ATOM 12142 N N . ILE B 1 770 ? -11.102 -9.914 -14.977 1 88 770 ILE B N 1
ATOM 12143 C CA . ILE B 1 770 ? -10.203 -9.578 -13.883 1 88 770 ILE B CA 1
ATOM 12144 C C . ILE B 1 770 ? -9.727 -8.141 -14.023 1 88 770 ILE B C 1
ATOM 12146 O O . ILE B 1 770 ? -9.766 -7.367 -13.055 1 88 770 ILE B O 1
ATOM 12150 N N . LEU B 1 771 ? -9.375 -7.707 -15.219 1 91.81 771 LEU B N 1
ATOM 12151 C CA . LEU B 1 771 ? -8.805 -6.379 -15.398 1 91.81 771 LEU B CA 1
ATOM 12152 C C . LEU B 1 771 ? -9.859 -5.301 -15.219 1 91.81 771 LEU B C 1
ATOM 12154 O O . LEU B 1 771 ? -9.633 -4.305 -14.523 1 91.81 771 LEU B O 1
ATOM 12158 N N . PRO B 1 772 ? -11.07 -5.469 -15.734 1 94.12 772 PRO B N 1
ATOM 12159 C CA . PRO B 1 772 ? -12.094 -4.453 -15.492 1 94.12 772 PRO B CA 1
ATOM 12160 C C . PRO B 1 772 ? -12.516 -4.383 -14.023 1 94.12 772 PRO B C 1
ATOM 12162 O O . PRO B 1 772 ? -12.789 -3.295 -13.508 1 94.12 772 PRO B O 1
ATOM 12165 N N . VAL B 1 773 ? -12.555 -5.453 -13.352 1 92.62 773 VAL B N 1
ATOM 12166 C CA . VAL B 1 773 ? -12.953 -5.453 -11.945 1 92.62 773 VAL B CA 1
ATOM 12167 C C . VAL B 1 773 ? -11.859 -4.805 -11.102 1 92.62 773 VAL B C 1
ATOM 12169 O O . VAL B 1 773 ? -12.141 -4.004 -10.203 1 92.62 773 VAL B O 1
ATOM 12172 N N . VAL B 1 774 ? -10.594 -5.102 -11.406 1 92.12 774 VAL B N 1
ATOM 12173 C CA . VAL B 1 774 ? -9.484 -4.484 -10.68 1 92.12 774 VAL B CA 1
ATOM 12174 C C . VAL B 1 774 ? -9.469 -2.982 -10.945 1 92.12 774 VAL B C 1
ATOM 12176 O O . VAL B 1 774 ? -9.219 -2.189 -10.039 1 92.12 774 VAL B O 1
ATOM 12179 N N . LEU B 1 775 ? -9.766 -2.627 -12.164 1 95.62 775 LEU B N 1
ATOM 12180 C CA . LEU B 1 775 ? -9.797 -1.207 -12.5 1 95.62 775 LEU B CA 1
ATOM 12181 C C . LEU B 1 775 ? -10.922 -0.493 -11.766 1 95.62 775 LEU B C 1
ATOM 12183 O O . LEU B 1 775 ? -10.75 0.641 -11.312 1 95.62 775 LEU B O 1
ATOM 12187 N N . PHE B 1 776 ? -12.047 -1.146 -11.633 1 95.06 776 PHE B N 1
ATOM 12188 C CA . PHE B 1 776 ? -13.164 -0.559 -10.906 1 95.06 776 PHE B CA 1
ATOM 12189 C C . PHE B 1 776 ? -12.812 -0.345 -9.445 1 95.06 776 PHE B C 1
ATOM 12191 O O . PHE B 1 776 ? -13.148 0.69 -8.859 1 95.06 776 PHE B O 1
ATOM 12198 N N . VAL B 1 777 ? -12.109 -1.225 -8.852 1 92.31 777 VAL B N 1
ATOM 12199 C CA . VAL B 1 777 ? -11.711 -1.119 -7.453 1 92.31 777 VAL B CA 1
ATOM 12200 C C . VAL B 1 777 ? -10.703 0.01 -7.289 1 92.31 777 VAL B C 1
ATOM 12202 O O . VAL B 1 777 ? -10.789 0.801 -6.348 1 92.31 777 VAL B O 1
ATOM 12205 N N . VAL B 1 778 ? -9.773 0.123 -8.219 1 93.62 778 VAL B N 1
ATOM 12206 C CA . VAL B 1 778 ? -8.75 1.162 -8.141 1 93.62 778 VAL B CA 1
ATOM 12207 C C . VAL B 1 778 ? -9.398 2.535 -8.312 1 93.62 778 VAL B C 1
ATOM 12209 O O . VAL B 1 778 ? -9.039 3.488 -7.609 1 93.62 778 VAL B O 1
ATOM 12212 N N . LYS B 1 779 ? -10.367 2.639 -9.195 1 95.75 779 LYS B N 1
ATOM 12213 C CA . LYS B 1 779 ? -11.039 3.914 -9.414 1 95.75 779 LYS B CA 1
ATOM 12214 C C . LYS B 1 779 ? -11.906 4.289 -8.211 1 95.75 779 LYS B C 1
ATOM 12216 O O . LYS B 1 779 ? -12.023 5.469 -7.867 1 95.75 779 LYS B O 1
ATOM 12221 N N . SER B 1 780 ? -12.438 3.328 -7.551 1 93 780 SER B N 1
ATOM 12222 C CA . SER B 1 780 ? -13.211 3.598 -6.34 1 93 780 SER B CA 1
ATOM 12223 C C . SER B 1 780 ? -12.305 4.043 -5.195 1 93 780 SER B C 1
ATOM 12225 O O . SER B 1 780 ? -12.648 4.957 -4.445 1 93 780 SER B O 1
ATOM 12227 N N . LEU B 1 781 ? -11.148 3.473 -5.074 1 90.69 781 LEU B N 1
ATOM 12228 C CA . LEU B 1 781 ? -10.172 3.885 -4.066 1 90.69 781 LEU B CA 1
ATOM 12229 C C . LEU B 1 781 ? -9.656 5.289 -4.352 1 90.69 781 LEU B C 1
ATOM 12231 O O . LEU B 1 781 ? -9.477 6.09 -3.43 1 90.69 781 LEU B O 1
ATOM 12235 N N . GLN B 1 782 ? -9.453 5.48 -5.605 1 94.56 782 GLN B N 1
ATOM 12236 C CA . GLN B 1 782 ? -8.992 6.805 -6.012 1 94.56 782 GLN B CA 1
ATOM 12237 C C . GLN B 1 782 ? -10.031 7.875 -5.672 1 94.56 782 GLN B C 1
ATOM 12239 O O . GLN B 1 782 ? -9.68 8.945 -5.16 1 94.56 782 GLN B O 1
ATOM 12244 N N . ALA B 1 783 ? -11.25 7.594 -5.926 1 94.25 783 ALA B N 1
ATOM 12245 C CA . ALA B 1 783 ? -12.312 8.547 -5.613 1 94.25 783 ALA B CA 1
ATOM 12246 C C . ALA B 1 783 ? -12.383 8.812 -4.113 1 94.25 783 ALA B C 1
ATOM 12248 O O . ALA B 1 783 ? -12.539 9.961 -3.688 1 94.25 783 ALA B O 1
ATOM 12249 N N . GLY B 1 784 ? -12.227 7.832 -3.334 1 90.88 784 GLY B N 1
ATOM 12250 C CA . GLY B 1 784 ? -12.234 8 -1.889 1 90.88 784 GLY B CA 1
ATOM 12251 C C . GLY B 1 784 ? -11.07 8.836 -1.381 1 90.88 784 GLY B C 1
ATOM 12252 O O . GLY B 1 784 ? -11.258 9.742 -0.565 1 90.88 784 GLY B O 1
ATOM 12253 N N . LEU B 1 785 ? -9.891 8.633 -1.887 1 90.75 785 LEU B N 1
ATOM 12254 C CA . LEU B 1 785 ? -8.695 9.359 -1.463 1 90.75 785 LEU B CA 1
ATOM 12255 C C . LEU B 1 785 ? -8.766 10.82 -1.894 1 90.75 785 LEU B C 1
ATOM 12257 O O . LEU B 1 785 ? -8.375 11.711 -1.137 1 90.75 785 LEU B O 1
ATOM 12261 N N . VAL B 1 786 ? -9.25 11 -3.102 1 93.62 786 VAL B N 1
ATOM 12262 C CA . VAL B 1 786 ? -9.305 12.367 -3.615 1 93.62 786 VAL B CA 1
ATOM 12263 C C . VAL B 1 786 ? -10.383 13.148 -2.869 1 93.62 786 VAL B C 1
ATOM 12265 O O . VAL B 1 786 ? -10.203 14.336 -2.57 1 93.62 786 VAL B O 1
ATOM 12268 N N . ASN B 1 787 ? -11.484 12.508 -2.551 1 92.75 787 ASN B N 1
ATOM 12269 C CA . ASN B 1 787 ? -12.508 13.18 -1.752 1 92.75 787 ASN B CA 1
ATOM 12270 C C . ASN B 1 787 ? -11.969 13.57 -0.378 1 92.75 787 ASN B C 1
ATOM 12272 O O . ASN B 1 787 ? -12.281 14.656 0.125 1 92.75 787 ASN B O 1
ATOM 12276 N N . TRP B 1 788 ? -11.211 12.758 0.153 1 89.12 788 TRP B N 1
ATOM 12277 C CA . TRP B 1 788 ? -10.57 13.07 1.424 1 89.12 788 TRP B CA 1
ATOM 12278 C C . TRP B 1 788 ? -9.586 14.227 1.264 1 89.12 788 TRP B C 1
ATOM 12280 O O . TRP B 1 788 ? -9.5 15.102 2.131 1 89.12 788 TRP B O 1
ATOM 12290 N N . HIS B 1 789 ? -8.875 14.227 0.184 1 90.62 789 HIS B N 1
ATOM 12291 C CA . HIS B 1 789 ? -7.926 15.289 -0.1 1 90.62 789 HIS B CA 1
ATOM 12292 C C . HIS B 1 789 ? -8.633 16.625 -0.274 1 90.62 789 HIS B C 1
ATOM 12294 O O . HIS B 1 789 ? -8.164 17.656 0.226 1 90.62 789 HIS B O 1
ATOM 12300 N N . ILE B 1 790 ? -9.781 16.578 -0.922 1 92.06 790 ILE B N 1
ATOM 12301 C CA . ILE B 1 790 ? -10.547 17.812 -1.125 1 92.06 790 ILE B CA 1
ATOM 12302 C C . ILE B 1 790 ? -11.062 18.328 0.217 1 92.06 790 ILE B C 1
ATOM 12304 O O . ILE B 1 790 ? -11.023 19.531 0.483 1 92.06 790 ILE B O 1
ATOM 12308 N N . ALA B 1 791 ? -11.492 17.453 1.075 1 90.19 791 ALA B N 1
ATOM 12309 C CA . ALA B 1 791 ? -11.969 17.844 2.398 1 90.19 791 ALA B CA 1
ATOM 12310 C C . ALA B 1 791 ? -10.852 18.5 3.215 1 90.19 791 ALA B C 1
ATOM 12312 O O . ALA B 1 791 ? -11.078 19.5 3.898 1 90.19 791 ALA B O 1
ATOM 12313 N N . ASN B 1 792 ? -9.664 18.031 3.031 1 87.12 792 ASN B N 1
ATOM 12314 C CA . ASN B 1 792 ? -8.531 18.594 3.758 1 87.12 792 ASN B CA 1
ATOM 12315 C C . ASN B 1 792 ? -8.117 19.953 3.199 1 87.12 792 ASN B C 1
ATOM 12317 O O . ASN B 1 792 ? -7.641 20.812 3.939 1 87.12 792 ASN B O 1
ATOM 12321 N N . LEU B 1 793 ? -8.305 20.125 1.937 1 86.06 793 LEU B N 1
ATOM 12322 C CA . LEU B 1 793 ? -7.945 21.391 1.31 1 86.06 793 LEU B CA 1
ATOM 12323 C C . LEU B 1 793 ? -8.945 22.484 1.667 1 86.06 793 LEU B C 1
ATOM 12325 O O . LEU B 1 793 ? -8.57 23.641 1.888 1 86.06 793 LEU B O 1
ATOM 12329 N N . GLU B 1 794 ? -10.18 22.062 1.831 1 87.25 794 GLU B N 1
ATOM 12330 C CA . GLU B 1 794 ? -11.227 23.062 2.057 1 87.25 794 GLU B CA 1
ATOM 12331 C C . GLU B 1 794 ? -11.367 23.391 3.539 1 87.25 794 GLU B C 1
ATOM 12333 O O . GLU B 1 794 ? -11.703 24.516 3.9 1 87.25 794 GLU B O 1
ATOM 12338 N N . ILE B 1 795 ? -11.133 22.328 4.379 1 85.06 795 ILE B N 1
ATOM 12339 C CA . ILE B 1 795 ? -11.234 22.562 5.812 1 85.06 795 ILE B CA 1
ATOM 12340 C C . ILE B 1 795 ? -9.875 22.375 6.469 1 85.06 795 ILE B C 1
ATOM 12342 O O . ILE B 1 795 ? -9.422 21.234 6.664 1 85.06 795 ILE B O 1
ATOM 12346 N N . GLN B 1 796 ? -9.266 23.484 6.812 1 74.62 796 GLN B N 1
ATOM 12347 C CA . GLN B 1 796 ? -7.93 23.406 7.391 1 74.62 796 GLN B CA 1
ATOM 12348 C C . GLN B 1 796 ? -7.992 23.359 8.914 1 74.62 796 GLN B C 1
ATOM 12350 O O . GLN B 1 796 ? -7.102 22.797 9.562 1 74.62 796 GLN B O 1
ATOM 12355 N N . ASP B 1 797 ? -9.156 23.969 9.445 1 75.44 797 ASP B N 1
ATOM 12356 C CA . ASP B 1 797 ? -9.297 23.984 10.898 1 75.44 797 ASP B CA 1
ATOM 12357 C C . ASP B 1 797 ? -10.18 22.828 11.375 1 75.44 797 ASP B C 1
ATOM 12359 O O . ASP B 1 797 ? -11.398 22.859 11.211 1 75.44 797 ASP B O 1
ATOM 12363 N N . HIS B 1 798 ? -9.656 21.906 11.945 1 75.94 798 HIS B N 1
ATOM 12364 C CA . HIS B 1 798 ? -10.383 20.734 12.391 1 75.94 798 HIS B CA 1
ATOM 12365 C C . HIS B 1 798 ? -11.156 21.016 13.672 1 75.94 798 HIS B C 1
ATOM 12367 O O . HIS B 1 798 ? -12.039 20.234 14.055 1 75.94 798 HIS B O 1
ATOM 12373 N N . SER B 1 799 ? -10.836 22.109 14.305 1 76.69 799 SER B N 1
ATOM 12374 C CA . SER B 1 799 ? -11.539 22.453 15.539 1 76.69 799 SER B CA 1
ATOM 12375 C C . SER B 1 799 ? -13 22.797 15.266 1 76.69 799 SER B C 1
ATOM 12377 O O . SER B 1 799 ? -13.828 22.812 16.188 1 76.69 799 SER B O 1
ATOM 12379 N N . LEU B 1 800 ? -13.32 22.953 14.023 1 83.56 800 LEU B N 1
ATOM 12380 C CA . LEU B 1 800 ? -14.68 23.344 13.656 1 83.56 800 LEU B CA 1
ATOM 12381 C C . LEU B 1 800 ? -15.641 22.172 13.82 1 83.56 800 LEU B C 1
ATOM 12383 O O . LEU B 1 800 ? -16.859 22.359 13.859 1 83.56 800 LEU B O 1
ATOM 12387 N N . PHE B 1 801 ? -15.086 20.969 13.961 1 82.19 801 PHE B N 1
ATOM 12388 C CA . PHE B 1 801 ? -15.938 19.797 14.102 1 82.19 801 PHE B CA 1
ATOM 12389 C C . PHE B 1 801 ? -16.047 19.375 15.562 1 82.19 801 PHE B C 1
ATOM 12391 O O . PHE B 1 801 ? -16.562 18.297 15.859 1 82.19 801 PHE B O 1
ATOM 12398 N N . SER B 1 802 ? -15.695 20.188 16.453 1 81.31 802 SER B N 1
ATOM 12399 C CA . SER B 1 802 ? -15.781 19.844 17.859 1 81.31 802 SER B CA 1
ATOM 12400 C C . SER B 1 802 ? -17.234 19.656 18.297 1 81.31 802 SER B C 1
ATOM 12402 O O . SER B 1 802 ? -18.078 20.5 18.016 1 81.31 802 SER B O 1
ATOM 12404 N N . PRO B 1 803 ? -17.531 18.516 18.922 1 82.81 803 PRO B N 1
ATOM 12405 C CA . PRO B 1 803 ? -18.906 18.266 19.359 1 82.81 803 PRO B CA 1
ATOM 12406 C C . PRO B 1 803 ? -19.297 19.094 20.594 1 82.81 803 PRO B C 1
ATOM 12408 O O . PRO B 1 803 ? -20.484 19.281 20.875 1 82.81 803 PRO B O 1
ATOM 12411 N N . ASP B 1 804 ? -18.328 19.641 21.344 1 82.88 804 ASP B N 1
ATOM 12412 C CA . ASP B 1 804 ? -18.594 20.453 22.516 1 82.88 804 ASP B CA 1
ATOM 12413 C C . ASP B 1 804 ? -18.625 21.938 22.156 1 82.88 804 ASP B C 1
ATOM 12415 O O . ASP B 1 804 ? -17.641 22.484 21.656 1 82.88 804 ASP B O 1
ATOM 12419 N N . PRO B 1 805 ? -19.797 22.562 22.375 1 87.12 805 PRO B N 1
ATOM 12420 C CA . PRO B 1 805 ? -19.938 23.969 22.016 1 87.12 805 PRO B CA 1
ATOM 12421 C C . PRO B 1 805 ? -18.922 24.875 22.703 1 87.12 805 PRO B C 1
ATOM 12423 O O . PRO B 1 805 ? -18.438 25.828 22.109 1 87.12 805 PRO B O 1
ATOM 12426 N N . ASP B 1 806 ? -18.531 24.562 23.875 1 80.88 806 ASP B N 1
ATOM 12427 C CA . ASP B 1 806 ? -17.562 25.391 24.594 1 80.88 806 ASP B CA 1
ATOM 12428 C C . ASP B 1 806 ? -16.172 25.297 23.953 1 80.88 806 ASP B C 1
ATOM 12430 O O . ASP B 1 806 ? -15.461 26.297 23.859 1 80.88 806 ASP B O 1
ATOM 12434 N N . ARG B 1 807 ? -15.969 24.156 23.469 1 79.12 807 ARG B N 1
ATOM 12435 C CA . ARG B 1 807 ? -14.68 23.969 22.797 1 79.12 807 ARG B CA 1
ATOM 12436 C C . ARG B 1 807 ? -14.672 24.656 21.422 1 79.12 807 ARG B C 1
ATOM 12438 O O . ARG B 1 807 ? -13.641 25.172 20.984 1 79.12 807 ARG B O 1
ATOM 12445 N N . PHE B 1 808 ? -15.742 24.656 20.859 1 85.88 808 PHE B N 1
ATOM 12446 C CA . PHE B 1 808 ? -15.875 25.266 19.547 1 85.88 808 PHE B CA 1
ATOM 12447 C C . PHE B 1 808 ? -15.586 26.766 19.625 1 85.88 808 PHE B C 1
ATOM 12449 O O . PHE B 1 808 ? -14.922 27.312 18.75 1 85.88 808 PHE B O 1
ATOM 12456 N N . TRP B 1 809 ? -15.984 27.422 20.688 1 85.25 809 TRP B N 1
ATOM 12457 C CA . TRP B 1 809 ? -15.891 28.875 20.766 1 85.25 809 TRP B CA 1
ATOM 12458 C C . TRP B 1 809 ? -14.617 29.312 21.484 1 85.25 809 TRP B C 1
ATOM 12460 O O . TRP B 1 809 ? -14.211 30.469 21.391 1 85.25 809 TRP B O 1
ATOM 12470 N N . THR B 1 810 ? -13.969 28.453 22.25 1 67 810 THR B N 1
ATOM 12471 C CA . THR B 1 810 ? -12.75 28.812 22.953 1 67 810 THR B CA 1
ATOM 12472 C C . THR B 1 810 ? -11.547 28.828 22.016 1 67 810 THR B C 1
ATOM 12474 O O . THR B 1 810 ? -10.5 29.375 22.344 1 67 810 THR B O 1
ATOM 12477 N N . MET B 1 811 ? -11.703 28.297 20.922 1 58.5 811 MET B N 1
ATOM 12478 C CA . MET B 1 811 ? -10.5 28.219 20.094 1 58.5 811 MET B CA 1
ATOM 12479 C C . MET B 1 811 ? -10.453 29.375 19.094 1 58.5 811 MET B C 1
ATOM 12481 O O . MET B 1 811 ? -11.492 29.844 18.625 1 58.5 811 MET B O 1
#

Secondary structure (DSSP, 8-state):
---------S-SSS---PPPPEE-TTT--EEPPP-EEEES-SSS-BS-EEESSEEE-PPPP-------TT-----PPPPPPP-EEEEEES-EEE-TT-EEE-PPPPPPTTTPPPPPP-EEEEEE-S---GGG----EEE-SEEE-PPPPPPTTPPPPPP-EEEEPPP-TTEETTTTEEPPTTEE--S----GGGSEEPPGGGS-TTEEE---TT-B-SSS--EEESSTTSBTTTTB-HHHHHHHHTTSHHHHHHHHHHHHHHHHHHHHHHHHHHHHHHTTGGGSS---------------SSS--HHHHHHHHHHEEEEEEPBS---SSS--B--SS--TTTTTTB-HHHHHHHHHHHHHHHPPPHHHHHHHHHHHHH-HHHHHHHHHHHHHHHHHHHHHIIIII---TTBS-HHHHHHT-SEEEEE-TTSS-EEEEEE--S--S-GGGS--GGGG-SEEEEPBS-SSSSS--B----HHHHHHHHTTS-HHHHHHHHHHHHHHHTT--STTHHHHSHHHHHHIIIIIHHHHHTTTEEEEEEEE---TTS--EEEEEEEEHHHHHHTTS---------------------------------------EE-TTS-EEEEE-TTGGGG------S-HHHHTTS--PPP--HHHHHHHHHHHHHHHHHHHHHHHHHHHHHH-HHHHHHHHHTTTTTTTHHHHHHHHHHH--STTHHHHHHHHHHHHHHHHHHHHHHHHHHHHHHHHHHHHHHHHTTTS-S------GGGSSHHHHHHHHHHHHHHHHHHHHHHHHH---GGGG-SSHHHHHH-/---------S-SSS---PPPPEE-TTT--EEPPP-EEEES-SSS-BS-EEESSEEE-PPPP-------TT-----PPPPPPP-EEEEEES-EEE-TT-EEE-PPPPPPTTTPPPPPP-EEEEEE-S---GGG----EEE-SEEE-PPPPPPTTPPPPPP-EEEEPPP-TTEETTTTEEPPTTEE--S----GGGSEEPPGGGS-TTEEE---TT-B-SSS--EEESSTTSBTTTTB-HHHHHHHHTTSHHHHHHHHHHHHHHHHHHHHHHHHHHHHHHTTSTTTTT--------------SSS--HHHHHHHHHHEEEEEEPBS---SSS--B--SS--TTTTTTB-HHHHHHHHHHHHHHHPPPHHHHHHHHHHHHH-HHHHHHHHHHHHHHHHHHHHHIIIII---TTBS-HHHHHHT-SEEEEE-TTSS-EEEEEE--S--S-GGGS--GGGG-SEEEEPBS-SSSSS--B----HHHHHHHHTTS-HHHHHHHHHHHHHHHTT--STTHHHHSHHHHHHIIIIIHHHHHTTTEEEEEEEE---TTS--EEEEEEEEHHHHHHHHH---------------------------------------EE-TTS-EEEEE-TTGGGG------S-HHHHTTS--PPP--HHHHHHHHHHHHHHHHHHHHHHHHHHHHHH-HHHHHHHHHTTTTTTTHHHHHHHHHHH--STTHHHHHHHHHHHHHHHHHHHHHHHHHHHHHHHHHHHHHHHHHTTS-S------GGGTTHHHHHHHHHHHHHHHHHHHHHHHHH---GGGG-SSHHHHHH-

Sequence (1622 aa):
MTSEGGQRYGSAYLPCELGSGTGSPESGDDSAGGGLIVIGSMKWPLARLLIYGSVSSDGESNRDTIGNSSGSFKGGIGGGSGGTILFFLQGLLVEKNSSLSASGGKGGIHGGGGGGGGRIHFHWSNIATGDEFVQIASINGTVASSGGSGNDDGHFGEDGTITGKECPVGLYGTFCTECPVGTYKNVAGSNSSLCTPCSLNALPNRADFIYVRGGVTQPSCPYKCISAKYKMPNCYTPLEEVIYTFGGPWSFAVFLFFAIILLALILSAVRVKIGESEVTYRATSAIHNDAYASSPFLLSLAEVPGASRAEETQSHVHRMYFMGPNTFREPWHLPYSPPESIIGIVYEDAFNRFIDEINLVAAFEWWEGSVHSILAVLAYPCAWSWKQWRRRKKIHRLQEYVKSEYDHSCLRSCRSRALYKGLKVGSTPDLMVAYIDFFLGGDEKRLDVAATIQKRFPMCLIFGGEGSYMSPYHLHSDTLLSNLLGQYVSTAIWNRLVAGLNTQLRSVKQGSIRSTLGPVVSWIKSHGNPQLERHGVRVELGWFQATASGYYQLGIVVAVNENFYKSHHHHEHAPDFGDRSRKNFAVPLLGSKQAIQDQPCTSYGVSRKRLTGGVTGGVINEETLKSLDYKRDYLFPLSLLLRNCRPIGYAETLQLLICIVLVGDFTITLLMLVQYYWISVGAFLAVLLIPPLALLSPFLAGLNALFSRGPKRSSVTRIFTLWNTTSVINIIVAIVYGAMYSGLSSLTVSSAQASNTKSFKGRDDDGWWILPVVLFVVKSLQAGLVNWHIANLEIQDHSLFSPDPDRFWTMMTSEGGQRYGSAYLPCELGSGTGSPESGDDSAGGGLIVIGSMKWPLARLLIYGSVSSDGESNRDTIGNSSGSFKGGIGGGSGGTILFFLQGLLVEKNSSLSASGGKGGIHGGGGGGGGRIHFHWSNIATGDEFVQIASINGTVASSGGSGNDDGHFGEDGTITGKECPVGLYGTFCTECPVGTYKNVAGSNSSLCTPCSLNALPNRADFIYVRGGVTQPSCPYKCISAKYKMPNCYTPLEEVIYTFGGPWSFAVFLFFAIILLALILSAVRVKIGESEVTYRATSAIHNDAYASSPFLLSLAEVPGASRAEETQSHVHRMYFMGPNTFREPWHLPYSPPESIIGIVYEDAFNRFIDEINLVAAFEWWEGSVHSILAVLAYPCAWSWKQWRRRKKIHRLQEYVKSEYDHSCLRSCRSRALYKGLKVGSTPDLMVAYIDFFLGGDEKRLDVAATIQKRFPMCLIFGGEGSYMSPYHLHSDTLLSNLLGQYVSTAIWNRLVAGLNTQLRSVKQGSIRSTLGPVVSWIKSHGNPQLERHGVRVELGWFQATASGYYQLGIVVAVNENFYKSHHHHEHAPDFGDRSRKNFAVPLLGSKQAIQDQPCTSYGVSRKRLTGGVTGGVINEETLKSLDYKRDYLFPLSLLLRNCRPIGYAETLQLLICIVLVGDFTITLLMLVQYYWISVGAFLAVLLIPPLALLSPFLAGLNALFSRGPKRSSVTRIFTLWNTTSVINIIVAIVYGAMYSGLSSLTVSSAQASNTKSFKGRDDDGWWILPVVLFVVKSLQAGLVNWHIANLEIQDHSLFSPDPDRFWTM

Solvent-accessible surface area (backbone atoms only — not comparable to full-atom values): 87445 Å² total; per-residue (Å²): 134,82,73,72,74,79,71,93,75,74,51,75,71,83,44,84,44,66,21,53,56,28,66,43,87,91,73,73,52,66,18,50,28,5,46,69,48,72,46,60,34,94,89,57,48,34,70,63,48,79,39,87,37,78,51,72,23,41,13,30,49,37,70,74,72,70,77,65,87,82,71,71,80,67,74,26,50,31,10,0,13,8,4,15,40,30,36,20,27,43,26,38,36,32,35,72,89,11,36,40,33,17,21,17,5,29,15,11,73,55,42,2,28,13,6,32,19,8,36,40,28,41,40,66,43,88,78,55,56,38,87,64,40,60,86,38,51,48,79,62,35,46,77,44,29,40,31,7,51,30,22,82,82,17,52,61,19,51,61,36,45,78,40,36,45,69,13,54,49,7,25,22,34,62,62,43,41,63,43,60,80,52,27,20,15,74,54,73,32,30,54,67,83,57,48,37,71,35,64,65,87,79,52,40,75,44,45,39,66,47,87,54,66,28,19,36,50,45,73,73,65,61,65,43,50,76,47,88,77,32,42,85,87,61,30,36,44,71,68,49,46,56,30,48,71,52,71,26,69,65,50,33,49,54,51,49,51,54,52,35,50,51,52,23,52,52,53,45,51,52,46,53,58,57,48,68,67,60,66,60,70,78,57,58,80,70,42,57,84,66,63,77,52,73,59,67,67,71,44,53,84,75,67,48,51,53,68,53,49,54,44,45,53,54,26,38,62,50,76,46,65,44,36,53,70,52,40,76,89,41,36,38,37,61,76,73,72,76,36,71,87,48,51,89,47,38,39,70,69,46,39,41,54,48,42,53,50,52,32,58,66,46,46,72,61,73,67,62,43,51,55,37,56,52,26,47,71,47,38,49,61,58,20,52,52,49,52,52,51,52,47,51,53,45,53,51,50,53,38,47,37,56,59,69,68,47,68,48,74,24,43,64,43,67,59,19,35,70,65,56,64,26,56,48,66,51,62,42,96,79,59,36,34,42,34,38,36,36,34,61,56,78,79,55,86,73,58,67,65,48,45,62,72,70,76,56,52,56,39,78,46,66,38,27,48,68,20,43,79,91,34,38,28,31,66,77,76,46,71,60,58,43,52,54,47,26,74,69,39,56,48,69,59,51,51,51,48,47,51,38,48,30,64,51,32,38,57,24,30,43,55,45,41,63,70,38,45,47,62,46,53,52,41,38,62,61,52,45,31,63,63,34,47,75,66,44,33,35,69,42,43,25,42,34,52,65,45,94,89,68,51,62,42,46,29,37,37,39,31,45,54,74,63,70,59,58,75,69,62,71,85,66,78,73,77,79,77,85,74,79,66,84,70,78,86,79,84,80,86,81,86,77,76,83,77,71,74,81,75,71,77,74,67,83,59,77,69,72,46,68,44,84,64,75,50,49,25,37,72,52,46,88,78,48,38,77,70,57,84,69,63,74,62,84,64,46,76,64,43,68,56,52,52,62,52,76,52,76,54,47,65,51,53,57,50,42,52,50,37,34,49,46,49,43,47,51,54,49,51,54,50,42,49,54,53,32,42,71,73,33,61,66,55,29,50,46,33,43,48,45,41,60,55,31,70,63,41,29,54,57,34,42,52,50,30,72,69,44,72,69,89,57,28,56,60,43,40,50,51,20,47,44,30,46,58,55,21,49,49,18,42,51,48,43,51,52,49,51,51,50,52,54,51,50,50,49,52,50,45,58,57,47,45,67,65,74,74,81,74,74,53,71,79,72,68,76,63,69,62,54,53,51,52,53,47,52,51,48,52,50,51,46,29,53,53,50,30,38,50,44,21,39,68,74,48,78,64,68,62,61,70,48,89,46,48,68,58,42,69,62,100,132,83,72,73,74,78,71,94,75,75,52,76,71,84,43,84,43,64,20,53,56,26,68,43,87,89,72,72,53,66,18,50,27,5,46,70,47,73,45,61,34,93,91,57,48,34,68,63,48,77,39,90,38,75,52,70,24,41,13,31,48,36,71,74,72,72,78,66,88,82,71,71,81,68,73,26,48,33,10,0,12,8,4,13,41,28,36,20,28,42,26,40,37,33,36,72,89,10,36,41,34,16,21,17,6,30,15,12,73,54,43,2,28,14,5,33,18,9,36,39,29,42,41,66,44,88,78,55,56,37,86,63,38,61,88,38,52,47,78,62,35,48,77,45,29,41,30,5,52,30,20,82,82,16,52,60,20,54,61,35,44,77,42,34,43,68,13,55,50,8,24,22,33,61,62,43,40,62,45,60,81,51,27,22,15,74,54,71,31,30,54,67,83,55,49,35,70,35,64,65,88,78,52,40,75,44,46,39,66,48,88,54,65,27,19,36,51,46,76,73,63,61,64,44,50,76,46,88,77,32,42,86,88,63,29,34,44,71,68,50,45,55,28,49,74,52,70,25,70,65,49,34,50,54,51,50,50,52,51,35,50,52,53,24,52,52,52,46,51,51,47,53,56,55,49,68,64,60,66,59,67,77,56,55,78,68,47,49,82,65,64,69,55,69,58,59,78,61,51,50,70,76,68,32,54,44,74,52,48,58,43,44,56,53,27,37,62,50,76,47,65,44,35,54,68,52,40,77,88,41,37,39,38,58,75,74,74,74,36,71,86,48,51,87,46,40,39,70,69,46,39,42,53,50,40,53,52,52,32,59,65,45,48,72,60,73,66,61,43,50,52,36,56,53,27,48,72,47,37,47,59,58,20,52,52,49,52,53,51,53,47,51,53,44,53,51,50,52,38,47,37,56,60,69,70,47,68,49,73,25,42,63,41,64,59,19,34,72,65,55,63,25,57,48,66,51,62,41,95,78,58,37,35,42,34,39,37,36,35,59,56,78,77,56,86,73,55,65,66,49,42,62,70,71,76,56,50,56,38,79,46,67,37,28,46,69,21,44,79,92,34,38,28,31,66,77,77,45,70,60,58,45,52,54,48,26,74,69,40,57,50,69,59,50,51,50,49,45,51,37,48,30,64,52,32,39,54,25,32,42,56,47,40,61,71,38,46,47,62,46,54,53,41,38,61,61,51,44,30,63,64,34,47,77,66,44,31,35,70,43,43,26,42,33,53,66,45,94,88,68,50,62,42,47,28,38,37,40,29,45,56,77,65,70,60,59,76,70,64,71,82,66,79,73,80,81,78,86,79,78,66,86,73,83,81,87,81,80,79,84,82,77,78,82,77,76,70,79,75,70,76,73,66,84,59,78,68,71,44,68,45,84,64,74,50,50,23,37,73,51,46,88,76,49,36,78,70,58,85,68,63,74,61,84,66,46,78,64,42,69,55,52,52,62,50,77,51,76,53,47,64,51,52,56,51,42,52,51,36,35,49,46,48,43,49,49,53,50,51,53,51,43,47,52,53,33,42,71,74,33,62,66,54,30,50,47,33,43,48,43,41,60,54,30,68,61,39,29,54,57,36,41,52,48,30,72,68,44,72,68,88,58,27,57,60,43,40,50,52,21,49,44,31,46,58,54,21,49,50,17,42,51,46,44,52,53,50,51,51,50,52,54,52,50,50,49,51,49,44,57,56,46,43,71,65,74,75,78,74,74,55,70,80,70,68,77,64,69,61,55,53,51,52,53,46,52,51,49,52,52,51,43,29,54,55,48,31,39,50,43,21,38,68,74,48,78,65,70,61,63,70,49,91,47,49,66,59,44,69,56,101

Radius of gyration: 56.58 Å; Cα contacts (8 Å, |Δi|>4): 2879; chains: 2; bounding box: 174×163×119 Å

Nearest PDB structures (foldseek):
  5nqm-assembly1_A  TM=5.297E-01  e=4.527E+00  Methylosinus trichosporium OB3b
  6h2d-assembly1_P  TM=2.689E-01  e=4.290E+00  Aeromonas hydrophila subsp. hydrophila AL09-71
  5nqm-assembly1_A  TM=5.299E-01  e=4.453E+00  Methylosinus trichosporium OB3b
  6h2d-assembly1_P  TM=2.680E-01  e=3.586E+00  Aeromonas hydrophila subsp. hydrophila AL09-71